Protein 7NDV (pdb70)

InterPro domains:
  IPR006201 Neurotransmitter-gated ion-channel [PTHR18945] (28-205)
  IPR006202 Neurotransmitter-gated ion-channel ligand-binding domain [PF02931] (35-223)
  IPR007110 Immunoglobulin-like domain [PS50835] (114-217)
  IPR036734 Neurotransmitter-gated ion-channel ligand-binding domain superfamily [G3DSA:2.70.170.10] (19-229)
  IPR036734 Neurotransmitter-gated ion-channel ligand-binding domain superfamily [SSF63712] (23-223)

GO terms:
  GO:0043083 synaptic cleft (C, EXP)
  GO:0043083 synaptic cleft (C, IDA)
  GO:0032223 negative regulation of synaptic transmission, cholinergic (P, IDA)

Organism: Lymnaea stagnalis (NCBI:txid6523)

B-factor: mean 42.64, std 15.07, range [15.66, 139.51]

Nearest PDB structures (foldseek):
  8p1e-assembly1_A  TM=9.973E-01  e=2.403E-40  Lymnaea stagnalis
  3u8m-assembly2_I  TM=9.989E-01  e=1.832E-39  Lymnaea stagnalis
  4um1-assembly1_E  TM=9.988E-01  e=1.558E-38  Lymnaea stagnalis
  7pd6-assembly2_GaG  TM=9.895E-01  e=1.739E-38  Lymnaea stagnalis
  7n43-assembly1_D  TM=9.758E-01  e=1.837E-38  Lymnaea stagnalis

Structure (mmCIF, N/CA/C/O backbone):
data_7NDV
#
_entry.id   7NDV
#
_cell.length_a   76.680
_cell.length_b   121.270
_cell.length_c   239.300
_cell.angle_alpha   90.00
_cell.angle_beta   90.00
_cell.angle_gamma   90.00
#
_symmetry.space_group_name_H-M   'P 21 21 21'
#
loop_
_entity.id
_entity.type
_entity.pdbx_description
1 polymer 'Acetylcholine-binding protein'
2 non-polymer 4-[4-(trifluoromethyl)phenoxy]piperidine
3 non-polymer 2-acetamido-2-deoxy-beta-D-glucopyranose
4 non-polymer 'SULFATE ION'
5 water water
#
loop_
_atom_site.group_PDB
_atom_site.id
_atom_site.type_symbol
_atom_site.label_atom_id
_atom_site.label_alt_id
_atom_site.label_comp_id
_atom_site.label_asym_id
_atom_site.label_entity_id
_atom_site.label_seq_id
_atom_site.pdbx_PDB_ins_code
_atom_site.Cartn_x
_atom_site.Cartn_y
_atom_site.Cartn_z
_atom_site.occupancy
_atom_site.B_iso_or_equiv
_atom_site.auth_seq_id
_atom_site.auth_comp_id
_atom_site.auth_asym_id
_atom_site.auth_atom_id
_atom_site.pdbx_PDB_model_num
ATOM 1 N N . LEU A 1 20 ? 41.120 50.394 48.551 1.00 57.44 20 LEU A N 1
ATOM 2 C CA . LEU A 1 20 ? 39.850 50.034 47.876 1.00 54.37 20 LEU A CA 1
ATOM 3 C C . LEU A 1 20 ? 39.118 49.019 48.739 1.00 45.76 20 LEU A C 1
ATOM 4 O O . LEU A 1 20 ? 39.798 48.136 49.304 1.00 47.78 20 LEU A O 1
ATOM 9 N N . ASP A 1 21 ? 37.786 49.057 48.730 1.00 42.65 21 ASP A N 1
ATOM 10 C CA . ASP A 1 21 ? 36.991 47.970 49.346 1.00 40.98 21 ASP A CA 1
ATOM 11 C C . ASP A 1 21 ? 36.376 47.113 48.240 1.00 39.37 21 ASP A C 1
ATOM 12 O O . ASP A 1 21 ? 36.523 47.461 47.052 1.00 38.76 21 ASP A O 1
ATOM 17 N N . ARG A 1 22 ? 35.723 46.026 48.626 1.00 37.05 22 ARG A N 1
ATOM 18 C CA . ARG A 1 22 ? 35.079 45.062 47.707 1.00 40.79 22 ARG A CA 1
ATOM 19 C C . ARG A 1 22 ? 34.106 45.809 46.798 1.00 37.57 22 ARG A C 1
ATOM 20 O O . ARG A 1 22 ? 34.104 45.525 45.604 1.00 35.93 22 ARG A O 1
ATOM 28 N N . ALA A 1 23 ? 33.290 46.712 47.342 1.00 36.87 23 ALA A N 1
ATOM 29 C CA . ALA A 1 23 ? 32.258 47.422 46.560 1.00 33.14 23 ALA A CA 1
ATOM 30 C C . ALA A 1 23 ? 32.936 48.207 45.414 1.00 33.83 23 ALA A C 1
ATOM 31 O O . ALA A 1 23 ? 32.436 48.160 44.283 1.00 32.32 23 ALA A O 1
ATOM 33 N N . ASP A 1 24 ? 34.052 48.876 45.690 1.00 34.85 24 ASP A N 1
ATOM 34 C CA . ASP A 1 24 ? 34.775 49.690 44.672 1.00 36.33 24 ASP A CA 1
ATOM 35 C C . ASP A 1 24 ? 35.357 48.774 43.587 1.00 31.85 24 ASP A C 1
ATOM 36 O O . ASP A 1 24 ? 35.219 49.088 42.392 1.00 31.99 24 ASP A O 1
ATOM 41 N N . ILE A 1 25 ? 35.985 47.679 43.994 1.00 32.96 25 ILE A N 1
ATOM 42 C CA . ILE A 1 25 ? 36.622 46.724 43.045 1.00 31.04 25 ILE A CA 1
ATOM 43 C C . ILE A 1 25 ? 35.540 46.138 42.126 1.00 32.51 25 ILE A C 1
ATOM 44 O O . ILE A 1 25 ? 35.736 46.086 40.896 1.00 29.70 25 ILE A O 1
ATOM 49 N N . LEU A 1 26 ? 34.418 45.691 42.704 1.00 29.69 26 LEU A N 1
ATOM 50 C CA . LEU A 1 26 ? 33.347 45.052 41.913 1.00 32.26 26 LEU A CA 1
ATOM 51 C C . LEU A 1 26 ? 32.699 46.076 40.975 1.00 30.44 26 LEU A C 1
ATOM 52 O O . LEU A 1 26 ? 32.353 45.700 39.859 1.00 31.04 26 LEU A O 1
ATOM 57 N N . TYR A 1 27 ? 32.569 47.325 41.419 1.00 37.75 27 TYR A N 1
ATOM 58 C CA . TYR A 1 27 ? 32.072 48.450 40.582 1.00 34.39 27 TYR A CA 1
ATOM 59 C C . TYR A 1 27 ? 33.017 48.643 39.383 1.00 31.34 27 TYR A C 1
ATOM 60 O O . TYR A 1 27 ? 32.539 48.669 38.229 1.00 33.62 27 TYR A O 1
ATOM 69 N N . ASN A 1 28 ? 34.320 48.732 39.646 1.00 30.80 28 ASN A N 1
ATOM 70 C CA . ASN A 1 28 ? 35.345 48.950 38.594 1.00 31.21 28 ASN A CA 1
ATOM 71 C C . ASN A 1 28 ? 35.267 47.805 37.566 1.00 29.81 28 ASN A C 1
ATOM 72 O O . ASN A 1 28 ? 35.240 48.061 36.338 1.00 29.64 28 ASN A O 1
ATOM 77 N N . ILE A 1 29 ? 35.198 46.563 38.036 1.00 31.99 29 ILE A N 1
ATOM 78 C CA . ILE A 1 29 ? 35.119 45.377 37.141 1.00 30.94 29 ILE A CA 1
ATOM 79 C C . ILE A 1 29 ? 33.822 45.436 36.319 1.00 29.36 29 ILE A C 1
ATOM 80 O O . ILE A 1 29 ? 33.908 45.277 35.076 1.00 30.43 29 ILE A O 1
ATOM 85 N N . ARG A 1 30 ? 32.680 45.661 36.965 1.00 31.34 30 ARG A N 1
ATOM 86 C CA . ARG A 1 30 ? 31.369 45.694 36.265 1.00 34.18 30 ARG A CA 1
ATOM 87 C C . ARG A 1 30 ? 31.408 46.797 35.187 1.00 34.51 30 ARG A C 1
ATOM 88 O O . ARG A 1 30 ? 30.919 46.560 34.094 1.00 37.03 30 ARG A O 1
ATOM 96 N N . GLN A 1 31 ? 32.035 47.943 35.458 1.00 35.82 31 GLN A N 1
ATOM 97 C CA . GLN A 1 31 ? 32.030 49.103 34.528 1.00 36.06 31 GLN A CA 1
ATOM 98 C C . GLN A 1 31 ? 32.988 48.906 33.343 1.00 37.97 31 GLN A C 1
ATOM 99 O O . GLN A 1 31 ? 32.704 49.469 32.267 1.00 43.93 31 GLN A O 1
ATOM 105 N N . THR A 1 32 ? 34.100 48.190 33.489 1.00 36.60 32 THR A N 1
ATOM 106 C CA . THR A 1 32 ? 35.214 48.196 32.506 1.00 36.46 32 THR A CA 1
ATOM 107 C C . THR A 1 32 ? 35.622 46.811 32.019 1.00 43.91 32 THR A C 1
ATOM 108 O O . THR A 1 32 ? 36.651 46.779 31.266 1.00 45.13 32 THR A O 1
ATOM 112 N N . SER A 1 33 ? 35.049 45.684 32.455 1.00 48.03 33 SER A N 1
ATOM 113 C CA . SER A 1 33 ? 35.752 44.374 32.235 1.00 44.06 33 SER A CA 1
ATOM 114 C C . SER A 1 33 ? 35.780 43.872 30.773 1.00 42.01 33 SER A C 1
ATOM 115 O O . SER A 1 33 ? 36.693 43.009 30.497 1.00 39.99 33 SER A O 1
ATOM 118 N N . ARG A 1 34 ? 34.861 44.332 29.914 1.00 37.17 34 ARG A N 1
ATOM 119 C CA A ARG A 1 34 ? 34.743 43.945 28.482 0.50 37.89 34 ARG A CA 1
ATOM 120 C CA B ARG A 1 34 ? 34.744 43.944 28.482 0.50 38.71 34 ARG A CA 1
ATOM 121 C C . ARG A 1 34 ? 34.645 42.417 28.345 1.00 34.83 34 ARG A C 1
ATOM 122 O O . ARG A 1 34 ? 35.581 41.800 27.899 1.00 35.29 34 ARG A O 1
ATOM 137 N N . PRO A 1 35 ? 33.517 41.787 28.730 1.00 34.30 35 PRO A N 1
ATOM 138 C CA . PRO A 1 35 ? 33.383 40.333 28.693 1.00 34.83 35 PRO A CA 1
ATOM 139 C C . PRO A 1 35 ? 33.486 39.711 27.298 1.00 32.43 35 PRO A C 1
ATOM 140 O O . PRO A 1 35 ? 33.722 38.528 27.212 1.00 32.33 35 PRO A O 1
ATOM 144 N N . ASP A 1 36 ? 33.292 40.513 26.244 1.00 34.23 36 ASP A N 1
ATOM 145 C CA . ASP A 1 36 ? 33.392 40.001 24.851 1.00 35.27 36 ASP A CA 1
ATOM 146 C C . ASP A 1 36 ? 34.832 40.083 24.353 1.00 30.14 36 ASP A C 1
ATOM 147 O O . ASP A 1 36 ? 35.066 39.599 23.240 1.00 33.98 36 ASP A O 1
ATOM 152 N N . VAL A 1 37 ? 35.761 40.629 25.132 1.00 28.84 37 VAL A N 1
ATOM 153 C CA . VAL A 1 37 ? 37.126 40.948 24.634 1.00 31.83 37 VAL A CA 1
ATOM 154 C C . VAL A 1 37 ? 38.144 39.999 25.269 1.00 31.78 37 VAL A C 1
ATOM 155 O O . VAL A 1 37 ? 38.412 40.111 26.499 1.00 34.27 37 VAL A O 1
ATOM 159 N N . ILE A 1 38 ? 38.711 39.113 24.462 1.00 31.43 38 ILE A N 1
ATOM 160 C CA . ILE A 1 38 ? 39.799 38.203 24.904 1.00 32.81 38 ILE A CA 1
ATOM 161 C C . ILE A 1 38 ? 40.973 39.055 25.392 1.00 33.28 38 ILE A C 1
ATOM 162 O O . ILE A 1 38 ? 41.386 39.995 24.708 1.00 36.02 38 ILE A O 1
ATOM 167 N N . PRO A 1 39 ? 41.502 38.817 26.616 1.00 34.11 39 PRO A N 1
ATOM 168 C CA . PRO A 1 39 ? 42.537 39.684 27.179 1.00 38.16 39 PRO A CA 1
ATOM 169 C C . PRO A 1 39 ? 43.960 39.296 26.748 1.00 40.60 39 PRO A C 1
ATOM 170 O O . PRO A 1 39 ? 44.792 39.025 27.598 1.00 43.22 39 PRO A O 1
ATOM 174 N N . THR A 1 40 ? 44.220 39.273 25.439 1.00 40.94 40 THR A N 1
ATOM 175 C CA . THR A 1 40 ? 45.570 39.032 24.881 1.00 45.48 40 THR A CA 1
ATOM 176 C C . THR A 1 40 ? 46.481 40.170 25.342 1.00 44.53 40 THR A C 1
ATOM 177 O O . THR A 1 40 ? 45.993 41.309 25.482 1.00 44.47 40 THR A O 1
ATOM 181 N N . GLN A 1 41 ? 47.742 39.853 25.631 1.00 50.85 41 GLN A N 1
ATOM 182 C CA . GLN A 1 41 ? 48.802 40.848 25.944 1.00 60.20 41 GLN A CA 1
ATOM 183 C C . GLN A 1 41 ? 49.775 40.842 24.767 1.00 55.85 41 GLN A C 1
ATOM 184 O O . GLN A 1 41 ? 50.293 39.755 24.465 1.00 52.38 41 GLN A O 1
ATOM 190 N N . ARG A 1 42 ? 49.949 41.987 24.096 1.00 58.52 42 ARG A N 1
ATOM 191 C CA . ARG A 1 42 ? 50.985 42.190 23.049 1.00 66.05 42 ARG A CA 1
ATOM 192 C C . ARG A 1 42 ? 50.953 40.999 22.081 1.00 65.33 42 ARG A C 1
ATOM 193 O O . ARG A 1 42 ? 52.014 40.372 21.856 1.00 59.96 42 ARG A O 1
ATOM 201 N N . ASP A 1 43 ? 49.753 40.668 21.582 1.00 67.81 43 ASP A N 1
ATOM 202 C CA . ASP A 1 43 ? 49.479 39.625 20.549 1.00 73.81 43 ASP A CA 1
ATOM 203 C C . ASP A 1 43 ? 50.111 38.265 20.907 1.00 67.66 43 ASP A C 1
ATOM 204 O O . ASP A 1 43 ? 50.412 37.493 19.965 1.00 65.69 43 ASP A O 1
ATOM 209 N N . ARG A 1 44 ? 50.278 37.947 22.199 1.00 50.90 44 ARG A N 1
ATOM 210 C CA . ARG A 1 44 ? 50.549 36.559 22.670 1.00 53.13 44 ARG A CA 1
ATOM 211 C C . ARG A 1 44 ? 49.198 35.896 22.946 1.00 45.63 44 ARG A C 1
ATOM 212 O O . ARG A 1 44 ? 48.240 36.601 23.259 1.00 42.84 44 ARG A O 1
ATOM 220 N N . PRO A 1 45 ? 49.090 34.557 22.904 1.00 46.40 45 PRO A N 1
ATOM 221 C CA . PRO A 1 45 ? 47.835 33.898 23.252 1.00 44.35 45 PRO A CA 1
ATOM 222 C C . PRO A 1 45 ? 47.542 34.050 24.753 1.00 40.43 45 PRO A C 1
ATOM 223 O O . PRO A 1 45 ? 48.460 34.201 25.540 1.00 37.36 45 PRO A O 1
ATOM 227 N N . VAL A 1 46 ? 46.268 33.986 25.114 1.00 36.55 46 VAL A N 1
ATOM 228 C CA . VAL A 1 46 ? 45.859 33.851 26.535 1.00 36.28 46 VAL A CA 1
ATOM 229 C C . VAL A 1 46 ? 46.145 32.416 26.974 1.00 33.22 46 VAL A C 1
ATOM 230 O O . VAL A 1 46 ? 45.588 31.483 26.335 1.00 33.08 46 VAL A O 1
ATOM 234 N N . ALA A 1 47 ? 46.946 32.257 28.021 1.00 33.41 47 ALA A N 1
ATOM 235 C CA . ALA A 1 47 ? 47.287 30.927 28.572 1.00 35.22 47 ALA A CA 1
ATOM 236 C C . ALA A 1 47 ? 46.167 30.497 29.517 1.00 30.39 47 ALA A C 1
ATOM 237 O O . ALA A 1 47 ? 46.046 31.075 30.600 1.00 37.46 47 ALA A O 1
ATOM 239 N N . VAL A 1 48 ? 45.397 29.512 29.106 1.00 33.49 48 VAL A N 1
ATOM 240 C CA . VAL A 1 48 ? 44.294 28.949 29.918 1.00 32.26 48 VAL A CA 1
ATOM 241 C C . VAL A 1 48 ? 44.765 27.607 30.473 1.00 33.51 48 VAL A C 1
ATOM 242 O O . VAL A 1 48 ? 45.222 26.773 29.677 1.00 38.00 48 VAL A O 1
ATOM 246 N N . SER A 1 49 ? 44.687 27.416 31.780 1.00 36.17 49 SER A N 1
ATOM 247 C CA . SER A 1 49 ? 44.914 26.090 32.422 1.00 37.33 49 SER A CA 1
ATOM 248 C C . SER A 1 49 ? 43.570 25.440 32.724 1.00 37.75 49 SER A C 1
ATOM 249 O O . SER A 1 49 ? 42.684 26.129 33.242 1.00 35.07 49 SER A O 1
ATOM 252 N N . VAL A 1 50 ? 43.434 24.168 32.392 1.00 35.62 50 VAL A N 1
ATOM 253 C CA . VAL A 1 50 ? 42.172 23.392 32.542 1.00 35.68 50 VAL A CA 1
ATOM 254 C C . VAL A 1 50 ? 42.522 22.032 33.132 1.00 40.60 50 VAL A C 1
ATOM 255 O O . VAL A 1 50 ? 43.370 21.359 32.526 1.00 40.07 50 VAL A O 1
ATOM 259 N N . SER A 1 51 ? 41.857 21.651 34.217 1.00 40.56 51 SER A N 1
ATOM 260 C CA . SER A 1 51 ? 42.012 20.333 34.886 1.00 41.35 51 SER A CA 1
ATOM 261 C C . SER A 1 51 ? 40.654 19.862 35.395 1.00 43.87 51 SER A C 1
ATOM 262 O O . SER A 1 51 ? 39.978 20.67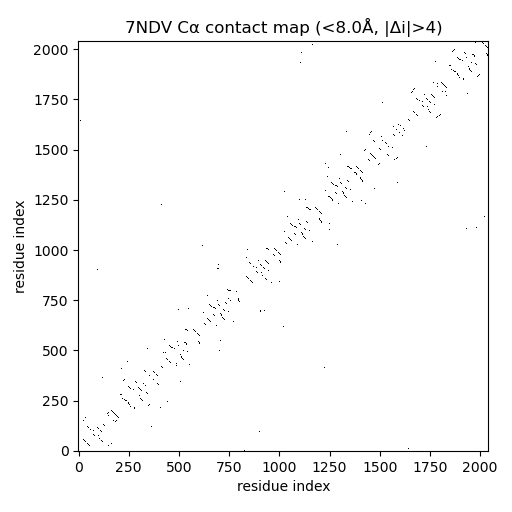8 36.036 1.00 42.64 51 SER A O 1
ATOM 265 N N . LEU A 1 52 ? 40.258 18.625 35.080 1.00 37.99 52 LEU A N 1
ATOM 266 C CA . LEU A 1 52 ? 39.000 18.042 35.576 1.00 39.63 52 LEU A CA 1
ATOM 267 C C . LEU A 1 52 ? 39.269 17.272 36.878 1.00 46.24 52 LEU A C 1
ATOM 268 O O . LEU A 1 52 ? 40.190 16.445 36.889 1.00 46.25 52 LEU A O 1
ATOM 273 N N . LYS A 1 53 ? 38.498 17.555 37.915 1.00 40.84 53 LYS A N 1
ATOM 274 C CA . LYS A 1 53 ? 38.409 16.736 39.143 1.00 46.48 53 LYS A CA 1
ATOM 275 C C . LYS A 1 53 ? 37.109 15.949 39.106 1.00 41.77 53 LYS A C 1
ATOM 276 O O . LYS A 1 53 ? 36.033 16.557 39.157 1.00 39.51 53 LYS A O 1
ATOM 282 N N . PHE A 1 54 ? 37.187 14.636 38.975 1.00 36.84 54 PHE A N 1
ATOM 283 C CA . PHE A 1 54 ? 35.974 13.794 38.845 1.00 34.29 54 PHE A CA 1
ATOM 284 C C . PHE A 1 54 ? 35.317 13.648 40.215 1.00 38.30 54 PHE A C 1
ATOM 285 O O . PHE A 1 54 ? 36.008 13.355 41.221 1.00 35.99 54 PHE A O 1
ATOM 293 N N . ILE A 1 55 ? 34.006 13.866 40.245 1.00 35.92 55 ILE A N 1
ATOM 294 C CA . ILE A 1 55 ? 33.175 13.820 41.479 1.00 36.49 55 ILE A CA 1
ATOM 295 C C . ILE A 1 55 ? 32.281 12.586 41.428 1.00 36.97 55 ILE A C 1
ATOM 296 O O . ILE A 1 55 ? 32.031 11.981 42.480 1.00 35.15 55 ILE A O 1
ATOM 301 N N . ASN A 1 56 ? 31.741 12.255 40.272 1.00 35.21 56 ASN A N 1
ATOM 302 C CA . ASN A 1 56 ? 30.819 11.106 40.173 1.00 33.66 56 ASN A CA 1
ATOM 303 C C . ASN A 1 56 ? 30.788 10.574 38.743 1.00 34.80 56 ASN A C 1
ATOM 304 O O . ASN A 1 56 ? 31.085 11.320 37.806 1.00 33.89 56 ASN A O 1
ATOM 309 N N . ILE A 1 57 ? 30.493 9.288 38.620 1.00 35.31 57 ILE A N 1
ATOM 310 C CA . ILE A 1 57 ? 30.151 8.598 37.354 1.00 34.23 57 ILE A CA 1
ATOM 311 C C . ILE A 1 57 ? 28.771 8.012 37.606 1.00 38.28 57 ILE A C 1
ATOM 312 O O . ILE A 1 57 ? 28.658 7.191 38.534 1.00 36.88 57 ILE A O 1
ATOM 317 N N . LEU A 1 58 ? 27.754 8.483 36.894 1.00 37.07 58 LEU A N 1
ATOM 318 C CA . LEU A 1 58 ? 26.333 8.302 37.279 1.00 41.36 58 LEU A CA 1
ATOM 319 C C . LEU A 1 58 ? 25.706 7.194 36.445 1.00 49.05 58 LEU A C 1
ATOM 320 O O . LEU A 1 58 ? 24.891 6.433 36.994 1.00 52.76 58 LEU A O 1
ATOM 325 N N . GLU A 1 59 ? 25.995 7.183 35.156 1.00 49.21 59 GLU A N 1
ATOM 326 C CA . GLU A 1 59 ? 25.413 6.205 34.212 1.00 54.05 59 GLU A CA 1
ATOM 327 C C . GLU A 1 59 ? 26.478 5.873 33.184 1.00 56.54 59 GLU A C 1
ATOM 328 O O . GLU A 1 59 ? 27.223 6.794 32.753 1.00 46.98 59 GLU A O 1
ATOM 334 N N . VAL A 1 60 ? 26.600 4.599 32.860 1.00 48.00 60 VAL A N 1
ATOM 335 C CA . VAL A 1 60 ? 27.570 4.104 31.859 1.00 50.35 60 VAL A CA 1
ATOM 336 C C . VAL A 1 60 ? 26.792 3.136 30.980 1.00 51.40 60 VAL A C 1
ATOM 337 O O . VAL A 1 60 ? 25.995 2.378 31.535 1.00 44.83 60 VAL A O 1
ATOM 341 N N . ASN A 1 61 ? 26.965 3.203 29.668 1.00 46.56 61 ASN A N 1
ATOM 342 C CA . ASN A 1 61 ? 26.290 2.275 28.729 1.00 52.17 61 ASN A CA 1
ATOM 343 C C . ASN A 1 61 ? 27.357 1.696 27.794 1.00 55.65 61 ASN A C 1
ATOM 344 O O . ASN A 1 61 ? 27.887 2.442 26.948 1.00 48.75 61 ASN A O 1
ATOM 349 N N . GLU A 1 62 ? 27.699 0.413 27.977 1.00 55.36 62 GLU A N 1
ATOM 350 C CA . GLU A 1 62 ? 28.790 -0.256 27.220 1.00 56.79 62 GLU A CA 1
ATOM 351 C C . GLU A 1 62 ? 28.317 -0.542 25.787 1.00 52.98 62 GLU A C 1
ATOM 352 O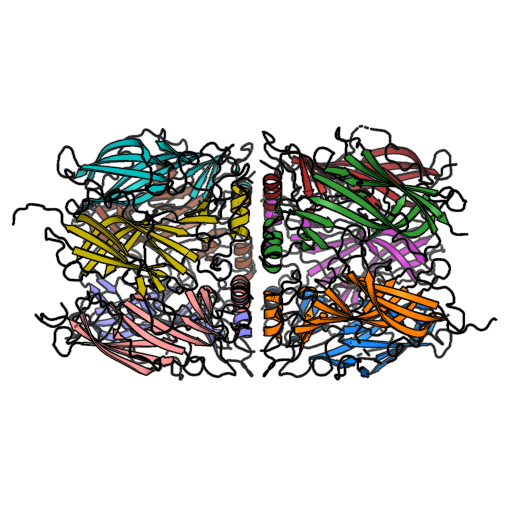 O . GLU A 1 62 ? 29.186 -0.612 24.893 1.00 58.23 62 GLU A O 1
ATOM 358 N N . ILE A 1 63 ? 27.006 -0.676 25.565 1.00 48.72 63 ILE A N 1
ATOM 359 C CA . ILE A 1 63 ? 26.419 -0.869 24.209 1.00 50.41 63 ILE A CA 1
ATOM 360 C C . ILE A 1 63 ? 26.589 0.423 23.398 1.00 56.72 63 ILE A C 1
ATOM 361 O O . ILE A 1 63 ? 27.081 0.336 22.256 1.00 49.19 63 ILE A O 1
ATOM 366 N N . THR A 1 64 ? 26.204 1.582 23.955 1.00 55.12 64 THR A N 1
ATOM 367 C CA . THR A 1 64 ? 26.162 2.877 23.215 1.00 49.11 64 THR A CA 1
ATOM 368 C C . THR A 1 64 ? 27.487 3.633 23.361 1.00 47.52 64 THR A C 1
ATOM 369 O O . THR A 1 64 ? 27.666 4.620 22.631 1.00 51.33 64 THR A O 1
ATOM 373 N N . ASN A 1 65 ? 28.382 3.217 24.258 1.00 40.54 65 ASN A N 1
ATOM 374 C CA . ASN A 1 65 ? 29.653 3.927 24.541 1.00 45.77 65 ASN A CA 1
ATOM 375 C C . ASN A 1 65 ? 29.325 5.368 24.981 1.00 46.21 65 ASN A C 1
ATOM 376 O O . ASN A 1 65 ? 29.874 6.310 24.411 1.00 40.98 65 ASN A O 1
ATOM 381 N N . GLU A 1 66 ? 28.459 5.504 25.987 1.00 45.41 66 GLU A N 1
ATOM 382 C CA . GLU A 1 66 ? 28.078 6.803 26.598 1.00 43.73 66 GLU A CA 1
ATOM 383 C C . GLU A 1 66 ? 28.307 6.742 28.105 1.00 47.46 66 GLU A C 1
ATOM 384 O O . GLU A 1 66 ? 28.073 5.681 28.720 1.00 46.83 66 GLU A O 1
ATOM 390 N N . VAL A 1 67 ? 28.749 7.854 28.685 1.00 45.10 67 VAL A N 1
ATOM 391 C CA . VAL A 1 67 ? 28.929 7.992 30.156 1.00 44.32 67 VAL A CA 1
ATOM 392 C C . VAL A 1 67 ? 28.334 9.332 30.572 1.00 43.98 67 VAL A C 1
ATOM 393 O O . VAL A 1 67 ? 28.438 10.291 29.784 1.00 36.68 67 VAL A O 1
ATOM 397 N N . ASP A 1 68 ? 27.735 9.370 31.756 1.00 38.14 68 ASP A N 1
ATOM 398 C CA . ASP A 1 68 ? 27.196 10.598 32.393 1.00 39.81 68 ASP A CA 1
ATOM 399 C C . ASP A 1 68 ? 28.093 10.827 33.607 1.00 40.54 68 ASP A C 1
ATOM 400 O O . ASP A 1 68 ? 28.161 9.926 34.467 1.00 38.86 68 ASP A O 1
ATOM 405 N N . VAL A 1 69 ? 28.818 11.939 33.657 1.00 34.33 69 VAL A N 1
ATOM 406 C CA . VAL A 1 69 ? 29.858 12.209 34.689 1.00 34.88 69 VAL A CA 1
ATOM 407 C C . VAL A 1 69 ? 29.591 13.579 35.322 1.00 34.14 69 VAL A C 1
ATOM 408 O O . VAL A 1 69 ? 29.004 14.440 34.664 1.00 35.00 69 VAL A O 1
ATOM 412 N N . VAL A 1 70 ? 29.994 13.736 36.569 1.00 33.58 70 VAL A N 1
ATOM 413 C CA . VAL A 1 70 ? 30.032 15.029 37.290 1.00 29.20 70 VAL A CA 1
ATOM 414 C C . VAL A 1 70 ? 31.496 15.324 37.559 1.00 35.70 70 VAL A C 1
ATOM 415 O O . VAL A 1 70 ? 32.194 14.452 38.102 1.00 36.33 70 VAL A O 1
ATOM 419 N N . PHE A 1 71 ? 31.970 16.509 37.204 1.00 32.22 71 PHE A N 1
ATOM 420 C CA . PHE A 1 71 ? 33.371 16.919 37.408 1.00 30.08 71 PHE A CA 1
ATOM 421 C C . PHE A 1 71 ? 33.424 18.407 37.749 1.00 30.83 71 PHE A C 1
ATOM 422 O O . PHE A 1 71 ? 32.527 19.166 37.328 1.00 30.99 71 PHE A O 1
ATOM 430 N N . TRP A 1 72 ? 34.470 18.785 38.469 1.00 32.16 72 TRP A N 1
ATOM 431 C CA . TRP A 1 72 ? 34.855 20.198 38.678 1.00 32.78 72 TRP A CA 1
ATOM 432 C C . TRP A 1 72 ? 35.816 20.567 37.564 1.00 36.05 72 TRP A C 1
ATOM 433 O O . TRP A 1 72 ? 36.837 19.877 37.417 1.00 36.54 72 TRP A O 1
ATOM 444 N N . GLN A 1 73 ? 35.478 21.599 36.798 1.00 33.43 73 GLN A N 1
ATOM 445 C CA . GLN A 1 73 ? 36.338 22.050 35.684 1.00 34.91 73 GLN A CA 1
ATOM 446 C C . GLN A 1 73 ? 37.191 23.203 36.183 1.00 38.22 73 GLN A C 1
ATOM 447 O O . GLN A 1 73 ? 36.779 24.344 36.022 1.00 35.39 73 GLN A O 1
ATOM 453 N N . GLN A 1 74 ? 38.348 22.907 36.758 1.00 32.05 74 GLN A N 1
ATOM 454 C CA . GLN A 1 74 ? 39.247 23.943 37.304 1.00 36.91 74 GLN A CA 1
ATOM 455 C C . GLN A 1 74 ? 39.880 24.709 36.127 1.00 35.99 74 GLN A C 1
ATOM 456 O O . GLN A 1 74 ? 40.584 24.097 35.302 1.00 35.25 74 GLN A O 1
ATOM 462 N N . THR A 1 75 ? 39.602 26.007 36.039 1.00 33.40 75 THR A N 1
ATOM 463 C CA . THR A 1 75 ? 39.940 26.848 34.863 1.00 31.52 75 THR A CA 1
ATOM 464 C C . THR A 1 75 ? 40.611 28.117 35.361 1.00 30.91 75 THR A C 1
ATOM 465 O O . THR A 1 75 ? 39.999 28.817 36.194 1.00 36.40 75 THR A O 1
ATOM 469 N N . THR A 1 76 ? 41.834 28.410 34.930 1.00 29.97 76 THR A N 1
ATOM 470 C CA A THR A 1 76 ? 42.546 29.631 35.359 0.50 29.27 76 THR A CA 1
ATOM 471 C CA B THR A 1 76 ? 42.544 29.633 35.358 0.50 31.26 76 THR A CA 1
ATOM 472 C C . THR A 1 76 ? 43.171 30.329 34.145 1.00 30.93 76 THR A C 1
ATOM 473 O O . THR A 1 76 ? 43.571 29.659 33.174 1.00 33.61 76 THR A O 1
ATOM 480 N N . TRP A 1 77 ? 43.231 31.644 34.219 1.00 31.35 77 TRP A N 1
ATOM 481 C CA . TRP A 1 77 ? 43.863 32.500 33.185 1.00 32.92 77 TRP A CA 1
ATOM 482 C C . TRP A 1 77 ? 44.069 33.866 33.820 1.00 35.06 77 TRP A C 1
ATOM 483 O O . TRP A 1 77 ? 43.523 34.119 34.904 1.00 35.64 77 TRP A O 1
ATOM 494 N N . SER A 1 78 ? 44.817 34.719 33.136 1.00 33.26 78 SER A N 1
ATOM 495 C CA A SER A 1 78 ? 45.095 36.100 33.578 0.50 34.35 78 SER A CA 1
ATOM 496 C CA B SER A 1 78 ? 45.102 36.099 33.578 0.50 34.02 78 SER A CA 1
ATOM 497 C C . SER A 1 78 ? 44.319 37.083 32.698 1.00 33.32 78 SER A C 1
ATOM 498 O O . SER A 1 78 ? 44.283 36.889 31.481 1.00 32.97 78 SER A O 1
ATOM 503 N N . ASP A 1 79 ? 43.726 38.091 33.323 1.00 34.09 79 ASP A N 1
ATOM 504 C CA . ASP A 1 79 ? 43.117 39.253 32.633 1.00 33.61 79 ASP A CA 1
ATOM 505 C C . ASP A 1 79 ? 43.589 40.493 33.386 1.00 32.85 79 ASP A C 1
ATOM 506 O O . ASP A 1 79 ? 42.994 40.837 34.412 1.00 32.89 79 ASP A O 1
ATOM 511 N N . ARG A 1 80 ? 44.660 41.113 32.904 1.00 36.12 80 ARG A N 1
ATOM 512 C CA . ARG A 1 80 ? 45.328 42.261 33.575 1.00 39.42 80 ARG A CA 1
ATOM 513 C C . ARG A 1 80 ? 44.365 43.447 33.668 1.00 33.30 80 ARG A C 1
ATOM 514 O O . ARG A 1 80 ? 44.573 44.274 34.559 1.00 38.75 80 ARG A O 1
ATOM 522 N N . THR A 1 81 ? 43.313 43.520 32.856 1.00 36.22 81 THR A N 1
ATOM 523 C CA . THR A 1 81 ? 42.324 44.638 32.921 1.00 38.94 81 THR A CA 1
ATOM 524 C C . THR A 1 81 ? 41.530 44.554 34.234 1.00 39.71 81 THR A C 1
ATOM 525 O O . THR A 1 81 ? 40.899 45.555 34.606 1.00 36.91 81 THR A O 1
ATOM 529 N N . LEU A 1 82 ? 41.573 43.427 34.953 1.00 35.25 82 LEU A N 1
ATOM 530 C CA . LEU A 1 82 ? 40.825 43.263 36.221 1.00 31.97 82 LEU A CA 1
ATOM 531 C C . LEU A 1 82 ? 41.681 43.697 37.424 1.00 36.46 82 LEU A C 1
ATOM 532 O O . LEU A 1 82 ? 41.101 43.808 38.525 1.00 35.58 82 LEU A O 1
ATOM 537 N N . ALA A 1 83 ? 42.995 43.875 37.259 1.00 36.86 83 ALA A N 1
ATOM 538 C CA . ALA A 1 83 ? 43.973 43.973 38.378 1.00 38.56 83 ALA A CA 1
ATOM 539 C C . ALA A 1 83 ? 43.742 45.245 39.186 1.00 37.73 83 ALA A C 1
ATOM 540 O O . ALA A 1 83 ? 43.257 46.239 38.616 1.00 38.86 83 ALA A O 1
ATOM 542 N N . TRP A 1 84 ? 44.050 45.211 40.477 1.00 37.00 84 TRP A N 1
ATOM 543 C CA . TRP A 1 84 ? 44.015 46.402 41.368 1.00 37.11 84 TRP A CA 1
ATOM 544 C C . TRP A 1 84 ? 45.207 46.352 42.329 1.00 39.05 84 TRP A C 1
ATOM 545 O O . TRP A 1 84 ? 45.801 45.265 42.534 1.00 38.55 84 TRP A O 1
ATOM 556 N N . ASN A 1 85 ? 45.529 47.491 42.921 1.00 44.80 85 ASN A N 1
ATOM 557 C CA . ASN A 1 85 ? 46.543 47.620 43.996 1.00 52.23 85 ASN A CA 1
ATOM 558 C C . ASN A 1 85 ? 45.977 46.983 45.278 1.00 45.81 85 ASN A C 1
ATOM 559 O O . ASN A 1 85 ? 44.988 47.504 45.811 1.00 51.91 85 ASN A O 1
ATOM 564 N N . SER A 1 86 ? 46.588 45.903 45.769 1.00 49.35 86 SER A N 1
ATOM 565 C CA . SER A 1 86 ? 46.076 45.125 46.935 1.00 53.90 86 SER A CA 1
ATOM 566 C C . SER A 1 86 ? 46.521 45.740 48.273 1.00 54.43 86 SER A C 1
ATOM 567 O O . SER A 1 86 ? 46.108 45.208 49.305 1.00 50.25 86 SER A O 1
ATOM 570 N N . SER A 1 87 ? 47.306 46.825 48.281 1.00 55.80 87 SER A N 1
ATOM 571 C CA . SER A 1 87 ? 47.691 47.535 49.532 1.00 53.21 87 SER A CA 1
ATOM 572 C C . SER A 1 87 ? 46.428 48.101 50.192 1.00 46.93 87 SER A C 1
ATOM 573 O O . SER A 1 87 ? 45.701 48.861 49.533 1.00 54.90 87 SER A O 1
ATOM 576 N N . HIS A 1 88 ? 46.152 47.698 51.432 1.00 45.57 88 HIS A N 1
ATOM 577 C CA . HIS A 1 88 ? 44.951 48.095 52.217 1.00 56.46 88 HIS A CA 1
ATOM 578 C C . HIS A 1 88 ? 43.665 47.741 51.441 1.00 51.50 88 HIS A C 1
ATOM 579 O O . HIS A 1 88 ? 42.668 48.473 51.568 1.00 50.95 88 HIS A O 1
ATOM 586 N N . SER A 1 89 ? 43.678 46.645 50.682 1.00 45.82 89 SER A N 1
ATOM 587 C CA . SER A 1 89 ? 42.548 46.184 49.836 1.00 44.18 89 SER A CA 1
ATOM 588 C C . SER A 1 89 ? 42.423 44.668 49.935 1.00 43.39 89 SER A C 1
ATOM 589 O O . SER A 1 89 ? 43.396 43.982 50.249 1.00 39.15 89 SER A O 1
ATOM 592 N N . PRO A 1 90 ? 41.242 44.083 49.651 1.00 45.58 90 PRO A N 1
ATOM 593 C CA . PRO A 1 90 ? 41.121 42.629 49.554 1.00 42.35 90 PRO A CA 1
ATOM 594 C C . PRO A 1 90 ? 42.119 42.084 48.526 1.00 39.76 90 PRO A C 1
ATOM 595 O O . PRO A 1 90 ? 42.407 42.768 47.568 1.00 38.17 90 PRO A O 1
ATOM 599 N N . ASP A 1 91 ? 42.618 40.872 48.736 1.00 36.81 91 ASP A N 1
ATOM 600 C CA . ASP A 1 91 ? 43.543 40.196 47.790 1.00 41.33 91 ASP A CA 1
ATOM 601 C C . ASP A 1 91 ? 42.725 39.521 46.680 1.00 34.65 91 ASP A C 1
ATOM 602 O O . ASP A 1 91 ? 43.323 39.217 45.628 1.00 32.97 91 ASP A O 1
ATOM 607 N N . GLN A 1 92 ? 41.438 39.219 46.941 1.00 31.58 92 GLN A N 1
ATOM 608 C CA . GLN A 1 92 ? 40.577 38.485 45.974 1.00 30.36 92 GLN A CA 1
ATOM 609 C C . GLN A 1 92 ? 39.120 38.923 46.141 1.00 30.45 92 GLN A C 1
ATOM 610 O O . GLN A 1 92 ? 38.726 39.256 47.270 1.00 32.06 92 GLN A O 1
ATOM 616 N N . VAL A 1 93 ? 38.325 38.819 45.077 1.00 29.53 93 VAL A N 1
ATOM 617 C CA . VAL A 1 93 ? 36.853 39.038 45.139 1.00 29.26 93 VAL A CA 1
ATOM 618 C C . VAL A 1 93 ? 36.159 37.952 44.327 1.00 27.48 93 VAL A C 1
ATOM 619 O O . VAL A 1 93 ? 36.792 37.356 43.428 1.00 28.62 93 VAL A O 1
ATOM 623 N N . SER A 1 94 ? 34.891 37.713 44.638 1.00 28.46 94 SER A N 1
ATOM 624 C CA . SER A 1 94 ? 34.020 36.803 43.862 1.00 26.05 94 SER A CA 1
ATOM 625 C C . SER A 1 94 ? 33.242 37.648 42.864 1.00 30.27 94 SER A C 1
ATOM 626 O O . SER A 1 94 ? 32.618 38.653 43.300 1.00 28.75 94 SER A O 1
ATOM 629 N N . VAL A 1 95 ? 33.254 37.262 41.599 1.00 24.94 95 VAL A N 1
ATOM 630 C CA . VAL A 1 95 ? 32.652 38.070 40.506 1.00 27.43 95 VAL A CA 1
ATOM 631 C C . VAL A 1 95 ? 31.770 37.146 39.679 1.00 27.05 95 VAL A C 1
ATOM 632 O O . VAL A 1 95 ? 32.189 36.066 39.259 1.00 28.96 95 VAL A O 1
ATOM 636 N N . PRO A 1 96 ? 30.544 37.561 39.337 1.00 29.14 96 PRO A N 1
ATOM 637 C CA . PRO A 1 96 ? 29.736 36.801 38.388 1.00 29.28 96 PRO A CA 1
ATOM 638 C C . PRO A 1 96 ? 30.432 36.696 37.029 1.00 29.30 96 PRO A C 1
ATOM 639 O O . PRO A 1 96 ? 30.922 37.672 36.554 1.00 27.26 96 PRO A O 1
ATOM 643 N N . ILE A 1 97 ? 30.439 35.516 36.417 1.00 28.89 97 ILE A N 1
ATOM 644 C CA . ILE A 1 97 ? 31.154 35.326 35.126 1.00 30.77 97 ILE A CA 1
ATOM 645 C C . ILE A 1 97 ? 30.471 36.149 34.020 1.00 32.29 97 ILE A C 1
ATOM 646 O O . ILE A 1 97 ? 31.155 36.438 33.035 1.00 29.34 97 ILE A O 1
ATOM 651 N N . SER A 1 98 ? 29.213 36.579 34.167 1.00 29.77 98 SER A N 1
ATOM 652 C CA . SER A 1 98 ? 28.579 37.499 33.177 1.00 34.78 98 SER A CA 1
ATOM 653 C C . SER A 1 98 ? 29.331 38.844 33.141 1.00 32.32 98 SER A C 1
ATOM 654 O O . SER A 1 98 ? 29.221 39.553 32.147 1.00 34.60 98 SER A O 1
ATOM 657 N N . SER A 1 99 ? 30.108 39.197 34.163 1.00 29.08 99 SER A N 1
ATOM 658 C CA . SER A 1 99 ? 30.900 40.448 34.208 1.00 30.33 99 SER A CA 1
ATOM 659 C C . SER A 1 99 ? 32.352 40.229 33.754 1.00 32.46 99 SER A C 1
ATOM 660 O O . SER A 1 99 ? 33.132 41.173 33.882 1.00 36.27 99 SER A O 1
ATOM 663 N N . LEU A 1 100 ? 32.737 39.039 33.301 1.00 29.54 100 LEU A N 1
ATOM 664 C CA . LEU A 1 100 ? 34.144 38.718 32.947 1.00 28.33 100 LEU A CA 1
ATOM 665 C C . LEU A 1 100 ? 34.200 38.106 31.562 1.00 27.91 100 LEU A C 1
ATOM 666 O O . LEU A 1 100 ? 33.285 37.378 31.194 1.00 28.29 100 LEU A O 1
ATOM 671 N N . TRP A 1 101 ? 35.302 38.291 30.866 1.00 28.67 101 TRP A N 1
ATOM 672 C CA . TRP A 1 101 ? 35.625 37.415 29.726 1.00 27.92 101 TRP A CA 1
ATOM 673 C C . TRP A 1 101 ? 35.931 36.034 30.305 1.00 27.65 101 TRP A C 1
ATOM 674 O O . TRP A 1 101 ? 36.690 35.959 31.271 1.00 28.26 101 TRP A O 1
ATOM 685 N N . VAL A 1 102 ? 35.357 34.996 29.723 1.00 27.69 102 VAL A N 1
ATOM 686 C CA . VAL A 1 102 ? 35.682 33.594 30.093 1.00 30.50 102 VAL A CA 1
ATOM 687 C C . VAL A 1 102 ? 36.036 32.874 28.806 1.00 28.22 102 VAL A C 1
ATOM 688 O O . VAL A 1 102 ? 35.439 33.124 27.760 1.00 27.89 102 VAL A O 1
ATOM 692 N N . PRO A 1 103 ? 37.003 31.931 28.843 1.00 30.88 103 PRO A N 1
ATOM 693 C CA . PRO A 1 103 ? 37.327 31.161 27.649 1.00 28.66 103 PRO A CA 1
ATOM 694 C C . PRO A 1 103 ? 36.111 30.357 27.190 1.00 30.35 103 PRO A C 1
ATOM 695 O O . PRO A 1 103 ? 35.379 29.787 28.026 1.00 31.46 103 PRO A O 1
ATOM 699 N N . ASP A 1 104 ? 35.933 30.300 25.875 1.00 31.08 104 ASP A N 1
ATOM 700 C CA . ASP A 1 104 ? 34.820 29.585 25.202 1.00 30.19 104 ASP A CA 1
ATOM 701 C C . ASP A 1 104 ? 35.175 28.100 25.077 1.00 32.23 104 ASP A C 1
ATOM 702 O O . ASP A 1 104 ? 35.149 27.561 23.942 1.00 30.35 104 ASP A O 1
ATOM 707 N N . LEU A 1 105 ? 35.426 27.437 26.208 1.00 32.61 105 LEU A N 1
ATOM 708 C CA . LEU A 1 105 ? 35.807 26.006 26.227 1.00 34.20 105 LEU A CA 1
ATOM 709 C C . LEU A 1 105 ? 34.590 25.149 25.915 1.00 31.61 105 LEU A C 1
ATOM 710 O O . LEU A 1 105 ? 33.440 25.473 26.344 1.00 33.17 105 LEU A O 1
ATOM 715 N N . ALA A 1 106 ? 34.822 24.077 25.168 1.00 33.20 106 ALA A N 1
ATOM 716 C CA . ALA A 1 106 ? 33.784 23.073 24.878 1.00 34.99 106 ALA A CA 1
ATOM 717 C C . ALA A 1 106 ? 34.444 21.699 24.944 1.00 36.39 106 ALA A C 1
ATOM 718 O O . ALA A 1 106 ? 35.644 21.588 24.593 1.00 31.85 106 ALA A O 1
ATOM 720 N N . ALA A 1 107 ? 33.677 20.709 25.358 1.00 34.82 107 ALA A N 1
ATOM 721 C CA . ALA A 1 107 ? 34.075 19.288 25.271 1.00 37.12 107 ALA A CA 1
ATOM 722 C C . ALA A 1 107 ? 33.677 18.785 23.887 1.00 32.51 107 ALA A C 1
ATOM 723 O O . ALA A 1 107 ? 32.474 18.719 23.574 1.00 33.17 107 ALA A O 1
ATOM 725 N N . TYR A 1 108 ? 34.680 18.474 23.070 1.00 35.36 108 TYR A N 1
ATOM 726 C CA . TYR A 1 108 ? 34.497 18.151 21.635 1.00 36.98 108 TYR A CA 1
ATOM 727 C C . TYR A 1 108 ? 33.702 16.851 21.476 1.00 36.20 108 TYR A C 1
ATOM 728 O O . TYR A 1 108 ? 33.052 16.713 20.430 1.00 40.57 108 TYR A O 1
ATOM 737 N N . ASN A 1 109 ? 33.674 15.956 22.474 1.00 37.73 109 ASN A N 1
ATOM 738 C CA . ASN A 1 109 ? 32.930 14.674 22.396 1.00 36.66 109 ASN A CA 1
ATOM 739 C C . ASN A 1 109 ? 31.742 14.675 23.366 1.00 41.36 109 ASN A C 1
ATOM 740 O O . ASN A 1 109 ? 31.205 13.584 23.679 1.00 39.11 109 ASN A O 1
ATOM 745 N N . ALA A 1 110 ? 31.284 15.844 23.817 1.00 39.00 110 ALA A N 1
ATOM 746 C CA . ALA A 1 110 ? 30.047 15.936 24.632 1.00 33.61 110 ALA A CA 1
ATOM 747 C C . ALA A 1 110 ? 28.848 15.644 23.730 1.00 31.94 110 ALA A C 1
ATOM 748 O O . ALA A 1 110 ? 28.849 16.074 22.560 1.00 32.49 110 ALA A O 1
ATOM 750 N N . ILE A 1 111 ? 27.853 14.949 24.260 1.00 29.76 111 ILE A N 1
ATOM 751 C CA . ILE A 1 111 ? 26.571 14.683 23.555 1.00 32.36 111 ILE A CA 1
ATOM 752 C C . ILE A 1 111 ? 25.400 15.261 24.350 1.00 35.79 111 ILE A C 1
ATOM 753 O O . ILE A 1 111 ? 24.237 14.991 23.978 1.00 37.88 111 ILE A O 1
ATOM 758 N N . SER A 1 112 ? 25.670 16.045 25.395 1.00 37.08 112 SER A N 1
ATOM 759 C CA . SER A 1 112 ? 24.629 16.836 26.114 1.00 36.90 112 SER A CA 1
ATOM 760 C C . SER A 1 112 ? 25.193 18.221 26.424 1.00 32.61 112 SER A C 1
ATOM 761 O O . SER A 1 112 ? 26.429 18.368 26.412 1.00 34.79 112 SER A O 1
ATOM 764 N N . LYS A 1 113 ? 24.336 19.213 26.653 1.00 40.35 113 LYS A N 1
ATOM 765 C CA . LYS A 1 113 ? 24.802 20.546 27.121 1.00 41.41 113 LYS A CA 1
ATOM 766 C C . LYS A 1 113 ? 25.415 20.360 28.502 1.00 38.56 113 LYS A C 1
ATOM 767 O O . LYS A 1 113 ? 24.967 19.510 29.266 1.00 36.27 113 LYS A O 1
ATOM 773 N N . PRO A 1 114 ? 26.439 21.137 28.879 1.00 35.92 114 PRO A N 1
ATOM 774 C CA . PRO A 1 114 ? 26.965 21.071 30.234 1.00 39.03 114 PRO A CA 1
ATOM 775 C C . PRO A 1 114 ? 25.869 21.579 31.186 1.00 38.49 114 PRO A C 1
ATOM 776 O O . PRO A 1 114 ? 25.314 22.639 30.933 1.00 37.47 114 PRO A O 1
ATOM 780 N N . GLU A 1 115 ? 25.511 20.790 32.197 1.00 33.21 115 GLU A N 1
ATOM 781 C CA . GLU A 1 115 ? 24.572 21.204 33.274 1.00 33.62 115 GLU A CA 1
ATOM 782 C C . GLU A 1 115 ? 25.423 21.747 34.422 1.00 34.68 115 GLU A C 1
ATOM 783 O O . GLU A 1 115 ? 26.117 20.962 35.091 1.00 30.37 115 GLU A O 1
ATOM 789 N N . VAL A 1 116 ? 25.413 23.059 34.637 1.00 33.08 116 VAL A N 1
ATOM 790 C CA . VAL A 1 116 ? 26.266 23.677 35.685 1.00 30.47 116 VAL A CA 1
ATOM 791 C C . VAL A 1 116 ? 25.491 23.614 36.998 1.00 34.12 116 VAL A C 1
ATOM 792 O O . VAL A 1 116 ? 24.388 24.176 37.076 1.00 31.53 116 VAL A O 1
ATOM 796 N N . LEU A 1 117 ? 26.061 22.940 37.995 1.00 31.14 117 LEU A N 1
ATOM 797 C CA . LEU A 1 117 ? 25.361 22.639 39.267 1.00 32.96 117 LEU A CA 1
ATOM 798 C C . LEU A 1 117 ? 25.621 23.742 40.296 1.00 33.24 117 LEU A C 1
ATOM 799 O O . LEU A 1 117 ? 24.952 23.724 41.323 1.00 33.51 117 LEU A O 1
ATOM 804 N N . THR A 1 118 ? 26.543 24.668 40.023 1.00 29.65 118 THR A N 1
ATOM 805 C CA . THR A 1 118 ? 27.104 25.581 41.034 1.00 28.67 118 THR A CA 1
ATOM 806 C C . THR A 1 118 ? 26.824 27.020 40.639 1.00 30.18 118 THR A C 1
ATOM 807 O O . THR A 1 118 ? 26.623 27.322 39.455 1.00 27.85 118 THR A O 1
ATOM 811 N N . PRO A 1 119 ? 26.860 27.949 41.618 1.00 28.18 119 PRO A N 1
ATOM 812 C CA . PRO A 1 119 ? 26.773 29.385 41.316 1.00 25.80 119 PRO A CA 1
ATOM 813 C C . PRO A 1 119 ? 27.848 29.811 40.311 1.00 28.75 119 PRO A C 1
ATOM 814 O O . PRO A 1 119 ? 29.016 29.416 40.443 1.00 28.45 119 PRO A O 1
ATOM 818 N N . GLN A 1 120 ? 27.461 30.614 39.319 1.00 26.81 120 GLN A N 1
ATOM 819 C CA . GLN A 1 120 ? 28.348 30.964 38.181 1.00 26.95 120 GLN A CA 1
ATOM 820 C C . GLN A 1 120 ? 29.159 32.210 38.562 1.00 27.58 120 GLN A C 1
ATOM 821 O O . GLN A 1 120 ? 28.933 33.307 37.988 1.00 28.39 120 GLN A O 1
ATOM 827 N N . LEU A 1 121 ? 30.048 32.032 39.523 1.00 25.29 121 LEU A N 1
ATOM 828 C CA . LEU A 1 121 ? 30.949 33.048 40.086 1.00 24.66 121 LEU A CA 1
ATOM 829 C C . LEU A 1 121 ? 32.367 32.528 39.902 1.00 27.67 121 LEU A C 1
ATOM 830 O O . LEU A 1 121 ? 32.601 31.284 40.059 1.00 29.01 121 LEU A O 1
ATOM 835 N N . ALA A 1 122 ? 33.284 33.446 39.641 1.00 28.10 122 ALA A N 1
ATOM 836 C CA . ALA A 1 122 ? 34.728 33.173 39.600 1.00 28.44 122 ALA A CA 1
ATOM 837 C C . ALA A 1 122 ? 35.373 33.961 40.728 1.00 29.13 122 ALA A C 1
ATOM 838 O O . ALA A 1 122 ? 34.785 34.942 41.215 1.00 30.29 122 ALA A O 1
ATOM 840 N N . ARG A 1 123 ? 36.591 33.585 41.061 1.00 28.96 123 ARG A N 1
ATOM 841 C CA . ARG A 1 123 ? 37.436 34.312 42.016 1.00 29.25 123 ARG A CA 1
ATOM 842 C C . ARG A 1 123 ? 38.420 35.114 41.178 1.00 29.15 123 ARG A C 1
ATOM 843 O O . ARG A 1 123 ? 39.038 34.542 40.262 1.00 34.18 123 ARG A O 1
ATOM 851 N N . VAL A 1 124 ? 38.542 36.408 41.458 1.00 29.94 124 VAL A N 1
ATOM 852 C CA . VAL A 1 124 ? 39.518 37.279 40.763 1.00 30.82 124 VAL A CA 1
ATOM 853 C C . VAL A 1 124 ? 40.531 37.707 41.821 1.00 28.36 124 VAL A C 1
ATOM 854 O O . VAL A 1 124 ? 40.123 38.222 42.879 1.00 29.00 124 VAL A O 1
ATOM 858 N N . VAL A 1 125 ? 41.803 37.472 41.527 1.00 31.63 125 VAL A N 1
ATOM 859 C CA . VAL A 1 125 ? 42.950 37.883 42.388 1.00 31.84 125 VAL A CA 1
ATOM 860 C C . VAL A 1 125 ? 43.384 39.281 41.958 1.00 29.64 125 VAL A C 1
ATOM 861 O O . VAL A 1 125 ? 43.217 39.630 40.774 1.00 31.82 125 VAL A O 1
ATOM 865 N N . SER A 1 126 ? 43.918 40.080 42.892 1.00 32.60 126 SER A N 1
ATOM 866 C CA . SER A 1 126 ? 44.319 41.489 42.652 1.00 33.15 126 SER A CA 1
ATOM 867 C C . SER A 1 126 ? 45.315 41.616 41.491 1.00 34.81 126 SER A C 1
ATOM 868 O O . SER A 1 126 ? 45.401 42.710 40.936 1.00 34.36 126 SER A O 1
ATOM 871 N N . ASP A 1 127 ? 46.039 40.559 41.130 1.00 35.31 127 ASP A N 1
ATOM 872 C CA . ASP A 1 127 ? 46.993 40.612 39.984 1.00 38.06 127 ASP A CA 1
ATOM 873 C C . ASP A 1 127 ? 46.283 40.295 38.658 1.00 37.45 127 ASP A C 1
ATOM 874 O O . ASP A 1 127 ? 46.953 40.295 37.625 1.00 37.53 127 ASP A O 1
ATOM 879 N N . GLY A 1 128 ? 44.970 40.036 38.665 1.00 38.69 128 GLY A N 1
ATOM 880 C CA . GLY A 1 128 ? 44.195 39.756 37.440 1.00 35.16 128 GLY A CA 1
ATOM 881 C C . GLY A 1 128 ? 44.075 38.274 37.133 1.00 33.55 128 GLY A C 1
ATOM 882 O O . GLY A 1 128 ? 43.457 37.937 36.112 1.00 34.58 128 GLY A O 1
ATOM 883 N N . GLU A 1 129 ? 44.584 37.383 37.988 1.00 31.47 129 GLU A N 1
ATOM 884 C CA . GLU A 1 129 ? 44.350 35.944 37.822 1.00 32.89 129 GLU A CA 1
ATOM 885 C C . GLU A 1 129 ? 42.869 35.670 38.102 1.00 29.50 129 GLU A C 1
ATOM 886 O O . GLU A 1 129 ? 42.320 36.194 39.087 1.00 32.10 129 GLU A O 1
ATOM 892 N N . VAL A 1 130 ? 42.264 34.845 37.254 1.00 29.61 130 VAL A N 1
ATOM 893 C CA . VAL A 1 130 ? 40.853 34.402 37.412 1.00 30.88 130 VAL A CA 1
ATOM 894 C C . VAL A 1 130 ? 40.872 32.910 37.676 1.00 33.63 130 VAL A C 1
ATOM 895 O O . VAL A 1 130 ? 41.561 32.172 36.956 1.00 33.51 130 VAL A O 1
ATOM 899 N N . LEU A 1 131 ? 40.124 32.492 38.697 1.00 34.53 131 LEU A N 1
ATOM 900 C CA . LEU A 1 131 ? 39.928 31.048 39.003 1.00 31.79 131 LEU A CA 1
ATOM 901 C C . LEU A 1 131 ? 38.427 30.787 38.879 1.00 30.57 131 LEU A C 1
ATOM 902 O O . LEU A 1 131 ? 37.638 31.356 39.667 1.00 32.49 131 LEU A O 1
ATOM 907 N N . TYR A 1 132 ? 38.049 29.961 37.930 1.00 30.07 132 TYR A N 1
ATOM 908 C CA . TYR A 1 132 ? 36.638 29.611 37.683 1.00 29.90 132 TYR A CA 1
ATOM 909 C C . TYR A 1 132 ? 36.543 28.097 37.744 1.00 31.95 132 TYR A C 1
ATOM 910 O O . TYR A 1 132 ? 37.256 27.421 36.976 1.00 34.60 132 TYR A O 1
ATOM 919 N N . MET A 1 133 ? 35.703 27.566 38.620 1.00 30.16 133 MET A N 1
ATOM 920 C CA . MET A 1 133 ? 35.626 26.087 38.749 1.00 29.55 133 MET A CA 1
ATOM 921 C C . MET A 1 133 ? 34.182 25.664 38.901 1.00 28.98 133 MET A C 1
ATOM 922 O O . MET A 1 133 ? 33.712 25.394 40.007 1.00 35.57 133 MET A O 1
ATOM 927 N N . PRO A 1 134 ? 33.439 25.573 37.786 1.00 29.77 134 PRO A N 1
ATOM 928 C CA . PRO A 1 134 ? 32.072 25.094 37.852 1.00 29.27 134 PRO A CA 1
ATOM 929 C C . PRO A 1 134 ? 32.062 23.579 38.101 1.00 31.18 134 PRO A C 1
ATOM 930 O O . PRO A 1 134 ? 32.976 22.882 37.636 1.00 31.53 134 PRO A O 1
ATOM 934 N N . SER A 1 135 ? 31.042 23.127 38.807 1.00 29.65 135 SER A N 1
ATOM 935 C CA . SER A 1 135 ? 30.693 21.694 38.874 1.00 32.75 135 SER A CA 1
ATOM 936 C C . SER A 1 135 ? 29.735 21.427 37.727 1.00 29.13 135 SER A C 1
ATOM 937 O O . SER A 1 135 ? 28.679 22.079 37.638 1.00 29.17 135 SER A O 1
ATOM 940 N N . ILE A 1 136 ? 30.106 20.504 36.847 1.00 28.38 136 ILE A N 1
ATOM 941 C CA . ILE A 1 136 ? 29.353 20.207 35.606 1.00 29.26 136 ILE A CA 1
ATOM 942 C C . ILE A 1 136 ? 28.923 18.741 35.603 1.00 30.29 136 ILE A C 1
ATOM 943 O O . ILE A 1 136 ? 29.758 17.881 35.887 1.00 32.61 136 ILE A O 1
ATOM 948 N N . ARG A 1 137 ? 27.668 18.502 35.258 1.00 30.46 137 ARG A N 1
ATOM 949 C CA . ARG A 1 137 ? 27.175 17.171 34.843 1.00 32.18 137 ARG A CA 1
ATOM 950 C C . ARG A 1 137 ? 27.017 17.171 33.323 1.00 31.90 137 ARG A C 1
ATOM 951 O O . ARG A 1 137 ? 26.353 18.060 32.785 1.00 31.50 137 ARG A O 1
ATOM 959 N N . GLN A 1 138 ? 27.629 16.204 32.650 1.00 33.39 138 GLN A N 1
ATOM 960 C CA . GLN A 1 138 ? 27.622 16.166 31.175 1.00 31.17 138 GLN A CA 1
ATOM 961 C C . GLN A 1 138 ? 27.753 14.713 30.704 1.00 35.30 138 GLN A C 1
ATOM 962 O O . GLN A 1 138 ? 28.375 13.898 31.428 1.00 34.22 138 GLN A O 1
ATOM 968 N N . ARG A 1 139 ? 27.181 14.433 29.541 1.00 34.18 139 ARG A N 1
ATOM 969 C CA . ARG A 1 139 ? 27.210 13.093 28.893 1.00 36.65 139 ARG A CA 1
ATOM 970 C C . ARG A 1 139 ? 28.217 13.136 27.742 1.00 36.59 139 ARG A C 1
ATOM 971 O O . ARG A 1 139 ? 28.292 14.164 27.043 1.00 36.01 139 ARG A O 1
ATOM 979 N N . PHE A 1 140 ? 28.989 12.061 27.574 1.00 34.79 140 PHE A N 1
ATOM 980 C CA . PHE A 1 140 ? 30.084 11.968 26.586 1.00 34.77 140 PHE A CA 1
ATOM 981 C C . PHE A 1 140 ? 29.974 10.667 25.795 1.00 38.79 140 PHE A C 1
ATOM 982 O O . PHE A 1 140 ? 29.495 9.650 26.342 1.00 33.20 140 PHE A O 1
ATOM 990 N N . SER A 1 141 ? 30.417 10.756 24.545 1.00 41.24 141 SER A N 1
ATOM 991 C CA . SER A 1 141 ? 30.709 9.613 23.661 1.00 43.58 141 SER A CA 1
ATOM 992 C C . SER A 1 141 ? 32.180 9.260 23.846 1.00 41.87 141 SER A C 1
ATOM 993 O O . SER A 1 141 ? 33.047 10.071 23.491 1.00 40.01 141 SER A O 1
ATOM 996 N N . CYS A 1 142 ? 32.456 8.091 24.425 1.00 40.18 142 CYS A N 1
ATOM 997 C CA . CYS A 1 142 ? 33.842 7.652 24.670 1.00 41.22 142 CYS A CA 1
ATOM 998 C C . CYS A 1 142 ? 33.899 6.136 24.864 1.00 39.01 142 CYS A C 1
ATOM 999 O O . CYS A 1 142 ? 32.841 5.506 24.843 1.00 39.34 142 CYS A O 1
ATOM 1002 N N . ASP A 1 143 ? 35.100 5.581 24.965 1.00 44.29 143 ASP A N 1
ATOM 1003 C CA . ASP A 1 143 ? 35.297 4.106 24.968 1.00 42.68 143 ASP A CA 1
ATOM 1004 C C . ASP A 1 143 ? 34.931 3.558 26.354 1.00 38.82 143 ASP A C 1
ATOM 1005 O O . ASP A 1 143 ? 35.701 3.766 27.299 1.00 44.13 143 ASP A O 1
ATOM 1010 N N . VAL A 1 144 ? 33.795 2.883 26.449 1.00 42.87 144 VAL A N 1
ATOM 1011 C CA . VAL A 1 144 ? 33.281 2.278 27.705 1.00 43.80 144 VAL A CA 1
ATOM 1012 C C . VAL A 1 144 ? 33.641 0.780 27.742 1.00 51.31 144 VAL A C 1
ATOM 1013 O O . VAL A 1 144 ? 33.363 0.131 28.775 1.00 52.74 144 VAL A O 1
ATOM 1017 N N . SER A 1 145 ? 34.276 0.251 26.690 1.00 46.59 145 SER A N 1
ATOM 1018 C CA . SER A 1 145 ? 34.649 -1.187 26.627 1.00 48.64 145 SER A CA 1
ATOM 1019 C C . SER A 1 145 ? 35.580 -1.521 27.804 1.00 49.17 145 SER A C 1
ATOM 1020 O O . SER A 1 145 ? 36.538 -0.764 28.058 1.00 47.84 145 SER A O 1
ATOM 1023 N N . GLY A 1 146 ? 35.303 -2.618 28.510 1.00 52.09 146 GLY A N 1
ATOM 1024 C CA . GLY A 1 146 ? 36.147 -3.097 29.621 1.00 52.06 146 GLY A CA 1
ATOM 1025 C C . GLY A 1 146 ? 35.721 -2.548 30.973 1.00 53.72 146 GLY A C 1
ATOM 1026 O O . GLY A 1 146 ? 36.420 -2.828 31.957 1.00 52.21 146 GLY A O 1
ATOM 1027 N N . VAL A 1 147 ? 34.613 -1.808 31.049 1.00 55.68 147 VAL A N 1
ATOM 1028 C CA . VAL A 1 147 ? 34.172 -1.173 32.334 1.00 58.14 147 VAL A CA 1
ATOM 1029 C C . VAL A 1 147 ? 33.956 -2.243 33.420 1.00 51.33 147 VAL A C 1
ATOM 1030 O O . VAL A 1 147 ? 34.210 -1.941 34.598 1.00 49.16 147 VAL A O 1
ATOM 1034 N N . ASP A 1 148 ? 33.484 -3.437 33.045 1.00 60.78 148 ASP A N 1
ATOM 1035 C CA . ASP A 1 148 ? 33.156 -4.526 34.014 1.00 61.66 148 ASP A CA 1
ATOM 1036 C C . ASP A 1 148 ? 34.350 -5.473 34.194 1.00 60.21 148 ASP A C 1
ATOM 1037 O O . ASP A 1 148 ? 34.120 -6.573 34.709 1.00 61.47 148 ASP A O 1
ATOM 1042 N N . THR A 1 149 ? 35.569 -5.070 33.818 1.00 58.23 149 THR A N 1
ATOM 1043 C CA . THR A 1 149 ? 36.804 -5.890 33.946 1.00 60.87 149 THR A CA 1
ATOM 1044 C C . THR A 1 149 ? 37.741 -5.240 34.966 1.00 64.96 149 THR A C 1
ATOM 1045 O O . THR A 1 149 ? 37.488 -4.078 35.375 1.00 61.90 149 THR A O 1
ATOM 1049 N N . GLU A 1 150 ? 38.791 -5.959 35.352 1.00 57.57 150 GLU A N 1
ATOM 1050 C CA . GLU A 1 150 ? 39.755 -5.475 36.371 1.00 65.66 150 GLU A CA 1
ATOM 1051 C C . GLU A 1 150 ? 40.531 -4.277 35.826 1.00 57.52 150 GLU A C 1
ATOM 1052 O O . GLU A 1 150 ? 40.821 -3.375 36.621 1.00 58.10 150 GLU A O 1
ATOM 1058 N N . SER A 1 151 ? 40.869 -4.269 34.535 1.00 60.53 151 SER A N 1
ATOM 1059 C CA . SER A 1 151 ? 41.662 -3.180 33.894 1.00 63.91 151 SER A CA 1
ATOM 1060 C C . SER A 1 151 ? 40.779 -1.945 33.636 1.00 54.41 151 SER A C 1
ATOM 1061 O O . SER A 1 151 ? 41.336 -0.847 33.478 1.00 47.19 151 SER A O 1
ATOM 1064 N N . GLY A 1 152 ? 39.458 -2.143 33.576 1.00 54.91 152 GLY A N 1
ATOM 1065 C CA . GLY A 1 152 ? 38.450 -1.075 33.466 1.00 64.71 152 GLY A CA 1
ATOM 1066 C C . GLY A 1 152 ? 38.371 -0.491 32.065 1.00 62.13 152 GLY A C 1
ATOM 1067 O O . GLY A 1 152 ? 39.071 -0.993 31.145 1.00 57.87 152 GLY A O 1
ATOM 1068 N N . ALA A 1 153 ? 37.539 0.541 31.896 1.00 57.42 153 ALA A N 1
ATOM 1069 C CA . ALA A 1 153 ? 37.400 1.315 30.642 1.00 54.83 153 ALA A CA 1
ATOM 1070 C C . ALA A 1 153 ? 38.295 2.548 30.729 1.00 50.27 153 ALA A C 1
ATOM 1071 O O . ALA A 1 153 ? 38.608 2.975 31.855 1.00 50.31 153 ALA A O 1
ATOM 1073 N N . THR A 1 154 ? 38.731 3.067 29.585 1.00 52.03 154 THR A N 1
ATOM 1074 C CA . THR A 1 154 ? 39.436 4.373 29.493 1.00 51.22 154 THR A CA 1
ATOM 1075 C C . THR A 1 154 ? 38.634 5.289 28.563 1.00 53.98 154 THR A C 1
ATOM 1076 O O . THR A 1 154 ? 38.639 5.064 27.341 1.00 50.97 154 THR A O 1
ATOM 1080 N N . CYS A 1 155 ? 37.939 6.257 29.160 1.00 49.51 155 CYS A N 1
ATOM 1081 C CA . CYS A 1 155 ? 37.062 7.255 28.490 1.00 45.15 155 CYS A CA 1
ATOM 1082 C C . CYS A 1 155 ? 37.863 8.554 28.348 1.00 41.27 155 CYS A C 1
ATOM 1083 O O . CYS A 1 155 ? 38.308 9.077 29.376 1.00 42.73 155 CYS A O 1
ATOM 1086 N N . ARG A 1 156 ? 38.093 9.010 27.115 1.00 42.61 156 ARG A N 1
ATOM 1087 C CA . ARG A 1 156 ? 38.890 10.222 26.809 1.00 46.08 156 ARG A CA 1
ATOM 1088 C C . ARG A 1 156 ? 37.920 11.391 26.562 1.00 37.62 156 ARG A C 1
ATOM 1089 O O . ARG A 1 156 ? 37.000 11.261 25.736 1.00 41.75 156 ARG A O 1
ATOM 1097 N N . ILE A 1 157 ? 38.122 12.485 27.280 1.00 36.74 157 ILE A N 1
ATOM 1098 C CA . ILE A 1 157 ? 37.337 13.744 27.129 1.00 38.71 157 ILE A CA 1
ATOM 1099 C C . ILE A 1 157 ? 38.303 14.808 26.617 1.00 35.34 157 ILE A C 1
ATOM 1100 O O . ILE A 1 157 ? 39.351 14.990 27.260 1.00 40.84 157 ILE A O 1
ATOM 1105 N N . LYS A 1 158 ? 37.955 15.462 25.503 1.00 40.68 158 LYS A N 1
ATOM 1106 C CA . LYS A 1 158 ? 38.800 16.510 24.877 1.00 39.89 158 LYS A CA 1
ATOM 1107 C C . LYS A 1 158 ? 38.131 17.879 25.077 1.00 35.98 158 LYS A C 1
ATOM 1108 O O . LYS A 1 158 ? 36.972 18.036 24.626 1.00 35.85 158 LYS A O 1
ATOM 1114 N N . ILE A 1 159 ? 38.844 18.800 25.712 1.00 39.80 159 ILE A N 1
ATOM 1115 C CA . ILE A 1 159 ? 38.309 20.161 25.999 1.00 36.80 159 ILE A CA 1
ATOM 1116 C C . ILE A 1 159 ? 39.246 21.195 25.389 1.00 32.10 159 ILE A C 1
ATOM 1117 O O . ILE A 1 159 ? 40.471 21.178 25.718 1.00 35.77 159 ILE A O 1
ATOM 1122 N N . GLY A 1 160 ? 38.686 22.086 24.562 1.00 34.08 160 GLY A N 1
ATOM 1123 C CA . GLY A 1 160 ? 39.439 23.237 24.056 1.00 33.14 160 GLY A CA 1
ATOM 1124 C C . GLY A 1 160 ? 38.522 24.364 23.643 1.00 32.63 160 GLY A C 1
ATOM 1125 O O . GLY A 1 160 ? 37.285 24.219 23.789 1.00 34.80 160 GLY A O 1
ATOM 1126 N N . SER A 1 161 ? 39.094 25.457 23.173 1.00 32.82 161 SER A N 1
ATOM 1127 C CA . SER A 1 161 ? 38.329 26.633 22.701 1.00 31.43 161 SER A CA 1
ATOM 1128 C C . SER A 1 161 ? 37.491 26.240 21.490 1.00 36.99 161 SER A C 1
ATOM 1129 O O . SER A 1 161 ? 38.005 25.558 20.577 1.00 38.47 161 SER A O 1
ATOM 1132 N N . TRP A 1 162 ? 36.249 26.690 21.440 1.00 33.41 162 TRP A N 1
ATOM 1133 C CA . TRP A 1 162 ? 35.387 26.490 20.256 1.00 33.39 162 TRP A CA 1
ATOM 1134 C C . TRP A 1 162 ? 35.795 27.411 19.095 1.00 34.30 162 TRP A C 1
ATOM 1135 O O . TRP A 1 162 ? 35.655 26.965 17.946 1.00 37.30 162 TRP A O 1
ATOM 1146 N N . THR A 1 163 ? 36.247 28.645 19.337 1.00 34.11 163 THR A N 1
ATOM 1147 C CA . THR A 1 163 ? 36.447 29.630 18.241 1.00 33.17 163 THR A CA 1
ATOM 1148 C C . THR A 1 163 ? 37.850 30.242 18.236 1.00 34.54 163 THR A C 1
ATOM 1149 O O . THR A 1 163 ? 38.141 30.951 17.258 1.00 38.01 163 THR A O 1
ATOM 1153 N N . HIS A 1 164 ? 38.668 30.067 19.268 1.00 31.59 164 HIS A N 1
ATOM 1154 C CA . HIS A 1 164 ? 39.992 30.723 19.359 1.00 32.78 164 HIS A CA 1
ATOM 1155 C C . HIS A 1 164 ? 41.088 29.689 19.109 1.00 37.65 164 HIS A C 1
ATOM 1156 O O . HIS A 1 164 ? 41.227 28.745 19.905 1.00 33.78 164 HIS A O 1
ATOM 1163 N N . HIS A 1 165 ? 41.834 29.837 18.031 1.00 33.73 165 HIS A N 1
ATOM 1164 C CA . HIS A 1 165 ? 42.944 28.924 17.658 1.00 34.98 165 HIS A CA 1
ATOM 1165 C C . HIS A 1 165 ? 44.175 29.233 18.521 1.00 35.38 165 HIS A C 1
ATOM 1166 O O . HIS A 1 165 ? 44.130 30.157 19.355 1.00 33.33 165 HIS A O 1
ATOM 1173 N N . SER A 1 166 ? 45.261 28.485 18.310 1.00 35.95 166 SER A N 1
ATOM 1174 C CA . SER A 1 166 ? 46.466 28.449 19.177 1.00 36.12 166 SER A CA 1
ATOM 1175 C C . SER A 1 166 ? 47.169 29.810 19.264 1.00 37.64 166 SER A C 1
ATOM 1176 O O . SER A 1 166 ? 47.892 30.034 20.254 1.00 37.49 166 SER A O 1
ATOM 1179 N N . ARG A 1 167 ? 46.989 30.733 18.313 1.00 41.25 167 ARG A N 1
ATOM 1180 C CA . ARG A 1 167 ? 47.618 32.081 18.419 1.00 40.50 167 ARG A CA 1
ATOM 1181 C C . ARG A 1 167 ? 46.812 32.982 19.380 1.00 38.33 167 ARG A C 1
ATOM 1182 O O . ARG A 1 167 ? 47.333 34.051 19.777 1.00 38.50 167 ARG A O 1
ATOM 1190 N N . GLU A 1 168 ? 45.614 32.557 19.780 1.00 40.35 168 GLU A N 1
ATOM 1191 C CA . GLU A 1 168 ? 44.698 33.382 20.625 1.00 39.14 168 GLU A CA 1
ATOM 1192 C C . GLU A 1 168 ? 44.511 32.754 22.007 1.00 37.35 168 GLU A C 1
ATOM 1193 O O . GLU A 1 168 ? 44.548 33.500 23.001 1.00 34.54 168 GLU A O 1
ATOM 1199 N N . ILE A 1 169 ? 44.307 31.439 22.066 1.00 35.33 169 ILE A N 1
ATOM 1200 C CA . ILE A 1 169 ? 44.201 30.688 23.348 1.00 36.87 169 ILE A CA 1
ATOM 1201 C C . ILE A 1 169 ? 45.152 29.492 23.298 1.00 33.42 169 ILE A C 1
ATOM 1202 O O . ILE A 1 169 ? 45.077 28.711 22.343 1.00 34.63 169 ILE A O 1
ATOM 1207 N N . SER A 1 170 ? 45.968 29.353 24.337 1.00 33.95 170 SER A N 1
ATOM 1208 C CA . SER A 1 170 ? 46.715 28.103 24.600 1.00 35.23 170 SER A CA 1
ATOM 1209 C C . SER A 1 170 ? 46.041 27.402 25.772 1.00 39.81 170 SER A C 1
ATOM 1210 O O . SER A 1 170 ? 45.557 28.090 26.702 1.00 38.48 170 SER A O 1
ATOM 1213 N N . VAL A 1 171 ? 45.980 26.072 25.715 1.00 41.21 171 VAL A N 1
ATOM 1214 C CA . VAL A 1 171 ? 45.381 25.234 26.780 1.00 42.29 171 VAL A CA 1
ATOM 1215 C C . VAL A 1 171 ? 46.498 24.338 27.324 1.00 42.09 171 VAL A C 1
ATOM 1216 O O . VAL A 1 171 ? 47.208 23.692 26.526 1.00 43.98 171 VAL A O 1
ATOM 1220 N N . ASP A 1 172 ? 46.653 24.341 28.645 1.00 39.65 172 ASP A N 1
ATOM 1221 C CA . ASP A 1 172 ? 47.598 23.487 29.375 1.00 44.17 172 ASP A CA 1
ATOM 1222 C C . ASP A 1 172 ? 46.858 22.799 30.517 1.00 49.07 172 ASP A C 1
ATOM 1223 O O . ASP A 1 172 ? 46.006 23.415 31.156 1.00 40.96 172 ASP A O 1
ATOM 1228 N N . PRO A 1 173 ? 47.188 21.530 30.823 1.00 51.14 173 PRO A N 1
ATOM 1229 C CA . PRO A 1 173 ? 46.718 20.922 32.065 1.00 59.15 173 PRO A CA 1
ATOM 1230 C C . PRO A 1 173 ? 47.380 21.674 33.228 1.00 61.83 173 PRO A C 1
ATOM 1231 O O . PRO A 1 173 ? 48.389 22.315 32.999 1.00 70.22 173 PRO A O 1
ATOM 1235 N N . THR A 1 174 ? 46.850 21.618 34.454 1.00 77.53 174 THR A N 1
ATOM 1236 C CA . THR A 1 174 ? 47.613 22.061 35.658 1.00 79.94 174 THR A CA 1
ATOM 1237 C C . THR A 1 174 ? 47.973 20.786 36.393 1.00 70.81 174 THR A C 1
ATOM 1238 O O . THR A 1 174 ? 48.814 20.103 35.832 1.00 69.57 174 THR A O 1
ATOM 1242 N N . SER A 1 178 ? 46.664 16.459 43.240 1.00 73.45 178 SER A N 1
ATOM 1243 C CA . SER A 1 178 ? 46.148 15.620 44.354 1.00 75.87 178 SER A CA 1
ATOM 1244 C C . SER A 1 178 ? 45.707 14.250 43.821 1.00 76.57 178 SER A C 1
ATOM 1245 O O . SER A 1 178 ? 45.725 14.041 42.589 1.00 75.51 178 SER A O 1
ATOM 1248 N N . ASP A 1 179 ? 45.323 13.348 44.730 1.00 75.06 179 ASP A N 1
ATOM 1249 C CA . ASP A 1 179 ? 44.761 12.001 44.432 1.00 71.39 179 ASP A CA 1
ATOM 1250 C C . ASP A 1 179 ? 43.614 12.135 43.416 1.00 64.92 179 ASP A C 1
ATOM 1251 O O . ASP A 1 179 ? 42.743 13.005 43.619 1.00 59.95 179 ASP A O 1
ATOM 1256 N N . ASP A 1 180 ? 43.608 11.295 42.374 1.00 56.39 180 ASP A N 1
ATOM 1257 C CA . ASP A 1 180 ? 42.563 11.266 41.315 1.00 57.39 180 ASP A CA 1
ATOM 1258 C C . ASP A 1 180 ? 41.167 11.061 41.917 1.00 58.52 180 ASP A C 1
ATOM 1259 O O . ASP A 1 180 ? 40.188 11.563 41.329 1.00 52.27 180 ASP A O 1
ATOM 1264 N N . SER A 1 181 ? 41.063 10.368 43.056 1.00 52.45 181 SER A N 1
ATOM 1265 C CA . SER A 1 181 ? 39.787 10.039 43.732 1.00 53.26 181 SER A CA 1
ATOM 1266 C C . SER A 1 181 ? 39.531 10.974 44.912 1.00 49.13 181 SER A C 1
ATOM 1267 O O . SER A 1 181 ? 38.599 10.691 45.681 1.00 45.59 181 SER A O 1
ATOM 1270 N N . GLU A 1 182 ? 40.303 12.048 45.052 1.00 47.19 182 GLU A N 1
ATOM 1271 C CA . GLU A 1 182 ? 40.287 12.873 46.289 1.00 46.23 182 GLU A CA 1
ATOM 1272 C C . GLU A 1 182 ? 38.873 13.414 46.528 1.00 44.30 182 GLU A C 1
ATOM 1273 O O . GLU A 1 182 ? 38.463 13.468 47.706 1.00 46.20 182 GLU A O 1
ATOM 1279 N N . TYR A 1 183 ? 38.158 13.828 45.477 1.00 41.00 183 TYR A N 1
ATOM 1280 C CA . TYR A 1 183 ? 36.799 14.423 45.616 1.00 43.11 183 TYR A CA 1
ATOM 1281 C C . TYR A 1 183 ? 35.742 13.465 45.064 1.00 40.90 183 TYR A C 1
ATOM 1282 O O . TYR A 1 183 ? 34.564 13.839 45.048 1.00 40.04 183 TYR A O 1
ATOM 1291 N N . PHE A 1 184 ? 36.147 12.277 44.618 1.00 38.56 184 PHE A N 1
ATOM 1292 C CA . PHE A 1 184 ? 35.232 11.319 43.960 1.00 38.28 184 PHE A CA 1
ATOM 1293 C C . PHE A 1 184 ? 34.297 10.689 45.003 1.00 40.80 184 PHE A C 1
ATOM 1294 O O . PHE A 1 184 ? 34.736 10.295 46.075 1.00 39.56 184 PHE A O 1
ATOM 1302 N N . SER A 1 185 ? 33.016 10.607 44.681 1.00 41.11 185 SER A N 1
ATOM 1303 C CA . SER A 1 185 ? 31.970 10.072 45.587 1.00 40.36 185 SER A CA 1
ATOM 1304 C C . SER A 1 185 ? 32.253 8.601 45.907 1.00 40.38 185 SER A C 1
ATOM 1305 O O . SER A 1 185 ? 32.328 7.787 44.989 1.00 36.73 185 SER A O 1
ATOM 1308 N N . GLN A 1 186 ? 32.269 8.275 47.195 1.00 43.91 186 GLN A N 1
ATOM 1309 C CA . GLN A 1 186 ? 32.383 6.876 47.686 1.00 42.09 186 GLN A CA 1
ATOM 1310 C C . GLN A 1 186 ? 31.101 6.106 47.343 1.00 41.05 186 GLN A C 1
ATOM 1311 O O . GLN A 1 186 ? 31.144 4.870 47.401 1.00 39.24 186 GLN A O 1
ATOM 1317 N N . TYR A 1 187 ? 30.011 6.782 46.952 1.00 36.91 187 TYR A N 1
A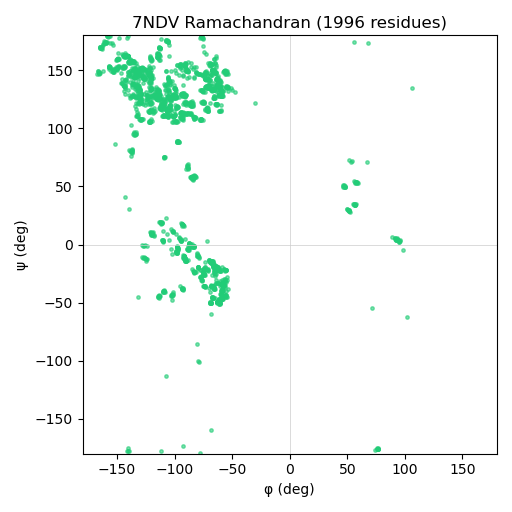TOM 1318 C CA . TYR A 1 187 ? 28.687 6.147 46.731 1.00 40.00 187 TYR A CA 1
ATOM 1319 C C . TYR A 1 187 ? 28.430 5.830 45.257 1.00 36.83 187 TYR A C 1
ATOM 1320 O O . TYR A 1 187 ? 27.417 5.199 44.945 1.00 42.08 187 TYR A O 1
ATOM 1329 N N . SER A 1 188 ? 29.317 6.245 44.360 1.00 41.70 188 SER A N 1
ATOM 1330 C CA . SER A 1 188 ? 29.254 5.838 42.937 1.00 38.43 188 SER A CA 1
ATOM 1331 C C . SER A 1 188 ? 29.257 4.312 42.837 1.00 41.68 188 SER A C 1
ATOM 1332 O O . SER A 1 188 ? 29.889 3.685 43.670 1.00 42.59 188 SER A O 1
ATOM 1335 N N . ARG A 1 189 ? 28.594 3.759 41.817 1.00 39.79 189 ARG A N 1
ATOM 1336 C CA . ARG A 1 189 ? 28.700 2.323 41.442 1.00 44.64 189 ARG A CA 1
ATOM 1337 C C . ARG A 1 189 ? 30.094 2.050 40.869 1.00 47.17 189 ARG A C 1
ATOM 1338 O O . ARG A 1 189 ? 30.451 0.855 40.694 1.00 47.97 189 ARG A O 1
ATOM 1346 N N . PHE A 1 190 ? 30.844 3.098 40.521 1.00 40.65 190 PHE A N 1
ATOM 1347 C CA . PHE A 1 190 ? 32.143 2.984 39.810 1.00 39.16 190 PHE A CA 1
ATOM 1348 C C . PHE A 1 190 ? 33.254 3.494 40.708 1.00 36.71 190 PHE A C 1
ATOM 1349 O O . PHE A 1 190 ? 32.984 4.168 41.720 1.00 41.64 190 PHE A O 1
ATOM 1357 N N . GLU A 1 191 ? 34.488 3.156 40.336 1.00 36.20 191 GLU A N 1
ATOM 1358 C CA . GLU A 1 191 ? 35.695 3.664 41.016 1.00 38.24 191 GLU A CA 1
ATOM 1359 C C . GLU A 1 191 ? 36.697 4.085 39.948 1.00 36.69 191 GLU A C 1
ATOM 1360 O O . GLU A 1 191 ? 36.666 3.520 38.847 1.00 41.33 191 GLU A O 1
ATOM 1366 N N . ILE A 1 192 ? 37.540 5.045 40.300 1.00 40.10 192 ILE A N 1
ATOM 1367 C CA . ILE A 1 192 ? 38.590 5.586 39.399 1.00 44.37 192 ILE A CA 1
ATOM 1368 C C . ILE A 1 192 ? 39.867 4.794 39.651 1.00 42.00 192 ILE A C 1
ATOM 1369 O O . ILE A 1 192 ? 40.294 4.725 40.810 1.00 46.25 192 ILE A O 1
ATOM 1374 N N . LEU A 1 193 ? 40.462 4.277 38.588 1.00 42.56 193 LEU A N 1
ATOM 1375 C CA . LEU A 1 193 ? 41.777 3.587 38.620 1.00 48.63 193 LEU A CA 1
ATOM 1376 C C . LEU A 1 193 ? 42.881 4.595 38.304 1.00 51.40 193 LEU A C 1
ATOM 1377 O O . LEU A 1 193 ? 43.946 4.525 38.930 1.00 50.80 193 LEU A O 1
ATOM 1382 N N . ASP A 1 194 ? 42.623 5.536 37.389 1.00 54.12 194 ASP A N 1
ATOM 1383 C CA . ASP A 1 194 ? 43.646 6.518 36.960 1.00 50.95 194 ASP A CA 1
ATOM 1384 C C . ASP A 1 194 ? 43.001 7.667 36.183 1.00 45.86 194 ASP A C 1
ATOM 1385 O O . ASP A 1 194 ? 42.013 7.431 35.477 1.00 43.36 194 ASP A O 1
ATOM 1390 N N . VAL A 1 195 ? 43.576 8.855 36.321 1.00 42.49 195 VAL A N 1
ATOM 1391 C CA . VAL A 1 195 ? 43.257 10.029 35.465 1.00 45.98 195 VAL A CA 1
ATOM 1392 C C . VAL A 1 195 ? 44.582 10.579 34.957 1.00 41.72 195 VAL A C 1
ATOM 1393 O O . VAL A 1 195 ? 45.447 10.872 35.802 1.00 46.89 195 VAL A O 1
ATOM 1397 N N . THR A 1 196 ? 44.731 10.689 33.638 1.00 45.08 196 THR A N 1
ATOM 1398 C CA . THR A 1 196 ? 45.871 11.392 33.012 1.00 49.33 196 THR A CA 1
ATOM 1399 C C . THR A 1 196 ? 45.310 12.524 32.148 1.00 46.57 196 THR A C 1
ATOM 1400 O O . THR A 1 196 ? 44.211 12.361 31.587 1.00 43.58 196 THR A O 1
ATOM 1404 N N . GLN A 1 197 ? 46.034 13.639 32.093 1.00 50.34 197 GLN A N 1
ATOM 1405 C CA . GLN A 1 197 ? 45.607 14.861 31.373 1.00 54.65 197 GLN A CA 1
ATOM 1406 C C . GLN A 1 197 ? 46.793 15.325 30.540 1.00 58.62 197 GLN A C 1
ATOM 1407 O O . GLN A 1 197 ? 47.801 15.713 31.166 1.00 60.59 197 GLN A O 1
ATOM 1413 N N . LYS A 1 198 ? 46.675 15.272 29.203 1.00 56.32 198 LYS A N 1
ATOM 1414 C CA . LYS A 1 198 ? 47.776 15.643 28.275 1.00 56.74 198 LYS A CA 1
ATOM 1415 C C . LYS A 1 198 ? 47.342 16.733 27.289 1.00 52.38 198 LYS A C 1
ATOM 1416 O O . LYS A 1 198 ? 46.172 16.758 26.893 1.00 46.61 198 LYS A O 1
ATOM 1422 N N . LYS A 1 199 ? 48.288 17.583 26.904 1.00 51.28 199 LYS A N 1
ATOM 1423 C CA . LYS A 1 199 ? 48.103 18.631 25.874 1.00 53.58 199 LYS A CA 1
ATOM 1424 C C . LYS A 1 199 ? 47.987 17.973 24.491 1.00 51.12 199 LYS A C 1
ATOM 1425 O O . LYS A 1 199 ? 48.783 17.071 24.184 1.00 50.59 199 LYS A O 1
ATOM 1431 N N . ASN A 1 200 ? 47.035 18.413 23.673 1.00 44.62 200 ASN A N 1
ATOM 1432 C CA . ASN A 1 200 ? 46.969 18.023 22.250 1.00 49.69 200 ASN A CA 1
ATOM 1433 C C . ASN A 1 200 ? 46.581 19.240 21.411 1.00 48.11 200 ASN A C 1
ATOM 1434 O O . ASN A 1 200 ? 46.338 20.357 21.955 1.00 43.63 200 ASN A O 1
ATOM 1439 N N . SER A 1 201 ? 46.441 19.018 20.119 1.00 50.69 201 SER A N 1
ATOM 1440 C CA . SER A 1 201 ? 46.062 20.005 19.087 1.00 57.11 201 SER A CA 1
ATOM 1441 C C . SER A 1 201 ? 45.025 19.331 18.178 1.00 57.60 201 SER A C 1
ATOM 1442 O O . SER A 1 201 ? 45.154 18.132 17.900 1.00 58.13 201 SER A O 1
ATOM 1445 N N . VAL A 1 202 ? 43.975 20.059 17.780 1.00 52.95 202 VAL A N 1
ATOM 1446 C CA . VAL A 1 202 ? 43.009 19.628 16.735 1.00 47.36 202 VAL A CA 1
ATOM 1447 C C . VAL A 1 202 ? 43.001 20.655 15.596 1.00 48.50 202 VAL A C 1
ATOM 1448 O O . VAL A 1 202 ? 43.255 21.840 15.841 1.00 45.45 202 VAL A O 1
ATOM 1452 N N . THR A 1 203 ? 42.687 20.230 14.375 1.00 51.73 203 THR A N 1
ATOM 1453 C CA . THR A 1 203 ? 42.493 21.107 13.188 1.00 52.62 203 THR A CA 1
ATOM 1454 C C . THR A 1 203 ? 41.083 20.885 12.642 1.00 51.92 203 THR A C 1
ATOM 1455 O O . THR A 1 203 ? 40.640 19.721 12.634 1.00 53.35 203 THR A O 1
ATOM 1459 N N . TYR A 1 204 ? 40.393 21.942 12.232 1.00 54.09 204 TYR A N 1
ATOM 1460 C CA . TYR A 1 204 ? 39.082 21.848 11.545 1.00 55.83 204 TYR A CA 1
ATOM 1461 C C . TYR A 1 204 ? 39.295 22.210 10.066 1.00 57.32 204 TYR A C 1
ATOM 1462 O O . TYR A 1 204 ? 40.194 23.000 9.774 1.00 55.11 204 TYR A O 1
ATOM 1471 N N . SER A 1 205 ? 38.482 21.624 9.172 1.00 64.82 205 SER A N 1
ATOM 1472 C CA . SER A 1 205 ? 38.567 21.716 7.689 1.00 65.25 205 SER A CA 1
ATOM 1473 C C . SER A 1 205 ? 38.523 23.174 7.211 1.00 65.33 205 SER A C 1
ATOM 1474 O O . SER A 1 205 ? 39.191 23.463 6.204 1.00 63.32 205 SER A O 1
ATOM 1477 N N . CYS A 1 206 ? 37.769 24.057 7.885 1.00 69.72 206 CYS A N 1
ATOM 1478 C CA . CYS A 1 206 ? 37.477 25.443 7.418 1.00 73.75 206 CYS A CA 1
ATOM 1479 C C . CYS A 1 206 ? 38.767 26.260 7.305 1.00 74.26 206 CYS A C 1
ATOM 1480 O O . CYS A 1 206 ? 38.868 27.111 6.403 1.00 74.28 206 CYS A O 1
ATOM 1483 N N . CYS A 1 207 ? 39.733 25.978 8.182 1.00 69.63 207 CYS A N 1
ATOM 1484 C CA . CYS A 1 207 ? 40.729 26.939 8.681 1.00 71.40 207 CYS A CA 1
ATOM 1485 C C . CYS A 1 207 ? 42.088 26.254 8.828 1.00 63.25 207 CYS A C 1
ATOM 1486 O O . CYS A 1 207 ? 42.169 25.085 9.209 1.00 63.34 207 CYS A O 1
ATOM 1489 N N . PRO A 1 208 ? 43.194 26.968 8.517 1.00 60.77 208 PRO A N 1
ATOM 1490 C CA . PRO A 1 208 ? 44.532 26.374 8.605 1.00 61.19 208 PRO A CA 1
ATOM 1491 C C . PRO A 1 208 ? 45.060 26.205 10.041 1.00 60.84 208 PRO A C 1
ATOM 1492 O O . PRO A 1 208 ? 45.938 25.441 10.276 1.00 58.87 208 PRO A O 1
ATOM 1496 N N . GLU A 1 209 ? 44.501 26.944 10.986 1.00 56.68 209 GLU A N 1
ATOM 1497 C CA . GLU A 1 209 ? 45.005 27.125 12.359 1.00 58.45 209 GLU A CA 1
ATOM 1498 C C . GLU A 1 209 ? 44.618 25.883 13.182 1.00 47.47 209 GLU A C 1
ATOM 1499 O O . GLU A 1 209 ? 43.561 25.236 12.932 1.00 53.91 209 GLU A O 1
ATOM 1505 N N . ALA A 1 210 ? 45.483 25.522 14.124 1.00 46.69 210 ALA A N 1
ATOM 1506 C CA . ALA A 1 210 ? 45.259 24.449 15.121 1.00 46.82 210 ALA A CA 1
ATOM 1507 C C . ALA A 1 210 ? 44.595 25.059 16.368 1.00 43.54 210 ALA A C 1
ATOM 1508 O O . ALA A 1 210 ? 44.842 26.241 16.658 1.00 43.53 210 ALA A O 1
ATOM 1510 N N . TYR A 1 211 ? 43.803 24.255 17.071 1.00 42.34 211 TYR A N 1
ATOM 1511 C CA . TYR A 1 211 ? 43.160 24.592 18.372 1.00 40.60 211 TYR A CA 1
ATOM 1512 C C . TYR A 1 211 ? 43.773 23.688 19.433 1.00 39.34 211 TYR A C 1
ATOM 1513 O O . TYR A 1 211 ? 43.768 22.451 19.237 1.00 43.82 211 TYR A O 1
ATOM 1522 N N . GLU A 1 212 ? 44.269 24.262 20.519 1.00 40.44 212 GLU A N 1
ATOM 1523 C CA . GLU A 1 212 ? 44.897 23.458 21.590 1.00 42.91 212 GLU A CA 1
ATOM 1524 C C . GLU A 1 212 ? 43.796 22.875 22.472 1.00 45.31 212 GLU A C 1
ATOM 1525 O O . GLU A 1 212 ? 42.708 23.501 22.634 1.00 44.05 212 GLU A O 1
ATOM 1531 N N . ASP A 1 213 ? 44.045 21.688 23.001 1.00 44.22 213 ASP A N 1
ATOM 1532 C CA . ASP A 1 213 ? 43.043 21.028 23.855 1.00 40.50 213 ASP A CA 1
ATOM 1533 C C . ASP A 1 213 ? 43.788 20.288 24.955 1.00 42.06 213 ASP A C 1
ATOM 1534 O O . ASP A 1 213 ? 45.029 20.124 24.855 1.00 41.76 213 ASP A O 1
ATOM 1539 N N . VAL A 1 214 ? 43.049 19.958 25.997 1.00 40.74 214 VAL A N 1
ATOM 1540 C CA A VAL A 1 214 ? 43.510 18.970 27.004 0.50 40.62 214 VAL A CA 1
ATOM 1541 C CA B VAL A 1 214 ? 43.508 18.969 27.003 0.50 41.10 214 VAL A CA 1
ATOM 1542 C C . VAL A 1 214 ? 42.698 17.705 26.752 1.00 40.45 214 VAL A C 1
ATOM 1543 O O . VAL A 1 214 ? 41.467 17.803 26.524 1.00 37.26 214 VAL A O 1
ATOM 1550 N N . GLU A 1 215 ? 43.387 16.573 26.721 1.00 37.57 215 GLU A N 1
ATOM 1551 C CA . GLU A 1 215 ? 42.745 15.258 26.588 1.00 40.34 215 GLU A CA 1
ATOM 1552 C C . GLU A 1 215 ? 42.837 14.598 27.956 1.00 38.39 215 GLU A C 1
ATOM 1553 O O . GLU A 1 215 ? 43.964 14.422 28.477 1.00 36.61 215 GLU A O 1
ATOM 1559 N N . VAL A 1 216 ? 41.686 14.348 28.557 1.00 39.36 216 VAL A N 1
ATOM 1560 C CA . VAL A 1 216 ? 41.574 13.786 29.927 1.00 38.75 216 VAL A CA 1
ATOM 1561 C C . VAL A 1 216 ? 41.170 12.326 29.765 1.00 36.18 216 VAL A C 1
ATOM 1562 O O . VAL A 1 216 ? 40.082 12.069 29.205 1.00 39.07 216 VAL A O 1
ATOM 1566 N N . SER A 1 217 ? 42.035 11.397 30.200 1.00 38.77 217 SER A N 1
ATOM 1567 C CA . SER A 1 217 ? 41.770 9.940 30.123 1.00 38.33 217 SER A CA 1
ATOM 1568 C C . SER A 1 217 ? 41.307 9.461 31.495 1.00 35.50 217 SER A C 1
ATOM 1569 O O . SER A 1 217 ? 42.110 9.510 32.432 1.00 43.30 217 SER A O 1
ATOM 1572 N N . LEU A 1 218 ? 40.038 9.084 31.597 1.00 39.74 218 LEU A N 1
ATOM 1573 C CA . LEU A 1 218 ? 39.410 8.577 32.838 1.00 42.22 218 LEU A CA 1
ATOM 1574 C C . LEU A 1 218 ? 39.390 7.046 32.754 1.00 37.30 218 LEU A C 1
ATOM 1575 O O . LEU A 1 218 ? 38.602 6.506 31.967 1.00 39.94 218 LEU A O 1
ATOM 1580 N N . ASN A 1 219 ? 40.266 6.394 33.509 1.00 43.08 219 ASN A N 1
ATOM 1581 C CA . ASN A 1 219 ? 40.326 4.909 33.610 1.00 44.29 219 ASN A CA 1
ATOM 1582 C C . ASN A 1 219 ? 39.486 4.535 34.834 1.00 37.93 219 ASN A C 1
ATOM 1583 O O . ASN A 1 219 ? 39.845 4.946 35.950 1.00 42.41 219 ASN A O 1
ATOM 1588 N N . PHE A 1 220 ? 38.365 3.862 34.623 1.00 43.11 220 PHE A N 1
ATOM 1589 C CA . PHE A 1 220 ? 37.394 3.574 35.704 1.00 43.65 220 PHE A CA 1
ATOM 1590 C C . PHE A 1 220 ? 36.803 2.184 35.495 1.00 42.39 220 PHE A C 1
ATOM 1591 O O . PHE A 1 220 ? 36.866 1.630 34.370 1.00 44.65 220 PHE A O 1
ATOM 1599 N N . ARG A 1 221 ? 36.206 1.642 36.550 1.00 48.90 221 ARG A N 1
ATOM 1600 C CA . ARG A 1 221 ? 35.537 0.324 36.442 1.00 54.73 221 ARG A CA 1
ATOM 1601 C C . ARG A 1 221 ? 34.363 0.254 37.409 1.00 47.47 221 ARG A C 1
ATOM 1602 O O . ARG A 1 221 ? 34.338 1.025 38.385 1.00 46.79 221 ARG A O 1
ATOM 1610 N N . LYS A 1 222 ? 33.449 -0.665 37.119 1.00 50.22 222 LYS A N 1
ATOM 1611 C CA . LYS A 1 222 ? 32.326 -1.028 38.021 1.00 55.75 222 LYS A CA 1
ATOM 1612 C C . LYS A 1 222 ? 32.901 -1.685 39.278 1.00 51.76 222 LYS A C 1
ATOM 1613 O O . LYS A 1 222 ? 33.820 -2.529 39.136 1.00 45.62 222 LYS A O 1
ATOM 1619 N N . LYS A 1 223 ? 32.437 -1.272 40.452 1.00 51.70 223 LYS A N 1
ATOM 1620 C CA . LYS A 1 223 ? 32.872 -1.880 41.732 1.00 53.62 223 LYS A CA 1
ATOM 1621 C C . LYS A 1 223 ? 32.436 -3.341 41.845 1.00 54.51 223 LYS A C 1
ATOM 1622 O O . LYS A 1 223 ? 33.283 -4.086 42.308 1.00 54.26 223 LYS A O 1
ATOM 1628 N N . GLY A 1 224 ? 31.188 -3.707 41.527 1.00 65.40 224 GLY A N 1
ATOM 1629 C CA . GLY A 1 224 ? 30.604 -5.025 41.857 1.00 76.23 224 GLY A CA 1
ATOM 1630 C C . GLY A 1 224 ? 30.944 -6.082 40.820 1.00 75.73 224 GLY A C 1
ATOM 1631 O O . GLY A 1 224 ? 32.013 -6.680 40.869 1.00 72.18 224 GLY A O 1
ATOM 1632 N N . LEU B 1 20 ? 43.423 49.121 14.387 1.00 52.69 20 LEU B N 1
ATOM 1633 C CA . LEU B 1 20 ? 42.345 48.758 15.334 1.00 52.32 20 LEU B CA 1
ATOM 1634 C C . LEU B 1 20 ? 42.792 47.553 16.139 1.00 46.21 20 LEU B C 1
ATOM 1635 O O . LEU B 1 20 ? 43.428 46.675 15.549 1.00 50.08 20 LEU B O 1
ATOM 1640 N N . ASP B 1 21 ? 42.373 47.458 17.394 1.00 45.12 21 ASP B N 1
ATOM 1641 C CA . ASP B 1 21 ? 42.572 46.214 18.179 1.00 44.74 21 ASP B CA 1
ATOM 1642 C C . ASP B 1 21 ? 41.213 45.523 18.330 1.00 42.84 21 ASP B C 1
ATOM 1643 O O . ASP B 1 21 ? 40.176 46.092 17.899 1.00 37.12 21 ASP B O 1
ATOM 1648 N N . ARG B 1 22 ? 41.218 44.335 18.925 1.00 40.28 22 ARG B N 1
ATOM 1649 C CA . ARG B 1 22 ? 40.021 43.497 19.143 1.00 38.33 22 ARG B CA 1
ATOM 1650 C C . ARG B 1 22 ? 38.975 44.313 19.903 1.00 33.59 22 ARG B C 1
ATOM 1651 O O . ARG B 1 22 ? 37.808 44.243 19.533 1.00 38.35 22 ARG B O 1
ATOM 1659 N N . ALA B 1 23 ? 39.375 45.033 20.951 1.00 36.13 23 ALA B N 1
ATOM 1660 C CA . ALA B 1 23 ? 38.443 45.788 21.813 1.00 35.46 23 ALA B CA 1
ATOM 1661 C C . ALA B 1 23 ? 37.677 46.809 20.951 1.00 34.64 23 ALA B C 1
ATOM 1662 O O . ALA B 1 23 ? 36.452 46.908 21.113 1.00 33.82 23 ALA B O 1
ATOM 1664 N N . ASP B 1 24 ? 38.362 47.510 20.049 1.00 33.18 24 ASP B N 1
ATOM 1665 C CA . ASP B 1 24 ? 37.728 48.554 19.191 1.00 35.80 24 ASP B CA 1
ATOM 1666 C C . ASP B 1 24 ? 36.740 47.892 18.224 1.00 34.90 24 ASP B C 1
ATOM 1667 O O . ASP B 1 24 ? 35.624 48.390 18.073 1.00 32.96 24 ASP B O 1
ATOM 1672 N N . ILE B 1 25 ? 37.146 46.799 17.588 1.00 32.84 25 ILE B N 1
ATOM 1673 C CA . ILE B 1 25 ? 36.301 46.084 16.592 1.00 35.20 25 ILE B CA 1
ATOM 1674 C C . ILE B 1 25 ? 35.029 45.579 17.283 1.00 34.48 25 ILE B C 1
ATOM 1675 O O . ILE B 1 25 ? 33.911 45.771 16.753 1.00 33.00 25 ILE B O 1
ATOM 1680 N N . LEU B 1 26 ? 35.181 44.948 18.445 1.00 35.24 26 LEU B N 1
ATOM 1681 C CA . LEU B 1 26 ? 34.027 44.354 19.159 1.00 33.89 26 LEU B CA 1
ATOM 1682 C C . LEU B 1 26 ? 33.103 45.461 19.672 1.00 36.49 26 LEU B C 1
ATOM 1683 O O . LEU B 1 26 ? 31.872 45.263 19.631 1.00 30.81 26 LEU B O 1
ATOM 1688 N N . TYR B 1 27 ? 33.671 46.591 20.094 1.00 34.67 27 TYR B N 1
ATOM 1689 C CA . TYR B 1 27 ? 32.894 47.795 20.490 1.00 34.15 27 TYR B CA 1
ATOM 1690 C C . TYR B 1 27 ? 32.084 48.294 19.290 1.00 34.19 27 TYR B C 1
ATOM 1691 O O . TYR B 1 27 ? 30.870 48.492 19.433 1.00 32.93 27 TYR B O 1
ATOM 1700 N N . ASN B 1 28 ? 32.721 48.460 18.135 1.00 32.79 28 ASN B N 1
ATOM 1701 C CA . ASN B 1 28 ? 32.059 48.968 16.901 1.00 31.95 28 ASN B CA 1
ATOM 1702 C C . ASN B 1 28 ? 30.894 48.048 16.529 1.00 33.98 28 ASN B C 1
ATOM 1703 O O . ASN B 1 28 ? 29.751 48.555 16.283 1.00 33.50 28 ASN B O 1
ATOM 1708 N N . ILE B 1 29 ? 31.133 46.728 16.547 1.00 34.33 29 ILE B N 1
ATOM 1709 C CA . ILE B 1 29 ? 30.077 45.744 16.207 1.00 33.57 29 ILE B CA 1
ATOM 1710 C C . ILE B 1 29 ? 28.937 45.836 17.235 1.00 34.35 29 ILE B C 1
ATOM 1711 O O . ILE B 1 29 ? 27.796 45.928 16.822 1.00 33.39 29 ILE B O 1
ATOM 1716 N N . ARG B 1 30 ? 29.244 45.815 18.526 1.00 33.62 30 ARG B N 1
ATOM 1717 C CA . ARG B 1 30 ? 28.205 45.851 19.594 1.00 39.70 30 ARG B CA 1
ATOM 1718 C C . ARG B 1 30 ? 27.371 47.136 19.435 1.00 41.07 30 ARG B C 1
ATOM 1719 O O . ARG B 1 30 ? 26.134 47.053 19.537 1.00 38.82 30 ARG B O 1
ATOM 1727 N N . GLN B 1 31 ? 28.002 48.267 19.104 1.00 41.11 31 GLN B N 1
ATOM 1728 C CA . GLN B 1 31 ? 27.313 49.589 19.073 1.00 45.13 31 GLN B CA 1
ATOM 1729 C C . GLN B 1 31 ? 26.445 49.758 17.823 1.00 42.45 31 GLN B C 1
ATOM 1730 O O . GLN B 1 31 ? 25.476 50.530 17.917 1.00 48.72 31 GLN B O 1
ATOM 1736 N N . THR B 1 32 ? 26.756 49.115 16.695 1.00 40.82 32 THR B N 1
ATOM 1737 C CA . THR B 1 32 ? 26.076 49.368 15.399 1.00 42.24 32 THR B CA 1
ATOM 1738 C C . THR B 1 32 ? 25.422 48.094 14.853 1.00 53.95 32 THR B C 1
ATOM 1739 O O . THR B 1 32 ? 24.992 48.074 13.676 1.00 58.86 32 THR B O 1
ATOM 1743 N N . SER B 1 33 ? 25.404 47.102 15.738 1.00 61.25 33 SER B N 1
ATOM 1744 C CA . SER B 1 33 ? 24.734 45.794 15.585 1.00 63.29 33 SER B CA 1
ATOM 1745 C C . SER B 1 33 ? 23.257 46.092 15.429 1.00 57.55 33 SER B C 1
ATOM 1746 O O . SER B 1 33 ? 22.606 46.683 16.359 1.00 61.75 33 SER B O 1
ATOM 1749 N N . ARG B 1 34 ? 22.791 45.763 14.243 1.00 49.08 34 ARG B N 1
ATOM 1750 C CA . ARG B 1 34 ? 21.365 45.636 13.883 1.00 48.00 34 ARG B CA 1
ATOM 1751 C C . ARG B 1 34 ? 21.063 44.151 13.693 1.00 40.62 34 ARG B C 1
ATOM 1752 O O . ARG B 1 34 ? 20.903 43.716 12.566 1.00 40.99 34 ARG B O 1
ATOM 1760 N N . PRO B 1 35 ? 20.945 43.342 14.772 1.00 41.70 35 PRO B N 1
ATOM 1761 C CA . PRO B 1 35 ? 20.715 41.898 14.647 1.00 37.03 35 PRO B CA 1
ATOM 1762 C C . PRO B 1 35 ? 19.372 41.545 14.000 1.00 34.66 35 PRO B C 1
ATOM 1763 O O . PRO B 1 35 ? 19.220 40.429 13.554 1.00 31.82 35 PRO B O 1
ATOM 1767 N N . ASP B 1 36 ? 18.434 42.481 13.965 1.00 32.49 36 ASP B N 1
ATOM 1768 C CA . ASP B 1 36 ? 17.099 42.259 13.357 1.00 41.48 36 ASP B CA 1
ATOM 1769 C C . ASP B 1 36 ? 17.137 42.593 11.861 1.00 36.21 36 ASP B C 1
ATOM 1770 O O . ASP B 1 36 ? 16.106 42.365 11.207 1.00 35.95 36 ASP B O 1
ATOM 1775 N N . VAL B 1 37 ? 18.258 43.093 11.326 1.00 30.87 37 VAL B N 1
ATOM 1776 C CA . VAL B 1 37 ? 18.290 43.638 9.942 1.00 34.10 37 VAL B CA 1
ATOM 1777 C C . VAL B 1 37 ? 19.095 42.707 9.024 1.00 32.11 37 VAL B C 1
ATOM 1778 O O . VAL B 1 37 ? 20.331 42.626 9.169 1.00 33.24 37 VAL B O 1
ATOM 1782 N N . ILE B 1 38 ? 18.410 42.034 8.110 1.00 33.56 38 ILE B N 1
ATOM 1783 C CA . ILE B 1 38 ? 19.060 41.156 7.086 1.00 36.32 38 ILE B CA 1
ATOM 1784 C C . ILE B 1 38 ? 20.004 42.024 6.258 1.00 37.33 38 ILE B C 1
ATOM 1785 O O . ILE B 1 38 ? 19.617 43.095 5.793 1.00 41.41 38 ILE B O 1
ATOM 1790 N N . PRO B 1 39 ? 21.292 41.640 6.103 1.00 35.01 39 PRO B N 1
ATOM 1791 C CA . PRO B 1 39 ? 22.260 42.479 5.386 1.00 39.55 39 PRO B CA 1
ATOM 1792 C C . PRO B 1 39 ? 22.235 42.284 3.856 1.00 40.30 39 PRO B C 1
ATOM 1793 O O . PRO B 1 39 ? 23.246 41.959 3.292 1.00 40.59 39 PRO B O 1
ATOM 1797 N N . THR B 1 40 ? 21.080 42.477 3.222 1.00 45.42 40 THR B N 1
ATOM 1798 C CA . THR B 1 40 ? 20.943 42.435 1.745 1.00 48.51 40 THR B CA 1
ATOM 1799 C C . THR B 1 40 ? 21.784 43.567 1.152 1.00 50.80 40 THR B C 1
ATOM 1800 O O . THR B 1 40 ? 21.881 44.619 1.784 1.00 46.73 40 THR B O 1
ATOM 1804 N N . GLN B 1 41 ? 22.423 43.317 0.010 1.00 65.59 41 GLN B N 1
ATOM 1805 C CA . GLN B 1 41 ? 23.168 44.323 -0.792 1.00 75.06 41 GLN B CA 1
ATOM 1806 C C . GLN B 1 41 ? 22.355 44.594 -2.061 1.00 78.36 41 GLN B C 1
ATOM 1807 O O . GLN B 1 41 ? 22.100 43.631 -2.788 1.00 82.41 41 GLN B O 1
ATOM 1813 N N . ARG B 1 42 ? 21.917 45.837 -2.268 1.00 79.61 42 ARG B N 1
ATOM 1814 C CA . ARG B 1 42 ? 21.213 46.294 -3.497 1.00 83.09 42 ARG B CA 1
ATOM 1815 C C . ARG B 1 42 ? 20.132 45.265 -3.866 1.00 84.49 42 ARG B C 1
ATOM 1816 O O . ARG B 1 42 ? 20.131 44.795 -5.018 1.00 77.86 42 ARG B O 1
ATOM 1824 N N . ASP B 1 43 ? 19.299 44.887 -2.889 1.00 83.70 43 ASP B N 1
ATOM 1825 C CA . ASP B 1 43 ? 18.130 43.967 -3.020 1.00 81.45 43 ASP B CA 1
ATOM 1826 C C . ASP B 1 43 ? 18.487 42.648 -3.736 1.00 77.60 43 ASP B C 1
ATOM 1827 O O . ASP B 1 43 ? 17.585 42.056 -4.365 1.00 76.36 43 ASP B O 1
ATOM 1832 N N . ARG B 1 44 ? 19.731 42.174 -3.616 1.00 68.69 44 ARG B N 1
ATOM 1833 C CA . ARG B 1 44 ? 20.118 40.776 -3.952 1.00 65.15 44 ARG B CA 1
ATOM 1834 C C . ARG B 1 44 ? 19.996 39.942 -2.685 1.00 50.06 44 ARG B C 1
ATOM 1835 O O . ARG B 1 44 ? 20.043 40.483 -1.584 1.00 46.98 44 ARG B O 1
ATOM 1843 N N . PRO B 1 45 ? 19.777 38.617 -2.790 1.00 49.59 45 PRO B N 1
ATOM 1844 C CA . PRO B 1 45 ? 19.615 37.797 -1.598 1.00 46.42 45 PRO B CA 1
ATOM 1845 C C . PRO B 1 45 ? 20.938 37.675 -0.835 1.00 47.50 45 PRO B C 1
ATOM 1846 O O . PRO B 1 45 ? 21.990 37.759 -1.435 1.00 48.52 45 PRO B O 1
ATOM 1850 N N . VAL B 1 46 ? 20.847 37.445 0.476 1.00 44.86 46 VAL B N 1
ATOM 1851 C CA . VAL B 1 46 ? 22.023 37.039 1.280 1.00 39.66 46 VAL B CA 1
ATOM 1852 C C . VAL B 1 46 ? 22.311 35.569 0.972 1.00 37.52 46 VAL B C 1
ATOM 1853 O O . VAL B 1 46 ? 21.411 34.729 1.166 1.00 38.95 46 VAL B O 1
ATOM 1857 N N . ALA B 1 47 ? 23.522 35.277 0.515 1.00 39.12 47 ALA B N 1
ATOM 1858 C CA . ALA B 1 47 ? 23.968 33.905 0.182 1.00 39.48 47 ALA B CA 1
ATOM 1859 C C . ALA B 1 47 ? 24.422 33.212 1.464 1.00 36.28 47 ALA B C 1
ATOM 1860 O O . ALA B 1 47 ? 25.461 33.592 2.010 1.00 38.32 47 ALA B O 1
ATOM 1862 N N . VAL B 1 48 ? 23.635 32.264 1.939 1.00 36.04 48 VAL B N 1
ATOM 1863 C CA . VAL B 1 48 ? 23.948 31.481 3.159 1.00 34.23 48 VAL B CA 1
ATOM 1864 C C . VAL B 1 48 ? 24.429 30.098 2.715 1.00 38.27 48 VAL B C 1
ATOM 1865 O O . VAL B 1 48 ? 23.716 29.454 1.940 1.00 40.70 48 VAL B O 1
ATOM 1869 N N . SER B 1 49 ? 25.616 29.689 3.151 1.00 38.08 49 SER B N 1
ATOM 1870 C CA . SER B 1 49 ? 26.137 28.319 2.929 1.00 38.52 49 SER B CA 1
ATOM 1871 C C . SER B 1 49 ? 25.929 27.505 4.198 1.00 40.53 49 SER B C 1
ATOM 1872 O O . SER B 1 49 ? 26.195 28.016 5.306 1.00 41.80 49 SER B O 1
ATOM 1875 N N . VAL B 1 50 ? 25.434 26.284 4.036 1.00 40.72 50 VAL B N 1
ATOM 1876 C CA . VAL B 1 50 ? 25.110 25.363 5.153 1.00 43.35 50 VAL B CA 1
ATOM 1877 C C . VAL B 1 50 ? 25.681 23.995 4.809 1.00 46.16 50 VAL B C 1
ATOM 1878 O O . VAL B 1 50 ? 25.347 23.495 3.722 1.00 46.58 50 VAL B O 1
ATOM 1882 N N . SER B 1 51 ? 26.453 23.423 5.721 1.00 45.11 51 SER B N 1
ATOM 1883 C CA . SER B 1 51 ? 26.968 22.035 5.648 1.00 45.75 51 SER B CA 1
ATOM 1884 C C . SER B 1 51 ? 26.848 21.395 7.025 1.00 45.66 51 SER B C 1
ATOM 1885 O O . SER B 1 51 ? 27.320 22.021 7.999 1.00 44.43 51 SER B O 1
ATOM 1888 N N . LEU B 1 52 ? 26.239 20.213 7.131 1.00 43.07 52 LEU B N 1
ATOM 1889 C CA . LEU B 1 52 ? 26.201 19.475 8.429 1.00 44.81 52 LEU B CA 1
ATOM 1890 C C . LEU B 1 52 ? 27.379 18.499 8.460 1.00 49.10 52 LEU B C 1
ATOM 1891 O O . LEU B 1 52 ? 27.578 17.768 7.471 1.00 50.46 52 LEU B O 1
ATOM 1896 N N . LYS B 1 53 ? 28.154 18.530 9.531 1.00 46.69 53 LYS B N 1
ATOM 1897 C CA . LYS B 1 53 ? 29.206 17.534 9.839 1.00 45.32 53 LYS B CA 1
ATOM 1898 C C . LYS B 1 53 ? 28.663 16.663 10.960 1.00 44.38 53 LYS B C 1
ATOM 1899 O O . LYS B 1 53 ? 28.478 17.146 12.083 1.00 41.91 53 LYS B O 1
ATOM 1905 N N . PHE B 1 54 ? 28.352 15.407 10.668 1.00 37.22 54 PHE B N 1
ATOM 1906 C CA . PHE B 1 54 ? 27.709 14.501 11.652 1.00 38.14 54 PHE B CA 1
ATOM 1907 C C . PHE B 1 54 ? 28.784 14.046 12.620 1.00 36.23 54 PHE B C 1
ATOM 1908 O O . PHE B 1 54 ? 29.895 13.644 12.178 1.00 40.31 54 PHE B O 1
ATOM 1916 N N . ILE B 1 55 ? 28.464 14.106 13.907 1.00 35.91 55 ILE B N 1
ATOM 1917 C CA . ILE B 1 55 ? 29.399 13.751 15.010 1.00 39.66 55 ILE B CA 1
ATOM 1918 C C . ILE B 1 55 ? 28.918 12.450 15.646 1.00 41.30 55 ILE B C 1
ATOM 1919 O O . ILE B 1 55 ? 29.759 11.645 16.049 1.00 37.22 55 ILE B O 1
ATOM 1924 N N . ASN B 1 56 ? 27.613 12.295 15.819 1.00 41.34 56 ASN B N 1
ATOM 1925 C CA . ASN B 1 56 ? 27.103 11.086 16.484 1.00 45.10 56 ASN B CA 1
ATOM 1926 C C . ASN B 1 56 ? 25.650 10.858 16.079 1.00 47.82 56 ASN B C 1
ATOM 1927 O O . ASN B 1 56 ? 24.938 11.815 15.689 1.00 51.30 56 ASN B O 1
ATOM 1932 N N . ILE B 1 57 ? 25.253 9.587 16.117 1.00 45.29 57 ILE B N 1
ATOM 1933 C CA . ILE B 1 57 ? 23.828 9.158 16.007 1.00 43.45 57 ILE B CA 1
ATOM 1934 C C . ILE B 1 57 ? 23.542 8.414 17.299 1.00 45.13 57 ILE B C 1
ATOM 1935 O O . ILE B 1 57 ? 24.267 7.415 17.566 1.00 47.57 57 ILE B O 1
ATOM 1940 N N . LEU B 1 58 ? 22.625 8.941 18.106 1.00 43.31 58 LEU B N 1
ATOM 1941 C CA . LEU B 1 58 ? 22.530 8.583 19.548 1.00 47.29 58 LEU B CA 1
ATOM 1942 C C . LEU B 1 58 ? 21.392 7.591 19.759 1.00 47.74 58 LEU B C 1
ATOM 1943 O O . LEU B 1 58 ? 21.544 6.687 20.601 1.00 46.31 58 LEU B O 1
ATOM 1948 N N . GLU B 1 59 ? 20.266 7.828 19.100 1.00 48.82 59 GLU B N 1
ATOM 1949 C CA . GLU B 1 59 ? 19.063 6.999 19.239 1.00 48.99 59 GLU B CA 1
ATOM 1950 C C . GLU B 1 59 ? 18.414 6.932 17.865 1.00 52.30 59 GLU B C 1
ATOM 1951 O O . GLU B 1 59 ? 18.352 7.966 17.150 1.00 49.23 59 GLU B O 1
ATOM 1957 N N . VAL B 1 60 ? 17.992 5.735 17.503 1.00 48.30 60 VAL B N 1
ATOM 1958 C CA . VAL B 1 60 ? 17.256 5.476 16.247 1.00 49.05 60 VAL B CA 1
ATOM 1959 C C . VAL B 1 60 ? 16.047 4.642 16.654 1.00 54.50 60 VAL B C 1
ATOM 1960 O O . VAL B 1 60 ? 16.218 3.745 17.484 1.00 51.25 60 VAL B O 1
ATOM 1964 N N . ASN B 1 61 ? 14.869 4.961 16.142 1.00 55.03 61 ASN B N 1
ATOM 1965 C CA . ASN B 1 61 ? 13.630 4.206 16.460 1.00 55.43 61 ASN B CA 1
ATOM 1966 C C . ASN B 1 61 ? 12.972 3.817 15.133 1.00 60.02 61 ASN B C 1
ATOM 1967 O O . ASN B 1 61 ? 12.463 4.700 14.436 1.00 61.11 61 ASN B O 1
ATOM 1972 N N . GLU B 1 62 ? 13.035 2.525 14.786 1.00 58.60 62 GLU B N 1
ATOM 1973 C CA . GLU B 1 62 ? 12.554 1.995 13.487 1.00 63.62 62 GLU B CA 1
ATOM 1974 C C . GLU B 1 62 ? 11.023 1.950 13.504 1.00 53.84 62 GLU B C 1
ATOM 1975 O O . GLU B 1 62 ? 10.432 2.062 12.389 1.00 54.47 62 GLU B O 1
ATOM 1981 N N . ILE B 1 63 ? 10.402 1.837 14.688 1.00 55.24 63 ILE B N 1
ATOM 1982 C CA . ILE B 1 63 ? 8.917 1.854 14.834 1.00 60.27 63 ILE B CA 1
ATOM 1983 C C . ILE B 1 63 ? 8.406 3.266 14.503 1.00 65.27 63 ILE B C 1
ATOM 1984 O O . ILE B 1 63 ? 7.460 3.380 13.708 1.00 64.83 63 ILE B O 1
ATOM 1989 N N . THR B 1 64 ? 8.996 4.313 15.102 1.00 61.91 64 THR B N 1
ATOM 1990 C CA . THR B 1 64 ? 8.482 5.706 15.002 1.00 56.51 64 THR B CA 1
ATOM 1991 C C . THR B 1 64 ? 9.143 6.456 13.843 1.00 52.54 64 THR B C 1
ATOM 1992 O O . THR B 1 64 ? 8.652 7.544 13.533 1.00 50.99 64 THR B O 1
ATOM 1996 N N . ASN B 1 65 ? 10.202 5.928 13.230 1.00 46.83 65 ASN B N 1
ATOM 1997 C CA . ASN B 1 65 ? 11.001 6.659 12.196 1.00 47.47 65 ASN B CA 1
ATOM 1998 C C . ASN B 1 65 ? 11.495 7.994 12.790 1.00 43.29 65 ASN B C 1
ATOM 1999 O O . ASN B 1 65 ? 11.245 9.067 12.192 1.00 47.24 65 ASN B O 1
ATOM 2004 N N . GLU B 1 66 ? 12.183 7.913 13.924 1.00 43.49 66 GLU B N 1
ATOM 2005 C CA . GLU B 1 66 ? 12.800 9.090 14.608 1.00 40.08 66 GLU B CA 1
ATOM 2006 C C . GLU B 1 66 ? 14.284 8.801 14.831 1.00 47.47 66 GLU B C 1
ATOM 2007 O O . GLU B 1 66 ? 14.655 7.636 15.111 1.00 44.34 66 GLU B O 1
ATOM 2013 N N . VAL B 1 67 ? 15.112 9.833 14.703 1.00 42.49 67 VAL B N 1
ATOM 2014 C CA A VAL B 1 67 ? 16.574 9.732 14.968 0.50 42.04 67 VAL B CA 1
ATOM 2015 C CA B VAL B 1 67 ? 16.576 9.729 14.958 0.50 42.62 67 VAL B CA 1
ATOM 2016 C C . VAL B 1 67 ? 16.974 10.934 15.823 1.00 44.74 67 VAL B C 1
ATOM 2017 O O . VAL B 1 67 ? 16.401 12.015 15.605 1.00 44.62 67 VAL B O 1
ATOM 2024 N N . ASP B 1 68 ? 17.894 10.721 16.742 1.00 41.54 68 ASP B N 1
ATOM 2025 C CA . ASP B 1 68 ? 18.493 11.765 17.603 1.00 39.90 68 ASP B CA 1
ATOM 2026 C C . ASP B 1 68 ? 19.952 11.851 17.169 1.00 43.57 68 ASP B C 1
ATOM 2027 O O . ASP B 1 68 ? 20.652 10.819 17.238 1.00 48.22 68 ASP B O 1
ATOM 2032 N N . VAL B 1 69 ? 20.392 12.994 16.640 1.00 42.15 69 VAL B N 1
ATOM 2033 C CA . VAL B 1 69 ? 21.737 13.147 16.018 1.00 44.82 69 VAL B CA 1
ATOM 2034 C C . VAL B 1 69 ? 22.440 14.350 16.659 1.00 43.80 69 VAL B C 1
ATOM 2035 O O . VAL B 1 69 ? 21.738 15.293 17.117 1.00 37.93 69 VAL B O 1
ATOM 2039 N N . VAL B 1 70 ? 23.766 14.282 16.705 1.00 42.15 70 VAL B N 1
ATOM 2040 C CA . VAL B 1 70 ? 24.628 15.435 17.059 1.00 40.98 70 VAL B CA 1
ATOM 2041 C C . VAL B 1 70 ? 25.413 15.796 15.803 1.00 45.31 70 VAL B C 1
ATOM 2042 O O . VAL B 1 70 ? 26.018 14.898 15.178 1.00 49.08 70 VAL B O 1
ATOM 2046 N N . PHE B 1 71 ? 25.372 17.062 15.403 1.00 37.47 71 PHE B N 1
ATOM 2047 C CA . PHE B 1 71 ? 26.066 17.532 14.181 1.00 39.15 71 PHE B CA 1
ATOM 2048 C C . PHE B 1 71 ? 26.587 18.947 14.409 1.00 38.19 71 PHE B C 1
ATOM 2049 O O . PHE B 1 71 ? 26.018 19.686 15.234 1.00 36.13 71 PHE B O 1
ATOM 2057 N N . TRP B 1 72 ? 27.658 19.280 13.711 1.00 36.85 72 TRP B N 1
ATOM 2058 C CA . TRP B 1 72 ? 28.175 20.666 13.608 1.00 36.33 72 TRP B CA 1
ATOM 2059 C C . TRP B 1 72 ? 27.504 21.307 12.401 1.00 40.26 72 TRP B C 1
ATOM 2060 O O . TRP B 1 72 ? 27.598 20.754 11.297 1.00 39.86 72 TRP B O 1
ATOM 2071 N N . GLN B 1 73 ? 26.771 22.401 12.615 1.00 37.55 73 GLN B N 1
ATOM 2072 C CA . GLN B 1 73 ? 26.015 23.062 11.532 1.00 40.63 73 GLN B CA 1
ATOM 2073 C C . GLN B 1 73 ? 26.875 24.216 11.018 1.00 40.66 73 GLN B C 1
ATOM 2074 O O . GLN B 1 73 ? 26.733 25.330 11.522 1.00 39.15 73 GLN B O 1
ATOM 2080 N N . GLN B 1 74 ? 27.731 23.945 10.042 1.00 39.57 74 GLN B N 1
ATOM 2081 C CA . GLN B 1 74 ? 28.640 24.964 9.489 1.00 43.57 74 GLN B CA 1
ATOM 2082 C C . GLN B 1 74 ? 27.817 25.945 8.653 1.00 46.51 74 GLN B C 1
ATOM 2083 O O . GLN B 1 74 ? 27.206 25.537 7.655 1.00 38.49 74 GLN B O 1
ATOM 2089 N N . THR B 1 75 ? 27.786 27.212 9.066 1.00 39.50 75 THR B N 1
ATOM 2090 C CA . THR B 1 75 ? 26.912 28.258 8.489 1.00 39.66 75 THR B CA 1
ATOM 2091 C C . THR B 1 75 ? 27.786 29.465 8.159 1.00 39.06 75 THR B C 1
ATOM 2092 O O . THR B 1 75 ? 28.468 29.960 9.065 1.00 35.90 75 THR B O 1
ATOM 2096 N N . THR B 1 76 ? 27.799 29.914 6.909 1.00 38.03 76 THR B N 1
ATOM 2097 C CA . THR B 1 76 ? 28.590 31.107 6.513 1.00 37.38 76 THR B CA 1
ATOM 2098 C C . THR B 1 76 ? 27.738 32.043 5.661 1.00 38.37 76 THR B C 1
ATOM 2099 O O . THR B 1 76 ? 26.843 31.583 4.937 1.00 36.39 76 THR B O 1
ATOM 2103 N N . TRP B 1 77 ? 28.009 33.334 5.785 1.00 37.03 77 TRP B N 1
ATOM 2104 C CA . TRP B 1 77 ? 27.340 34.405 5.021 1.00 38.36 77 TRP B CA 1
ATOM 2105 C C . TRP B 1 77 ? 28.190 35.660 5.170 1.00 35.66 77 TRP B C 1
ATOM 2106 O O . TRP B 1 77 ? 29.091 35.675 6.003 1.00 34.38 77 TRP B O 1
ATOM 2117 N N . SER B 1 78 ? 27.877 36.671 4.392 1.00 36.62 78 SER B N 1
ATOM 2118 C CA . SER B 1 78 ? 28.564 37.976 4.399 1.00 41.57 78 SER B CA 1
ATOM 2119 C C . SER B 1 78 ? 27.637 39.028 5.021 1.00 36.27 78 SER B C 1
ATOM 2120 O O . SER B 1 78 ? 26.442 39.038 4.708 1.00 33.40 78 SER B O 1
ATOM 2123 N N . ASP B 1 79 ? 28.194 39.872 5.879 1.00 36.70 79 ASP B N 1
ATOM 2124 C CA . ASP B 1 79 ? 27.512 41.084 6.402 1.00 36.38 79 ASP B CA 1
ATOM 2125 C C . ASP B 1 79 ? 28.545 42.210 6.337 1.00 31.23 79 ASP B C 1
ATOM 2126 O O . ASP B 1 79 ? 29.380 42.327 7.238 1.00 34.94 79 ASP B O 1
ATOM 2131 N N . ARG B 1 80 ? 28.488 42.990 5.274 1.00 34.20 80 ARG B N 1
ATOM 2132 C CA . ARG B 1 80 ? 29.478 44.050 4.950 1.00 41.15 80 ARG B CA 1
ATOM 2133 C C . ARG B 1 80 ? 29.455 45.130 6.040 1.00 38.74 80 ARG B C 1
ATOM 2134 O O . ARG B 1 80 ? 30.478 45.791 6.204 1.00 39.77 80 ARG B O 1
ATOM 2142 N N . THR B 1 81 ? 28.370 45.262 6.814 1.00 39.26 81 THR B N 1
ATOM 2143 C CA . THR B 1 81 ? 28.291 46.263 7.913 1.00 40.32 81 THR B CA 1
ATOM 2144 C C . THR B 1 81 ? 29.282 45.904 9.028 1.00 43.73 81 THR B C 1
ATOM 2145 O O . THR B 1 81 ? 29.572 46.796 9.845 1.00 40.86 81 THR B O 1
ATOM 2149 N N . LEU B 1 82 ? 29.819 44.678 9.061 1.00 36.32 82 LEU B N 1
ATOM 2150 C CA . LEU B 1 82 ? 30.756 44.252 10.124 1.00 37.24 82 LEU B CA 1
ATOM 2151 C C . LEU B 1 82 ? 32.209 44.546 9.728 1.00 40.83 82 LEU B C 1
ATOM 2152 O O . LEU B 1 82 ? 33.077 44.420 10.617 1.00 39.94 82 LEU B O 1
ATOM 2157 N N . ALA B 1 83 ? 32.485 44.849 8.453 1.00 38.75 83 ALA B N 1
ATOM 2158 C CA . ALA B 1 83 ? 33.852 44.828 7.874 1.00 41.17 83 ALA B CA 1
ATOM 2159 C C . ALA B 1 83 ? 34.711 45.934 8.491 1.00 38.54 83 ALA B C 1
ATOM 2160 O O . ALA B 1 83 ? 34.172 46.958 8.906 1.00 39.99 83 ALA B O 1
ATOM 2162 N N . TRP B 1 84 ? 36.020 45.706 8.568 1.00 40.32 84 TRP B N 1
ATOM 2163 C CA . TRP B 1 84 ? 37.020 46.711 9.014 1.00 39.91 84 TRP B CA 1
ATOM 2164 C C . TRP B 1 84 ? 38.286 46.587 8.162 1.00 44.21 84 TRP B C 1
ATOM 2165 O O . TRP B 1 84 ? 38.494 45.544 7.519 1.00 44.01 84 TRP B O 1
ATOM 2176 N N . ASN B 1 85 ? 39.117 47.621 8.176 1.00 45.21 85 ASN B N 1
ATOM 2177 C CA . ASN B 1 85 ? 40.457 47.609 7.529 1.00 52.74 85 ASN B CA 1
ATOM 2178 C C . ASN B 1 85 ? 41.398 46.710 8.350 1.00 47.25 85 ASN B C 1
ATOM 2179 O O . ASN B 1 85 ? 41.672 47.063 9.504 1.00 44.96 85 ASN B O 1
ATOM 2184 N N . SER B 1 86 ? 41.881 45.600 7.788 1.00 49.72 86 SER B N 1
ATOM 2185 C CA . SER B 1 86 ? 42.714 44.602 8.519 1.00 57.06 86 SER B CA 1
ATOM 2186 C C . SER B 1 86 ? 44.202 45.006 8.572 1.00 55.96 86 SER B C 1
ATOM 2187 O O . SER B 1 86 ? 44.972 44.272 9.203 1.00 52.90 86 SER B O 1
ATOM 2190 N N . SER B 1 87 ? 44.611 46.127 7.964 1.00 57.80 87 SER B N 1
ATOM 2191 C CA . SER B 1 87 ? 46.019 46.612 8.049 1.00 62.57 87 SER B CA 1
ATOM 2192 C C . SER B 1 87 ? 46.328 46.973 9.514 1.00 55.76 87 SER B C 1
ATOM 2193 O O . SER B 1 87 ? 45.595 47.789 10.093 1.00 51.55 87 SER B O 1
ATOM 2196 N N . HIS B 1 88 ? 47.338 46.331 10.103 1.00 58.43 88 HIS B N 1
ATOM 2197 C CA . HIS B 1 88 ? 47.750 46.508 11.524 1.00 64.29 88 HIS B CA 1
ATOM 2198 C C . HIS B 1 88 ? 46.569 46.224 12.467 1.00 59.62 88 HIS B C 1
ATOM 2199 O O . HIS B 1 88 ? 46.481 46.860 13.531 1.00 62.03 88 HIS B O 1
ATOM 2206 N N . SER B 1 89 ? 45.703 45.281 12.096 1.00 52.32 89 SER B N 1
ATOM 2207 C CA . SER B 1 89 ? 44.484 44.900 12.850 1.00 48.84 89 SER B CA 1
ATOM 2208 C C . SER B 1 89 ? 44.320 43.388 12.808 1.00 48.94 89 SER B C 1
ATOM 2209 O O . SER B 1 89 ? 44.834 42.729 11.907 1.00 47.64 89 SER B O 1
ATOM 2212 N N . PRO B 1 90 ? 43.571 42.778 13.753 1.00 43.23 90 PRO B N 1
ATOM 2213 C CA . PRO B 1 90 ? 43.233 41.365 13.651 1.00 45.96 90 PRO B CA 1
ATOM 2214 C C . PRO B 1 90 ? 42.543 41.071 12.316 1.00 46.01 90 PRO B C 1
ATOM 2215 O O . PRO B 1 90 ? 41.839 41.934 11.836 1.00 41.28 90 PRO B O 1
ATOM 2219 N N . ASP B 1 91 ? 42.739 39.881 11.769 1.00 41.75 91 ASP B N 1
ATOM 2220 C CA . ASP B 1 91 ? 42.067 39.447 10.515 1.00 47.69 91 ASP B CA 1
ATOM 2221 C C . ASP B 1 91 ? 40.664 38.921 10.852 1.00 42.80 91 ASP B C 1
ATOM 2222 O O . ASP B 1 91 ? 39.813 38.861 9.944 1.00 37.61 91 ASP B O 1
ATOM 2227 N N . GLN B 1 92 ? 40.460 38.469 12.097 1.00 41.34 92 GLN B N 1
ATOM 2228 C CA . GLN B 1 92 ? 39.204 37.823 12.550 1.00 39.14 92 GLN B CA 1
ATOM 2229 C C . GLN B 1 92 ? 38.992 38.087 14.041 1.00 35.70 92 GLN B C 1
ATOM 2230 O O . GLN B 1 92 ? 39.978 38.194 14.767 1.00 36.67 92 GLN B O 1
ATOM 2236 N N . VAL B 1 93 ? 37.736 38.129 14.475 1.00 34.61 93 VAL B N 1
ATOM 2237 C CA . VAL B 1 93 ? 37.373 38.203 15.918 1.00 33.79 93 VAL B CA 1
ATOM 2238 C C . VAL B 1 93 ? 36.234 37.221 16.192 1.00 32.62 93 VAL B C 1
ATOM 2239 O O . VAL B 1 93 ? 35.505 36.844 15.256 1.00 32.57 93 VAL B O 1
ATOM 2243 N N . SER B 1 94 ? 36.110 36.821 17.448 1.00 29.77 94 SER B N 1
ATOM 2244 C CA . SER B 1 94 ? 34.983 36.014 17.954 1.00 29.76 94 SER B CA 1
ATOM 2245 C C . SER B 1 94 ? 33.919 36.952 18.506 1.00 29.64 94 SER B C 1
ATOM 2246 O O . SER B 1 94 ? 34.252 37.784 19.330 1.00 31.97 94 SER B O 1
ATOM 2249 N N . VAL B 1 95 ? 32.681 36.785 18.086 1.00 29.87 95 VAL B N 1
ATOM 2250 C CA . VAL B 1 95 ? 31.561 37.707 18.408 1.00 32.43 95 VAL B CA 1
ATOM 2251 C C . VAL B 1 95 ? 30.389 36.876 18.908 1.00 32.45 95 VAL B C 1
ATOM 2252 O O . VAL B 1 95 ? 29.988 35.907 18.277 1.00 32.70 95 VAL B O 1
ATOM 2256 N N . PRO B 1 96 ? 29.734 37.266 20.010 1.00 33.68 96 PRO B N 1
ATOM 2257 C CA . PRO B 1 96 ? 28.499 36.603 20.417 1.00 34.70 96 PRO B CA 1
ATOM 2258 C C . PRO B 1 96 ? 27.416 36.760 19.342 1.00 32.44 96 PRO B C 1
ATOM 2259 O O . PRO B 1 96 ? 27.243 37.837 18.813 1.00 30.92 96 PRO B O 1
ATOM 2263 N N . ILE B 1 97 ? 26.697 35.693 19.023 1.00 32.67 97 ILE B N 1
ATOM 2264 C CA . ILE B 1 97 ? 25.677 35.760 17.928 1.00 34.34 97 ILE B CA 1
ATOM 2265 C C . ILE B 1 97 ? 24.526 36.701 18.332 1.00 32.51 97 ILE B C 1
ATOM 2266 O O . ILE B 1 97 ? 23.851 37.197 17.422 1.00 30.91 97 ILE B O 1
ATOM 2271 N N . SER B 1 98 ? 24.333 37.000 19.616 1.00 32.65 98 SER B N 1
ATOM 2272 C CA . SER B 1 98 ? 23.308 37.993 20.043 1.00 34.77 98 SER B CA 1
ATOM 2273 C C . SER B 1 98 ? 23.669 39.384 19.504 1.00 32.98 98 SER B C 1
ATOM 2274 O O . SER B 1 98 ? 22.781 40.226 19.409 1.00 36.47 98 SER B O 1
ATOM 2277 N N . SER B 1 99 ? 24.919 39.637 19.114 1.00 30.77 99 SER B N 1
ATOM 2278 C CA . SER B 1 99 ? 25.359 40.936 18.546 1.00 33.64 99 SER B CA 1
ATOM 2279 C C . SER B 1 99 ? 25.322 40.939 17.015 1.00 35.21 99 SER B C 1
ATOM 2280 O O . SER B 1 99 ? 25.758 41.926 16.449 1.00 37.24 99 SER B O 1
ATOM 2283 N N . LEU B 1 100 ? 24.867 39.863 16.355 1.00 30.23 100 LEU B N 1
ATOM 2284 C CA . LEU B 1 100 ? 24.908 39.758 14.872 1.00 30.38 100 LEU B CA 1
ATOM 2285 C C . LEU B 1 100 ? 23.506 39.418 14.365 1.00 28.13 100 LEU B C 1
ATOM 2286 O O . LEU B 1 100 ? 22.801 38.655 15.018 1.00 29.44 100 LEU B O 1
ATOM 2291 N N . TRP B 1 101 ? 23.194 39.839 13.150 1.00 30.38 101 TRP B N 1
ATOM 2292 C CA . TRP B 1 101 ? 22.117 39.173 12.379 1.00 31.89 101 TRP B CA 1
ATOM 2293 C C . TRP B 1 101 ? 22.590 37.742 12.072 1.00 26.93 101 TRP B C 1
ATOM 2294 O O . TRP B 1 101 ? 23.721 37.559 11.645 1.00 29.51 101 TRP B O 1
ATOM 2305 N N . VAL B 1 102 ? 21.723 36.777 12.286 1.00 28.95 102 VAL B N 1
ATOM 2306 C CA . VAL B 1 102 ? 21.985 35.364 11.898 1.00 32.93 102 VAL B CA 1
ATOM 2307 C C . VAL B 1 102 ? 20.793 34.913 11.068 1.00 36.02 102 VAL B C 1
ATOM 2308 O O . VAL B 1 102 ? 19.650 35.298 11.334 1.00 31.72 102 VAL B O 1
ATOM 2312 N N . PRO B 1 103 ? 21.020 34.069 10.032 1.00 32.31 103 PRO B N 1
ATOM 2313 C CA . PRO B 1 103 ? 19.899 33.554 9.255 1.00 30.04 103 PRO B CA 1
ATOM 2314 C C . PRO B 1 103 ? 18.957 32.730 10.138 1.00 32.19 103 PRO B C 1
ATOM 2315 O O . PRO B 1 103 ? 19.403 31.978 10.985 1.00 34.57 103 PRO B O 1
ATOM 2319 N N . ASP B 1 104 ? 17.662 32.884 9.913 1.00 29.29 104 ASP B N 1
ATOM 2320 C CA . ASP B 1 104 ? 16.562 32.203 10.639 1.00 32.70 104 ASP B CA 1
ATOM 2321 C C . ASP B 1 104 ? 16.352 30.795 10.045 1.00 32.37 104 ASP B C 1
ATOM 2322 O O . ASP B 1 104 ? 15.196 30.460 9.650 1.00 31.98 104 ASP B O 1
ATOM 2327 N N . LEU B 1 105 ? 17.396 29.974 10.066 1.00 32.67 105 LEU B N 1
ATOM 2328 C CA . LEU B 1 105 ? 17.353 28.594 9.540 1.00 33.46 105 LEU B CA 1
ATOM 2329 C C . LEU B 1 105 ? 16.537 27.716 10.487 1.00 37.15 105 LEU B C 1
ATOM 2330 O O . LEU B 1 105 ? 16.601 27.864 11.737 1.00 33.18 105 LEU B O 1
ATOM 2335 N N . ALA B 1 106 ? 15.775 26.803 9.894 1.00 31.32 106 ALA B N 1
ATOM 2336 C CA . ALA B 1 106 ? 15.049 25.763 10.623 1.00 32.42 106 ALA B CA 1
ATOM 2337 C C . ALA B 1 106 ? 15.211 24.464 9.839 1.00 34.69 106 ALA B C 1
ATOM 2338 O O . ALA B 1 106 ? 15.259 24.518 8.596 1.00 30.74 106 ALA B O 1
ATOM 2340 N N . ALA B 1 107 ? 15.242 23.354 10.564 1.00 36.50 107 ALA B N 1
ATOM 2341 C CA . ALA B 1 107 ? 15.096 22.008 9.973 1.00 34.31 107 ALA B CA 1
ATOM 2342 C C . ALA B 1 107 ? 13.604 21.712 9.871 1.00 32.37 107 ALA B C 1
ATOM 2343 O O . ALA B 1 107 ? 12.923 21.597 10.917 1.00 38.14 107 ALA B O 1
ATOM 2345 N N . TYR B 1 108 ? 13.107 21.616 8.644 1.00 35.66 108 TYR B N 1
ATOM 2346 C CA . TYR B 1 108 ? 11.663 21.497 8.335 1.00 38.31 108 TYR B CA 1
ATOM 2347 C C . TYR B 1 108 ? 11.113 20.175 8.883 1.00 42.40 108 TYR B C 1
ATOM 2348 O O . TYR B 1 108 ? 9.908 20.141 9.157 1.00 38.78 108 TYR B O 1
ATOM 2357 N N . ASN B 1 109 ? 11.938 19.142 9.111 1.00 37.66 109 ASN B N 1
ATOM 2358 C CA . ASN B 1 109 ? 11.463 17.830 9.635 1.00 43.49 109 ASN B CA 1
ATOM 2359 C C . ASN B 1 109 ? 11.998 17.593 11.052 1.00 43.75 109 ASN B C 1
ATOM 2360 O O . ASN B 1 109 ? 11.976 16.440 11.528 1.00 41.84 109 ASN B O 1
ATOM 2365 N N . ALA B 1 110 ? 12.433 18.640 11.757 1.00 39.03 110 ALA B N 1
ATOM 2366 C CA . ALA B 1 110 ? 12.835 18.512 13.179 1.00 40.12 110 ALA B CA 1
ATOM 2367 C C . ALA B 1 110 ? 11.568 18.313 14.000 1.00 33.81 110 ALA B C 1
ATOM 2368 O O . ALA B 1 110 ? 10.535 18.941 13.690 1.00 38.40 110 ALA B O 1
ATOM 2370 N N . ILE B 1 111 ? 11.653 17.471 15.028 1.00 36.93 111 ILE B N 1
ATOM 2371 C CA . ILE B 1 111 ? 10.544 17.271 16.002 1.00 36.02 111 ILE B CA 1
ATOM 2372 C C . ILE B 1 111 ? 11.001 17.643 17.407 1.00 32.97 111 ILE B C 1
ATOM 2373 O O . ILE B 1 111 ? 10.233 17.413 18.348 1.00 41.02 111 ILE B O 1
ATOM 2378 N N . SER B 1 112 ? 12.179 18.255 17.551 1.00 35.79 112 SER B N 1
ATOM 2379 C CA . SER B 1 112 ? 12.639 18.870 18.820 1.00 39.77 112 SER B CA 1
ATOM 2380 C C . SER B 1 112 ? 13.308 20.205 18.493 1.00 37.55 112 SER B C 1
ATOM 2381 O O . SER B 1 112 ? 13.731 20.394 17.339 1.00 33.98 112 SER B O 1
ATOM 2384 N N . LYS B 1 113 ? 13.385 21.117 19.464 1.00 36.49 113 LYS B N 1
ATOM 2385 C CA . LYS B 1 113 ? 14.157 22.372 19.274 1.00 40.05 113 LYS B CA 1
ATOM 2386 C C . LYS B 1 113 ? 15.619 21.988 19.122 1.00 37.83 113 LYS B C 1
ATOM 2387 O O . LYS B 1 113 ? 16.069 21.006 19.701 1.00 39.36 113 LYS B O 1
ATOM 2393 N N . PRO B 1 114 ? 16.424 22.741 18.351 1.00 39.21 114 PRO B N 1
ATOM 2394 C CA . PRO B 1 114 ? 17.852 22.472 18.294 1.00 37.64 114 PRO B CA 1
ATOM 2395 C C . PRO B 1 114 ? 18.451 22.757 19.677 1.00 45.25 114 PRO B C 1
ATOM 2396 O O . PRO B 1 114 ? 18.181 23.813 20.221 1.00 45.71 114 PRO B O 1
ATOM 2400 N N . GLU B 1 115 ? 19.157 21.787 20.258 1.00 41.15 115 GLU B N 1
ATOM 2401 C CA . GLU B 1 115 ? 19.849 21.949 21.564 1.00 42.33 115 GLU B CA 1
ATOM 2402 C C . GLU B 1 115 ? 21.296 22.320 21.232 1.00 38.52 115 GLU B C 1
ATOM 2403 O O . GLU B 1 115 ? 22.023 21.468 20.714 1.00 35.80 115 GLU B O 1
ATOM 2409 N N . VAL B 1 116 ? 21.692 23.559 21.495 1.00 37.75 116 VAL B N 1
ATOM 2410 C CA . VAL B 1 116 ? 23.057 24.033 21.152 1.00 35.65 116 VAL B CA 1
ATOM 2411 C C . VAL B 1 116 ? 23.994 23.649 22.291 1.00 35.10 116 VAL B C 1
ATOM 2412 O O . VAL B 1 116 ? 23.763 24.065 23.440 1.00 34.02 116 VAL B O 1
ATOM 2416 N N . LEU B 1 117 ? 25.012 22.852 21.988 1.00 31.90 117 LEU B N 1
ATOM 2417 C CA . LEU B 1 117 ? 25.898 22.249 23.013 1.00 33.55 117 LEU B CA 1
ATOM 2418 C C . LEU B 1 117 ? 27.115 23.146 23.260 1.00 35.49 117 LEU B C 1
ATOM 2419 O O . LEU B 1 117 ? 27.816 22.907 24.233 1.00 38.53 117 LEU B O 1
ATOM 2424 N N . THR B 1 118 ? 27.330 24.177 22.440 1.00 34.21 118 THR B N 1
ATOM 2425 C CA . THR B 1 118 ? 28.620 24.903 22.359 1.00 35.03 118 THR B CA 1
ATOM 2426 C C . THR B 1 118 ? 28.417 26.378 22.678 1.00 31.62 118 THR B C 1
ATOM 2427 O O . THR B 1 118 ? 27.309 26.885 22.553 1.00 31.17 118 THR B O 1
ATOM 2431 N N . PRO B 1 119 ? 29.491 27.102 23.030 1.00 29.58 119 PRO B N 1
ATOM 2432 C CA . PRO B 1 119 ? 29.416 28.564 23.202 1.00 33.41 119 PRO B CA 1
ATOM 2433 C C . PRO B 1 119 ? 28.863 29.249 21.939 1.00 32.88 119 PRO B C 1
ATOM 2434 O O . PRO B 1 119 ? 29.301 28.949 20.842 1.00 33.76 119 PRO B O 1
ATOM 2438 N N . GLN B 1 120 ? 27.937 30.187 22.115 1.00 32.36 120 GLN B N 1
ATOM 2439 C CA . GLN B 1 120 ? 27.178 30.790 20.997 1.00 33.81 120 GLN B CA 1
ATOM 2440 C C . GLN B 1 120 ? 27.948 32.003 20.463 1.00 33.09 120 GLN B C 1
ATOM 2441 O O . GLN B 1 120 ? 27.481 33.145 20.598 1.00 35.33 120 GLN B O 1
ATOM 2447 N N . LEU B 1 121 ? 29.124 31.732 19.900 1.00 32.74 121 LEU B N 1
ATOM 2448 C CA . LEU B 1 121 ? 30.058 32.712 19.318 1.00 28.64 121 LEU B CA 1
ATOM 2449 C C . LEU B 1 121 ? 30.251 32.351 17.850 1.00 30.21 121 LEU B C 1
ATOM 2450 O O . LEU B 1 121 ? 30.329 31.154 17.527 1.00 30.16 121 LEU B O 1
ATOM 2455 N N . ALA B 1 122 ? 30.351 33.371 17.018 1.00 29.32 122 ALA B N 1
ATOM 2456 C CA . ALA B 1 122 ? 30.683 33.259 15.585 1.00 30.51 122 ALA B CA 1
ATOM 2457 C C . ALA B 1 122 ? 32.040 33.909 15.366 1.00 35.70 122 ALA B C 1
ATOM 2458 O O . ALA B 1 122 ? 32.477 34.715 16.206 1.00 34.96 122 ALA B O 1
ATOM 2460 N N . ARG B 1 123 ? 32.690 33.540 14.267 1.00 32.88 123 ARG B N 1
ATOM 2461 C CA . ARG B 1 123 ? 33.953 34.146 13.833 1.00 35.60 123 ARG B CA 1
ATOM 2462 C C . ARG B 1 123 ? 33.601 35.154 12.751 1.00 35.23 123 ARG B C 1
ATOM 2463 O O . ARG B 1 123 ? 32.853 34.791 11.817 1.00 34.67 123 ARG B O 1
ATOM 2471 N N . VAL B 1 124 ? 34.070 36.387 12.890 1.00 34.95 124 VAL B N 1
ATOM 2472 C CA . VAL B 1 124 ? 33.831 37.450 11.884 1.00 34.84 124 VAL B CA 1
ATOM 2473 C C . VAL B 1 124 ? 35.196 37.789 11.286 1.00 35.36 124 VAL B C 1
ATOM 2474 O O . VAL B 1 124 ? 36.135 38.081 12.050 1.00 33.92 124 VAL B O 1
ATOM 2478 N N . VAL B 1 125 ? 35.277 37.719 9.963 1.00 36.72 125 VAL B N 1
ATOM 2479 C CA . VAL B 1 125 ? 36.485 38.077 9.175 1.00 37.78 125 VAL B CA 1
ATOM 2480 C C . VAL B 1 125 ? 36.392 39.565 8.826 1.00 34.54 125 VAL B C 1
ATOM 2481 O O . VAL B 1 125 ? 35.280 40.089 8.685 1.00 34.18 125 VAL B O 1
ATOM 2485 N N . SER B 1 126 ? 37.543 40.237 8.705 1.00 38.79 126 SER B N 1
ATOM 2486 C CA . SER B 1 126 ? 37.637 41.695 8.448 1.00 39.61 126 SER B CA 1
ATOM 2487 C C . SER B 1 126 ? 36.867 42.099 7.180 1.00 41.91 126 SER B C 1
ATOM 2488 O O . SER B 1 126 ? 36.514 43.277 7.093 1.00 39.83 126 SER B O 1
ATOM 2491 N N . ASP B 1 127 ? 36.609 41.185 6.239 1.00 37.89 127 ASP B N 1
ATOM 2492 C CA . ASP B 1 127 ? 35.841 41.516 5.011 1.00 42.29 127 ASP B CA 1
ATOM 2493 C C . ASP B 1 127 ? 34.328 41.369 5.248 1.00 41.89 127 ASP B C 1
ATOM 2494 O O . ASP B 1 127 ? 33.564 41.605 4.293 1.00 40.91 127 ASP B O 1
ATOM 2499 N N . GLY B 1 128 ? 33.893 40.994 6.455 1.00 37.60 128 GLY B N 1
ATOM 2500 C CA . GLY B 1 128 ? 32.458 40.863 6.781 1.00 36.36 128 GLY B CA 1
ATOM 2501 C C . GLY B 1 128 ? 31.937 39.443 6.626 1.00 35.30 128 GLY B C 1
ATOM 2502 O O . GLY B 1 128 ? 30.739 39.236 6.886 1.00 40.53 128 GLY B O 1
ATOM 2503 N N . GLU B 1 129 ? 32.785 38.469 6.289 1.00 36.46 129 GLU B N 1
ATOM 2504 C CA . GLU B 1 129 ? 32.344 37.062 6.285 1.00 41.24 129 GLU B CA 1
ATOM 2505 C C . GLU B 1 129 ? 32.120 36.618 7.733 1.00 38.00 129 GLU B C 1
ATOM 2506 O O . GLU B 1 129 ? 32.958 36.911 8.601 1.00 36.07 129 GLU B O 1
ATOM 2512 N N . VAL B 1 130 ? 31.027 35.912 7.969 1.00 36.89 130 VAL B N 1
ATOM 2513 C CA . VAL B 1 130 ? 30.693 35.319 9.290 1.00 36.06 130 VAL B CA 1
ATOM 2514 C C . VAL B 1 130 ? 30.733 33.801 9.148 1.00 34.93 130 VAL B C 1
ATOM 2515 O O . VAL B 1 130 ? 30.147 33.269 8.207 1.00 34.62 130 VAL B O 1
ATOM 2519 N N . LEU B 1 131 ? 31.411 33.141 10.077 1.00 35.53 131 LEU B N 1
ATOM 2520 C CA . LEU B 1 131 ? 31.376 31.665 10.212 1.00 36.12 131 LEU B CA 1
ATOM 2521 C C . LEU B 1 131 ? 30.767 31.325 11.570 1.00 33.89 131 LEU B C 1
ATOM 2522 O O . LEU B 1 131 ? 31.355 31.687 12.597 1.00 33.52 131 LEU B O 1
ATOM 2527 N N . TYR B 1 132 ? 29.611 30.683 11.563 1.00 34.11 132 TYR B N 1
ATOM 2528 C CA . TYR B 1 132 ? 28.946 30.226 12.793 1.00 34.19 132 TYR B CA 1
ATOM 2529 C C . TYR B 1 132 ? 28.777 28.714 12.698 1.00 35.89 132 TYR B C 1
ATOM 2530 O O . TYR B 1 132 ? 28.140 28.253 11.740 1.00 34.89 132 TYR B O 1
ATOM 2539 N N . MET B 1 133 ? 29.322 27.970 13.649 1.00 32.95 133 MET B N 1
ATOM 2540 C CA . MET B 1 133 ? 29.222 26.495 13.585 1.00 34.05 133 MET B CA 1
ATOM 2541 C C . MET B 1 133 ? 28.894 25.941 14.962 1.00 31.89 133 MET B C 1
ATOM 2542 O O . MET B 1 133 ? 29.764 25.481 15.694 1.00 35.76 133 MET B O 1
ATOM 2547 N N . PRO B 1 134 ? 27.612 25.979 15.360 1.00 30.23 134 PRO B N 1
ATOM 2548 C CA . PRO B 1 134 ? 27.210 25.385 16.614 1.00 30.01 134 PRO B CA 1
ATOM 2549 C C . PRO B 1 134 ? 27.238 23.848 16.487 1.00 30.59 134 PRO B C 1
ATOM 2550 O O . PRO B 1 134 ? 26.975 23.316 15.391 1.00 35.19 134 PRO B O 1
ATOM 2554 N N . SER B 1 135 ? 27.524 23.195 17.604 1.00 33.36 135 SER B N 1
ATOM 2555 C CA . SER B 1 135 ? 27.225 21.758 17.785 1.00 33.79 135 SER B CA 1
ATOM 2556 C C . SER B 1 135 ? 25.782 21.651 18.272 1.00 34.04 135 SER B C 1
ATOM 2557 O O . SER B 1 135 ? 25.427 22.264 19.297 1.00 33.60 135 SER B O 1
ATOM 2560 N N . ILE B 1 136 ? 24.970 20.914 17.529 1.00 36.10 136 ILE B N 1
ATOM 2561 C CA . ILE B 1 136 ? 23.509 20.792 17.779 1.00 34.85 136 ILE B CA 1
ATOM 2562 C C . ILE B 1 136 ? 23.166 19.322 18.032 1.00 38.89 136 ILE B C 1
ATOM 2563 O O . ILE B 1 136 ? 23.622 18.464 17.258 1.00 40.15 136 ILE B O 1
ATOM 2568 N N . ARG B 1 137 ? 22.358 19.088 19.061 1.00 37.39 137 ARG B N 1
ATOM 2569 C CA . ARG B 1 137 ? 21.632 17.814 19.230 1.00 39.17 137 ARG B CA 1
ATOM 2570 C C . ARG B 1 137 ? 20.168 18.064 18.889 1.00 36.67 137 ARG B C 1
ATOM 2571 O O . ARG B 1 137 ? 19.558 18.999 19.448 1.00 37.55 137 ARG B O 1
ATOM 2579 N N . GLN B 1 138 ? 19.616 17.270 17.988 1.00 35.21 138 GLN B N 1
ATOM 2580 C CA . GLN B 1 138 ? 18.245 17.494 17.497 1.00 36.42 138 GLN B CA 1
ATOM 2581 C C . GLN B 1 138 ? 17.651 16.155 17.055 1.00 39.05 138 GLN B C 1
ATOM 2582 O O . GLN B 1 138 ? 18.438 15.260 16.590 1.00 36.61 138 GLN B O 1
ATOM 2588 N N . ARG B 1 139 ? 16.333 16.037 17.219 1.00 38.45 139 ARG B N 1
ATOM 2589 C CA . ARG B 1 139 ? 15.569 14.840 16.830 1.00 41.36 139 ARG B CA 1
ATOM 2590 C C . ARG B 1 139 ? 14.804 15.142 15.542 1.00 43.45 139 ARG B C 1
ATOM 2591 O O . ARG B 1 139 ? 14.298 16.268 15.383 1.00 42.62 139 ARG B O 1
ATOM 2599 N N . PHE B 1 140 ? 14.743 14.162 14.636 1.00 45.91 140 PHE B N 1
ATOM 2600 C CA . PHE B 1 140 ? 14.133 14.304 13.293 1.00 45.01 140 PHE B CA 1
ATOM 2601 C C . PHE B 1 140 ? 13.182 13.151 13.013 1.00 48.40 140 PHE B C 1
ATOM 2602 O O . PHE B 1 140 ? 13.402 12.040 13.509 1.00 43.08 140 PHE B O 1
ATOM 2610 N N . SER B 1 141 ? 12.156 13.469 12.232 1.00 47.86 141 SER B N 1
ATOM 2611 C CA . SER B 1 141 ? 11.271 12.506 11.541 1.00 48.00 141 SER B CA 1
ATOM 2612 C C . SER B 1 141 ? 11.878 12.221 10.165 1.00 48.30 141 SER B C 1
ATOM 2613 O O . SER B 1 141 ? 11.940 13.145 9.331 1.00 44.90 141 SER B O 1
ATOM 2616 N N . CYS B 1 142 ? 12.346 10.998 9.953 1.00 48.75 142 CYS B N 1
ATOM 2617 C CA . CYS B 1 142 ? 12.953 10.616 8.662 1.00 48.14 142 CYS B CA 1
ATOM 2618 C C . CYS B 1 142 ? 12.962 9.080 8.529 1.00 47.93 142 CYS B C 1
ATOM 2619 O O . CYS B 1 142 ? 12.568 8.382 9.477 1.00 45.30 142 CYS B O 1
ATOM 2622 N N . ASP B 1 143 ? 13.354 8.598 7.366 1.00 47.40 143 ASP B N 1
ATOM 2623 C CA . ASP B 1 143 ? 13.260 7.159 7.009 1.00 48.52 143 ASP B CA 1
ATOM 2624 C C . ASP B 1 143 ? 14.385 6.395 7.698 1.00 43.05 143 ASP B C 1
ATOM 2625 O O . ASP B 1 143 ? 15.549 6.537 7.268 1.00 45.84 143 ASP B O 1
ATOM 2630 N N . VAL B 1 144 ? 14.036 5.604 8.714 1.00 46.60 144 VAL B N 1
ATOM 2631 C CA . VAL B 1 144 ? 15.005 4.757 9.473 1.00 48.83 144 VAL B CA 1
ATOM 2632 C C . VAL B 1 144 ? 14.979 3.324 8.908 1.00 49.14 144 VAL B C 1
ATOM 2633 O O . VAL B 1 144 ? 15.799 2.504 9.363 1.00 46.91 144 VAL B O 1
ATOM 2637 N N . SER B 1 145 ? 14.102 3.026 7.949 1.00 48.34 145 SER B N 1
ATOM 2638 C CA . SER B 1 145 ? 13.992 1.662 7.360 1.00 51.93 145 SER B CA 1
ATOM 2639 C C . SER B 1 145 ? 15.339 1.252 6.743 1.00 57.35 145 SER B C 1
ATOM 2640 O O . SER B 1 145 ? 15.953 2.060 6.019 1.00 53.36 145 SER B O 1
ATOM 2643 N N . GLY B 1 146 ? 15.803 0.041 7.045 1.00 54.58 146 GLY B N 1
ATOM 2644 C CA . GLY B 1 146 ? 17.034 -0.526 6.470 1.00 53.42 146 GLY B CA 1
ATOM 2645 C C . GLY B 1 146 ? 18.249 -0.261 7.336 1.00 48.97 146 GLY B C 1
ATOM 2646 O O . GLY B 1 146 ? 19.357 -0.634 6.917 1.00 51.54 146 GLY B O 1
ATOM 2647 N N . VAL B 1 147 ? 18.082 0.342 8.518 1.00 57.03 147 VAL B N 1
ATOM 2648 C CA . VAL B 1 147 ? 19.240 0.701 9.392 1.00 53.46 147 VAL B CA 1
ATOM 2649 C C . VAL B 1 147 ? 20.050 -0.555 9.755 1.00 53.38 147 VAL B C 1
ATOM 2650 O O . VAL B 1 147 ? 21.285 -0.432 9.893 1.00 48.82 147 VAL B O 1
ATOM 2654 N N . ASP B 1 148 ? 19.399 -1.710 9.912 1.00 58.49 148 ASP B N 1
ATOM 2655 C CA . ASP B 1 148 ? 20.061 -2.978 10.329 1.00 68.88 148 ASP B CA 1
ATOM 2656 C C . ASP B 1 148 ? 20.506 -3.811 9.117 1.00 64.92 148 ASP B C 1
ATOM 2657 O O . ASP B 1 148 ? 20.800 -4.988 9.325 1.00 68.65 148 ASP B O 1
ATOM 2662 N N . THR B 1 149 ? 20.566 -3.229 7.917 1.00 57.29 149 THR B N 1
ATOM 2663 C CA . THR B 1 149 ? 20.963 -3.923 6.661 1.00 61.65 149 THR B CA 1
ATOM 2664 C C . THR B 1 149 ? 22.293 -3.360 6.161 1.00 62.04 149 THR B C 1
ATOM 2665 O O . THR B 1 149 ? 22.755 -2.313 6.692 1.00 54.39 149 THR B O 1
ATOM 2669 N N . GLU B 1 150 ? 22.889 -4.028 5.173 1.00 59.89 150 GLU B N 1
ATOM 2670 C CA . GLU B 1 150 ? 24.208 -3.647 4.610 1.00 63.72 150 GLU B CA 1
ATOM 2671 C C . GLU B 1 150 ? 24.078 -2.278 3.916 1.00 59.17 150 GLU B C 1
ATOM 2672 O O . GLU B 1 150 ? 25.034 -1.498 3.998 1.00 57.06 150 GLU B O 1
ATOM 2678 N N . SER B 1 151 ? 22.963 -2.012 3.228 1.00 57.63 151 SER B N 1
ATOM 2679 C CA . SER B 1 151 ? 22.770 -0.767 2.437 1.00 62.70 151 SER B CA 1
ATOM 2680 C C . SER B 1 151 ? 22.375 0.388 3.375 1.00 63.39 151 SER B C 1
ATOM 2681 O O . SER B 1 151 ? 22.533 1.546 2.968 1.00 51.92 151 SER B O 1
ATOM 2684 N N . GLY B 1 152 ? 21.887 0.073 4.579 1.00 63.52 152 GLY B N 1
ATOM 2685 C CA . GLY B 1 152 ? 21.617 1.040 5.665 1.00 62.21 152 GLY B CA 1
ATOM 2686 C C . GLY B 1 152 ? 20.344 1.835 5.426 1.00 59.51 152 GLY B C 1
ATOM 2687 O O . GLY B 1 152 ? 19.623 1.562 4.438 1.00 59.02 152 GLY B O 1
ATOM 2688 N N . ALA B 1 153 ? 20.064 2.796 6.318 1.00 53.28 153 ALA B N 1
ATOM 2689 C CA . ALA B 1 153 ? 18.931 3.741 6.206 1.00 52.08 153 ALA B CA 1
ATOM 2690 C C . ALA B 1 153 ? 19.438 5.022 5.546 1.00 43.06 153 ALA B C 1
ATOM 2691 O O . ALA B 1 153 ? 20.663 5.294 5.620 1.00 44.96 153 ALA B O 1
ATOM 2693 N N . THR B 1 154 ? 18.539 5.752 4.895 1.00 51.14 154 THR B N 1
ATOM 2694 C CA . THR B 1 154 ? 18.819 7.116 4.372 1.00 55.21 154 THR B CA 1
ATOM 2695 C C . THR B 1 154 ? 17.819 8.081 5.018 1.00 50.35 154 THR B C 1
ATOM 2696 O O . THR B 1 154 ? 16.632 8.051 4.654 1.00 48.85 154 THR B O 1
ATOM 2700 N N . CYS B 1 155 ? 18.317 8.886 5.958 1.00 49.66 155 CYS B N 1
ATOM 2701 C CA . CYS B 1 155 ? 17.554 9.921 6.705 1.00 47.46 155 CYS B CA 1
ATOM 2702 C C . CYS B 1 155 ? 17.827 11.281 6.042 1.00 40.47 155 CYS B C 1
ATOM 2703 O O . CYS B 1 155 ? 19.001 11.669 5.977 1.00 47.79 155 CYS B O 1
ATOM 2706 N N . ARG B 1 156 ? 16.796 11.935 5.507 1.00 45.36 156 ARG B N 1
ATOM 2707 C CA . ARG B 1 156 ? 16.917 13.229 4.795 1.00 46.97 156 ARG B CA 1
ATOM 2708 C C . ARG B 1 156 ? 16.522 14.354 5.770 1.00 47.13 156 ARG B C 1
ATOM 2709 O O . ARG B 1 156 ? 15.432 14.282 6.356 1.00 44.96 156 ARG B O 1
ATOM 2717 N N . ILE B 1 157 ? 17.404 15.339 5.932 1.00 44.99 157 ILE B N 1
ATOM 2718 C CA . ILE B 1 157 ? 17.167 16.534 6.786 1.00 45.81 157 ILE B CA 1
ATOM 2719 C C . ILE B 1 157 ? 17.137 17.746 5.862 1.00 40.77 157 ILE B C 1
ATOM 2720 O O . ILE B 1 157 ? 18.106 17.918 5.102 1.00 43.81 157 ILE B O 1
ATOM 2725 N N . LYS B 1 158 ? 16.064 18.532 5.925 1.00 40.79 158 LYS B N 1
ATOM 2726 C CA . LYS B 1 158 ? 15.866 19.727 5.073 1.00 40.24 158 LYS B CA 1
ATOM 2727 C C . LYS B 1 158 ? 15.997 20.989 5.930 1.00 39.67 158 LYS B C 1
ATOM 2728 O O . LYS B 1 158 ? 15.241 21.121 6.890 1.00 36.70 158 LYS B O 1
ATOM 2734 N N . ILE B 1 159 ? 16.918 21.866 5.565 1.00 40.31 159 ILE B N 1
ATOM 2735 C CA . ILE B 1 159 ? 17.213 23.115 6.322 1.00 38.95 159 ILE B CA 1
ATOM 2736 C C . ILE B 1 159 ? 17.039 24.301 5.368 1.00 37.94 159 ILE B C 1
ATOM 2737 O O . ILE B 1 159 ? 17.691 24.336 4.319 1.00 35.12 159 ILE B O 1
ATOM 2742 N N . GLY B 1 160 ? 16.230 25.275 5.780 1.00 38.28 160 GLY B N 1
ATOM 2743 C CA . GLY B 1 160 ? 16.130 26.557 5.057 1.00 37.37 160 GLY B CA 1
ATOM 2744 C C . GLY B 1 160 ? 15.614 27.658 5.967 1.00 36.51 160 GLY B C 1
ATOM 2745 O O . GLY B 1 160 ? 15.328 27.385 7.148 1.00 34.67 160 GLY B O 1
ATOM 2746 N N . SER B 1 161 ? 15.512 28.855 5.421 1.00 34.51 161 SER B N 1
ATOM 2747 C CA . SER B 1 161 ? 14.981 30.041 6.149 1.00 32.82 161 SER B CA 1
ATOM 2748 C C . SER B 1 161 ? 13.517 29.785 6.498 1.00 34.79 161 SER B C 1
ATOM 2749 O O . SER B 1 161 ? 12.745 29.301 5.631 1.00 36.14 161 SER B O 1
ATOM 2752 N N . TRP B 1 162 ? 13.111 30.132 7.706 1.00 36.78 162 TRP B N 1
ATOM 2753 C CA . TRP B 1 162 ? 11.688 30.056 8.109 1.00 32.43 162 TRP B CA 1
ATOM 2754 C C . TRP B 1 162 ? 10.871 31.184 7.466 1.00 35.26 162 TRP B C 1
ATOM 2755 O O . TRP B 1 162 ? 9.689 30.926 7.134 1.00 30.96 162 TRP B O 1
ATOM 2766 N N . THR B 1 163 ? 11.417 32.399 7.316 1.00 30.36 163 THR B N 1
ATOM 2767 C CA . THR B 1 163 ? 10.586 33.563 6.919 1.00 32.84 163 THR B CA 1
ATOM 2768 C C . THR B 1 163 ? 11.133 34.298 5.686 1.00 32.96 163 THR B C 1
ATOM 2769 O O . THR B 1 163 ? 10.420 35.176 5.214 1.00 37.32 163 THR B O 1
ATOM 2773 N N . HIS B 1 164 ? 12.349 34.012 5.226 1.00 34.70 164 HIS B N 1
ATOM 2774 C CA . HIS B 1 164 ? 12.967 34.762 4.102 1.00 34.02 164 HIS B CA 1
ATOM 2775 C C . HIS B 1 164 ? 12.948 33.879 2.851 1.00 36.01 164 HIS B C 1
ATOM 2776 O O . HIS B 1 164 ? 13.613 32.822 2.846 1.00 32.10 164 HIS B O 1
ATOM 2783 N N . HIS B 1 165 ? 12.195 34.293 1.835 1.00 39.31 165 HIS B N 1
ATOM 2784 C CA . HIS B 1 165 ? 12.078 33.566 0.549 1.00 38.51 165 HIS B CA 1
ATOM 2785 C C . HIS B 1 165 ? 13.335 33.806 -0.291 1.00 35.77 165 HIS B C 1
ATOM 2786 O O . HIS B 1 165 ? 14.229 34.553 0.141 1.00 34.36 165 HIS B O 1
ATOM 2793 N N . SER B 1 166 ? 13.393 33.193 -1.482 1.00 36.20 166 SER B N 1
ATOM 2794 C CA . SER B 1 166 ? 14.598 33.095 -2.342 1.00 39.24 166 SER B CA 1
ATOM 2795 C C . SER B 1 166 ? 15.118 34.478 -2.786 1.00 38.21 166 SER B C 1
ATOM 2796 O O . SER B 1 166 ? 16.316 34.566 -3.096 1.00 37.17 166 SER B O 1
ATOM 2799 N N . ARG B 1 167 ? 14.305 35.531 -2.796 1.00 40.03 167 ARG B N 1
ATOM 2800 C CA . ARG B 1 167 ? 14.807 36.883 -3.172 1.00 46.24 167 ARG B CA 1
ATOM 2801 C C . ARG B 1 167 ? 15.544 37.533 -1.981 1.00 45.81 167 ARG B C 1
ATOM 2802 O O . ARG B 1 167 ? 16.219 38.559 -2.196 1.00 37.48 167 ARG B O 1
ATOM 2810 N N . GLU B 1 168 ? 15.461 36.944 -0.780 1.00 41.56 168 GLU B N 1
ATOM 2811 C CA . GLU B 1 168 ? 16.051 37.530 0.455 1.00 37.07 168 GLU B CA 1
ATOM 2812 C C . GLU B 1 168 ? 17.193 36.658 0.986 1.00 37.96 168 GLU B C 1
ATOM 2813 O O . GLU B 1 168 ? 18.242 37.213 1.361 1.00 35.46 168 GLU B O 1
ATOM 2819 N N . ILE B 1 169 ? 16.997 35.341 1.023 1.00 39.63 169 ILE B N 1
ATOM 2820 C CA . ILE B 1 169 ? 18.050 34.373 1.423 1.00 37.04 169 ILE B CA 1
ATOM 2821 C C . ILE B 1 169 ? 18.142 33.283 0.360 1.00 36.57 169 ILE B C 1
ATOM 2822 O O . ILE B 1 169 ? 17.104 32.671 0.033 1.00 38.80 169 ILE B O 1
ATOM 2827 N N . SER B 1 170 ? 19.358 33.025 -0.104 1.00 41.03 170 SER B N 1
ATOM 2828 C CA . SER B 1 170 ? 19.668 31.811 -0.885 1.00 43.95 170 SER B CA 1
ATOM 2829 C C . SER B 1 170 ? 20.440 30.863 0.020 1.00 50.92 170 SER B C 1
ATOM 2830 O O . SER B 1 170 ? 21.240 31.330 0.855 1.00 38.20 170 SER B O 1
ATOM 2833 N N . VAL B 1 171 ? 20.168 29.565 -0.108 1.00 47.80 171 VAL B N 1
ATOM 2834 C CA . VAL B 1 171 ? 20.807 28.513 0.720 1.00 50.19 171 VAL B CA 1
ATOM 2835 C C . VAL B 1 171 ? 21.526 27.577 -0.244 1.00 51.32 171 VAL B C 1
ATOM 2836 O O . VAL B 1 171 ? 20.899 27.126 -1.234 1.00 47.17 171 VAL B O 1
ATOM 2840 N N . ASP B 1 172 ? 22.805 27.340 0.014 1.00 49.86 172 ASP B N 1
ATOM 2841 C CA . ASP B 1 172 ? 23.676 26.513 -0.846 1.00 58.75 172 ASP B CA 1
ATOM 2842 C C . ASP B 1 172 ? 24.491 25.605 0.062 1.00 54.89 172 ASP B C 1
ATOM 2843 O O . ASP B 1 172 ? 24.930 26.010 1.141 1.00 46.11 172 ASP B O 1
ATOM 2848 N N . PRO B 1 173 ? 24.712 24.333 -0.326 1.00 58.29 173 PRO B N 1
ATOM 2849 C CA . PRO B 1 173 ? 25.717 23.506 0.336 1.00 57.80 173 PRO B CA 1
ATOM 2850 C C . PRO B 1 173 ? 27.095 24.138 0.093 1.00 65.41 173 PRO B C 1
ATOM 2851 O O . PRO B 1 173 ? 27.218 24.899 -0.831 1.00 60.40 173 PRO B O 1
ATOM 2855 N N . THR B 1 174 ? 28.107 23.818 0.902 1.00 72.84 174 THR B N 1
ATOM 2856 C CA . THR B 1 174 ? 29.435 24.502 0.888 1.00 74.51 174 THR B CA 1
ATOM 2857 C C . THR B 1 174 ? 30.339 23.972 -0.237 1.00 67.38 174 THR B C 1
ATOM 2858 O O . THR B 1 174 ? 30.143 22.812 -0.644 1.00 69.21 174 THR B O 1
ATOM 2862 N N . ASP B 1 179 ? 36.098 14.105 4.189 1.00 95.36 179 ASP B N 1
ATOM 2863 C CA . ASP B 1 179 ? 35.483 12.779 4.476 1.00 97.30 179 ASP B CA 1
ATOM 2864 C C . ASP B 1 179 ? 34.194 12.990 5.278 1.00 96.77 179 ASP B C 1
ATOM 2865 O O . ASP B 1 179 ? 34.225 13.703 6.281 1.00 92.87 179 ASP B O 1
ATOM 2870 N N . ASP B 1 180 ? 33.102 12.349 4.858 1.00 95.16 180 ASP B N 1
ATOM 2871 C CA . ASP B 1 180 ? 31.763 12.381 5.508 1.00 100.18 180 ASP B CA 1
ATOM 2872 C C . ASP B 1 180 ? 31.851 11.957 6.974 1.00 91.63 180 ASP B C 1
ATOM 2873 O O . ASP B 1 180 ? 31.038 12.431 7.771 1.00 81.51 180 ASP B O 1
ATOM 2878 N N . SER B 1 181 ? 32.782 11.055 7.306 1.00 93.80 181 SER B N 1
ATOM 2879 C CA . SER B 1 181 ? 32.941 10.467 8.658 1.00 88.37 181 SER B CA 1
ATOM 2880 C C . SER B 1 181 ? 34.108 11.133 9.379 1.00 72.44 181 SER B C 1
ATOM 2881 O O . SER B 1 181 ? 34.522 10.590 10.422 1.00 69.22 181 SER B O 1
ATOM 2884 N N . GLU B 1 182 ? 34.650 12.239 8.858 1.00 66.18 182 GLU B N 1
ATOM 2885 C CA . GLU B 1 182 ? 35.940 12.791 9.353 1.00 59.75 182 GLU B CA 1
ATOM 2886 C C . GLU B 1 182 ? 35.815 13.113 10.845 1.00 51.91 182 GLU B C 1
ATOM 2887 O O . GLU B 1 182 ? 36.808 12.889 11.569 1.00 56.65 182 GLU B O 1
ATOM 2893 N N . TYR B 1 183 ? 34.673 13.636 11.299 1.00 47.43 183 TYR B N 1
ATOM 2894 C CA . TYR B 1 183 ? 34.490 14.033 12.720 1.00 41.68 183 TYR B CA 1
ATOM 2895 C C . TYR B 1 183 ? 33.501 13.099 13.402 1.00 42.46 183 TYR B C 1
ATOM 2896 O O . TYR B 1 183 ? 33.211 13.327 14.598 1.00 38.71 183 TYR B O 1
ATOM 2905 N N . PHE B 1 184 ? 33.015 12.067 12.704 1.00 44.50 184 PHE B N 1
ATOM 2906 C CA . PHE B 1 184 ? 32.012 11.137 13.272 1.00 42.29 184 PHE B CA 1
ATOM 2907 C C . PHE B 1 184 ? 32.667 10.260 14.342 1.00 41.38 184 PHE B C 1
ATOM 2908 O O . PHE B 1 184 ? 33.784 9.742 14.131 1.00 38.36 184 PHE B O 1
ATOM 2916 N N . SER B 1 185 ? 31.992 10.102 15.479 1.00 39.96 185 SER B N 1
ATOM 2917 C CA . SER B 1 185 ? 32.501 9.330 16.631 1.00 41.89 185 SER B CA 1
ATOM 2918 C C . SER B 1 185 ? 32.737 7.870 16.223 1.00 41.11 185 SER B C 1
ATOM 2919 O O . SER B 1 185 ? 31.777 7.216 15.794 1.00 44.47 185 SER B O 1
ATOM 2922 N N . GLN B 1 186 ? 33.930 7.365 16.510 1.00 46.11 186 GLN B N 1
ATOM 2923 C CA . GLN B 1 186 ? 34.275 5.935 16.325 1.00 48.61 186 GLN B CA 1
ATOM 2924 C C . GLN B 1 186 ? 33.490 5.084 17.339 1.00 49.15 186 GLN B C 1
ATOM 2925 O O . GLN B 1 186 ? 33.379 3.861 17.106 1.00 45.82 186 GLN B O 1
ATOM 2931 N N . TYR B 1 187 ? 32.896 5.689 18.377 1.00 42.39 187 TYR B N 1
ATOM 2932 C CA . TYR B 1 187 ? 32.251 4.947 19.489 1.00 42.19 187 TYR B CA 1
ATOM 2933 C C . TYR B 1 187 ? 30.738 4.849 19.314 1.00 46.31 187 TYR B C 1
ATOM 2934 O O . TYR B 1 187 ? 30.101 4.141 20.118 1.00 46.87 187 TYR B O 1
ATOM 2943 N N . SER B 1 188 ? 30.166 5.513 18.310 1.00 42.15 188 SER B N 1
ATOM 2944 C CA . SER B 1 188 ? 28.727 5.389 17.990 1.00 40.25 188 SER B CA 1
ATOM 2945 C C . SER B 1 188 ? 28.402 3.907 17.750 1.00 50.67 188 SER B C 1
ATOM 2946 O O . SER B 1 188 ? 29.278 3.186 17.267 1.00 43.80 188 SER B O 1
ATOM 2949 N N . ARG B 1 189 ? 27.174 3.489 18.047 1.00 52.34 189 ARG B N 1
ATOM 2950 C CA . ARG B 1 189 ? 26.591 2.178 17.651 1.00 58.44 189 ARG B CA 1
ATOM 2951 C C . ARG B 1 189 ? 26.435 2.132 16.121 1.00 50.26 189 ARG B C 1
ATOM 2952 O O . ARG B 1 189 ? 26.176 1.030 15.599 1.00 50.74 189 ARG B O 1
ATOM 2960 N N . PHE B 1 190 ? 26.487 3.286 15.448 1.00 44.87 190 PHE B N 1
ATOM 2961 C CA . PHE B 1 190 ? 26.212 3.414 14.005 1.00 45.62 190 PHE B CA 1
ATOM 2962 C C . PHE B 1 190 ? 27.480 3.828 13.276 1.00 49.13 190 PHE B C 1
ATOM 2963 O O . PHE B 1 190 ? 28.449 4.297 13.908 1.00 50.38 190 PHE B O 1
ATOM 2971 N N . GLU B 1 191 ? 27.460 3.679 11.952 1.00 51.20 191 GLU B N 1
ATOM 2972 C CA . GLU B 1 191 ? 28.526 4.180 11.062 1.00 53.36 191 GLU B CA 1
ATOM 2973 C C . GLU B 1 191 ? 27.877 4.871 9.874 1.00 51.74 191 GLU B C 1
ATOM 2974 O O . GLU B 1 191 ? 26.754 4.481 9.499 1.00 51.84 191 GLU B O 1
ATOM 2980 N N . ILE B 1 192 ? 28.582 5.856 9.322 1.00 56.13 192 ILE B N 1
ATOM 2981 C CA . ILE B 1 192 ? 28.136 6.619 8.134 1.00 57.26 192 ILE B CA 1
ATOM 2982 C C . ILE B 1 192 ? 28.659 5.920 6.887 1.00 51.70 192 ILE B C 1
ATOM 2983 O O . ILE B 1 192 ? 29.872 5.683 6.811 1.00 55.59 192 ILE B O 1
ATOM 2988 N N . LEU B 1 193 ? 27.761 5.650 5.946 1.00 51.62 193 LEU B N 1
ATOM 2989 C CA . LEU B 1 193 ? 28.096 5.085 4.621 1.00 55.55 193 LEU B CA 1
ATOM 2990 C C . LEU B 1 193 ? 28.268 6.225 3.624 1.00 59.74 193 LEU B C 1
ATOM 2991 O O . LEU B 1 193 ? 29.169 6.140 2.773 1.00 61.72 193 LEU B O 1
ATOM 2996 N N . ASP B 1 194 ? 27.444 7.270 3.722 1.00 61.56 194 ASP B N 1
ATOM 2997 C CA . ASP B 1 194 ? 27.483 8.396 2.756 1.00 57.74 194 ASP B CA 1
ATOM 2998 C C . ASP B 1 194 ? 26.700 9.592 3.304 1.00 61.16 194 ASP B C 1
ATOM 2999 O O . ASP B 1 194 ? 25.703 9.393 4.023 1.00 51.77 194 ASP B O 1
ATOM 3004 N N . VAL B 1 195 ? 27.141 10.785 2.938 1.00 54.93 195 VAL B N 1
ATOM 3005 C CA . VAL B 1 195 ? 26.392 12.052 3.153 1.00 55.58 195 VAL B CA 1
ATOM 3006 C C . VAL B 1 195 ? 26.377 12.794 1.825 1.00 45.69 195 VAL B C 1
ATOM 3007 O O . VAL B 1 195 ? 27.448 13.011 1.275 1.00 51.77 195 VAL B O 1
ATOM 3011 N N . THR B 1 196 ? 25.197 13.129 1.321 1.00 49.32 196 THR B N 1
ATOM 3012 C CA . THR B 1 196 ? 25.036 14.022 0.147 1.00 55.07 196 THR B CA 1
ATOM 3013 C C . THR B 1 196 ? 24.214 15.235 0.588 1.00 54.23 196 THR B C 1
ATOM 3014 O O . THR B 1 196 ? 23.331 15.059 1.440 1.00 50.42 196 THR B O 1
ATOM 3018 N N . GLN B 1 197 ? 24.560 16.403 0.065 1.00 54.32 197 GLN B N 1
ATOM 3019 C CA . GLN B 1 197 ? 23.918 17.688 0.446 1.00 61.55 197 GLN B CA 1
ATOM 3020 C C . GLN B 1 197 ? 23.586 18.420 -0.852 1.00 65.97 197 GLN B C 1
ATOM 3021 O O . GLN B 1 197 ? 24.552 18.789 -1.553 1.00 67.20 197 GLN B O 1
ATOM 3027 N N . LYS B 1 198 ? 22.290 18.546 -1.179 1.00 64.11 198 LYS B N 1
ATOM 3028 C CA . LYS B 1 198 ? 21.829 19.122 -2.466 1.00 64.92 198 LYS B CA 1
ATOM 3029 C C . LYS B 1 198 ? 20.881 20.308 -2.233 1.00 60.07 198 LYS B C 1
ATOM 3030 O O . LYS B 1 198 ? 20.105 20.288 -1.256 1.00 54.70 198 LYS B O 1
ATOM 3036 N N . LYS B 1 199 ? 20.946 21.281 -3.134 1.00 53.19 199 LYS B N 1
ATOM 3037 C CA . LYS B 1 199 ? 20.067 22.467 -3.139 1.00 55.78 199 LYS B CA 1
ATOM 3038 C C . LYS B 1 199 ? 18.656 22.050 -3.566 1.00 48.27 199 LYS B C 1
ATOM 3039 O O . LYS B 1 199 ? 18.519 21.278 -4.532 1.00 53.25 199 LYS B O 1
ATOM 3045 N N . ASN B 1 200 ? 17.631 22.543 -2.876 1.00 46.04 200 ASN B N 1
ATOM 3046 C CA . ASN B 1 200 ? 16.230 22.389 -3.321 1.00 44.37 200 ASN B CA 1
ATOM 3047 C C . ASN B 1 200 ? 15.472 23.682 -3.057 1.00 51.95 200 ASN B C 1
ATOM 3048 O O . ASN B 1 200 ? 16.047 24.666 -2.495 1.00 49.48 200 ASN B O 1
ATOM 3053 N N . SER B 1 201 ? 14.208 23.690 -3.424 1.00 51.37 201 SER B N 1
ATOM 3054 C CA . SER B 1 201 ? 13.272 24.832 -3.310 1.00 60.71 201 SER B CA 1
ATOM 3055 C C . SER B 1 201 ? 11.943 24.268 -2.796 1.00 70.70 201 SER B C 1
ATOM 3056 O O . SER B 1 201 ? 11.553 23.170 -3.220 1.00 70.53 201 SER B O 1
ATOM 3059 N N . VAL B 1 202 ? 11.306 24.936 -1.825 1.00 69.21 202 VAL B N 1
ATOM 3060 C CA . VAL B 1 202 ? 9.952 24.581 -1.317 1.00 66.11 202 VAL B CA 1
ATOM 3061 C C . VAL B 1 202 ? 9.029 25.793 -1.490 1.00 61.09 202 VAL B C 1
ATOM 3062 O O . VAL B 1 202 ? 9.508 26.940 -1.427 1.00 52.53 202 VAL B O 1
ATOM 3066 N N . THR B 1 203 ? 7.728 25.571 -1.656 1.00 65.20 203 THR B N 1
ATOM 3067 C CA . THR B 1 203 ? 6.680 26.633 -1.649 1.00 65.36 203 THR B CA 1
ATOM 3068 C C . THR B 1 203 ? 5.697 26.322 -0.522 1.00 65.01 203 THR B C 1
ATOM 3069 O O . THR B 1 203 ? 5.344 25.153 -0.366 1.00 61.52 203 THR B O 1
ATOM 3073 N N . TYR B 1 204 ? 5.255 27.331 0.225 1.00 68.76 204 TYR B N 1
ATOM 3074 C CA . TYR B 1 204 ? 4.152 27.182 1.209 1.00 65.31 204 TYR B CA 1
ATOM 3075 C C . TYR B 1 204 ? 2.850 27.691 0.567 1.00 62.07 204 TYR B C 1
ATOM 3076 O O . TYR B 1 204 ? 2.926 28.575 -0.275 1.00 62.70 204 TYR B O 1
ATOM 3085 N N . SER B 1 205 ? 1.717 27.079 0.942 1.00 59.13 205 SER B N 1
ATOM 3086 C CA . SER B 1 205 ? 0.370 27.267 0.337 1.00 65.93 205 SER B CA 1
ATOM 3087 C C . SER B 1 205 ? -0.063 28.735 0.393 1.00 66.86 205 SER B C 1
ATOM 3088 O O . SER B 1 205 ? -0.746 29.155 -0.560 1.00 76.58 205 SER B O 1
ATOM 3091 N N . CYS B 1 206 ? 0.305 29.483 1.449 1.00 64.12 206 CYS B N 1
ATOM 3092 C CA . CYS B 1 206 ? -0.215 30.856 1.706 1.00 74.32 206 CYS B CA 1
ATOM 3093 C C . CYS B 1 206 ? 0.218 31.806 0.579 1.00 83.15 206 CYS B C 1
ATOM 3094 O O . CYS B 1 206 ? -0.553 32.727 0.229 1.00 91.20 206 CYS B O 1
ATOM 3097 N N . CYS B 1 207 ? 1.403 31.578 0.017 1.00 80.17 207 CYS B N 1
ATOM 3098 C CA . CYS B 1 207 ? 2.294 32.639 -0.512 1.00 81.34 207 CYS B CA 1
ATOM 3099 C C . CYS B 1 207 ? 3.010 32.160 -1.775 1.00 72.13 207 CYS B C 1
ATOM 3100 O O . CYS B 1 207 ? 3.366 30.989 -1.882 1.00 61.60 207 CYS B O 1
ATOM 3103 N N . PRO B 1 208 ? 3.181 33.050 -2.775 1.00 65.08 208 PRO B N 1
ATOM 3104 C CA . PRO B 1 208 ? 3.709 32.654 -4.074 1.00 60.12 208 PRO B CA 1
ATOM 3105 C C . PRO B 1 208 ? 5.217 32.379 -4.095 1.00 60.34 208 PRO B C 1
ATOM 3106 O O . PRO B 1 208 ? 5.657 31.694 -4.997 1.00 65.52 208 PRO B O 1
ATOM 3110 N N . GLU B 1 209 ? 5.972 32.910 -3.133 1.00 49.22 209 GLU B N 1
ATOM 3111 C CA . GLU B 1 209 ? 7.452 32.873 -3.162 1.00 49.31 209 GLU B CA 1
ATOM 3112 C C . GLU B 1 209 ? 7.979 31.492 -2.772 1.00 46.73 209 GLU B C 1
ATOM 3113 O O . GLU B 1 209 ? 7.330 30.796 -1.984 1.00 46.43 209 GLU B O 1
ATOM 3119 N N . ALA B 1 210 ? 9.100 31.101 -3.363 1.00 44.71 210 ALA B N 1
ATOM 3120 C CA . ALA B 1 210 ? 9.842 29.857 -3.061 1.00 47.08 210 ALA B CA 1
ATOM 3121 C C . ALA B 1 210 ? 10.870 30.144 -1.960 1.00 43.02 210 ALA B C 1
ATOM 3122 O O . ALA B 1 210 ? 11.383 31.270 -1.909 1.00 43.91 210 ALA B O 1
ATOM 3124 N N . TYR B 1 211 ? 11.158 29.136 -1.138 1.00 40.44 211 TYR B N 1
ATOM 3125 C CA . TYR B 1 211 ? 12.201 29.144 -0.076 1.00 40.84 211 TYR B CA 1
ATOM 3126 C C . TYR B 1 211 ? 13.263 28.134 -0.465 1.00 38.97 211 TYR B C 1
ATOM 3127 O O . TYR B 1 211 ? 12.919 26.971 -0.737 1.00 44.10 211 TYR B O 1
ATOM 3136 N N . GLU B 1 212 ? 14.519 28.544 -0.486 1.00 40.45 212 GLU B N 1
ATOM 3137 C CA . GLU B 1 212 ? 15.621 27.627 -0.822 1.00 44.58 212 GLU B CA 1
ATOM 3138 C C . GLU B 1 212 ? 15.980 26.811 0.410 1.00 49.94 212 GLU B C 1
ATOM 3139 O O . GLU B 1 212 ? 15.821 27.300 1.574 1.00 49.65 212 GLU B O 1
ATOM 3145 N N . ASP B 1 213 ? 16.418 25.584 0.174 1.00 41.09 213 ASP B N 1
ATOM 3146 C CA . ASP B 1 213 ? 16.792 24.701 1.296 1.00 42.49 213 ASP B CA 1
ATOM 3147 C C . ASP B 1 213 ? 17.986 23.876 0.843 1.00 46.74 213 ASP B C 1
ATOM 3148 O O . ASP B 1 213 ? 18.285 23.839 -0.380 1.00 47.94 213 ASP B O 1
ATOM 3153 N N . VAL B 1 214 ? 18.673 23.316 1.821 1.00 45.71 214 VAL B N 1
ATOM 3154 C CA . VAL B 1 214 ? 19.649 22.237 1.573 1.00 40.77 214 VAL B CA 1
ATOM 3155 C C . VAL B 1 214 ? 18.987 20.971 2.101 1.00 47.76 214 VAL B C 1
ATOM 3156 O O . VAL B 1 214 ? 18.417 20.983 3.223 1.00 43.71 214 VAL B O 1
ATOM 3160 N N . GLU B 1 215 ? 19.035 19.914 1.301 1.00 48.97 215 GLU B N 1
ATOM 3161 C CA . GLU B 1 215 ? 18.560 18.579 1.709 1.00 50.42 215 GLU B CA 1
ATOM 3162 C C . GLU B 1 215 ? 19.798 17.734 1.953 1.00 45.92 215 GLU B C 1
ATOM 3163 O O . GLU B 1 215 ? 20.610 17.575 1.018 1.00 40.38 215 GLU B O 1
ATOM 3169 N N . VAL B 1 216 ? 19.969 17.293 3.193 1.00 46.86 216 VAL B N 1
ATOM 3170 C CA . VAL B 1 216 ? 21.147 16.496 3.624 1.00 43.58 216 VAL B CA 1
ATOM 3171 C C . VAL B 1 216 ? 20.668 15.051 3.758 1.00 47.61 216 VAL B C 1
ATOM 3172 O O . VAL B 1 216 ? 19.767 14.797 4.586 1.00 42.60 216 VAL B O 1
ATOM 3176 N N . SER B 1 217 ? 21.225 14.139 2.956 1.00 49.83 217 SER B N 1
ATOM 3177 C CA . SER B 1 217 ? 20.888 12.690 3.006 1.00 48.27 217 SER B CA 1
ATOM 3178 C C . SER B 1 217 ? 21.973 11.966 3.793 1.00 43.86 217 SER B C 1
ATOM 3179 O O . SER B 1 217 ? 23.118 11.939 3.314 1.00 47.04 217 SER B O 1
ATOM 3182 N N . LEU B 1 218 ? 21.623 11.472 4.978 1.00 42.11 218 LEU B N 1
ATOM 3183 C CA . LEU B 1 218 ? 22.542 10.720 5.861 1.00 47.72 218 LEU B CA 1
ATOM 3184 C C . LEU B 1 218 ? 22.262 9.223 5.655 1.00 43.81 218 LEU B C 1
ATOM 3185 O O . LEU B 1 218 ? 21.200 8.746 6.108 1.00 43.01 218 LEU B O 1
ATOM 3190 N N . ASN B 1 219 ? 23.172 8.542 4.967 1.00 49.71 219 ASN B N 1
ATOM 3191 C CA . ASN B 1 219 ? 23.101 7.072 4.758 1.00 46.44 219 ASN B CA 1
ATOM 3192 C C . ASN B 1 219 ? 23.947 6.436 5.858 1.00 41.17 219 ASN B C 1
ATOM 3193 O O . ASN B 1 219 ? 25.172 6.691 5.896 1.00 46.66 219 ASN B O 1
ATOM 3198 N N . PHE B 1 220 ? 23.315 5.700 6.764 1.00 46.02 220 PHE B N 1
ATOM 3199 C CA . PHE B 1 220 ? 24.002 5.145 7.957 1.00 45.02 220 PHE B CA 1
ATOM 3200 C C . PHE B 1 220 ? 23.450 3.750 8.258 1.00 43.17 220 PHE B C 1
ATOM 3201 O O . PHE B 1 220 ? 22.340 3.400 7.793 1.00 40.43 220 PHE B O 1
ATOM 3209 N N . ARG B 1 221 ? 24.189 2.989 9.056 1.00 45.30 221 ARG B N 1
ATOM 3210 C CA . ARG B 1 221 ? 23.704 1.651 9.476 1.00 52.84 221 ARG B CA 1
ATOM 3211 C C . ARG B 1 221 ? 24.250 1.322 10.861 1.00 48.41 221 ARG B C 1
ATOM 3212 O O . ARG B 1 221 ? 25.293 1.901 11.261 1.00 50.55 221 ARG B O 1
ATOM 3220 N N . LYS B 1 222 ? 23.570 0.384 11.524 1.00 49.66 222 LYS B N 1
ATOM 3221 C CA . LYS B 1 222 ? 24.005 -0.197 12.807 1.00 51.23 222 LYS B CA 1
ATOM 3222 C C . LYS B 1 222 ? 25.272 -1.017 12.537 1.00 52.89 222 LYS B C 1
ATOM 3223 O O . LYS B 1 222 ? 25.325 -1.745 11.548 1.00 58.18 222 LYS B O 1
ATOM 3229 N N . LYS B 1 223 ? 26.275 -0.892 13.392 1.00 51.15 223 LYS B N 1
ATOM 3230 C CA . LYS B 1 223 ? 27.417 -1.846 13.470 1.00 61.89 223 LYS B CA 1
ATOM 3231 C C . LYS B 1 223 ? 26.891 -3.206 13.947 1.00 65.79 223 LYS B C 1
ATOM 3232 O O . LYS B 1 223 ? 25.945 -3.243 14.765 1.00 56.50 223 LYS B O 1
ATOM 3238 N N . GLY B 1 224 ? 27.551 -4.290 13.536 1.00 69.90 224 GLY B N 1
ATOM 3239 C CA . GLY B 1 224 ? 27.372 -5.642 14.109 1.00 66.35 224 GLY B CA 1
ATOM 3240 C C . GLY B 1 224 ? 25.984 -6.172 13.796 1.00 62.90 224 GLY B C 1
ATOM 3241 O O . GLY B 1 224 ? 25.158 -6.229 14.708 1.00 58.56 224 GLY B O 1
ATOM 3242 N N . ARG B 1 225 ? 25.728 -6.505 12.534 1.00 58.35 225 ARG B N 1
ATOM 3243 C CA . ARG B 1 225 ? 24.367 -6.848 12.045 1.00 61.02 225 ARG B CA 1
ATOM 3244 C C . ARG B 1 225 ? 24.234 -8.359 11.830 1.00 57.45 225 ARG B C 1
ATOM 3245 O O . ARG B 1 225 ? 23.162 -8.777 11.323 1.00 54.62 225 ARG B O 1
ATOM 3253 N N . SER B 1 226 ? 25.266 -9.146 12.169 1.00 52.85 226 SER B N 1
ATOM 3254 C CA . SER B 1 226 ? 25.253 -10.625 12.028 1.00 57.24 226 SER B CA 1
ATOM 3255 C C . SER B 1 226 ? 24.147 -11.200 12.918 1.00 57.52 226 SER B C 1
ATOM 3256 O O . SER B 1 226 ? 24.023 -10.722 14.074 1.00 49.07 226 SER B O 1
ATOM 3259 N N . GLU B 1 227 ? 23.377 -12.164 12.406 1.00 50.29 227 GLU B N 1
ATOM 3260 C CA . GLU B 1 227 ? 22.264 -12.780 13.173 1.00 51.97 227 GLU B CA 1
ATOM 3261 C C . GLU B 1 227 ? 22.874 -13.771 14.178 1.00 55.19 227 GLU B C 1
ATOM 3262 O O . GLU B 1 227 ? 23.678 -14.628 13.719 1.00 45.89 227 GLU B O 1
ATOM 3268 N N . ILE B 1 228 ? 22.598 -13.574 15.480 1.00 58.91 228 ILE B N 1
ATOM 3269 C CA . ILE B 1 228 ? 23.003 -14.442 16.633 1.00 64.19 228 ILE B CA 1
ATOM 3270 C C . ILE B 1 228 ? 21.933 -14.276 17.726 1.00 61.74 228 ILE B C 1
ATOM 3271 O O . ILE B 1 228 ? 21.119 -15.175 17.973 1.00 65.27 228 ILE B O 1
ATOM 3276 N N . LEU C 1 20 ? 11.992 54.094 1.757 1.00 70.83 20 LEU C N 1
ATOM 3277 C CA . LEU C 1 20 ? 12.459 53.493 3.026 1.00 63.52 20 LEU C CA 1
ATOM 3278 C C . LEU C 1 20 ? 13.223 52.217 2.705 1.00 55.20 20 LEU C C 1
ATOM 3279 O O . LEU C 1 20 ? 12.784 51.495 1.794 1.00 63.01 20 LEU C O 1
ATOM 3284 N N . ASP C 1 21 ? 14.228 51.879 3.502 1.00 53.18 21 ASP C N 1
ATOM 3285 C CA . ASP C 1 21 ? 14.876 50.549 3.403 1.00 51.19 21 ASP C CA 1
ATOM 3286 C C . ASP C 1 21 ? 14.451 49.708 4.612 1.00 51.71 21 ASP C C 1
ATOM 3287 O O . ASP C 1 21 ? 13.744 50.242 5.508 1.00 43.74 21 ASP C O 1
ATOM 3292 N N . ARG C 1 22 ? 14.875 48.443 4.635 1.00 47.52 22 ARG C N 1
ATOM 3293 C CA . ARG C 1 22 ? 14.533 47.478 5.704 1.00 47.76 22 ARG C CA 1
ATOM 3294 C C . ARG C 1 22 ? 14.955 48.058 7.057 1.00 42.82 22 ARG C C 1
ATOM 3295 O O . ARG C 1 22 ? 14.179 47.943 7.998 1.00 44.38 22 ARG C O 1
ATOM 3303 N N . ALA C 1 23 ? 16.153 48.635 7.148 1.00 41.44 23 ALA C N 1
ATOM 3304 C CA . ALA C 1 23 ? 16.700 49.144 8.421 1.00 37.34 23 ALA C CA 1
ATOM 3305 C C . ALA C 1 23 ? 15.753 50.217 8.989 1.00 40.05 23 ALA C C 1
ATOM 3306 O O . ALA C 1 23 ? 15.467 50.178 10.203 1.00 39.10 23 ALA C O 1
ATOM 3308 N N . ASP C 1 24 ? 15.250 51.118 8.139 1.00 42.00 24 ASP C N 1
ATOM 3309 C CA . ASP C 1 24 ? 14.354 52.220 8.585 1.00 42.30 24 ASP C CA 1
ATOM 3310 C C . ASP C 1 24 ? 13.028 51.638 9.068 1.00 41.98 24 ASP C C 1
ATOM 3311 O O . ASP C 1 24 ? 12.539 52.055 10.124 1.00 40.93 24 ASP C O 1
ATOM 3316 N N . ILE C 1 25 ? 12.452 50.714 8.302 1.00 38.71 25 ILE C N 1
ATOM 3317 C CA . ILE C 1 25 ? 11.130 50.102 8.629 1.00 38.53 25 ILE C CA 1
ATOM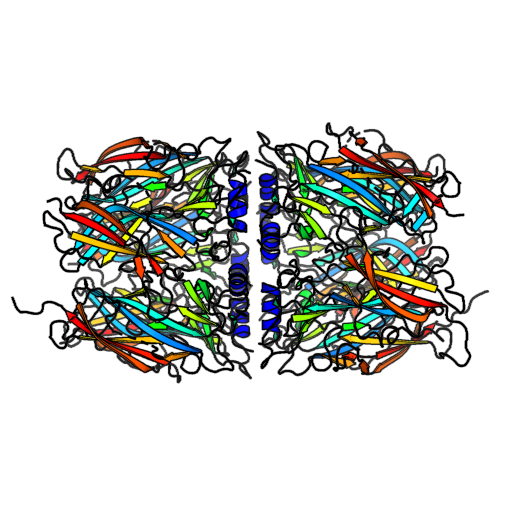 3318 C C . ILE C 1 25 ? 11.251 49.369 9.969 1.00 37.51 25 ILE C C 1
ATOM 3319 O O . ILE C 1 25 ? 10.372 49.547 10.828 1.00 33.76 25 ILE C O 1
ATOM 3324 N N . LEU C 1 26 ? 12.303 48.575 10.151 1.00 36.34 26 LEU C N 1
ATOM 3325 C CA . LEU C 1 26 ? 12.459 47.770 11.386 1.00 38.33 26 LEU C CA 1
ATOM 3326 C C . LEU C 1 26 ? 12.718 48.691 12.583 1.00 37.17 26 LEU C C 1
ATOM 3327 O O . LEU C 1 26 ? 12.200 48.393 13.674 1.00 38.30 26 LEU C O 1
ATOM 3332 N N . TYR C 1 27 ? 13.452 49.781 12.377 1.00 39.06 27 TYR C N 1
ATOM 3333 C CA . TYR C 1 27 ? 13.670 50.824 13.413 1.00 39.47 27 TYR C CA 1
ATOM 3334 C C . TYR C 1 27 ? 12.310 51.433 13.816 1.00 34.82 27 TYR C C 1
ATOM 3335 O O . TYR C 1 27 ? 11.984 51.489 15.029 1.00 37.46 27 TYR C O 1
ATOM 3344 N N . ASN C 1 28 ? 11.517 51.846 12.829 1.00 32.88 28 ASN C N 1
ATOM 3345 C CA . ASN C 1 28 ? 10.200 52.476 13.065 1.00 33.20 28 ASN C CA 1
ATOM 3346 C C . ASN C 1 28 ? 9.305 51.504 13.850 1.00 32.23 28 ASN C C 1
ATOM 3347 O O . ASN C 1 28 ? 8.667 51.913 14.823 1.00 31.16 28 ASN C O 1
ATOM 3352 N N . ILE C 1 29 ? 9.254 50.241 13.449 1.00 35.52 29 ILE C N 1
ATOM 3353 C CA . ILE C 1 29 ? 8.422 49.206 14.128 1.00 34.25 29 ILE C CA 1
ATOM 3354 C C . ILE C 1 29 ? 8.925 49.026 15.560 1.00 33.72 29 ILE C C 1
ATOM 3355 O O . ILE C 1 29 ? 8.059 49.069 16.479 1.00 30.76 29 ILE C O 1
ATOM 3360 N N . ARG C 1 30 ? 10.228 48.845 15.766 1.00 38.71 30 ARG C N 1
ATOM 3361 C CA . ARG C 1 30 ? 10.787 48.622 17.123 1.00 39.89 30 ARG C CA 1
ATOM 3362 C C . ARG C 1 30 ? 10.423 49.827 18.013 1.00 40.37 30 ARG C C 1
ATOM 3363 O O . ARG C 1 30 ? 10.043 49.608 19.153 1.00 36.96 30 ARG C O 1
ATOM 3371 N N . GLN C 1 31 ? 10.472 51.051 17.483 1.00 39.69 31 GLN C N 1
ATOM 3372 C CA . GLN C 1 31 ? 10.263 52.289 18.290 1.00 38.47 31 GLN C CA 1
ATOM 3373 C C . GLN C 1 31 ? 8.773 52.525 18.610 1.00 36.20 31 GLN C C 1
ATOM 3374 O O . GLN C 1 31 ? 8.506 53.143 19.643 1.00 41.67 31 GLN C O 1
ATOM 3380 N N . THR C 1 32 ? 7.822 52.115 17.765 1.00 35.76 32 THR C N 1
ATOM 3381 C CA . THR C 1 32 ? 6.409 52.558 17.841 1.00 34.77 32 THR C CA 1
ATOM 3382 C C . THR C 1 32 ? 5.395 51.420 17.862 1.00 39.50 32 THR C C 1
ATOM 3383 O O . THR C 1 32 ? 4.173 51.762 17.834 1.00 38.39 32 THR C O 1
ATOM 3387 N N . SER C 1 33 ? 5.735 50.139 17.799 1.00 37.41 33 SER C N 1
ATOM 3388 C CA . SER C 1 33 ? 4.715 49.091 17.482 1.00 41.11 33 SER C CA 1
ATOM 3389 C C . SER C 1 33 ? 3.695 48.814 18.611 1.00 40.27 33 SER C C 1
ATOM 3390 O O . SER C 1 33 ? 2.596 48.262 18.256 1.00 38.72 33 SER C O 1
ATOM 3393 N N . ARG C 1 34 ? 4.003 49.147 19.868 1.00 38.81 34 ARG C N 1
ATOM 3394 C CA . ARG C 1 34 ? 3.149 48.937 21.068 1.00 40.07 34 ARG C CA 1
ATOM 3395 C C . ARG C 1 34 ? 2.724 47.472 21.166 1.00 34.78 34 ARG C C 1
ATOM 3396 O O . ARG C 1 34 ? 1.564 47.177 20.933 1.00 35.63 34 ARG C O 1
ATOM 3404 N N . PRO C 1 35 ? 3.634 46.537 21.519 1.00 35.84 35 PRO C N 1
ATOM 3405 C CA . PRO C 1 35 ? 3.308 45.106 21.547 1.00 37.21 35 PRO C CA 1
ATOM 3406 C C . PRO C 1 35 ? 2.221 44.726 22.553 1.00 34.34 35 PRO C C 1
ATOM 3407 O O . PRO C 1 35 ? 1.653 43.663 22.429 1.00 33.20 35 PRO C O 1
ATOM 3411 N N . ASP C 1 36 ? 1.969 45.579 23.543 1.00 32.42 36 ASP C N 1
ATOM 3412 C CA . ASP C 1 36 ? 0.947 45.295 24.588 1.00 34.53 36 ASP C CA 1
ATOM 3413 C C . ASP C 1 36 ? -0.416 45.795 24.137 1.00 31.75 36 ASP C C 1
ATOM 3414 O O . ASP C 1 36 ? -1.375 45.523 24.853 1.00 34.02 36 ASP C O 1
ATOM 3419 N N . VAL C 1 37 ? -0.514 46.471 22.984 1.00 30.86 37 VAL C N 1
ATOM 3420 C CA . VAL C 1 37 ? -1.763 47.178 22.588 1.00 34.06 37 VAL C CA 1
ATOM 3421 C C . VAL C 1 37 ? -2.443 46.448 21.434 1.00 32.96 37 VAL C C 1
ATOM 3422 O O . VAL C 1 37 ? -1.908 46.443 20.306 1.00 34.62 37 VAL C O 1
ATOM 3426 N N . ILE C 1 38 ? -3.600 45.846 21.715 1.00 33.90 38 ILE C N 1
ATOM 3427 C CA . ILE C 1 38 ? -4.435 45.172 20.688 1.00 32.22 38 ILE C CA 1
ATOM 3428 C C . ILE C 1 38 ? -4.819 46.225 19.644 1.00 39.52 38 ILE C C 1
ATOM 3429 O O . ILE C 1 38 ? -5.271 47.320 19.990 1.00 36.47 38 ILE C O 1
ATOM 3434 N N . PRO C 1 39 ? -4.575 45.967 18.333 1.00 37.68 39 PRO C N 1
ATOM 3435 C CA . PRO C 1 39 ? -4.791 46.995 17.305 1.00 38.77 39 PRO C CA 1
ATOM 3436 C C . PRO C 1 39 ? -6.236 47.056 16.791 1.00 41.76 39 PRO C C 1
ATOM 3437 O O . PRO C 1 39 ? -6.443 46.913 15.622 1.00 49.06 39 PRO C O 1
ATOM 3441 N N . THR C 1 40 ? -7.200 47.274 17.681 1.00 41.06 40 THR C N 1
ATOM 3442 C CA . THR C 1 40 ? -8.628 47.444 17.311 1.00 49.77 40 THR C CA 1
ATOM 3443 C C . THR C 1 40 ? -8.752 48.717 16.465 1.00 52.17 40 THR C C 1
ATOM 3444 O O . THR C 1 40 ? -8.014 49.660 16.723 1.00 53.69 40 THR C O 1
ATOM 3448 N N . GLN C 1 41 ? -9.610 48.683 15.447 1.00 56.43 41 GLN C N 1
ATOM 3449 C CA . GLN C 1 41 ? -9.952 49.838 14.578 1.00 61.58 41 GLN C CA 1
ATOM 3450 C C . GLN C 1 41 ? -11.395 50.222 14.905 1.00 65.21 41 GLN C C 1
ATOM 3451 O O . GLN C 1 41 ? -12.267 49.339 14.779 1.00 64.21 41 GLN C O 1
ATOM 3457 N N . ARG C 1 42 ? -11.618 51.460 15.355 1.00 63.72 42 ARG C N 1
ATOM 3458 C CA . ARG C 1 42 ? -12.971 52.040 15.564 1.00 72.28 42 ARG C CA 1
ATOM 3459 C C . ARG C 1 42 ? -13.833 51.023 16.333 1.00 71.78 42 ARG C C 1
ATOM 3460 O O . ARG C 1 42 ? -14.936 50.709 15.868 1.00 60.31 42 ARG C O 1
ATOM 3468 N N . ASP C 1 43 ? -13.295 50.490 17.438 1.00 81.33 43 ASP C N 1
ATOM 3469 C CA . ASP C 1 43 ? -13.957 49.556 18.394 1.00 84.59 43 ASP C CA 1
ATOM 3470 C C . ASP C 1 43 ? -14.608 48.351 17.687 1.00 77.13 43 ASP C C 1
ATOM 3471 O O . ASP C 1 43 ? -15.588 47.812 18.244 1.00 63.79 43 ASP C O 1
ATOM 3476 N N . ARG C 1 44 ? -14.079 47.912 16.540 1.00 66.28 44 ARG C N 1
ATOM 3477 C CA . ARG C 1 44 ? -14.400 46.583 15.942 1.00 65.62 44 ARG C CA 1
ATOM 3478 C C . ARG C 1 44 ? -13.386 45.577 16.478 1.00 53.40 44 ARG C C 1
ATOM 3479 O O . ARG C 1 44 ? -12.274 45.972 16.835 1.00 42.79 44 ARG C O 1
ATOM 3487 N N . PRO C 1 45 ? -13.701 44.270 16.512 1.00 47.52 45 PRO C N 1
ATOM 3488 C CA . PRO C 1 45 ? -12.723 43.280 16.947 1.00 44.13 45 PRO C CA 1
ATOM 3489 C C . PRO C 1 45 ? -11.583 43.160 15.931 1.00 49.83 45 PRO C C 1
ATOM 3490 O O . PRO C 1 45 ? -11.796 43.421 14.734 1.00 43.30 45 PRO C O 1
ATOM 3494 N N . VAL C 1 46 ? -10.419 42.726 16.400 1.00 40.93 46 VAL C N 1
ATOM 3495 C CA . VAL C 1 46 ? -9.320 42.311 15.493 1.00 39.94 46 VAL C CA 1
ATOM 3496 C C . VAL C 1 46 ? -9.682 40.945 14.926 1.00 41.33 46 VAL C C 1
ATOM 3497 O O . VAL C 1 46 ? -9.891 39.990 15.737 1.00 41.60 46 VAL C O 1
ATOM 3501 N N . ALA C 1 47 ? -9.736 40.834 13.600 1.00 37.96 47 ALA C N 1
ATOM 3502 C CA . ALA C 1 47 ? -10.029 39.557 12.914 1.00 40.78 47 ALA C CA 1
ATOM 3503 C C . ALA C 1 47 ? -8.741 38.749 12.825 1.00 37.23 47 ALA C C 1
ATOM 3504 O O . ALA C 1 47 ? -7.837 39.130 12.068 1.00 34.85 47 ALA C O 1
ATOM 3506 N N . VAL C 1 48 ? -8.671 37.663 13.593 1.00 37.68 48 VAL C N 1
ATOM 3507 C CA . VAL C 1 48 ? -7.508 36.747 13.577 1.00 34.86 48 VAL C CA 1
ATOM 3508 C C . VAL C 1 48 ? -7.910 35.499 12.792 1.00 36.15 48 VAL C C 1
ATOM 3509 O O . VAL C 1 48 ? -8.943 34.921 13.121 1.00 39.25 48 VAL C O 1
ATOM 3513 N N . SER C 1 49 ? -7.144 35.128 11.776 1.00 38.90 49 SER C N 1
ATOM 3514 C CA . SER C 1 49 ? -7.331 33.840 11.050 1.00 41.60 49 SER C CA 1
ATOM 3515 C C . SER C 1 49 ? -6.323 32.820 11.564 1.00 41.69 49 SER C C 1
ATOM 3516 O O . SER C 1 49 ? -5.138 33.186 11.724 1.00 36.75 49 SER C O 1
ATOM 3519 N N . VAL C 1 50 ? -6.792 31.612 11.846 1.00 35.48 50 VAL C N 1
ATOM 3520 C CA . VAL C 1 50 ? -5.965 30.525 12.428 1.00 36.70 50 VAL C CA 1
ATOM 3521 C C . VAL C 1 50 ? -6.262 29.248 11.655 1.00 37.59 50 VAL C C 1
ATOM 3522 O O . VAL C 1 50 ? -7.445 28.881 11.604 1.00 41.91 50 VAL C O 1
ATOM 3526 N N . SER C 1 51 ? -5.225 28.591 11.147 1.00 43.63 51 SER C N 1
ATOM 3527 C CA . SER C 1 51 ? -5.328 27.283 10.452 1.00 45.33 51 SER C CA 1
ATOM 3528 C C . SER C 1 51 ? -4.152 26.412 10.884 1.00 45.77 51 SER C C 1
ATOM 3529 O O . SER C 1 51 ? -3.004 26.921 10.819 1.00 44.03 51 SER C O 1
ATOM 3532 N N . LEU C 1 52 ? -4.420 25.176 11.321 1.00 37.36 52 LEU C N 1
ATOM 3533 C CA . LEU C 1 52 ? -3.348 24.222 11.656 1.00 37.96 52 LEU C CA 1
ATOM 3534 C C . LEU C 1 52 ? -3.008 23.376 10.433 1.00 43.03 52 LEU C C 1
ATOM 3535 O O . LEU C 1 52 ? -3.922 22.851 9.793 1.00 44.59 52 LEU C O 1
ATOM 3540 N N . LYS C 1 53 ? -1.725 23.279 10.119 1.00 38.67 53 LYS C N 1
ATOM 3541 C CA . LYS C 1 53 ? -1.175 22.309 9.134 1.00 42.82 53 LYS C CA 1
ATOM 3542 C C . LYS C 1 53 ? -0.471 21.222 9.940 1.00 43.75 53 LYS C C 1
ATOM 3543 O O . LYS C 1 53 ? 0.561 21.515 10.565 1.00 36.12 53 LYS C O 1
ATOM 3549 N N . PHE C 1 54 ? -1.009 20.009 9.959 1.00 41.98 54 PHE C N 1
ATOM 3550 C CA . PHE C 1 54 ? -0.408 18.910 10.750 1.00 39.28 54 PHE C CA 1
ATOM 3551 C C . PHE C 1 54 ? 0.832 18.404 10.031 1.00 38.17 54 PHE C C 1
ATOM 3552 O O . PHE C 1 54 ? 0.790 18.167 8.801 1.00 41.91 54 PHE C O 1
ATOM 3560 N N . ILE C 1 55 ? 1.918 18.258 10.784 1.00 35.36 55 ILE C N 1
ATOM 3561 C CA . ILE C 1 55 ? 3.245 17.826 10.259 1.00 33.87 55 ILE C CA 1
ATOM 3562 C C . ILE C 1 55 ? 3.527 16.407 10.760 1.00 34.89 55 ILE C C 1
ATOM 3563 O O . ILE C 1 55 ? 4.128 15.624 10.014 1.00 37.57 55 ILE C O 1
ATOM 3568 N N . ASN C 1 56 ? 3.188 16.117 12.012 1.00 37.70 56 ASN C N 1
ATOM 3569 C CA . ASN C 1 56 ? 3.496 14.779 12.555 1.00 37.01 56 ASN C CA 1
ATOM 3570 C C . ASN C 1 56 ? 2.571 14.465 13.720 1.00 40.72 56 ASN C C 1
ATOM 3571 O O . ASN C 1 56 ? 2.043 15.394 14.354 1.00 35.87 56 ASN C O 1
ATOM 3576 N N . ILE C 1 57 ? 2.342 13.168 13.927 1.00 37.79 57 ILE C N 1
ATOM 3577 C CA . ILE C 1 57 ? 1.673 12.615 15.140 1.00 40.11 57 ILE C CA 1
ATOM 3578 C C . ILE C 1 57 ? 2.687 11.652 15.730 1.00 42.74 57 ILE C C 1
ATOM 3579 O O . ILE C 1 57 ? 3.096 10.720 15.009 1.00 48.24 57 ILE C O 1
ATOM 3584 N N . LEU C 1 58 ? 3.173 11.957 16.938 1.00 37.98 58 LEU C N 1
ATOM 3585 C CA . LEU C 1 58 ? 4.445 11.364 17.453 1.00 40.83 58 LEU C CA 1
ATOM 3586 C C . LEU C 1 58 ? 4.120 10.258 18.451 1.00 43.59 58 LEU C C 1
ATOM 3587 O O . LEU C 1 58 ? 4.830 9.236 18.449 1.00 47.25 58 LEU C O 1
ATOM 3592 N N . GLU C 1 59 ? 3.161 10.518 19.326 1.00 39.80 59 GLU C N 1
ATOM 3593 C CA . GLU C 1 59 ? 2.777 9.561 20.383 1.00 43.92 59 GLU C CA 1
ATOM 3594 C C . GLU C 1 59 ? 1.270 9.668 20.557 1.00 44.09 59 GLU C C 1
ATOM 3595 O O . GLU C 1 59 ? 0.710 10.793 20.516 1.00 43.31 59 GLU C O 1
ATOM 3601 N N . VAL C 1 60 ? 0.639 8.514 20.678 1.00 40.13 60 VAL C N 1
ATOM 3602 C CA . VAL C 1 60 ? -0.823 8.399 20.858 1.00 41.58 60 VAL C CA 1
ATOM 3603 C C . VAL C 1 60 ? -1.013 7.393 21.989 1.00 40.71 60 VAL C C 1
ATOM 3604 O O . VAL C 1 60 ? -0.286 6.397 21.988 1.00 39.57 60 VAL C O 1
ATOM 3608 N N . ASN C 1 61 ? -1.893 7.683 22.935 1.00 39.94 61 ASN C N 1
ATOM 3609 C CA . ASN C 1 61 ? -2.179 6.734 24.049 1.00 42.39 61 ASN C CA 1
ATOM 3610 C C . ASN C 1 61 ? -3.691 6.577 24.147 1.00 38.80 61 ASN C C 1
ATOM 3611 O O . ASN C 1 61 ? -4.368 7.546 24.552 1.00 39.88 61 ASN C O 1
ATOM 3616 N N . GLU C 1 62 ? -4.218 5.408 23.732 1.00 39.51 62 GLU C N 1
ATOM 3617 C CA . GLU C 1 62 ? -5.684 5.167 23.664 1.00 41.51 62 GLU C CA 1
ATOM 3618 C C . GLU C 1 62 ? -6.240 4.967 25.077 1.00 45.42 62 GLU C C 1
ATOM 3619 O O . GLU C 1 62 ? -7.432 5.240 25.280 1.00 46.77 62 GLU C O 1
ATOM 3625 N N . ILE C 1 63 ? -5.410 4.522 26.026 1.00 49.46 63 ILE C N 1
ATOM 3626 C CA . ILE C 1 63 ? -5.815 4.365 27.459 1.00 51.37 63 ILE C CA 1
ATOM 3627 C C . ILE C 1 63 ? -6.027 5.755 28.076 1.00 47.95 63 ILE C C 1
ATOM 3628 O O . ILE C 1 63 ? -7.094 5.960 28.696 1.00 43.81 63 ILE C O 1
ATOM 3633 N N . THR C 1 64 ? -5.066 6.677 27.911 1.00 45.22 64 THR C N 1
ATOM 3634 C CA . THR C 1 64 ? -5.084 8.005 28.593 1.00 41.68 64 THR C CA 1
ATOM 3635 C C . THR C 1 64 ? -5.795 9.056 27.734 1.00 43.29 64 THR C C 1
ATOM 3636 O O . THR C 1 64 ? -6.080 10.128 28.274 1.00 43.86 64 THR C O 1
ATOM 3640 N N . ASN C 1 65 ? -6.075 8.776 26.454 1.00 38.34 65 ASN C N 1
ATOM 3641 C CA . ASN C 1 65 ? -6.686 9.750 25.518 1.00 36.17 65 ASN C CA 1
ATOM 3642 C C . ASN C 1 65 ? -5.768 10.988 25.447 1.00 35.37 65 ASN C C 1
ATOM 3643 O O . ASN C 1 65 ? -6.263 12.128 25.659 1.00 35.71 65 ASN C O 1
ATOM 3648 N N . GLU C 1 66 ? -4.489 10.767 25.144 1.00 39.11 66 GLU C N 1
ATOM 3649 C CA . GLU C 1 66 ? -3.492 11.857 24.951 1.00 41.58 66 GLU C CA 1
ATOM 3650 C C . GLU C 1 66 ? -2.808 11.650 23.600 1.00 38.70 66 GLU C C 1
ATOM 3651 O O . GLU C 1 66 ? -2.542 10.471 23.192 1.00 38.40 66 GLU C O 1
ATOM 3657 N N . VAL C 1 67 ? -2.506 12.757 22.924 1.00 36.57 67 VAL C N 1
ATOM 3658 C CA . VAL C 1 67 ? -1.748 12.732 21.639 1.00 38.34 67 VAL C CA 1
ATOM 3659 C C . VAL C 1 67 ? -0.675 13.820 21.697 1.00 35.84 67 VAL C C 1
ATOM 3660 O O . VAL C 1 67 ? -0.938 14.862 22.307 1.00 39.73 67 VAL C O 1
ATOM 3664 N N . ASP C 1 68 ? 0.482 13.546 21.129 1.00 36.31 68 ASP C N 1
ATOM 3665 C CA . ASP C 1 68 ? 1.621 14.483 20.994 1.00 38.04 68 ASP C CA 1
ATOM 3666 C C . ASP C 1 68 ? 1.729 14.759 19.491 1.00 40.43 68 ASP C C 1
ATOM 3667 O O . ASP C 1 68 ? 1.931 13.789 18.737 1.00 38.39 68 ASP C O 1
ATOM 3672 N N . VAL C 1 69 ? 1.520 16.004 19.060 1.00 37.11 69 VAL C N 1
ATOM 3673 C CA . VAL C 1 69 ? 1.416 16.367 17.621 1.00 34.52 69 VAL C CA 1
ATOM 3674 C C . VAL C 1 69 ? 2.373 17.521 17.331 1.00 40.00 69 VAL C C 1
ATOM 3675 O O . VAL C 1 69 ? 2.659 18.326 18.246 1.00 33.10 69 VAL C O 1
ATOM 3679 N N . VAL C 1 70 ? 2.850 17.592 16.096 1.00 35.69 70 VAL C N 1
ATOM 3680 C CA . VAL C 1 70 ? 3.608 18.751 15.566 1.00 34.20 70 VAL C CA 1
ATOM 3681 C C . VAL C 1 70 ? 2.744 19.377 14.484 1.00 37.41 70 VAL C C 1
ATOM 3682 O O . VAL C 1 70 ? 2.269 18.635 13.598 1.00 34.09 70 VAL C O 1
ATOM 3686 N N . PHE C 1 71 ? 2.518 20.686 14.552 1.00 31.26 71 PHE C N 1
ATOM 3687 C CA . PHE C 1 71 ? 1.697 21.407 13.558 1.00 33.21 71 PHE C CA 1
ATOM 3688 C C . PHE C 1 71 ? 2.288 22.795 13.310 1.00 35.34 71 PHE C C 1
ATOM 3689 O O . PHE C 1 71 ? 2.945 23.346 14.209 1.00 31.89 71 PHE C O 1
ATOM 3697 N N . TRP C 1 72 ? 2.040 23.322 12.120 1.00 34.60 72 TRP C N 1
ATOM 3698 C CA . TRP C 1 72 ? 2.295 24.746 11.785 1.00 33.01 72 TRP C CA 1
ATOM 3699 C C . TRP C 1 72 ? 1.018 25.519 12.086 1.00 34.06 72 TRP C C 1
ATOM 3700 O O . TRP C 1 72 ? -0.050 25.148 11.564 1.00 36.84 72 TRP C O 1
ATOM 3711 N N . GLN C 1 73 ? 1.105 26.520 12.945 1.00 37.82 73 GLN C N 1
ATOM 3712 C CA . GLN C 1 73 ? -0.073 27.312 13.355 1.00 37.52 73 GLN C CA 1
ATOM 3713 C C . GLN C 1 73 ? -0.097 28.588 12.514 1.00 42.32 73 GLN C C 1
ATOM 3714 O O . GLN C 1 73 ? 0.455 29.600 12.960 1.00 37.86 73 GLN C O 1
ATOM 3720 N N . GLN C 1 74 ? -0.732 28.536 11.351 1.00 37.43 74 GLN C N 1
ATOM 3721 C CA . GLN C 1 74 ? -0.795 29.705 10.453 1.00 38.32 74 GLN C CA 1
ATOM 3722 C C . GLN C 1 74 ? -1.731 30.756 11.049 1.00 42.01 74 GLN C C 1
ATOM 3723 O O . GLN C 1 74 ? -2.924 30.463 11.215 1.00 38.23 74 GLN C O 1
ATOM 3729 N N . THR C 1 75 ? -1.193 31.938 11.373 1.00 36.47 75 THR C N 1
ATOM 3730 C CA . THR C 1 75 ? -1.905 32.981 12.134 1.00 35.02 75 THR C CA 1
ATOM 3731 C C . THR C 1 75 ? -1.760 34.302 11.385 1.00 32.60 75 THR C C 1
ATOM 3732 O O . THR C 1 75 ? -0.609 34.708 11.126 1.00 36.01 75 THR C O 1
ATOM 3736 N N . THR C 1 76 ? -2.863 34.948 11.019 1.00 33.70 76 THR C N 1
ATOM 3737 C CA . THR C 1 76 ? -2.803 36.242 10.303 1.00 32.51 76 THR C CA 1
ATOM 3738 C C . THR C 1 76 ? -3.795 37.229 10.923 1.00 32.08 76 THR C C 1
ATOM 3739 O O . THR C 1 76 ? -4.846 36.821 11.437 1.00 35.84 76 THR C O 1
ATOM 3743 N N . TRP C 1 77 ? -3.432 38.503 10.883 1.00 32.68 77 TRP C N 1
ATOM 3744 C CA . TRP C 1 77 ? -4.272 39.614 11.384 1.00 32.99 77 TRP C CA 1
ATOM 3745 C C . TRP C 1 77 ? -3.678 40.903 10.819 1.00 32.60 77 TRP C C 1
ATOM 3746 O O . TRP C 1 77 ? -2.549 40.864 10.276 1.00 35.91 77 TRP C O 1
ATOM 3757 N N . SER C 1 78 ? -4.407 41.998 10.983 1.00 32.70 78 SER C N 1
ATOM 3758 C CA . SER C 1 78 ? -3.967 43.337 10.539 1.00 36.17 78 SER C CA 1
ATOM 3759 C C . SER C 1 78 ? -3.608 44.190 11.753 1.00 36.03 78 SER C C 1
ATOM 3760 O O . SER C 1 78 ? -4.352 44.155 12.741 1.00 36.10 78 SER C O 1
ATOM 3763 N N . ASP C 1 79 ? -2.512 44.925 11.666 1.00 35.00 79 ASP C N 1
ATOM 3764 C CA . ASP C 1 79 ? -2.118 45.971 12.643 1.00 34.01 79 ASP C CA 1
ATOM 3765 C C . ASP C 1 79 ? -1.676 47.190 11.847 1.00 31.40 79 ASP C C 1
ATOM 3766 O O . ASP C 1 79 ? -0.528 47.239 11.403 1.00 35.09 79 ASP C O 1
ATOM 3771 N N . ARG C 1 80 ? -2.600 48.115 11.626 1.00 38.35 80 ARG C N 1
ATOM 3772 C CA . ARG C 1 80 ? -2.406 49.332 10.789 1.00 48.81 80 ARG C CA 1
ATOM 3773 C C . ARG C 1 80 ? -1.268 50.194 11.348 1.00 44.79 80 ARG C C 1
ATOM 3774 O O . ARG C 1 80 ? -0.670 50.922 10.560 1.00 44.69 80 ARG C O 1
ATOM 3782 N N . THR C 1 81 ? -0.926 50.086 12.632 1.00 42.15 81 THR C N 1
ATOM 3783 C CA . THR C 1 81 ? 0.177 50.881 13.238 1.00 42.67 81 THR C CA 1
ATOM 3784 C C . THR C 1 81 ? 1.524 50.439 12.648 1.00 44.53 81 THR C C 1
ATOM 3785 O O . THR C 1 81 ? 2.506 51.188 12.804 1.00 40.79 81 THR C O 1
ATOM 3789 N N . LEU C 1 82 ? 1.598 49.284 11.974 1.00 36.53 82 LEU C N 1
ATOM 3790 C CA . LEU C 1 82 ? 2.870 48.787 11.399 1.00 37.05 82 LEU C CA 1
ATOM 3791 C C . LEU C 1 82 ? 3.060 49.295 9.959 1.00 36.21 82 LEU C C 1
ATOM 3792 O O . LEU C 1 82 ? 4.187 49.125 9.448 1.00 38.45 82 LEU C O 1
ATOM 3797 N N . ALA C 1 83 ? 2.017 49.829 9.315 1.00 39.36 83 ALA C N 1
ATOM 3798 C CA . ALA C 1 83 ? 1.974 50.051 7.851 1.00 38.97 83 ALA C CA 1
ATOM 3799 C C . ALA C 1 83 ? 2.996 51.112 7.425 1.00 38.23 83 ALA C C 1
ATOM 3800 O O . ALA C 1 83 ? 3.295 51.998 8.209 1.00 41.64 83 ALA C O 1
ATOM 3802 N N . TRP C 1 84 ? 3.523 50.983 6.208 1.00 41.50 84 TRP C N 1
ATOM 3803 C CA . TRP C 1 84 ? 4.421 51.991 5.583 1.00 44.33 84 TRP C CA 1
ATOM 3804 C C . TRP C 1 84 ? 4.071 52.132 4.099 1.00 45.58 84 TRP C C 1
ATOM 3805 O O . TRP C 1 84 ? 3.423 51.225 3.529 1.00 43.50 84 TRP C O 1
ATOM 3816 N N . ASN C 1 85 ? 4.510 53.230 3.490 1.00 50.71 85 ASN C N 1
ATOM 3817 C CA . ASN C 1 85 ? 4.388 53.450 2.027 1.00 52.88 85 ASN C CA 1
ATOM 3818 C C . ASN C 1 85 ? 5.382 52.528 1.299 1.00 51.44 85 ASN C C 1
ATOM 3819 O O . ASN C 1 85 ? 6.593 52.718 1.487 1.00 56.54 85 ASN C O 1
ATOM 3824 N N . SER C 1 86 ? 4.905 51.575 0.495 1.00 50.55 86 SER C N 1
ATOM 3825 C CA . SER C 1 86 ? 5.758 50.558 -0.183 1.00 62.20 86 SER C CA 1
ATOM 3826 C C . SER C 1 86 ? 6.378 51.096 -1.491 1.00 64.11 86 SER C C 1
ATOM 3827 O O . SER C 1 86 ? 7.142 50.341 -2.116 1.00 54.92 86 SER C O 1
ATOM 3830 N N . SER C 1 87 ? 6.103 52.340 -1.902 1.00 65.04 87 SER C N 1
ATOM 3831 C CA . SER C 1 87 ? 6.740 52.949 -3.105 1.00 64.45 87 SER C CA 1
ATOM 3832 C C . SER C 1 87 ? 8.249 53.079 -2.852 1.00 52.79 87 SER C C 1
ATOM 3833 O O . SER C 1 87 ? 8.632 53.697 -1.851 1.00 56.07 87 SER C O 1
ATOM 3836 N N . HIS C 1 88 ? 9.070 52.450 -3.695 1.00 54.20 88 HIS C N 1
ATOM 3837 C CA . HIS C 1 88 ? 10.554 52.412 -3.577 1.00 63.02 88 HIS C CA 1
ATOM 3838 C C . HIS C 1 88 ? 10.971 51.846 -2.213 1.00 59.68 88 HIS C C 1
ATOM 3839 O O . HIS C 1 88 ? 12.009 52.274 -1.686 1.00 56.12 88 HIS C O 1
ATOM 3846 N N . SER C 1 89 ? 10.202 50.897 -1.678 1.00 56.82 89 SER C N 1
ATOM 3847 C CA . SER C 1 89 ? 10.425 50.281 -0.345 1.00 54.91 89 SER C CA 1
ATOM 3848 C C . SER C 1 89 ? 10.139 48.789 -0.424 1.00 51.12 89 SER C C 1
ATOM 3849 O O . SER C 1 89 ? 9.389 48.344 -1.283 1.00 52.97 89 SER C O 1
ATOM 3852 N N . PRO C 1 90 ? 10.699 47.964 0.489 1.00 49.44 90 PRO C N 1
ATOM 3853 C CA . PRO C 1 90 ? 10.319 46.558 0.566 1.00 46.41 90 PRO C CA 1
ATOM 3854 C C . PRO C 1 90 ? 8.806 46.428 0.765 1.00 38.39 90 PRO C C 1
ATOM 3855 O O . PRO C 1 90 ? 8.234 47.285 1.398 1.00 42.97 90 PRO C O 1
ATOM 3859 N N . ASP C 1 91 ? 8.199 45.381 0.219 1.00 38.37 91 ASP C N 1
ATOM 3860 C CA . ASP C 1 91 ? 6.751 45.137 0.389 1.00 45.36 91 ASP C CA 1
ATOM 3861 C C . ASP C 1 91 ? 6.509 44.390 1.702 1.00 43.40 91 ASP C C 1
ATOM 3862 O O . ASP C 1 91 ? 5.358 44.397 2.166 1.00 35.06 91 ASP C O 1
ATOM 3867 N N . GLN C 1 92 ? 7.531 43.715 2.236 1.00 41.82 92 GLN C N 1
ATOM 3868 C CA . GLN C 1 92 ? 7.416 42.905 3.486 1.00 38.30 92 GLN C CA 1
ATOM 3869 C C . GLN C 1 92 ? 8.743 42.918 4.251 1.00 39.93 92 GLN C C 1
ATOM 3870 O O . GLN C 1 92 ? 9.786 43.012 3.608 1.00 39.22 92 GLN C O 1
ATOM 3876 N N . VAL C 1 93 ? 8.692 42.739 5.575 1.00 34.13 93 VAL C N 1
ATOM 3877 C CA . VAL C 1 93 ? 9.901 42.530 6.414 1.00 31.73 93 VAL C CA 1
ATOM 3878 C C . VAL C 1 93 ? 9.635 41.397 7.403 1.00 31.55 93 VAL C C 1
ATOM 3879 O O . VAL C 1 93 ? 8.464 41.120 7.713 1.00 32.23 93 VAL C O 1
ATOM 3883 N N . SER C 1 94 ? 10.704 40.782 7.886 1.00 30.70 94 SER C N 1
ATOM 3884 C CA . SER C 1 94 ? 10.671 39.797 8.983 1.00 33.02 94 SER C CA 1
ATOM 3885 C C . SER C 1 94 ? 10.925 40.542 10.294 1.00 31.34 94 SER C C 1
ATOM 3886 O O . SER C 1 94 ? 11.918 41.255 10.380 1.00 34.45 94 SER C O 1
ATOM 3889 N N . VAL C 1 95 ? 10.066 40.321 11.277 1.00 30.52 95 VAL C N 1
ATOM 3890 C CA . VAL C 1 95 ? 10.095 41.078 12.558 1.00 30.79 95 VAL C CA 1
ATOM 3891 C C . VAL C 1 95 ? 10.047 40.077 13.698 1.00 28.45 95 VAL C C 1
ATOM 3892 O O . VAL C 1 95 ? 9.192 39.198 13.731 1.00 30.47 95 VAL C O 1
ATOM 3896 N N . PRO C 1 96 ? 10.912 40.219 14.716 1.00 32.41 96 PRO C N 1
ATOM 3897 C CA . PRO C 1 96 ? 10.792 39.385 15.917 1.00 33.97 96 PRO C CA 1
ATOM 3898 C C . PRO C 1 96 ? 9.454 39.628 16.604 1.00 26.92 96 PRO C C 1
ATOM 3899 O O . PRO C 1 96 ? 9.032 40.774 16.709 1.00 29.51 96 PRO C O 1
ATOM 3903 N N . ILE C 1 97 ? 8.759 38.571 17.024 1.00 28.62 97 ILE C N 1
ATOM 3904 C CA . ILE C 1 97 ? 7.396 38.745 17.593 1.00 29.11 97 ILE C CA 1
ATOM 3905 C C . ILE C 1 97 ? 7.446 39.548 18.910 1.00 29.04 97 ILE C C 1
ATOM 3906 O O . ILE C 1 97 ? 6.425 40.135 19.263 1.00 30.94 97 ILE C O 1
ATOM 3911 N N . SER C 1 98 ? 8.595 39.631 19.587 1.00 33.28 98 SER C N 1
ATOM 3912 C CA . SER C 1 98 ? 8.752 40.482 20.795 1.00 36.57 98 SER C CA 1
ATOM 3913 C C . SER C 1 98 ? 8.547 41.958 20.429 1.00 37.65 98 SER C C 1
ATOM 3914 O O . SER C 1 98 ? 8.218 42.747 21.321 1.00 37.12 98 SER C O 1
ATOM 3917 N N . SER C 1 99 ? 8.674 42.353 19.155 1.00 32.86 99 SER C N 1
ATOM 3918 C CA . SER C 1 99 ? 8.461 43.751 18.711 1.00 36.78 99 SER C CA 1
ATOM 3919 C C . SER C 1 99 ? 7.047 43.982 18.173 1.00 35.06 99 SER C C 1
ATOM 3920 O O . SER C 1 99 ? 6.806 45.079 17.675 1.00 39.09 99 SER C O 1
ATOM 3923 N N . LEU C 1 100 ? 6.133 43.014 18.259 1.00 29.09 100 LEU C N 1
ATOM 3924 C CA . LEU C 1 100 ? 4.769 43.135 17.681 1.00 32.26 100 LEU C CA 1
ATOM 3925 C C . LEU C 1 100 ? 3.731 42.760 18.704 1.00 29.87 100 LEU C C 1
ATOM 3926 O O . LEU C 1 100 ? 4.002 41.856 19.518 1.00 29.88 100 LEU C O 1
ATOM 3931 N N . TRP C 1 101 ? 2.532 43.335 18.579 1.00 29.57 101 TRP C N 1
ATOM 3932 C CA . TRP C 1 101 ? 1.361 42.731 19.245 1.00 28.73 101 TRP C CA 1
ATOM 3933 C C . TRP C 1 101 ? 1.088 41.389 18.574 1.00 29.36 101 TRP C C 1
ATOM 3934 O O . TRP C 1 101 ? 1.068 41.362 17.355 1.00 29.51 101 TRP C O 1
ATOM 3945 N N . VAL C 1 102 ? 0.868 40.337 19.352 1.00 32.63 102 VAL C N 1
ATOM 3946 C CA . VAL C 1 102 ? 0.447 39.018 18.812 1.00 32.72 102 VAL C CA 1
ATOM 3947 C C . VAL C 1 102 ? -0.788 38.592 19.580 1.00 33.53 102 VAL C C 1
ATOM 3948 O O . VAL C 1 102 ? -0.901 38.835 20.778 1.00 32.20 102 VAL C O 1
ATOM 3952 N N . PRO C 1 103 ? -1.761 37.928 18.919 1.00 32.93 103 PRO C N 1
ATOM 3953 C CA . PRO C 1 103 ? -2.938 37.441 19.634 1.00 31.25 103 PRO C CA 1
ATOM 3954 C C . PRO C 1 103 ? -2.521 36.410 20.695 1.00 28.31 103 PRO C C 1
ATOM 3955 O O . PRO C 1 103 ? -1.664 35.577 20.448 1.00 31.04 103 PRO C O 1
ATOM 3959 N N . ASP C 1 104 ? -3.179 36.480 21.841 1.00 30.62 104 ASP C N 1
ATOM 3960 C CA . ASP C 1 104 ? -2.935 35.598 23.019 1.00 31.01 104 ASP C CA 1
ATOM 3961 C C . ASP C 1 104 ? -3.710 34.287 22.845 1.00 27.92 104 ASP C C 1
ATOM 3962 O O . ASP C 1 104 ? -4.518 33.931 23.728 1.00 28.30 104 ASP C O 1
ATOM 3967 N N . LEU C 1 105 ? -3.423 33.559 21.773 1.00 32.26 105 LEU C N 1
ATOM 3968 C CA . LEU C 1 105 ? -4.119 32.280 21.462 1.00 32.55 105 LEU C CA 1
ATOM 3969 C C . LEU C 1 105 ? -3.632 31.187 22.413 1.00 34.79 105 LEU C C 1
ATOM 3970 O O . LEU C 1 105 ? -2.431 31.138 22.763 1.00 31.70 105 LEU C O 1
ATOM 3975 N N . ALA C 1 106 ? -4.549 30.330 22.821 1.00 31.11 106 ALA C N 1
ATOM 3976 C CA . ALA C 1 106 ? -4.252 29.154 23.659 1.00 35.02 106 ALA C CA 1
ATOM 3977 C C . ALA C 1 106 ? -5.099 27.996 23.165 1.00 30.78 106 ALA C C 1
ATOM 3978 O O . ALA C 1 106 ? -6.246 28.240 22.689 1.00 34.26 106 ALA C O 1
ATOM 3980 N N . ALA C 1 107 ? -4.548 26.794 23.232 1.00 33.35 107 ALA C N 1
ATOM 3981 C CA . ALA C 1 107 ? -5.301 25.549 22.960 1.00 31.60 107 ALA C CA 1
ATOM 3982 C C . ALA C 1 107 ? -5.954 25.127 24.279 1.00 35.99 107 ALA C C 1
ATOM 3983 O O . ALA C 1 107 ? -5.237 24.794 25.249 1.00 32.57 107 ALA C O 1
ATOM 3985 N N . TYR C 1 108 ? -7.283 25.194 24.326 1.00 32.40 108 TYR C N 1
ATOM 3986 C CA . TYR C 1 108 ? -8.068 25.037 25.569 1.00 35.06 108 TYR C CA 1
ATOM 3987 C C . TYR C 1 108 ? -7.934 23.610 26.111 1.00 31.36 108 TYR C C 1
ATOM 3988 O O . TYR C 1 108 ? -8.104 23.455 27.330 1.00 36.83 108 TYR C O 1
ATOM 3997 N N . ASN C 1 109 ? -7.569 22.611 25.302 1.00 32.25 109 ASN C N 1
ATOM 3998 C CA . ASN C 1 109 ? -7.427 21.195 25.760 1.00 32.86 109 ASN C CA 1
ATOM 3999 C C . ASN C 1 109 ? -5.961 20.762 25.695 1.00 32.44 109 ASN C C 1
ATOM 4000 O O . ASN C 1 109 ? -5.671 19.545 25.701 1.00 32.03 109 ASN C O 1
ATOM 4005 N N . ALA C 1 110 ? -5.018 21.706 25.658 1.00 33.89 110 ALA C N 1
ATOM 4006 C CA . ALA C 1 110 ? -3.571 21.367 25.717 1.00 34.12 110 ALA C CA 1
ATOM 4007 C C . ALA C 1 110 ? -3.243 20.900 27.143 1.00 31.09 110 ALA C C 1
ATOM 4008 O O . ALA C 1 110 ? -3.791 21.466 28.101 1.00 31.32 110 ALA C O 1
ATOM 4010 N N . ILE C 1 111 ? -2.372 19.908 27.263 1.00 31.74 111 ILE C N 1
ATOM 4011 C CA . ILE C 1 111 ? -1.869 19.417 28.582 1.00 32.67 111 ILE C CA 1
ATOM 4012 C C . ILE C 1 111 ? -0.345 19.573 28.650 1.00 31.62 111 ILE C C 1
ATOM 4013 O O . ILE C 1 111 ? 0.257 19.068 29.626 1.00 34.89 111 ILE C O 1
ATOM 4018 N N . SER C 1 112 ? 0.266 20.256 27.683 1.00 32.62 112 SER C N 1
ATOM 4019 C CA . SER C 1 112 ? 1.685 20.684 27.741 1.00 32.77 112 SER C CA 1
ATOM 4020 C C . SER C 1 112 ? 1.788 22.111 27.217 1.00 35.29 112 SER C C 1
ATOM 4021 O O . SER C 1 112 ? 0.877 22.555 26.491 1.00 34.81 112 SER C O 1
ATOM 4024 N N . LYS C 1 113 ? 2.819 22.850 27.609 1.00 36.46 113 LYS C N 1
ATOM 4025 C CA . LYS C 1 113 ? 3.075 24.191 27.018 1.00 39.09 113 LYS C CA 1
ATOM 4026 C C . LYS C 1 113 ? 3.403 24.002 25.549 1.00 34.08 113 LYS C C 1
ATOM 4027 O O . LYS C 1 113 ? 3.989 22.996 25.190 1.00 38.35 113 LYS C O 1
ATOM 4033 N N . PRO C 1 114 ? 3.045 24.947 24.667 1.00 35.14 114 PRO C N 1
ATOM 4034 C CA . PRO C 1 114 ? 3.423 24.826 23.260 1.00 34.97 114 PRO C CA 1
ATOM 4035 C C . PRO C 1 114 ? 4.950 24.936 23.172 1.00 40.65 114 PRO C C 1
ATOM 4036 O O . PRO C 1 114 ? 5.511 25.871 23.756 1.00 41.63 114 PRO C O 1
ATOM 4040 N N . GLU C 1 115 ? 5.604 23.965 22.547 1.00 36.81 115 GLU C N 1
ATOM 4041 C CA . GLU C 1 115 ? 7.068 23.988 22.303 1.00 37.49 115 GLU C CA 1
ATOM 4042 C C . GLU C 1 115 ? 7.264 24.551 20.894 1.00 35.46 115 GLU C C 1
ATOM 4043 O O . GLU C 1 115 ? 6.928 23.857 19.926 1.00 35.43 115 GLU C O 1
ATOM 4049 N N . VAL C 1 116 ? 7.780 25.763 20.777 1.00 33.27 116 VAL C N 1
ATOM 4050 C CA . VAL C 1 116 ? 7.981 26.411 19.455 1.00 31.99 116 VAL C CA 1
ATOM 4051 C C . VAL C 1 116 ? 9.316 25.934 18.885 1.00 33.68 116 VAL C C 1
ATOM 4052 O O . VAL C 1 116 ? 10.366 26.156 19.516 1.00 33.37 116 VAL C O 1
ATOM 4056 N N . LEU C 1 117 ? 9.275 25.275 17.729 1.00 31.52 117 LEU C N 1
ATOM 4057 C CA . LEU C 1 117 ? 10.456 24.599 17.142 1.00 35.89 117 LEU C CA 1
ATOM 4058 C C . LEU C 1 117 ? 11.192 25.539 16.191 1.00 34.76 117 LEU C C 1
ATOM 4059 O O . LEU C 1 117 ? 12.307 25.194 15.796 1.00 38.28 117 LEU C O 1
ATOM 4064 N N . THR C 1 118 ? 10.617 26.698 15.865 1.00 32.64 118 THR C N 1
ATOM 4065 C CA . THR C 1 118 ? 11.085 27.549 14.753 1.00 30.44 118 THR C CA 1
ATOM 4066 C C . THR C 1 118 ? 11.492 28.927 15.278 1.00 33.67 118 THR C C 1
ATOM 4067 O O . THR C 1 118 ? 11.067 29.333 16.348 1.00 28.75 118 THR C O 1
ATOM 4071 N N . PRO C 1 119 ? 12.292 29.681 14.505 1.00 32.10 119 PRO C N 1
ATOM 4072 C CA . PRO C 1 119 ? 12.618 31.071 14.836 1.00 32.93 119 PRO C CA 1
ATOM 4073 C C . PRO C 1 119 ? 11.355 31.912 15.038 1.00 30.53 119 PRO C C 1
ATOM 4074 O O . PRO C 1 119 ? 10.430 31.835 14.261 1.00 31.35 119 PRO C O 1
ATOM 4078 N N . GLN C 1 120 ? 11.348 32.732 16.096 1.00 32.65 120 GLN C N 1
ATOM 4079 C CA . GLN C 1 120 ? 10.135 33.470 16.533 1.00 31.29 120 GLN C CA 1
ATOM 4080 C C . GLN C 1 120 ? 10.071 34.810 15.807 1.00 31.55 120 GLN C C 1
ATOM 4081 O O . GLN C 1 120 ? 10.183 35.877 16.457 1.00 30.30 120 GLN C O 1
ATOM 4087 N N . LEU C 1 121 ? 9.897 34.734 14.487 1.00 30.56 121 LEU C N 1
ATOM 4088 C CA . LEU C 1 121 ? 9.787 35.882 13.567 1.00 30.34 121 LEU C CA 1
ATOM 4089 C C . LEU C 1 121 ? 8.438 35.794 12.868 1.00 34.68 121 LEU C C 1
ATOM 4090 O O . LEU C 1 121 ? 8.022 34.680 12.524 1.00 35.98 121 LEU C O 1
ATOM 4095 N N . ALA C 1 122 ? 7.835 36.942 12.611 1.00 30.83 122 ALA C N 1
ATOM 4096 C CA . ALA C 1 122 ? 6.610 37.090 11.807 1.00 29.41 122 ALA C CA 1
ATOM 4097 C C . ALA C 1 122 ? 6.974 37.879 10.549 1.00 33.84 122 ALA C C 1
ATOM 4098 O O . ALA C 1 122 ? 8.009 38.576 10.544 1.00 34.45 122 ALA C O 1
ATOM 4100 N N . ARG C 1 123 ? 6.138 37.778 9.536 1.00 31.02 123 ARG C N 1
ATOM 4101 C CA . ARG C 1 123 ? 6.266 38.564 8.297 1.00 35.18 123 ARG C CA 1
ATOM 4102 C C . ARG C 1 123 ? 5.262 39.700 8.393 1.00 31.69 123 ARG C C 1
ATOM 4103 O O . ARG C 1 123 ? 4.095 39.423 8.694 1.00 36.67 123 ARG C O 1
ATOM 4111 N N . VAL C 1 124 ? 5.700 40.932 8.172 1.00 33.06 124 VAL C N 1
ATOM 4112 C CA . VAL C 1 124 ? 4.809 42.113 8.192 1.00 33.66 124 VAL C CA 1
ATOM 4113 C C . VAL C 1 124 ? 4.791 42.672 6.761 1.00 34.96 124 VAL C C 1
ATOM 4114 O O . VAL C 1 124 ? 5.871 42.932 6.202 1.00 32.3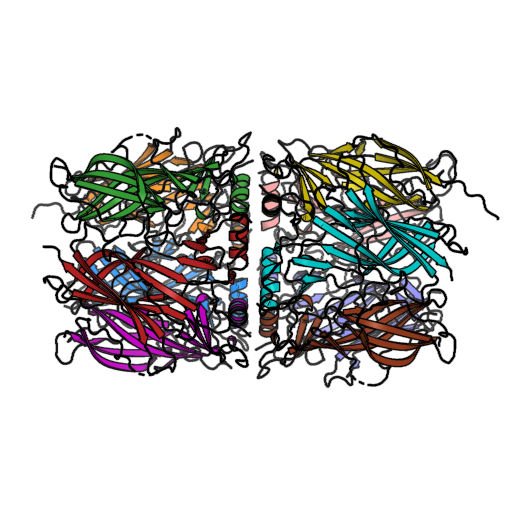8 124 VAL C O 1
ATOM 4118 N N . VAL C 1 125 ? 3.596 42.817 6.213 1.00 35.42 125 VAL C N 1
ATOM 4119 C CA . VAL C 1 125 ? 3.350 43.427 4.875 1.00 35.30 125 VAL C CA 1
ATOM 4120 C C . VAL C 1 125 ? 3.182 44.939 5.060 1.00 36.99 125 VAL C C 1
ATOM 4121 O O . VAL C 1 125 ? 2.714 45.369 6.126 1.00 35.50 125 VAL C O 1
ATOM 4125 N N . SER C 1 126 ? 3.562 45.731 4.052 1.00 36.66 126 SER C N 1
ATOM 4126 C CA . SER C 1 126 ? 3.525 47.214 4.093 1.00 38.45 126 SER C CA 1
ATOM 4127 C C . SER C 1 126 ? 2.133 47.748 4.431 1.00 34.74 126 SER C C 1
ATOM 4128 O O . SER C 1 126 ? 2.061 48.881 4.897 1.00 39.79 126 SER C O 1
ATOM 4131 N N . ASP C 1 127 ? 1.062 46.985 4.225 1.00 36.83 127 ASP C N 1
ATOM 4132 C CA . ASP C 1 127 ? -0.313 47.439 4.573 1.00 37.72 127 ASP C CA 1
ATOM 4133 C C . ASP C 1 127 ? -0.649 47.100 6.038 1.00 40.82 127 ASP C C 1
ATOM 4134 O O . ASP C 1 127 ? -1.768 47.406 6.458 1.00 37.90 127 ASP C O 1
ATOM 4139 N N . GLY C 1 128 ? 0.278 46.494 6.796 1.00 39.70 128 GLY C N 1
ATOM 4140 C CA . GLY C 1 128 ? 0.043 46.143 8.209 1.00 37.09 128 GLY C CA 1
ATOM 4141 C C . GLY C 1 128 ? -0.475 44.733 8.414 1.00 40.92 128 GLY C C 1
ATOM 4142 O O . GLY C 1 128 ? -0.728 44.368 9.577 1.00 36.84 128 GLY C O 1
ATOM 4143 N N . GLU C 1 129 ? -0.583 43.918 7.359 1.00 36.79 129 GLU C N 1
ATOM 4144 C CA . GLU C 1 129 ? -0.943 42.492 7.544 1.00 43.42 129 GLU C CA 1
ATOM 4145 C C . GLU C 1 129 ? 0.257 41.789 8.185 1.00 37.43 129 GLU C C 1
ATOM 4146 O O . GLU C 1 129 ? 1.394 42.023 7.764 1.00 33.78 129 GLU C O 1
ATOM 4152 N N . VAL C 1 130 ? -0.018 40.951 9.183 1.00 40.10 130 VAL C N 1
ATOM 4153 C CA . VAL C 1 130 ? 1.025 40.145 9.868 1.00 37.47 130 VAL C CA 1
ATOM 4154 C C . VAL C 1 130 ? 0.743 38.673 9.583 1.00 34.22 130 VAL C C 1
ATOM 4155 O O . VAL C 1 130 ? -0.412 38.243 9.715 1.00 31.66 130 VAL C O 1
ATOM 4159 N N . LEU C 1 131 ? 1.784 37.932 9.225 1.00 32.39 131 LEU C N 1
ATOM 4160 C CA . LEU C 1 131 ? 1.715 36.459 9.072 1.00 37.13 131 LEU C CA 1
ATOM 4161 C C . LEU C 1 131 ? 2.701 35.848 10.061 1.00 31.77 131 LEU C C 1
ATOM 4162 O O . LEU C 1 131 ? 3.913 36.084 9.922 1.00 33.42 131 LEU C O 1
ATOM 4167 N N . TYR C 1 132 ? 2.199 35.111 11.035 1.00 34.85 132 TYR C N 1
ATOM 4168 C CA . TYR C 1 132 ? 3.042 34.396 12.020 1.00 33.37 132 TYR C CA 1
ATOM 4169 C C . TYR C 1 132 ? 2.709 32.912 11.941 1.00 31.60 132 TYR C C 1
ATOM 4170 O O . TYR C 1 132 ? 1.538 32.563 12.121 1.00 31.50 132 TYR C O 1
ATOM 4179 N N . MET C 1 133 ? 3.693 32.062 11.667 1.00 31.29 133 MET C N 1
ATOM 4180 C CA . MET C 1 133 ? 3.407 30.617 11.526 1.00 34.60 133 MET C CA 1
ATOM 4181 C C . MET C 1 133 ? 4.471 29.797 12.235 1.00 31.70 133 MET C C 1
ATOM 4182 O O . MET C 1 133 ? 5.388 29.267 11.607 1.00 34.18 133 MET C O 1
ATOM 4187 N N . PRO C 1 134 ? 4.375 29.667 13.571 1.00 35.31 134 PRO C N 1
ATOM 4188 C CA . PRO C 1 134 ? 5.314 28.828 14.293 1.00 34.51 134 PRO C CA 1
ATOM 4189 C C . PRO C 1 134 ? 5.022 27.350 14.025 1.00 32.39 134 PRO C C 1
ATOM 4190 O O . PRO C 1 134 ? 3.856 26.988 13.856 1.00 30.97 134 PRO C O 1
ATOM 4194 N N . SER C 1 135 ? 6.078 26.548 14.028 1.00 31.09 135 SER C N 1
ATOM 4195 C CA . SER C 1 135 ? 5.976 25.083 14.188 1.00 33.28 135 SER C CA 1
ATOM 4196 C C . SER C 1 135 ? 5.920 24.773 15.679 1.00 31.89 135 SER C C 1
ATOM 4197 O O . SER C 1 135 ? 6.836 25.182 16.410 1.00 32.29 135 SER C O 1
ATOM 4200 N N . ILE C 1 136 ? 4.861 24.108 16.108 1.00 32.64 136 ILE C N 1
ATOM 4201 C CA . ILE C 1 136 ? 4.590 23.809 17.534 1.00 32.65 136 ILE C CA 1
ATOM 4202 C C . ILE C 1 136 ? 4.516 22.298 17.745 1.00 36.81 136 ILE C C 1
ATOM 4203 O O . ILE C 1 136 ? 3.825 21.621 16.971 1.00 34.29 136 ILE C O 1
ATOM 4208 N N . ARG C 1 137 ? 5.191 21.818 18.787 1.00 35.01 137 ARG C N 1
ATOM 4209 C CA . ARG C 1 137 ? 4.939 20.469 19.341 1.00 32.67 137 ARG C CA 1
ATOM 4210 C C . ARG C 1 137 ? 4.165 20.636 20.645 1.00 33.83 137 ARG C C 1
ATOM 4211 O O . ARG C 1 137 ? 4.609 21.404 21.525 1.00 32.27 137 ARG C O 1
ATOM 4219 N N . GLN C 1 138 ? 3.041 19.949 20.770 1.00 30.02 138 GLN C N 1
ATOM 4220 C CA . GLN C 1 138 ? 2.144 20.118 21.914 1.00 30.23 138 GLN C CA 1
ATOM 4221 C C . GLN C 1 138 ? 1.359 18.824 22.141 1.00 34.77 138 GLN C C 1
ATOM 4222 O O . GLN C 1 138 ? 1.103 18.090 21.170 1.00 33.53 138 GLN C O 1
ATOM 4228 N N . ARG C 1 139 ? 1.031 18.561 23.403 1.00 35.82 139 ARG C N 1
ATOM 4229 C CA . ARG C 1 139 ? 0.274 17.364 23.846 1.00 38.36 139 ARG C CA 1
ATOM 4230 C C . ARG C 1 139 ? -1.149 17.817 24.173 1.00 33.97 139 ARG C C 1
ATOM 4231 O O . ARG C 1 139 ? -1.320 18.904 24.739 1.00 32.93 139 ARG C O 1
ATOM 4239 N N . PHE C 1 140 ? -2.144 17.002 23.822 1.00 31.33 140 PHE C N 1
ATOM 4240 C CA . PHE C 1 140 ? -3.581 17.321 23.978 1.00 32.25 140 PHE C CA 1
ATOM 4241 C C . PHE C 1 140 ? -4.319 16.150 24.628 1.00 33.60 140 PHE C C 1
ATOM 4242 O O . PHE C 1 140 ? -3.917 14.984 24.436 1.00 35.79 140 PHE C O 1
ATOM 4250 N N . SER C 1 141 ? -5.365 16.507 25.351 1.00 34.02 141 SER C N 1
ATOM 4251 C CA . SER C 1 141 ? -6.424 15.615 25.853 1.00 40.46 141 SER C CA 1
ATOM 4252 C C . SER C 1 141 ? -7.542 15.608 24.820 1.00 37.29 141 SER C C 1
ATOM 4253 O O . SER C 1 141 ? -8.173 16.661 24.603 1.00 38.86 141 SER C O 1
ATOM 4256 N N . CYS C 1 142 ? -7.749 14.479 24.161 1.00 39.52 142 CYS C N 1
ATOM 4257 C CA . CYS C 1 142 ? -8.789 14.372 23.105 1.00 40.73 142 CYS C CA 1
ATOM 4258 C C . CYS C 1 142 ? -9.131 12.890 22.864 1.00 41.86 142 CYS C C 1
ATOM 4259 O O . CYS C 1 142 ? -8.480 12.028 23.456 1.00 40.28 142 CYS C O 1
ATOM 4262 N N . ASP C 1 143 ? -10.139 12.639 22.031 1.00 45.90 143 ASP C N 1
ATOM 4263 C CA . ASP C 1 143 ? -10.681 11.273 21.818 1.00 42.00 143 ASP C CA 1
ATOM 4264 C C . ASP C 1 143 ? -9.738 10.493 20.901 1.00 44.28 143 ASP C C 1
ATOM 4265 O O . ASP C 1 143 ? -9.705 10.773 19.691 1.00 43.29 143 ASP C O 1
ATOM 4270 N N . VAL C 1 144 ? -9.008 9.535 21.464 1.00 37.17 144 VAL C N 1
ATOM 4271 C CA . VAL C 1 144 ? -8.060 8.667 20.717 1.00 40.32 144 VAL C CA 1
ATOM 4272 C C . VAL C 1 144 ? -8.734 7.316 20.387 1.00 42.73 144 VAL C C 1
ATOM 4273 O O . VAL C 1 144 ? -8.095 6.479 19.690 1.00 37.71 144 VAL C O 1
ATOM 4277 N N . SER C 1 145 ? -9.969 7.105 20.831 1.00 44.12 145 SER C N 1
ATOM 4278 C CA . SER C 1 145 ? -10.706 5.837 20.565 1.00 46.74 145 SER C CA 1
ATOM 4279 C C . SER C 1 145 ? -10.823 5.601 19.050 1.00 49.64 145 SER C C 1
ATOM 4280 O O . SER C 1 145 ? -11.187 6.531 18.328 1.00 48.40 145 SER C O 1
ATOM 4283 N N . GLY C 1 146 ? -10.504 4.390 18.593 1.00 48.32 146 GLY C N 1
ATOM 4284 C CA . GLY C 1 146 ? -10.637 3.978 17.181 1.00 48.22 146 GLY C CA 1
ATOM 4285 C C . GLY C 1 146 ? -9.366 4.217 16.382 1.00 48.41 146 GLY C C 1
ATOM 4286 O O . GLY C 1 146 ? -9.398 3.987 15.159 1.00 47.08 146 GLY C O 1
ATOM 4287 N N . VAL C 1 147 ? -8.269 4.641 17.013 1.00 42.63 147 VAL C N 1
ATOM 4288 C CA . VAL C 1 147 ? -7.011 4.968 16.276 1.00 43.84 147 VAL C CA 1
ATOM 4289 C C . VAL C 1 147 ? -6.510 3.745 15.491 1.00 50.17 147 VAL C C 1
ATOM 4290 O O . VAL C 1 147 ? -5.928 3.949 14.393 1.00 43.96 147 VAL C O 1
ATOM 4294 N N . ASP C 1 148 ? -6.700 2.525 16.024 1.00 52.54 148 ASP C N 1
ATOM 4295 C CA . ASP C 1 148 ? -6.178 1.282 15.383 1.00 59.45 148 ASP C CA 1
ATOM 4296 C C . ASP C 1 148 ? -7.240 0.643 14.475 1.00 56.94 148 ASP C C 1
ATOM 4297 O O . ASP C 1 148 ? -7.064 -0.538 14.143 1.00 62.64 148 ASP C O 1
ATOM 4302 N N . THR C 1 149 ? -8.280 1.381 14.074 1.00 55.64 149 THR C N 1
ATOM 4303 C CA . THR C 1 149 ? -9.366 0.893 13.182 1.00 58.45 149 THR C CA 1
ATOM 4304 C C . THR C 1 149 ? -9.293 1.621 11.838 1.00 65.33 149 THR C C 1
ATOM 4305 O O . THR C 1 149 ? -8.548 2.612 11.715 1.00 58.34 149 THR C O 1
ATOM 4309 N N . GLU C 1 150 ? -10.051 1.137 10.861 1.00 55.90 150 GLU C N 1
ATOM 4310 C CA . GLU C 1 150 ? -10.079 1.691 9.480 1.00 58.67 150 GLU C CA 1
ATOM 4311 C C . GLU C 1 150 ? -10.659 3.110 9.527 1.00 49.34 150 GLU C C 1
ATOM 4312 O O . GLU C 1 150 ? -10.180 3.951 8.755 1.00 53.94 150 GLU C O 1
ATOM 4318 N N . SER C 1 151 ? -11.663 3.380 10.358 1.00 47.57 151 SER C N 1
ATOM 4319 C CA . SER C 1 151 ? -12.345 4.706 10.422 1.00 50.02 151 SER C CA 1
ATOM 4320 C C . SER C 1 151 ? -11.503 5.697 11.254 1.00 49.65 151 SER C C 1
ATOM 4321 O O . SER C 1 151 ? -11.715 6.916 11.108 1.00 44.28 151 SER C O 1
ATOM 4324 N N . GLY C 1 152 ? -10.589 5.184 12.077 1.00 43.32 152 GLY C N 1
ATOM 4325 C CA . GLY C 1 152 ? -9.590 5.977 12.825 1.00 47.42 152 GLY C CA 1
ATOM 4326 C C . GLY C 1 152 ? -10.185 6.706 14.029 1.00 46.93 152 GLY C C 1
ATOM 4327 O O . GLY C 1 152 ? -11.380 6.522 14.318 1.00 47.58 152 GLY C O 1
ATOM 4328 N N . ALA C 1 153 ? -9.363 7.515 14.707 1.00 45.83 153 ALA C N 1
ATOM 4329 C CA . ALA C 1 153 ? -9.765 8.382 15.834 1.00 46.79 153 ALA C CA 1
ATOM 4330 C C . ALA C 1 153 ? -10.056 9.783 15.302 1.00 44.46 153 ALA C C 1
ATOM 4331 O O . ALA C 1 153 ? -9.522 10.121 14.235 1.00 46.63 153 ALA C O 1
ATOM 4333 N N . THR C 1 154 ? -10.898 10.542 16.001 1.00 41.74 154 THR C N 1
ATOM 4334 C CA . THR C 1 154 ? -11.129 11.982 15.719 1.00 46.42 154 THR C CA 1
ATOM 4335 C C . THR C 1 154 ? -10.802 12.776 16.992 1.00 42.99 154 THR C C 1
ATOM 4336 O O . THR C 1 154 ? -11.585 12.721 17.955 1.00 42.88 154 THR C O 1
ATOM 4340 N N . CYS C 1 155 ? -9.662 13.465 16.974 1.00 43.64 155 CYS C N 1
ATOM 4341 C CA . CYS C 1 155 ? -9.127 14.311 18.076 1.00 40.53 155 CYS C CA 1
ATOM 4342 C C . CYS C 1 155 ? -9.493 15.771 17.778 1.00 38.82 155 CYS C C 1
ATOM 4343 O O . CYS C 1 155 ? -9.062 16.253 16.705 1.00 45.02 155 CYS C O 1
ATOM 4346 N N . ARG C 1 156 ? -10.262 16.421 18.647 1.00 39.78 156 ARG C N 1
ATOM 4347 C CA . ARG C 1 156 ? -10.677 17.833 18.475 1.00 42.70 156 ARG C CA 1
ATOM 4348 C C . ARG C 1 156 ? -9.749 18.741 19.309 1.00 44.91 156 ARG C C 1
ATOM 4349 O O . ARG C 1 156 ? -9.587 18.501 20.517 1.00 40.02 156 ARG C O 1
ATOM 4357 N N . ILE C 1 157 ? -9.166 19.742 18.667 1.00 39.62 157 ILE C N 1
ATOM 4358 C CA . ILE C 1 157 ? -8.293 20.767 19.314 1.00 40.86 157 ILE C CA 1
ATOM 4359 C C . ILE C 1 157 ? -9.005 22.111 19.183 1.00 40.30 157 ILE C C 1
ATOM 4360 O O . ILE C 1 157 ? -9.366 22.465 18.050 1.00 38.17 157 ILE C O 1
ATOM 4365 N N . LYS C 1 158 ? -9.195 22.818 20.296 1.00 36.46 158 LYS C N 1
ATOM 4366 C CA . LYS C 1 158 ? -9.910 24.111 20.349 1.00 39.52 158 LYS C CA 1
ATOM 4367 C C . LYS C 1 158 ? -8.910 25.231 20.642 1.00 41.16 158 LYS C C 1
ATOM 4368 O O . LYS C 1 158 ? -8.235 25.150 21.700 1.00 34.34 158 LYS C O 1
ATOM 4374 N N . ILE C 1 159 ? -8.807 26.209 19.752 1.00 35.54 159 ILE C N 1
ATOM 4375 C CA . ILE C 1 159 ? -7.842 27.340 19.895 1.00 35.98 159 ILE C CA 1
ATOM 4376 C C . ILE C 1 159 ? -8.611 28.659 19.874 1.00 37.89 159 ILE C C 1
ATOM 4377 O O . ILE C 1 159 ? -9.356 28.914 18.891 1.00 38.71 159 ILE C O 1
ATOM 4382 N N . GLY C 1 160 ? -8.403 29.493 20.899 1.00 35.64 160 GLY C N 1
ATOM 4383 C CA . GLY C 1 160 ? -8.941 30.862 20.915 1.00 32.76 160 GLY C CA 1
ATOM 4384 C C . GLY C 1 160 ? -8.161 31.771 21.838 1.00 36.93 160 GLY C C 1
ATOM 4385 O O . GLY C 1 160 ? -7.188 31.305 22.447 1.00 32.48 160 GLY C O 1
ATOM 4386 N N . SER C 1 161 ? -8.558 33.023 21.924 1.00 33.88 161 SER C N 1
ATOM 4387 C CA . SER C 1 161 ? -7.923 34.034 22.803 1.00 32.78 161 SER C CA 1
ATOM 4388 C C . SER C 1 161 ? -8.103 33.605 24.261 1.00 34.31 161 SER C C 1
ATOM 4389 O O . SER C 1 161 ? -9.217 33.210 24.656 1.00 34.54 161 SER C O 1
ATOM 4392 N N . TRP C 1 162 ? -7.048 33.722 25.059 1.00 31.99 162 TRP C N 1
ATOM 4393 C CA . TRP C 1 162 ? -7.143 33.470 26.512 1.00 31.68 162 TRP C CA 1
ATOM 4394 C C . TRP C 1 162 ? -7.869 34.617 27.236 1.00 30.59 162 TRP C C 1
ATOM 4395 O O . TRP C 1 162 ? -8.573 34.322 28.220 1.00 32.89 162 TRP C O 1
ATOM 4406 N N . THR C 1 163 ? -7.702 35.881 26.829 1.00 29.43 163 THR C N 1
ATOM 4407 C CA . THR C 1 163 ? -8.194 37.033 27.627 1.00 28.30 163 THR C CA 1
ATOM 4408 C C . THR C 1 163 ? -9.089 37.986 26.819 1.00 27.01 163 THR C C 1
ATOM 4409 O O . THR C 1 163 ? -9.656 38.877 27.448 1.00 32.58 163 THR C O 1
ATOM 4413 N N . HIS C 1 164 ? -9.171 37.872 25.502 1.00 29.41 164 HIS C N 1
ATOM 4414 C CA . HIS C 1 164 ? -9.933 38.833 24.659 1.00 29.23 164 HIS C CA 1
ATOM 4415 C C . HIS C 1 164 ? -11.215 38.162 24.167 1.00 27.95 164 HIS C C 1
ATOM 4416 O O . HIS C 1 164 ? -11.122 37.166 23.410 1.00 33.58 164 HIS C O 1
ATOM 4423 N N . HIS C 1 165 ? -12.361 38.664 24.588 1.00 32.10 165 HIS C N 1
ATOM 4424 C CA . HIS C 1 165 ? -13.688 38.115 24.178 1.00 36.17 165 HIS C CA 1
ATOM 4425 C C . HIS C 1 165 ? -14.020 38.577 22.747 1.00 38.10 165 HIS C C 1
ATOM 4426 O O . HIS C 1 165 ? -13.229 39.328 22.147 1.00 31.21 165 HIS C O 1
ATOM 4433 N N . SER C 1 166 ? -15.175 38.149 22.230 1.00 37.65 166 SER C N 1
ATOM 4434 C CA . SER C 1 166 ? -15.585 38.282 20.809 1.00 38.05 166 SER C CA 1
ATOM 4435 C C . SER C 1 166 ? -15.682 39.747 20.361 1.00 40.36 166 SER C C 1
ATOM 4436 O O . SER C 1 166 ? -15.579 39.986 19.143 1.00 42.13 166 SER C O 1
ATOM 4439 N N . ARG C 1 167 ? -15.848 40.722 21.252 1.00 40.38 167 ARG C N 1
ATOM 4440 C CA . ARG C 1 167 ? -15.882 42.149 20.827 1.00 41.69 167 ARG C CA 1
ATOM 4441 C C . ARG C 1 167 ? -14.459 42.685 20.608 1.00 43.66 167 ARG C C 1
ATOM 4442 O O . ARG C 1 167 ? -14.323 43.780 20.035 1.00 40.00 167 ARG C O 1
ATOM 4450 N N . GLU C 1 168 ? -13.427 41.926 20.994 1.00 40.26 168 GLU C N 1
ATOM 4451 C CA . GLU C 1 168 ? -12.007 42.372 20.906 1.00 37.15 168 GLU C CA 1
ATOM 4452 C C . GLU C 1 168 ? -11.238 41.535 19.886 1.00 38.32 168 GLU C C 1
ATOM 4453 O O . GLU C 1 168 ? -10.471 42.121 19.103 1.00 35.68 168 GLU C O 1
ATOM 4459 N N . ILE C 1 169 ? -11.425 40.213 19.902 1.00 35.42 169 ILE C N 1
ATOM 4460 C CA . ILE C 1 169 ? -10.795 39.291 18.928 1.00 35.60 169 ILE C CA 1
ATOM 4461 C C . ILE C 1 169 ? -11.882 38.391 18.358 1.00 35.59 169 ILE C C 1
ATOM 4462 O O . ILE C 1 169 ? -12.596 37.740 19.142 1.00 37.48 169 ILE C O 1
ATOM 4467 N N . SER C 1 170 ? -11.935 38.308 17.030 1.00 37.81 170 SER C N 1
ATOM 4468 C CA . SER C 1 170 ? -12.695 37.250 16.332 1.00 37.37 170 SER C CA 1
ATOM 4469 C C . SER C 1 170 ? -11.693 36.259 15.771 1.00 37.66 170 SER C C 1
ATOM 4470 O O . SER C 1 170 ? -10.594 36.667 15.354 1.00 39.57 170 SER C O 1
ATOM 4473 N N . VAL C 1 171 ? -12.047 34.978 15.794 1.00 41.36 171 VAL C N 1
ATOM 4474 C CA . VAL C 1 171 ? -11.181 33.877 15.302 1.00 45.70 171 VAL C CA 1
ATOM 4475 C C . VAL C 1 171 ? -11.946 33.198 14.171 1.00 54.28 171 VAL C C 1
ATOM 4476 O O . VAL C 1 171 ? -13.148 32.867 14.347 1.00 54.67 171 VAL C O 1
ATOM 4480 N N . ASP C 1 172 ? -11.276 33.049 13.036 1.00 53.97 172 ASP C N 1
ATOM 4481 C CA . ASP C 1 172 ? -11.876 32.462 11.815 1.00 57.08 172 ASP C CA 1
ATOM 4482 C C . ASP C 1 172 ? -10.886 31.454 11.255 1.00 56.99 172 ASP C C 1
ATOM 4483 O O . ASP C 1 172 ? -9.676 31.712 11.244 1.00 51.55 172 ASP C O 1
ATOM 4488 N N . PRO C 1 173 ? -11.374 30.281 10.798 1.00 49.72 173 PRO C N 1
ATOM 4489 C CA . PRO C 1 173 ? -10.500 29.347 10.115 1.00 56.19 173 PRO C CA 1
ATOM 4490 C C . PRO C 1 173 ? -10.117 29.967 8.774 1.00 70.09 173 PRO C C 1
ATOM 4491 O O . PRO C 1 173 ? -8.969 30.033 8.600 1.00 72.59 173 PRO C O 1
ATOM 4495 N N . THR C 1 174 ? -11.034 30.296 7.863 1.00 80.40 174 THR C N 1
ATOM 4496 C CA . THR C 1 174 ? -10.749 30.797 6.487 1.00 93.66 174 THR C CA 1
ATOM 4497 C C . THR C 1 174 ? -10.191 29.708 5.550 1.00 91.13 174 THR C C 1
ATOM 4498 O O . THR C 1 174 ? -10.593 28.559 5.740 1.00 93.05 174 THR C O 1
ATOM 4502 N N . ASP C 1 179 ? -3.642 21.315 1.285 1.00 115.51 179 ASP C N 1
ATOM 4503 C CA . ASP C 1 179 ? -4.732 20.438 1.770 1.00 111.43 179 ASP C CA 1
ATOM 4504 C C . ASP C 1 179 ? -4.257 19.555 2.949 1.00 105.86 179 ASP C C 1
ATOM 4505 O O . ASP C 1 179 ? -3.052 19.615 3.424 1.00 103.65 179 ASP C O 1
ATOM 4510 N N . ASP C 1 180 ? -5.187 18.710 3.400 1.00 98.12 180 ASP C N 1
ATOM 4511 C CA . ASP C 1 180 ? -4.936 17.791 4.554 1.00 92.54 180 ASP C CA 1
ATOM 4512 C C . ASP C 1 180 ? -3.927 16.751 4.042 1.00 92.98 180 ASP C C 1
ATOM 4513 O O . ASP C 1 180 ? -4.153 16.069 2.989 1.00 116.77 180 ASP C O 1
ATOM 4518 N N . SER C 1 181 ? -2.808 16.700 4.735 1.00 75.57 181 SER C N 1
ATOM 4519 C CA . SER C 1 181 ? -1.671 15.774 4.504 1.00 70.15 181 SER C CA 1
ATOM 4520 C C . SER C 1 181 ? -0.576 16.462 3.700 1.00 63.56 181 SER C C 1
ATOM 4521 O O . SER C 1 181 ? 0.474 15.818 3.556 1.00 60.78 181 SER C O 1
ATOM 4524 N N . GLU C 1 182 ? -0.787 17.705 3.231 1.00 57.41 182 GLU C N 1
ATOM 4525 C CA . GLU C 1 182 ? 0.140 18.295 2.247 1.00 52.49 182 GLU C CA 1
ATOM 4526 C C . GLU C 1 182 ? 1.554 18.368 2.839 1.00 50.47 182 GLU C C 1
ATOM 4527 O O . GLU C 1 182 ? 2.525 18.141 2.093 1.00 54.73 182 GLU C O 1
ATOM 4533 N N . TYR C 1 183 ? 1.681 18.703 4.126 1.00 45.60 183 TYR C N 1
ATOM 4534 C CA . TYR C 1 183 ? 3.002 18.859 4.793 1.00 44.19 183 TYR C CA 1
ATOM 4535 C C . TYR C 1 183 ? 3.202 17.733 5.813 1.00 40.69 183 TYR C C 1
ATOM 4536 O O . TYR C 1 183 ? 4.214 17.759 6.530 1.00 41.60 183 TYR C O 1
ATOM 4545 N N . PHE C 1 184 ? 2.280 16.783 5.898 1.00 41.08 184 PHE C N 1
ATOM 4546 C CA . PHE C 1 184 ? 2.324 15.696 6.909 1.00 41.21 184 PHE C CA 1
ATOM 4547 C C . PHE C 1 184 ? 3.442 14.722 6.559 1.00 46.79 184 PHE C C 1
ATOM 4548 O O . PHE C 1 184 ? 3.580 14.333 5.377 1.00 48.25 184 PHE C O 1
ATOM 4556 N N . SER C 1 185 ? 4.231 14.330 7.559 1.00 40.47 185 SER C N 1
ATOM 4557 C CA . SER C 1 185 ? 5.385 13.429 7.373 1.00 41.23 185 SER C CA 1
ATOM 4558 C C . SER C 1 185 ? 4.912 12.071 6.821 1.00 47.16 185 SER C C 1
ATOM 4559 O O . SER C 1 185 ? 4.086 11.406 7.459 1.00 39.66 185 SER C O 1
ATOM 4562 N N . GLN C 1 186 ? 5.539 11.630 5.747 1.00 49.53 186 GLN C N 1
ATOM 4563 C CA . GLN C 1 186 ? 5.304 10.288 5.155 1.00 55.71 186 GLN C CA 1
ATOM 4564 C C . GLN C 1 186 ? 5.881 9.223 6.095 1.00 55.64 186 GLN C C 1
ATOM 4565 O O . GLN C 1 186 ? 5.515 8.046 5.937 1.00 52.45 186 GLN C O 1
ATOM 4571 N N . TYR C 1 187 ? 6.703 9.594 7.086 1.00 53.54 187 TYR C N 1
ATOM 4572 C CA . TYR C 1 187 ? 7.431 8.629 7.955 1.00 47.21 187 TYR C CA 1
ATOM 4573 C C . TYR C 1 187 ? 6.716 8.427 9.296 1.00 50.22 187 TYR C C 1
ATOM 4574 O O . TYR C 1 187 ? 7.154 7.565 10.081 1.00 48.87 187 TYR C O 1
ATOM 4583 N N . SER C 1 188 ? 5.649 9.183 9.576 1.00 45.22 188 SER C N 1
ATOM 4584 C CA . SER C 1 188 ? 4.832 9.001 10.792 1.00 42.92 188 SER C CA 1
ATOM 4585 C C . SER C 1 188 ? 4.317 7.559 10.808 1.00 47.67 188 SER C C 1
ATOM 4586 O O . SER C 1 188 ? 4.075 7.020 9.715 1.00 40.27 188 SER C O 1
ATOM 4589 N N . ARG C 1 189 ? 4.116 6.988 12.000 1.00 48.26 189 ARG C N 1
ATOM 4590 C CA . ARG C 1 189 ? 3.399 5.700 12.206 1.00 54.68 189 ARG C CA 1
ATOM 4591 C C . ARG C 1 189 ? 1.912 5.886 11.862 1.00 50.89 189 ARG C C 1
ATOM 4592 O O . ARG C 1 189 ? 1.201 4.861 11.733 1.00 47.58 189 ARG C O 1
ATOM 4600 N N . PHE C 1 190 ? 1.443 7.136 11.790 1.00 41.52 190 PHE C N 1
ATOM 4601 C CA . PHE C 1 190 ? 0.014 7.467 11.612 1.00 38.33 190 PHE C CA 1
ATOM 4602 C C . PHE C 1 190 ? -0.190 8.128 10.248 1.00 38.64 190 PHE C C 1
ATOM 4603 O O . PHE C 1 190 ? 0.777 8.564 9.613 1.00 37.63 190 PHE C O 1
ATOM 4611 N N . GLU C 1 191 ? -1.444 8.166 9.814 1.00 41.36 191 GLU C N 1
ATOM 4612 C CA . GLU C 1 191 ? -1.841 8.853 8.563 1.00 43.81 191 GLU C CA 1
ATOM 4613 C C . GLU C 1 191 ? -3.107 9.641 8.855 1.00 41.12 191 GLU C C 1
ATOM 4614 O O . GLU C 1 191 ? -3.890 9.222 9.730 1.00 42.40 191 GLU C O 1
ATOM 4620 N N . ILE C 1 192 ? -3.269 10.744 8.134 1.00 38.83 192 ILE C N 1
ATOM 4621 C CA . ILE C 1 192 ? -4.438 11.643 8.261 1.00 41.40 192 ILE C CA 1
ATOM 4622 C C . ILE C 1 192 ? -5.497 11.177 7.267 1.00 46.87 192 ILE C C 1
ATOM 4623 O O . ILE C 1 192 ? -5.187 11.039 6.073 1.00 45.46 192 ILE C O 1
ATOM 4628 N N . LEU C 1 193 ? -6.713 10.975 7.764 1.00 44.98 193 LEU C N 1
ATOM 4629 C CA . LEU C 1 193 ? -7.891 10.622 6.947 1.00 47.98 193 LEU C CA 1
ATOM 4630 C C . LEU C 1 193 ? -8.657 11.890 6.607 1.00 52.51 193 LEU C C 1
ATOM 4631 O O . LEU C 1 193 ? -9.180 11.958 5.486 1.00 51.11 193 LEU C O 1
ATOM 4636 N N . ASP C 1 194 ? -8.713 12.859 7.524 1.00 48.43 194 ASP C N 1
ATOM 4637 C CA . ASP C 1 194 ? -9.462 14.118 7.300 1.00 49.24 194 ASP C CA 1
ATOM 4638 C C . ASP C 1 194 ? -9.065 15.158 8.358 1.00 44.73 194 ASP C C 1
ATOM 4639 O O . ASP C 1 194 ? -8.772 14.780 9.513 1.00 40.02 194 ASP C O 1
ATOM 4644 N N . VAL C 1 195 ? -9.112 16.423 7.978 1.00 41.37 195 VAL C N 1
ATOM 4645 C CA . VAL C 1 195 ? -9.024 17.580 8.914 1.00 42.11 195 VAL C CA 1
ATOM 4646 C C . VAL C 1 195 ? -10.176 18.519 8.587 1.00 44.60 195 VAL C C 1
ATOM 4647 O O . VAL C 1 195 ? -10.303 18.887 7.425 1.00 49.48 195 VAL C O 1
ATOM 4651 N N . THR C 1 196 ? -10.990 18.878 9.568 1.00 40.35 196 THR C N 1
ATOM 4652 C CA . THR C 1 196 ? -12.006 19.955 9.444 1.00 44.50 196 THR C CA 1
ATOM 4653 C C . THR C 1 196 ? -11.693 21.021 10.490 1.00 45.23 196 THR C C 1
ATOM 4654 O O . THR C 1 196 ? -11.237 20.638 11.579 1.00 44.87 196 THR C O 1
ATOM 4658 N N . GLN C 1 197 ? -11.883 22.283 10.139 1.00 43.19 197 GLN C N 1
ATOM 4659 C CA . GLN C 1 197 ? -11.559 23.445 11.019 1.00 43.66 197 GLN C CA 1
ATOM 4660 C C . GLN C 1 197 ? -12.774 24.371 10.983 1.00 47.43 197 GLN C C 1
ATOM 4661 O O . GLN C 1 197 ? -13.025 24.921 9.909 1.00 56.10 197 GLN C O 1
ATOM 4667 N N . LYS C 1 198 ? -13.521 24.483 12.081 1.00 47.87 198 LYS C N 1
ATOM 4668 C CA . LYS C 1 198 ? -14.841 25.167 12.140 1.00 48.32 198 LYS C CA 1
ATOM 4669 C C . LYS C 1 198 ? -14.861 26.208 13.269 1.00 51.19 198 LYS C C 1
ATOM 4670 O O . LYS C 1 198 ? -14.225 25.980 14.315 1.00 48.73 198 LYS C O 1
ATOM 4676 N N . LYS C 1 199 ? -15.577 27.300 13.046 1.00 48.51 199 LYS C N 1
ATOM 4677 C CA . LYS C 1 199 ? -15.741 28.405 14.015 1.00 50.43 199 LYS C CA 1
ATOM 4678 C C . LYS C 1 199 ? -16.668 27.955 15.150 1.00 52.48 199 LYS C C 1
ATOM 4679 O O . LYS C 1 199 ? -17.709 27.343 14.871 1.00 48.77 199 LYS C O 1
ATOM 4685 N N . ASN C 1 200 ? -16.312 28.251 16.398 1.00 43.34 200 ASN C N 1
ATOM 4686 C CA . ASN C 1 200 ? -17.223 28.068 17.550 1.00 50.51 200 ASN C CA 1
ATOM 4687 C C . ASN C 1 200 ? -17.062 29.242 18.511 1.00 48.41 200 ASN C C 1
ATOM 4688 O O . ASN C 1 200 ? -16.224 30.160 18.281 1.00 51.29 200 ASN C O 1
ATOM 4693 N N . SER C 1 201 ? -17.789 29.187 19.606 1.00 49.06 201 SER C N 1
ATOM 4694 C CA . SER C 1 201 ? -17.830 30.178 20.700 1.00 55.91 201 SER C CA 1
ATOM 4695 C C . SER C 1 201 ? -17.797 29.393 22.020 1.00 54.96 201 SER C C 1
ATOM 4696 O O . SER C 1 201 ? -18.405 28.322 22.107 1.00 50.15 201 SER C O 1
ATOM 4699 N N . VAL C 1 202 ? -17.031 29.864 23.007 1.00 53.83 202 VAL C N 1
ATOM 4700 C CA . VAL C 1 202 ? -17.036 29.336 24.405 1.00 54.70 202 VAL C CA 1
ATOM 4701 C C . VAL C 1 202 ? -17.392 30.475 25.362 1.00 51.86 202 VAL C C 1
ATOM 4702 O O . VAL C 1 202 ? -17.072 31.638 25.069 1.00 51.59 202 VAL C O 1
ATOM 4706 N N . THR C 1 203 ? -17.993 30.171 26.508 1.00 55.79 203 THR C N 1
ATOM 4707 C CA . THR C 1 203 ? -18.226 31.131 27.627 1.00 57.30 203 THR C CA 1
ATOM 4708 C C . THR C 1 203 ? -17.532 30.575 28.874 1.00 54.48 203 THR C C 1
ATOM 4709 O O . THR C 1 203 ? -17.616 29.370 29.103 1.00 47.37 203 THR C O 1
ATOM 4713 N N . TYR C 1 204 ? -16.887 31.426 29.669 1.00 53.80 204 TYR C N 1
ATOM 4714 C CA . TYR C 1 204 ? -16.342 31.053 30.995 1.00 55.30 204 TYR C CA 1
ATOM 4715 C C . TYR C 1 204 ? -17.317 31.532 32.081 1.00 56.32 204 TYR C C 1
ATOM 4716 O O . TYR C 1 204 ? -18.023 32.505 31.837 1.00 56.22 204 TYR C O 1
ATOM 4725 N N . SER C 1 205 ? -17.370 30.809 33.214 1.00 62.73 205 SER C N 1
ATOM 4726 C CA . SER C 1 205 ? -18.348 30.991 34.323 1.00 66.65 205 SER C CA 1
ATOM 4727 C C . SER C 1 205 ? -18.294 32.413 34.892 1.00 72.75 205 SER C C 1
ATOM 4728 O O . SER C 1 205 ? -19.368 32.906 35.295 1.00 75.00 205 SER C O 1
ATOM 4731 N N . CYS C 1 206 ? -17.114 33.056 34.922 1.00 73.47 206 CYS C N 1
ATOM 4732 C CA . CYS C 1 206 ? -16.899 34.360 35.611 1.00 87.02 206 CYS C CA 1
ATOM 4733 C C . CYS C 1 206 ? -17.753 35.454 34.961 1.00 89.90 206 CYS C C 1
ATOM 4734 O O . CYS C 1 206 ? -18.224 36.362 35.686 1.00 77.28 206 CYS C O 1
ATOM 4737 N N . CYS C 1 207 ? -17.959 35.359 33.648 1.00 93.15 207 CYS C N 1
ATOM 4738 C CA . CYS C 1 207 ? -18.125 36.518 32.749 1.00 89.68 207 CYS C CA 1
ATOM 4739 C C . CYS C 1 207 ? -19.170 36.212 31.674 1.00 80.66 207 CYS C C 1
ATOM 4740 O O . CYS C 1 207 ? -19.243 35.097 31.166 1.00 68.24 207 CYS C O 1
ATOM 4743 N N . PRO C 1 208 ? -20.002 37.213 31.309 1.00 75.36 208 PRO C N 1
ATOM 4744 C CA . PRO C 1 208 ? -21.049 37.025 30.311 1.00 69.64 208 PRO C CA 1
ATOM 4745 C C . PRO C 1 208 ? -20.545 36.932 28.865 1.00 63.23 208 PRO C C 1
ATOM 4746 O O . PRO C 1 208 ? -21.298 36.390 28.063 1.00 60.75 208 PRO C O 1
ATOM 4750 N N . GLU C 1 209 ? -19.331 37.404 28.572 1.00 63.41 209 GLU C N 1
ATOM 4751 C CA . GLU C 1 209 ? -18.848 37.513 27.174 1.00 57.81 209 GLU C CA 1
ATOM 4752 C C . GLU C 1 209 ? -18.436 36.134 26.627 1.00 54.74 209 GLU C C 1
ATOM 4753 O O . GLU C 1 209 ? -17.990 35.273 27.398 1.00 58.36 209 GLU C O 1
ATOM 4759 N N . ALA C 1 210 ? -18.654 35.931 25.328 1.00 47.61 210 ALA C N 1
ATOM 4760 C CA . ALA C 1 210 ? -18.217 34.751 24.567 1.00 49.42 210 ALA C CA 1
ATOM 4761 C C . ALA C 1 210 ? -16.811 34.990 24.019 1.00 43.66 210 ALA C C 1
ATOM 4762 O O . ALA C 1 210 ? -16.477 36.147 23.719 1.00 46.28 210 ALA C O 1
ATOM 4764 N N . TYR C 1 211 ? -16.039 33.913 23.891 1.00 41.38 211 TYR C N 1
ATOM 4765 C CA . TYR C 1 211 ? -14.693 33.883 23.256 1.00 46.08 211 TYR C CA 1
ATOM 4766 C C . TYR C 1 211 ? -14.813 33.030 21.999 1.00 47.12 211 TYR C C 1
ATOM 4767 O O . TYR C 1 211 ? -15.306 31.882 22.088 1.00 41.95 211 TYR C O 1
ATOM 4776 N N . GLU C 1 212 ? -14.366 33.545 20.863 1.00 42.50 212 GLU C N 1
ATOM 4777 C CA . GLU C 1 212 ? -14.434 32.776 19.606 1.00 43.34 212 GLU C CA 1
ATOM 4778 C C . GLU C 1 212 ? -13.265 31.803 19.546 1.00 46.69 212 GLU C C 1
ATOM 4779 O O . GLU C 1 212 ? -12.169 32.085 20.107 1.00 43.83 212 GLU C O 1
ATOM 4785 N N . ASP C 1 213 ? -13.498 30.669 18.909 1.00 43.59 213 ASP C N 1
ATOM 4786 C CA . ASP C 1 213 ? -12.437 29.650 18.802 1.00 43.37 213 ASP C CA 1
ATOM 4787 C C . ASP C 1 213 ? -12.559 29.009 17.432 1.00 40.89 213 ASP C C 1
ATOM 4788 O O . ASP C 1 213 ? -13.602 29.181 16.756 1.00 42.11 213 ASP C O 1
ATOM 4793 N N . VAL C 1 214 ? -11.480 28.364 17.035 1.00 39.95 214 VAL C N 1
ATOM 4794 C CA . VAL C 1 214 ? -11.509 27.400 15.914 1.00 41.83 214 VAL C CA 1
ATOM 4795 C C . VAL C 1 214 ? -11.408 26.023 16.554 1.00 45.81 214 VAL C C 1
ATOM 4796 O O . VAL C 1 214 ? -10.582 25.820 17.479 1.00 39.06 214 VAL C O 1
ATOM 4800 N N . GLU C 1 215 ? -12.276 25.116 16.121 1.00 43.23 215 GLU C N 1
ATOM 4801 C CA . GLU C 1 215 ? -12.248 23.702 16.547 1.00 42.39 215 GLU C CA 1
ATOM 4802 C C . GLU C 1 215 ? -11.699 22.913 15.377 1.00 41.61 215 GLU C C 1
ATOM 4803 O O . GLU C 1 215 ? -12.300 22.967 14.276 1.00 43.97 215 GLU C O 1
ATOM 4809 N N . VAL C 1 216 ? -10.553 22.294 15.577 1.00 33.93 216 VAL C N 1
ATOM 4810 C CA . VAL C 1 216 ? -9.825 21.516 14.543 1.00 38.43 216 VAL C CA 1
ATOM 4811 C C . VAL C 1 216 ? -10.055 20.040 14.846 1.00 40.84 216 VAL C C 1
ATOM 4812 O O . VAL C 1 216 ? -9.653 19.596 15.934 1.00 44.06 216 VAL C O 1
ATOM 4816 N N . SER C 1 217 ? -10.723 19.317 13.940 1.00 42.61 217 SER C N 1
ATOM 4817 C CA . SER C 1 217 ? -10.999 17.867 14.089 1.00 39.19 217 SER C CA 1
ATOM 4818 C C . SER C 1 217 ? -9.994 17.094 13.245 1.00 40.10 217 SER C C 1
ATOM 4819 O O . SER C 1 217 ? -10.049 17.214 12.015 1.00 42.78 217 SER C O 1
ATOM 4822 N N . LEU C 1 218 ? -9.076 16.389 13.898 1.00 36.26 218 LEU C N 1
ATOM 4823 C CA . LEU C 1 218 ? -8.023 15.579 13.248 1.00 40.86 218 LEU C CA 1
ATOM 4824 C C . LEU C 1 218 ? -8.485 14.121 13.248 1.00 34.67 218 LEU C C 1
ATOM 4825 O O . LEU C 1 218 ? -8.476 13.504 14.325 1.00 36.72 218 LEU C O 1
ATOM 4830 N N . ASN C 1 219 ? -8.895 13.616 12.086 1.00 38.79 219 ASN C N 1
ATOM 4831 C CA . ASN C 1 219 ? -9.275 12.185 11.902 1.00 35.71 219 ASN C CA 1
ATOM 4832 C C . ASN C 1 219 ? -8.026 11.465 11.400 1.00 35.12 219 ASN C C 1
ATOM 4833 O O . ASN C 1 219 ? -7.524 11.807 10.301 1.00 37.31 219 ASN C O 1
ATOM 4838 N N . PHE C 1 220 ? -7.480 10.561 12.207 1.00 34.26 220 PHE C N 1
ATOM 4839 C CA . PHE C 1 220 ? -6.198 9.889 11.895 1.00 36.26 220 PHE C CA 1
ATOM 4840 C C . PHE C 1 220 ? -6.256 8.432 12.335 1.00 35.33 220 PHE C C 1
ATOM 4841 O O . PHE C 1 220 ? -7.114 8.064 13.159 1.00 39.32 220 PHE C O 1
ATOM 4849 N N . ARG C 1 221 ? -5.333 7.624 11.822 1.00 38.73 221 ARG C N 1
ATOM 4850 C CA . ARG C 1 221 ? -5.259 6.208 12.223 1.00 39.19 221 ARG C CA 1
ATOM 4851 C C . ARG C 1 221 ? -3.830 5.718 12.123 1.00 37.87 221 ARG C C 1
ATOM 4852 O O . ARG C 1 221 ? -3.024 6.319 11.362 1.00 42.42 221 ARG C O 1
ATOM 4860 N N . LYS C 1 222 ? -3.547 4.635 12.859 1.00 38.41 222 LYS C N 1
ATOM 4861 C CA . LYS C 1 222 ? -2.275 3.886 12.746 1.00 45.22 222 LYS C CA 1
ATOM 4862 C C . LYS C 1 222 ? -2.209 3.241 11.357 1.00 49.01 222 LYS C C 1
ATOM 4863 O O . LYS C 1 222 ? -3.235 2.679 10.924 1.00 46.09 222 LYS C O 1
ATOM 4869 N N . LYS C 1 223 ? -1.069 3.352 10.682 1.00 46.95 223 LYS C N 1
ATOM 4870 C CA . LYS C 1 223 ? -0.884 2.750 9.341 1.00 52.97 223 LYS C CA 1
ATOM 4871 C C . LYS C 1 223 ? -0.887 1.221 9.438 1.00 60.11 223 LYS C C 1
ATOM 4872 O O . LYS C 1 223 ? -0.372 0.684 10.446 1.00 62.87 223 LYS C O 1
ATOM 4878 N N . GLY C 1 224 ? -1.422 0.559 8.407 1.00 64.16 224 GLY C N 1
ATOM 4879 C CA . GLY C 1 224 ? -1.477 -0.912 8.296 1.00 64.08 224 GLY C CA 1
ATOM 4880 C C . GLY C 1 224 ? -0.172 -1.460 7.746 1.00 69.95 224 GLY C C 1
ATOM 4881 O O . GLY C 1 224 ? -0.150 -2.469 7.032 1.00 72.87 224 GLY C O 1
ATOM 4882 N N . LEU D 1 20 ? -10.085 58.078 27.459 1.00 53.02 20 LEU D N 1
ATOM 4883 C CA . LEU D 1 20 ? -8.823 57.331 27.298 1.00 48.99 20 LEU D CA 1
ATOM 4884 C C . LEU D 1 20 ? -9.056 56.194 26.317 1.00 45.07 20 LEU D C 1
ATOM 4885 O O . LEU D 1 20 ? -10.130 55.579 26.388 1.00 50.13 20 LEU D O 1
ATOM 4890 N N . ASP D 1 21 ? -8.041 55.822 25.551 1.00 40.52 21 ASP D N 1
ATOM 4891 C CA . ASP D 1 21 ? -8.110 54.586 24.731 1.00 39.59 21 ASP D CA 1
ATOM 4892 C C . ASP D 1 21 ? -7.193 53.537 25.365 1.00 37.85 21 ASP D C 1
ATOM 4893 O O . ASP D 1 21 ? -6.484 53.866 26.363 1.00 38.01 21 ASP D O 1
ATOM 4898 N N . ARG D 1 22 ? -7.204 52.323 24.813 1.00 36.62 22 ARG D N 1
ATOM 4899 C CA . ARG D 1 22 ? -6.408 51.184 25.321 1.00 36.06 22 ARG D CA 1
ATOM 4900 C C . ARG D 1 22 ? -4.933 51.584 25.368 1.00 38.31 22 ARG D C 1
ATOM 4901 O O . ARG D 1 22 ? -4.278 51.259 26.357 1.00 34.04 22 ARG D O 1
ATOM 4909 N N . ALA D 1 23 ? -4.422 52.248 24.329 1.00 33.82 23 ALA D N 1
ATOM 4910 C CA . ALA D 1 23 ? -2.992 52.599 24.233 1.00 32.50 23 ALA D CA 1
ATOM 4911 C C . ALA D 1 23 ? -2.607 53.487 25.428 1.00 31.78 23 ALA D C 1
ATOM 4912 O O . ALA D 1 23 ? -1.558 53.244 26.023 1.00 31.35 23 ALA D O 1
ATOM 4914 N N . ASP D 1 24 ? -3.441 54.455 25.788 1.00 30.30 24 ASP D N 1
ATOM 4915 C CA . ASP D 1 24 ? -3.156 55.400 26.903 1.00 30.50 24 ASP D CA 1
ATOM 4916 C C . ASP D 1 24 ? -3.164 54.637 28.233 1.00 32.51 24 ASP D C 1
ATOM 4917 O O . ASP D 1 24 ? -2.251 54.844 29.042 1.00 32.15 24 ASP D O 1
ATOM 4922 N N . ILE D 1 25 ? -4.164 53.792 28.448 1.00 32.72 25 ILE D N 1
ATOM 4923 C CA . ILE D 1 25 ? -4.307 53.017 29.716 1.00 32.51 25 ILE D CA 1
ATOM 4924 C C . ILE D 1 25 ? -3.085 52.099 29.873 1.00 31.24 25 ILE D C 1
ATOM 4925 O O . ILE D 1 25 ? -2.487 52.063 30.963 1.00 33.25 25 ILE D O 1
ATOM 4930 N N . LEU D 1 26 ? -2.707 51.383 28.815 1.00 32.08 26 LEU D N 1
ATOM 4931 C CA . LEU D 1 26 ? -1.585 50.416 28.891 1.00 33.04 26 LEU D CA 1
ATOM 4932 C C . LEU D 1 26 ? -0.268 51.166 29.087 1.00 30.81 26 LEU D C 1
ATOM 4933 O O . LEU D 1 26 ? 0.593 50.658 29.820 1.00 28.72 26 LEU D O 1
ATOM 4938 N N . TYR D 1 27 ? -0.122 52.340 28.473 1.00 30.97 27 TYR D N 1
ATOM 4939 C CA . TYR D 1 27 ? 1.049 53.233 28.676 1.00 31.41 27 TYR D CA 1
ATOM 4940 C C . TYR D 1 27 ? 1.127 53.648 30.147 1.00 30.15 27 TYR D C 1
ATOM 4941 O O . TYR D 1 27 ? 2.202 53.483 30.767 1.00 33.20 27 TYR D O 1
ATOM 4950 N N . ASN D 1 28 ? 0.017 54.124 30.710 1.00 29.53 28 ASN D N 1
ATOM 4951 C CA . ASN D 1 28 ? -0.044 54.598 32.114 1.00 30.55 28 ASN D CA 1
ATOM 4952 C C . ASN D 1 28 ? 0.340 53.446 33.046 1.00 30.46 28 ASN D C 1
ATOM 4953 O O . ASN D 1 28 ? 1.195 53.656 33.949 1.00 30.14 28 ASN D O 1
ATOM 4958 N N . ILE D 1 29 ? -0.221 52.255 32.822 1.00 30.31 29 ILE D N 1
ATOM 4959 C CA . ILE D 1 29 ? 0.086 51.067 33.661 1.00 29.27 29 ILE D CA 1
ATOM 4960 C C . ILE D 1 29 ? 1.571 50.715 33.525 1.00 29.89 29 ILE D C 1
ATOM 4961 O O . ILE D 1 29 ? 2.217 50.548 34.555 1.00 31.79 29 ILE D O 1
ATOM 4966 N N . ARG D 1 30 ? 2.093 50.616 32.313 1.00 33.06 30 ARG D N 1
ATOM 4967 C CA . ARG D 1 30 ? 3.515 50.224 32.088 1.00 36.99 30 ARG D CA 1
ATOM 4968 C C . ARG D 1 30 ? 4.425 51.244 32.793 1.00 40.24 30 ARG D C 1
ATOM 4969 O O . ARG D 1 30 ? 5.392 50.827 33.438 1.00 33.45 30 ARG D O 1
ATOM 4977 N N . GLN D 1 31 ? 4.091 52.534 32.744 1.00 44.64 31 GLN D N 1
ATOM 4978 C CA . GLN D 1 31 ? 4.977 53.612 33.269 1.00 45.95 31 GLN D CA 1
ATOM 4979 C C . GLN D 1 31 ? 4.922 53.717 34.795 1.00 43.53 31 GLN D C 1
ATOM 4980 O O . GLN D 1 31 ? 5.930 54.168 35.366 1.00 52.78 31 GLN D O 1
ATOM 4986 N N . THR D 1 32 ? 3.829 53.348 35.463 1.00 39.19 32 THR D N 1
ATOM 4987 C CA . THR D 1 32 ? 3.635 53.581 36.918 1.00 41.08 32 THR D CA 1
ATOM 4988 C C . THR D 1 32 ? 3.426 52.262 37.675 1.00 49.24 32 THR D C 1
ATOM 4989 O O . THR D 1 32 ? 3.028 52.273 38.859 1.00 53.24 32 THR D O 1
ATOM 4993 N N . SER D 1 33 ? 3.687 51.195 36.922 1.00 59.23 33 SER D N 1
ATOM 4994 C CA . SER D 1 33 ? 3.770 49.789 37.369 1.00 63.54 33 SER D CA 1
ATOM 4995 C C . SER D 1 33 ? 4.890 49.752 38.394 1.00 62.32 33 SER D C 1
ATOM 4996 O O . SER D 1 33 ? 6.091 50.069 38.079 1.00 60.47 33 SER D O 1
ATOM 4999 N N . ARG D 1 34 ? 4.464 49.446 39.595 1.00 45.46 34 ARG D N 1
ATOM 5000 C CA . ARG D 1 34 ? 5.319 49.016 40.732 1.00 44.40 34 ARG D CA 1
ATOM 5001 C C . ARG D 1 34 ? 5.027 47.530 40.966 1.00 34.86 34 ARG D C 1
ATOM 5002 O O . ARG D 1 34 ? 4.356 47.193 41.936 1.00 33.94 34 ARG D O 1
ATOM 5010 N N . PRO D 1 35 ? 5.526 46.603 40.116 1.00 35.14 35 PRO D N 1
ATOM 5011 C CA . PRO D 1 35 ? 5.167 45.183 40.228 1.00 34.94 35 PRO D CA 1
ATOM 5012 C C . PRO D 1 35 ? 5.705 44.531 41.510 1.00 35.00 35 PRO D C 1
ATOM 5013 O O . PRO D 1 35 ? 5.235 43.483 41.863 1.00 31.73 35 PRO D O 1
ATOM 5017 N N . ASP D 1 36 ? 6.685 45.155 42.162 1.00 31.64 36 ASP D N 1
ATOM 5018 C CA . ASP D 1 36 ? 7.281 44.620 43.406 1.00 35.95 36 ASP D CA 1
ATOM 5019 C C . ASP D 1 36 ? 6.504 45.129 44.614 1.00 32.32 36 ASP D C 1
ATOM 5020 O O . ASP D 1 36 ? 6.824 44.679 45.721 1.00 33.49 36 ASP D O 1
ATOM 5025 N N . VAL D 1 37 ? 5.507 46.000 44.439 1.00 30.63 37 VAL D N 1
ATOM 5026 C CA . VAL D 1 37 ? 4.844 46.687 45.583 1.00 30.32 37 VAL D CA 1
ATOM 5027 C C . VAL D 1 37 ? 3.425 46.147 45.778 1.00 32.61 37 VAL D C 1
ATOM 5028 O O . VAL D 1 37 ? 2.541 46.392 44.927 1.00 28.48 37 VAL D O 1
ATOM 5032 N N . ILE D 1 38 ? 3.214 45.430 46.879 1.00 32.28 38 ILE D N 1
ATOM 5033 C CA . ILE D 1 38 ? 1.875 44.909 47.261 1.00 33.52 38 ILE D CA 1
ATOM 5034 C C . ILE D 1 38 ? 0.918 46.090 47.417 1.00 34.76 38 ILE D C 1
ATOM 5035 O O . ILE D 1 38 ? 1.248 47.080 48.079 1.00 32.76 38 ILE D O 1
ATOM 5040 N N . PRO D 1 39 ? -0.269 46.064 46.777 1.00 33.34 39 PRO D N 1
ATOM 5041 C CA . PRO D 1 39 ? -1.185 47.214 46.819 1.00 38.77 39 PRO D CA 1
ATOM 5042 C C . PRO D 1 39 ? -2.109 47.251 48.043 1.00 42.23 39 PRO D C 1
ATOM 5043 O O . PRO D 1 39 ? -3.321 47.260 47.882 1.00 42.36 39 PRO D O 1
ATOM 5047 N N . THR D 1 40 ? -1.537 47.243 49.246 1.00 43.63 40 THR D N 1
ATOM 5048 C CA . THR D 1 40 ? -2.304 47.358 50.515 1.00 44.13 40 THR D CA 1
ATOM 5049 C C . THR D 1 40 ? -2.991 48.728 50.536 1.00 56.04 40 THR D C 1
ATOM 5050 O O . THR D 1 40 ? -2.414 49.686 50.002 1.00 49.31 40 THR D O 1
ATOM 5054 N N . GLN D 1 41 ? -4.213 48.786 51.056 1.00 57.30 41 GLN D N 1
ATOM 5055 C CA . GLN D 1 41 ? -5.003 50.030 51.249 1.00 66.04 41 GLN D CA 1
ATOM 5056 C C . GLN D 1 41 ? -5.074 50.273 52.764 1.00 70.37 41 GLN D C 1
ATOM 5057 O O . GLN D 1 41 ? -5.569 49.378 53.457 1.00 71.59 41 GLN D O 1
ATOM 5063 N N . ARG D 1 42 ? -4.566 51.410 53.234 1.00 81.90 42 ARG D N 1
ATOM 5064 C CA . ARG D 1 42 ? -4.693 51.867 54.643 1.00 84.40 42 ARG D CA 1
ATOM 5065 C C . ARG D 1 42 ? -4.363 50.695 55.579 1.00 82.53 42 ARG D C 1
ATOM 5066 O O . ARG D 1 42 ? -5.191 50.386 56.461 1.00 79.67 42 ARG D O 1
ATOM 5074 N N . ASP D 1 43 ? -3.228 50.028 55.334 1.00 82.41 43 ASP D N 1
ATOM 5075 C CA . ASP D 1 43 ? -2.655 48.914 56.143 1.00 92.16 43 ASP D CA 1
ATOM 5076 C C . ASP D 1 43 ? -3.684 47.806 56.442 1.00 80.60 43 ASP D C 1
ATOM 5077 O O . ASP D 1 43 ? -3.530 47.129 57.479 1.00 75.32 43 ASP D O 1
ATOM 5082 N N . ARG D 1 44 ? -4.655 47.582 55.549 1.00 71.68 44 ARG D N 1
ATOM 5083 C CA . ARG D 1 44 ? -5.481 46.347 55.520 1.00 65.64 44 ARG D CA 1
ATOM 5084 C C . ARG D 1 44 ? -4.782 45.356 54.592 1.00 50.13 44 ARG D C 1
ATOM 5085 O O . ARG D 1 44 ? -4.024 45.756 53.712 1.00 48.90 44 ARG D O 1
ATOM 5093 N N . PRO D 1 45 ? -5.009 44.034 54.743 1.00 42.82 45 PRO D N 1
ATOM 5094 C CA . PRO D 1 45 ? -4.422 43.066 53.827 1.00 38.84 45 PRO D CA 1
ATOM 5095 C C . PRO D 1 45 ? -5.037 43.199 52.433 1.00 39.63 45 PRO D C 1
ATOM 5096 O O . PRO D 1 45 ? -6.187 43.631 52.307 1.00 37.75 45 PRO D O 1
ATOM 5100 N N . VAL D 1 46 ? -4.294 42.775 51.420 1.00 34.29 46 VAL D N 1
ATOM 5101 C CA . VAL D 1 46 ? -4.875 42.563 50.074 1.00 33.83 46 VAL D CA 1
ATOM 5102 C C . VAL D 1 46 ? -5.696 41.277 50.121 1.00 32.73 46 VAL D C 1
ATOM 5103 O O . VAL D 1 46 ? -5.115 40.217 50.420 1.00 35.07 46 VAL D O 1
ATOM 5107 N N . ALA D 1 47 ? -6.986 41.362 49.800 1.00 32.66 47 ALA D N 1
ATOM 5108 C CA . ALA D 1 47 ? -7.893 40.205 49.721 1.00 34.30 47 ALA D CA 1
ATOM 5109 C C . ALA D 1 47 ? -7.698 39.557 48.356 1.00 34.38 47 ALA D C 1
ATOM 5110 O O . ALA D 1 47 ? -8.100 40.141 47.328 1.00 38.05 47 ALA D O 1
ATOM 5112 N N . VAL D 1 48 ? -7.084 38.374 48.350 1.00 30.78 48 VAL D N 1
ATOM 5113 C CA . VAL D 1 48 ? -6.869 37.577 47.130 1.00 29.94 48 VAL D CA 1
ATOM 5114 C C . VAL D 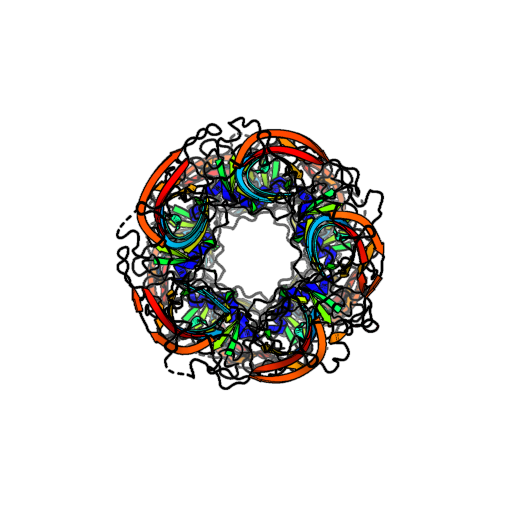1 48 ? -7.892 36.451 47.141 1.00 36.12 48 VAL D C 1
ATOM 5115 O O . VAL D 1 48 ? -7.949 35.732 48.152 1.00 35.28 48 VAL D O 1
ATOM 5119 N N . SER D 1 49 ? -8.696 36.323 46.085 1.00 33.26 49 SER D N 1
ATOM 5120 C CA . SER D 1 49 ? -9.623 35.173 45.919 1.00 34.86 49 SER D CA 1
ATOM 5121 C C . SER D 1 49 ? -8.981 34.170 44.978 1.00 35.69 49 SER D C 1
ATOM 5122 O O . SER D 1 49 ? -8.451 34.589 43.942 1.00 33.97 49 SER D O 1
ATOM 5125 N N . VAL D 1 50 ? -9.022 32.889 45.357 1.00 32.04 50 VAL D N 1
ATOM 5126 C CA . VAL D 1 50 ? -8.450 31.782 44.572 1.00 33.29 50 VAL D CA 1
ATOM 5127 C C . VAL D 1 50 ? -9.501 30.686 44.483 1.00 38.16 50 VAL D C 1
ATOM 5128 O O . VAL D 1 50 ? -10.019 30.267 45.549 1.00 36.67 50 VAL D O 1
ATOM 5132 N N . SER D 1 51 ? -9.772 30.247 43.260 1.00 35.51 51 SER D N 1
ATOM 5133 C CA . SER D 1 51 ? -10.653 29.085 42.973 1.00 36.37 51 SER D CA 1
ATOM 5134 C C . SER D 1 51 ? -9.986 28.276 41.868 1.00 38.03 51 SER D C 1
ATOM 5135 O O . SER D 1 51 ? -9.630 28.857 40.828 1.00 40.28 51 SER D O 1
ATOM 5138 N N . LEU D 1 52 ? -9.802 26.971 42.087 1.00 32.06 52 LEU D N 1
ATOM 5139 C CA . LEU D 1 52 ? -9.263 26.063 41.078 1.00 33.66 52 LEU D CA 1
ATOM 5140 C C . LEU D 1 52 ? -10.437 25.438 40.321 1.00 40.78 52 LEU D C 1
ATOM 5141 O O . LEU D 1 52 ? -11.398 24.966 40.952 1.00 42.37 52 LEU D O 1
ATOM 5146 N N . LYS D 1 53 ? -10.358 25.489 38.992 1.00 37.88 53 LYS D N 1
ATOM 5147 C CA . LYS D 1 53 ? -11.259 24.761 38.080 1.00 38.73 53 LYS D CA 1
ATOM 5148 C C . LYS D 1 53 ? -10.432 23.613 37.517 1.00 34.00 53 LYS D C 1
ATOM 5149 O O . LYS D 1 53 ? -9.491 23.866 36.737 1.00 35.20 53 LYS D O 1
ATOM 5155 N N . PHE D 1 54 ? -10.769 22.373 37.890 1.00 33.57 54 PHE D N 1
ATOM 5156 C CA . PHE D 1 54 ? -9.997 21.207 37.428 1.00 31.72 54 PHE D CA 1
ATOM 5157 C C . PHE D 1 54 ? -10.369 20.921 35.979 1.00 31.31 54 PHE D C 1
ATOM 5158 O O . PHE D 1 54 ? -11.562 20.882 35.646 1.00 37.12 54 PHE D O 1
ATOM 5166 N N . ILE D 1 55 ? -9.345 20.711 35.153 1.00 30.32 55 ILE D N 1
ATOM 5167 C CA . ILE D 1 55 ? -9.484 20.450 33.702 1.00 33.26 55 ILE D CA 1
ATOM 5168 C C . ILE D 1 55 ? -9.129 18.997 33.430 1.00 36.53 55 ILE D C 1
ATOM 5169 O O . ILE D 1 55 ? -9.758 18.382 32.557 1.00 42.12 55 ILE D O 1
ATOM 5174 N N . ASN D 1 56 ? -8.099 18.481 34.078 1.00 36.05 56 ASN D N 1
ATOM 5175 C CA . ASN D 1 56 ? -7.677 17.100 33.806 1.00 35.88 56 ASN D CA 1
ATOM 5176 C C . ASN D 1 56 ? -6.923 16.533 35.010 1.00 39.63 56 ASN D C 1
ATOM 5177 O O . ASN D 1 56 ? -6.356 17.302 35.790 1.00 35.02 56 ASN D O 1
ATOM 5182 N N . ILE D 1 57 ? -6.991 15.213 35.145 1.00 34.29 57 ILE D N 1
ATOM 5183 C CA . ILE D 1 57 ? -6.154 14.398 36.054 1.00 36.59 57 ILE D CA 1
ATOM 5184 C C . ILE D 1 57 ? -5.433 13.418 35.146 1.00 36.73 57 ILE D C 1
ATOM 5185 O O . ILE D 1 57 ? -6.124 12.646 34.476 1.00 37.87 57 ILE D O 1
ATOM 5190 N N . LEU D 1 58 ? -4.119 13.523 35.043 1.00 37.76 58 LEU D N 1
ATOM 5191 C CA . LEU D 1 58 ? -3.330 12.948 33.922 1.00 44.26 58 LEU D CA 1
ATOM 5192 C C . LEU D 1 58 ? -2.650 11.665 34.358 1.00 53.91 58 LEU D C 1
ATOM 5193 O O . LEU D 1 58 ? -2.571 10.724 33.552 1.00 55.97 58 LEU D O 1
ATOM 5198 N N . GLU D 1 59 ? -2.086 11.681 35.558 1.00 48.86 59 GLU D N 1
ATOM 5199 C CA . GLU D 1 59 ? -1.363 10.525 36.121 1.00 52.95 59 GLU D CA 1
ATOM 5200 C C . GLU D 1 59 ? -1.680 10.509 37.612 1.00 49.84 59 GLU D C 1
ATOM 5201 O O . GLU D 1 59 ? -1.732 11.593 38.255 1.00 44.85 59 GLU D O 1
ATOM 5207 N N . VAL D 1 60 ? -1.935 9.316 38.113 1.00 41.87 60 VAL D N 1
ATOM 5208 C CA . VAL D 1 60 ? -2.182 9.070 39.548 1.00 41.08 60 VAL D CA 1
ATOM 5209 C C . VAL D 1 60 ? -1.306 7.876 39.904 1.00 42.21 60 VAL D C 1
ATOM 5210 O O . VAL D 1 60 ? -1.225 6.944 39.089 1.00 44.97 60 VAL D O 1
ATOM 5214 N N . ASN D 1 61 ? -0.626 7.930 41.040 1.00 47.11 61 ASN D N 1
ATOM 5215 C CA . ASN D 1 61 ? 0.184 6.783 41.526 1.00 45.24 61 ASN D CA 1
ATOM 5216 C C . ASN D 1 61 ? -0.218 6.509 42.971 1.00 45.47 61 ASN D C 1
ATOM 5217 O O . ASN D 1 61 ? 0.104 7.337 43.843 1.00 44.73 61 ASN D O 1
ATOM 5222 N N . GLU D 1 62 ? -0.939 5.406 43.216 1.00 45.75 62 GLU D N 1
ATOM 5223 C CA . GLU D 1 62 ? -1.482 5.066 44.561 1.00 49.81 62 GLU D CA 1
ATOM 5224 C C . GLU D 1 62 ? -0.334 4.567 45.459 1.00 44.21 62 GLU D C 1
ATOM 5225 O O . GLU D 1 62 ? -0.457 4.707 46.685 1.00 49.02 62 GLU D O 1
ATOM 5231 N N . ILE D 1 63 ? 0.741 4.031 44.877 1.00 45.86 63 ILE D N 1
ATOM 5232 C CA . ILE D 1 63 ? 1.955 3.592 45.637 1.00 53.41 63 ILE D CA 1
ATOM 5233 C C . ILE D 1 63 ? 2.676 4.832 46.190 1.00 50.64 63 ILE D C 1
ATOM 5234 O O . ILE D 1 63 ? 2.985 4.840 47.390 1.00 46.68 63 ILE D O 1
ATOM 5239 N N . THR D 1 64 ? 2.939 5.844 45.350 1.00 46.90 64 THR D N 1
ATOM 5240 C CA . THR D 1 64 ? 3.769 7.027 45.719 1.00 45.10 64 THR D CA 1
ATOM 5241 C C . THR D 1 64 ? 2.900 8.155 46.281 1.00 42.71 64 THR D C 1
ATOM 5242 O O . THR D 1 64 ? 3.484 9.099 46.832 1.00 41.82 64 THR D O 1
ATOM 5246 N N . ASN D 1 65 ? 1.567 8.082 46.151 1.00 35.34 65 ASN D N 1
ATOM 5247 C CA . ASN D 1 65 ? 0.651 9.171 46.571 1.00 34.70 65 ASN D CA 1
ATOM 5248 C C . ASN D 1 65 ? 1.044 10.463 45.816 1.00 34.20 65 ASN D C 1
ATOM 5249 O O . ASN D 1 65 ? 1.251 11.506 46.466 1.00 33.33 65 ASN D O 1
ATOM 5254 N N . GLU D 1 66 ? 1.119 10.385 44.497 1.00 34.23 66 GLU D N 1
ATOM 5255 C CA . GLU D 1 66 ? 1.413 11.534 43.601 1.00 35.57 66 GLU D CA 1
ATOM 5256 C C . GLU D 1 66 ? 0.323 11.633 42.537 1.00 38.59 66 GLU D C 1
ATOM 5257 O O . GLU D 1 66 ? -0.176 10.574 42.062 1.00 36.77 66 GLU D O 1
ATOM 5263 N N . VAL D 1 67 ? -0.050 12.867 42.187 1.00 34.65 67 VAL D N 1
ATOM 5264 C CA . VAL D 1 67 ? -1.047 13.123 41.115 1.00 39.12 67 VAL D CA 1
ATOM 5265 C C . VAL D 1 67 ? -0.493 14.242 40.234 1.00 40.42 67 VAL D C 1
ATOM 5266 O O . VAL D 1 67 ? 0.155 15.145 40.771 1.00 37.96 67 VAL D O 1
ATOM 5270 N N . ASP D 1 68 ? -0.744 14.153 38.941 1.00 35.50 68 ASP D N 1
ATOM 5271 C CA . ASP D 1 68 ? -0.402 15.186 37.929 1.00 37.43 68 ASP D CA 1
ATOM 5272 C C . ASP D 1 68 ? -1.747 15.751 37.467 1.00 38.94 68 ASP D C 1
ATOM 5273 O O . ASP D 1 68 ? -2.569 14.940 36.975 1.00 38.93 68 ASP D O 1
ATOM 5278 N N . VAL D 1 69 ? -2.010 17.040 37.701 1.00 33.90 69 VAL D N 1
ATOM 5279 C CA . VAL D 1 69 ? -3.333 17.657 37.435 1.00 34.98 69 VAL D CA 1
ATOM 5280 C C . VAL D 1 69 ? -3.140 18.899 36.558 1.00 38.18 69 VAL D C 1
ATOM 5281 O O . VAL D 1 69 ? -2.067 19.530 36.617 1.00 32.38 69 VAL D O 1
ATOM 5285 N N . VAL D 1 70 ? -4.162 19.218 35.771 1.00 34.25 70 VAL D N 1
ATOM 5286 C CA . VAL D 1 70 ? -4.269 20.509 35.037 1.00 33.23 70 VAL D CA 1
ATOM 5287 C C . VAL D 1 70 ? -5.448 21.245 35.640 1.00 31.19 70 VAL D C 1
ATOM 5288 O O . VAL D 1 70 ? -6.543 20.645 35.729 1.00 35.29 70 VAL D O 1
ATOM 5292 N N . PHE D 1 71 ? -5.254 22.508 36.025 1.00 27.50 71 PHE D N 1
ATOM 5293 C CA . PHE D 1 71 ? -6.333 23.338 36.586 1.00 29.59 71 PHE D CA 1
ATOM 5294 C C . PHE D 1 71 ? -6.178 24.776 36.103 1.00 30.79 71 PHE D C 1
ATOM 5295 O O . PHE D 1 71 ? -5.040 25.207 35.800 1.00 32.89 71 PHE D O 1
ATOM 5303 N N . TRP D 1 72 ? -7.299 25.477 36.038 1.00 31.40 72 TRP D N 1
ATOM 5304 C CA . TRP D 1 72 ? -7.331 26.949 35.846 1.00 33.79 72 TRP D CA 1
ATOM 5305 C C . TRP D 1 72 ? -7.339 27.561 37.231 1.00 33.62 72 TRP D C 1
ATOM 5306 O O . TRP D 1 72 ? -8.241 27.225 38.038 1.00 33.34 72 TRP D O 1
ATOM 5317 N N . GLN D 1 73 ? -6.344 28.402 37.534 1.00 31.76 73 GLN D N 1
ATOM 5318 C CA . GLN D 1 73 ? -6.227 29.013 38.868 1.00 32.61 73 GLN D CA 1
ATOM 5319 C C . GLN D 1 73 ? -6.840 30.392 38.797 1.00 36.22 73 GLN D C 1
ATOM 5320 O O . GLN D 1 73 ? -6.101 31.346 38.532 1.00 32.54 73 GLN D O 1
ATOM 5326 N N . GLN D 1 74 ? -8.137 30.501 39.040 1.00 33.60 74 GLN D N 1
ATOM 5327 C CA . GLN D 1 74 ? -8.844 31.794 38.980 1.00 34.88 74 GLN D CA 1
ATOM 5328 C C . GLN D 1 74 ? -8.421 32.623 40.188 1.00 34.17 74 GLN D C 1
ATOM 5329 O O . GLN D 1 74 ? -8.669 32.208 41.333 1.00 35.59 74 GLN D O 1
ATOM 5335 N N . THR D 1 75 ? -7.782 33.765 39.931 1.00 29.38 75 THR D N 1
ATOM 5336 C CA . THR D 1 75 ? -7.125 34.585 40.973 1.00 29.08 75 THR D CA 1
ATOM 5337 C C . THR D 1 75 ? -7.600 36.024 40.783 1.00 30.76 75 THR D C 1
ATOM 5338 O O . THR D 1 75 ? -7.440 36.550 39.660 1.00 30.81 75 THR D O 1
ATOM 5342 N N . THR D 1 76 ? -8.197 36.624 41.811 1.00 29.45 76 THR D N 1
ATOM 5343 C CA . THR D 1 76 ? -8.678 38.011 41.707 1.00 32.50 76 THR D CA 1
ATOM 5344 C C . THR D 1 76 ? -8.254 38.806 42.929 1.00 32.52 76 THR D C 1
ATOM 5345 O O . THR D 1 76 ? -8.136 38.236 44.040 1.00 32.67 76 THR D O 1
ATOM 5349 N N . TRP D 1 77 ? -8.004 40.091 42.722 1.00 30.37 77 TRP D N 1
ATOM 5350 C CA . TRP D 1 77 ? -7.636 41.037 43.794 1.00 28.24 77 TRP D CA 1
ATOM 5351 C C . TRP D 1 77 ? -7.824 42.437 43.230 1.00 32.31 77 TRP D C 1
ATOM 5352 O O . TRP D 1 77 ? -8.017 42.571 42.007 1.00 32.15 77 TRP D O 1
ATOM 5363 N N . SER D 1 78 ? -7.761 43.426 44.099 1.00 30.56 78 SER D N 1
ATOM 5364 C CA A SER D 1 78 ? -7.889 44.854 43.719 0.50 33.24 78 SER D CA 1
ATOM 5365 C CA B SER D 1 78 ? -7.885 44.854 43.715 0.50 34.32 78 SER D CA 1
ATOM 5366 C C . SER D 1 78 ? -6.514 45.520 43.820 1.00 31.35 78 SER D C 1
ATOM 5367 O O . SER D 1 78 ? -5.795 45.277 44.821 1.00 31.61 78 SER D O 1
ATOM 5372 N N . ASP D 1 79 ? -6.175 46.324 42.816 1.00 33.28 79 ASP D N 1
ATOM 5373 C CA . ASP D 1 79 ? -4.992 47.221 42.855 1.00 34.02 79 ASP D CA 1
ATOM 5374 C C . ASP D 1 79 ? -5.473 48.583 42.361 1.00 32.86 79 ASP D C 1
ATOM 5375 O O . ASP D 1 79 ? -5.545 48.787 41.135 1.00 34.59 79 ASP D O 1
ATOM 5380 N N . ARG D 1 80 ? -5.830 49.463 43.292 1.00 35.27 80 ARG D N 1
ATOM 5381 C CA . ARG D 1 80 ? -6.439 50.784 42.984 1.00 41.69 80 ARG D CA 1
ATOM 5382 C C . ARG D 1 80 ? -5.457 51.648 42.181 1.00 40.68 80 ARG D C 1
ATOM 5383 O O . ARG D 1 80 ? -5.933 52.530 41.472 1.00 40.10 80 ARG D O 1
ATOM 5391 N N . THR D 1 81 ? -4.150 51.368 42.210 1.00 38.54 81 THR D N 1
ATOM 5392 C CA . THR D 1 81 ? -3.153 52.145 41.428 1.00 40.60 81 THR D CA 1
ATOM 5393 C C . THR D 1 81 ? -3.363 51.909 39.919 1.00 41.22 81 THR D C 1
ATOM 5394 O O . THR D 1 81 ? -2.847 52.705 39.122 1.00 38.75 81 THR D O 1
ATOM 5398 N N . LEU D 1 82 ? -4.117 50.879 39.521 1.00 39.93 82 LEU D N 1
ATOM 5399 C CA . LEU D 1 82 ? -4.339 50.568 38.087 1.00 34.91 82 LEU D CA 1
ATOM 5400 C C . LEU D 1 82 ? -5.583 51.289 37.555 1.00 34.03 82 LEU D C 1
ATOM 5401 O O . LEU D 1 82 ? -5.748 51.288 36.318 1.00 33.85 82 LEU D O 1
ATOM 5406 N N . ALA D 1 83 ? -6.437 51.839 38.428 1.00 31.61 83 ALA D N 1
ATOM 5407 C CA . ALA D 1 83 ? -7.809 52.278 38.086 1.00 34.38 83 ALA D CA 1
ATOM 5408 C C . ALA D 1 83 ? -7.759 53.482 37.129 1.00 34.93 83 ALA D C 1
ATOM 5409 O O . ALA D 1 83 ? -6.785 54.231 37.141 1.00 37.31 83 ALA D O 1
ATOM 5411 N N . TRP D 1 84 ? -8.779 53.603 36.289 1.00 35.02 84 TRP D N 1
ATOM 5412 C CA . TRP D 1 84 ? -8.973 54.772 35.389 1.00 37.89 84 TRP D CA 1
ATOM 5413 C C . TRP D 1 84 ? -10.462 55.126 35.339 1.00 41.29 84 TRP D C 1
ATOM 5414 O O . TRP D 1 84 ? -11.318 54.272 35.670 1.00 35.62 84 TRP D O 1
ATOM 5425 N N . ASN D 1 85 ? -10.751 56.345 34.890 1.00 43.90 85 ASN D N 1
ATOM 5426 C CA . ASN D 1 85 ? -12.136 56.810 34.616 1.00 51.40 85 ASN D CA 1
ATOM 5427 C C . ASN D 1 85 ? -12.658 56.103 33.357 1.00 49.51 85 ASN D C 1
ATOM 5428 O O . ASN D 1 85 ? -12.102 56.340 32.288 1.00 49.94 85 ASN D O 1
ATOM 5433 N N . SER D 1 86 ? -13.694 55.267 33.472 1.00 54.96 86 SER D N 1
ATOM 5434 C CA . SER D 1 86 ? -14.224 54.433 32.362 1.00 60.90 86 SER D CA 1
ATOM 5435 C C . SER D 1 86 ? -15.205 55.217 31.469 1.00 59.92 86 SER D C 1
ATOM 5436 O O . SER D 1 86 ? -15.672 54.625 30.473 1.00 59.64 86 SER D O 1
ATOM 5439 N N . SER D 1 87 ? -15.506 56.491 31.767 1.00 59.85 87 SER D N 1
ATOM 5440 C CA . SER D 1 87 ? -16.376 57.331 30.893 1.00 59.38 87 SER D CA 1
ATOM 5441 C C . SER D 1 87 ? -15.672 57.527 29.540 1.00 52.43 87 SER D C 1
ATOM 5442 O O . SER D 1 87 ? -14.524 58.001 29.528 1.00 51.21 87 SER D O 1
ATOM 5445 N N . HIS D 1 88 ? -16.308 57.103 28.448 1.00 49.56 88 HIS D N 1
ATOM 5446 C CA . HIS D 1 88 ? -15.766 57.153 27.062 1.00 54.20 88 HIS D CA 1
ATOM 5447 C C . HIS D 1 88 ? -14.420 56.410 26.984 1.00 54.54 88 HIS D C 1
ATOM 5448 O O . HIS D 1 88 ? -13.551 56.824 26.202 1.00 50.20 88 HIS D O 1
ATOM 5455 N N . SER D 1 89 ? -14.268 55.330 27.753 1.00 52.85 89 SER D N 1
ATOM 5456 C CA . SER D 1 89 ? -13.026 54.520 27.840 1.00 47.27 89 SER D CA 1
ATOM 5457 C C . SER D 1 89 ? -13.385 53.041 27.905 1.00 43.40 89 SER D C 1
ATOM 5458 O O . SER D 1 89 ? -14.491 52.687 28.319 1.00 42.78 89 SER D O 1
ATOM 5461 N N . PRO D 1 90 ? -12.461 52.125 27.543 1.00 41.49 90 PRO D N 1
ATOM 5462 C CA . PRO D 1 90 ? -12.690 50.699 27.752 1.00 39.96 90 PRO D CA 1
ATOM 5463 C C . PRO D 1 90 ? -12.998 50.414 29.221 1.00 37.03 90 PRO D C 1
ATOM 5464 O O . PRO D 1 90 ? -12.478 51.111 30.062 1.00 38.60 90 PRO D O 1
ATOM 5468 N N . ASP D 1 91 ? -13.825 49.414 29.499 1.00 42.42 91 ASP D N 1
ATOM 5469 C CA . ASP D 1 91 ? -14.146 48.986 30.884 1.00 46.43 91 ASP D CA 1
ATOM 5470 C C . ASP D 1 91 ? -13.040 48.048 31.391 1.00 39.24 91 ASP D C 1
ATOM 5471 O O . ASP D 1 91 ? -12.936 47.904 32.621 1.00 39.95 91 ASP D O 1
ATOM 5476 N N . GLN D 1 92 ? -12.311 47.392 30.480 1.00 36.40 92 GLN D N 1
ATOM 5477 C CA . GLN D 1 92 ? -11.275 46.388 30.847 1.00 37.06 92 GLN D CA 1
ATOM 5478 C C . GLN D 1 92 ? -10.169 46.361 29.797 1.00 35.56 92 GLN D C 1
ATOM 5479 O O . GLN D 1 92 ? -10.475 46.594 28.615 1.00 35.04 92 GLN D O 1
ATOM 5485 N N . VAL D 1 93 ? -8.945 46.008 30.198 1.00 31.41 93 VAL D N 1
ATOM 5486 C CA . VAL D 1 93 ? -7.817 45.791 29.254 1.00 28.41 93 VAL D CA 1
ATOM 5487 C C . VAL D 1 93 ? -7.075 44.518 29.651 1.00 29.06 93 VAL D C 1
ATOM 5488 O O . VAL D 1 93 ? -7.165 44.093 30.824 1.00 30.46 93 VAL D O 1
ATOM 5492 N N . SER D 1 94 ? -6.366 43.930 28.703 1.00 30.24 94 SER D N 1
ATOM 5493 C CA . SER D 1 94 ? -5.464 42.786 28.926 1.00 29.51 94 SER D CA 1
ATOM 5494 C C . SER D 1 94 ? -4.056 43.325 29.165 1.00 29.60 94 SER D C 1
ATOM 5495 O O . SER D 1 94 ? -3.590 44.111 28.337 1.00 29.75 94 SER D O 1
ATOM 5498 N N . VAL D 1 95 ? -3.409 42.900 30.240 1.00 27.49 95 VAL D N 1
ATOM 5499 C CA . VAL D 1 95 ? -2.091 43.450 30.661 1.00 28.30 95 VAL D CA 1
ATOM 5500 C C . VAL D 1 95 ? -1.154 42.281 30.932 1.00 27.81 95 VAL D C 1
ATOM 5501 O O . VAL D 1 95 ? -1.494 41.345 31.640 1.00 31.13 95 VAL D O 1
ATOM 5505 N N . PRO D 1 96 ? 0.097 42.321 30.435 1.00 29.92 96 PRO D N 1
ATOM 5506 C CA . PRO D 1 96 ? 1.079 41.299 30.801 1.00 29.96 96 PRO D CA 1
ATOM 5507 C C . PRO D 1 96 ? 1.348 41.321 32.302 1.00 29.85 96 PRO D C 1
ATOM 5508 O O . PRO D 1 96 ? 1.494 42.388 32.866 1.00 29.71 96 PRO D O 1
ATOM 5512 N N . ILE D 1 97 ? 1.405 40.158 32.948 1.00 30.08 97 ILE D N 1
ATOM 5513 C CA . ILE D 1 97 ? 1.589 40.133 34.434 1.00 30.87 97 ILE D CA 1
ATOM 5514 C C . ILE D 1 97 ? 2.971 40.681 34.818 1.00 28.68 97 ILE D C 1
ATOM 5515 O O . ILE D 1 97 ? 3.114 41.119 35.956 1.00 28.00 97 ILE D O 1
ATOM 5520 N N . SER D 1 98 ? 3.940 40.743 33.911 1.00 29.62 98 SER D N 1
ATOM 5521 C CA . SER D 1 98 ? 5.259 41.382 34.201 1.00 33.39 98 SER D CA 1
ATOM 5522 C C . SER D 1 98 ? 5.068 42.881 34.459 1.00 32.91 98 SER D C 1
ATOM 5523 O O . SER D 1 98 ? 5.934 43.481 35.106 1.00 33.81 98 SER D O 1
ATOM 5526 N N . SER D 1 99 ? 3.957 43.490 34.043 1.00 30.00 99 SER D N 1
ATOM 5527 C CA . SER D 1 99 ? 3.664 44.921 34.303 1.00 28.39 99 SER D CA 1
ATOM 5528 C C . SER D 1 99 ? 2.800 45.130 35.554 1.00 34.45 99 SER D C 1
ATOM 5529 O O . SER D 1 99 ? 2.417 46.260 35.786 1.00 38.32 99 SER D O 1
ATOM 5532 N N . LEU D 1 100 ? 2.471 44.087 36.320 1.00 28.61 100 LEU D N 1
ATOM 5533 C CA . LEU D 1 100 ? 1.540 44.190 37.474 1.00 32.22 100 LEU D CA 1
ATOM 5534 C C . LEU D 1 100 ? 2.191 43.548 38.696 1.00 26.14 100 LEU D C 1
ATOM 5535 O O . LEU D 1 100 ? 2.882 42.547 38.545 1.00 28.77 100 LEU D O 1
ATOM 5540 N N . TRP D 1 101 ? 1.819 44.011 39.874 1.00 27.04 101 TRP D N 1
ATOM 5541 C CA . TRP D 1 101 ? 1.993 43.190 41.086 1.00 26.48 101 TRP D CA 1
ATOM 5542 C C . TRP D 1 101 ? 1.062 41.981 40.966 1.00 26.44 101 TRP D C 1
ATOM 5543 O O . TRP D 1 101 ? -0.120 42.171 40.646 1.00 26.65 101 TRP D O 1
ATOM 5554 N N . VAL D 1 102 ? 1.575 40.789 41.243 1.00 27.13 102 VAL D N 1
ATOM 5555 C CA . VAL D 1 102 ? 0.730 39.565 41.331 1.00 27.64 102 VAL D CA 1
ATOM 5556 C C . VAL D 1 102 ? 1.046 38.912 42.668 1.00 31.39 102 VAL D C 1
ATOM 5557 O O . VAL D 1 102 ? 2.184 38.950 43.137 1.00 27.77 102 VAL D O 1
ATOM 5561 N N . PRO D 1 103 ? 0.052 38.291 43.335 1.00 28.37 103 PRO D N 1
ATOM 5562 C CA . PRO D 1 103 ? 0.324 37.600 44.593 1.00 27.61 103 PRO D CA 1
ATOM 5563 C C . PRO D 1 103 ? 1.337 36.480 44.394 1.00 25.19 103 PRO D C 1
ATOM 5564 O O . PRO D 1 103 ? 1.281 35.764 43.389 1.00 27.21 103 PRO D O 1
ATOM 5568 N N . ASP D 1 104 ? 2.237 36.334 45.363 1.00 26.66 104 ASP D N 1
ATOM 5569 C CA . ASP D 1 104 ? 3.316 35.302 45.368 1.00 27.87 104 ASP D CA 1
ATOM 5570 C C . ASP D 1 104 ? 2.750 33.956 45.868 1.00 26.40 104 ASP D C 1
ATOM 5571 O O . ASP D 1 104 ? 3.278 33.399 46.845 1.00 27.37 104 ASP D O 1
ATOM 5576 N N . LEU D 1 105 ? 1.737 33.434 45.168 1.00 25.60 105 LEU D N 1
ATOM 5577 C CA . LEU D 1 105 ? 1.067 32.168 45.543 1.00 26.68 105 LEU D CA 1
ATOM 5578 C C . LEU D 1 105 ? 1.971 30.983 45.256 1.00 29.34 105 LEU D C 1
ATOM 5579 O O . LEU D 1 105 ? 2.683 30.964 44.230 1.00 27.90 105 LEU D O 1
ATOM 5584 N N . ALA D 1 106 ? 1.940 29.993 46.148 1.00 28.44 106 ALA D N 1
ATOM 5585 C CA . ALA D 1 106 ? 2.622 28.711 45.961 1.00 27.23 106 ALA D CA 1
ATOM 5586 C C . ALA D 1 106 ? 1.706 27.595 46.456 1.00 25.98 106 ALA D C 1
ATOM 5587 O O . ALA D 1 106 ? 0.950 27.840 47.422 1.00 26.55 106 ALA D O 1
ATOM 5589 N N . ALA D 1 107 ? 1.792 26.448 45.820 1.00 29.56 107 ALA D N 1
ATOM 5590 C CA . ALA D 1 107 ? 1.114 25.214 46.306 1.00 29.41 107 ALA D CA 1
ATOM 5591 C C . ALA D 1 107 ? 2.076 24.499 47.254 1.00 29.73 107 ALA D C 1
ATOM 5592 O O . ALA D 1 107 ? 3.141 24.047 46.816 1.00 29.69 107 ALA D O 1
ATOM 5594 N N . TYR D 1 108 ? 1.733 24.465 48.521 1.00 32.77 108 TYR D N 1
ATOM 5595 C CA . TYR D 1 108 ? 2.622 24.028 49.632 1.00 35.35 108 TYR D CA 1
ATOM 5596 C C . TYR D 1 108 ? 2.990 22.544 49.477 1.00 33.37 108 TYR D C 1
ATOM 5597 O O . TYR D 1 108 ? 4.045 22.161 49.961 1.00 36.09 108 TYR D O 1
ATOM 5606 N N . ASN D 1 109 ? 2.166 21.734 48.810 1.00 30.72 109 ASN D N 1
ATOM 5607 C CA . ASN D 1 109 ? 2.417 20.277 48.627 1.00 32.90 109 ASN D CA 1
ATOM 5608 C C . ASN D 1 109 ? 2.727 19.966 47.159 1.00 32.20 109 ASN D C 1
ATOM 5609 O O . ASN D 1 109 ? 2.659 18.793 46.768 1.00 30.37 109 ASN D O 1
ATOM 5614 N N . ALA D 1 110 ? 3.110 20.959 46.356 1.00 31.84 110 ALA D N 1
ATOM 5615 C CA . ALA D 1 110 ? 3.586 20.720 44.980 1.00 31.91 110 ALA D CA 1
ATOM 5616 C C . ALA D 1 110 ? 4.955 20.052 45.047 1.00 30.27 110 ALA D C 1
ATOM 5617 O O . ALA D 1 110 ? 5.762 20.424 45.907 1.00 30.19 110 ALA D O 1
ATOM 5619 N N . ILE D 1 111 ? 5.198 19.100 44.144 1.00 29.30 111 ILE D N 1
ATOM 5620 C CA . ILE D 1 111 ? 6.520 18.431 43.998 1.00 31.93 111 ILE D CA 1
ATOM 5621 C C . ILE D 1 111 ? 7.093 18.695 42.606 1.00 28.72 111 ILE D C 1
ATOM 5622 O O . ILE D 1 111 ? 8.122 18.096 42.279 1.00 34.37 111 ILE D O 1
ATOM 5627 N N . SER D 1 112 ? 6.472 19.572 41.818 1.00 30.70 112 SER D N 1
ATOM 5628 C CA . SER D 1 112 ? 7.029 20.060 40.527 1.00 30.77 112 SER D CA 1
ATOM 5629 C C . SER D 1 112 ? 6.764 21.565 40.422 1.00 30.72 112 SER D C 1
ATOM 5630 O O . SER D 1 112 ? 5.879 22.064 41.119 1.00 27.82 112 SER D O 1
ATOM 5633 N N . LYS D 1 113 ? 7.547 22.278 39.614 1.00 33.42 113 LYS D N 1
ATOM 5634 C CA . LYS D 1 113 ? 7.270 23.714 39.347 1.00 37.27 113 LYS D CA 1
ATOM 5635 C C . LYS D 1 113 ? 5.943 23.794 38.608 1.00 35.74 113 LYS D C 1
ATOM 5636 O O . LYS D 1 113 ? 5.603 22.888 37.845 1.00 37.23 113 LYS D O 1
ATOM 5642 N N . PRO D 1 114 ? 5.147 24.863 38.801 1.00 33.56 114 PRO D N 1
ATOM 5643 C CA . PRO D 1 114 ? 3.922 25.024 38.025 1.00 38.03 114 PRO D CA 1
ATOM 5644 C C . PRO D 1 114 ? 4.331 25.227 36.553 1.00 39.94 114 PRO D C 1
ATOM 5645 O O . PRO D 1 114 ? 5.187 26.044 36.281 1.00 34.35 114 PRO D O 1
ATOM 5649 N N . GLU D 1 115 ? 3.762 24.427 35.654 1.00 34.42 115 GLU D N 1
ATOM 5650 C CA . GLU D 1 115 ? 3.934 24.590 34.182 1.00 35.68 115 GLU D CA 1
ATOM 5651 C C . GLU D 1 115 ? 2.754 25.433 33.701 1.00 35.90 115 GLU D C 1
ATOM 5652 O O . GLU D 1 115 ? 1.633 24.935 33.697 1.00 33.39 115 GLU D O 1
ATOM 5658 N N . VAL D 1 116 ? 2.995 26.685 33.329 1.00 33.50 116 VAL D N 1
ATOM 5659 C CA . VAL D 1 116 ? 1.915 27.594 32.876 1.00 38.07 116 VAL D CA 1
ATOM 5660 C C . VAL D 1 116 ? 1.694 27.343 31.385 1.00 35.42 116 VAL D C 1
ATOM 5661 O O . VAL D 1 116 ? 2.642 27.522 30.595 1.00 32.78 116 VAL D O 1
ATOM 5665 N N . LEU D 1 117 ? 0.486 26.925 31.017 1.00 32.94 117 LEU D N 1
ATOM 5666 C CA . LEU D 1 117 ? 0.181 26.463 29.643 1.00 35.28 117 LEU D CA 1
ATOM 5667 C C . LEU D 1 117 ? -0.332 27.636 28.792 1.00 35.18 117 LEU D C 1
ATOM 5668 O O . LEU D 1 117 ? -0.463 27.444 27.582 1.00 37.08 117 LEU D O 1
ATOM 5673 N N . THR D 1 118 ? -0.622 28.785 29.395 1.00 30.15 118 THR D N 1
ATOM 5674 C CA . THR D 1 118 ? -1.418 29.862 28.764 1.00 29.18 118 THR D CA 1
ATOM 5675 C C . THR D 1 118 ? -0.595 31.145 28.696 1.00 32.98 118 THR D C 1
ATOM 5676 O O . THR D 1 118 ? 0.343 31.333 29.464 1.00 32.04 118 THR D O 1
ATOM 5680 N N . PRO D 1 119 ? -0.946 32.068 27.782 1.00 30.30 119 PRO D N 1
ATOM 5681 C CA . PRO D 1 119 ? -0.344 33.404 27.747 1.00 32.73 119 PRO D CA 1
ATOM 5682 C C . PRO D 1 119 ? -0.452 34.108 29.106 1.00 30.86 119 PRO D C 1
ATOM 5683 O O . PRO D 1 119 ? -1.516 34.094 29.738 1.00 30.05 119 PRO D O 1
ATOM 5687 N N . GLN D 1 120 ? 0.643 34.743 29.540 1.00 30.29 120 GLN D N 1
ATOM 5688 C CA . GLN D 1 120 ? 0.756 35.296 30.906 1.00 30.17 120 GLN D CA 1
ATOM 5689 C C . GLN D 1 120 ? 0.236 36.733 30.906 1.00 28.99 120 GLN D C 1
ATOM 5690 O O . GLN D 1 120 ? 1.003 37.681 31.134 1.00 27.22 120 GLN D O 1
ATOM 5696 N N . LEU D 1 121 ? -1.074 36.859 30.705 1.00 28.22 121 LEU D N 1
ATOM 5697 C CA . LEU D 1 121 ? -1.828 38.121 30.681 1.00 28.24 121 LEU D CA 1
ATOM 5698 C C . LEU D 1 121 ? -2.914 38.044 31.746 1.00 27.34 121 LEU D C 1
ATOM 5699 O O . LEU D 1 121 ? -3.490 36.948 31.929 1.00 29.07 121 LEU D O 1
ATOM 5704 N N . ALA D 1 122 ? -3.213 39.169 32.348 1.00 27.60 122 ALA D N 1
ATOM 5705 C CA . ALA D 1 122 ? -4.336 39.349 33.285 1.00 27.09 122 ALA D CA 1
ATOM 5706 C C . ALA D 1 122 ? -5.324 40.326 32.649 1.00 29.36 122 ALA D C 1
ATOM 5707 O O . ALA D 1 122 ? -4.931 41.082 31.742 1.00 31.56 122 ALA D O 1
ATOM 5709 N N . ARG D 1 123 ? -6.542 40.321 33.148 1.00 30.67 123 ARG D N 1
ATOM 5710 C CA . ARG D 1 123 ? -7.579 41.293 32.757 1.00 31.92 123 ARG D CA 1
ATOM 5711 C C . ARG D 1 123 ? -7.651 42.306 33.875 1.00 29.43 123 ARG D C 1
ATOM 5712 O O . ARG D 1 123 ? -7.756 41.892 35.059 1.00 34.26 123 ARG D O 1
ATOM 5720 N N . VAL D 1 124 ? -7.577 43.594 33.548 1.00 28.54 124 VAL D N 1
ATOM 5721 C CA . VAL D 1 124 ? -7.678 44.674 34.554 1.00 29.77 124 VAL D CA 1
ATOM 5722 C C . VAL D 1 124 ? -8.967 45.440 34.244 1.00 32.76 124 VAL D C 1
ATOM 5723 O O . VAL D 1 124 ? -9.138 45.872 33.084 1.00 31.12 124 VAL D O 1
ATOM 5727 N N . VAL D 1 125 ? -9.814 45.582 35.252 1.00 31.88 125 VAL D N 1
ATOM 5728 C CA . VAL D 1 125 ? -11.080 46.368 35.180 1.00 32.93 125 VAL D CA 1
ATOM 5729 C C . VAL D 1 125 ? -10.765 47.814 35.572 1.00 30.23 125 VAL D C 1
ATOM 5730 O O . VAL D 1 125 ? -9.848 48.038 36.366 1.00 33.48 125 VAL D O 1
ATOM 5734 N N . SER D 1 126 ? -11.507 48.779 35.024 1.00 34.03 126 SER D N 1
ATOM 5735 C CA . SER D 1 126 ? -11.291 50.232 35.245 1.00 33.33 126 SER D CA 1
ATOM 5736 C C . SER D 1 126 ? -11.316 50.599 36.728 1.00 34.69 126 SER D C 1
ATOM 5737 O O . SER D 1 126 ? -10.739 51.634 37.060 1.00 35.10 126 SER D O 1
ATOM 5740 N N . ASP D 1 127 ? -11.942 49.791 37.591 1.00 35.96 127 ASP D N 1
ATOM 5741 C CA . ASP D 1 127 ? -11.972 50.078 39.048 1.00 37.65 127 ASP D CA 1
ATOM 5742 C C . ASP D 1 127 ? -10.733 49.490 39.753 1.00 36.24 127 ASP D C 1
ATOM 5743 O O . ASP D 1 127 ? -10.635 49.651 40.969 1.00 35.11 127 ASP D O 1
ATOM 5748 N N . GLY D 1 128 ? -9.814 48.851 39.024 1.00 32.44 128 GLY D N 1
ATOM 5749 C CA . GLY D 1 128 ? -8.579 48.293 39.605 1.00 33.85 128 GLY D CA 1
ATOM 5750 C C . GLY D 1 128 ? -8.694 46.824 39.965 1.00 33.20 128 GLY D C 1
ATOM 5751 O O . GLY D 1 128 ? -7.700 46.264 40.466 1.00 33.83 128 GLY D O 1
ATOM 5752 N N . GLU D 1 129 ? -9.822 46.173 39.698 1.00 32.74 129 GLU D N 1
ATOM 5753 C CA . GLU D 1 129 ? -9.922 44.716 39.916 1.00 36.18 129 GLU D CA 1
ATOM 5754 C C . GLU D 1 129 ? -9.059 44.009 38.864 1.00 33.04 129 GLU D C 1
ATOM 5755 O O . GLU D 1 129 ? -9.099 44.382 37.684 1.00 33.04 129 GLU D O 1
ATOM 5761 N N . VAL D 1 130 ? -8.303 43.015 39.292 1.00 30.05 130 VAL D N 1
ATOM 5762 C CA . VAL D 1 130 ? -7.450 42.179 38.413 1.00 29.39 130 VAL D CA 1
ATOM 5763 C C . VAL D 1 130 ? -8.011 40.763 38.414 1.00 28.51 130 VAL D C 1
ATOM 5764 O O . VAL D 1 130 ? -8.286 40.237 39.495 1.00 32.28 130 VAL D O 1
ATOM 5768 N N . LEU D 1 131 ? -8.149 40.181 37.238 1.00 28.93 131 LEU D N 1
ATOM 5769 C CA . LEU D 1 131 ? -8.482 38.747 37.075 1.00 34.88 131 LEU D CA 1
ATOM 5770 C C . LEU D 1 131 ? -7.326 38.084 36.339 1.00 33.50 131 LEU D C 1
ATOM 5771 O O . LEU D 1 131 ? -7.057 38.419 35.168 1.00 30.63 131 LEU D O 1
ATOM 5776 N N . TYR D 1 132 ? -6.629 37.183 37.009 1.00 30.30 132 TYR D N 1
ATOM 5777 C CA . TYR D 1 132 ? -5.528 36.408 36.402 1.00 27.87 132 TYR D CA 1
ATOM 5778 C C . TYR D 1 132 ? -5.891 34.937 36.523 1.00 29.87 132 TYR D C 1
ATOM 5779 O O . TYR D 1 132 ? -6.142 34.469 37.644 1.00 33.96 132 TYR D O 1
ATOM 5788 N N . MET D 1 133 ? -5.950 34.231 35.406 1.00 31.17 133 MET D N 1
ATOM 5789 C CA . MET D 1 133 ? -6.357 32.805 35.450 1.00 31.18 133 MET D CA 1
ATOM 5790 C C . MET D 1 133 ? -5.460 31.987 34.548 1.00 30.62 133 MET D C 1
ATOM 5791 O O . MET D 1 133 ? -5.820 31.650 33.426 1.00 32.78 133 MET D O 1
ATOM 5796 N N . PRO D 1 134 ? -4.258 31.619 35.024 1.00 27.53 134 PRO D N 1
ATOM 5797 C CA . PRO D 1 134 ? -3.396 30.746 34.264 1.00 29.00 134 PRO D CA 1
ATOM 5798 C C . PRO D 1 134 ? -3.952 29.312 34.279 1.00 31.42 134 PRO D C 1
ATOM 5799 O O . PRO D 1 134 ? -4.551 28.908 35.270 1.00 33.51 134 PRO D O 1
ATOM 5803 N N . SER D 1 135 ? -3.730 28.602 33.189 1.00 29.73 135 SER D N 1
ATOM 5804 C CA . SER D 1 135 ? -3.870 27.132 33.132 1.00 31.69 135 SER D CA 1
ATOM 5805 C C . SER D 1 135 ? -2.531 26.542 33.572 1.00 30.82 135 SER D C 1
ATOM 5806 O O . SER D 1 135 ? -1.494 26.881 32.960 1.00 30.92 135 SER D O 1
ATOM 5809 N N . ILE D 1 136 ? -2.559 25.733 34.624 1.00 31.03 136 ILE D N 1
ATOM 5810 C CA . ILE D 1 136 ? -1.330 25.179 35.248 1.00 29.20 136 ILE D CA 1
ATOM 5811 C C . ILE D 1 136 ? -1.393 23.650 35.212 1.00 32.21 136 ILE D C 1
ATOM 5812 O O . ILE D 1 136 ? -2.435 23.084 35.582 1.00 31.95 136 ILE D O 1
ATOM 5817 N N . ARG D 1 137 ? -0.298 23.030 34.794 1.00 32.49 137 ARG D N 1
ATOM 5818 C CA . ARG D 1 137 ? -0.049 21.596 35.018 1.00 33.60 137 ARG D CA 1
ATOM 5819 C C . ARG D 1 137 ? 0.985 21.464 36.135 1.00 32.52 137 ARG D C 1
ATOM 5820 O O . ARG D 1 137 ? 2.053 22.088 36.050 1.00 30.12 137 ARG D O 1
ATOM 5828 N N . GLN D 1 138 ? 0.670 20.678 37.156 1.00 32.08 138 GLN D N 1
ATOM 5829 C CA . GLN D 1 138 ? 1.557 20.562 38.335 1.00 32.16 138 GLN D CA 1
ATOM 5830 C C . GLN D 1 138 ? 1.347 19.197 38.985 1.00 33.06 138 GLN D C 1
ATOM 5831 O O . GLN D 1 138 ? 0.212 18.646 38.893 1.00 29.44 138 GLN D O 1
ATOM 5837 N N . ARG D 1 139 ? 2.404 18.688 39.614 1.00 32.14 139 ARG D N 1
ATOM 5838 C CA A ARG D 1 139 ? 2.392 17.391 40.340 0.50 33.09 139 ARG D CA 1
ATOM 5839 C CA B ARG D 1 139 ? 2.393 17.390 40.338 0.50 31.64 139 ARG D CA 1
ATOM 5840 C C . ARG D 1 139 ? 2.344 17.670 41.842 1.00 34.79 139 ARG D C 1
ATOM 5841 O O . ARG D 1 139 ? 2.991 18.634 42.295 1.00 31.54 139 ARG D O 1
ATOM 5856 N N . PHE D 1 140 ? 1.581 16.869 42.586 1.00 33.05 140 PHE D N 1
ATOM 5857 C CA . PHE D 1 140 ? 1.325 17.062 44.029 1.00 32.30 140 PHE D CA 1
ATOM 5858 C C . PHE D 1 140 ? 1.542 15.748 44.776 1.00 33.12 140 PHE D C 1
ATOM 5859 O O . PHE D 1 140 ? 1.310 14.666 44.216 1.00 30.67 140 PHE D O 1
ATOM 5867 N N . SER D 1 141 ? 1.970 15.906 46.022 1.00 36.34 141 SER D N 1
ATOM 5868 C CA . SER D 1 141 ? 1.954 14.864 47.070 1.00 34.03 141 SER D CA 1
ATOM 5869 C C . SER D 1 141 ? 0.641 15.003 47.819 1.00 30.92 141 SER D C 1
ATOM 5870 O O . SER D 1 141 ? 0.423 16.014 48.496 1.00 33.94 141 SER D O 1
ATOM 5873 N N . CYS D 1 142 ? -0.234 14.012 47.700 1.00 34.82 142 CYS D N 1
ATOM 5874 C CA . CYS D 1 142 ? -1.533 14.027 48.399 1.00 32.82 142 CYS D CA 1
ATOM 5875 C C . CYS D 1 142 ? -2.094 12.597 48.484 1.00 32.60 142 CYS D C 1
ATOM 5876 O O . CYS D 1 142 ? -1.472 11.679 47.958 1.00 34.67 142 CYS D O 1
ATOM 5879 N N . ASP D 1 143 ? -3.200 12.437 49.199 1.00 34.13 143 ASP D N 1
ATOM 5880 C CA . ASP D 1 143 ? -3.762 11.103 49.514 1.00 32.97 143 ASP D CA 1
ATOM 5881 C C . ASP D 1 143 ? -4.485 10.563 48.271 1.00 33.62 143 ASP D C 1
ATOM 5882 O O . ASP D 1 143 ? -5.572 11.052 47.954 1.00 40.04 143 ASP D O 1
ATOM 5887 N N . VAL D 1 144 ? -3.897 9.574 47.620 1.00 36.39 144 VAL D N 1
ATOM 5888 C CA . VAL D 1 144 ? -4.450 8.901 46.415 1.00 40.49 144 VAL D CA 1
ATOM 5889 C C . VAL D 1 144 ? -5.156 7.592 46.826 1.00 45.59 144 VAL D C 1
ATOM 5890 O O . VAL D 1 144 ? -5.743 6.931 45.945 1.00 41.09 144 VAL D O 1
ATOM 5894 N N . SER D 1 145 ? -5.136 7.235 48.110 1.00 42.73 145 SER D N 1
ATOM 5895 C CA . SER D 1 145 ? -5.771 5.979 48.602 1.00 40.28 145 SER D CA 1
ATOM 5896 C C . SER D 1 145 ? -7.273 6.015 48.280 1.00 41.27 145 SER D C 1
ATOM 5897 O O . SER D 1 145 ? -7.924 7.053 48.532 1.00 38.26 145 SER D O 1
ATOM 5900 N N . GLY D 1 146 ? -7.805 4.921 47.727 1.00 44.45 146 GLY D N 1
ATOM 5901 C CA . GLY D 1 146 ? -9.245 4.780 47.433 1.00 47.61 146 GLY D CA 1
ATOM 5902 C C . GLY D 1 146 ? -9.597 5.231 46.022 1.00 46.15 146 GLY D C 1
ATOM 5903 O O . GLY D 1 146 ? -10.794 5.228 45.696 1.00 48.42 146 GLY D O 1
ATOM 5904 N N . VAL D 1 147 ? -8.614 5.598 45.195 1.00 45.92 147 VAL D N 1
ATOM 5905 C CA . VAL D 1 147 ? -8.889 6.124 43.824 1.00 50.63 147 VAL D CA 1
ATOM 5906 C C . VAL D 1 147 ? -9.683 5.095 42.995 1.00 48.69 147 VAL D C 1
ATOM 5907 O O . VAL D 1 147 ? -10.506 5.525 42.165 1.00 42.67 147 VAL D O 1
ATOM 5911 N N . ASP D 1 148 ? -9.434 3.794 43.189 1.00 52.02 148 ASP D N 1
ATOM 5912 C CA . ASP D 1 148 ? -10.079 2.712 42.391 1.00 54.27 148 ASP D CA 1
ATOM 5913 C C . ASP D 1 148 ? -11.344 2.195 43.086 1.00 53.57 148 ASP D C 1
ATOM 5914 O O . ASP D 1 148 ? -11.792 1.103 42.701 1.00 64.06 148 ASP D O 1
ATOM 5919 N N . THR D 1 149 ? -11.911 2.936 44.043 1.00 52.99 149 THR D N 1
ATOM 5920 C CA . THR D 1 149 ? -13.142 2.557 44.783 1.00 52.32 149 THR D CA 1
ATOM 5921 C C . THR D 1 149 ? -14.269 3.522 44.422 1.00 59.37 149 THR D C 1
ATOM 5922 O O . THR D 1 149 ? -14.005 4.564 43.780 1.00 54.50 149 THR D O 1
ATOM 5926 N N . GLU D 1 150 ? -15.493 3.184 44.829 1.00 56.54 150 GLU D N 1
ATOM 5927 C CA . GLU D 1 150 ? -16.703 3.980 44.514 1.00 60.76 150 GLU D CA 1
ATOM 5928 C C . GLU D 1 150 ? -16.609 5.343 45.221 1.00 51.38 150 GLU D C 1
ATOM 5929 O O . GLU D 1 150 ? -17.060 6.323 44.633 1.00 47.14 150 GLU D O 1
ATOM 5935 N N . SER D 1 151 ? -16.081 5.397 46.446 1.00 52.63 151 SER D N 1
ATOM 5936 C CA . SER D 1 151 ? -16.015 6.647 47.253 1.00 54.06 151 SER D CA 1
ATOM 5937 C C . SER D 1 151 ? -14.824 7.509 46.786 1.00 46.17 151 SER D C 1
ATOM 5938 O O . SER D 1 151 ? -14.836 8.719 47.074 1.00 44.90 151 SER D O 1
ATOM 5941 N N . GLY D 1 152 ? -13.855 6.906 46.104 1.00 48.37 152 GLY D N 1
ATOM 5942 C CA . GLY D 1 152 ? -12.735 7.604 45.436 1.00 50.85 152 GLY D CA 1
ATOM 5943 C C . GLY D 1 152 ? -11.663 8.063 46.415 1.00 50.88 152 GLY D C 1
ATOM 5944 O O . GLY D 1 152 ? -11.766 7.753 47.621 1.00 44.69 152 GLY D O 1
ATOM 5945 N N . ALA D 1 153 ? -10.657 8.780 45.908 1.00 46.34 153 ALA D N 1
ATOM 5946 C CA . ALA D 1 153 ? -9.576 9.413 46.699 1.00 43.05 153 ALA D CA 1
ATOM 5947 C C . ALA D 1 153 ? -9.958 10.861 46.978 1.00 42.46 153 ALA D C 1
ATOM 5948 O O . ALA D 1 153 ? -10.770 11.427 46.215 1.00 37.65 153 ALA D O 1
ATOM 5950 N N . THR D 1 154 ? -9.420 11.436 48.055 1.00 43.11 154 THR D N 1
ATOM 5951 C CA . THR D 1 154 ? -9.529 12.882 48.356 1.00 42.58 154 THR D CA 1
ATOM 5952 C C . THR D 1 154 ? -8.112 13.448 48.461 1.00 46.17 154 THR D C 1
ATOM 5953 O O . THR D 1 154 ? -7.427 13.181 49.478 1.00 41.24 154 THR D O 1
ATOM 5957 N N . CYS D 1 155 ? -7.699 14.189 47.430 1.00 40.27 155 CYS D N 1
ATOM 5958 C CA . CYS D 1 155 ? -6.383 14.859 47.308 1.00 39.60 155 CYS D CA 1
ATOM 5959 C C . CYS D 1 155 ? -6.561 16.325 47.710 1.00 39.66 155 CYS D C 1
ATOM 5960 O O . CYS D 1 155 ? -7.371 17.012 47.077 1.00 36.85 155 CYS D O 1
ATOM 5963 N N . ARG D 1 156 ? -5.859 16.783 48.753 1.00 34.49 156 ARG D N 1
ATOM 5964 C CA . ARG D 1 156 ? -5.922 18.162 49.257 1.00 33.52 156 ARG D CA 1
ATOM 5965 C C . ARG D 1 156 ? -4.724 18.941 48.687 1.00 35.88 156 ARG D C 1
ATOM 5966 O O . ARG D 1 156 ? -3.584 18.493 48.834 1.00 35.41 156 ARG D O 1
ATOM 5974 N N . ILE D 1 157 ? -5.005 20.081 48.067 1.00 33.00 157 ILE D N 1
ATOM 5975 C CA . ILE D 1 157 ? -3.977 21.021 47.535 1.00 35.79 157 ILE D CA 1
ATOM 5976 C C . ILE D 1 157 ? -4.107 22.308 48.329 1.00 32.82 157 ILE D C 1
ATOM 5977 O O . ILE D 1 157 ? -5.223 22.838 48.408 1.00 33.67 157 ILE D O 1
ATOM 5982 N N . LYS D 1 158 ? -3.001 22.785 48.909 1.00 33.07 158 LYS D N 1
ATOM 5983 C CA . LYS D 1 158 ? -2.962 23.996 49.750 1.00 31.79 158 LYS D CA 1
ATOM 5984 C C . LYS D 1 158 ? -2.207 25.097 49.000 1.00 32.24 158 LYS D C 1
ATOM 5985 O O . LYS D 1 158 ? -1.041 24.875 48.671 1.00 30.72 158 LYS D O 1
ATOM 5991 N N . ILE D 1 159 ? -2.865 26.218 48.765 1.00 31.46 159 ILE D N 1
ATOM 5992 C CA . ILE D 1 159 ? -2.283 27.366 48.001 1.00 32.11 159 ILE D CA 1
ATOM 5993 C C . ILE D 1 159 ? -2.358 28.605 48.868 1.00 30.97 159 ILE D C 1
ATOM 5994 O O . ILE D 1 159 ? -3.429 28.967 49.348 1.00 32.25 159 ILE D O 1
ATOM 5999 N N . GLY D 1 160 ? -1.222 29.265 49.076 1.00 28.78 160 GLY D N 1
ATOM 6000 C CA . GLY D 1 160 ? -1.152 30.511 49.831 1.00 27.63 160 GLY D CA 1
ATOM 6001 C C . GLY D 1 160 ? 0.033 31.339 49.408 1.00 26.12 160 GLY D C 1
ATOM 6002 O O . GLY D 1 160 ? 0.876 30.830 48.638 1.00 27.42 160 GLY D O 1
ATOM 6003 N N . SER D 1 161 ? 0.109 32.551 49.938 1.00 24.98 161 SER D N 1
ATOM 6004 C CA . SER D 1 161 ? 1.290 33.436 49.783 1.00 27.50 161 SER D CA 1
ATOM 6005 C C . SER D 1 161 ? 2.530 32.728 50.361 1.00 31.46 161 SER D C 1
ATOM 6006 O O . SER D 1 161 ? 2.461 32.173 51.480 1.00 35.07 161 SER D O 1
ATOM 6009 N N . TRP D 1 162 ? 3.638 32.789 49.638 1.00 29.75 162 TRP D N 1
ATOM 6010 C CA . TRP D 1 162 ? 4.928 32.272 50.135 1.00 30.18 162 TRP D CA 1
ATOM 6011 C C . TRP D 1 162 ? 5.526 33.195 51.196 1.00 28.97 162 TRP D C 1
ATOM 6012 O O . TRP D 1 162 ? 6.164 32.664 52.142 1.00 30.38 162 TRP D O 1
ATOM 6023 N N . THR D 1 163 ? 5.383 34.519 51.086 1.00 28.08 163 THR D N 1
ATOM 6024 C CA . THR D 1 163 ? 6.137 35.458 51.959 1.00 26.61 163 THR D CA 1
ATOM 6025 C C . THR D 1 163 ? 5.245 36.432 52.722 1.00 30.99 163 THR D C 1
ATOM 6026 O O . THR D 1 163 ? 5.788 37.109 53.598 1.00 28.94 163 THR D O 1
ATOM 6030 N N . HIS D 1 164 ? 3.955 36.548 52.380 1.00 26.54 164 HIS D N 1
ATOM 6031 C CA . HIS D 1 164 ? 3.074 37.555 52.995 1.00 25.38 164 HIS D CA 1
ATOM 6032 C C . HIS D 1 164 ? 2.144 36.841 54.003 1.00 26.99 164 HIS D C 1
ATOM 6033 O O . HIS D 1 164 ? 1.360 35.974 53.588 1.00 27.87 164 HIS D O 1
ATOM 6040 N N . HIS D 1 165 ? 2.240 37.234 55.273 1.00 27.30 165 HIS D N 1
ATOM 6041 C CA . HIS D 1 165 ? 1.352 36.724 56.349 1.00 29.07 165 HIS D CA 1
ATOM 6042 C C . HIS D 1 165 ? -0.013 37.421 56.255 1.00 31.37 165 HIS D C 1
ATOM 6043 O O . HIS D 1 165 ? -0.207 38.315 55.389 1.00 28.33 165 HIS D O 1
ATOM 6050 N N . SER D 1 166 ? -0.944 37.038 57.140 1.00 30.15 166 SER D N 1
ATOM 6051 C CA . SER D 1 166 ? -2.384 37.382 57.074 1.00 32.63 166 SER D CA 1
ATOM 6052 C C . SER D 1 166 ? -2.620 38.885 57.188 1.00 31.34 166 SER D C 1
ATOM 6053 O O . SER D 1 166 ? -3.687 39.326 56.750 1.00 31.70 166 SER D O 1
ATOM 6056 N N . ARG D 1 167 ? -1.705 39.683 57.745 1.00 31.03 167 ARG D N 1
ATOM 6057 C CA . ARG D 1 167 ? -1.918 41.152 57.812 1.00 36.97 167 ARG D CA 1
ATOM 6058 C C . ARG D 1 167 ? -1.579 41.804 56.458 1.00 36.31 167 ARG D C 1
ATOM 6059 O O . ARG D 1 167 ? -1.919 42.997 56.277 1.00 35.05 167 ARG D O 1
ATOM 6067 N N . GLU D 1 168 ? -0.999 41.061 55.520 1.00 33.61 168 GLU D N 1
ATOM 6068 C CA . GLU D 1 168 ? -0.578 41.601 54.194 1.00 32.41 168 GLU D CA 1
ATOM 6069 C C . GLU D 1 168 ? -1.409 40.988 53.066 1.00 30.70 168 GLU D C 1
ATOM 6070 O O . GLU D 1 168 ? -1.840 41.742 52.191 1.00 29.95 168 GLU D O 1
ATOM 6076 N N . ILE D 1 169 ? -1.595 39.669 53.087 1.00 29.03 169 ILE D N 1
ATOM 6077 C CA . ILE D 1 169 ? -2.452 38.962 52.097 1.00 30.72 169 ILE D CA 1
ATOM 6078 C C . ILE D 1 169 ? -3.429 38.073 52.853 1.00 32.24 169 ILE D C 1
ATOM 6079 O O . ILE D 1 169 ? -2.974 37.250 53.670 1.00 30.69 169 ILE D O 1
ATOM 6084 N N . SER D 1 170 ? -4.702 38.193 52.541 1.00 33.29 170 SER D N 1
ATOM 6085 C CA . SER D 1 170 ? -5.708 37.175 52.915 1.00 36.57 170 SER D CA 1
ATOM 6086 C C . SER D 1 170 ? -6.045 36.379 51.658 1.00 41.48 170 SER D C 1
ATOM 6087 O O . SER D 1 170 ? -6.104 36.971 50.553 1.00 39.72 170 SER D O 1
ATOM 6090 N N . VAL D 1 171 ? -6.163 35.061 51.814 1.00 39.99 171 VAL D N 1
ATOM 6091 C CA . VAL D 1 171 ? -6.574 34.176 50.688 1.00 42.95 171 VAL D CA 1
ATOM 6092 C C . VAL D 1 171 ? -7.932 33.563 51.043 1.00 49.50 171 VAL D C 1
ATOM 6093 O O . VAL D 1 171 ? -8.136 33.120 52.200 1.00 52.87 171 VAL D O 1
ATOM 6097 N N . ASP D 1 172 ? -8.867 33.709 50.117 1.00 42.45 172 ASP D N 1
ATOM 6098 C CA . ASP D 1 172 ? -10.283 33.336 50.332 1.00 45.22 172 ASP D CA 1
ATOM 6099 C C . ASP D 1 172 ? -10.735 32.553 49.111 1.00 49.13 172 ASP D C 1
ATOM 6100 O O . ASP D 1 172 ? -10.395 32.889 47.974 1.00 41.23 172 ASP D O 1
ATOM 6105 N N . PRO D 1 173 ? -11.477 31.442 49.324 1.00 42.95 173 PRO D N 1
ATOM 6106 C CA . PRO D 1 173 ? -12.136 30.770 48.220 1.00 46.28 173 PRO D CA 1
ATOM 6107 C C . PRO D 1 173 ? -13.190 31.745 47.666 1.00 48.58 173 PRO D C 1
ATOM 6108 O O . PRO D 1 173 ? -13.567 32.682 48.361 1.00 44.55 173 PRO D O 1
ATOM 6112 N N . THR D 1 174 ? -13.570 31.593 46.415 1.00 57.85 174 THR D N 1
ATOM 6113 C CA . THR D 1 174 ? -14.740 32.331 45.860 1.00 60.66 174 THR D CA 1
ATOM 6114 C C . THR D 1 174 ? -16.003 31.666 46.415 1.00 71.16 174 THR D C 1
ATOM 6115 O O . THR D 1 174 ? -15.905 30.532 46.906 1.00 68.95 174 THR D O 1
ATOM 6119 N N . THR D 1 175 ? -17.164 32.314 46.306 1.00 88.43 175 THR D N 1
ATOM 6120 C CA . THR D 1 175 ? -18.489 31.650 46.480 1.00 94.89 175 THR D CA 1
ATOM 6121 C C . THR D 1 175 ? -18.713 30.682 45.307 1.00 90.76 175 THR D C 1
ATOM 6122 O O . THR D 1 175 ? -19.239 29.587 45.577 1.00 86.19 175 THR D O 1
ATOM 6126 N N . SER D 1 178 ? -21.283 26.706 40.737 1.00 110.47 178 SER D N 1
ATOM 6127 C CA . SER D 1 178 ? -20.856 26.310 39.360 1.00 113.30 178 SER D CA 1
ATOM 6128 C C . SER D 1 178 ? -20.321 24.871 39.391 1.00 103.98 178 SER D C 1
ATOM 6129 O O . SER D 1 178 ? -19.598 24.614 40.340 1.00 96.12 178 SER D O 1
ATOM 6132 N N . ASP D 1 179 ? -20.707 23.997 38.445 1.00 96.80 179 ASP D N 1
ATOM 6133 C CA . ASP D 1 179 ? -20.479 22.531 38.519 1.00 94.74 179 ASP D CA 1
ATOM 6134 C C . ASP D 1 179 ? -18.976 22.258 38.665 1.00 84.33 179 ASP D C 1
ATOM 6135 O O . ASP D 1 179 ? -18.196 22.825 37.888 1.00 82.35 179 ASP D O 1
ATOM 6140 N N . ASP D 1 180 ? -18.594 21.392 39.616 1.00 73.94 180 ASP D N 1
ATOM 6141 C CA . ASP D 1 180 ? -17.185 20.993 39.879 1.00 78.16 180 ASP D CA 1
ATOM 6142 C C . ASP D 1 180 ? -16.533 20.401 38.629 1.00 75.57 180 ASP D C 1
ATOM 6143 O O . ASP D 1 180 ? -15.311 20.542 38.487 1.00 64.89 180 ASP D O 1
ATOM 6148 N N . SER D 1 181 ? -17.313 19.759 37.751 1.00 76.86 181 SER D N 1
ATOM 6149 C CA . SER D 1 181 ? -16.829 19.077 36.528 1.00 74.33 181 SER D CA 1
ATOM 6150 C C . SER D 1 181 ? -17.076 19.947 35.298 1.00 70.41 181 SER D C 1
ATOM 6151 O O . SER D 1 181 ? -16.944 19.399 34.167 1.00 66.87 181 SER D O 1
ATOM 6154 N N . GLU D 1 182 ? -17.444 21.219 35.471 1.00 62.62 182 GLU D N 1
ATOM 6155 C CA . GLU D 1 182 ? -17.961 22.042 34.342 1.00 54.93 182 GLU D CA 1
ATOM 6156 C C . GLU D 1 182 ? -16.918 22.095 33.220 1.00 48.13 182 GLU D C 1
ATOM 6157 O O . GLU D 1 182 ? -17.339 22.056 32.047 1.00 48.71 182 GLU D O 1
ATOM 6163 N N . TYR D 1 183 ? -15.623 22.214 33.548 1.00 44.84 183 TYR D N 1
ATOM 6164 C CA . TYR D 1 183 ? -14.555 22.344 32.518 1.00 45.30 183 TYR D CA 1
ATOM 6165 C C . TYR D 1 183 ? -13.698 21.083 32.463 1.00 38.33 183 TYR D C 1
ATOM 6166 O O . TYR D 1 183 ? -12.716 21.059 31.702 1.00 40.04 183 TYR D O 1
ATOM 6175 N N . PHE D 1 184 ? -14.046 20.067 33.257 1.00 37.99 184 PHE D N 1
ATOM 6176 C CA . PHE D 1 184 ? -13.229 18.839 33.371 1.00 38.40 184 PHE D CA 1
ATOM 6177 C C . PHE D 1 184 ? -13.346 18.010 32.089 1.00 38.50 184 PHE D C 1
ATOM 6178 O O . PHE D 1 184 ? -14.445 17.831 31.558 1.00 41.63 184 PHE D O 1
ATOM 6186 N N . SER D 1 185 ? -12.216 17.515 31.603 1.00 36.45 185 SER D N 1
ATOM 6187 C CA . SER D 1 185 ? -12.134 16.745 30.339 1.00 39.60 185 SER D CA 1
ATOM 6188 C C . SER D 1 185 ? -12.966 15.462 30.451 1.00 43.65 185 SER D C 1
ATOM 6189 O O . SER D 1 185 ? -12.708 14.650 31.360 1.00 38.30 185 SER D O 1
ATOM 6192 N N . GLN D 1 186 ? -13.834 15.234 29.475 1.00 42.76 186 GLN D N 1
ATOM 6193 C CA . GLN D 1 186 ? -14.601 13.970 29.336 1.00 43.91 186 GLN D CA 1
ATOM 6194 C C . GLN D 1 186 ? -13.646 12.823 28.978 1.00 41.24 186 GLN D C 1
ATOM 6195 O O . GLN D 1 186 ? -14.057 11.662 29.126 1.00 40.70 186 GLN D O 1
ATOM 6201 N N . TYR D 1 187 ? -12.404 13.105 28.568 1.00 41.20 187 TYR D N 1
ATOM 6202 C CA . TYR D 1 187 ? -11.449 12.087 28.065 1.00 40.57 187 TYR D CA 1
ATOM 6203 C C . TYR D 1 187 ? -10.474 11.629 29.150 1.00 36.18 187 TYR D C 1
ATOM 6204 O O . TYR D 1 187 ? -9.737 10.670 28.903 1.00 40.59 187 TYR D O 1
ATOM 6213 N N . SER D 1 188 ? -10.473 12.264 30.313 1.00 35.76 188 SER D N 1
ATOM 6214 C CA . SER D 1 188 ? -9.675 11.789 31.476 1.00 37.13 188 SER D CA 1
ATOM 6215 C C . SER D 1 188 ? -10.054 10.342 31.797 1.00 41.01 188 SER D C 1
ATOM 6216 O O . SER D 1 188 ? -11.226 10.003 31.606 1.00 37.93 188 SER D O 1
ATOM 6219 N N . ARG D 1 189 ? -9.104 9.553 32.294 1.00 39.79 189 ARG D N 1
ATOM 6220 C CA . ARG D 1 189 ? -9.366 8.206 32.871 1.00 45.39 189 ARG D CA 1
ATOM 6221 C C . ARG D 1 189 ? -10.130 8.357 34.185 1.00 43.83 189 ARG D C 1
ATOM 6222 O O . ARG D 1 189 ? -10.652 7.331 34.704 1.00 41.08 189 ARG D O 1
ATOM 6230 N N . PHE D 1 190 ? -10.168 9.566 34.752 1.00 37.13 190 PHE D N 1
ATOM 6231 C CA . PHE D 1 190 ? -10.733 9.832 36.096 1.00 39.62 190 PHE D CA 1
ATOM 6232 C C . PHE D 1 190 ? -11.968 10.711 35.962 1.00 38.41 190 PHE D C 1
ATOM 6233 O O . PHE D 1 190 ? -12.193 11.312 34.895 1.00 39.55 190 PHE D O 1
ATOM 6241 N N . GLU D 1 191 ? -12.758 10.749 37.026 1.00 37.08 191 GLU D N 1
ATOM 6242 C CA . GLU D 1 191 ? -13.945 11.628 37.116 1.00 41.10 191 GLU D CA 1
ATOM 6243 C C . GLU D 1 191 ? -13.942 12.275 38.490 1.00 37.92 191 GLU D C 1
ATOM 6244 O O . GLU D 1 191 ? -13.430 11.668 39.445 1.00 42.27 191 GLU D O 1
ATOM 6250 N N . ILE D 1 192 ? -14.495 13.474 38.564 1.00 37.84 192 ILE D N 1
ATOM 6251 C CA . ILE D 1 192 ? -14.588 14.268 39.815 1.00 40.10 192 ILE D CA 1
ATOM 6252 C C . ILE D 1 192 ? -15.920 13.934 40.479 1.00 47.20 192 ILE D C 1
ATOM 6253 O O . ILE D 1 192 ? -16.952 14.043 39.814 1.00 43.30 192 ILE D O 1
ATOM 6258 N N . LEU D 1 193 ? -15.874 13.581 41.759 1.00 45.73 193 LEU D N 1
ATOM 6259 C CA . LEU D 1 193 ? -17.069 13.348 42.605 1.00 44.38 193 LEU D CA 1
ATOM 6260 C C . LEU D 1 193 ? -17.426 14.645 43.327 1.00 45.56 193 LEU D C 1
ATOM 6261 O O . LEU D 1 193 ? -18.613 14.952 43.461 1.00 47.67 193 LEU D O 1
ATOM 6266 N N . ASP D 1 194 ? -16.424 15.401 43.780 1.00 43.59 194 ASP D N 1
ATOM 6267 C CA . ASP D 1 194 ? -16.663 16.618 44.591 1.00 43.60 194 ASP D CA 1
ATOM 6268 C C . ASP D 1 194 ? -15.388 17.462 44.654 1.00 42.61 194 ASP D C 1
ATOM 6269 O O . ASP D 1 194 ? -14.289 16.895 44.678 1.00 40.51 194 ASP D O 1
ATOM 6274 N N . VAL D 1 195 ? -15.568 18.772 44.721 1.00 42.65 195 VAL D N 1
ATOM 6275 C CA . VAL D 1 195 ? -14.481 19.740 45.024 1.00 44.49 195 VAL D CA 1
ATOM 6276 C C . VAL D 1 195 ? -14.995 20.661 46.119 1.00 41.31 195 VAL D C 1
ATOM 6277 O O . VAL D 1 195 ? -16.069 21.241 45.928 1.00 41.69 195 VAL D O 1
ATOM 6281 N N . THR D 1 196 ? -14.257 20.780 47.223 1.00 38.40 196 THR D N 1
ATOM 6282 C CA . THR D 1 196 ? -14.510 21.815 48.251 1.00 37.14 196 THR D CA 1
ATOM 6283 C C . THR D 1 196 ? -13.246 22.675 48.362 1.00 32.91 196 THR D C 1
ATOM 6284 O O . THR D 1 196 ? -12.160 22.136 48.191 1.00 33.26 196 THR D O 1
ATOM 6288 N N . GLN D 1 197 ? -13.418 23.959 48.603 1.00 33.62 197 GLN D N 1
ATOM 6289 C CA . GLN D 1 197 ? -12.329 24.969 48.650 1.00 36.80 197 GLN D CA 1
ATOM 6290 C C . GLN D 1 197 ? -12.585 25.801 49.899 1.00 36.89 197 GLN D C 1
ATOM 6291 O O . GLN D 1 197 ? -13.594 26.509 49.914 1.00 38.94 197 GLN D O 1
ATOM 6297 N N . LYS D 1 198 ? -11.739 25.680 50.923 1.00 35.46 198 LYS D N 1
ATOM 6298 C CA . LYS D 1 198 ? -11.983 26.214 52.294 1.00 36.37 198 LYS D CA 1
ATOM 6299 C C . LYS D 1 198 ? -10.771 27.029 52.753 1.00 33.55 198 LYS D C 1
ATOM 6300 O O . LYS D 1 198 ? -9.621 26.653 52.417 1.00 35.35 198 LYS D O 1
ATOM 6306 N N . LYS D 1 199 ? -11.023 28.061 53.543 1.00 33.51 199 LYS D N 1
ATOM 6307 C CA . LYS D 1 199 ? -9.973 28.952 54.101 1.00 36.06 199 LYS D CA 1
ATOM 6308 C C . LYS D 1 199 ? -9.238 28.202 55.213 1.00 38.58 199 LYS D C 1
ATOM 6309 O O . LYS D 1 199 ? -9.909 27.552 56.070 1.00 37.89 199 LYS D O 1
ATOM 6315 N N . ASN D 1 200 ? -7.916 28.289 55.228 1.00 32.77 200 ASN D N 1
ATOM 6316 C CA . ASN D 1 200 ? -7.059 27.653 56.258 1.00 33.81 200 ASN D CA 1
ATOM 6317 C C . ASN D 1 200 ? -5.988 28.666 56.661 1.00 36.20 200 ASN D C 1
ATOM 6318 O O . ASN D 1 200 ? -5.744 29.622 55.911 1.00 34.27 200 ASN D O 1
ATOM 6323 N N . SER D 1 201 ? -5.496 28.572 57.887 1.00 33.44 201 SER D N 1
ATOM 6324 C CA . SER D 1 201 ? -4.427 29.447 58.433 1.00 37.76 201 SER D CA 1
ATOM 6325 C C . SER D 1 201 ? -3.372 28.533 59.063 1.00 40.57 201 SER D C 1
ATOM 6326 O O . SER D 1 201 ? -3.770 27.499 59.661 1.00 36.47 201 SER D O 1
ATOM 6329 N N . VAL D 1 202 ? -2.101 28.812 58.817 1.00 36.33 202 VAL D N 1
ATOM 6330 C CA . VAL D 1 202 ? -0.987 28.062 59.461 1.00 34.24 202 VAL D CA 1
ATOM 6331 C C . VAL D 1 202 ? -0.136 29.076 60.224 1.00 38.23 202 VAL D C 1
ATOM 6332 O O . VAL D 1 202 ? 0.117 30.159 59.683 1.00 35.30 202 VAL D O 1
ATOM 6336 N N . THR D 1 203 ? 0.188 28.761 61.479 1.00 35.05 203 THR D N 1
ATOM 6337 C CA . THR D 1 203 ? 1.145 29.533 62.303 1.00 34.51 203 THR D CA 1
ATOM 6338 C C . THR D 1 203 ? 2.272 28.564 62.614 1.00 37.01 203 THR D C 1
ATOM 6339 O O . THR D 1 203 ? 2.015 27.371 63.006 1.00 37.54 203 THR D O 1
ATOM 6343 N N . TYR D 1 204 ? 3.501 28.996 62.360 1.00 36.09 204 TYR D N 1
ATOM 6344 C CA . TYR D 1 204 ? 4.726 28.189 62.569 1.00 39.81 204 TYR D CA 1
ATOM 6345 C C . TYR D 1 204 ? 5.335 28.577 63.917 1.00 38.85 204 TYR D C 1
ATOM 6346 O O . TYR D 1 204 ? 5.090 29.725 64.351 1.00 43.02 204 TYR D O 1
ATOM 6355 N N . SER D 1 205 ? 6.092 27.684 64.562 1.00 42.69 205 SER D N 1
ATOM 6356 C CA . SER D 1 205 ? 6.747 27.900 65.896 1.00 49.68 205 SER D CA 1
ATOM 6357 C C . SER D 1 205 ? 7.680 29.133 65.861 1.00 56.33 205 SER D C 1
ATOM 6358 O O . SER D 1 205 ? 7.791 29.835 66.879 1.00 53.66 205 SER D O 1
ATOM 6361 N N . CYS D 1 206 ? 8.332 29.375 64.723 1.00 56.72 206 CYS D N 1
ATOM 6362 C CA . CYS D 1 206 ? 9.384 30.408 64.522 1.00 63.30 206 CYS D CA 1
ATOM 6363 C C . CYS D 1 206 ? 8.823 31.803 64.798 1.00 67.58 206 CYS D C 1
ATOM 6364 O O . CYS D 1 206 ? 9.584 32.641 65.295 1.00 75.28 206 CYS D O 1
ATOM 6367 N N . CYS D 1 207 ? 7.553 32.039 64.481 1.00 65.34 207 CYS D N 1
ATOM 6368 C CA . CYS D 1 207 ? 7.039 33.359 64.031 1.00 64.88 207 CYS D CA 1
ATOM 6369 C C . CYS D 1 207 ? 5.621 33.553 64.543 1.00 65.09 207 CYS D C 1
ATOM 6370 O O . CYS D 1 207 ? 4.825 32.613 64.521 1.00 59.28 207 CYS D O 1
ATOM 6373 N N . PRO D 1 208 ? 5.256 34.770 65.009 1.00 62.18 208 PRO D N 1
ATOM 6374 C CA . PRO D 1 208 ? 3.915 35.005 65.551 1.00 61.02 208 PRO D CA 1
ATOM 6375 C C . PRO D 1 208 ? 2.815 35.083 64.475 1.00 64.37 208 PRO D C 1
ATOM 6376 O O . PRO D 1 208 ? 1.664 34.879 64.799 1.00 65.62 208 PRO D O 1
ATOM 6380 N N . GLU D 1 209 ? 3.183 35.381 63.228 1.00 57.15 209 GLU D N 1
ATOM 6381 C CA . GLU D 1 209 ? 2.197 35.724 62.176 1.00 48.93 209 GLU D CA 1
ATOM 6382 C C . GLU D 1 209 ? 1.639 34.442 61.573 1.00 36.67 209 GLU D C 1
ATOM 6383 O O . GLU D 1 209 ? 2.368 33.435 61.485 1.00 44.65 209 GLU D O 1
ATOM 6389 N N . ALA D 1 210 ? 0.356 34.467 61.227 1.00 34.60 210 ALA D N 1
ATOM 6390 C CA . ALA D 1 210 ? -0.353 33.350 60.554 1.00 35.22 210 ALA D CA 1
ATOM 6391 C C . ALA D 1 210 ? -0.275 33.585 59.034 1.00 34.33 210 ALA D C 1
ATOM 6392 O O . ALA D 1 210 ? -0.287 34.762 58.641 1.00 38.09 210 ALA D O 1
ATOM 6394 N N . TYR D 1 211 ? -0.172 32.510 58.261 1.00 33.73 211 TYR D N 1
ATOM 6395 C CA . TYR D 1 211 ? -0.211 32.508 56.783 1.00 33.78 211 TYR D CA 1
ATOM 6396 C C . TYR D 1 211 ? -1.490 31.831 56.315 1.00 39.33 211 TYR D C 1
ATOM 6397 O O . TYR D 1 211 ? -1.761 30.682 56.738 1.00 40.44 211 TYR D O 1
ATOM 6406 N N . GLU D 1 212 ? -2.258 32.567 55.515 1.00 38.23 212 GLU D N 1
ATOM 6407 C CA . GLU D 1 212 ? -3.537 32.048 55.012 1.00 37.80 212 GLU D CA 1
ATOM 6408 C C . GLU D 1 212 ? -3.279 31.150 53.814 1.00 40.67 212 GLU D C 1
ATOM 6409 O O . GLU D 1 212 ? -2.290 31.315 53.085 1.00 38.93 212 GLU D O 1
ATOM 6415 N N . ASP D 1 213 ? -4.171 30.211 53.618 1.00 34.03 213 ASP D N 1
ATOM 6416 C CA . ASP D 1 213 ? -4.178 29.384 52.412 1.00 33.25 213 ASP D CA 1
ATOM 6417 C C . ASP D 1 213 ? -5.633 29.080 52.072 1.00 35.96 213 ASP D C 1
ATOM 6418 O O . ASP D 1 213 ? -6.553 29.315 52.899 1.00 36.85 213 ASP D O 1
ATOM 6423 N N . VAL D 1 214 ? -5.843 28.630 50.855 1.00 30.42 214 VAL D N 1
ATOM 6424 C CA . VAL D 1 214 ? -7.076 27.918 50.452 1.00 34.56 214 VAL D CA 1
ATOM 6425 C C . VAL D 1 214 ? -6.674 26.461 50.344 1.00 34.36 214 VAL D C 1
ATOM 6426 O O . VAL D 1 214 ? -5.602 26.136 49.748 1.00 34.41 214 VAL D O 1
ATOM 6430 N N . GLU D 1 215 ? -7.484 25.597 50.974 1.00 32.11 215 GLU D N 1
ATOM 6431 C CA . GLU D 1 215 ? -7.288 24.145 50.888 1.00 31.92 215 GLU D CA 1
ATOM 6432 C C . GLU D 1 215 ? -8.362 23.633 49.933 1.00 30.34 215 GLU D C 1
ATOM 6433 O O . GLU D 1 215 ? -9.560 23.859 50.203 1.00 32.45 215 GLU D O 1
ATOM 6439 N N . VAL D 1 216 ? -7.928 23.054 48.828 1.00 30.34 216 VAL D N 1
ATOM 6440 C CA . VAL D 1 216 ? -8.806 22.534 47.761 1.00 33.84 216 VAL D CA 1
ATOM 6441 C C . VAL D 1 216 ? -8.825 21.018 47.907 1.00 33.56 216 VAL D C 1
ATOM 6442 O O . VAL D 1 216 ? -7.751 20.399 47.765 1.00 37.12 216 VAL D O 1
ATOM 6446 N N . SER D 1 217 ? -9.989 20.439 48.222 1.00 33.69 217 SER D N 1
ATOM 6447 C CA . SER D 1 217 ? -10.141 18.975 48.390 1.00 30.91 217 SER D CA 1
ATOM 6448 C C . SER D 1 217 ? -10.784 18.415 47.124 1.00 31.52 217 SER D C 1
ATOM 6449 O O . SER D 1 217 ? -11.941 18.745 46.867 1.00 35.49 217 SER D O 1
ATOM 6452 N N . LEU D 1 218 ? -10.017 17.659 46.353 1.00 32.90 218 LEU D N 1
ATOM 6453 C CA . LEU D 1 218 ? -10.437 17.051 45.075 1.00 35.54 218 LEU D CA 1
ATOM 6454 C C . LEU D 1 218 ? -10.784 15.588 45.361 1.00 35.81 218 LEU D C 1
ATOM 6455 O O . LEU D 1 218 ? -9.862 14.791 45.603 1.00 35.02 218 LEU D O 1
ATOM 6460 N N . ASN D 1 219 ? -12.077 15.275 45.375 1.00 40.32 219 ASN D N 1
ATOM 6461 C CA . ASN D 1 219 ? -12.586 13.886 45.535 1.00 38.41 219 ASN D CA 1
ATOM 6462 C C . ASN D 1 219 ? -12.799 13.335 44.126 1.00 35.00 219 ASN D C 1
ATOM 6463 O O . ASN D 1 219 ? -13.633 13.888 43.389 1.00 40.22 219 ASN D O 1
ATOM 6468 N N . PHE D 1 220 ? -12.007 12.345 43.733 1.00 34.94 220 PHE D N 1
ATOM 6469 C CA . PHE D 1 220 ? -12.015 11.821 42.349 1.00 38.72 220 PHE D CA 1
ATOM 6470 C C . PHE D 1 220 ? -11.834 10.307 42.381 1.00 42.59 220 PHE D C 1
ATOM 6471 O O . PHE D 1 220 ? -11.364 9.749 43.391 1.00 41.22 220 PHE D O 1
ATOM 6479 N N . ARG D 1 221 ? -12.171 9.653 41.278 1.00 39.51 221 ARG D N 1
ATOM 6480 C CA . ARG D 1 221 ? -11.974 8.192 41.167 1.00 43.39 221 ARG D CA 1
ATOM 6481 C C . ARG D 1 221 ? -11.709 7.812 39.714 1.00 42.64 221 ARG D C 1
ATOM 6482 O O . ARG D 1 221 ? -12.057 8.591 38.810 1.00 41.29 221 ARG D O 1
ATOM 6490 N N . LYS D 1 222 ? -11.115 6.639 39.529 1.00 39.99 222 LYS D N 1
ATOM 6491 C CA . LYS D 1 222 ? -10.937 6.001 38.207 1.00 46.97 222 LYS D CA 1
ATOM 6492 C C . LYS D 1 222 ? -12.314 5.627 37.655 1.00 51.04 222 LYS D C 1
ATOM 6493 O O . LYS D 1 222 ? -13.140 5.107 38.425 1.00 49.84 222 LYS D O 1
ATOM 6499 N N . LYS D 1 223 ? -12.579 5.941 36.391 1.00 48.05 223 LYS D N 1
ATOM 6500 C CA . LYS D 1 223 ? -13.855 5.573 35.726 1.00 51.48 223 LYS D CA 1
ATOM 6501 C C . LYS D 1 223 ? -13.912 4.050 35.552 1.00 54.65 223 LYS D C 1
ATOM 6502 O O . LYS D 1 223 ? -12.866 3.436 35.291 1.00 55.97 223 LYS D O 1
ATOM 6508 N N . GLY D 1 224 ? -15.117 3.480 35.631 1.00 67.65 224 GLY D N 1
ATOM 6509 C CA . GLY D 1 224 ? -15.382 2.041 35.404 1.00 72.88 224 GLY D CA 1
ATOM 6510 C C . GLY D 1 224 ? -15.491 1.704 33.925 1.00 70.43 224 GLY D C 1
ATOM 6511 O O . GLY D 1 224 ? -15.951 2.531 33.136 1.00 80.05 224 GLY D O 1
ATOM 6512 N N . LEU E 1 20 ? 8.220 55.938 56.302 1.00 56.52 20 LEU E N 1
ATOM 6513 C CA . LEU E 1 20 ? 8.376 55.312 54.983 1.00 51.74 20 LEU E CA 1
ATOM 6514 C C . LEU E 1 20 ? 7.233 54.331 54.763 1.00 46.37 20 LEU E C 1
ATOM 6515 O O . LEU E 1 20 ? 6.875 53.650 55.724 1.00 56.23 20 LEU E O 1
ATOM 6520 N N . ASP E 1 21 ? 6.789 54.162 53.528 1.00 42.82 21 ASP E N 1
ATOM 6521 C CA . ASP E 1 21 ? 5.864 53.052 53.183 1.00 45.39 21 ASP E CA 1
ATOM 6522 C C . ASP E 1 21 ? 6.638 51.990 52.394 1.00 43.69 21 ASP E C 1
ATOM 6523 O O . ASP E 1 21 ? 7.842 52.221 52.074 1.00 38.84 21 ASP E O 1
ATOM 6528 N N . ARG E 1 22 ? 5.973 50.882 52.082 1.00 40.34 22 ARG E N 1
ATOM 6529 C CA . ARG E 1 22 ? 6.560 49.734 51.355 1.00 39.02 22 ARG E CA 1
ATOM 6530 C C . ARG E 1 22 ? 7.135 50.224 50.031 1.00 36.75 22 ARG E C 1
ATOM 6531 O O . ARG E 1 22 ? 8.222 49.795 49.684 1.00 33.00 22 ARG E O 1
ATOM 6539 N N . ALA E 1 23 ? 6.412 51.071 49.296 1.00 34.02 23 ALA E N 1
ATOM 6540 C CA . ALA E 1 23 ? 6.828 51.538 47.959 1.00 34.55 23 ALA E CA 1
ATOM 6541 C C . ALA E 1 23 ? 8.192 52.244 48.078 1.00 31.90 23 ALA E C 1
ATOM 6542 O O . ALA E 1 23 ? 9.073 51.977 47.240 1.00 32.91 23 ALA E O 1
ATOM 6544 N N . ASP E 1 24 ? 8.368 53.089 49.098 1.00 32.95 24 ASP E N 1
ATOM 6545 C CA . ASP E 1 24 ? 9.621 53.870 49.274 1.00 35.73 24 ASP E CA 1
ATOM 6546 C C . ASP E 1 24 ? 10.771 52.904 49.609 1.00 35.19 24 ASP E C 1
ATOM 6547 O O . ASP E 1 24 ? 11.855 53.034 49.026 1.00 34.27 24 ASP E O 1
ATOM 6552 N N . ILE E 1 25 ? 10.536 51.971 50.530 1.00 34.04 25 ILE E N 1
ATOM 6553 C CA . ILE E 1 25 ? 11.578 51.001 50.977 1.00 33.94 25 ILE E CA 1
ATOM 6554 C C . ILE E 1 25 ? 12.014 50.157 49.781 1.00 31.17 25 ILE E C 1
ATOM 6555 O O . ILE E 1 25 ? 13.226 49.987 49.564 1.00 30.75 25 ILE E O 1
ATOM 6560 N N . LEU E 1 26 ? 11.061 49.624 49.011 1.00 29.83 26 LEU E N 1
ATOM 6561 C CA . LEU E 1 26 ? 11.387 48.741 47.870 1.00 32.12 26 LEU E CA 1
ATOM 6562 C C . LEU E 1 26 ? 12.104 49.525 46.772 1.00 28.46 26 LEU E C 1
ATOM 6563 O O . LEU E 1 26 ? 13.025 48.961 46.146 1.00 30.78 26 LEU E O 1
ATOM 6568 N N . TYR E 1 27 ? 11.725 50.781 46.573 1.00 29.12 27 TYR E N 1
ATOM 6569 C CA . TYR E 1 27 ? 12.417 51.698 45.630 1.00 32.17 27 TYR E CA 1
ATOM 6570 C C . TYR E 1 27 ? 13.868 51.890 46.077 1.00 28.61 27 TYR E C 1
ATOM 6571 O O . TYR E 1 27 ? 14.789 51.695 45.255 1.00 31.03 27 TYR E O 1
ATOM 6580 N N . ASN E 1 28 ? 14.074 52.217 47.347 1.00 31.53 28 ASN E N 1
ATOM 6581 C CA . ASN E 1 28 ? 15.430 52.459 47.920 1.00 31.84 28 ASN E CA 1
ATOM 6582 C C . ASN E 1 28 ? 16.290 51.202 47.735 1.00 33.27 28 ASN E C 1
ATOM 6583 O O . ASN E 1 28 ? 17.444 51.318 47.257 1.00 30.73 28 ASN E O 1
ATOM 6588 N N . ILE E 1 29 ? 15.744 50.029 48.053 1.00 30.48 29 ILE E N 1
ATOM 6589 C CA . ILE E 1 29 ? 16.485 48.748 47.911 1.00 31.04 29 ILE E CA 1
ATOM 6590 C C . ILE E 1 29 ? 16.826 48.505 46.434 1.00 30.38 29 ILE E C 1
ATOM 6591 O O . ILE E 1 29 ? 17.996 48.227 46.146 1.00 33.09 29 ILE E O 1
ATOM 6596 N N . ARG E 1 30 ? 15.854 48.628 45.539 1.00 31.70 30 ARG E N 1
ATOM 6597 C CA . ARG E 1 30 ? 16.077 48.375 44.092 1.00 35.13 30 ARG E CA 1
ATOM 6598 C C . ARG E 1 30 ? 17.170 49.336 43.577 1.00 36.11 30 ARG E C 1
ATOM 6599 O O . ARG E 1 30 ? 18.047 48.902 42.832 1.00 34.94 30 ARG E O 1
ATOM 6607 N N . GLN E 1 31 ? 17.163 50.591 44.019 1.00 38.93 31 GLN E N 1
ATOM 6608 C CA . GLN E 1 31 ? 18.079 51.646 43.485 1.00 42.39 31 GLN E CA 1
ATOM 6609 C C . GLN E 1 31 ? 19.499 51.512 44.037 1.00 38.99 31 GLN E C 1
ATOM 6610 O O . GLN E 1 31 ? 20.412 51.961 43.336 1.00 51.22 31 GLN E O 1
ATOM 6616 N N . THR E 1 32 ? 19.710 50.975 45.231 1.00 40.25 32 THR E N 1
ATOM 6617 C CA . THR E 1 32 ? 21.035 50.974 45.916 1.00 41.55 32 THR E CA 1
ATOM 6618 C C . THR E 1 32 ? 21.529 49.547 46.188 1.00 49.82 32 THR E C 1
ATOM 6619 O O . THR E 1 32 ? 22.526 49.371 46.913 1.00 48.31 32 THR E O 1
ATOM 6623 N N . SER E 1 33 ? 20.786 48.623 45.576 1.00 50.66 33 SER E N 1
ATOM 6624 C CA . SER E 1 33 ? 21.084 47.184 45.473 1.00 56.09 33 SER E CA 1
ATOM 6625 C C . SER E 1 33 ? 22.413 47.048 44.750 1.00 51.22 33 SER E C 1
ATOM 6626 O O . SER E 1 33 ? 22.562 47.486 43.561 1.00 49.34 33 SER E O 1
ATOM 6629 N N . ARG E 1 34 ? 23.351 46.528 45.505 1.00 41.32 34 ARG E N 1
ATOM 6630 C CA . ARG E 1 34 ? 24.645 45.975 45.018 1.00 42.74 34 ARG E CA 1
ATOM 6631 C C . ARG E 1 34 ? 24.583 44.454 45.178 1.00 36.25 34 ARG E C 1
ATOM 6632 O O . ARG E 1 34 ? 25.200 43.913 46.089 1.00 36.85 34 ARG E O 1
ATOM 6640 N N . PRO E 1 35 ? 23.840 43.713 44.326 1.00 35.71 35 PRO E N 1
ATOM 6641 C CA . PRO E 1 35 ? 23.641 42.266 44.526 1.00 34.87 35 PRO E CA 1
ATOM 6642 C C . PRO E 1 35 ? 24.941 41.461 44.360 1.00 35.08 35 PRO E C 1
ATOM 6643 O O . PRO E 1 35 ? 24.978 40.339 44.782 1.00 32.12 35 PRO E O 1
ATOM 6647 N N . ASP E 1 36 ? 25.967 42.046 43.736 1.00 30.70 36 ASP E N 1
ATOM 6648 C CA . ASP E 1 36 ? 27.266 41.363 43.539 1.00 34.39 36 ASP E CA 1
ATOM 6649 C C . ASP E 1 36 ? 28.181 41.625 44.735 1.00 33.64 36 ASP E C 1
ATOM 6650 O O . ASP E 1 36 ? 29.285 41.049 44.743 1.00 32.00 36 ASP E O 1
ATOM 6655 N N . VAL E 1 37 ? 27.773 42.439 45.716 1.00 30.35 37 VAL E N 1
ATOM 6656 C CA . VAL E 1 37 ? 28.680 42.875 46.816 1.00 30.67 37 VAL E CA 1
ATOM 6657 C C . VAL E 1 37 ? 28.313 42.187 48.131 1.00 29.98 37 VAL E C 1
ATOM 6658 O O . VAL E 1 37 ? 27.246 42.482 48.709 1.00 31.73 37 VAL E O 1
ATOM 6662 N N . ILE E 1 38 ? 29.178 41.283 48.589 1.00 30.72 38 ILE E N 1
ATOM 6663 C CA . ILE E 1 38 ? 29.007 40.578 49.889 1.00 30.62 38 ILE E CA 1
ATOM 6664 C C . ILE E 1 38 ? 28.983 41.627 50.996 1.00 34.42 38 ILE E C 1
ATOM 6665 O O . ILE E 1 38 ? 29.845 42.517 51.035 1.00 34.39 38 ILE E O 1
ATOM 6670 N N . PRO E 1 39 ? 27.969 41.624 51.889 1.00 32.78 39 PRO E N 1
ATOM 6671 C CA . PRO E 1 39 ? 27.847 42.686 52.896 1.00 36.73 39 PRO E CA 1
ATOM 6672 C C . PRO E 1 39 ? 28.648 42.430 54.174 1.00 41.56 39 PRO E C 1
ATOM 6673 O O . PRO E 1 39 ? 28.065 42.371 55.257 1.00 39.59 39 PRO E O 1
ATOM 6677 N N . THR E 1 40 ? 29.960 42.256 54.051 1.00 44.59 40 THR E N 1
ATOM 6678 C CA . THR E 1 40 ? 30.876 42.114 55.219 1.00 46.78 40 THR E CA 1
ATOM 6679 C C . THR E 1 40 ? 30.826 43.406 56.039 1.00 44.56 40 THR E C 1
ATOM 6680 O O . THR E 1 40 ? 30.658 44.468 55.447 1.00 53.27 40 THR E O 1
ATOM 6684 N N . GLN E 1 41 ? 30.893 43.291 57.355 1.00 56.09 41 GLN E N 1
ATOM 6685 C CA . GLN E 1 41 ? 30.977 44.431 58.311 1.00 62.72 41 GLN E CA 1
ATOM 6686 C C . GLN E 1 41 ? 32.379 44.399 58.918 1.00 65.08 41 GLN E C 1
ATOM 6687 O O . GLN E 1 41 ? 32.714 43.367 59.509 1.00 62.98 41 GLN E O 1
ATOM 6693 N N . ARG E 1 42 ? 33.172 45.458 58.732 1.00 76.95 42 ARG E N 1
ATOM 6694 C CA . ARG E 1 42 ? 34.476 45.659 59.422 1.00 79.62 42 ARG E CA 1
ATOM 6695 C C . ARG E 1 42 ? 35.288 44.356 59.333 1.00 76.75 42 ARG E C 1
ATOM 6696 O O . ARG E 1 42 ? 35.731 43.842 60.380 1.00 62.54 42 ARG E O 1
ATOM 6704 N N . ASP E 1 43 ? 35.412 43.820 58.109 1.00 81.66 43 ASP E N 1
ATOM 6705 C CA . ASP E 1 43 ? 36.227 42.625 57.740 1.00 83.13 43 ASP E CA 1
ATOM 6706 C C . ASP E 1 43 ? 35.920 41.408 58.634 1.00 79.51 43 ASP E C 1
ATOM 6707 O O . ASP E 1 43 ? 36.822 40.559 58.790 1.00 74.93 43 ASP E O 1
ATOM 6712 N N . ARG E 1 44 ? 34.703 41.290 59.179 1.00 67.16 44 ARG E N 1
ATOM 6713 C CA . ARG E 1 44 ? 34.187 40.034 59.783 1.00 63.37 44 ARG E CA 1
ATOM 6714 C C . ARG E 1 44 ? 33.448 39.277 58.687 1.00 47.72 44 ARG E C 1
ATOM 6715 O O . ARG E 1 44 ? 32.983 39.871 57.716 1.00 44.17 44 ARG E O 1
ATOM 6723 N N . PRO E 1 45 ? 33.333 37.934 58.778 1.00 43.99 45 PRO E N 1
ATOM 6724 C CA . PRO E 1 45 ? 32.575 37.187 57.775 1.00 36.45 45 PRO E CA 1
ATOM 6725 C C . PRO E 1 45 ? 31.087 37.494 57.896 1.00 37.90 45 PRO E C 1
ATOM 6726 O O . PRO E 1 45 ? 30.617 37.848 58.976 1.00 39.19 45 PRO E O 1
ATOM 6730 N N . VAL E 1 46 ? 30.358 37.305 56.806 1.00 35.01 46 VAL E N 1
ATOM 6731 C CA . VAL E 1 46 ? 28.872 37.283 56.854 1.00 31.99 46 VAL E CA 1
ATOM 6732 C C . VAL E 1 46 ? 28.457 35.946 57.459 1.00 31.40 46 VAL E C 1
ATOM 6733 O O . VAL E 1 46 ? 28.811 34.892 56.892 1.00 31.51 46 VAL E O 1
ATOM 6737 N N . ALA E 1 47 ? 27.703 35.990 58.556 1.00 30.27 47 ALA E N 1
ATOM 6738 C CA . ALA E 1 47 ? 27.195 34.786 59.244 1.00 31.80 47 ALA E CA 1
ATOM 6739 C C . ALA E 1 47 ? 25.912 34.379 58.529 1.00 31.42 47 ALA E C 1
ATOM 6740 O O . ALA E 1 47 ? 24.898 35.103 58.644 1.00 29.92 47 ALA E O 1
ATOM 6742 N N . VAL E 1 48 ? 25.968 33.269 57.803 1.00 28.07 48 VAL E N 1
ATOM 6743 C CA . VAL E 1 48 ? 24.796 32.733 57.081 1.00 31.26 48 VAL E CA 1
ATOM 6744 C C . VAL E 1 48 ? 24.302 31.536 57.892 1.00 33.63 48 VAL E C 1
ATOM 6745 O O . VAL E 1 48 ? 25.119 30.639 58.173 1.00 35.46 48 VAL E O 1
ATOM 6749 N N . SER E 1 49 ? 23.023 31.538 58.273 1.00 28.74 49 SER E N 1
ATOM 6750 C CA . SER E 1 49 ? 22.385 30.366 58.930 1.00 31.36 49 SER E CA 1
ATOM 6751 C C . SER E 1 49 ? 21.596 29.600 57.875 1.00 31.82 49 SER E C 1
ATOM 6752 O O . SER E 1 49 ? 20.880 30.244 57.095 1.00 31.76 49 SER E O 1
ATOM 6755 N N . VAL E 1 50 ? 21.740 28.278 57.877 1.00 30.83 50 VAL E N 1
ATOM 6756 C CA . VAL E 1 50 ? 21.064 27.370 56.931 1.00 31.51 50 VAL E CA 1
ATOM 6757 C C . VAL E 1 50 ? 20.475 26.237 57.741 1.00 37.61 50 VAL E C 1
ATOM 6758 O O . VAL E 1 50 ? 21.236 25.566 58.465 1.00 37.05 50 VAL E O 1
ATOM 6762 N N . SER E 1 51 ? 19.174 26.008 57.557 1.00 36.30 51 SER E N 1
ATOM 6763 C CA . SER E 1 51 ? 18.456 24.826 58.098 1.00 36.81 51 SER E CA 1
ATOM 6764 C C . SER E 1 51 ? 17.573 24.276 56.984 1.00 35.96 51 SER E C 1
ATOM 6765 O O . SER E 1 51 ? 16.817 25.062 56.388 1.00 37.44 51 SER E O 1
ATOM 6768 N N . LEU E 1 52 ? 17.671 22.978 56.700 1.00 31.60 52 LEU E N 1
ATOM 6769 C CA . LEU E 1 52 ? 16.769 22.321 55.721 1.00 34.15 52 LEU E CA 1
ATOM 6770 C C . LEU E 1 52 ? 15.576 21.752 56.499 1.00 40.30 52 LEU E C 1
ATOM 6771 O O . LEU E 1 52 ? 15.780 21.071 57.530 1.00 38.84 52 LEU E O 1
ATOM 6776 N N . LYS E 1 53 ? 14.369 22.058 56.039 1.00 38.14 53 LYS E N 1
ATOM 6777 C CA . LYS E 1 53 ? 13.112 21.455 56.531 1.00 38.08 53 LYS E CA 1
ATOM 6778 C C . LYS E 1 53 ? 12.671 20.495 55.427 1.00 36.45 53 LYS E C 1
ATOM 6779 O O . LYS E 1 53 ? 12.315 20.951 54.323 1.00 32.03 53 LYS E O 1
ATOM 6785 N N . PHE E 1 54 ? 12.734 19.189 55.691 1.00 34.27 54 PHE E N 1
ATOM 6786 C CA . PHE E 1 54 ? 12.440 18.181 54.656 1.00 34.53 54 PHE E CA 1
ATOM 6787 C C . PHE E 1 54 ? 10.928 18.103 54.505 1.00 33.94 54 PHE E C 1
ATOM 6788 O O . PHE E 1 54 ? 10.233 18.024 55.518 1.00 32.70 54 PHE E O 1
ATOM 6796 N N . ILE E 1 55 ? 10.464 18.129 53.262 1.00 31.46 55 ILE E N 1
ATOM 6797 C CA . ILE E 1 55 ? 9.017 18.129 52.916 1.00 34.46 55 ILE E CA 1
ATOM 6798 C C . ILE E 1 55 ? 8.666 16.788 52.291 1.00 33.48 55 ILE E C 1
ATOM 6799 O O . ILE E 1 55 ? 7.556 16.300 52.539 1.00 31.60 55 ILE E O 1
ATOM 6804 N N . ASN E 1 56 ? 9.535 16.249 51.446 1.00 33.14 56 ASN E N 1
ATOM 6805 C CA . ASN E 1 56 ? 9.200 14.980 50.768 1.00 33.69 56 ASN E CA 1
ATOM 6806 C C . ASN E 1 56 ? 10.475 14.268 50.329 1.00 35.31 56 ASN E C 1
ATOM 6807 O O . ASN E 1 56 ? 11.522 14.928 50.165 1.00 37.39 56 ASN E O 1
ATOM 6812 N N . ILE E 1 57 ? 10.385 12.947 50.237 1.00 33.60 57 ILE E N 1
ATOM 6813 C CA . ILE E 1 57 ? 11.399 12.056 49.640 1.00 35.73 57 ILE E CA 1
ATOM 6814 C C . ILE E 1 57 ? 10.653 11.309 48.544 1.00 39.48 57 ILE E C 1
ATOM 6815 O O . ILE E 1 57 ? 9.663 10.642 48.866 1.00 37.79 57 ILE E O 1
ATOM 6820 N N . LEU E 1 58 ? 11.039 11.540 47.285 1.00 40.84 58 LEU E N 1
ATOM 6821 C CA . LEU E 1 58 ? 10.160 11.269 46.115 1.00 43.17 58 LEU E CA 1
ATOM 6822 C C . LEU E 1 58 ? 10.585 9.991 45.427 1.00 52.50 58 LEU E C 1
ATOM 6823 O O . LEU E 1 58 ? 9.713 9.236 44.964 1.00 65.43 58 LEU E O 1
ATOM 6828 N N . GLU E 1 59 ? 11.891 9.848 45.256 1.00 46.67 59 GLU E N 1
ATOM 6829 C CA . GLU E 1 59 ? 12.474 8.697 44.546 1.00 52.11 59 GLU E CA 1
ATOM 6830 C C . GLU E 1 59 ? 13.775 8.365 45.263 1.00 54.05 59 GLU E C 1
ATOM 6831 O O . GLU E 1 59 ? 14.510 9.287 45.699 1.00 56.94 59 GLU E O 1
ATOM 6837 N N . VAL E 1 60 ? 13.979 7.085 45.468 1.00 40.87 60 VAL E N 1
ATOM 6838 C CA . VAL E 1 60 ? 15.171 6.538 46.150 1.00 37.71 60 VAL E CA 1
ATOM 6839 C C . VAL E 1 60 ? 15.641 5.396 45.253 1.00 38.41 60 VAL E C 1
ATOM 6840 O O . VAL E 1 60 ? 14.787 4.660 44.762 1.00 42.67 60 VAL E O 1
ATOM 6844 N N . ASN E 1 61 ? 16.932 5.297 44.998 1.00 39.09 61 ASN E N 1
ATOM 6845 C CA . ASN E 1 61 ? 17.509 4.163 44.228 1.00 44.07 61 ASN E CA 1
ATOM 6846 C C . ASN E 1 61 ? 18.668 3.588 45.039 1.00 45.02 61 ASN E C 1
ATOM 6847 O O . ASN E 1 61 ? 19.714 4.262 45.149 1.00 39.02 61 ASN E O 1
ATOM 6852 N N . GLU E 1 62 ? 18.476 2.396 45.625 1.00 47.50 62 GLU E N 1
ATOM 6853 C CA . GLU E 1 62 ? 19.478 1.763 46.523 1.00 48.07 62 GLU E CA 1
ATOM 6854 C C . GLU E 1 62 ? 20.647 1.217 45.687 1.00 45.40 62 GLU E C 1
ATOM 6855 O O . GLU E 1 62 ? 21.761 1.124 46.230 1.00 44.18 62 GLU E O 1
ATOM 6861 N N . ILE E 1 63 ? 20.410 0.887 44.414 1.00 43.40 63 ILE E N 1
ATOM 6862 C CA . ILE E 1 63 ? 21.475 0.419 43.475 1.00 44.35 63 ILE E CA 1
ATOM 6863 C C . ILE E 1 63 ? 22.421 1.593 43.161 1.00 44.43 63 ILE E C 1
ATOM 6864 O O . ILE E 1 63 ? 23.644 1.402 43.286 1.00 43.07 63 ILE E O 1
ATOM 6869 N N . THR E 1 64 ? 21.882 2.760 42.778 1.00 41.28 64 THR E N 1
ATOM 6870 C CA . THR E 1 64 ? 22.693 3.918 42.297 1.00 40.32 64 THR E CA 1
ATOM 6871 C C . THR E 1 64 ? 23.064 4.850 43.458 1.00 37.86 64 THR E C 1
ATOM 6872 O O . THR E 1 64 ? 23.914 5.711 43.240 1.00 38.63 64 THR E O 1
ATOM 6876 N N . ASN E 1 65 ? 22.470 4.691 44.644 1.00 33.66 65 ASN E N 1
ATOM 6877 C CA . ASN E 1 65 ? 22.709 5.592 45.804 1.00 34.70 65 ASN E CA 1
ATOM 6878 C C . ASN E 1 65 ? 22.329 7.029 45.397 1.00 33.21 65 ASN E C 1
ATOM 6879 O O . ASN E 1 65 ? 23.152 7.942 45.564 1.00 34.34 65 ASN E O 1
ATOM 6884 N N . GLU E 1 66 ? 21.111 7.195 44.883 1.00 34.30 66 GLU E N 1
ATOM 6885 C CA . GLU E 1 66 ? 20.541 8.513 44.502 1.00 34.51 66 GLU E CA 1
ATOM 6886 C C . GLU E 1 66 ? 19.196 8.698 45.198 1.00 32.37 66 GLU E C 1
ATOM 6887 O O . GLU E 1 66 ? 18.433 7.722 45.343 1.00 35.85 66 GLU E O 1
ATOM 6893 N N . VAL E 1 67 ? 18.911 9.927 45.626 1.00 29.56 67 VAL E N 1
ATOM 6894 C CA . VAL E 1 67 ? 17.619 10.288 46.251 1.00 30.61 67 VAL E CA 1
ATOM 6895 C C . VAL E 1 67 ? 17.169 11.607 45.631 1.00 34.91 67 VAL E C 1
ATOM 6896 O O . VAL E 1 67 ? 18.023 12.453 45.336 1.00 35.97 67 VAL E O 1
ATOM 6900 N N . ASP E 1 68 ? 15.869 11.747 45.451 1.00 33.07 68 ASP E N 1
ATOM 6901 C CA . ASP E 1 68 ? 15.203 12.983 44.973 1.00 39.49 68 ASP E CA 1
ATOM 6902 C C . ASP E 1 68 ? 14.406 13.499 46.163 1.00 42.15 68 ASP E C 1
ATOM 6903 O O . ASP E 1 68 ? 13.552 12.735 46.659 1.00 38.06 68 ASP E O 1
ATOM 6908 N N . VAL E 1 69 ? 14.746 14.691 46.668 1.00 32.80 69 VAL E N 1
ATOM 6909 C CA . VAL E 1 69 ? 14.145 15.239 47.912 1.00 34.99 69 VAL E CA 1
ATOM 6910 C C . VAL E 1 69 ? 13.557 16.624 47.613 1.00 35.09 69 VAL E C 1
ATOM 6911 O O . VAL E 1 69 ? 14.075 17.323 46.721 1.00 35.53 69 VAL E O 1
ATOM 6915 N N . VAL E 1 70 ? 12.518 16.977 48.344 1.00 29.26 70 VAL E N 1
ATOM 6916 C CA . VAL E 1 70 ? 11.981 18.361 48.400 1.00 29.78 70 VAL E CA 1
ATOM 6917 C C . VAL E 1 70 ? 12.246 18.874 49.803 1.00 29.69 70 VAL E C 1
ATOM 6918 O O . VAL E 1 70 ? 11.882 18.187 50.774 1.00 31.12 70 VAL E O 1
ATOM 6922 N N . PHE E 1 71 ? 12.841 20.061 49.926 1.00 28.41 71 PHE E N 1
ATOM 6923 C CA . PHE E 1 71 ? 13.115 20.689 51.230 1.00 27.50 71 PHE E CA 1
ATOM 6924 C C . PHE E 1 71 ? 12.927 22.200 51.122 1.00 31.48 71 PHE E C 1
ATOM 6925 O O . PHE E 1 71 ? 13.101 22.758 50.019 1.00 32.79 71 PHE E O 1
ATOM 6933 N N . TRP E 1 72 ? 12.594 22.815 52.244 1.00 31.18 72 TRP E N 1
ATOM 6934 C CA . TRP E 1 72 ? 12.617 24.293 52.418 1.00 29.78 72 TRP E CA 1
ATOM 6935 C C . TRP E 1 72 ? 13.994 24.641 52.945 1.00 33.53 72 TRP E C 1
ATOM 6936 O O . TRP E 1 72 ? 14.400 24.097 53.987 1.00 34.37 72 TRP E O 1
ATOM 6947 N N . GLN E 1 73 ? 14.730 25.486 52.227 1.00 29.82 73 GLN E N 1
ATOM 6948 C CA . GLN E 1 73 ? 16.111 25.839 52.618 1.00 30.40 73 GLN E CA 1
ATOM 6949 C C . GLN E 1 73 ? 16.034 27.166 53.363 1.00 37.90 73 GLN E C 1
ATOM 6950 O O . GLN E 1 73 ? 16.166 28.198 52.721 1.00 37.47 73 GLN E O 1
ATOM 6956 N N . GLN E 1 74 ? 15.849 27.124 54.683 1.00 31.42 74 GLN E N 1
ATOM 6957 C CA . GLN E 1 74 ? 15.743 28.341 55.500 1.00 35.01 74 GLN E CA 1
ATOM 6958 C C . GLN E 1 74 ? 17.133 28.979 55.588 1.00 34.05 74 GLN E C 1
ATOM 6959 O O . GLN E 1 74 ? 18.061 28.343 56.116 1.00 33.66 74 GLN E O 1
ATOM 6965 N N . THR E 1 75 ? 17.264 30.194 55.065 1.00 32.78 75 THR E N 1
ATOM 6966 C CA . THR E 1 75 ? 18.573 30.871 54.873 1.00 30.56 75 THR E CA 1
ATOM 6967 C C . THR E 1 75 ? 18.456 32.275 55.437 1.00 31.76 75 THR E C 1
ATOM 6968 O O . THR E 1 75 ? 17.555 33.005 54.996 1.00 30.02 75 THR E O 1
ATOM 6972 N N . THR E 1 76 ? 19.288 32.638 56.414 1.00 28.86 76 THR E N 1
ATOM 6973 C CA . THR E 1 76 ? 19.223 33.989 57.007 1.00 27.71 76 THR E CA 1
ATOM 6974 C C . THR E 1 76 ? 20.626 34.572 57.127 1.00 27.74 76 THR E C 1
ATOM 6975 O O . THR E 1 76 ? 21.588 33.826 57.320 1.00 30.13 76 THR E O 1
ATOM 6979 N N . TRP E 1 77 ? 20.710 35.879 56.980 1.00 29.58 77 TRP E N 1
ATOM 6980 C CA . TRP E 1 77 ? 21.959 36.652 57.117 1.00 30.06 77 TRP E CA 1
ATOM 6981 C C . TRP E 1 77 ? 21.560 38.101 57.295 1.00 32.88 77 TRP E C 1
ATOM 6982 O O . TRP E 1 77 ? 20.398 38.444 57.077 1.00 31.40 77 TRP E O 1
ATOM 6993 N N . SER E 1 78 ? 22.515 38.924 57.665 1.00 31.40 78 SER E N 1
ATOM 6994 C CA . SER E 1 78 ? 22.337 40.383 57.852 1.00 32.29 78 SER E CA 1
ATOM 6995 C C . SER E 1 78 ? 23.003 41.115 56.685 1.00 32.74 78 SER E C 1
ATOM 6996 O O . SER E 1 78 ? 24.117 40.745 56.284 1.00 32.26 78 SER E O 1
ATOM 6999 N N . ASP E 1 79 ? 22.321 42.136 56.181 1.00 31.56 79 ASP E N 1
ATOM 7000 C CA . ASP E 1 79 ? 22.878 43.090 55.190 1.00 34.41 79 ASP E CA 1
ATOM 7001 C C . ASP E 1 79 ? 22.438 44.478 55.672 1.00 32.55 79 ASP E C 1
ATOM 7002 O O . ASP E 1 79 ? 21.303 44.891 55.367 1.00 31.60 79 ASP E O 1
ATOM 7007 N N . ARG E 1 80 ? 23.303 45.149 56.424 1.00 34.12 80 ARG E N 1
ATOM 7008 C CA . ARG E 1 80 ? 22.986 46.449 57.078 1.00 47.26 80 ARG E CA 1
ATOM 7009 C C . ARG E 1 80 ? 22.689 47.519 56.015 1.00 41.59 80 ARG E C 1
ATOM 7010 O O . ARG E 1 80 ? 21.991 48.472 56.348 1.00 45.33 80 ARG E O 1
ATOM 7018 N N . THR E 1 81 ? 23.129 47.350 54.771 1.00 43.11 81 THR E N 1
ATOM 7019 C CA . THR E 1 81 ? 22.854 48.326 53.681 1.00 44.23 81 THR E CA 1
ATOM 7020 C C . THR E 1 81 ? 21.348 48.342 53.354 1.00 42.55 81 THR E C 1
ATOM 7021 O O . THR E 1 81 ? 20.896 49.293 52.711 1.00 41.15 81 THR E O 1
ATOM 7025 N N . LEU E 1 82 ? 20.576 47.342 53.792 1.00 37.56 82 LEU E N 1
ATOM 7026 C CA . LEU E 1 82 ? 19.118 47.273 53.499 1.00 36.12 82 LEU E CA 1
ATOM 7027 C C . LEU E 1 82 ? 18.300 47.968 54.596 1.00 43.21 82 LEU E C 1
ATOM 7028 O O . LEU E 1 82 ? 17.098 48.160 54.369 1.00 40.06 82 LEU E O 1
ATOM 7033 N N . ALA E 1 83 ? 18.899 48.282 55.756 1.00 42.06 83 ALA E N 1
ATOM 7034 C CA . ALA E 1 83 ? 18.171 48.643 56.998 1.00 39.40 83 ALA E CA 1
ATOM 7035 C C . ALA E 1 83 ? 17.457 49.983 56.823 1.00 40.75 83 ALA E C 1
ATOM 7036 O O . ALA E 1 83 ? 17.929 50.818 56.041 1.00 41.74 83 ALA E O 1
ATOM 7038 N N . TRP E 1 84 ? 16.332 50.162 57.515 1.00 35.98 84 TRP E N 1
ATOM 7039 C CA . TRP E 1 84 ? 15.598 51.454 57.564 1.00 38.96 84 TRP E CA 1
ATOM 7040 C C . TRP E 1 84 ? 15.071 51.682 58.979 1.00 38.33 84 TRP E C 1
ATOM 7041 O O . TRP E 1 84 ? 14.967 50.726 59.768 1.00 42.50 84 TRP E O 1
ATOM 7052 N N . ASN E 1 85 ? 14.729 52.927 59.281 1.00 47.12 85 ASN E N 1
ATOM 7053 C CA . ASN E 1 85 ? 14.057 53.318 60.546 1.00 54.72 85 ASN E CA 1
ATOM 7054 C C . ASN E 1 85 ? 12.604 52.819 60.498 1.00 53.32 85 ASN E C 1
ATOM 7055 O O . ASN E 1 85 ? 11.841 53.302 59.644 1.00 56.52 85 ASN E O 1
ATOM 7060 N N . SER E 1 86 ? 12.226 51.889 61.385 1.00 54.28 86 SER E N 1
ATOM 7061 C CA . SER E 1 86 ? 10.893 51.236 61.388 1.00 61.14 86 SER E CA 1
ATOM 7062 C C . SER E 1 86 ? 9.834 52.089 62.112 1.00 59.24 86 SER E C 1
ATOM 7063 O O . SER E 1 86 ? 8.672 51.652 62.141 1.00 56.03 86 SER E O 1
ATOM 7066 N N . SER E 1 87 ? 10.175 53.258 62.658 1.00 64.97 87 SER E N 1
ATOM 7067 C CA . SER E 1 87 ? 9.180 54.185 63.274 1.00 65.40 87 SER E CA 1
ATOM 7068 C C . SER E 1 87 ? 8.207 54.658 62.184 1.00 57.88 87 SER E C 1
ATOM 7069 O O . SER E 1 87 ? 8.661 55.212 61.169 1.00 56.47 87 SER E O 1
ATOM 7072 N N . HIS E 1 88 ? 6.913 54.395 62.368 1.00 51.22 88 HIS E N 1
ATOM 7073 C CA . HIS E 1 88 ? 5.820 54.720 61.414 1.00 61.56 88 HIS E CA 1
ATOM 7074 C C . HIS E 1 88 ? 6.108 54.086 60.042 1.00 58.02 88 HIS E C 1
ATOM 7075 O O . HIS E 1 88 ? 5.732 54.688 59.020 1.00 55.26 88 HIS E O 1
ATOM 7082 N N . SER E 1 89 ? 6.731 52.906 60.019 1.00 51.52 89 SER E N 1
ATOM 7083 C CA . SER E 1 89 ? 7.141 52.188 58.784 1.00 51.90 89 SER E CA 1
ATOM 7084 C C . SER E 1 89 ? 6.889 50.697 58.948 1.00 46.73 89 SER E C 1
ATOM 7085 O O . SER E 1 89 ? 6.850 50.195 60.069 1.00 42.57 89 SER E O 1
ATOM 7088 N N . PRO E 1 90 ? 6.737 49.929 57.847 1.00 46.78 90 PRO E N 1
ATOM 7089 C CA . PRO E 1 90 ? 6.643 48.475 57.945 1.00 39.91 90 PRO E CA 1
ATOM 7090 C C . PRO E 1 90 ? 7.872 47.916 58.674 1.00 40.63 90 PRO E C 1
ATOM 7091 O O . PRO E 1 90 ? 8.943 48.507 58.551 1.00 37.12 90 PRO E O 1
ATOM 7095 N N . ASP E 1 91 ? 7.702 46.817 59.404 1.00 40.25 91 ASP E N 1
ATOM 7096 C CA . ASP E 1 91 ? 8.837 46.141 60.094 1.00 44.70 91 ASP E CA 1
ATOM 7097 C C . ASP E 1 91 ? 9.572 45.233 59.095 1.00 39.50 91 ASP E C 1
ATOM 7098 O O . ASP E 1 91 ? 10.722 44.884 59.365 1.00 36.73 91 ASP E O 1
ATOM 7103 N N . GLN E 1 92 ? 8.886 44.799 58.030 1.00 33.60 92 GLN E N 1
ATOM 7104 C CA . GLN E 1 92 ? 9.439 43.849 57.029 1.00 29.59 92 GLN E CA 1
ATOM 7105 C C . GLN E 1 92 ? 8.830 44.112 55.652 1.00 31.86 92 GLN E C 1
ATOM 7106 O O . GLN E 1 92 ? 7.690 44.535 55.592 1.00 32.39 92 GLN E O 1
ATOM 7112 N N . VAL E 1 93 ? 9.556 43.790 54.585 1.00 27.95 93 VAL E N 1
ATOM 7113 C CA . VAL E 1 93 ? 9.031 43.822 53.189 1.00 28.93 93 VAL E CA 1
ATOM 7114 C C . VAL E 1 93 ? 9.476 42.557 52.461 1.00 29.36 93 VAL E C 1
ATOM 7115 O O . VAL E 1 93 ? 10.470 41.933 52.875 1.00 29.77 93 VAL E O 1
ATOM 7119 N N . SER E 1 94 ? 8.744 42.181 51.429 1.00 30.48 94 SER E N 1
ATOM 7120 C CA . SER E 1 94 ? 9.113 41.081 50.515 1.00 27.18 94 SER E CA 1
ATOM 7121 C C . SER E 1 94 ? 9.866 41.679 49.324 1.00 28.51 94 SER E C 1
ATOM 7122 O O . SER E 1 94 ? 9.346 42.557 48.711 1.00 26.37 94 SER E O 1
ATOM 7125 N N . VAL E 1 95 ? 11.028 41.147 49.003 1.00 26.91 95 VAL E N 1
ATOM 7126 C CA . VAL E 1 95 ? 11.957 41.705 47.990 1.00 29.13 95 VAL E CA 1
ATOM 7127 C C . VAL E 1 95 ? 12.357 40.589 47.040 1.00 27.30 95 VAL E C 1
ATOM 7128 O O . VAL E 1 95 ? 12.777 39.517 47.457 1.00 26.46 95 VAL E O 1
ATOM 7132 N N . PRO E 1 96 ? 12.324 40.815 45.720 1.00 29.18 96 PRO E N 1
ATOM 7133 C CA . PRO E 1 96 ? 12.851 39.834 44.781 1.00 28.68 96 PRO E CA 1
ATOM 7134 C C . PRO E 1 96 ? 14.352 39.618 45.020 1.00 30.15 96 PRO E C 1
ATOM 7135 O O . PRO E 1 96 ? 15.079 40.582 45.215 1.00 28.14 96 PRO E O 1
ATOM 7139 N N . ILE E 1 97 ? 14.804 38.366 45.027 1.00 28.25 97 ILE E N 1
ATOM 7140 C CA . ILE E 1 97 ? 16.238 38.086 45.338 1.00 29.12 97 ILE E CA 1
ATOM 7141 C C . ILE E 1 97 ? 17.156 38.666 44.243 1.00 30.91 97 ILE E C 1
ATOM 7142 O O . ILE E 1 97 ? 18.318 38.890 44.539 1.00 28.46 97 ILE E O 1
ATOM 7147 N N . SER E 1 98 ? 16.647 38.959 43.042 1.00 30.88 98 SER E N 1
ATOM 7148 C CA . SER E 1 98 ? 17.449 39.641 41.987 1.00 34.77 98 SER E CA 1
ATOM 7149 C C . SER E 1 98 ? 17.861 41.046 42.457 1.00 30.00 98 SER E C 1
ATOM 7150 O O . SER E 1 98 ? 18.866 41.561 41.941 1.00 38.19 98 SER E O 1
ATOM 7153 N N . SER E 1 99 ? 17.191 41.638 43.455 1.00 30.13 99 SER E N 1
ATOM 7154 C CA . SER E 1 99 ? 17.555 42.958 44.011 1.00 30.75 99 SER E CA 1
ATOM 7155 C C . SER E 1 99 ? 18.466 42.853 45.242 1.00 31.61 99 SER E C 1
ATOM 7156 O O . SER E 1 99 ? 18.718 43.890 45.841 1.00 38.63 99 SER E O 1
ATOM 7159 N N . LEU E 1 100 ? 18.896 41.657 45.658 1.00 26.71 100 LEU E N 1
ATOM 7160 C CA . LEU E 1 100 ? 19.673 41.470 46.908 1.00 27.66 100 LEU E CA 1
ATOM 7161 C C . LEU E 1 100 ? 20.951 40.694 46.592 1.00 26.80 100 LEU E C 1
ATOM 7162 O O . LEU E 1 100 ? 20.908 39.785 45.753 1.00 26.24 100 LEU E O 1
ATOM 7167 N N . TRP E 1 101 ? 21.994 40.927 47.383 1.00 25.45 101 TRP E N 1
ATOM 7168 C CA . TRP E 1 101 ? 23.069 39.925 47.503 1.00 26.88 101 TRP E CA 1
ATOM 7169 C C . TRP E 1 101 ? 22.490 38.681 48.166 1.00 25.58 101 TRP E C 1
ATOM 7170 O O . TRP E 1 101 ? 21.807 38.816 49.184 1.00 26.70 101 TRP E O 1
ATOM 7181 N N . VAL E 1 102 ? 22.777 37.509 47.615 1.00 25.33 102 VAL E N 1
ATOM 7182 C CA . VAL E 1 102 ? 22.417 36.216 48.251 1.00 27.12 102 VAL E CA 1
ATOM 7183 C C . VAL E 1 102 ? 23.685 35.381 48.328 1.00 28.57 102 VAL E C 1
ATOM 7184 O O . VAL E 1 102 ? 24.524 35.427 47.415 1.00 26.78 102 VAL E O 1
ATOM 7188 N N . PRO E 1 103 ? 23.863 34.582 49.405 1.00 28.22 103 PRO E N 1
ATOM 7189 C CA . PRO E 1 103 ? 25.040 33.719 49.490 1.00 28.89 103 PRO E CA 1
ATOM 7190 C C . PRO E 1 103 ? 25.056 32.717 48.337 1.00 27.06 103 PRO E C 1
ATOM 7191 O O . PRO E 1 103 ? 24.005 32.176 47.962 1.00 26.42 103 PRO E O 1
ATOM 7195 N N . ASP E 1 104 ? 26.258 32.464 47.820 1.00 25.96 104 ASP E N 1
ATOM 7196 C CA . ASP E 1 104 ? 26.514 31.546 46.682 1.00 25.62 104 ASP E CA 1
ATOM 7197 C C . ASP E 1 104 ? 26.598 30.100 47.192 1.00 27.40 104 ASP E C 1
ATOM 7198 O O . ASP E 1 104 ? 27.631 29.416 46.959 1.00 26.91 104 ASP E O 1
ATOM 7203 N N . LEU E 1 105 ? 25.517 29.619 47.814 1.00 27.89 105 LEU E N 1
ATOM 7204 C CA . LEU E 1 105 ? 25.488 28.257 48.410 1.00 27.39 105 LEU E CA 1
ATOM 7205 C C . LEU E 1 105 ? 25.385 27.221 47.295 1.00 27.57 105 LEU E C 1
ATOM 7206 O O . LEU E 1 105 ? 24.680 27.429 46.283 1.00 29.35 105 LEU E O 1
ATOM 7211 N N . ALA E 1 106 ? 26.044 26.094 47.491 1.00 27.17 106 ALA E N 1
ATOM 7212 C CA . ALA E 1 106 ? 25.938 24.916 46.617 1.00 24.79 106 ALA E CA 1
ATOM 7213 C C . ALA E 1 106 ? 25.878 23.674 47.494 1.00 27.67 106 ALA E C 1
ATOM 7214 O O . ALA E 1 106 ? 26.552 23.661 48.555 1.00 27.62 106 ALA E O 1
ATOM 7216 N N . ALA E 1 107 ? 25.100 22.698 47.051 1.00 28.14 107 ALA E N 1
ATOM 7217 C CA . ALA E 1 107 ? 25.086 21.359 47.692 1.00 30.43 107 ALA E CA 1
ATOM 7218 C C . ALA E 1 107 ? 26.149 20.529 46.993 1.00 31.42 107 ALA E C 1
ATOM 7219 O O . ALA E 1 107 ? 26.007 20.254 45.778 1.00 29.36 107 ALA E O 1
ATOM 7221 N N . TYR E 1 108 ? 27.207 20.182 47.715 1.00 29.53 108 TYR E N 1
ATOM 7222 C CA . TYR E 1 108 ? 28.447 19.607 47.150 1.00 31.68 108 TYR E CA 1
ATOM 7223 C C . TYR E 1 108 ? 28.157 18.222 46.535 1.00 32.58 108 TYR E C 1
ATOM 7224 O O . TYR E 1 108 ? 28.878 17.834 45.621 1.00 31.31 108 TYR E O 1
ATOM 7233 N N . ASN E 1 109 ? 27.115 17.518 46.995 1.00 28.92 109 ASN E N 1
ATOM 7234 C CA . ASN E 1 109 ? 26.780 16.152 46.515 1.00 29.78 109 ASN E CA 1
ATOM 7235 C C . ASN E 1 109 ? 25.473 16.176 45.718 1.00 33.61 109 ASN E C 1
ATOM 7236 O O . ASN E 1 109 ? 24.931 15.123 45.476 1.00 29.89 109 ASN E O 1
ATOM 7241 N N . ALA E 1 110 ? 25.015 17.345 45.253 1.00 30.37 110 ALA E N 1
ATOM 7242 C CA . ALA E 1 110 ? 23.897 17.433 44.303 1.00 31.97 110 ALA E CA 1
ATOM 7243 C C . ALA E 1 110 ? 24.356 16.898 42.949 1.00 27.53 110 ALA E C 1
ATOM 7244 O O . ALA E 1 110 ? 25.495 17.141 42.552 1.00 31.48 110 ALA E O 1
ATOM 7246 N N . ILE E 1 111 ? 23.471 16.169 42.271 1.00 28.44 111 ILE E N 1
ATOM 7247 C CA . ILE E 1 111 ? 23.713 15.655 40.898 1.00 29.43 111 ILE E CA 1
ATOM 7248 C C . ILE E 1 111 ? 22.665 16.216 39.939 1.00 34.20 111 ILE E C 1
ATOM 7249 O O . ILE E 1 111 ? 22.653 15.784 38.766 1.00 32.35 111 ILE E O 1
ATOM 7254 N N . SER E 1 112 ? 21.837 17.162 40.385 1.00 32.77 112 SER E N 1
ATOM 7255 C CA . SER E 1 112 ? 20.909 17.925 39.515 1.00 33.86 112 SER E CA 1
ATOM 7256 C C . SER E 1 112 ? 20.948 19.391 39.954 1.00 34.25 112 SER E C 1
ATOM 7257 O O . SER E 1 112 ? 21.360 19.682 41.084 1.00 30.78 112 SER E O 1
ATOM 7260 N N . LYS E 1 113 ? 20.574 20.304 39.071 1.00 36.40 113 LYS E N 1
ATOM 7261 C CA . LYS E 1 113 ? 20.419 21.738 39.439 1.00 38.58 113 LYS E CA 1
ATOM 7262 C C . LYS E 1 113 ? 19.272 21.812 40.442 1.00 36.30 113 LYS E C 1
ATOM 7263 O O . LYS E 1 113 ? 18.315 21.036 40.357 1.00 34.53 113 LYS E O 1
ATOM 7269 N N . PRO E 1 114 ? 19.308 22.756 41.405 1.00 33.57 114 PRO E N 1
ATOM 7270 C CA . PRO E 1 114 ? 18.174 22.928 42.309 1.00 33.27 114 PRO E CA 1
ATOM 7271 C C . PRO E 1 114 ? 16.973 23.417 41.482 1.00 34.94 114 PRO E C 1
ATOM 7272 O O . PRO E 1 114 ? 17.130 24.340 40.719 1.00 40.11 114 PRO E O 1
ATOM 7276 N N . GLU E 1 115 ? 15.837 22.750 41.587 1.00 32.30 115 GLU E N 1
ATOM 7277 C CA . GLU E 1 115 ? 14.547 23.175 40.975 1.00 37.03 115 GLU E CA 1
ATOM 7278 C C . GLU E 1 115 ? 13.787 23.981 42.027 1.00 33.49 115 GLU E C 1
ATOM 7279 O O . GLU E 1 115 ? 13.335 23.399 43.030 1.00 30.36 115 GLU E O 1
ATOM 7285 N N . VAL E 1 116 ? 13.681 25.295 41.836 1.00 30.97 116 VAL E N 1
ATOM 7286 C CA . VAL E 1 116 ? 13.015 26.164 42.852 1.00 31.68 116 VAL E CA 1
ATOM 7287 C C . VAL E 1 116 ? 11.518 26.160 42.570 1.00 33.45 116 VAL E C 1
ATOM 7288 O O . VAL E 1 116 ? 11.109 26.527 41.451 1.00 35.92 116 VAL E O 1
ATOM 7292 N N . LEU E 1 117 ? 10.721 25.716 43.531 1.00 32.07 117 LEU E N 1
ATOM 7293 C CA . LEU E 1 117 ? 9.268 25.474 43.340 1.00 35.41 117 LEU E CA 1
ATOM 7294 C C . LEU E 1 117 ? 8.472 26.717 43.735 1.00 33.33 117 LEU E C 1
ATOM 7295 O O . LEU E 1 117 ? 7.276 26.741 43.431 1.00 38.81 117 LEU E O 1
ATOM 7300 N N . THR E 1 118 ? 9.097 27.728 44.334 1.00 29.56 118 THR E N 1
ATOM 7301 C CA . THR E 1 118 ? 8.387 28.839 44.997 1.00 27.96 118 THR E CA 1
ATOM 7302 C C . THR E 1 118 ? 8.793 30.170 44.365 1.00 28.08 118 THR E C 1
ATOM 7303 O O . THR E 1 118 ? 9.849 30.275 43.747 1.00 25.89 118 THR E O 1
ATOM 7307 N N . PRO E 1 119 ? 7.984 31.229 44.556 1.00 27.88 119 PRO E N 1
ATOM 7308 C CA . PRO E 1 119 ? 8.372 32.585 44.176 1.00 27.74 119 PRO E CA 1
ATOM 7309 C C . PRO E 1 119 ? 9.720 32.986 44.779 1.00 30.20 119 PRO E C 1
ATOM 7310 O O . PRO E 1 119 ? 9.946 32.780 45.971 1.00 28.14 119 PRO E O 1
ATOM 7314 N N . GLN E 1 120 ? 10.573 33.610 43.968 1.00 30.15 120 GLN E N 1
ATOM 7315 C CA . GLN E 1 120 ? 11.971 33.919 44.364 1.00 28.64 120 GLN E CA 1
ATOM 7316 C C . GLN E 1 120 ? 12.009 35.279 45.038 1.00 27.57 120 GLN E C 1
ATOM 7317 O O . GLN E 1 120 ? 12.609 36.247 44.497 1.00 29.47 120 GLN E O 1
ATOM 7323 N N . LEU E 1 121 ? 11.378 35.354 46.212 1.00 26.69 121 LEU E N 1
ATOM 7324 C CA . LEU E 1 121 ? 11.287 36.532 47.074 1.00 28.95 121 LEU E CA 1
ATOM 7325 C C . LEU E 1 121 ? 11.905 36.170 48.423 1.00 29.18 121 LEU E C 1
ATOM 7326 O O . LEU E 1 121 ? 11.725 35.030 48.897 1.00 28.24 121 LEU E O 1
ATOM 7331 N N . ALA E 1 122 ? 12.531 37.156 49.037 1.00 25.78 122 ALA E N 1
ATOM 7332 C CA . ALA E 1 122 ? 13.054 37.082 50.414 1.00 27.35 122 ALA E CA 1
ATOM 7333 C C . ALA E 1 122 ? 12.280 38.083 51.242 1.00 29.44 122 ALA E C 1
ATOM 7334 O O . ALA E 1 122 ? 11.700 39.021 50.697 1.00 31.67 122 ALA E O 1
ATOM 7336 N N . ARG E 1 123 ? 12.314 37.910 52.550 1.00 29.64 123 ARG E N 1
ATOM 7337 C CA . ARG E 1 123 ? 11.777 38.864 53.530 1.00 28.22 123 ARG E CA 1
ATOM 7338 C C . ARG E 1 123 ? 12.974 39.677 54.032 1.00 31.95 123 ARG E C 1
ATOM 7339 O O . ARG E 1 123 ? 14.001 39.077 54.389 1.00 32.83 123 ARG E O 1
ATOM 7347 N N . VAL E 1 124 ? 12.845 40.991 54.029 1.00 29.33 124 VAL E N 1
ATOM 7348 C CA . VAL E 1 124 ? 13.875 41.903 54.593 1.00 30.12 124 VAL E CA 1
ATOM 7349 C C . VAL E 1 124 ? 13.252 42.565 55.812 1.00 31.87 124 VAL E C 1
ATOM 7350 O O . VAL E 1 124 ? 12.169 43.166 55.674 1.00 29.99 124 VAL E O 1
ATOM 7354 N N . VAL E 1 125 ? 13.914 42.445 56.953 1.00 31.29 125 VAL E N 1
ATOM 7355 C CA . VAL E 1 125 ? 13.529 43.103 58.228 1.00 30.94 125 VAL E CA 1
ATOM 7356 C C . VAL E 1 125 ? 14.196 44.478 58.277 1.00 30.06 125 VAL E C 1
ATOM 7357 O O . VAL E 1 125 ? 15.279 44.641 57.712 1.00 32.91 125 VAL E O 1
ATOM 7361 N N . SER E 1 126 ? 13.563 45.448 58.929 1.00 31.73 126 SER E N 1
ATOM 7362 C CA . SER E 1 126 ? 14.036 46.854 59.008 1.00 34.81 126 SER E CA 1
ATOM 7363 C C . SER E 1 126 ? 15.452 46.937 59.591 1.00 33.08 126 SER E C 1
ATOM 7364 O O . SER E 1 126 ? 16.104 47.942 59.323 1.00 35.24 126 SER E O 1
ATOM 7367 N N . ASP E 1 127 ? 15.927 45.938 60.331 1.00 37.38 127 ASP E N 1
ATOM 7368 C CA . ASP E 1 127 ? 17.311 45.948 60.879 1.00 38.48 127 ASP E CA 1
ATOM 7369 C C . ASP E 1 127 ? 18.316 45.369 59.863 1.00 42.46 127 ASP E C 1
ATOM 7370 O O . ASP E 1 127 ? 19.516 45.296 60.193 1.00 36.88 127 ASP E O 1
ATOM 7375 N N . GLY E 1 128 ? 17.866 44.950 58.676 1.00 33.95 128 GLY E N 1
ATOM 7376 C CA . GLY E 1 128 ? 18.755 44.429 57.622 1.00 32.53 128 GLY E CA 1
ATOM 7377 C C . GLY E 1 128 ? 18.855 42.914 57.637 1.00 30.25 128 GLY E C 1
ATOM 7378 O O . GLY E 1 128 ? 19.589 42.356 56.788 1.00 31.36 128 GLY E O 1
ATOM 7379 N N . GLU E 1 129 ? 18.116 42.220 58.502 1.00 30.54 129 GLU E N 1
ATOM 7380 C CA . GLU E 1 129 ? 18.090 40.745 58.449 1.00 33.69 129 GLU E CA 1
ATOM 7381 C C . GLU E 1 129 ? 17.331 40.339 57.172 1.00 33.13 129 GLU E C 1
ATOM 7382 O O . GLU E 1 129 ? 16.271 40.924 56.871 1.00 31.55 129 GLU E O 1
ATOM 7388 N N . VAL E 1 130 ? 17.861 39.351 56.470 1.00 29.85 130 VAL E N 1
ATOM 7389 C CA . VAL E 1 130 ? 17.232 38.763 55.266 1.00 30.59 130 VAL E CA 1
ATOM 7390 C C . VAL E 1 130 ? 16.842 37.331 55.611 1.00 31.29 130 VAL E C 1
ATOM 7391 O O . VAL E 1 130 ? 17.670 36.594 56.154 1.00 31.61 130 VAL E O 1
ATOM 7395 N N . LEU E 1 131 ? 15.613 36.960 55.282 1.00 28.92 131 LEU E N 1
ATOM 7396 C CA . LEU E 1 131 ? 15.118 35.579 55.412 1.00 33.36 131 LEU E CA 1
ATOM 7397 C C . LEU E 1 131 ? 14.731 35.115 54.011 1.00 31.94 131 LEU E C 1
ATOM 7398 O O . LEU E 1 131 ? 13.798 35.665 53.425 1.00 29.81 131 LEU E O 1
ATOM 7403 N N . TYR E 1 132 ? 15.440 34.149 53.472 1.00 27.06 132 TYR E N 1
ATOM 7404 C CA . TYR E 1 132 ? 15.164 33.581 52.148 1.00 28.39 132 TYR E CA 1
ATOM 7405 C C . TYR E 1 132 ? 14.911 32.092 52.336 1.00 31.72 132 TYR E C 1
ATOM 7406 O O . TYR E 1 132 ? 15.785 31.409 52.887 1.00 31.17 132 TYR E O 1
ATOM 7415 N N . MET E 1 133 ? 13.732 31.616 51.932 1.00 29.06 133 MET E N 1
ATOM 7416 C CA . MET E 1 133 ? 13.418 30.183 52.175 1.00 29.42 133 MET E CA 1
ATOM 7417 C C . MET E 1 133 ? 12.757 29.587 50.950 1.00 26.61 133 MET E C 1
ATOM 7418 O O . MET E 1 133 ? 11.542 29.433 50.905 1.00 29.04 133 MET E O 1
ATOM 7423 N N . PRO E 1 134 ? 13.543 29.226 49.926 1.00 26.17 134 PRO E N 1
ATOM 7424 C CA . PRO E 1 134 ? 12.988 28.582 48.754 1.00 26.89 134 PRO E CA 1
ATOM 7425 C C . PRO E 1 134 ? 12.606 27.140 49.069 1.00 28.09 134 PRO E C 1
ATOM 7426 O O . PRO E 1 134 ? 13.283 26.508 49.889 1.00 29.86 134 PRO E O 1
ATOM 7430 N N . SER E 1 135 ? 11.555 26.662 48.421 1.00 26.87 135 SER E N 1
ATOM 7431 C CA . SER E 1 135 ? 11.262 25.216 48.321 1.00 27.44 135 SER E CA 1
ATOM 7432 C C . SER E 1 135 ? 12.054 24.675 47.132 1.00 29.29 135 SER E C 1
ATOM 7433 O O . SER E 1 135 ? 11.873 25.188 46.004 1.00 29.51 135 SER E O 1
ATOM 7436 N N . ILE E 1 136 ? 12.915 23.692 47.389 1.00 27.92 136 ILE E N 1
ATOM 7437 C CA . ILE E 1 136 ? 13.815 23.128 46.355 1.00 29.35 136 ILE E CA 1
ATOM 7438 C C . ILE E 1 136 ? 13.546 21.639 46.188 1.00 33.53 136 ILE E C 1
ATOM 7439 O O . ILE E 1 136 ? 13.452 20.927 47.212 1.00 32.17 136 ILE E O 1
ATOM 7444 N N . ARG E 1 137 ? 13.463 21.203 44.942 1.00 30.62 137 ARG E N 1
ATOM 7445 C CA . ARG E 1 137 ? 13.547 19.769 44.588 1.00 29.52 137 ARG E CA 1
ATOM 7446 C C . ARG E 1 137 ? 14.912 19.542 43.954 1.00 31.94 137 ARG E C 1
ATOM 7447 O O . ARG E 1 137 ? 15.284 20.244 42.995 1.00 30.19 137 ARG E O 1
ATOM 7455 N N . GLN E 1 138 ? 15.664 18.583 44.485 1.00 29.68 138 GLN E N 1
ATOM 7456 C CA . GLN E 1 138 ? 17.037 18.328 44.001 1.00 29.39 138 GLN E CA 1
ATOM 7457 C C . GLN E 1 138 ? 17.371 16.851 44.219 1.00 30.16 138 GLN E C 1
ATOM 7458 O O . GLN E 1 138 ? 16.814 16.233 45.165 1.00 28.15 138 GLN E O 1
ATOM 7464 N N . ARG E 1 139 ? 18.240 16.329 43.358 1.00 30.46 139 ARG E N 1
ATOM 7465 C CA A ARG E 1 139 ? 18.720 14.928 43.421 0.50 30.27 139 ARG E CA 1
ATOM 7466 C CA B ARG E 1 139 ? 18.723 14.932 43.425 0.50 32.70 139 ARG E CA 1
ATOM 7467 C C . ARG E 1 139 ? 20.140 14.934 44.003 1.00 31.15 139 ARG E C 1
ATOM 7468 O O . ARG E 1 139 ? 20.921 15.832 43.674 1.00 29.15 139 ARG E O 1
ATOM 7483 N N . PHE E 1 140 ? 20.439 13.939 44.842 1.00 29.49 140 PHE E N 1
ATOM 7484 C CA . PHE E 1 140 ? 21.712 13.818 45.572 1.00 28.62 140 PHE E CA 1
ATOM 7485 C C . PHE E 1 140 ? 22.278 12.415 45.410 1.00 32.31 140 PHE E C 1
ATOM 7486 O O . PHE E 1 140 ? 21.526 11.446 45.293 1.00 33.32 140 PHE E O 1
ATOM 7494 N N . SER E 1 141 ? 23.599 12.374 45.420 1.00 31.38 141 SER E N 1
ATOM 7495 C CA . SER E 1 141 ? 24.440 11.169 45.622 1.00 33.83 141 SER E CA 1
ATOM 7496 C C . SER E 1 141 ? 24.695 11.046 47.120 1.00 33.50 141 SER E C 1
ATOM 7497 O O . SER E 1 141 ? 25.365 11.887 47.698 1.00 31.92 141 SER E O 1
ATOM 7500 N N . CYS E 1 142 ? 24.147 10.003 47.737 1.00 33.70 142 CYS E N 1
ATOM 7501 C CA . CYS E 1 142 ? 24.347 9.771 49.191 1.00 34.44 142 CYS E CA 1
ATOM 7502 C C . CYS E 1 142 ? 24.055 8.309 49.515 1.00 38.51 142 CYS E C 1
ATOM 7503 O O . CYS E 1 142 ? 23.622 7.578 48.625 1.00 32.04 142 CYS E O 1
ATOM 7506 N N . ASP E 1 143 ? 24.318 7.918 50.755 1.00 37.11 143 ASP E N 1
ATOM 7507 C CA . ASP E 1 143 ? 24.188 6.505 51.199 1.00 35.61 143 ASP E CA 1
ATOM 7508 C C . ASP E 1 143 ? 22.709 6.161 51.381 1.00 32.34 143 ASP E C 1
ATOM 7509 O O . ASP E 1 143 ? 22.100 6.631 52.359 1.00 41.86 143 ASP E O 1
ATOM 7514 N N . VAL E 1 144 ? 22.169 5.370 50.461 1.00 31.71 144 VAL E N 1
ATOM 7515 C CA . VAL E 1 144 ? 20.749 4.908 50.490 1.00 37.18 144 VAL E CA 1
ATOM 7516 C C . VAL E 1 144 ? 20.684 3.501 51.107 1.00 38.40 144 VAL E C 1
ATOM 7517 O O . VAL E 1 144 ? 19.555 2.999 51.304 1.00 41.25 144 VAL E O 1
ATOM 7521 N N . SER E 1 145 ? 21.828 2.899 51.440 1.00 40.86 145 SER E N 1
ATOM 7522 C CA . SER E 1 145 ? 21.869 1.527 52.020 1.00 42.52 145 SER E CA 1
ATOM 7523 C C . SER E 1 145 ? 21.067 1.506 53.328 1.00 40.51 145 SER E C 1
ATOM 7524 O O . SER E 1 145 ? 21.244 2.415 54.163 1.00 37.71 145 SER E O 1
ATOM 7527 N N . GLY E 1 146 ? 20.196 0.501 53.486 1.00 42.60 146 GLY E N 1
ATOM 7528 C CA . GLY E 1 146 ? 19.436 0.304 54.736 1.00 41.53 146 GLY E CA 1
ATOM 7529 C C . GLY E 1 146 ? 18.081 0.984 54.700 1.00 42.64 146 GLY E C 1
ATOM 7530 O O . GLY E 1 146 ? 17.381 0.943 55.725 1.00 43.62 146 GLY E O 1
ATOM 7531 N N . VAL E 1 147 ? 17.689 1.589 53.571 1.00 41.78 147 VAL E N 1
ATOM 7532 C CA . VAL E 1 147 ? 16.404 2.344 53.486 1.00 40.83 147 VAL E CA 1
ATOM 7533 C C . VAL E 1 147 ? 15.217 1.424 53.826 1.00 41.12 147 VAL E C 1
ATOM 7534 O O . VAL E 1 147 ? 14.238 1.929 54.411 1.00 41.70 147 VAL E O 1
ATOM 7538 N N . ASP E 1 148 ? 15.282 0.142 53.472 1.00 48.53 148 ASP E N 1
ATOM 7539 C CA . ASP E 1 148 ? 14.169 -0.830 53.675 1.00 56.29 148 ASP E CA 1
ATOM 7540 C C . ASP E 1 148 ? 14.318 -1.575 55.007 1.00 56.62 148 ASP E C 1
ATOM 7541 O O . ASP E 1 148 ? 13.653 -2.605 55.149 1.00 63.21 148 ASP E O 1
ATOM 7546 N N . THR E 1 149 ? 15.135 -1.084 55.943 1.00 51.12 149 THR E N 1
ATOM 7547 C CA . THR E 1 149 ? 15.367 -1.707 57.275 1.00 52.51 149 THR E CA 1
ATOM 7548 C C . THR E 1 149 ? 14.808 -0.791 58.365 1.00 56.10 149 THR E C 1
ATOM 7549 O O . THR E 1 149 ? 14.449 0.369 58.072 1.00 49.67 149 THR E O 1
ATOM 7553 N N . GLU E 1 150 ? 14.746 -1.299 59.594 1.00 53.49 150 GLU E N 1
ATOM 7554 C CA . GLU E 1 150 ? 14.200 -0.570 60.760 1.00 56.41 150 GLU E CA 1
ATOM 7555 C C . GLU E 1 150 ? 15.091 0.640 61.070 1.00 46.69 150 GLU E C 1
ATOM 7556 O O . GLU E 1 150 ? 14.531 1.675 61.452 1.00 46.24 150 GLU E O 1
ATOM 7562 N N . SER E 1 151 ? 16.412 0.508 60.941 1.00 44.80 151 SER E N 1
ATOM 7563 C CA . SER E 1 151 ? 17.392 1.568 61.288 1.00 44.19 151 SER E CA 1
ATOM 7564 C C . SER E 1 151 ? 17.436 2.627 60.168 1.00 41.89 151 SER E C 1
ATOM 7565 O O . SER E 1 151 ? 17.882 3.753 60.443 1.00 42.37 151 SER E O 1
ATOM 7568 N N . GLY E 1 152 ? 17.010 2.258 58.957 1.00 40.87 152 GLY E N 1
ATOM 7569 C CA . GLY E 1 152 ? 16.862 3.155 57.803 1.00 44.74 152 GLY E CA 1
ATOM 7570 C C . GLY E 1 152 ? 18.196 3.504 57.161 1.00 43.84 152 GLY E C 1
ATOM 7571 O O . GLY E 1 152 ? 19.253 2.964 57.585 1.00 39.03 152 GLY E O 1
ATOM 7572 N N . ALA E 1 153 ? 18.155 4.392 56.162 1.00 37.41 153 ALA E N 1
ATOM 7573 C CA . ALA E 1 153 ? 19.347 4.946 55.482 1.00 39.07 153 ALA E CA 1
ATOM 7574 C C . ALA E 1 153 ? 19.692 6.279 56.140 1.00 37.66 153 ALA E C 1
ATOM 7575 O O . ALA E 1 153 ? 18.785 6.910 56.747 1.00 38.33 153 ALA E O 1
ATOM 7577 N N . THR E 1 154 ? 20.959 6.674 56.067 1.00 35.14 154 THR E N 1
ATOM 7578 C CA . THR E 1 154 ? 21.411 8.028 56.466 1.00 39.42 154 THR E CA 1
ATOM 7579 C C . THR E 1 154 ? 22.070 8.687 55.248 1.00 40.89 154 THR E C 1
ATOM 7580 O O . THR E 1 154 ? 23.188 8.294 54.890 1.00 36.69 154 THR E O 1
ATOM 7584 N N . CYS E 1 155 ? 21.358 9.645 54.654 1.00 40.07 155 CYS E N 1
ATOM 7585 C CA . CYS E 1 155 ? 21.790 10.444 53.486 1.00 36.78 155 CYS E CA 1
ATOM 7586 C C . CYS E 1 155 ? 22.317 11.792 53.985 1.00 33.45 155 CYS E C 1
ATOM 7587 O O . CYS E 1 155 ? 21.577 12.515 54.672 1.00 34.51 155 CYS E O 1
ATOM 7590 N N . ARG E 1 156 ? 23.602 12.082 53.755 1.00 29.68 156 ARG E N 1
ATOM 7591 C CA A ARG E 1 156 ? 24.290 13.293 54.254 0.50 32.06 156 ARG E CA 1
ATOM 7592 C CA B ARG E 1 156 ? 24.291 13.291 54.254 0.50 32.34 156 ARG E CA 1
ATOM 7593 C C . ARG E 1 156 ? 24.376 14.301 53.098 1.00 30.42 156 ARG E C 1
ATOM 7594 O O . ARG E 1 156 ? 24.862 13.919 52.013 1.00 32.38 156 ARG E O 1
ATOM 7609 N N . ILE E 1 157 ? 23.883 15.513 53.333 1.00 32.67 157 ILE E N 1
ATOM 7610 C CA . ILE E 1 157 ? 23.885 16.616 52.330 1.00 34.44 157 ILE E CA 1
ATOM 7611 C C . ILE E 1 157 ? 24.773 17.716 52.883 1.00 32.43 157 ILE E C 1
ATOM 7612 O O . ILE E 1 157 ? 24.498 18.158 54.026 1.00 31.90 157 ILE E O 1
ATOM 7617 N N . LYS E 1 158 ? 25.783 18.129 52.100 1.00 31.53 158 LYS E N 1
ATOM 7618 C CA . LYS E 1 158 ? 26.735 19.187 52.499 1.00 33.43 158 LYS E CA 1
ATOM 7619 C C . LYS E 1 158 ? 26.462 20.453 51.670 1.00 31.37 158 LYS E C 1
ATOM 7620 O O . LYS E 1 158 ? 26.508 20.365 50.422 1.00 31.43 158 LYS E O 1
ATOM 7626 N N . ILE E 1 159 ? 26.208 21.557 52.352 1.00 27.90 159 ILE E N 1
ATOM 7627 C CA . ILE E 1 159 ? 25.903 22.859 51.708 1.00 28.44 159 ILE E CA 1
ATOM 7628 C C . ILE E 1 159 ? 26.895 23.889 52.220 1.00 27.43 159 ILE E C 1
ATOM 7629 O O . ILE E 1 159 ? 27.011 24.108 53.440 1.00 28.44 159 ILE E O 1
ATOM 7634 N N . GLY E 1 160 ? 27.564 24.597 51.311 1.00 27.78 160 GLY E N 1
ATOM 7635 C CA . GLY E 1 160 ? 28.514 25.661 51.670 1.00 26.29 160 GLY E CA 1
ATOM 7636 C C . GLY E 1 160 ? 28.603 26.681 50.545 1.00 28.08 160 GLY E C 1
ATOM 7637 O O . GLY E 1 160 ? 28.101 26.388 49.419 1.00 29.24 160 GLY E O 1
ATOM 7638 N N . SER E 1 161 ? 29.302 27.772 50.820 1.00 28.05 161 SER E N 1
ATOM 7639 C CA . SER E 1 161 ? 29.649 28.780 49.796 1.00 27.56 161 SER E CA 1
ATOM 7640 C C . SER E 1 161 ? 30.541 28.126 48.749 1.00 28.09 161 SER E C 1
ATOM 7641 O O . SER E 1 161 ? 31.530 27.405 49.123 1.00 29.12 161 SER E O 1
ATOM 7644 N N . TRP E 1 162 ? 30.262 28.391 47.473 1.00 27.29 162 TRP E N 1
ATOM 7645 C CA . TRP E 1 162 ? 31.116 27.883 46.379 1.00 28.55 162 TRP E CA 1
ATOM 7646 C C . TRP E 1 162 ? 32.435 28.670 46.296 1.00 27.67 162 TRP E C 1
ATOM 7647 O O . TRP E 1 162 ? 33.451 28.038 45.923 1.00 31.45 162 TRP E O 1
ATOM 7658 N N . THR E 1 163 ? 32.453 29.981 46.567 1.00 26.27 163 THR E N 1
ATOM 7659 C CA . THR E 1 163 ? 33.654 30.808 46.292 1.00 27.94 163 THR E CA 1
ATOM 7660 C C . THR E 1 163 ? 34.148 31.587 47.511 1.00 30.20 163 THR E C 1
ATOM 7661 O O . THR E 1 163 ? 35.216 32.197 47.386 1.00 32.44 163 THR E O 1
ATOM 7665 N N . HIS E 1 164 ? 33.391 31.663 48.608 1.00 25.93 164 HIS E N 1
ATOM 7666 C CA . HIS E 1 164 ? 33.782 32.487 49.779 1.00 26.68 164 HIS E CA 1
ATOM 7667 C C . HIS E 1 164 ? 34.304 31.537 50.892 1.00 31.95 164 HIS E C 1
ATOM 7668 O O . HIS E 1 164 ? 33.524 30.720 51.390 1.00 31.19 164 HIS E O 1
ATOM 7675 N N . HIS E 1 165 ? 35.555 31.719 51.292 1.00 30.14 165 HIS E N 1
ATOM 7676 C CA . HIS E 1 165 ? 36.162 31.028 52.461 1.00 31.41 165 HIS E CA 1
ATOM 7677 C C . HIS E 1 165 ? 35.666 31.616 53.775 1.00 31.82 165 HIS E C 1
ATOM 7678 O O . HIS E 1 165 ? 34.913 32.619 53.761 1.00 30.22 165 HIS E O 1
ATOM 7685 N N . SER E 1 166 ? 36.088 31.030 54.899 1.00 29.73 166 SER E N 1
ATOM 7686 C CA . SER E 1 166 ? 35.549 31.281 56.259 1.00 30.87 166 SER E CA 1
ATOM 7687 C C . SER E 1 166 ? 35.762 32.714 56.712 1.00 29.56 166 SER E C 1
ATOM 7688 O O . SER E 1 166 ? 35.033 33.132 57.601 1.00 35.02 166 SER E O 1
ATOM 7691 N N . ARG E 1 167 ? 36.715 33.466 56.160 1.00 29.80 167 ARG E N 1
ATOM 7692 C CA . ARG E 1 167 ? 36.893 34.882 56.569 1.00 34.69 167 ARG E CA 1
ATOM 7693 C C . ARG E 1 167 ? 35.869 35.773 55.851 1.00 37.60 167 ARG E C 1
ATOM 7694 O O . ARG E 1 167 ? 35.723 36.934 56.271 1.00 33.63 167 ARG E O 1
ATOM 7702 N N . GLU E 1 168 ? 35.100 35.236 54.898 1.00 32.25 168 GLU E N 1
ATOM 7703 C CA . GLU E 1 168 ? 34.091 36.015 54.128 1.00 31.18 168 GLU E CA 1
ATOM 7704 C C . GLU E 1 168 ? 32.674 35.524 54.432 1.00 28.39 168 GLU E C 1
ATOM 7705 O O . GLU E 1 168 ? 31.804 36.369 54.632 1.00 29.10 168 GLU E O 1
ATOM 7711 N N . ILE E 1 169 ? 32.460 34.224 54.457 1.00 27.07 169 ILE E N 1
ATOM 7712 C CA . ILE E 1 169 ? 31.152 33.606 54.814 1.00 30.48 169 ILE E CA 1
ATOM 7713 C C . ILE E 1 169 ? 31.384 32.527 55.854 1.00 30.23 169 ILE E C 1
ATOM 7714 O O . ILE E 1 169 ? 32.193 31.645 55.607 1.00 29.61 169 ILE E O 1
ATOM 7719 N N . SER E 1 170 ? 30.646 32.580 56.949 1.00 32.15 170 SER E N 1
ATOM 7720 C CA . SER E 1 170 ? 30.505 31.432 57.872 1.00 33.85 170 SER E CA 1
ATOM 7721 C C . SER E 1 170 ? 29.119 30.827 57.644 1.00 36.26 170 SER E C 1
ATOM 7722 O O . SER E 1 170 ? 28.158 31.585 57.400 1.00 36.11 170 SER E O 1
ATOM 7725 N N . VAL E 1 171 ? 29.050 29.503 57.654 1.00 39.24 171 VAL E N 1
ATOM 7726 C CA . VAL E 1 171 ? 27.760 28.772 57.521 1.00 45.70 171 VAL E CA 1
ATOM 7727 C C . VAL E 1 171 ? 27.521 28.001 58.817 1.00 51.58 171 VAL E C 1
ATOM 7728 O O . VAL E 1 171 ? 28.454 27.319 59.306 1.00 58.64 171 VAL E O 1
ATOM 7732 N N . ASP E 1 172 ? 26.356 28.216 59.401 1.00 42.64 172 ASP E N 1
ATOM 7733 C CA . ASP E 1 172 ? 26.001 27.661 60.732 1.00 45.55 172 ASP E CA 1
ATOM 7734 C C . ASP E 1 172 ? 24.595 27.094 60.626 1.00 45.85 172 ASP E C 1
ATOM 7735 O O . ASP E 1 172 ? 23.718 27.687 59.982 1.00 37.54 172 ASP E O 1
ATOM 7740 N N . PRO E 1 173 ? 24.352 25.908 61.219 1.00 42.25 173 PRO E N 1
ATOM 7741 C CA . PRO E 1 173 ? 22.988 25.429 61.388 1.00 42.39 173 PRO E CA 1
ATOM 7742 C C . PRO E 1 173 ? 22.257 26.398 62.327 1.00 43.81 173 PRO E C 1
ATOM 7743 O O . PRO E 1 173 ? 22.904 27.135 63.028 1.00 44.01 173 PRO E O 1
ATOM 7747 N N . THR E 1 174 ? 20.929 26.374 62.355 1.00 53.85 174 THR E N 1
ATOM 7748 C CA . THR E 1 174 ? 20.102 27.286 63.211 1.00 57.54 174 THR E CA 1
ATOM 7749 C C . THR E 1 174 ? 20.055 26.819 64.678 1.00 61.70 174 THR E C 1
ATOM 7750 O O . THR E 1 174 ? 20.219 25.603 64.902 1.00 66.97 174 THR E O 1
ATOM 7754 N N . ASP E 1 179 ? 10.148 22.284 63.707 1.00 80.46 179 ASP E N 1
ATOM 7755 C CA . ASP E 1 179 ? 11.270 21.336 63.554 1.00 72.97 179 ASP E CA 1
ATOM 7756 C C . ASP E 1 179 ? 11.508 20.936 62.095 1.00 76.83 179 ASP E C 1
ATOM 7757 O O . ASP E 1 179 ? 10.572 20.971 61.272 1.00 90.23 179 ASP E O 1
ATOM 7762 N N . ASP E 1 180 ? 12.691 20.411 61.888 1.00 75.21 180 ASP E N 1
ATOM 7763 C CA . ASP E 1 180 ? 13.253 20.006 60.567 1.00 63.13 180 ASP E CA 1
ATOM 7764 C C . ASP E 1 180 ? 12.359 18.919 59.945 1.00 58.86 180 ASP E C 1
ATOM 7765 O O . ASP E 1 180 ? 12.340 18.865 58.692 1.00 51.88 180 ASP E O 1
ATOM 7770 N N . SER E 1 181 ? 11.707 18.062 60.728 1.00 51.03 181 SER E N 1
ATOM 7771 C CA . SER E 1 181 ? 10.867 16.945 60.199 1.00 48.51 181 SER E CA 1
ATOM 7772 C C . SER E 1 181 ? 9.373 17.304 60.296 1.00 47.33 181 SER E C 1
ATOM 7773 O O . SER E 1 181 ? 8.552 16.578 59.739 1.00 45.00 181 SER E O 1
ATOM 7776 N N . GLU E 1 182 ? 9.055 18.424 60.955 1.00 43.55 182 GLU E N 1
ATOM 7777 C CA . GLU E 1 182 ? 7.663 18.716 61.381 1.00 48.75 182 GLU E CA 1
ATOM 7778 C C . GLU E 1 182 ? 6.746 18.792 60.156 1.00 46.55 182 GLU E C 1
ATOM 7779 O O . GLU E 1 182 ? 5.602 18.372 60.263 1.00 47.22 182 GLU E O 1
ATOM 7785 N N . TYR E 1 183 ? 7.212 19.303 59.014 1.00 40.13 183 TYR E N 1
ATOM 7786 C CA . TYR E 1 183 ? 6.375 19.578 57.827 1.00 39.65 183 TYR E CA 1
ATOM 7787 C C . TYR E 1 183 ? 6.621 18.602 56.694 1.00 38.10 183 TYR E C 1
ATOM 7788 O O . TYR E 1 183 ? 6.222 18.836 55.510 1.00 39.74 183 TYR E O 1
ATOM 7797 N N . PHE E 1 184 ? 7.143 17.443 57.067 1.00 34.67 184 PHE E N 1
ATOM 7798 C CA . PHE E 1 184 ? 7.316 16.308 56.131 1.00 32.81 184 PHE E CA 1
ATOM 7799 C C . PHE E 1 184 ? 5.953 15.738 55.761 1.00 31.49 184 PHE E C 1
ATOM 7800 O O . PHE E 1 184 ? 5.084 15.563 56.653 1.00 33.63 184 PHE E O 1
ATOM 7808 N N . SER E 1 185 ? 5.759 15.451 54.472 1.00 31.89 185 SER E N 1
ATOM 7809 C CA . SER E 1 185 ? 4.479 14.952 53.938 1.00 31.96 185 SER E CA 1
ATOM 7810 C C . SER E 1 185 ? 4.128 13.614 54.598 1.00 34.18 185 SER E C 1
ATOM 7811 O O . SER E 1 185 ? 4.923 12.660 54.500 1.00 31.74 185 SER E O 1
ATOM 7814 N N . GLN E 1 186 ? 2.912 13.528 55.127 1.00 35.89 186 GLN E N 1
ATOM 7815 C CA . GLN E 1 186 ? 2.359 12.273 55.695 1.00 37.74 186 GLN E CA 1
ATOM 7816 C C . GLN E 1 186 ? 2.105 11.278 54.559 1.00 40.06 186 GLN E C 1
ATOM 7817 O O . GLN E 1 186 ? 1.940 10.083 54.862 1.00 36.25 186 GLN E O 1
ATOM 7823 N N . TYR E 1 187 ? 2.117 11.709 53.286 1.00 40.60 187 TYR E N 1
ATOM 7824 C CA . TYR E 1 187 ? 1.748 10.853 52.134 1.00 37.96 187 TYR E CA 1
ATOM 7825 C C . TYR E 1 187 ? 2.979 10.277 51.430 1.00 37.33 187 TYR E C 1
ATOM 7826 O O . TYR E 1 187 ? 2.802 9.426 50.541 1.00 39.35 187 TYR E O 1
ATOM 7835 N N . SER E 1 188 ? 4.188 10.681 51.806 1.00 35.23 188 SER E N 1
ATOM 7836 C CA . SER E 1 188 ? 5.443 10.092 51.277 1.00 35.74 188 SER E CA 1
ATOM 7837 C C . SER E 1 188 ? 5.415 8.584 51.549 1.00 39.22 188 SER E C 1
ATOM 7838 O O . SER E 1 188 ? 4.839 8.196 52.591 1.00 37.83 188 SER E O 1
ATOM 7841 N N . ARG E 1 189 ? 6.049 7.792 50.689 1.00 38.76 189 ARG E N 1
ATOM 7842 C CA . ARG E 1 189 ? 6.322 6.349 50.916 1.00 46.74 189 ARG E CA 1
ATOM 7843 C C . ARG E 1 189 ? 7.343 6.194 52.051 1.00 45.85 189 ARG E C 1
ATOM 7844 O O . ARG E 1 189 ? 7.509 5.055 52.560 1.00 40.67 189 ARG E O 1
ATOM 7852 N N . PHE E 1 190 ? 8.041 7.281 52.414 1.00 38.18 190 PHE E N 1
ATOM 7853 C CA . PHE E 1 190 ? 9.149 7.250 53.390 1.00 37.60 190 PHE E CA 1
ATOM 7854 C C . PHE E 1 190 ? 8.742 8.020 54.636 1.00 35.85 190 PHE E C 1
ATOM 7855 O O . PHE E 1 190 ? 7.769 8.795 54.612 1.00 36.71 190 PHE E O 1
ATOM 7863 N N . GLU E 1 191 ? 9.478 7.791 55.717 1.00 37.36 191 GLU E N 1
ATOM 7864 C CA . GLU E 1 191 ? 9.309 8.538 56.979 1.00 40.73 191 GLU E CA 1
ATOM 7865 C C . GLU E 1 191 ? 10.695 8.913 57.489 1.00 37.98 191 GLU E C 1
ATOM 7866 O O . GLU E 1 191 ? 11.660 8.191 57.208 1.00 40.85 191 GLU E O 1
ATOM 7872 N N . ILE E 1 192 ? 10.751 10.030 58.202 1.00 37.26 192 ILE E N 1
ATOM 7873 C CA . ILE E 1 192 ? 11.997 10.552 58.801 1.00 40.84 192 ILE E CA 1
ATOM 7874 C C . ILE E 1 192 ? 12.119 9.980 60.211 1.00 42.43 192 ILE E C 1
ATOM 7875 O O . ILE E 1 192 ? 11.178 10.130 60.993 1.00 39.37 192 ILE E O 1
ATOM 7880 N N . LEU E 1 193 ? 13.276 9.395 60.504 1.00 43.93 193 LEU E N 1
ATOM 7881 C CA . LEU E 1 193 ? 13.631 8.885 61.850 1.00 41.38 193 LEU E CA 1
ATOM 7882 C C . LEU E 1 193 ? 14.385 9.973 62.600 1.00 43.86 193 LEU E C 1
ATOM 7883 O O . LEU E 1 193 ? 14.160 10.109 63.815 1.00 41.90 193 LEU E O 1
ATOM 7888 N N . ASP E 1 194 ? 15.251 10.724 61.903 1.00 40.93 194 ASP E N 1
ATOM 7889 C CA . ASP E 1 194 ? 16.082 11.756 62.562 1.00 43.30 194 ASP E CA 1
ATOM 7890 C C . ASP E 1 194 ? 16.700 12.684 61.518 1.00 43.91 194 ASP E C 1
ATOM 7891 O O . ASP E 1 194 ? 17.010 12.227 60.404 1.00 37.61 194 ASP E O 1
ATOM 7896 N N . VAL E 1 195 ? 16.866 13.945 61.899 1.00 41.09 195 VAL E N 1
ATOM 7897 C CA . VAL E 1 195 ? 17.677 14.928 61.125 1.00 42.15 195 VAL E CA 1
ATOM 7898 C C . VAL E 1 195 ? 18.650 15.566 62.104 1.00 42.97 195 VAL E C 1
ATOM 7899 O O . VAL E 1 195 ? 18.191 16.065 63.141 1.00 43.91 195 VAL E O 1
ATOM 7903 N N . THR E 1 196 ? 19.942 15.515 61.794 1.00 43.14 196 THR E N 1
ATOM 7904 C CA . THR E 1 196 ? 20.979 16.265 62.543 1.00 45.61 196 THR E CA 1
ATOM 7905 C C . THR E 1 196 ? 21.678 17.193 61.544 1.00 45.52 196 THR E C 1
ATOM 7906 O O . THR E 1 196 ? 21.829 16.802 60.378 1.00 40.04 196 THR E O 1
ATOM 7910 N N . GLN E 1 197 ? 22.029 18.388 62.001 1.00 43.69 197 GLN E N 1
ATOM 7911 C CA . GLN E 1 197 ? 22.639 19.447 61.160 1.00 45.79 197 GLN E CA 1
ATOM 7912 C C . GLN E 1 197 ? 23.839 19.982 61.928 1.00 52.05 197 GLN E C 1
ATOM 7913 O O . GLN E 1 197 ? 23.596 20.587 62.979 1.00 53.99 197 GLN E O 1
ATOM 7919 N N . LYS E 1 198 ? 25.069 19.727 61.431 1.00 45.11 198 LYS E N 1
ATOM 7920 C CA . LYS E 1 198 ? 26.322 20.137 62.098 1.00 46.17 198 LYS E CA 1
ATOM 7921 C C . LYS E 1 198 ? 27.185 21.014 61.181 1.00 45.23 198 LYS E C 1
ATOM 7922 O O . LYS E 1 198 ? 27.174 20.828 59.959 1.00 34.81 198 LYS E O 1
ATOM 7928 N N . LYS E 1 199 ? 27.966 21.912 61.784 1.00 40.91 199 LYS E N 1
ATOM 7929 C CA . LYS E 1 199 ? 29.000 22.702 61.073 1.00 43.83 199 LYS E CA 1
ATOM 7930 C C . LYS E 1 199 ? 30.173 21.791 60.719 1.00 44.99 199 LYS E C 1
ATOM 7931 O O . LYS E 1 199 ? 30.604 21.009 61.575 1.00 45.62 199 LYS E O 1
ATOM 7937 N N . ASN E 1 200 ? 30.691 21.909 59.493 1.00 35.96 200 ASN E N 1
ATOM 7938 C CA . ASN E 1 200 ? 32.029 21.379 59.091 1.00 35.80 200 ASN E CA 1
ATOM 7939 C C . ASN E 1 200 ? 32.893 22.518 58.538 1.00 39.95 200 ASN E C 1
ATOM 7940 O O . ASN E 1 200 ? 32.346 23.376 57.964 1.00 40.02 200 ASN E O 1
ATOM 7945 N N . SER E 1 201 ? 34.183 22.502 58.869 1.00 35.34 201 SER E N 1
ATOM 7946 C CA . SER E 1 201 ? 35.183 23.447 58.330 1.00 35.50 201 SER E CA 1
ATOM 7947 C C . SER E 1 201 ? 36.305 22.643 57.671 1.00 41.06 201 SER E C 1
ATOM 7948 O O . SER E 1 201 ? 36.730 21.638 58.317 1.00 42.33 201 SER E O 1
ATOM 7951 N N . VAL E 1 202 ? 36.530 22.877 56.388 1.00 36.40 202 VAL E N 1
ATOM 7952 C CA . VAL E 1 202 ? 37.415 21.997 55.574 1.00 37.88 202 VAL E CA 1
ATOM 7953 C C . VAL E 1 202 ? 38.480 22.912 54.990 1.00 42.00 202 VAL E C 1
ATOM 7954 O O . VAL E 1 202 ? 38.131 23.987 54.462 1.00 38.03 202 VAL E O 1
ATOM 7958 N N . THR E 1 203 ? 39.733 22.512 55.177 1.00 39.34 203 THR E N 1
ATOM 7959 C CA . THR E 1 203 ? 40.869 23.106 54.435 1.00 39.63 203 THR E CA 1
ATOM 7960 C C . THR E 1 203 ? 41.349 22.046 53.446 1.00 41.68 203 THR E C 1
ATOM 7961 O O . THR E 1 203 ? 41.528 20.873 53.828 1.00 45.15 203 THR E O 1
ATOM 7965 N N . TYR E 1 204 ? 41.382 22.449 52.177 1.00 39.29 204 TYR E N 1
ATOM 7966 C CA . TYR E 1 204 ? 41.788 21.568 51.058 1.00 40.70 204 TYR E CA 1
ATOM 7967 C C . TYR E 1 204 ? 43.283 21.802 50.784 1.00 46.19 204 TYR E C 1
ATOM 7968 O O . TYR E 1 204 ? 43.766 22.910 51.117 1.00 47.60 204 TYR E O 1
ATOM 7977 N N . SER E 1 205 ? 44.016 20.813 50.264 1.00 56.31 205 SER E N 1
ATOM 7978 C CA . SER E 1 205 ? 45.488 20.895 49.978 1.00 59.99 205 SER E CA 1
ATOM 7979 C C . SER E 1 205 ? 45.812 22.054 49.011 1.00 61.89 205 SER E C 1
ATOM 7980 O O . SER E 1 205 ? 46.888 22.654 49.138 1.00 69.89 205 SER E O 1
ATOM 7983 N N . CYS E 1 206 ? 44.902 22.365 48.089 1.00 63.97 206 CYS E N 1
ATOM 7984 C CA . CYS E 1 206 ? 45.047 23.387 47.017 1.00 59.17 206 CYS E CA 1
ATOM 7985 C C . CYS E 1 206 ? 45.345 24.769 47.601 1.00 56.23 206 CYS E C 1
ATOM 7986 O O . CYS E 1 206 ? 46.096 25.514 46.967 1.00 59.00 206 CYS E O 1
ATOM 7989 N N . CYS E 1 207 ? 44.773 25.093 48.751 1.00 52.17 207 CYS E N 1
ATOM 7990 C CA . CYS E 1 207 ? 44.379 26.474 49.139 1.00 56.36 207 CYS E CA 1
ATOM 7991 C C . CYS E 1 207 ? 44.556 26.655 50.640 1.00 54.48 207 CYS E C 1
ATOM 7992 O O . CYS E 1 207 ? 44.258 25.747 51.410 1.00 49.49 207 CYS E O 1
ATOM 7995 N N . PRO E 1 208 ? 45.067 27.816 51.107 1.00 51.69 208 PRO E N 1
ATOM 7996 C CA . PRO E 1 208 ? 45.327 28.014 52.539 1.00 51.49 208 PRO E CA 1
ATOM 7997 C C . PRO E 1 208 ? 44.058 28.237 53.381 1.00 49.48 208 PRO E C 1
ATOM 7998 O O . PRO E 1 208 ? 44.068 28.049 54.566 1.00 55.73 208 PRO E O 1
ATOM 8002 N N . GLU E 1 209 ? 42.965 28.690 52.752 1.00 42.37 209 GLU E N 1
ATOM 8003 C CA . GLU E 1 209 ? 41.763 29.146 53.504 1.00 44.59 209 GLU E CA 1
ATOM 8004 C C . GLU E 1 209 ? 40.890 27.944 53.844 1.00 35.51 209 GLU E C 1
ATOM 8005 O O . GLU E 1 209 ? 40.886 26.988 53.060 1.00 42.94 209 GLU E O 1
ATOM 8011 N N . ALA E 1 210 ? 40.158 28.028 54.952 1.00 36.89 210 ALA E N 1
ATOM 8012 C CA . ALA E 1 210 ? 39.104 27.050 55.337 1.00 36.05 210 ALA E CA 1
ATOM 8013 C C . ALA E 1 210 ? 37.751 27.455 54.703 1.00 33.66 210 ALA E C 1
ATOM 8014 O O . ALA E 1 210 ? 37.537 28.657 54.580 1.00 33.17 210 ALA E O 1
ATOM 8016 N N . TYR E 1 211 ? 36.952 26.480 54.293 1.00 36.41 211 TYR E N 1
ATOM 8017 C CA . TYR E 1 211 ? 35.564 26.637 53.821 1.00 36.84 211 TYR E CA 1
ATOM 8018 C C . TYR E 1 211 ? 34.612 25.975 54.793 1.00 46.97 211 TYR E C 1
ATOM 8019 O O . TYR E 1 211 ? 34.818 24.809 55.213 1.00 47.25 211 TYR E O 1
ATOM 8028 N N . GLU E 1 212 ? 33.590 26.722 55.175 1.00 41.47 212 GLU E N 1
ATOM 8029 C CA . GLU E 1 212 ? 32.550 26.175 56.063 1.00 43.53 212 GLU E CA 1
ATOM 8030 C C . GLU E 1 212 ? 31.527 25.461 55.202 1.00 45.85 212 GLU E C 1
ATOM 8031 O O . GLU E 1 212 ? 31.325 25.743 53.986 1.00 41.22 212 GLU E O 1
ATOM 8037 N N . ASP E 1 213 ? 30.890 24.487 55.813 1.00 38.85 213 ASP E N 1
ATOM 8038 C CA . ASP E 1 213 ? 29.648 23.894 55.245 1.00 38.05 213 ASP E CA 1
ATOM 8039 C C . ASP E 1 213 ? 28.758 23.536 56.430 1.00 38.61 213 ASP E C 1
ATOM 8040 O O . ASP E 1 213 ? 29.228 23.517 57.604 1.00 38.25 213 ASP E O 1
ATOM 8045 N N . VAL E 1 214 ? 27.491 23.323 56.150 1.00 31.85 214 VAL E N 1
ATOM 8046 C CA . VAL E 1 214 ? 26.560 22.616 57.065 1.00 32.73 214 VAL E CA 1
ATOM 8047 C C . VAL E 1 214 ? 26.357 21.217 56.477 1.00 34.52 214 VAL E C 1
ATOM 8048 O O . VAL E 1 214 ? 26.204 21.086 55.235 1.00 32.91 214 VAL E O 1
ATOM 8052 N N . GLU E 1 215 ? 26.464 20.214 57.325 1.00 29.75 215 GLU E N 1
ATOM 8053 C CA . GLU E 1 215 ? 26.266 18.810 56.939 1.00 30.78 215 GLU E CA 1
ATOM 8054 C C . GLU E 1 215 ? 24.932 18.392 57.563 1.00 32.53 215 GLU E C 1
ATOM 8055 O O . GLU E 1 215 ? 24.808 18.441 58.807 1.00 31.66 215 GLU E O 1
ATOM 8061 N N . VAL E 1 216 ? 23.973 18.060 56.722 1.00 32.25 216 VAL E N 1
ATOM 8062 C CA . VAL E 1 216 ? 22.612 17.646 57.154 1.00 33.52 216 VAL E CA 1
ATOM 8063 C C . VAL E 1 216 ? 22.518 16.131 56.975 1.00 36.03 216 VAL E C 1
ATOM 8064 O O . VAL E 1 216 ? 22.674 15.648 55.826 1.00 37.02 216 VAL E O 1
ATOM 8068 N N . SER E 1 217 ? 22.314 15.392 58.062 1.00 34.72 217 SER E N 1
ATOM 8069 C CA . SER E 1 217 ? 22.182 13.906 58.023 1.00 34.37 217 SER E CA 1
ATOM 8070 C C . SER E 1 217 ? 20.700 13.547 58.121 1.00 36.11 217 SER E C 1
ATOM 8071 O O . SER E 1 217 ? 20.094 13.834 59.172 1.00 35.31 217 SER E O 1
ATOM 8074 N N . LEU E 1 218 ? 20.137 13.034 57.036 1.00 34.95 218 LEU E N 1
ATOM 8075 C CA . LEU E 1 218 ? 18.710 12.656 56.937 1.00 35.97 218 LEU E CA 1
ATOM 8076 C C . LEU E 1 218 ? 18.628 11.137 57.124 1.00 33.18 218 LEU E C 1
ATOM 8077 O O . LEU E 1 218 ? 19.028 10.389 56.207 1.00 36.48 218 LEU E O 1
ATOM 8082 N N . ASN E 1 219 ? 18.138 10.719 58.287 1.00 34.96 219 ASN E N 1
ATOM 8083 C CA . ASN E 1 219 ? 17.923 9.287 58.613 1.00 32.99 219 ASN E CA 1
ATOM 8084 C C . ASN E 1 219 ? 16.460 8.995 58.288 1.00 31.32 219 ASN E C 1
ATOM 8085 O O . ASN E 1 219 ? 15.572 9.605 58.930 1.00 33.64 219 ASN E O 1
ATOM 8090 N N . PHE E 1 220 ? 16.215 8.170 57.285 1.00 31.38 220 PHE E N 1
ATOM 8091 C CA . PHE E 1 220 ? 14.842 7.918 56.777 1.00 33.48 220 PHE E CA 1
ATOM 8092 C C . PHE E 1 220 ? 14.707 6.447 56.402 1.00 34.65 220 PHE E C 1
ATOM 8093 O O . PHE E 1 220 ? 15.721 5.751 56.200 1.00 37.47 220 PHE E O 1
ATOM 8101 N N . ARG E 1 221 ? 13.473 5.985 56.288 1.00 37.07 221 ARG E N 1
ATOM 8102 C CA . ARG E 1 221 ? 13.217 4.589 55.876 1.00 42.82 221 ARG E CA 1
ATOM 8103 C C . ARG E 1 221 ? 11.892 4.509 55.125 1.00 40.64 221 ARG E C 1
ATOM 8104 O O . ARG E 1 221 ? 11.038 5.400 55.298 1.00 38.94 221 ARG E O 1
ATOM 8112 N N . LYS E 1 222 ? 11.750 3.450 54.339 1.00 45.01 222 LYS E N 1
ATOM 8113 C CA . LYS E 1 222 ? 10.478 3.080 53.673 1.00 45.64 222 LYS E CA 1
ATOM 8114 C C . LYS E 1 222 ? 9.471 2.678 54.761 1.00 45.87 222 LYS E C 1
ATOM 8115 O O . LYS E 1 222 ? 9.852 1.946 55.687 1.00 43.62 222 LYS E O 1
ATOM 8121 N N . LYS E 1 223 ? 8.250 3.193 54.690 1.00 43.77 223 LYS E N 1
ATOM 8122 C CA . LYS E 1 223 ? 7.168 2.829 55.638 1.00 53.19 223 LYS E CA 1
ATOM 8123 C C . LYS E 1 223 ? 6.764 1.364 55.423 1.00 50.36 223 LYS E C 1
ATOM 8124 O O . LYS E 1 223 ? 6.784 0.899 54.273 1.00 48.90 223 LYS E O 1
ATOM 8130 N N . LEU F 1 20 ? -2.797 58.243 48.670 1.00 55.87 20 LEU F N 1
ATOM 8131 C CA . LEU F 1 20 ? -1.539 58.573 47.970 1.00 51.99 20 LEU F CA 1
ATOM 8132 C C . LEU F 1 20 ? -0.791 59.612 48.790 1.00 44.46 20 LEU F C 1
ATOM 8133 O O . LEU F 1 20 ? -1.461 60.511 49.332 1.00 50.95 20 LEU F O 1
ATOM 8138 N N . ASP F 1 21 ? 0.541 59.577 48.762 1.00 38.25 21 ASP F N 1
ATOM 8139 C CA . ASP F 1 21 ? 1.347 60.677 49.325 1.00 39.27 21 ASP F CA 1
ATOM 8140 C C . ASP F 1 21 ? 1.949 61.500 48.181 1.00 37.59 21 ASP F C 1
ATOM 8141 O O . ASP F 1 21 ? 1.782 61.115 47.006 1.00 36.56 21 ASP F O 1
ATOM 8146 N N . ARG F 1 22 ? 2.617 62.593 48.521 1.00 36.15 22 ARG F N 1
ATOM 8147 C CA . ARG F 1 22 ? 3.248 63.523 47.546 1.00 35.98 22 ARG F CA 1
ATOM 8148 C C . ARG F 1 22 ? 4.211 62.740 46.656 1.00 35.55 22 ARG F C 1
ATOM 8149 O O . ARG F 1 22 ? 4.198 62.984 45.456 1.00 32.52 22 ARG F O 1
ATOM 8157 N N . ALA F 1 23 ? 5.019 61.844 47.222 1.00 32.04 23 ALA F N 1
ATOM 8158 C CA . ALA F 1 23 ? 6.034 61.094 46.450 1.00 32.80 23 ALA F CA 1
ATOM 8159 C C . ALA F 1 23 ? 5.336 60.282 45.344 1.00 30.66 23 ALA F C 1
ATOM 8160 O O . ALA F 1 23 ? 5.818 60.275 44.211 1.00 30.52 23 ALA F O 1
ATOM 8162 N N . ASP F 1 24 ? 4.213 59.636 45.659 1.00 29.84 24 ASP F N 1
ATOM 8163 C CA . ASP F 1 24 ? 3.472 58.789 44.683 1.00 34.20 24 ASP F CA 1
ATOM 8164 C C . ASP F 1 24 ? 2.883 59.675 43.577 1.00 31.08 24 ASP F C 1
ATOM 8165 O O . ASP F 1 24 ? 2.991 59.309 42.394 1.00 32.15 24 ASP F O 1
ATOM 8170 N N . ILE F 1 25 ? 2.282 60.789 43.946 1.00 31.26 25 ILE F N 1
ATOM 8171 C CA . ILE F 1 25 ? 1.630 61.719 42.981 1.00 30.12 25 ILE F CA 1
ATOM 8172 C C . ILE F 1 25 ? 2.702 62.263 42.032 1.00 31.08 25 ILE F C 1
ATOM 8173 O O . ILE F 1 25 ? 2.478 62.258 40.801 1.00 28.07 25 ILE F O 1
ATOM 8178 N N . LEU F 1 26 ? 3.831 62.713 42.564 1.00 28.31 26 LEU F N 1
ATOM 8179 C CA . LEU F 1 26 ? 4.904 63.304 41.731 1.00 31.12 26 LEU F CA 1
ATOM 8180 C C . LEU F 1 26 ? 5.524 62.234 40.828 1.00 31.23 26 LEU F C 1
ATOM 8181 O O . LEU F 1 26 ? 5.848 62.562 39.681 1.00 29.70 26 LEU F O 1
ATOM 8186 N N . TYR F 1 27 ? 5.642 61.002 41.314 1.00 31.40 27 TYR F N 1
ATOM 8187 C CA . TYR F 1 27 ? 6.119 59.845 40.516 1.00 32.98 27 TYR F CA 1
ATOM 8188 C C . TYR F 1 27 ? 5.149 59.622 39.336 1.00 28.80 27 TYR F C 1
ATOM 8189 O O . TYR F 1 27 ? 5.606 59.549 38.160 1.00 33.76 27 TYR F O 1
ATOM 8198 N N . ASN F 1 28 ? 3.848 59.549 39.634 1.00 28.52 28 ASN F N 1
ATOM 8199 C CA . ASN F 1 28 ? 2.809 59.302 38.609 1.00 29.16 28 ASN F CA 1
ATOM 8200 C C . ASN F 1 28 ? 2.864 60.417 37.548 1.00 30.04 28 ASN F C 1
ATOM 8201 O O . ASN F 1 28 ? 2.855 60.112 36.351 1.00 29.72 28 ASN F O 1
ATOM 8206 N N . ILE F 1 29 ? 2.943 61.666 37.967 1.00 30.07 29 ILE F N 1
ATOM 8207 C CA . ILE F 1 29 ? 3.000 62.832 37.035 1.00 29.65 29 ILE F CA 1
ATOM 8208 C C . ILE F 1 29 ? 4.275 62.735 36.193 1.00 30.11 29 ILE F C 1
ATOM 8209 O O . ILE F 1 29 ? 4.150 62.851 34.945 1.00 29.01 29 ILE F O 1
ATOM 8214 N N . ARG F 1 30 ? 5.436 62.522 36.808 1.00 30.48 30 ARG F N 1
ATOM 8215 C CA . ARG F 1 30 ? 6.714 62.456 36.063 1.00 37.86 30 ARG F CA 1
ATOM 8216 C C . ARG F 1 30 ? 6.630 61.334 35.013 1.00 36.21 30 ARG F C 1
ATOM 8217 O O . ARG F 1 30 ? 7.074 61.551 33.886 1.00 33.61 30 ARG F O 1
ATOM 8225 N N . GLN F 1 31 ? 6.020 60.197 35.342 1.00 32.75 31 GLN F N 1
ATOM 8226 C CA . GLN F 1 31 ? 5.983 59.017 34.442 1.00 34.96 31 GLN F CA 1
ATOM 8227 C C . GLN F 1 31 ? 4.966 59.172 33.301 1.00 35.25 31 GLN F C 1
ATOM 8228 O O . GLN F 1 31 ? 5.192 58.585 32.233 1.00 35.97 31 GLN F O 1
ATOM 8234 N N . THR F 1 32 ? 3.859 59.898 33.472 1.00 31.26 32 THR F N 1
ATOM 8235 C CA . THR F 1 32 ? 2.696 59.863 32.539 1.00 34.15 32 THR F CA 1
ATOM 8236 C C . THR F 1 32 ? 2.247 61.237 32.052 1.00 34.20 32 THR F C 1
ATOM 8237 O O . THR F 1 32 ? 1.182 61.282 31.361 1.00 35.62 32 THR F O 1
ATOM 8241 N N . SER F 1 33 ? 2.836 62.367 32.433 1.00 32.85 33 SER F N 1
ATOM 8242 C CA . SER F 1 33 ? 2.177 63.692 32.170 1.00 34.76 33 SER F CA 1
ATOM 8243 C C . SER F 1 33 ? 2.149 64.127 30.682 1.00 35.78 33 SER F C 1
ATOM 8244 O O . SER F 1 33 ? 1.278 65.016 30.368 1.00 32.06 33 SER F O 1
ATOM 8247 N N . ARG F 1 34 ? 3.020 63.590 29.825 1.00 33.34 34 ARG F N 1
ATOM 8248 C CA . ARG F 1 34 ? 3.140 63.900 28.360 1.00 34.45 34 ARG F CA 1
ATOM 8249 C C . ARG F 1 34 ? 3.287 65.408 28.148 1.00 29.28 34 ARG F C 1
ATOM 8250 O O . ARG F 1 34 ? 2.346 66.041 27.703 1.00 32.39 34 ARG F O 1
ATOM 8258 N N . PRO F 1 35 ? 4.427 66.035 28.494 1.00 32.31 35 PRO F N 1
ATOM 8259 C CA . PRO F 1 35 ? 4.570 67.490 28.435 1.00 33.99 35 PRO F CA 1
ATOM 8260 C C . PRO F 1 35 ? 4.470 68.067 27.018 1.00 33.84 35 PRO F C 1
ATOM 8261 O O . PRO F 1 35 ? 4.241 69.261 26.889 1.00 28.36 35 PRO F O 1
ATOM 8265 N N . ASP F 1 36 ? 4.650 67.218 25.988 1.00 31.75 36 ASP F N 1
ATOM 8266 C CA . ASP F 1 36 ? 4.554 67.684 24.584 1.00 31.87 36 ASP F CA 1
ATOM 8267 C C . ASP F 1 36 ? 3.118 67.611 24.092 1.00 31.55 36 ASP F C 1
ATOM 8268 O O . ASP F 1 36 ? 2.891 68.047 22.951 1.00 31.60 36 ASP F O 1
ATOM 8273 N N . VAL F 1 37 ? 2.175 67.105 24.901 1.00 25.04 37 VAL F N 1
ATOM 8274 C CA . VAL F 1 37 ? 0.810 66.789 24.405 1.00 27.97 37 VAL F CA 1
ATOM 8275 C C . VAL F 1 37 ? -0.191 67.766 25.005 1.00 29.66 37 VAL F C 1
ATOM 8276 O O . VAL F 1 37 ? -0.462 67.702 26.245 1.00 29.32 37 VAL F O 1
ATOM 8280 N N . ILE F 1 38 ? -0.748 68.644 24.174 1.00 26.71 38 ILE F N 1
ATOM 8281 C CA . ILE F 1 38 ? -1.828 69.580 24.583 1.00 27.59 38 ILE F CA 1
ATOM 8282 C C . ILE F 1 38 ? -3.005 68.751 25.101 1.00 30.32 38 ILE F C 1
ATOM 8283 O O . ILE F 1 38 ? -3.423 67.788 24.451 1.00 29.30 38 ILE F O 1
ATOM 8288 N N . PRO F 1 39 ? -3.535 69.038 26.317 1.00 29.39 39 PRO F N 1
ATOM 8289 C CA . PRO F 1 39 ? -4.588 68.201 26.898 1.00 29.97 39 PRO F CA 1
ATOM 8290 C C . PRO F 1 39 ? -6.002 68.558 26.423 1.00 32.91 39 PRO F C 1
ATOM 8291 O O . PRO F 1 39 ? -6.828 68.810 27.236 1.00 35.25 39 PRO F O 1
ATOM 8295 N N . THR F 1 40 ? -6.242 68.557 25.116 1.00 34.59 40 THR F N 1
ATOM 8296 C CA . THR F 1 40 ? -7.582 68.771 24.524 1.00 38.98 40 THR F CA 1
ATOM 8297 C C . THR F 1 40 ? -8.479 67.614 24.982 1.00 40.57 40 THR F C 1
ATOM 8298 O O . THR F 1 40 ? -7.966 66.482 25.125 1.00 42.17 40 THR F O 1
ATOM 8302 N N . GLN F 1 41 ? -9.753 67.898 25.226 1.00 45.61 41 GLN F N 1
ATOM 8303 C CA . GLN F 1 41 ? -10.806 66.867 25.454 1.00 56.09 41 GLN F CA 1
ATOM 8304 C C . GLN F 1 41 ? -11.722 66.874 24.232 1.00 54.30 41 GLN F C 1
ATOM 8305 O O . GLN F 1 41 ? -12.258 67.942 23.945 1.00 49.94 41 GLN F O 1
ATOM 8311 N N . ARG F 1 42 ? -11.842 65.745 23.523 1.00 55.24 42 ARG F N 1
ATOM 8312 C CA . ARG F 1 42 ? -12.865 65.536 22.456 1.00 60.68 42 ARG F CA 1
ATOM 8313 C C . ARG F 1 42 ? -12.857 66.758 21.519 1.00 61.08 42 ARG F C 1
ATOM 8314 O O . ARG F 1 42 ? -13.921 67.373 21.303 1.00 64.43 42 ARG F O 1
ATOM 8322 N N . ASP F 1 43 ? -11.663 67.129 21.048 1.00 57.37 43 ASP F N 1
ATOM 8323 C CA . ASP F 1 43 ? -11.382 68.214 20.061 1.00 61.41 43 ASP F CA 1
ATOM 8324 C C . ASP F 1 43 ? -12.042 69.549 20.450 1.00 53.59 43 ASP F C 1
ATOM 8325 O O . ASP F 1 43 ? -12.353 70.342 19.536 1.00 59.04 43 ASP F O 1
ATOM 8330 N N . ARG F 1 44 ? -12.227 69.823 21.745 1.00 48.93 44 ARG F N 1
ATOM 8331 C CA . ARG F 1 44 ? -12.537 71.187 22.263 1.00 45.88 44 ARG F CA 1
ATOM 8332 C C . ARG F 1 44 ? -11.217 71.871 22.603 1.00 38.11 44 ARG F C 1
ATOM 8333 O O . ARG F 1 44 ? -10.250 71.187 22.895 1.00 38.55 44 ARG F O 1
ATOM 8341 N N . PRO F 1 45 ? -11.133 73.212 22.559 1.00 35.76 45 PRO F N 1
ATOM 8342 C CA . PRO F 1 45 ? -9.885 73.893 22.892 1.00 37.74 45 PRO F CA 1
ATOM 8343 C C . PRO F 1 45 ? -9.586 73.774 24.389 1.00 38.85 45 PRO F C 1
ATOM 8344 O O . PRO F 1 45 ? -10.492 73.643 25.182 1.00 36.74 45 PRO F O 1
ATOM 8348 N N . VAL F 1 46 ? -8.317 73.861 24.749 1.00 32.08 46 VAL F N 1
ATOM 8349 C CA . VAL F 1 46 ? -7.904 74.045 26.165 1.00 30.04 46 VAL F CA 1
ATOM 8350 C C . VAL F 1 46 ? -8.159 75.499 26.523 1.00 30.84 46 VAL F C 1
ATOM 8351 O O . VAL F 1 46 ? -7.579 76.413 25.848 1.00 28.04 46 VAL F O 1
ATOM 8355 N N . ALA F 1 47 ? -8.965 75.726 27.569 1.00 31.49 47 ALA F N 1
ATOM 8356 C CA . ALA F 1 47 ? -9.256 77.082 28.077 1.00 31.30 47 ALA F CA 1
ATOM 8357 C C . ALA F 1 47 ? -8.115 77.523 28.986 1.00 30.29 47 ALA F C 1
ATOM 8358 O O . ALA F 1 47 ? -7.981 76.977 30.088 1.00 31.84 47 ALA F O 1
ATOM 8360 N N . VAL F 1 48 ? -7.331 78.483 28.523 1.00 28.52 48 VAL F N 1
ATOM 8361 C CA . VAL F 1 48 ? -6.208 79.052 29.290 1.00 28.06 48 VAL F CA 1
ATOM 8362 C C . VAL F 1 48 ? -6.658 80.426 29.801 1.00 28.91 48 VAL F C 1
ATOM 8363 O O . VAL F 1 48 ? -7.110 81.230 28.992 1.00 32.88 48 VAL F O 1
ATOM 8367 N N . SER F 1 49 ? -6.567 80.660 31.103 1.00 30.62 49 SER F N 1
ATOM 8368 C CA . SER F 1 49 ? -6.783 82.011 31.698 1.00 32.59 49 SER F CA 1
ATOM 8369 C C . SER F 1 49 ? -5.443 82.673 31.954 1.00 33.58 49 SER F C 1
ATOM 8370 O O . SER F 1 49 ? -4.568 81.997 32.492 1.00 31.85 49 SER F O 1
ATOM 8373 N N . VAL F 1 50 ? -5.306 83.930 31.565 1.00 32.09 50 VAL F N 1
ATOM 8374 C CA . VAL F 1 50 ? -4.051 84.716 31.697 1.00 34.16 50 VAL F CA 1
ATOM 8375 C C . VAL F 1 50 ? -4.419 86.096 32.221 1.00 36.09 50 VAL F C 1
ATOM 8376 O O . VAL F 1 50 ? -5.248 86.754 31.542 1.00 35.22 50 VAL F O 1
ATOM 8380 N N . SER F 1 51 ? -3.770 86.535 33.293 1.00 34.21 51 SER F N 1
ATOM 8381 C CA . SER F 1 51 ? -3.929 87.893 33.873 1.00 39.35 51 SER F CA 1
ATOM 8382 C C . SER F 1 51 ? -2.594 88.384 34.416 1.00 33.33 51 SER F C 1
ATOM 8383 O O . SER F 1 51 ? -1.902 87.569 35.074 1.00 32.99 51 SER F O 1
ATOM 8386 N N . LEU F 1 52 ? -2.211 89.618 34.076 1.00 33.02 52 LEU F N 1
ATOM 8387 C CA . LEU F 1 52 ? -0.933 90.198 34.519 1.00 34.64 52 LEU F CA 1
ATOM 8388 C C . LEU F 1 52 ? -1.198 91.003 35.811 1.00 42.09 52 LEU F C 1
ATOM 8389 O O . LEU F 1 52 ? -2.100 91.870 35.783 1.00 35.63 52 LEU F O 1
ATOM 8394 N N . LYS F 1 53 ? -0.400 90.756 36.852 1.00 36.78 53 LYS F N 1
ATOM 8395 C CA . LYS F 1 53 ? -0.195 91.703 37.955 1.00 39.18 53 LYS F CA 1
ATOM 8396 C C . LYS F 1 53 ? 1.109 92.448 37.800 1.00 36.72 53 LYS F C 1
ATOM 8397 O O . LYS F 1 53 ? 2.165 91.822 37.840 1.00 39.14 53 LYS F O 1
ATOM 8403 N N . PHE F 1 54 ? 1.034 93.754 37.605 1.00 33.91 54 PHE F N 1
ATOM 8404 C CA . PHE F 1 54 ? 2.251 94.584 37.445 1.00 32.87 54 PHE F CA 1
ATOM 8405 C C . PHE F 1 54 ? 2.950 94.765 38.782 1.00 34.08 54 PHE F C 1
ATOM 8406 O O . PHE F 1 54 ? 2.298 95.117 39.768 1.00 33.05 54 PHE F O 1
ATOM 8414 N N . ILE F 1 55 ? 4.258 94.527 38.783 1.00 30.36 55 ILE F N 1
ATOM 8415 C CA . ILE F 1 55 ? 5.133 94.615 39.976 1.00 30.02 55 ILE F CA 1
ATOM 8416 C C . ILE F 1 55 ? 6.039 95.837 39.856 1.00 30.87 55 ILE F C 1
ATOM 8417 O O . ILE F 1 55 ? 6.316 96.471 40.879 1.00 32.70 55 ILE F O 1
ATOM 8422 N N . ASN F 1 56 ? 6.556 96.118 38.673 1.00 31.03 56 ASN F N 1
ATOM 8423 C CA . ASN F 1 56 ? 7.501 97.249 38.520 1.00 29.34 56 ASN F CA 1
ATOM 8424 C C . ASN F 1 56 ? 7.529 97.742 37.075 1.00 34.27 56 ASN F C 1
ATOM 8425 O O . ASN F 1 56 ? 7.194 96.970 36.169 1.00 31.90 56 ASN F O 1
ATOM 8430 N N . ILE F 1 57 ? 7.824 99.024 36.914 1.00 34.09 57 ILE F N 1
ATOM 8431 C CA . ILE F 1 57 ? 8.138 99.691 35.634 1.00 36.43 57 ILE F CA 1
ATOM 8432 C C . ILE F 1 57 ? 9.519 100.290 35.835 1.00 38.28 57 ILE F C 1
ATOM 8433 O O . ILE F 1 57 ? 9.636 101.125 36.765 1.00 36.72 57 ILE F O 1
ATOM 8438 N N . LEU F 1 58 ? 10.529 99.809 35.104 1.00 36.97 58 LEU F N 1
ATOM 8439 C CA . LEU F 1 58 ? 11.939 99.945 35.513 1.00 43.36 58 LEU F CA 1
ATOM 8440 C C . LEU F 1 58 ? 12.621 101.044 34.728 1.00 48.06 58 LEU F C 1
ATOM 8441 O O . LEU F 1 58 ? 13.454 101.763 35.360 1.00 63.09 58 LEU F O 1
ATOM 8446 N N . GLU F 1 59 ? 12.444 101.020 33.425 1.00 41.16 59 GLU F N 1
ATOM 8447 C CA . GLU F 1 59 ? 13.398 101.761 32.537 1.00 51.32 59 GLU F CA 1
ATOM 8448 C C . GLU F 1 59 ? 12.684 102.182 31.287 1.00 51.89 59 GLU F C 1
ATOM 8449 O O . GLU F 1 59 ? 12.850 101.493 30.252 1.00 50.31 59 GLU F O 1
ATOM 8455 N N . VAL F 1 60 ? 12.036 103.335 31.345 1.00 44.07 60 VAL F N 1
ATOM 8456 C CA . VAL F 1 60 ? 11.177 103.863 30.271 1.00 45.94 60 VAL F CA 1
ATOM 8457 C C . VAL F 1 60 ? 12.076 104.754 29.415 1.00 49.70 60 VAL F C 1
ATOM 8458 O O . VAL F 1 60 ? 12.920 105.454 29.984 1.00 45.27 60 VAL F O 1
ATOM 8462 N N . ASN F 1 61 ? 11.963 104.672 28.101 1.00 45.17 61 ASN F N 1
ATOM 8463 C CA . ASN F 1 61 ? 12.731 105.535 27.170 1.00 52.24 61 ASN F CA 1
ATOM 8464 C C . ASN F 1 61 ? 11.731 106.192 26.206 1.00 55.30 61 ASN F C 1
ATOM 8465 O O . ASN F 1 61 ? 11.139 105.490 25.356 1.00 59.88 61 ASN F O 1
ATOM 8470 N N . GLU F 1 62 ? 11.510 107.498 26.375 1.00 59.04 62 GLU F N 1
ATOM 8471 C CA . GLU F 1 62 ? 10.515 108.273 25.585 1.00 60.88 62 GLU F CA 1
ATOM 8472 C C . GLU F 1 62 ? 11.061 108.516 24.176 1.00 55.52 62 GLU F C 1
ATOM 8473 O O . GLU F 1 62 ? 10.224 108.668 23.263 1.00 59.04 62 GLU F O 1
ATOM 8479 N N . ILE F 1 63 ? 12.380 108.513 23.984 1.00 47.47 63 ILE F N 1
ATOM 8480 C CA . ILE F 1 63 ? 13.014 108.625 22.632 1.00 64.78 63 ILE F CA 1
ATOM 8481 C C . ILE F 1 63 ? 12.718 107.345 21.826 1.00 63.60 63 ILE F C 1
ATOM 8482 O O . ILE F 1 63 ? 12.265 107.473 20.676 1.00 76.61 63 ILE F O 1
ATOM 8487 N N . THR F 1 64 ? 12.964 106.156 22.399 1.00 54.07 64 THR F N 1
ATOM 8488 C CA . THR F 1 64 ? 12.879 104.862 21.669 1.00 48.72 64 THR F CA 1
ATOM 8489 C C . THR F 1 64 ? 11.482 104.248 21.787 1.00 46.82 64 THR F C 1
ATOM 8490 O O . THR F 1 64 ? 11.241 103.291 21.041 1.00 46.63 64 THR F O 1
ATOM 8494 N N . ASN F 1 65 ? 10.598 104.756 22.668 1.00 39.07 65 ASN F N 1
ATOM 8495 C CA . ASN F 1 65 ? 9.276 104.118 22.922 1.00 40.65 65 ASN F CA 1
ATOM 8496 C C . ASN F 1 65 ? 9.507 102.654 23.362 1.00 35.97 65 ASN F C 1
ATOM 8497 O O . ASN F 1 65 ? 8.880 101.718 22.771 1.00 36.61 65 ASN F O 1
ATOM 8502 N N . GLU F 1 66 ? 10.345 102.472 24.384 1.00 36.91 66 GLU F N 1
ATOM 8503 C CA . GLU F 1 66 ? 10.607 101.141 24.996 1.00 36.52 66 GLU F CA 1
ATOM 8504 C C . GLU F 1 66 ? 10.363 101.253 26.500 1.00 37.34 66 GLU F C 1
ATOM 8505 O O . GLU F 1 66 ? 10.668 102.302 27.121 1.00 34.70 66 GLU F O 1
ATOM 8511 N N . VAL F 1 67 ? 9.824 100.199 27.084 1.00 34.39 67 VAL F N 1
ATOM 8512 C CA . VAL F 1 67 ? 9.580 100.111 28.546 1.00 34.29 67 VAL F CA 1
ATOM 8513 C C . VAL F 1 67 ? 10.075 98.718 28.960 1.00 31.96 67 VAL F C 1
ATOM 8514 O O . VAL F 1 67 ? 9.900 97.755 28.212 1.00 31.72 67 VAL F O 1
ATOM 8518 N N . ASP F 1 68 ? 10.638 98.684 30.165 1.00 30.93 68 ASP F N 1
ATOM 8519 C CA . ASP F 1 68 ? 11.054 97.448 30.849 1.00 34.73 68 ASP F CA 1
ATOM 8520 C C . ASP F 1 68 ? 10.083 97.265 32.006 1.00 40.87 68 ASP F C 1
ATOM 8521 O O . ASP F 1 68 ? 10.006 98.187 32.830 1.00 39.14 68 ASP F O 1
ATOM 8526 N N . VAL F 1 69 ? 9.329 96.171 32.016 1.00 34.66 69 VAL F N 1
ATOM 8527 C CA . VAL F 1 69 ? 8.284 95.922 33.056 1.00 35.97 69 VAL F CA 1
ATOM 8528 C C . VAL F 1 69 ? 8.545 94.577 33.732 1.00 35.66 69 VAL F C 1
ATOM 8529 O O . VAL F 1 69 ? 9.127 93.703 33.112 1.00 30.56 69 VAL F O 1
ATOM 8533 N N . VAL F 1 70 ? 8.157 94.486 34.990 1.00 33.79 70 VAL F N 1
ATOM 8534 C CA . VAL F 1 70 ? 8.119 93.226 35.765 1.00 29.56 70 VAL F CA 1
ATOM 8535 C C . VAL F 1 70 ? 6.652 92.958 36.056 1.00 33.23 70 VAL F C 1
ATOM 8536 O O . VAL F 1 70 ? 5.980 93.860 36.592 1.00 30.82 70 VAL F O 1
ATOM 8540 N N . PHE F 1 71 ? 6.168 91.759 35.748 1.00 30.36 71 PHE F N 1
ATOM 8541 C CA . PHE F 1 71 ? 4.774 91.359 36.016 1.00 31.57 71 PHE F CA 1
ATOM 8542 C C . PHE F 1 71 ? 4.725 89.894 36.441 1.00 33.06 71 PHE F C 1
ATOM 8543 O O . PHE F 1 71 ? 5.623 89.114 36.040 1.00 30.60 71 PHE F O 1
ATOM 8551 N N . TRP F 1 72 ? 3.703 89.552 37.210 1.00 30.92 72 TRP F N 1
ATOM 8552 C CA . TRP F 1 72 ? 3.329 88.155 37.506 1.00 32.15 72 TRP F CA 1
ATOM 8553 C C . TRP F 1 72 ? 2.320 87.744 36.458 1.00 31.94 72 TRP F C 1
ATOM 8554 O O . TRP F 1 72 ? 1.275 88.427 36.331 1.00 33.28 72 TRP F O 1
ATOM 8565 N N . GLN F 1 73 ? 2.625 86.680 35.717 1.00 28.42 73 GLN F N 1
ATOM 8566 C CA . GLN F 1 73 ? 1.730 86.201 34.649 1.00 30.13 73 GLN F CA 1
ATOM 8567 C C . GLN F 1 73 ? 0.914 85.061 35.212 1.00 29.31 73 GLN F C 1
ATOM 8568 O O . GLN F 1 73 ? 1.334 83.896 35.083 1.00 29.86 73 GLN F O 1
ATOM 8574 N N . GLN F 1 74 ? -0.238 85.373 35.810 1.00 31.04 74 GLN F N 1
ATOM 8575 C CA . GLN F 1 74 ? -1.099 84.341 36.419 1.00 32.07 74 GLN F CA 1
ATOM 8576 C C . GLN F 1 74 ? -1.761 83.531 35.286 1.00 30.88 74 GLN F C 1
ATOM 8577 O O . GLN F 1 74 ? -2.490 84.110 34.477 1.00 29.11 74 GLN F O 1
ATOM 8583 N N . THR F 1 75 ? -1.479 82.234 35.243 1.00 30.33 75 THR F N 1
ATOM 8584 C CA . THR F 1 75 ? -1.831 81.337 34.110 1.00 27.93 75 THR F CA 1
ATOM 8585 C C . THR F 1 75 ? -2.495 80.085 34.661 1.00 29.83 75 THR F C 1
ATOM 8586 O O . THR F 1 75 ? -1.874 79.422 35.517 1.00 30.95 75 THR F O 1
ATOM 8590 N N . THR F 1 76 ? -3.717 79.772 34.252 1.00 28.19 76 THR F N 1
ATOM 8591 C CA . THR F 1 76 ? -4.413 78.562 34.727 1.00 30.85 76 THR F CA 1
ATOM 8592 C C . THR F 1 76 ? -5.053 77.821 33.560 1.00 29.35 76 THR F C 1
ATOM 8593 O O . THR F 1 76 ? -5.455 78.460 32.558 1.00 29.88 76 THR F O 1
ATOM 8597 N N . TRP F 1 77 ? -5.121 76.501 33.686 1.00 26.99 77 TRP F N 1
ATOM 8598 C CA . TRP F 1 77 ? -5.767 75.615 32.696 1.00 27.93 77 TRP F CA 1
ATOM 8599 C C . TRP F 1 77 ? -5.965 74.269 33.387 1.00 29.61 77 TRP F C 1
ATOM 8600 O O . TRP F 1 77 ? -5.397 74.047 34.474 1.00 29.35 77 TRP F O 1
ATOM 8611 N N . SER F 1 78 ? -6.722 73.395 32.749 1.00 29.18 78 SER F N 1
ATOM 8612 C CA A SER F 1 78 ? -6.990 72.028 33.237 0.50 29.90 78 SER F CA 1
ATOM 8613 C CA B SER F 1 78 ? -6.993 72.029 33.239 0.50 28.57 78 SER F CA 1
ATOM 8614 C C . SER F 1 78 ? -6.228 71.013 32.382 1.00 30.30 78 SER F C 1
ATOM 8615 O O . SER F 1 78 ? -6.216 71.163 31.157 1.00 31.77 78 SER F O 1
ATOM 8620 N N . ASP F 1 79 ? -5.643 70.014 33.030 1.00 27.57 79 ASP F N 1
ATOM 8621 C CA . ASP F 1 79 ? -5.044 68.835 32.369 1.00 29.81 79 ASP F CA 1
ATOM 8622 C C . ASP F 1 79 ? -5.499 67.619 33.163 1.00 29.12 79 ASP F C 1
ATOM 8623 O O . ASP F 1 79 ? -4.888 67.311 34.194 1.00 28.64 79 ASP F O 1
ATOM 8628 N N . ARG F 1 80 ? -6.568 66.977 32.707 1.00 30.31 80 ARG F N 1
ATOM 8629 C CA . ARG F 1 80 ? -7.222 65.840 33.411 1.00 38.07 80 ARG F CA 1
ATOM 8630 C C . ARG F 1 80 ? -6.258 64.663 33.548 1.00 33.16 80 ARG F C 1
ATOM 8631 O O . ARG F 1 80 ? -6.450 63.885 34.485 1.00 33.09 80 ARG F O 1
ATOM 8639 N N . THR F 1 81 ? -5.207 64.570 32.730 1.00 31.30 81 THR F N 1
ATOM 8640 C CA . THR F 1 81 ? -4.216 63.470 32.829 1.00 34.89 81 THR F CA 1
ATOM 8641 C C . THR F 1 81 ? -3.418 63.597 34.139 1.00 31.43 81 THR F C 1
ATOM 8642 O O . THR F 1 81 ? -2.763 62.622 34.531 1.00 33.30 81 THR F O 1
ATOM 8646 N N . LEU F 1 82 ? -3.456 64.743 34.811 1.00 30.41 82 LEU F N 1
ATOM 8647 C CA . LEU F 1 82 ? -2.688 64.960 36.067 1.00 30.37 82 LEU F CA 1
ATOM 8648 C C . LEU F 1 82 ? -3.521 64.568 37.299 1.00 31.90 82 LEU F C 1
ATOM 8649 O O . LEU F 1 82 ? -2.914 64.466 38.364 1.00 30.06 82 LEU F O 1
ATOM 8654 N N . ALA F 1 83 ? -4.842 64.380 37.153 1.00 32.10 83 ALA F N 1
ATOM 8655 C CA . ALA F 1 83 ? -5.798 64.326 38.285 1.00 32.52 83 ALA F CA 1
ATOM 8656 C C . ALA F 1 83 ? -5.560 63.071 39.124 1.00 34.39 83 ALA F C 1
ATOM 8657 O O . ALA F 1 83 ? -5.092 62.050 38.576 1.00 33.99 83 ALA F O 1
ATOM 8659 N N . TRP F 1 84 ? -5.848 63.153 40.422 1.00 32.56 84 TRP F N 1
ATOM 8660 C CA . TRP F 1 84 ? -5.796 61.981 41.347 1.00 32.93 84 TRP F CA 1
ATOM 8661 C C . TRP F 1 84 ? -6.964 62.068 42.332 1.00 30.40 84 TRP F C 1
ATOM 8662 O O . TRP F 1 84 ? -7.554 63.169 42.506 1.00 33.62 84 TRP F O 1
ATOM 8673 N N . ASN F 1 85 ? -7.290 60.958 42.966 1.00 37.90 85 ASN F N 1
ATOM 8674 C CA . ASN F 1 85 ? -8.286 60.894 44.067 1.00 40.99 85 ASN F CA 1
ATOM 8675 C C . ASN F 1 85 ? -7.702 61.577 45.320 1.00 34.60 85 ASN F C 1
ATOM 8676 O O . ASN F 1 85 ? -6.712 61.060 45.860 1.00 41.61 85 ASN F O 1
ATOM 8681 N N . SER F 1 86 ? -8.278 62.685 45.773 1.00 40.39 86 SER F N 1
ATOM 8682 C CA . SER F 1 86 ? -7.747 63.496 46.906 1.00 43.82 86 SER F CA 1
ATOM 8683 C C . SER F 1 86 ? -8.187 62.925 48.270 1.00 48.14 86 SER F C 1
ATOM 8684 O O . SER F 1 86 ? -7.751 63.489 49.285 1.00 50.82 86 SER F O 1
ATOM 8687 N N . SER F 1 87 ? -8.990 61.852 48.322 1.00 48.99 87 SER F N 1
ATOM 8688 C CA . SER F 1 87 ? -9.367 61.188 49.600 1.00 50.14 87 SER F CA 1
ATOM 8689 C C . SER F 1 87 ? -8.098 60.628 50.264 1.00 44.08 87 SER F C 1
ATOM 8690 O O . SER F 1 87 ? -7.383 59.838 49.620 1.00 53.95 87 SER F O 1
ATOM 8693 N N . HIS F 1 88 ? -7.803 61.077 51.482 1.00 39.54 88 HIS F N 1
ATOM 8694 C CA . HIS F 1 88 ? -6.592 60.693 52.263 1.00 44.47 88 HIS F CA 1
ATOM 8695 C C . HIS F 1 88 ? -5.313 60.994 51.464 1.00 46.63 88 HIS F C 1
ATOM 8696 O O . HIS F 1 88 ? -4.329 60.264 51.612 1.00 48.18 88 HIS F O 1
ATOM 8703 N N . SER F 1 89 ? -5.321 62.064 50.668 1.00 44.60 89 SER F N 1
ATOM 8704 C CA . SER F 1 89 ? -4.192 62.490 49.803 1.00 41.64 89 SER F CA 1
ATOM 8705 C C . SER F 1 89 ? -4.050 64.003 49.857 1.00 36.26 89 SER F C 1
ATOM 8706 O O . SER F 1 89 ? -5.013 64.704 50.146 1.00 38.18 89 SER F O 1
ATOM 8709 N N . PRO F 1 90 ? -2.868 64.572 49.539 1.00 36.94 90 PRO F N 1
ATOM 8710 C CA . PRO F 1 90 ? -2.741 66.018 49.365 1.00 36.78 90 PRO F CA 1
ATOM 8711 C C . PRO F 1 90 ? -3.759 66.527 48.332 1.00 34.98 90 PRO F C 1
ATOM 8712 O O . PRO F 1 90 ? -4.059 65.799 47.399 1.00 38.21 90 PRO F O 1
ATOM 8716 N N . ASP F 1 91 ? -4.255 67.743 48.500 1.00 33.20 91 ASP F N 1
ATOM 8717 C CA . ASP F 1 91 ? -5.201 68.358 47.539 1.00 36.83 91 ASP F CA 1
ATOM 8718 C C . ASP F 1 91 ? -4.407 69.007 46.393 1.00 31.14 91 ASP F C 1
ATOM 8719 O O . ASP F 1 91 ? -5.020 69.279 45.343 1.00 29.09 91 ASP F O 1
ATOM 8724 N N . GLN F 1 92 ? -3.133 69.341 46.635 1.00 30.77 92 GLN F N 1
ATOM 8725 C CA . GLN F 1 92 ? -2.276 70.049 45.637 1.00 31.16 92 GLN F CA 1
ATOM 8726 C C . GLN F 1 92 ? -0.817 69.624 45.794 1.00 30.32 92 GLN F C 1
ATOM 8727 O O . GLN F 1 92 ? -0.418 69.317 46.923 1.00 30.88 92 GLN F O 1
ATOM 8733 N N . VAL F 1 93 ? -0.038 69.684 44.713 1.00 27.64 93 VAL F N 1
ATOM 8734 C CA . VAL F 1 93 ? 1.433 69.481 44.752 1.00 26.17 93 VAL F CA 1
ATOM 8735 C C . VAL F 1 93 ? 2.107 70.539 43.890 1.00 25.61 93 VAL F C 1
ATOM 8736 O O . VAL F 1 93 ? 1.465 71.124 42.998 1.00 27.27 93 VAL F O 1
ATOM 8740 N N . SER F 1 94 ? 3.384 70.790 44.169 1.00 25.58 94 SER F N 1
ATOM 8741 C CA . SER F 1 94 ? 4.255 71.656 43.354 1.00 26.05 94 SER F CA 1
ATOM 8742 C C . SER F 1 94 ? 5.006 70.780 42.360 1.00 25.28 94 SER F C 1
ATOM 8743 O O . SER F 1 94 ? 5.626 69.796 42.808 1.00 28.40 94 SER F O 1
ATOM 8746 N N . VAL F 1 95 ? 4.963 71.145 41.087 1.00 26.24 95 VAL F N 1
ATOM 8747 C CA . VAL F 1 95 ? 5.558 70.303 40.005 1.00 26.35 95 VAL F CA 1
ATOM 8748 C C . VAL F 1 95 ? 6.434 71.199 39.146 1.00 23.88 95 VAL F C 1
ATOM 8749 O O . VAL F 1 95 ? 5.989 72.251 38.681 1.00 25.31 95 VAL F O 1
ATOM 8753 N N . PRO F 1 96 ? 7.656 70.782 38.808 1.00 24.93 96 PRO F N 1
ATOM 8754 C CA . PRO F 1 96 ? 8.453 71.501 37.816 1.00 25.22 96 PRO F CA 1
ATOM 8755 C C . PRO F 1 96 ? 7.737 71.553 36.476 1.00 24.02 96 PRO F C 1
ATOM 8756 O O . PRO F 1 96 ? 7.237 70.551 36.048 1.00 24.14 96 PRO F O 1
ATOM 8760 N N . ILE F 1 97 ? 7.733 72.701 35.816 1.00 24.43 97 ILE F N 1
ATOM 8761 C CA . ILE F 1 97 ? 6.990 72.836 34.526 1.00 26.41 97 ILE F CA 1
ATOM 8762 C C . ILE F 1 97 ? 7.642 71.962 33.444 1.00 27.81 97 ILE F C 1
ATOM 8763 O O . ILE F 1 97 ? 6.929 71.612 32.504 1.00 26.46 97 ILE F O 1
ATOM 8768 N N . SER F 1 98 ? 8.890 71.516 33.594 1.00 25.18 98 SER F N 1
ATOM 8769 C CA . SER F 1 98 ? 9.500 70.562 32.628 1.00 29.54 98 SER F CA 1
ATOM 8770 C C . SER F 1 98 ? 8.760 69.215 32.674 1.00 31.34 98 SER F C 1
ATOM 8771 O O . SER F 1 98 ? 8.836 68.466 31.705 1.00 30.46 98 SER F O 1
ATOM 8774 N N . SER F 1 99 ? 8.007 68.913 33.729 1.00 25.99 99 SER F N 1
ATOM 8775 C CA . SER F 1 99 ? 7.211 67.664 33.850 1.00 27.36 99 SER F CA 1
ATOM 8776 C C . SER F 1 99 ? 5.749 67.857 33.441 1.00 29.15 99 SER F C 1
ATOM 8777 O O . SER F 1 99 ? 4.980 66.914 33.618 1.00 30.76 99 SER F O 1
ATOM 8780 N N . LEU F 1 100 ? 5.353 69.017 32.933 1.00 24.86 100 LEU F N 1
ATOM 8781 C CA . LEU F 1 100 ? 3.939 69.331 32.602 1.00 26.68 100 LEU F CA 1
ATOM 8782 C C . LEU F 1 100 ? 3.839 69.872 31.195 1.00 25.92 100 LEU F C 1
ATOM 8783 O O . LEU F 1 100 ? 4.753 70.597 30.788 1.00 27.46 100 LEU F O 1
ATOM 8788 N N . TRP F 1 101 ? 2.711 69.648 30.542 1.00 25.62 101 TRP F N 1
ATOM 8789 C CA . TRP F 1 101 ? 2.378 70.496 29.372 1.00 23.33 101 TRP F CA 1
ATOM 8790 C C . TRP F 1 101 ? 2.105 71.911 29.884 1.00 23.94 101 TRP F C 1
ATOM 8791 O O . TRP F 1 101 ? 1.373 72.045 30.853 1.00 24.06 101 TRP F O 1
ATOM 8802 N N . VAL F 1 102 ? 2.673 72.914 29.246 1.00 22.38 102 VAL F N 1
ATOM 8803 C CA A VAL F 1 102 ? 2.379 74.340 29.546 0.50 23.94 102 VAL F CA 1
ATOM 8804 C CA B VAL F 1 102 ? 2.373 74.338 29.549 0.50 23.65 102 VAL F CA 1
ATOM 8805 C C . VAL F 1 102 ? 2.011 75.011 28.235 1.00 27.03 102 VAL F C 1
ATOM 8806 O O . VAL F 1 102 ? 2.594 74.696 27.184 1.00 26.87 102 VAL F O 1
ATOM 8813 N N . PRO F 1 103 ? 1.057 75.956 28.238 1.00 27.16 103 PRO F N 1
ATOM 8814 C CA . PRO F 1 103 ? 0.725 76.681 27.017 1.00 26.02 103 PRO F CA 1
ATOM 8815 C C . PRO F 1 103 ? 1.959 77.449 26.520 1.00 25.46 103 PRO F C 1
ATOM 8816 O O . PRO F 1 103 ? 2.674 78.062 27.316 1.00 25.97 103 PRO F O 1
ATOM 8820 N N . ASP F 1 104 ? 2.132 77.453 25.200 1.00 27.85 104 ASP F N 1
ATOM 8821 C CA . ASP F 1 104 ? 3.243 78.130 24.487 1.00 25.41 104 ASP F CA 1
ATOM 8822 C C . ASP F 1 104 ? 2.893 79.614 24.292 1.00 27.05 104 ASP F C 1
ATOM 8823 O O . ASP F 1 104 ? 2.918 80.115 23.134 1.00 26.54 104 ASP F O 1
ATOM 8828 N N . LEU F 1 105 ? 2.624 80.321 25.384 1.00 28.69 105 LEU F N 1
ATOM 8829 C CA . LEU F 1 105 ? 2.276 81.748 25.372 1.00 27.56 105 LEU F CA 1
ATOM 8830 C C . LEU F 1 105 ? 3.511 82.580 25.034 1.00 27.01 105 LEU F C 1
ATOM 8831 O O . LEU F 1 105 ? 4.633 82.257 25.488 1.00 26.23 105 LEU F O 1
ATOM 8836 N N . ALA F 1 106 ? 3.286 83.643 24.278 1.00 23.99 106 ALA F N 1
ATOM 8837 C CA . ALA F 1 106 ? 4.313 84.643 23.971 1.00 27.50 106 ALA F CA 1
ATOM 8838 C C . ALA F 1 106 ? 3.657 86.013 24.004 1.00 27.88 106 ALA F C 1
ATOM 8839 O O . ALA F 1 106 ? 2.465 86.107 23.604 1.00 27.74 106 ALA F O 1
ATOM 8841 N N . ALA F 1 107 ? 4.424 87.014 24.397 1.00 27.10 107 ALA F N 1
ATOM 8842 C CA . ALA F 1 107 ? 4.072 88.438 24.212 1.00 27.58 107 ALA F CA 1
ATOM 8843 C C . ALA F 1 107 ? 4.489 88.852 22.795 1.00 29.41 107 ALA F C 1
ATOM 8844 O O . ALA F 1 107 ? 5.682 88.930 22.523 1.00 28.06 107 ALA F O 1
ATOM 8846 N N . TYR F 1 108 ? 3.492 89.096 21.943 1.00 36.06 108 TYR F N 1
ATOM 8847 C CA . TYR F 1 108 ? 3.682 89.280 20.490 1.00 38.87 108 TYR F CA 1
ATOM 8848 C C . TYR F 1 108 ? 4.498 90.558 20.220 1.00 35.82 108 TYR F C 1
ATOM 8849 O O . TYR F 1 108 ? 5.167 90.584 19.176 1.00 44.82 108 TYR F O 1
ATOM 8858 N N . ASN F 1 109 ? 4.521 91.544 21.123 1.00 38.79 109 ASN F N 1
ATOM 8859 C CA . ASN F 1 109 ? 5.224 92.831 20.913 1.00 46.50 109 ASN F CA 1
ATOM 8860 C C . ASN F 1 109 ? 6.432 92.945 21.855 1.00 44.12 109 ASN F C 1
ATOM 8861 O O . ASN F 1 109 ? 6.953 94.083 22.042 1.00 49.89 109 ASN F O 1
ATOM 8866 N N . ALA F 1 110 ? 6.915 91.824 22.423 1.00 36.25 110 ALA F N 1
ATOM 8867 C CA . ALA F 1 110 ? 8.148 91.856 23.215 1.00 33.07 110 ALA F CA 1
ATOM 8868 C C . ALA F 1 110 ? 9.347 92.109 22.291 1.00 30.13 110 ALA F C 1
ATOM 8869 O O . ALA F 1 110 ? 9.364 91.587 21.159 1.00 32.20 110 ALA F O 1
ATOM 8871 N N . ILE F 1 111 ? 10.334 92.840 22.792 1.00 29.74 111 ILE F N 1
ATOM 8872 C CA . ILE F 1 111 ? 11.624 93.067 22.068 1.00 30.12 111 ILE F CA 1
ATOM 8873 C C . ILE F 1 111 ? 12.799 92.521 22.870 1.00 29.13 111 ILE F C 1
ATOM 8874 O O . ILE F 1 111 ? 13.971 92.806 22.508 1.00 35.34 111 ILE F O 1
ATOM 8879 N N . SER F 1 112 ? 12.530 91.764 23.924 1.00 30.88 112 SER F N 1
ATOM 8880 C CA . SER F 1 112 ? 13.558 90.976 24.661 1.00 33.18 112 SER F CA 1
ATOM 8881 C C . SER F 1 112 ? 12.955 89.620 25.008 1.00 29.52 112 SER F C 1
ATOM 8882 O O . SER F 1 112 ? 11.697 89.504 25.042 1.00 31.34 112 SER F O 1
ATOM 8885 N N . LYS F 1 113 ? 13.791 88.616 25.281 1.00 33.96 113 LYS F N 1
ATOM 8886 C CA . LYS F 1 113 ? 13.271 87.322 25.781 1.00 39.80 113 LYS F CA 1
ATOM 8887 C C . LYS F 1 113 ? 12.699 87.550 27.168 1.00 34.44 113 LYS F C 1
ATOM 8888 O O . LYS F 1 113 ? 13.189 88.398 27.893 1.00 36.25 113 LYS F O 1
ATOM 8894 N N . PRO F 1 114 ? 11.666 86.802 27.583 1.00 33.22 114 PRO F N 1
ATOM 8895 C CA . PRO F 1 114 ? 11.153 86.919 28.938 1.00 34.06 114 PRO F CA 1
ATOM 8896 C C . PRO F 1 114 ? 12.247 86.446 29.905 1.00 34.92 114 PRO F C 1
ATOM 8897 O O . PRO F 1 114 ? 12.770 85.386 29.708 1.00 36.14 114 PRO F O 1
ATOM 8901 N N . GLU F 1 115 ? 12.604 87.270 30.881 1.00 30.13 115 GLU F N 1
ATOM 8902 C CA . GLU F 1 115 ? 13.538 86.912 31.987 1.00 34.86 115 GLU F CA 1
ATOM 8903 C C . GLU F 1 115 ? 12.689 86.407 33.151 1.00 35.47 115 GLU F C 1
ATOM 8904 O O . GLU F 1 115 ? 11.987 87.214 33.774 1.00 31.26 115 GLU F O 1
ATOM 8910 N N . VAL F 1 116 ? 12.694 85.108 33.413 1.00 34.27 116 VAL F N 1
ATOM 8911 C CA . VAL F 1 116 ? 11.851 84.519 34.487 1.00 31.33 116 VAL F CA 1
ATOM 8912 C C . VAL F 1 116 ? 12.629 84.641 35.798 1.00 30.17 116 VAL F C 1
ATOM 8913 O O . VAL F 1 116 ? 13.748 84.103 35.902 1.00 29.94 116 VAL F O 1
ATOM 8917 N N . LEU F 1 117 ? 12.061 85.358 36.766 1.00 29.57 117 LEU F N 1
ATOM 8918 C CA . LEU F 1 117 ? 12.769 85.721 38.021 1.00 30.63 117 LEU F CA 1
ATOM 8919 C C . LEU F 1 117 ? 12.524 84.675 39.103 1.00 31.58 117 LEU F C 1
ATOM 8920 O O . LEU F 1 117 ? 13.189 84.748 40.142 1.00 36.97 117 LEU F O 1
ATOM 8925 N N . THR F 1 118 ? 11.603 83.735 38.878 1.00 29.54 118 THR F N 1
ATOM 8926 C CA . THR F 1 118 ? 11.064 82.856 39.934 1.00 26.98 118 THR F CA 1
ATOM 8927 C C . THR F 1 118 ? 11.361 81.396 39.585 1.00 29.00 118 THR F C 1
ATOM 8928 O O . THR F 1 118 ? 11.544 81.050 38.415 1.00 28.33 118 THR F O 1
ATOM 8932 N N . PRO F 1 119 ? 11.352 80.509 40.588 1.00 29.29 119 PRO F N 1
ATOM 8933 C CA . PRO F 1 119 ? 11.460 79.063 40.358 1.00 29.91 119 PRO F CA 1
ATOM 8934 C C . PRO F 1 119 ? 10.368 78.583 39.389 1.00 30.30 119 PRO F C 1
ATOM 8935 O O . PRO F 1 119 ? 9.190 78.983 39.506 1.00 28.20 119 PRO F O 1
ATOM 8939 N N . GLN F 1 120 ? 10.750 77.730 38.436 1.00 24.98 120 GLN F N 1
ATOM 8940 C CA . GLN F 1 120 ? 9.842 77.314 37.341 1.00 28.25 120 GLN F CA 1
ATOM 8941 C C . GLN F 1 120 ? 9.055 76.087 37.797 1.00 26.97 120 GLN F C 1
ATOM 8942 O O . GLN F 1 120 ? 9.260 74.974 37.259 1.00 26.03 120 GLN F O 1
ATOM 8948 N N . LEU F 1 121 ? 8.166 76.318 38.756 1.00 24.90 121 LEU F N 1
ATOM 8949 C CA . LEU F 1 121 ? 7.253 75.303 39.338 1.00 25.26 121 LEU F CA 1
ATOM 8950 C C . LEU F 1 121 ? 5.834 75.810 39.156 1.00 25.95 121 LEU F C 1
ATOM 8951 O O . LEU F 1 121 ? 5.618 77.038 39.233 1.00 25.85 121 LEU F O 1
ATOM 8956 N N . ALA F 1 122 ? 4.909 74.887 38.955 1.00 26.25 122 ALA F N 1
ATOM 8957 C CA . ALA F 1 122 ? 3.463 75.167 38.934 1.00 26.02 122 ALA F CA 1
ATOM 8958 C C . ALA F 1 122 ? 2.848 74.434 40.129 1.00 25.61 122 ALA F C 1
ATOM 8959 O O . ALA F 1 122 ? 3.458 73.458 40.659 1.00 27.28 122 ALA F O 1
ATOM 8961 N N . ARG F 1 123 ? 1.642 74.838 40.481 1.00 26.36 123 ARG F N 1
ATOM 8962 C CA . ARG F 1 123 ? 0.807 74.114 41.466 1.00 25.94 123 ARG F CA 1
ATOM 8963 C C . ARG F 1 123 ? -0.194 73.273 40.676 1.00 26.53 123 ARG F C 1
ATOM 8964 O O . ARG F 1 123 ? -0.813 73.809 39.759 1.00 28.13 123 ARG F O 1
ATOM 8972 N N . VAL F 1 124 ? -0.313 72.005 41.008 1.00 26.48 124 VAL F N 1
ATOM 8973 C CA . VAL F 1 124 ? -1.297 71.090 40.368 1.00 25.98 124 VAL F CA 1
ATOM 8974 C C . VAL F 1 124 ? -2.300 70.689 41.453 1.00 27.99 124 VAL F C 1
ATOM 8975 O O . VAL F 1 124 ? -1.872 70.208 42.527 1.00 26.47 124 VAL F O 1
ATOM 8979 N N . VAL F 1 125 ? -3.571 70.922 41.182 1.00 26.26 125 VAL F N 1
ATOM 8980 C CA . VAL F 1 125 ? -4.710 70.529 42.062 1.00 28.97 125 VAL F CA 1
ATOM 8981 C C . VAL F 1 125 ? -5.142 69.115 41.683 1.00 26.52 125 VAL F C 1
ATOM 8982 O O . VAL F 1 125 ? -4.998 68.726 40.514 1.00 28.71 125 VAL F O 1
ATOM 8986 N N . SER F 1 126 ? -5.658 68.342 42.644 1.00 27.50 126 SER F N 1
ATOM 8987 C CA . SER F 1 126 ? -6.056 66.928 42.462 1.00 29.12 126 SER F CA 1
ATOM 8988 C C . SER F 1 126 ? -7.097 66.778 41.336 1.00 27.65 126 SER F C 1
ATOM 8989 O O . SER F 1 126 ? -7.184 65.667 40.816 1.00 30.00 126 SER F O 1
ATOM 8992 N N . ASP F 1 127 ? -7.823 67.837 40.965 1.00 29.67 127 ASP F N 1
ATOM 8993 C CA . ASP F 1 127 ? -8.805 67.741 39.851 1.00 34.15 127 ASP F CA 1
ATOM 8994 C C . ASP F 1 127 ? -8.124 68.010 38.491 1.00 35.22 127 ASP F C 1
ATOM 8995 O O . ASP F 1 127 ? -8.831 67.984 37.479 1.00 34.90 127 ASP F O 1
ATOM 9000 N N . GLY F 1 128 ? -6.818 68.269 38.459 1.00 32.88 128 GLY F N 1
ATOM 9001 C CA . GLY F 1 128 ? -6.083 68.492 37.200 1.00 33.99 128 GLY F CA 1
ATOM 9002 C C . GLY F 1 128 ? -5.939 69.968 36.860 1.00 32.98 128 GLY F C 1
ATOM 9003 O O . GLY F 1 128 ? -5.322 70.270 35.807 1.00 34.00 128 GLY F O 1
ATOM 9004 N N . GLU F 1 129 ? -6.406 70.888 37.716 1.00 27.28 129 GLU F N 1
ATOM 9005 C CA . GLU F 1 129 ? -6.183 72.319 37.471 1.00 30.55 129 GLU F CA 1
ATOM 9006 C C . GLU F 1 129 ? -4.694 72.601 37.715 1.00 28.66 129 GLU F C 1
ATOM 9007 O O . GLU F 1 129 ? -4.134 72.123 38.706 1.00 30.16 129 GLU F O 1
ATOM 9013 N N . VAL F 1 130 ? -4.099 73.395 36.826 1.00 28.01 130 VAL F N 1
ATOM 9014 C CA . VAL F 1 130 ? -2.693 73.837 36.947 1.00 28.48 130 VAL F CA 1
ATOM 9015 C C . VAL F 1 130 ? -2.696 75.340 37.143 1.00 26.97 130 VAL F C 1
ATOM 9016 O O . VAL F 1 130 ? -3.394 76.060 36.393 1.00 28.99 130 VAL F O 1
ATOM 9020 N N . LEU F 1 131 ? -1.917 75.802 38.117 1.00 27.02 131 LEU F N 1
ATOM 9021 C CA . LEU F 1 131 ? -1.742 77.253 38.378 1.00 28.49 131 LEU F CA 1
ATOM 9022 C C . LEU F 1 131 ? -0.247 77.544 38.230 1.00 26.92 131 LEU F C 1
ATOM 9023 O O . LEU F 1 131 ? 0.558 77.003 39.019 1.00 28.21 131 LEU F O 1
ATOM 9028 N N . TYR F 1 132 ? 0.107 78.335 37.242 1.00 27.75 132 TYR F N 1
ATOM 9029 C CA . TYR F 1 132 ? 1.525 78.690 36.964 1.00 30.05 132 TYR F CA 1
ATOM 9030 C C . TYR F 1 132 ? 1.615 80.204 36.953 1.00 27.72 132 TYR F C 1
ATOM 9031 O O . TYR F 1 132 ? 0.882 80.841 36.182 1.00 31.64 132 TYR F O 1
ATOM 9040 N N . MET F 1 133 ? 2.480 80.781 37.761 1.00 24.77 133 MET F N 1
ATOM 9041 C CA . MET F 1 133 ? 2.571 82.256 37.824 1.00 29.10 133 MET F CA 1
ATOM 9042 C C . MET F 1 133 ? 4.024 82.672 37.911 1.00 25.67 133 MET F C 1
ATOM 9043 O O . MET F 1 133 ? 4.532 82.984 38.981 1.00 28.01 133 MET F O 1
ATOM 9048 N N . PRO F 1 134 ? 4.726 82.717 36.766 1.00 30.20 134 PRO F N 1
ATOM 9049 C CA . PRO F 1 134 ? 6.086 83.231 36.756 1.00 28.62 134 PRO F CA 1
ATOM 9050 C C . PRO F 1 134 ? 6.094 84.746 36.945 1.00 31.14 134 PRO F C 1
ATOM 9051 O O . PRO F 1 134 ? 5.167 85.419 36.500 1.00 29.86 134 PRO F O 1
ATOM 9055 N N . SER F 1 135 ? 7.124 85.227 37.627 1.00 28.13 135 SER F N 1
ATOM 9056 C CA . SER F 1 135 ? 7.495 86.654 37.642 1.00 29.86 135 SER F CA 1
ATOM 9057 C C . SER F 1 135 ? 8.414 86.880 36.457 1.00 29.79 135 SER F C 1
ATOM 9058 O O . SER F 1 135 ? 9.456 86.206 36.369 1.00 29.69 135 SER F O 1
ATOM 9061 N N . ILE F 1 136 ? 8.014 87.765 35.547 1.00 30.93 136 ILE F N 1
ATOM 9062 C CA . ILE F 1 136 ? 8.746 87.995 34.268 1.00 30.30 136 ILE F CA 1
ATOM 9063 C C . ILE F 1 136 ? 9.180 89.457 34.192 1.00 31.05 136 ILE F C 1
ATOM 9064 O O . ILE F 1 136 ? 8.358 90.332 34.459 1.00 28.90 136 ILE F O 1
ATOM 9069 N N . ARG F 1 137 ? 10.434 89.670 33.829 1.00 29.66 137 ARG F N 1
ATOM 9070 C CA . ARG F 1 137 ? 10.940 90.984 33.392 1.00 29.26 137 ARG F CA 1
ATOM 9071 C C . ARG F 1 137 ? 11.119 90.929 31.877 1.00 32.98 137 ARG F C 1
ATOM 9072 O O . ARG F 1 137 ? 11.780 90.028 31.366 1.00 29.13 137 ARG F O 1
ATOM 9080 N N . GLN F 1 138 ? 10.546 91.894 31.174 1.00 30.55 138 GLN F N 1
ATOM 9081 C CA . GLN F 1 138 ? 10.558 91.876 29.693 1.00 30.47 138 GLN F CA 1
ATOM 9082 C C . GLN F 1 138 ? 10.449 93.312 29.180 1.00 33.47 138 GLN F C 1
ATOM 9083 O O . GLN F 1 138 ? 9.838 94.160 29.882 1.00 30.83 138 GLN F O 1
ATOM 9089 N N . ARG F 1 139 ? 11.026 93.551 28.005 1.00 30.14 139 ARG F N 1
ATOM 9090 C CA . ARG F 1 139 ? 11.024 94.877 27.349 1.00 30.11 139 ARG F CA 1
ATOM 9091 C C . ARG F 1 139 ? 10.017 94.839 26.207 1.00 34.57 139 ARG F C 1
ATOM 9092 O O . ARG F 1 139 ? 9.911 93.791 25.506 1.00 33.28 139 ARG F O 1
ATOM 9100 N N . PHE F 1 140 ? 9.285 95.950 26.046 1.00 32.87 140 PHE F N 1
ATOM 9101 C CA . PHE F 1 140 ? 8.202 96.091 25.060 1.00 31.83 140 PHE F CA 1
ATOM 9102 C C . PHE F 1 140 ? 8.404 97.386 24.290 1.00 36.81 140 PHE F C 1
ATOM 9103 O O . PHE F 1 140 ? 8.979 98.390 24.785 1.00 32.09 140 PHE F O 1
ATOM 9111 N N . SER F 1 141 ? 8.002 97.308 23.033 1.00 39.24 141 SER F N 1
ATOM 9112 C CA . SER F 1 141 ? 7.840 98.440 22.098 1.00 45.62 141 SER F CA 1
ATOM 9113 C C . SER F 1 141 ? 6.380 98.854 22.225 1.00 49.06 141 SER F C 1
ATOM 9114 O O . SER F 1 141 ? 5.452 98.051 21.869 1.00 56.87 141 SER F O 1
ATOM 9117 N N . CYS F 1 142 ? 6.150 100.033 22.774 1.00 42.80 142 CYS F N 1
ATOM 9118 C CA . CYS F 1 142 ? 4.782 100.499 23.034 1.00 55.79 142 CYS F CA 1
ATOM 9119 C C . CYS F 1 142 ? 4.859 102.009 23.232 1.00 45.87 142 CYS F C 1
ATOM 9120 O O . CYS F 1 142 ? 5.991 102.618 23.248 1.00 49.94 142 CYS F O 1
ATOM 9123 N N . ASP F 1 143 ? 3.674 102.608 23.304 1.00 57.82 143 ASP F N 1
ATOM 9124 C CA . ASP F 1 143 ? 3.540 104.080 23.296 1.00 59.01 143 ASP F CA 1
ATOM 9125 C C . ASP F 1 143 ? 3.918 104.623 24.675 1.00 65.75 143 ASP F C 1
ATOM 9126 O O . ASP F 1 143 ? 3.112 104.422 25.615 1.00 66.19 143 ASP F O 1
ATOM 9131 N N . VAL F 1 144 ? 5.077 105.281 24.755 1.00 67.85 144 VAL F N 1
ATOM 9132 C CA . VAL F 1 144 ? 5.591 105.901 26.008 1.00 67.56 144 VAL F CA 1
ATOM 9133 C C . VAL F 1 144 ? 5.224 107.391 26.007 1.00 73.92 144 VAL F C 1
ATOM 9134 O O . VAL F 1 144 ? 5.464 108.043 27.023 1.00 70.21 144 VAL F O 1
ATOM 9138 N N . SER F 1 145 ? 4.632 107.911 24.920 1.00 78.75 145 SER F N 1
ATOM 9139 C CA . SER F 1 145 ? 4.266 109.345 24.814 1.00 71.92 145 SER F CA 1
ATOM 9140 C C . SER F 1 145 ? 3.275 109.675 25.938 1.00 63.99 145 SER F C 1
ATOM 9141 O O . SER F 1 145 ? 2.303 108.887 26.160 1.00 54.56 145 SER F O 1
ATOM 9144 N N . GLY F 1 146 ? 3.526 110.796 26.638 1.00 56.09 146 GLY F N 1
ATOM 9145 C CA . GLY F 1 146 ? 2.617 111.274 27.688 1.00 53.44 146 GLY F CA 1
ATOM 9146 C C . GLY F 1 146 ? 2.998 110.753 29.062 1.00 50.42 146 GLY F C 1
ATOM 9147 O O . GLY F 1 146 ? 2.273 111.056 30.008 1.00 48.45 146 GLY F O 1
ATOM 9148 N N . VAL F 1 147 ? 4.105 110.019 29.197 1.00 46.14 147 VAL F N 1
ATOM 9149 C CA . VAL F 1 147 ? 4.500 109.418 30.506 1.00 46.75 147 VAL F CA 1
ATOM 9150 C C . VAL F 1 147 ? 4.696 110.522 31.562 1.00 46.90 147 VAL F C 1
ATOM 9151 O O . VAL F 1 147 ? 4.397 110.253 32.735 1.00 40.80 147 VAL F O 1
ATOM 9155 N N . ASP F 1 148 ? 5.175 111.699 31.175 1.00 48.22 148 ASP F N 1
ATOM 9156 C CA . ASP F 1 148 ? 5.468 112.825 32.109 1.00 54.87 148 ASP F CA 1
ATOM 9157 C C . ASP F 1 148 ? 4.269 113.773 32.232 1.00 51.76 148 ASP F C 1
ATOM 9158 O O . ASP F 1 148 ? 4.477 114.883 32.741 1.00 58.03 148 ASP F O 1
ATOM 9163 N N . THR F 1 149 ? 3.065 113.358 31.828 1.00 54.62 149 THR F N 1
ATOM 9164 C CA . THR F 1 149 ? 1.825 114.174 31.893 1.00 56.80 149 THR F CA 1
ATOM 9165 C C . THR F 1 149 ? 0.862 113.548 32.901 1.00 61.66 149 THR F C 1
ATOM 9166 O O . THR F 1 149 ? 1.107 112.394 33.347 1.00 58.51 149 THR F O 1
ATOM 9170 N N . GLU F 1 150 ? -0.197 114.282 33.244 1.00 57.93 150 GLU F N 1
ATOM 9171 C CA . GLU F 1 150 ? -1.186 113.832 34.250 1.00 60.96 150 GLU F CA 1
ATOM 9172 C C . GLU F 1 150 ? -1.935 112.602 33.715 1.00 54.27 150 GLU F C 1
ATOM 9173 O O . GLU F 1 150 ? -2.245 111.720 34.529 1.00 52.31 150 GLU F O 1
ATOM 9179 N N . SER F 1 151 ? -2.241 112.556 32.415 1.00 57.40 151 SER F N 1
ATOM 9180 C CA . SER F 1 151 ? -3.031 111.450 31.803 1.00 56.45 151 SER F CA 1
ATOM 9181 C C . SER F 1 151 ? -2.134 110.220 31.564 1.00 52.68 151 SER F C 1
ATOM 9182 O O . SER F 1 151 ? -2.681 109.120 31.427 1.00 56.41 151 SER F O 1
ATOM 9185 N N . GLY F 1 152 ? -0.817 110.416 31.525 1.00 47.91 152 GLY F N 1
ATOM 9186 C CA . GLY F 1 152 ? 0.192 109.337 31.473 1.00 52.89 152 GLY F CA 1
ATOM 9187 C C . GLY F 1 152 ? 0.312 108.697 30.094 1.00 59.36 152 GLY F C 1
ATOM 9188 O O . GLY F 1 152 ? -0.346 109.170 29.154 1.00 49.35 152 GLY F O 1
ATOM 9189 N N . ALA F 1 153 ? 1.149 107.660 29.975 1.00 49.87 153 ALA F N 1
ATOM 9190 C CA . ALA F 1 153 ? 1.307 106.830 28.756 1.00 48.94 153 ALA F CA 1
ATOM 9191 C C . ALA F 1 153 ? 0.410 105.582 28.875 1.00 48.06 153 ALA F C 1
ATOM 9192 O O . ALA F 1 153 ? 0.038 105.201 30.004 1.00 43.15 153 ALA F O 1
ATOM 9194 N N . THR F 1 154 ? 0.020 104.995 27.760 1.00 50.40 154 THR F N 1
ATOM 9195 C CA . THR F 1 154 ? -0.679 103.693 27.676 1.00 50.63 154 THR F CA 1
ATOM 9196 C C . THR F 1 154 ? 0.163 102.722 26.832 1.00 54.46 154 THR F C 1
ATOM 9197 O O . THR F 1 154 ? 0.255 102.905 25.608 1.00 58.56 154 THR F O 1
ATOM 9201 N N . CYS F 1 155 ? 0.755 101.743 27.502 1.00 53.26 155 CYS F N 1
ATOM 9202 C CA . CYS F 1 155 ? 1.538 100.630 26.919 1.00 45.94 155 CYS F CA 1
ATOM 9203 C C . CYS F 1 155 ? 0.668 99.377 26.764 1.00 44.59 155 CYS F C 1
ATOM 9204 O O . CYS F 1 155 ? 0.163 98.919 27.794 1.00 40.25 155 CYS F O 1
ATOM 9207 N N . ARG F 1 156 ? 0.470 98.881 25.544 1.00 42.50 156 ARG F N 1
ATOM 9208 C CA . ARG F 1 156 ? -0.394 97.675 25.299 1.00 40.98 156 ARG F CA 1
ATOM 9209 C C . ARG F 1 156 ? 0.491 96.434 25.121 1.00 41.44 156 ARG F C 1
ATOM 9210 O O . ARG F 1 156 ? 1.419 96.492 24.313 1.00 38.76 156 ARG F O 1
ATOM 9218 N N . ILE F 1 157 ? 0.234 95.373 25.859 1.00 35.22 157 ILE F N 1
ATOM 9219 C CA . ILE F 1 157 ? 0.980 94.073 25.772 1.00 35.93 157 ILE F CA 1
ATOM 9220 C C . ILE F 1 157 ? -0.010 93.002 25.328 1.00 32.29 157 ILE F C 1
ATOM 9221 O O . ILE F 1 157 ? -1.079 92.879 25.962 1.00 33.85 157 ILE F O 1
ATOM 9226 N N . LYS F 1 158 ? 0.318 92.260 24.276 1.00 32.27 158 LYS F N 1
ATOM 9227 C CA . LYS F 1 158 ? -0.557 91.236 23.663 1.00 31.94 158 LYS F CA 1
ATOM 9228 C C . LYS F 1 158 ? 0.048 89.851 23.905 1.00 32.68 158 LYS F C 1
ATOM 9229 O O . LYS F 1 158 ? 1.195 89.633 23.466 1.00 29.91 158 LYS F O 1
ATOM 9235 N N . ILE F 1 159 ? -0.684 88.969 24.563 1.00 30.92 159 ILE F N 1
ATOM 9236 C CA . ILE F 1 159 ? -0.193 87.604 24.917 1.00 31.64 159 ILE F CA 1
ATOM 9237 C C . ILE F 1 159 ? -1.135 86.554 24.358 1.00 31.66 159 ILE F C 1
ATOM 9238 O O . ILE F 1 159 ? -2.342 86.613 24.658 1.00 32.96 159 ILE F O 1
ATOM 9243 N N . GLY F 1 160 ? -0.585 85.604 23.594 1.00 28.80 160 GLY F N 1
ATOM 9244 C CA . GLY F 1 160 ? -1.353 84.456 23.117 1.00 26.40 160 GLY F CA 1
ATOM 9245 C C . GLY F 1 160 ? -0.425 83.301 22.745 1.00 25.72 160 GLY F C 1
ATOM 9246 O O . GLY F 1 160 ? 0.817 83.450 22.878 1.00 28.45 160 GLY F O 1
ATOM 9247 N N . SER F 1 161 ? -1.007 82.203 22.320 1.00 26.95 161 SER F N 1
ATOM 9248 C CA . SER F 1 161 ? -0.271 80.994 21.887 1.00 26.59 161 SER F CA 1
ATOM 9249 C C . SER F 1 161 ? 0.560 81.336 20.649 1.00 29.23 161 SER F C 1
ATOM 9250 O O . SER F 1 161 ? 0.045 81.974 19.723 1.00 27.66 161 SER F O 1
ATOM 9253 N N . TRP F 1 162 ? 1.803 80.885 20.600 1.00 26.23 162 TRP F N 1
ATOM 9254 C CA . TRP F 1 162 ? 2.643 81.020 19.390 1.00 25.30 162 TRP F CA 1
ATOM 9255 C C . TRP F 1 162 ? 2.200 80.055 18.281 1.00 25.78 162 TRP F C 1
ATOM 9256 O O . TRP F 1 162 ? 2.315 80.459 17.103 1.00 28.89 162 TRP F O 1
ATOM 9267 N N . THR F 1 163 ? 1.741 78.833 18.585 1.00 24.57 163 THR F N 1
ATOM 9268 C CA . THR F 1 163 ? 1.510 77.800 17.553 1.00 26.00 163 THR F CA 1
ATOM 9269 C C . THR F 1 163 ? 0.112 77.180 17.612 1.00 30.98 163 THR F C 1
ATOM 9270 O O . THR F 1 163 ? -0.210 76.404 16.682 1.00 27.39 163 THR F O 1
ATOM 9274 N N . HIS F 1 164 ? -0.681 77.411 18.649 1.00 27.10 164 HIS F N 1
ATOM 9275 C CA . HIS F 1 164 ? -2.014 76.758 18.797 1.00 27.75 164 HIS F CA 1
ATOM 9276 C C . HIS F 1 164 ? -3.116 77.770 18.521 1.00 29.20 164 HIS F C 1
ATOM 9277 O O . HIS F 1 164 ? -3.230 78.762 19.275 1.00 27.01 164 HIS F O 1
ATOM 9284 N N . HIS F 1 165 ? -3.875 77.558 17.446 1.00 28.71 165 HIS F N 1
ATOM 9285 C CA . HIS F 1 165 ? -4.966 78.468 17.029 1.00 26.98 165 HIS F CA 1
ATOM 9286 C C . HIS F 1 165 ? -6.187 78.255 17.917 1.00 30.33 165 HIS F C 1
ATOM 9287 O O . HIS F 1 165 ? -6.149 77.389 18.810 1.00 29.08 165 HIS F O 1
ATOM 9294 N N . SER F 1 166 ? -7.247 79.023 17.675 1.00 30.21 166 SER F N 1
ATOM 9295 C CA . SER F 1 166 ? -8.442 79.149 18.550 1.00 33.43 166 SER F CA 1
ATOM 9296 C C . SER F 1 166 ? -9.177 77.809 18.734 1.00 33.27 166 SER F C 1
ATOM 9297 O O . SER F 1 166 ? -9.895 77.664 19.738 1.00 34.99 166 SER F O 1
ATOM 9300 N N . ARG F 1 167 ? -9.038 76.832 17.846 1.00 29.95 167 ARG F N 1
ATOM 9301 C CA . ARG F 1 167 ? -9.687 75.504 18.032 1.00 33.45 167 ARG F CA 1
ATOM 9302 C C . ARG F 1 167 ? -8.874 74.635 18.997 1.00 31.99 167 ARG F C 1
ATOM 9303 O O . ARG F 1 167 ? -9.391 73.598 19.420 1.00 32.66 167 ARG F O 1
ATOM 9311 N N . GLU F 1 168 ? -7.670 75.052 19.370 1.00 28.56 168 GLU F N 1
ATOM 9312 C CA . GLU F 1 168 ? -6.751 74.266 20.253 1.00 29.86 168 GLU F CA 1
ATOM 9313 C C . GLU F 1 168 ? -6.556 74.962 21.600 1.00 29.45 168 GLU F C 1
ATOM 9314 O O . GLU F 1 168 ? -6.585 74.260 22.619 1.00 29.48 168 GLU F O 1
ATOM 9320 N N . ILE F 1 169 ? -6.352 76.271 21.594 1.00 28.20 169 ILE F N 1
ATOM 9321 C CA . ILE F 1 169 ? -6.204 77.085 22.828 1.00 26.99 169 ILE F CA 1
ATOM 9322 C C . ILE F 1 169 ? -7.142 78.278 22.731 1.00 31.69 169 ILE F C 1
ATOM 9323 O O . ILE F 1 169 ? -7.065 79.033 21.730 1.00 29.93 169 ILE F O 1
ATOM 9328 N N . SER F 1 170 ? -7.949 78.477 23.778 1.00 32.08 170 SER F N 1
ATOM 9329 C CA . SER F 1 170 ? -8.672 79.748 23.989 1.00 31.45 170 SER F CA 1
ATOM 9330 C C . SER F 1 170 ? -7.986 80.482 25.126 1.00 32.83 170 SER F C 1
ATOM 9331 O O . SER F 1 170 ? -7.493 79.825 26.070 1.00 31.03 170 SER F O 1
ATOM 9334 N N . VAL F 1 171 ? -7.921 81.805 25.037 1.00 31.41 171 VAL F N 1
ATOM 9335 C CA . VAL F 1 171 ? -7.276 82.679 26.043 1.00 34.53 171 VAL F CA 1
ATOM 9336 C C . VAL F 1 171 ? -8.360 83.613 26.569 1.00 41.37 171 VAL F C 1
ATOM 9337 O O . VAL F 1 171 ? -9.046 84.245 25.776 1.00 42.17 171 VAL F O 1
ATOM 9341 N N . ASP F 1 172 ? -8.514 83.650 27.886 1.00 40.14 172 ASP F N 1
ATOM 9342 C CA . ASP F 1 172 ? -9.477 84.517 28.606 1.00 42.35 172 ASP F CA 1
ATOM 9343 C C . ASP F 1 172 ? -8.764 85.214 29.739 1.00 44.92 172 ASP F C 1
ATOM 9344 O O . ASP F 1 172 ? -7.884 84.626 30.349 1.00 36.56 172 ASP F O 1
ATOM 9349 N N . PRO F 1 173 ? -9.114 86.469 30.065 1.00 44.80 173 PRO F N 1
ATOM 9350 C CA . PRO F 1 173 ? -8.646 87.083 31.308 1.00 46.75 173 PRO F CA 1
ATOM 9351 C C . PRO F 1 173 ? -9.191 86.276 32.482 1.00 53.78 173 PRO F C 1
ATOM 9352 O O . PRO F 1 173 ? -10.213 85.600 32.292 1.00 59.43 173 PRO F O 1
ATOM 9356 N N . THR F 1 174 ? -8.385 86.171 33.549 1.00 56.08 174 THR F N 1
ATOM 9357 C CA . THR F 1 174 ? -8.734 85.433 34.782 1.00 65.45 174 THR F CA 1
ATOM 9358 C C . THR F 1 174 ? -9.786 86.262 35.524 1.00 61.05 174 THR F C 1
ATOM 9359 O O . THR F 1 174 ? -9.948 87.454 35.180 1.00 57.73 174 THR F O 1
ATOM 9363 N N . THR F 1 175 ? -10.480 85.643 36.470 1.00 67.86 175 THR F N 1
ATOM 9364 C CA . THR F 1 175 ? -11.494 86.310 37.324 1.00 74.04 175 THR F CA 1
ATOM 9365 C C . THR F 1 175 ? -10.805 87.278 38.293 1.00 72.03 175 THR F C 1
ATOM 9366 O O . THR F 1 175 ? -11.382 88.362 38.494 1.00 76.29 175 THR F O 1
ATOM 9370 N N . GLU F 1 176 ? -9.621 86.943 38.833 1.00 71.95 176 GLU F N 1
ATOM 9371 C CA . GLU F 1 176 ? -8.873 87.754 39.844 1.00 75.47 176 GLU F CA 1
ATOM 9372 C C . GLU F 1 176 ? -9.175 89.243 39.633 1.00 76.68 176 GLU F C 1
ATOM 9373 O O . GLU F 1 176 ? -8.948 89.739 38.520 1.00 62.54 176 GLU F O 1
ATOM 9379 N N . ASN F 1 177 ? -9.699 89.915 40.659 1.00 81.77 177 ASN F N 1
ATOM 9380 C CA . ASN F 1 177 ? -10.069 91.352 40.588 1.00 83.85 177 ASN F CA 1
ATOM 9381 C C . ASN F 1 177 ? -9.623 92.004 41.894 1.00 85.87 177 ASN F C 1
ATOM 9382 O O . ASN F 1 177 ? -10.460 92.205 42.803 1.00 90.83 177 ASN F O 1
ATOM 9387 N N . SER F 1 178 ? -8.317 92.240 41.990 1.00 73.01 178 SER F N 1
ATOM 9388 C CA . SER F 1 178 ? -7.716 93.089 43.044 1.00 68.64 178 SER F CA 1
ATOM 9389 C C . SER F 1 178 ? -7.319 94.441 42.437 1.00 66.90 178 SER F C 1
ATOM 9390 O O . SER F 1 178 ? -7.394 94.626 41.179 1.00 63.92 178 SER F O 1
ATOM 9393 N N . ASP F 1 179 ? -6.920 95.371 43.309 1.00 57.22 179 ASP F N 1
ATOM 9394 C CA . ASP F 1 179 ? -6.373 96.706 42.945 1.00 56.42 179 ASP F CA 1
ATOM 9395 C C . ASP F 1 179 ? -5.248 96.529 41.912 1.00 48.50 179 ASP F C 1
ATOM 9396 O O . ASP F 1 179 ? -4.394 95.650 42.134 1.00 50.14 179 ASP F O 1
ATOM 9401 N N . ASP F 1 180 ? -5.244 97.344 40.841 1.00 45.72 180 ASP F N 1
ATOM 9402 C CA . ASP F 1 180 ? -4.202 97.333 39.780 1.00 46.91 180 ASP F CA 1
ATOM 9403 C C . ASP F 1 180 ? -2.795 97.507 40.371 1.00 47.88 180 ASP F C 1
ATOM 9404 O O . ASP F 1 180 ? -1.839 96.967 39.792 1.00 48.15 180 ASP F O 1
ATOM 9409 N N . SER F 1 181 ? -2.657 98.219 41.487 1.00 44.34 181 SER F N 1
ATOM 9410 C CA . SER F 1 181 ? -1.371 98.538 42.153 1.00 46.22 181 SER F CA 1
ATOM 9411 C C . SER F 1 181 ? -1.136 97.635 43.361 1.00 41.98 181 SER F C 1
ATOM 9412 O O . SER F 1 181 ? -0.200 97.922 44.131 1.00 40.32 181 SER F O 1
ATOM 9415 N N . GLU F 1 182 ? -1.929 96.582 43.537 1.00 42.85 182 GLU F N 1
ATOM 9416 C CA . GLU F 1 182 ? -1.922 95.788 44.795 1.00 41.88 182 GLU F CA 1
ATOM 9417 C C . GLU F 1 182 ? -0.513 95.229 45.052 1.00 45.31 182 GLU F C 1
ATOM 9418 O O . GLU F 1 182 ? -0.112 95.208 46.230 1.00 42.26 182 GLU F O 1
ATOM 9424 N N . TYR F 1 183 ? 0.204 94.773 44.015 1.00 39.56 183 TYR F N 1
ATOM 9425 C CA . TYR F 1 183 ? 1.560 94.177 44.188 1.00 38.59 183 TYR F CA 1
ATOM 9426 C C . TYR F 1 183 ? 2.628 95.102 43.607 1.00 38.16 183 TYR F C 1
ATOM 9427 O O . TYR F 1 183 ? 3.806 94.712 43.571 1.00 39.20 183 TYR F O 1
ATOM 9436 N N . PHE F 1 184 ? 2.240 96.282 43.135 1.00 38.27 184 PHE F N 1
ATOM 9437 C CA . PHE F 1 184 ? 3.161 97.205 42.430 1.00 34.62 184 PHE F CA 1
ATOM 9438 C C . PHE F 1 184 ? 4.120 97.835 43.434 1.00 37.44 184 PHE F C 1
ATOM 9439 O O . PHE F 1 184 ? 3.695 98.272 44.508 1.00 35.86 184 PHE F O 1
ATOM 9447 N N . SER F 1 185 ? 5.400 97.893 43.085 1.00 32.37 185 SER F N 1
ATOM 9448 C CA . SER F 1 185 ? 6.464 98.445 43.947 1.00 35.07 185 SER F CA 1
ATOM 9449 C C . SER F 1 185 ? 6.189 99.924 44.247 1.00 34.87 185 SER F C 1
ATOM 9450 O O . SER F 1 185 ? 6.095 100.725 43.309 1.00 35.51 185 SER F O 1
ATOM 9453 N N . GLN F 1 186 ? 6.212 100.275 45.522 1.00 36.78 186 GLN F N 1
ATOM 9454 C CA . GLN F 1 186 ? 6.092 101.682 45.977 1.00 40.76 186 GLN F CA 1
ATOM 9455 C C . GLN F 1 186 ? 7.370 102.449 45.601 1.00 41.57 186 GLN F C 1
ATOM 9456 O O . GLN F 1 186 ? 7.337 103.680 45.636 1.00 38.89 186 GLN F O 1
ATOM 9462 N N . TYR F 1 187 ? 8.456 101.758 45.217 1.00 35.97 187 TYR F N 1
ATOM 9463 C CA . TYR F 1 187 ? 9.783 102.388 44.977 1.00 34.62 187 TYR F CA 1
ATOM 9464 C C . TYR F 1 187 ? 10.030 102.651 43.491 1.00 39.40 187 TYR F C 1
ATOM 9465 O O . TYR F 1 187 ? 11.056 103.263 43.146 1.00 40.26 187 TYR F O 1
ATOM 9474 N N . SER F 1 188 ? 9.130 102.206 42.609 1.00 37.33 188 SER F N 1
ATOM 9475 C CA . SER F 1 188 ? 9.183 102.553 41.170 1.00 36.63 188 SER F CA 1
ATOM 9476 C C . SER F 1 188 ? 9.194 104.085 41.032 1.00 38.66 188 SER F C 1
ATOM 9477 O O . SER F 1 188 ? 8.562 104.742 41.867 1.00 38.29 188 SER F O 1
ATOM 9480 N N . ARG F 1 189 ? 9.856 104.602 39.992 1.00 36.55 189 ARG F N 1
ATOM 9481 C CA . ARG F 1 189 ? 9.746 106.035 39.595 1.00 39.57 189 ARG F CA 1
ATOM 9482 C C . ARG F 1 189 ? 8.351 106.306 39.031 1.00 39.81 189 ARG F C 1
ATOM 9483 O O . ARG F 1 189 ? 8.000 107.491 38.853 1.00 36.89 189 ARG F O 1
ATOM 9491 N N . PHE F 1 190 ? 7.592 105.255 38.710 1.00 38.45 190 PHE F N 1
ATOM 9492 C CA . PHE F 1 190 ? 6.286 105.360 38.018 1.00 34.49 190 PHE F CA 1
ATOM 9493 C C . PHE F 1 190 ? 5.175 104.906 38.946 1.00 36.61 190 PHE F C 1
ATOM 9494 O O . PHE F 1 190 ? 5.442 104.261 39.980 1.00 39.02 190 PHE F O 1
ATOM 9502 N N . GLU F 1 191 ? 3.950 105.266 38.561 1.00 35.82 191 GLU F N 1
ATOM 9503 C CA . GLU F 1 191 ? 2.733 104.800 39.246 1.00 39.13 191 GLU F CA 1
ATOM 9504 C C . GLU F 1 191 ? 1.737 104.370 38.175 1.00 36.37 191 GLU F C 1
ATOM 9505 O O . GLU F 1 191 ? 1.784 104.908 37.052 1.00 38.02 191 GLU F O 1
ATOM 9511 N N . ILE F 1 192 ? 0.881 103.429 38.531 1.00 36.92 192 ILE F N 1
ATOM 9512 C CA . ILE F 1 192 ? -0.162 102.877 37.637 1.00 37.22 192 ILE F CA 1
ATOM 9513 C C . ILE F 1 192 ? -1.431 103.700 37.838 1.00 44.71 192 ILE F C 1
ATOM 9514 O O . ILE F 1 192 ? -1.879 103.818 38.998 1.00 42.00 192 ILE F O 1
ATOM 9519 N N . LEU F 1 193 ? -1.999 104.180 36.737 1.00 43.50 193 LEU F N 1
ATOM 9520 C CA . LEU F 1 193 ? -3.295 104.896 36.716 1.00 45.24 193 LEU F CA 1
ATOM 9521 C C . LEU F 1 193 ? -4.414 103.907 36.434 1.00 46.13 193 LEU F C 1
ATOM 9522 O O . LEU F 1 193 ? -5.488 104.050 37.032 1.00 47.06 193 LEU F O 1
ATOM 9527 N N . ASP F 1 194 ? -4.166 102.926 35.564 1.00 47.46 194 ASP F N 1
ATOM 9528 C CA . ASP F 1 194 ? -5.205 101.939 35.191 1.00 45.47 194 ASP F CA 1
ATOM 9529 C C . ASP F 1 194 ? -4.574 100.740 34.481 1.00 39.36 194 ASP F C 1
ATOM 9530 O O . ASP F 1 194 ? -3.573 100.926 33.755 1.00 37.42 194 ASP F O 1
ATOM 9535 N N . VAL F 1 195 ? -5.177 99.576 34.682 1.00 41.79 195 VAL F N 1
ATOM 9536 C CA . VAL F 1 195 ? -4.890 98.359 33.873 1.00 42.28 195 VAL F CA 1
ATOM 9537 C C . VAL F 1 195 ? -6.226 97.827 33.372 1.00 39.88 195 VAL F C 1
ATOM 9538 O O . VAL F 1 195 ? -7.110 97.606 34.224 1.00 42.55 195 VAL F O 1
ATOM 9542 N N . THR F 1 196 ? -6.362 97.646 32.060 1.00 38.22 196 THR F N 1
ATOM 9543 C CA . THR F 1 196 ? -7.513 96.952 31.452 1.00 41.73 196 THR F CA 1
ATOM 9544 C C . THR F 1 196 ? -6.976 95.759 30.664 1.00 37.40 196 THR F C 1
ATOM 9545 O O . THR F 1 196 ? -5.877 95.871 30.091 1.00 41.19 196 THR F O 1
ATOM 9549 N N . GLN F 1 197 ? -7.739 94.674 30.616 1.00 39.50 197 GLN F N 1
ATOM 9550 C CA . GLN F 1 197 ? -7.356 93.415 29.937 1.00 41.47 197 GLN F CA 1
ATOM 9551 C C . GLN F 1 197 ? -8.566 92.980 29.121 1.00 45.64 197 GLN F C 1
ATOM 9552 O O . GLN F 1 197 ? -9.595 92.664 29.765 1.00 51.12 197 GLN F O 1
ATOM 9558 N N . LYS F 1 198 ? -8.437 92.935 27.783 1.00 43.92 198 LYS F N 1
ATOM 9559 C CA . LYS F 1 198 ? -9.528 92.493 26.883 1.00 44.26 198 LYS F CA 1
ATOM 9560 C C . LYS F 1 198 ? -9.102 91.299 26.016 1.00 46.32 198 LYS F C 1
ATOM 9561 O O . LYS F 1 198 ? -7.939 91.218 25.613 1.00 40.85 198 LYS F O 1
ATOM 9567 N N . LYS F 1 199 ? -10.052 90.422 25.740 1.00 43.88 199 LYS F N 1
ATOM 9568 C CA . LYS F 1 199 ? -9.911 89.280 24.812 1.00 43.46 199 LYS F CA 1
ATOM 9569 C C . LYS F 1 199 ? -9.844 89.818 23.376 1.00 47.58 199 LYS F C 1
ATOM 9570 O O . LYS F 1 199 ? -10.651 90.702 23.011 1.00 40.37 199 LYS F O 1
ATOM 9576 N N . ASN F 1 200 ? -8.921 89.301 22.568 1.00 41.34 200 ASN F N 1
ATOM 9577 C CA . ASN F 1 200 ? -8.870 89.614 21.123 1.00 41.06 200 ASN F CA 1
ATOM 9578 C C . ASN F 1 200 ? -8.498 88.351 20.358 1.00 39.68 200 ASN F C 1
ATOM 9579 O O . ASN F 1 200 ? -8.258 87.272 20.971 1.00 35.45 200 ASN F O 1
ATOM 9584 N N . SER F 1 201 ? -8.468 88.469 19.045 1.00 40.44 201 SER F N 1
ATOM 9585 C CA . SER F 1 201 ? -8.132 87.405 18.073 1.00 48.13 201 SER F CA 1
ATOM 9586 C C . SER F 1 201 ? -7.161 88.008 17.048 1.00 50.62 201 SER F C 1
ATOM 9587 O O . SER F 1 201 ? -7.353 89.157 16.665 1.00 49.85 201 SER F O 1
ATOM 9590 N N . VAL F 1 202 ? -6.068 87.306 16.717 1.00 43.12 202 VAL F N 1
ATOM 9591 C CA . VAL F 1 202 ? -5.079 87.739 15.687 1.00 36.95 202 VAL F CA 1
ATOM 9592 C C . VAL F 1 202 ? -4.987 86.663 14.602 1.00 35.42 202 VAL F C 1
ATOM 9593 O O . VAL F 1 202 ? -5.177 85.488 14.896 1.00 33.86 202 VAL F O 1
ATOM 9597 N N . THR F 1 203 ? -4.715 87.066 13.365 1.00 38.23 203 THR F N 1
ATOM 9598 C CA . THR F 1 203 ? -4.441 86.171 12.205 1.00 39.98 203 THR F CA 1
ATOM 9599 C C . THR F 1 203 ? -3.053 86.491 11.650 1.00 36.51 203 THR F C 1
ATOM 9600 O O . THR F 1 203 ? -2.703 87.674 11.624 1.00 34.32 203 THR F O 1
ATOM 9604 N N . TYR F 1 204 ? -2.267 85.494 11.242 1.00 33.82 204 TYR F N 1
ATOM 9605 C CA . TYR F 1 204 ? -0.943 85.715 10.614 1.00 34.65 204 TYR F CA 1
ATOM 9606 C C . TYR F 1 204 ? -1.089 85.492 9.095 1.00 34.29 204 TYR F C 1
ATOM 9607 O O . TYR F 1 204 ? -1.902 84.648 8.702 1.00 34.92 204 TYR F O 1
ATOM 9616 N N . SER F 1 205 ? -0.285 86.204 8.300 1.00 39.36 205 SER F N 1
ATOM 9617 C CA . SER F 1 205 ? -0.416 86.337 6.824 1.00 38.20 205 SER F CA 1
ATOM 9618 C C . SER F 1 205 ? -0.289 84.979 6.128 1.00 40.24 205 SER F C 1
ATOM 9619 O O . SER F 1 205 ? -0.940 84.829 5.086 1.00 37.79 205 SER F O 1
ATOM 9622 N N . CYS F 1 206 ? 0.516 84.038 6.645 1.00 36.36 206 CYS F N 1
ATOM 9623 C CA . CYS F 1 206 ? 0.847 82.770 5.906 1.00 39.07 206 CYS F CA 1
ATOM 9624 C C . CYS F 1 206 ? -0.427 81.919 5.720 1.00 41.31 206 CYS F C 1
ATOM 9625 O O . CYS F 1 206 ? -0.554 81.221 4.703 1.00 38.90 206 CYS F O 1
ATOM 9628 N N . CYS F 1 207 ? -1.330 81.970 6.695 1.00 38.07 207 CYS F N 1
ATOM 9629 C CA . CYS F 1 207 ? -2.173 80.827 7.139 1.00 37.45 207 CYS F CA 1
ATOM 9630 C C . CYS F 1 207 ? -3.546 81.324 7.591 1.00 35.86 207 CYS F C 1
ATOM 9631 O O . CYS F 1 207 ? -3.656 82.410 8.151 1.00 33.86 207 CYS F O 1
ATOM 9634 N N . PRO F 1 208 ? -4.625 80.538 7.400 1.00 36.16 208 PRO F N 1
ATOM 9635 C CA . PRO F 1 208 ? -5.985 80.993 7.670 1.00 39.67 208 PRO F CA 1
ATOM 9636 C C . PRO F 1 208 ? -6.380 81.074 9.154 1.00 40.29 208 PRO F C 1
ATOM 9637 O O . PRO F 1 208 ? -7.325 81.821 9.411 1.00 41.06 208 PRO F O 1
ATOM 9641 N N . GLU F 1 209 ? -5.691 80.370 10.051 1.00 38.60 209 GLU F N 1
ATOM 9642 C CA . GLU F 1 209 ? -6.225 80.172 11.444 1.00 40.58 209 GLU F CA 1
ATOM 9643 C C . GLU F 1 209 ? -6.105 81.434 12.329 1.00 37.51 209 GLU F C 1
ATOM 9644 O O . GLU F 1 209 ? -5.195 82.223 12.054 1.00 38.78 209 GLU F O 1
ATOM 9650 N N . ALA F 1 210 ? -7.061 81.658 13.213 1.00 35.43 210 ALA F N 1
ATOM 9651 C CA . ALA F 1 210 ? -7.049 82.785 14.176 1.00 36.50 210 ALA F CA 1
ATOM 9652 C C . ALA F 1 210 ? -6.493 82.283 15.509 1.00 32.69 210 ALA F C 1
ATOM 9653 O O . ALA F 1 210 ? -6.763 81.126 15.850 1.00 35.22 210 ALA F O 1
ATOM 9655 N N . TYR F 1 211 ? -5.774 83.132 16.238 1.00 30.78 211 TYR F N 1
ATOM 9656 C CA . TYR F 1 211 ? -5.147 82.859 17.558 1.00 32.03 211 TYR F CA 1
ATOM 9657 C C . TYR F 1 211 ? -5.784 83.799 18.571 1.00 31.89 211 TYR F C 1
ATOM 9658 O O . TYR F 1 211 ? -5.779 85.020 18.316 1.00 37.23 211 TYR F O 1
ATOM 9667 N N . GLU F 1 212 ? -6.264 83.287 19.696 1.00 32.28 212 GLU F N 1
ATOM 9668 C CA . GLU F 1 212 ? -6.850 84.151 20.748 1.00 33.90 212 GLU F CA 1
ATOM 9669 C C . GLU F 1 212 ? -5.734 84.774 21.577 1.00 34.54 212 GLU F C 1
ATOM 9670 O O . GLU F 1 212 ? -4.645 84.144 21.750 1.00 38.99 212 GLU F O 1
ATOM 9676 N N . ASP F 1 213 ? -5.959 85.983 22.051 1.00 32.18 213 ASP F N 1
ATOM 9677 C CA . ASP F 1 213 ? -4.947 86.686 22.857 1.00 33.51 213 ASP F CA 1
ATOM 9678 C C . ASP F 1 213 ? -5.665 87.488 23.939 1.00 36.50 213 ASP F C 1
ATOM 9679 O O . ASP F 1 213 ? -6.913 87.649 23.843 1.00 37.26 213 ASP F O 1
ATOM 9684 N N . VAL F 1 214 ? -4.902 87.883 24.942 1.00 33.07 214 VAL F N 1
ATOM 9685 C CA . VAL F 1 214 ? -5.340 88.937 25.885 1.00 33.01 214 VAL F CA 1
ATOM 9686 C C . VAL F 1 214 ? -4.507 90.165 25.572 1.00 35.11 214 VAL F C 1
ATOM 9687 O O . VAL F 1 214 ? -3.261 90.040 25.387 1.00 30.87 214 VAL F O 1
ATOM 9691 N N . GLU F 1 215 ? -5.154 91.314 25.462 1.00 33.37 215 GLU F N 1
ATOM 9692 C CA . GLU F 1 215 ? -4.479 92.608 25.262 1.00 35.86 215 GLU F CA 1
ATOM 9693 C C . GLU F 1 215 ? -4.567 93.369 26.576 1.00 34.72 215 GLU F C 1
ATOM 9694 O O . GLU F 1 215 ? -5.692 93.633 27.036 1.00 34.32 215 GLU F O 1
ATOM 9700 N N . VAL F 1 216 ? -3.424 93.638 27.178 1.00 33.08 216 VAL F N 1
ATOM 9701 C CA . VAL F 1 216 ? -3.311 94.294 28.501 1.00 34.15 216 VAL F CA 1
ATOM 9702 C C . VAL F 1 216 ? -2.866 95.737 28.264 1.00 38.12 216 VAL F C 1
ATOM 9703 O O . VAL F 1 216 ? -1.763 95.930 27.713 1.00 38.39 216 VAL F O 1
ATOM 9707 N N . SER F 1 217 ? -3.695 96.711 28.648 1.00 35.02 217 SER F N 1
ATOM 9708 C CA . SER F 1 217 ? -3.345 98.156 28.542 1.00 36.12 217 SER F CA 1
ATOM 9709 C C . SER F 1 217 ? -2.874 98.688 29.888 1.00 33.19 217 SER F C 1
ATOM 9710 O O . SER F 1 217 ? -3.689 98.696 30.823 1.00 34.73 217 SER F O 1
ATOM 9713 N N . LEU F 1 218 ? -1.598 99.034 29.986 1.00 32.09 218 LEU F N 1
ATOM 9714 C CA . LEU F 1 218 ? -0.980 99.607 31.203 1.00 38.45 218 LEU F CA 1
ATOM 9715 C C . LEU F 1 218 ? -0.917 101.132 31.046 1.00 40.45 218 LEU F C 1
ATOM 9716 O O . LEU F 1 218 ? -0.093 101.623 30.265 1.00 37.06 218 LEU F O 1
ATOM 9721 N N . ASN F 1 219 ? -1.787 101.842 31.756 1.00 39.18 219 ASN F N 1
ATOM 9722 C CA . ASN F 1 219 ? -1.789 103.334 31.792 1.00 40.18 219 ASN F CA 1
ATOM 9723 C C . ASN F 1 219 ? -0.964 103.740 33.013 1.00 35.17 219 ASN F C 1
ATOM 9724 O O . ASN F 1 219 ? -1.350 103.380 34.138 1.00 37.24 219 ASN F O 1
ATOM 9729 N N . PHE F 1 220 ? 0.173 104.383 32.804 1.00 34.43 220 PHE F N 1
ATOM 9730 C CA . PHE F 1 220 ? 1.112 104.734 33.896 1.00 38.23 220 PHE F CA 1
ATOM 9731 C C . PHE F 1 220 ? 1.722 106.113 33.651 1.00 34.93 220 PHE F C 1
ATOM 9732 O O . PHE F 1 220 ? 1.678 106.627 32.520 1.00 36.64 220 PHE F O 1
ATOM 9740 N N . ARG F 1 221 ? 2.302 106.693 34.692 1.00 37.21 221 ARG F N 1
ATOM 9741 C CA . ARG F 1 221 ? 2.989 108.002 34.566 1.00 38.61 221 ARG F CA 1
ATOM 9742 C C . ARG F 1 221 ? 4.143 108.085 35.553 1.00 35.59 221 ARG F C 1
ATOM 9743 O O . ARG F 1 221 ? 4.140 107.341 36.554 1.00 36.51 221 ARG F O 1
ATOM 9751 N N . LYS F 1 222 ? 5.073 108.993 35.282 1.00 38.25 222 LYS F N 1
ATOM 9752 C CA . LYS F 1 222 ? 6.190 109.356 36.174 1.00 44.58 222 LYS F CA 1
ATOM 9753 C C . LYS F 1 222 ? 5.596 110.037 37.404 1.00 48.12 222 LYS F C 1
ATOM 9754 O O . LYS F 1 222 ? 4.694 110.892 37.249 1.00 43.10 222 LYS F O 1
ATOM 9760 N N . LYS F 1 223 ? 6.043 109.639 38.593 1.00 43.26 223 LYS F N 1
ATOM 9761 C CA . LYS F 1 223 ? 5.703 110.352 39.847 1.00 54.52 223 LYS F CA 1
ATOM 9762 C C . LYS F 1 223 ? 6.409 111.713 39.809 1.00 46.61 223 LYS F C 1
ATOM 9763 O O . LYS F 1 223 ? 5.716 112.618 40.201 1.00 70.43 223 LYS F O 1
ATOM 9769 N N . LEU G 1 20 ? -5.722 58.142 14.697 1.00 53.94 20 LEU G N 1
ATOM 9770 C CA . LEU G 1 20 ? -4.634 58.578 15.612 1.00 50.32 20 LEU G CA 1
ATOM 9771 C C . LEU G 1 20 ? -5.091 59.810 16.376 1.00 44.67 20 LEU G C 1
ATOM 9772 O O . LEU G 1 20 ? -5.750 60.620 15.773 1.00 48.30 20 LEU G O 1
ATOM 9777 N N . ASP G 1 21 ? -4.668 59.988 17.614 1.00 37.67 21 ASP G N 1
ATOM 9778 C CA . ASP G 1 21 ? -4.853 61.264 18.340 1.00 38.46 21 ASP G CA 1
ATOM 9779 C C . ASP G 1 21 ? -3.495 61.963 18.448 1.00 35.83 21 ASP G C 1
ATOM 9780 O O . ASP G 1 21 ? -2.475 61.373 18.031 1.00 35.25 21 ASP G O 1
ATOM 9785 N N . ARG G 1 22 ? -3.486 63.172 19.010 1.00 37.12 22 ARG G N 1
ATOM 9786 C CA . ARG G 1 22 ? -2.276 64.014 19.167 1.00 35.92 22 ARG G CA 1
ATOM 9787 C C . ARG G 1 22 ? -1.231 63.227 19.943 1.00 35.17 22 ARG G C 1
ATOM 9788 O O . ARG G 1 22 ? -0.068 63.278 19.550 1.00 32.62 22 ARG G O 1
ATOM 9796 N N . ALA G 1 23 ? -1.615 62.549 21.029 1.00 33.07 23 ALA G N 1
ATOM 9797 C CA . ALA G 1 23 ? -0.658 61.828 21.894 1.00 32.74 23 ALA G CA 1
ATOM 9798 C C . ALA G 1 23 ? 0.080 60.770 21.065 1.00 31.45 23 ALA G C 1
ATOM 9799 O O . ALA G 1 23 ? 1.303 60.660 21.202 1.00 32.59 23 ALA G O 1
ATOM 9801 N N . ASP G 1 24 ? -0.625 60.038 20.204 1.00 30.82 24 ASP G N 1
ATOM 9802 C CA . ASP G 1 24 ? -0.014 58.956 19.383 1.00 33.25 24 ASP G CA 1
ATOM 9803 C C . ASP G 1 24 ? 0.950 59.572 18.362 1.00 28.56 24 ASP G C 1
ATOM 9804 O O . ASP G 1 24 ? 2.062 59.059 18.209 1.00 29.96 24 ASP G O 1
ATOM 9809 N N . ILE G 1 25 ? 0.531 60.634 17.693 1.00 31.82 25 ILE G N 1
ATOM 9810 C CA . ILE G 1 25 ? 1.363 61.310 16.650 1.00 30.54 25 ILE G CA 1
ATOM 9811 C C . ILE G 1 25 ? 2.642 61.840 17.300 1.00 32.71 25 ILE G C 1
ATOM 9812 O O . ILE G 1 25 ? 3.740 61.621 16.754 1.00 32.78 25 ILE G O 1
ATOM 9817 N N . LEU G 1 26 ? 2.523 62.522 18.434 1.00 28.83 26 LEU G N 1
ATOM 9818 C CA . LEU G 1 26 ? 3.702 63.139 19.098 1.00 28.18 26 LEU G CA 1
ATOM 9819 C C . LEU G 1 26 ? 4.627 62.044 19.635 1.00 29.35 26 LEU G C 1
ATOM 9820 O O . LEU G 1 26 ? 5.857 62.226 19.550 1.00 29.40 26 LEU G O 1
ATOM 9825 N N . TYR G 1 27 ? 4.062 60.934 20.120 1.00 30.67 27 TYR G N 1
ATOM 9826 C CA . TYR G 1 27 ? 4.847 59.749 20.539 1.00 34.36 27 TYR G CA 1
ATOM 9827 C C . TYR G 1 27 ? 5.637 59.199 19.342 1.00 31.17 27 TYR G C 1
ATOM 9828 O O . TYR G 1 27 ? 6.869 59.024 19.456 1.00 30.07 27 TYR G O 1
ATOM 9837 N N . ASN G 1 28 ? 4.963 58.986 18.214 1.00 30.30 28 ASN G N 1
ATOM 9838 C CA . ASN G 1 28 ? 5.588 58.430 16.985 1.00 31.49 28 ASN G CA 1
ATOM 9839 C C . ASN G 1 28 ? 6.737 59.345 16.533 1.00 29.78 28 ASN G C 1
ATOM 9840 O O . ASN G 1 28 ? 7.850 58.834 16.265 1.00 28.39 28 ASN G O 1
ATOM 9845 N N . ILE G 1 29 ? 6.498 60.661 16.502 1.00 30.60 29 ILE G N 1
ATOM 9846 C CA . ILE G 1 29 ? 7.540 61.639 16.084 1.00 30.11 29 ILE G CA 1
ATOM 9847 C C . ILE G 1 29 ? 8.705 61.589 17.069 1.00 32.50 29 ILE G C 1
ATOM 9848 O O . ILE G 1 29 ? 9.839 61.458 16.613 1.00 30.77 29 ILE G O 1
ATOM 9853 N N . ARG G 1 30 ? 8.446 61.665 18.373 1.00 31.91 30 ARG G N 1
ATOM 9854 C CA . ARG G 1 30 ? 9.534 61.668 19.392 1.00 37.23 30 ARG G CA 1
ATOM 9855 C C . ARG G 1 30 ? 10.361 60.369 19.252 1.00 38.76 30 ARG G C 1
ATOM 9856 O O . ARG G 1 30 ? 11.593 60.442 19.302 1.00 33.70 30 ARG G O 1
ATOM 9864 N N . GLN G 1 31 ? 9.714 59.227 19.006 1.00 37.20 31 GLN G N 1
ATOM 9865 C CA . GLN G 1 31 ? 10.399 57.903 18.992 1.00 38.83 31 GLN G CA 1
ATOM 9866 C C . GLN G 1 31 ? 11.187 57.663 17.709 1.00 36.87 31 GLN G C 1
ATOM 9867 O O . GLN G 1 31 ? 12.164 56.900 17.781 1.00 49.79 31 GLN G O 1
ATOM 9873 N N . THR G 1 32 ? 10.829 58.260 16.570 1.00 41.52 32 THR G N 1
ATOM 9874 C CA . THR G 1 32 ? 11.467 57.965 15.253 1.00 40.39 32 THR G CA 1
ATOM 9875 C C . THR G 1 32 ? 12.118 59.212 14.641 1.00 46.10 32 THR G C 1
ATOM 9876 O O . THR G 1 32 ? 12.531 59.163 13.476 1.00 48.53 32 THR G O 1
ATOM 9880 N N . SER G 1 33 ? 12.169 60.238 15.488 1.00 56.23 33 SER G N 1
ATOM 9881 C CA . SER G 1 33 ? 12.835 61.538 15.271 1.00 61.74 33 SER G CA 1
ATOM 9882 C C . SER G 1 33 ? 14.306 61.248 15.080 1.00 52.99 33 SER G C 1
ATOM 9883 O O . SER G 1 33 ? 14.982 60.680 16.016 1.00 49.63 33 SER G O 1
ATOM 9886 N N . ARG G 1 34 ? 14.742 61.545 13.870 1.00 42.35 34 ARG G N 1
ATOM 9887 C CA . ARG G 1 34 ? 16.174 61.649 13.484 1.00 38.65 34 ARG G CA 1
ATOM 9888 C C . ARG G 1 34 ? 16.484 63.116 13.230 1.00 31.09 34 ARG G C 1
ATOM 9889 O O . ARG G 1 34 ? 16.585 63.535 12.079 1.00 33.14 34 ARG G O 1
ATOM 9897 N N . PRO G 1 35 ? 16.625 63.963 14.277 1.00 33.45 35 PRO G N 1
ATOM 9898 C CA . PRO G 1 35 ? 16.807 65.406 14.087 1.00 31.32 35 PRO G CA 1
ATOM 9899 C C . PRO G 1 35 ? 18.125 65.768 13.402 1.00 34.32 35 PRO G C 1
ATOM 9900 O O . PRO G 1 35 ? 18.263 66.867 12.922 1.00 31.59 35 PRO G O 1
ATOM 9904 N N . ASP G 1 36 ? 19.081 64.835 13.387 1.00 29.22 36 ASP G N 1
ATOM 9905 C CA . ASP G 1 36 ? 20.402 65.045 12.756 1.00 28.42 36 ASP G CA 1
ATOM 9906 C C . ASP G 1 36 ? 20.343 64.670 11.283 1.00 27.14 36 ASP G C 1
ATOM 9907 O O . ASP G 1 36 ? 21.363 64.872 10.608 1.00 27.86 36 ASP G O 1
ATOM 9912 N N . VAL G 1 37 ? 19.226 64.140 10.777 1.00 27.16 37 VAL G N 1
ATOM 9913 C CA . VAL G 1 37 ? 19.168 63.546 9.415 1.00 27.22 37 VAL G CA 1
ATOM 9914 C C . VAL G 1 37 ? 18.349 64.442 8.486 1.00 29.55 37 VAL G C 1
ATOM 9915 O O . VAL G 1 37 ? 17.101 64.540 8.662 1.00 27.12 37 VAL G O 1
ATOM 9919 N N . ILE G 1 38 ? 19.017 65.074 7.530 1.00 26.41 38 ILE G N 1
ATOM 9920 C CA . ILE G 1 38 ? 18.350 65.912 6.489 1.00 27.58 38 ILE G CA 1
ATOM 9921 C C . ILE G 1 38 ? 17.387 65.012 5.719 1.00 29.46 38 ILE G C 1
ATOM 9922 O O . ILE G 1 38 ? 17.763 63.916 5.280 1.00 31.85 38 ILE G O 1
ATOM 9927 N N . PRO G 1 39 ? 16.098 65.401 5.565 1.00 27.35 39 PRO G N 1
ATOM 9928 C CA . PRO G 1 39 ? 15.118 64.521 4.911 1.00 30.70 39 PRO G CA 1
ATOM 9929 C C . PRO G 1 39 ? 15.094 64.641 3.383 1.00 33.57 39 PRO G C 1
ATOM 9930 O O . PRO G 1 39 ? 14.065 64.953 2.824 1.00 37.29 39 PRO G O 1
ATOM 9934 N N . THR G 1 40 ? 16.227 64.400 2.726 1.00 34.32 40 THR G N 1
ATOM 9935 C CA . THR G 1 40 ? 16.310 64.378 1.241 1.00 36.71 40 THR G CA 1
ATOM 9936 C C . THR G 1 40 ? 15.435 63.225 0.728 1.00 41.98 40 THR G C 1
ATOM 9937 O O . THR G 1 40 ? 15.359 62.202 1.417 1.00 45.59 40 THR G O 1
ATOM 9941 N N . GLN G 1 41 ? 14.762 63.427 -0.396 1.00 46.15 41 GLN G N 1
ATOM 9942 C CA . GLN G 1 41 ? 13.942 62.386 -1.081 1.00 49.86 41 GLN G CA 1
ATOM 9943 C C . GLN G 1 41 ? 14.658 62.073 -2.392 1.00 49.96 41 GLN G C 1
ATOM 9944 O O . GLN G 1 41 ? 14.860 63.040 -3.172 1.00 54.42 41 GLN G O 1
ATOM 9950 N N . ARG G 1 42 ? 15.090 60.824 -2.600 1.00 55.07 42 ARG G N 1
ATOM 9951 C CA . ARG G 1 42 ? 15.633 60.346 -3.902 1.00 65.76 42 ARG G CA 1
ATOM 9952 C C . ARG G 1 42 ? 16.670 61.355 -4.408 1.00 61.73 42 ARG G C 1
ATOM 9953 O O . ARG G 1 42 ? 16.555 61.815 -5.552 1.00 60.51 42 ARG G O 1
ATOM 9961 N N . ASP G 1 43 ? 17.611 61.720 -3.527 1.00 64.02 43 ASP G N 1
ATOM 9962 C CA . ASP G 1 43 ? 18.786 62.601 -3.788 1.00 67.65 43 ASP G CA 1
ATOM 9963 C C . ASP G 1 43 ? 18.382 63.930 -4.456 1.00 60.87 43 ASP G C 1
ATOM 9964 O O . ASP G 1 43 ? 19.235 64.497 -5.172 1.00 63.46 43 ASP G O 1
ATOM 9969 N N . ARG G 1 44 ? 17.165 64.434 -4.218 1.00 45.15 44 ARG G N 1
ATOM 9970 C CA . ARG G 1 44 ? 16.785 65.839 -4.539 1.00 43.24 44 ARG G CA 1
ATOM 9971 C C . ARG G 1 44 ? 17.074 66.684 -3.296 1.00 32.27 44 ARG G C 1
ATOM 9972 O O . ARG G 1 44 ? 17.075 66.173 -2.192 1.00 33.86 44 ARG G O 1
ATOM 9980 N N . PRO G 1 45 ? 17.331 67.999 -3.445 1.00 35.62 45 PRO G N 1
ATOM 9981 C CA . PRO G 1 45 ? 17.551 68.848 -2.282 1.00 30.82 45 PRO G CA 1
ATOM 9982 C C . PRO G 1 45 ? 16.241 69.024 -1.493 1.00 33.37 45 PRO G C 1
ATOM 9983 O O . PRO G 1 45 ? 15.166 68.911 -2.043 1.00 30.45 45 PRO G O 1
ATOM 9987 N N . VAL G 1 46 ? 16.374 69.319 -0.208 1.00 30.20 46 VAL G N 1
ATOM 9988 C CA . VAL G 1 46 ? 15.226 69.785 0.613 1.00 28.36 46 VAL G CA 1
ATOM 9989 C C . VAL G 1 46 ? 14.936 71.231 0.243 1.00 26.93 46 VAL G C 1
ATOM 9990 O O . VAL G 1 46 ? 15.849 72.078 0.385 1.00 27.97 46 VAL G O 1
ATOM 9994 N N . ALA G 1 47 ? 13.712 71.509 -0.201 1.00 25.14 47 ALA G N 1
ATOM 9995 C CA . ALA G 1 47 ? 13.278 72.867 -0.586 1.00 26.74 47 ALA G CA 1
ATOM 9996 C C . ALA G 1 47 ? 12.861 73.629 0.680 1.00 27.17 47 ALA G C 1
ATOM 9997 O O . ALA G 1 47 ? 11.822 73.289 1.251 1.00 27.56 47 ALA G O 1
ATOM 9999 N N . VAL G 1 48 ? 13.655 74.592 1.088 1.00 25.42 48 VAL G N 1
ATOM 10000 C CA . VAL G 1 48 ? 13.384 75.426 2.280 1.00 25.52 48 VAL G CA 1
ATOM 10001 C C . VAL G 1 48 ? 12.905 76.800 1.813 1.00 27.01 48 VAL G C 1
ATOM 10002 O O . VAL G 1 48 ? 13.593 77.406 0.975 1.00 31.97 48 VAL G O 1
ATOM 10006 N N . SER G 1 49 ? 11.733 77.244 2.257 1.00 25.47 49 SER G N 1
ATOM 10007 C CA . SER G 1 49 ? 11.244 78.624 2.000 1.00 25.02 49 SER G CA 1
ATOM 10008 C C . SER G 1 49 ? 11.486 79.488 3.235 1.00 27.22 49 SER G C 1
ATOM 10009 O O . SER G 1 49 ? 11.202 79.031 4.343 1.00 25.18 49 SER G O 1
ATOM 10012 N N . VAL G 1 50 ? 12.021 80.684 3.038 1.00 26.96 50 VAL G N 1
ATOM 10013 C CA . VAL G 1 50 ? 12.433 81.601 4.132 1.00 28.04 50 VAL G CA 1
ATOM 10014 C C . VAL G 1 50 ? 11.968 83.002 3.770 1.00 35.00 50 VAL G C 1
ATOM 10015 O O . VAL G 1 50 ? 12.376 83.462 2.669 1.00 30.04 50 VAL G O 1
ATOM 10019 N N . SER G 1 51 ? 11.264 83.660 4.687 1.00 32.25 51 SER G N 1
ATOM 10020 C CA . SER G 1 51 ? 10.853 85.080 4.572 1.00 36.41 51 SER G CA 1
ATOM 10021 C C . SER G 1 51 ? 10.990 85.759 5.933 1.00 35.68 51 SER G C 1
ATOM 10022 O O . SER G 1 51 ? 10.540 85.141 6.928 1.00 32.54 51 SER G O 1
ATOM 10025 N N . LEU G 1 52 ? 11.599 86.947 5.982 1.00 30.89 52 LEU G N 1
ATOM 10026 C CA . LEU G 1 52 ? 11.666 87.734 7.245 1.00 30.61 52 LEU G CA 1
ATOM 10027 C C . LEU G 1 52 ? 10.499 88.720 7.284 1.00 32.21 52 LEU G C 1
ATOM 10028 O O . LEU G 1 52 ? 10.326 89.457 6.293 1.00 32.71 52 LEU G O 1
ATOM 10033 N N . LYS G 1 53 ? 9.733 88.726 8.360 1.00 29.28 53 LYS G N 1
ATOM 10034 C CA . LYS G 1 53 ? 8.744 89.789 8.679 1.00 31.40 53 LYS G CA 1
ATOM 10035 C C . LYS G 1 53 ? 9.316 90.684 9.763 1.00 26.59 53 LYS G C 1
ATOM 10036 O O . LYS G 1 53 ? 9.513 90.219 10.881 1.00 27.30 53 LYS G O 1
ATOM 10042 N N . PHE G 1 54 ? 9.634 91.928 9.434 1.00 26.33 54 PHE G N 1
ATOM 10043 C CA . PHE G 1 54 ? 10.301 92.842 10.391 1.00 27.48 54 PHE G CA 1
ATOM 10044 C C . PHE G 1 54 ? 9.271 93.343 11.393 1.00 27.89 54 PHE G C 1
ATOM 10045 O O . PHE G 1 54 ? 8.136 93.763 10.999 1.00 28.77 54 PHE G O 1
ATOM 10053 N N . ILE G 1 55 ? 9.638 93.296 12.663 1.00 27.37 55 ILE G N 1
ATOM 10054 C CA . ILE G 1 55 ? 8.785 93.691 13.815 1.00 28.65 55 ILE G CA 1
ATOM 10055 C C . ILE G 1 55 ? 9.295 95.002 14.415 1.00 28.37 55 ILE G C 1
ATOM 10056 O O . ILE G 1 55 ? 8.491 95.828 14.863 1.00 28.51 55 ILE G O 1
ATOM 10061 N N . ASN G 1 56 ? 10.610 95.150 14.521 1.00 26.79 56 ASN G N 1
ATOM 10062 C CA . ASN G 1 56 ? 11.164 96.377 15.131 1.00 28.55 56 ASN G CA 1
ATOM 10063 C C . ASN G 1 56 ? 12.595 96.582 14.642 1.00 29.60 56 ASN G C 1
ATOM 10064 O O . ASN G 1 56 ? 13.245 95.605 14.245 1.00 27.89 56 ASN G O 1
ATOM 10069 N N . ILE G 1 57 ? 13.021 97.850 14.632 1.00 28.12 57 ILE G N 1
ATOM 10070 C CA . ILE G 1 57 ? 14.430 98.261 14.423 1.00 30.01 57 ILE G CA 1
ATOM 10071 C C . ILE G 1 57 ? 14.783 99.034 15.693 1.00 33.27 57 ILE G C 1
ATOM 10072 O O . ILE G 1 57 ? 14.124 100.065 15.957 1.00 32.93 57 ILE G O 1
ATOM 10077 N N . LEU G 1 58 ? 15.714 98.502 16.483 1.00 33.85 58 LEU G N 1
ATOM 10078 C CA . LEU G 1 58 ? 15.892 98.903 17.910 1.00 36.39 58 LEU G CA 1
ATOM 10079 C C . LEU G 1 58 ? 17.080 99.862 18.030 1.00 37.56 58 LEU G C 1
ATOM 10080 O O . LEU G 1 58 ? 17.012 100.788 18.846 1.00 38.87 58 LEU G O 1
ATOM 10085 N N . GLU G 1 59 ? 18.153 99.584 17.301 1.00 34.10 59 GLU G N 1
ATOM 10086 C CA . GLU G 1 59 ? 19.380 100.392 17.337 1.00 37.61 59 GLU G CA 1
ATOM 10087 C C . GLU G 1 59 ? 19.944 100.430 15.925 1.00 33.91 59 GLU G C 1
ATOM 10088 O O . GLU G 1 59 ? 19.923 99.384 15.234 1.00 29.61 59 GLU G O 1
ATOM 10094 N N . VAL G 1 60 ? 20.359 101.618 15.513 1.00 32.39 60 VAL G N 1
ATOM 10095 C CA . VAL G 1 60 ? 21.014 101.836 14.220 1.00 31.93 60 VAL G CA 1
ATOM 10096 C C . VAL G 1 60 ? 22.252 102.672 14.524 1.00 30.66 60 VAL G C 1
ATOM 10097 O O . VAL G 1 60 ? 22.147 103.597 15.363 1.00 30.74 60 VAL G O 1
ATOM 10101 N N . ASN G 1 61 ? 23.382 102.334 13.910 1.00 31.42 61 ASN G N 1
ATOM 10102 C CA . ASN G 1 61 ? 24.618 103.140 14.067 1.00 29.83 61 ASN G CA 1
ATOM 10103 C C . ASN G 1 61 ? 25.171 103.409 12.676 1.00 31.35 61 ASN G C 1
ATOM 10104 O O . ASN G 1 61 ? 25.663 102.465 12.033 1.00 30.50 61 ASN G O 1
ATOM 10109 N N . GLU G 1 62 ? 25.065 104.656 12.198 1.00 30.04 62 GLU G N 1
ATOM 10110 C CA . GLU G 1 62 ? 25.489 105.052 10.827 1.00 32.56 62 GLU G CA 1
ATOM 10111 C C . GLU G 1 62 ? 27.017 105.104 10.751 1.00 29.55 62 GLU G C 1
ATOM 10112 O O . GLU G 1 62 ? 27.557 104.928 9.659 1.00 38.25 62 GLU G O 1
ATOM 10118 N N . ILE G 1 63 ? 27.698 105.336 11.870 1.00 32.51 63 ILE G N 1
ATOM 10119 C CA . ILE G 1 63 ? 29.194 105.327 11.948 1.00 34.48 63 ILE G CA 1
ATOM 10120 C C . ILE G 1 63 ? 29.701 103.894 11.757 1.00 36.83 63 ILE G C 1
ATOM 10121 O O . ILE G 1 63 ? 30.607 103.702 10.924 1.00 32.73 63 ILE G O 1
ATOM 10126 N N . THR G 1 64 ? 29.147 102.914 12.492 1.00 32.67 64 THR G N 1
ATOM 10127 C CA . THR G 1 64 ? 29.653 101.514 12.506 1.00 30.46 64 THR G CA 1
ATOM 10128 C C . THR G 1 64 ? 28.951 100.659 11.445 1.00 30.80 64 THR G C 1
ATOM 10129 O O . THR G 1 64 ? 29.427 99.567 11.189 1.00 32.27 64 THR G O 1
ATOM 10133 N N . ASN G 1 65 ? 27.863 101.142 10.833 1.00 26.41 65 ASN G N 1
ATOM 10134 C CA . ASN G 1 65 ? 27.049 100.350 9.875 1.00 27.96 65 ASN G CA 1
ATOM 10135 C C . ASN G 1 65 ? 26.563 99.061 10.570 1.00 27.02 65 ASN G C 1
ATOM 10136 O O . ASN G 1 65 ? 26.777 97.957 10.023 1.00 28.02 65 ASN G O 1
ATOM 10141 N N . GLU G 1 66 ? 25.915 99.217 11.714 1.00 27.77 66 GLU G N 1
ATOM 10142 C CA . GLU G 1 66 ? 25.312 98.092 12.480 1.00 28.50 66 GLU G CA 1
ATOM 10143 C C . GLU G 1 66 ? 23.846 98.413 12.761 1.00 28.01 66 GLU G C 1
ATOM 10144 O O . GLU G 1 66 ? 23.500 99.612 13.014 1.00 28.19 66 GLU G O 1
ATOM 10150 N N . VAL G 1 67 ? 22.999 97.379 12.699 1.00 28.55 67 VAL G N 1
ATOM 10151 C CA . VAL G 1 67 ? 21.559 97.506 13.049 1.00 29.33 67 VAL G CA 1
ATOM 10152 C C . VAL G 1 67 ? 21.198 96.346 13.971 1.00 28.58 67 VAL G C 1
ATOM 10153 O O . VAL G 1 67 ? 21.743 95.248 13.769 1.00 29.51 67 VAL G O 1
ATOM 10157 N N . ASP G 1 68 ? 20.326 96.594 14.930 1.00 30.53 68 ASP G N 1
ATOM 10158 C CA . ASP G 1 68 ? 19.757 95.586 15.854 1.00 29.30 68 ASP G CA 1
ATOM 10159 C C . ASP G 1 68 ? 18.275 95.514 15.498 1.00 27.72 68 ASP G C 1
ATOM 10160 O O . ASP G 1 68 ? 17.598 96.558 15.575 1.00 31.82 68 ASP G O 1
ATOM 10165 N N . VAL G 1 69 ? 17.787 94.367 15.039 1.00 27.86 69 VAL G N 1
ATOM 10166 C CA . VAL G 1 69 ? 16.407 94.220 14.486 1.00 28.58 69 VAL G CA 1
ATOM 10167 C C . VAL G 1 69 ? 15.726 93.048 15.184 1.00 26.28 69 VAL G C 1
ATOM 10168 O O . VAL G 1 69 ? 16.419 92.105 15.626 1.00 25.23 69 VAL G O 1
ATOM 10172 N N . VAL G 1 70 ? 14.402 93.114 15.256 1.00 27.04 70 VAL G N 1
ATOM 10173 C CA . VAL G 1 70 ? 13.538 91.978 15.658 1.00 24.94 70 VAL G CA 1
ATOM 10174 C C . VAL G 1 70 ? 12.731 91.593 14.427 1.00 27.49 70 VAL G C 1
ATOM 10175 O O . VAL G 1 70 ? 12.128 92.489 13.807 1.00 26.99 70 VAL G O 1
ATOM 10179 N N . PHE G 1 71 ? 12.733 90.312 14.062 1.00 25.87 71 PHE G N 1
ATOM 10180 C CA . PHE G 1 71 ? 11.980 89.815 12.891 1.00 25.41 71 PHE G CA 1
ATOM 10181 C C . PHE G 1 71 ? 11.432 88.420 13.178 1.00 25.47 71 PHE G C 1
ATOM 10182 O O . PHE G 1 71 ? 12.018 87.690 14.015 1.00 24.32 71 PHE G O 1
ATOM 10190 N N . TRP G 1 72 ? 10.338 88.081 12.502 1.00 25.40 72 TRP G N 1
ATOM 10191 C CA . TRP G 1 72 ? 9.789 86.707 12.479 1.00 26.32 72 TRP G CA 1
ATOM 10192 C C . TRP G 1 72 ? 10.376 85.992 11.279 1.00 27.56 72 TRP G C 1
ATOM 10193 O O . TRP G 1 72 ? 10.262 86.525 10.153 1.00 27.23 72 TRP G O 1
ATOM 10204 N N . GLN G 1 73 ? 11.079 84.892 11.491 1.00 24.16 73 GLN G N 1
ATOM 10205 C CA . GLN G 1 73 ? 11.767 84.164 10.405 1.00 23.54 73 GLN G CA 1
ATOM 10206 C C . GLN G 1 73 ? 10.860 83.017 9.950 1.00 25.19 73 GLN G C 1
ATOM 10207 O O . GLN G 1 73 ? 10.998 81.911 10.470 1.00 26.24 73 GLN G O 1
ATOM 10213 N N . GLN G 1 74 ? 9.979 83.282 9.004 1.00 23.88 74 GLN G N 1
ATOM 10214 C CA . GLN G 1 74 ? 9.008 82.281 8.529 1.00 25.89 74 GLN G CA 1
ATOM 10215 C C . GLN G 1 74 ? 9.747 81.240 7.673 1.00 24.37 74 GLN G C 1
ATOM 10216 O O . GLN G 1 74 ? 10.325 81.616 6.633 1.00 24.30 74 GLN G O 1
ATOM 10222 N N . THR G 1 75 ? 9.772 79.983 8.132 1.00 24.03 75 THR G N 1
ATOM 10223 C CA . THR G 1 75 ? 10.600 78.908 7.555 1.00 24.21 75 THR G CA 1
ATOM 10224 C C . THR G 1 75 ? 9.720 77.695 7.309 1.00 27.42 75 THR G C 1
ATOM 10225 O O . THR G 1 75 ? 9.076 77.225 8.266 1.00 25.94 75 THR G O 1
ATOM 10229 N N . THR G 1 76 ? 9.662 77.195 6.082 1.00 25.53 76 THR G N 1
ATOM 10230 C CA . THR G 1 76 ? 8.858 75.996 5.756 1.00 26.53 76 THR G CA 1
ATOM 10231 C C . THR G 1 76 ? 9.666 75.021 4.914 1.00 26.96 76 THR G C 1
ATOM 10232 O O . THR G 1 76 ? 10.527 75.448 4.131 1.00 27.50 76 THR G O 1
ATOM 10236 N N . TRP G 1 77 ? 9.385 73.734 5.096 1.00 25.93 77 TRP G N 1
ATOM 10237 C CA . TRP G 1 77 ? 10.013 72.634 4.349 1.00 24.61 77 TRP G CA 1
ATOM 10238 C C . TRP G 1 77 ? 9.179 71.384 4.557 1.00 28.08 77 TRP G C 1
ATOM 10239 O O . TRP G 1 77 ? 8.293 71.412 5.424 1.00 29.65 77 TRP G O 1
ATOM 10250 N N . SER G 1 78 ? 9.465 70.351 3.796 1.00 25.85 78 SER G N 1
ATOM 10251 C CA A SER G 1 78 ? 8.792 69.038 3.894 0.50 28.79 78 SER G CA 1
ATOM 10252 C CA B SER G 1 78 ? 8.782 69.038 3.899 0.50 28.95 78 SER G CA 1
ATOM 10253 C C . SER G 1 78 ? 9.746 68.010 4.496 1.00 28.10 78 SER G C 1
ATOM 10254 O O . SER G 1 78 ? 10.928 67.985 4.111 1.00 26.99 78 SER G O 1
ATOM 10259 N N . ASP G 1 79 ? 9.237 67.188 5.411 1.00 29.53 79 ASP G N 1
ATOM 10260 C CA . ASP G 1 79 ? 9.932 66.001 5.953 1.00 27.36 79 ASP G CA 1
ATOM 10261 C C . ASP G 1 79 ? 8.911 64.869 5.938 1.00 29.13 79 ASP G C 1
ATOM 10262 O O . ASP G 1 79 ? 8.095 64.780 6.880 1.00 29.40 79 ASP G O 1
ATOM 10267 N N . ARG G 1 80 ? 8.934 64.064 4.889 1.00 30.77 80 ARG G N 1
ATOM 10268 C CA . ARG G 1 80 ? 7.942 62.975 4.662 1.00 35.98 80 ARG G CA 1
ATOM 10269 C C . ARG G 1 80 ? 8.000 61.941 5.787 1.00 32.92 80 ARG G C 1
ATOM 10270 O O . ARG G 1 80 ? 6.996 61.274 6.001 1.00 34.72 80 ARG G O 1
ATOM 10278 N N . THR G 1 81 ? 9.099 61.841 6.531 1.00 34.59 81 THR G N 1
ATOM 10279 C CA . THR G 1 81 ? 9.210 60.877 7.671 1.00 37.37 81 THR G CA 1
ATOM 10280 C C . THR G 1 81 ? 8.255 61.283 8.804 1.00 38.18 81 THR G C 1
ATOM 10281 O O . THR G 1 81 ? 7.981 60.445 9.667 1.00 37.52 81 THR G O 1
ATOM 10285 N N . LEU G 1 82 ? 7.726 62.511 8.804 1.00 31.42 82 LEU G N 1
ATOM 10286 C CA . LEU G 1 82 ? 6.799 62.974 9.869 1.00 31.14 82 LEU G CA 1
ATOM 10287 C C . LEU G 1 82 ? 5.342 62.663 9.509 1.00 33.27 82 LEU G C 1
ATOM 10288 O O . LEU G 1 82 ? 4.518 62.763 10.427 1.00 30.08 82 LEU G O 1
ATOM 10293 N N . ALA G 1 83 ? 5.039 62.315 8.252 1.00 31.56 83 ALA G N 1
ATOM 10294 C CA . ALA G 1 83 ? 3.663 62.291 7.706 1.00 34.85 83 ALA G CA 1
ATOM 10295 C C . ALA G 1 83 ? 2.828 61.201 8.383 1.00 32.49 83 ALA G C 1
ATOM 10296 O O . ALA G 1 83 ? 3.404 60.188 8.782 1.00 33.49 83 ALA G O 1
ATOM 10298 N N . TRP G 1 84 ? 1.524 61.430 8.513 1.00 30.86 84 TRP G N 1
ATOM 10299 C CA . TRP G 1 84 ? 0.560 60.421 9.029 1.00 31.63 84 TRP G CA 1
ATOM 10300 C C . TRP G 1 84 ? -0.740 60.503 8.229 1.00 32.66 84 TRP G C 1
ATOM 10301 O O . TRP G 1 84 ? -0.993 61.526 7.573 1.00 31.96 84 TRP G O 1
ATOM 10312 N N . ASN G 1 85 ? -1.548 59.446 8.306 1.00 37.78 85 ASN G N 1
ATOM 10313 C CA . ASN G 1 85 ? -2.917 59.401 7.725 1.00 42.12 85 ASN G CA 1
ATOM 10314 C C . ASN G 1 85 ? -3.832 60.320 8.557 1.00 45.64 85 ASN G C 1
ATOM 10315 O O . ASN G 1 85 ? -4.069 60.024 9.738 1.00 45.29 85 ASN G O 1
ATOM 10320 N N . SER G 1 86 ? -4.349 61.398 7.964 1.00 43.69 86 SER G N 1
ATOM 10321 C CA . SER G 1 86 ? -5.145 62.433 8.672 1.00 47.80 86 SER G CA 1
ATOM 10322 C C . SER G 1 86 ? -6.628 62.035 8.772 1.00 49.21 86 SER G C 1
ATOM 10323 O O . SER G 1 86 ? -7.374 62.799 9.390 1.00 48.75 86 SER G O 1
ATOM 10326 N N . SER G 1 87 ? -7.053 60.893 8.219 1.00 50.61 87 SER G N 1
ATOM 10327 C CA . SER G 1 87 ? -8.463 60.419 8.337 1.00 55.73 87 SER G CA 1
ATOM 10328 C C . SER G 1 87 ? -8.757 60.125 9.814 1.00 45.63 87 SER G C 1
ATOM 10329 O O . SER G 1 87 ? -8.014 59.321 10.415 1.00 53.38 87 SER G O 1
ATOM 10332 N N . HIS G 1 88 ? -9.751 60.802 10.393 1.00 51.12 88 HIS G N 1
ATOM 10333 C CA . HIS G 1 88 ? -10.144 60.682 11.828 1.00 56.57 88 HIS G CA 1
ATOM 10334 C C . HIS G 1 88 ? -8.937 60.969 12.742 1.00 55.35 88 HIS G C 1
ATOM 10335 O O . HIS G 1 88 ? -8.826 60.358 13.820 1.00 55.84 88 HIS G O 1
ATOM 10342 N N . SER G 1 89 ? -8.076 61.898 12.325 1.00 45.85 89 SER G N 1
ATOM 10343 C CA . SER G 1 89 ? -6.841 62.298 13.047 1.00 41.28 89 SER G CA 1
ATOM 10344 C C . SER G 1 89 ? -6.684 63.809 12.948 1.00 36.46 89 SER G C 1
ATOM 10345 O O . SER G 1 89 ? -7.203 64.433 12.030 1.00 35.95 89 SER G O 1
ATOM 10348 N N . PRO G 1 90 ? -5.942 64.458 13.868 1.00 36.82 90 PRO G N 1
ATOM 10349 C CA . PRO G 1 90 ? -5.630 65.879 13.703 1.00 36.21 90 PRO G CA 1
ATOM 10350 C C . PRO G 1 90 ? -4.898 66.087 12.367 1.00 33.95 90 PRO G C 1
ATOM 10351 O O . PRO G 1 90 ? -4.173 65.204 11.956 1.00 34.12 90 PRO G O 1
ATOM 10355 N N . ASP G 1 91 ? -5.086 67.243 11.744 1.00 31.30 91 ASP G N 1
ATOM 10356 C CA . ASP G 1 91 ? -4.419 67.609 10.478 1.00 35.09 91 ASP G CA 1
ATOM 10357 C C . ASP G 1 91 ? -3.020 68.147 10.789 1.00 34.41 91 ASP G C 1
ATOM 10358 O O . ASP G 1 91 ? -2.200 68.189 9.870 1.00 29.38 91 ASP G O 1
ATOM 10363 N N . GLN G 1 92 ? -2.792 68.653 12.010 1.00 30.90 92 GLN G N 1
ATOM 10364 C CA . GLN G 1 92 ? -1.506 69.332 12.380 1.00 28.73 92 GLN G CA 1
ATOM 10365 C C . GLN G 1 92 ? -1.249 69.155 13.873 1.00 28.96 92 GLN G C 1
ATOM 10366 O O . GLN G 1 92 ? -2.235 69.048 14.637 1.00 30.36 92 GLN G O 1
ATOM 10372 N N . VAL G 1 93 ? 0.017 69.181 14.287 1.00 26.08 93 VAL G N 1
ATOM 10373 C CA . VAL G 1 93 ? 0.408 69.176 15.721 1.00 27.74 93 VAL G CA 1
ATOM 10374 C C . VAL G 1 93 ? 1.546 70.174 15.914 1.00 26.26 93 VAL G C 1
ATOM 10375 O O . VAL G 1 93 ? 2.258 70.528 14.949 1.00 25.90 93 VAL G O 1
ATOM 10379 N N . SER G 1 94 ? 1.714 70.632 17.153 1.00 24.53 94 SER G N 1
ATOM 10380 C CA . SER G 1 94 ? 2.855 71.486 17.565 1.00 25.89 94 SER G CA 1
ATOM 10381 C C . SER G 1 94 ? 3.939 70.579 18.136 1.00 25.83 94 SER G C 1
ATOM 10382 O O . SER G 1 94 ? 3.614 69.773 19.022 1.00 27.14 94 SER G O 1
ATOM 10385 N N . VAL G 1 95 ? 5.165 70.719 17.671 1.00 24.29 95 VAL G N 1
ATOM 10386 C CA . VAL G 1 95 ? 6.276 69.796 18.015 1.00 25.07 95 VAL G CA 1
ATOM 10387 C C . VAL G 1 95 ? 7.478 70.624 18.438 1.00 24.88 95 VAL G C 1
ATOM 10388 O O . VAL G 1 95 ? 7.881 71.554 17.749 1.00 25.26 95 VAL G O 1
ATOM 10392 N N . PRO G 1 96 ? 8.136 70.285 19.554 1.00 26.26 96 PRO G N 1
ATOM 10393 C CA . PRO G 1 96 ? 9.390 70.947 19.914 1.00 25.44 96 PRO G CA 1
ATOM 10394 C C . PRO G 1 96 ? 10.450 70.726 18.834 1.00 27.82 96 PRO G C 1
ATOM 10395 O O . PRO G 1 96 ? 10.590 69.618 18.362 1.00 25.75 96 PRO G O 1
ATOM 10399 N N . ILE G 1 97 ? 11.182 71.781 18.460 1.00 26.78 97 ILE G N 1
ATOM 10400 C CA . ILE G 1 97 ? 12.170 71.650 17.355 1.00 26.11 97 ILE G CA 1
ATOM 10401 C C . ILE G 1 97 ? 13.311 70.713 17.753 1.00 29.23 97 ILE G C 1
ATOM 10402 O O . ILE G 1 97 ? 13.950 70.170 16.845 1.00 27.06 97 ILE G O 1
ATOM 10407 N N . SER G 1 98 ? 13.534 70.450 19.048 1.00 28.09 98 SER G N 1
ATOM 10408 C CA . SER G 1 98 ? 14.543 69.438 19.476 1.00 29.65 98 SER G CA 1
ATOM 10409 C C . SER G 1 98 ? 14.140 68.045 18.984 1.00 29.93 98 SER G C 1
ATOM 10410 O O . SER G 1 98 ? 15.008 67.187 18.896 1.00 29.08 98 SER G O 1
ATOM 10413 N N . SER G 1 99 ? 12.880 67.800 18.635 1.00 26.30 99 SER G N 1
ATOM 10414 C CA . SER G 1 99 ? 12.417 66.489 18.096 1.00 28.14 99 SER G CA 1
ATOM 10415 C C . SER G 1 99 ? 12.405 66.453 16.561 1.00 28.68 99 SER G C 1
ATOM 10416 O O . SER G 1 99 ? 11.919 65.472 16.036 1.00 32.04 99 SER G O 1
ATOM 10419 N N . LEU G 1 100 ? 12.834 67.501 15.869 1.00 26.23 100 LEU G N 1
ATOM 10420 C CA . LEU G 1 100 ? 12.740 67.589 14.379 1.00 26.44 100 LEU G CA 1
ATOM 10421 C C . LEU G 1 100 ? 14.097 67.925 13.793 1.00 23.02 100 LEU G C 1
ATOM 10422 O O . LEU G 1 100 ? 14.818 68.698 14.396 1.00 24.84 100 LEU G O 1
ATOM 10427 N N . TRP G 1 101 ? 14.339 67.462 12.566 1.00 22.95 101 TRP G N 1
ATOM 10428 C CA . TRP G 1 101 ? 15.385 68.106 11.742 1.00 23.50 101 TRP G CA 1
ATOM 10429 C C . TRP G 1 101 ? 14.928 69.524 11.410 1.00 25.69 101 TRP G C 1
ATOM 10430 O O . TRP G 1 101 ? 13.780 69.691 11.011 1.00 24.26 101 TRP G O 1
ATOM 10441 N N . VAL G 1 102 ? 15.805 70.498 11.569 1.00 23.16 102 VAL G N 1
ATOM 10442 C CA A VAL G 1 102 ? 15.551 71.894 11.131 0.50 25.51 102 VAL G CA 1
ATOM 10443 C CA B VAL G 1 102 ? 15.536 71.889 11.107 0.50 24.78 102 VAL G CA 1
ATOM 10444 C C . VAL G 1 102 ? 16.724 72.311 10.261 1.00 25.27 102 VAL G C 1
ATOM 10445 O O . VAL G 1 102 ? 17.871 71.925 10.520 1.00 25.75 102 VAL G O 1
ATOM 10452 N N . PRO G 1 103 ? 16.487 73.114 9.207 1.00 25.72 103 PRO G N 1
ATOM 10453 C CA . PRO G 1 103 ? 17.584 73.599 8.376 1.00 25.76 103 PRO G CA 1
ATOM 10454 C C . PRO G 1 103 ? 18.574 74.415 9.203 1.00 24.63 103 PRO G C 1
ATOM 10455 O O . PRO G 1 103 ? 18.162 75.216 10.048 1.00 22.96 103 PRO G O 1
ATOM 10459 N N . ASP G 1 104 ? 19.860 74.217 8.918 1.00 25.72 104 ASP G N 1
ATOM 10460 C CA . ASP G 1 104 ? 20.977 74.895 9.622 1.00 25.37 104 ASP G CA 1
ATOM 10461 C C . ASP G 1 104 ? 21.214 76.281 8.999 1.00 23.60 104 ASP G C 1
ATOM 10462 O O . ASP G 1 104 ? 22.357 76.582 8.565 1.00 24.25 104 ASP G O 1
ATOM 10467 N N . LEU G 1 105 ? 20.187 77.116 8.983 1.00 23.20 105 LEU G N 1
ATOM 10468 C CA . LEU G 1 105 ? 20.228 78.469 8.410 1.00 26.28 105 LEU G CA 1
ATOM 10469 C C . LEU G 1 105 ? 21.078 79.385 9.298 1.00 25.79 105 LEU G C 1
ATOM 10470 O O . LEU G 1 105 ? 21.048 79.292 10.550 1.00 28.64 105 LEU G O 1
ATOM 10475 N N . ALA G 1 106 ? 21.822 80.265 8.647 1.00 25.35 106 ALA G N 1
ATOM 10476 C CA . ALA G 1 106 ? 22.624 81.295 9.323 1.00 25.79 106 ALA G CA 1
ATOM 10477 C C . ALA G 1 106 ? 22.496 82.569 8.495 1.00 25.96 106 ALA G C 1
ATOM 10478 O O . ALA G 1 106 ? 22.396 82.471 7.241 1.00 25.61 106 ALA G O 1
ATOM 10480 N N . ALA G 1 107 ? 22.509 83.703 9.170 1.00 22.66 107 ALA G N 1
ATOM 10481 C CA . ALA G 1 107 ? 22.645 85.017 8.526 1.00 25.19 107 ALA G CA 1
ATOM 10482 C C . ALA G 1 107 ? 24.136 85.302 8.359 1.00 25.29 107 ALA G C 1
ATOM 10483 O O . ALA G 1 107 ? 24.831 85.453 9.363 1.00 25.10 107 ALA G O 1
ATOM 10485 N N . TYR G 1 108 ? 24.603 85.319 7.115 1.00 25.18 108 TYR G N 1
ATOM 10486 C CA . TYR G 1 108 ? 26.044 85.375 6.771 1.00 27.07 108 TYR G CA 1
ATOM 10487 C C . TYR G 1 108 ? 26.658 86.690 7.233 1.00 26.10 108 TYR G C 1
ATOM 10488 O O . TYR G 1 108 ? 27.870 86.701 7.459 1.00 26.61 108 TYR G O 1
ATOM 10497 N N . ASN G 1 109 ? 25.886 87.767 7.426 1.00 24.33 109 ASN G N 1
ATOM 10498 C CA . ASN G 1 109 ? 26.400 89.087 7.883 1.00 24.48 109 ASN G CA 1
ATOM 10499 C C . ASN G 1 109 ? 25.925 89.402 9.313 1.00 24.85 109 ASN G C 1
ATOM 10500 O O . ASN G 1 109 ? 25.964 90.568 9.733 1.00 24.67 109 ASN G O 1
ATOM 10505 N N . ALA G 1 110 ? 25.501 88.402 10.080 1.00 26.99 110 ALA G N 1
ATOM 10506 C CA . ALA G 1 110 ? 25.129 88.599 11.505 1.00 26.19 110 ALA G CA 1
ATOM 10507 C C . ALA G 1 110 ? 26.415 88.822 12.298 1.00 24.91 110 ALA G C 1
ATOM 10508 O O . ALA G 1 110 ? 27.428 88.162 11.994 1.00 25.73 110 ALA G O 1
ATOM 10510 N N . ILE G 1 111 ? 26.373 89.702 13.276 1.00 23.98 111 ILE G N 1
ATOM 10511 C CA . ILE G 1 111 ? 27.510 89.975 14.202 1.00 25.26 111 ILE G CA 1
ATOM 10512 C C . ILE G 1 111 ? 27.085 89.703 15.649 1.00 25.33 111 ILE G C 1
ATOM 10513 O O . ILE G 1 111 ? 27.873 89.985 16.551 1.00 28.34 111 ILE G O 1
ATOM 10518 N N . SER G 1 112 ? 25.915 89.094 15.866 1.00 28.91 112 SER G N 1
ATOM 10519 C CA . SER G 1 112 ? 25.489 88.551 17.182 1.00 30.62 112 SER G CA 1
ATOM 10520 C C . SER G 1 112 ? 24.803 87.204 16.962 1.00 29.75 112 SER G C 1
ATOM 10521 O O . SER G 1 112 ? 24.353 86.942 15.834 1.00 26.28 112 SER G O 1
ATOM 10524 N N . LYS G 1 113 ? 24.745 86.349 17.981 1.00 27.10 113 LYS G N 1
ATOM 10525 C CA . LYS G 1 113 ? 23.961 85.102 17.905 1.00 34.08 113 LYS G CA 1
ATOM 10526 C C . LYS G 1 113 ? 22.491 85.483 17.758 1.00 33.47 113 LYS G C 1
ATOM 10527 O O . LYS G 1 113 ? 22.063 86.492 18.295 1.00 33.12 113 LYS G O 1
ATOM 10533 N N . PRO G 1 114 ? 21.678 84.678 17.059 1.00 29.49 114 PRO G N 1
ATOM 10534 C CA . PRO G 1 114 ? 20.249 84.939 17.012 1.00 30.16 114 PRO G CA 1
ATOM 10535 C C . PRO G 1 114 ? 19.681 84.716 18.422 1.00 32.95 114 PRO G C 1
ATOM 10536 O O . PRO G 1 114 ? 19.973 83.690 19.021 1.00 37.03 114 PRO G O 1
ATOM 10540 N N . GLU G 1 115 ? 18.982 85.696 18.971 1.00 30.31 115 GLU G N 1
ATOM 10541 C CA . GLU G 1 115 ? 18.275 85.586 20.275 1.00 33.66 115 GLU G CA 1
ATOM 10542 C C . GLU G 1 115 ? 16.829 85.195 19.955 1.00 28.82 115 GLU G C 1
ATOM 10543 O O . GLU G 1 115 ? 16.101 86.034 19.445 1.00 26.08 115 GLU G O 1
ATOM 10549 N N . VAL G 1 116 ? 16.436 83.968 20.257 1.00 28.30 116 VAL G N 1
ATOM 10550 C CA . VAL G 1 116 ? 15.052 83.502 19.974 1.00 27.86 116 VAL G CA 1
ATOM 10551 C C . VAL G 1 116 ? 14.139 83.926 21.131 1.00 28.34 116 VAL G C 1
ATOM 10552 O O . VAL G 1 116 ? 14.402 83.541 22.285 1.00 26.84 116 VAL G O 1
ATOM 10556 N N . LEU G 1 117 ? 13.128 84.717 20.834 1.00 23.99 117 LEU G N 1
ATOM 10557 C CA . LEU G 1 117 ? 12.266 85.361 21.843 1.00 26.61 117 LEU G CA 1
ATOM 10558 C C . LEU G 1 117 ? 11.044 84.488 22.147 1.00 28.35 117 LEU G C 1
ATOM 10559 O O . LEU G 1 117 ? 10.354 84.787 23.124 1.00 30.39 117 LEU G O 1
ATOM 10564 N N . THR G 1 118 ? 10.789 83.447 21.370 1.00 24.68 118 THR G N 1
ATOM 10565 C CA . THR G 1 118 ? 9.489 82.738 21.343 1.00 24.93 118 THR G CA 1
ATOM 10566 C C . THR G 1 118 ? 9.668 81.275 21.699 1.00 25.23 118 THR G C 1
ATOM 10567 O O . THR G 1 118 ? 10.777 80.741 21.601 1.00 25.09 118 THR G O 1
ATOM 10571 N N . PRO G 1 119 ? 8.583 80.581 22.082 1.00 25.70 119 PRO G N 1
ATOM 10572 C CA . PRO G 1 119 ? 8.625 79.130 22.307 1.00 25.70 119 PRO G CA 1
ATOM 10573 C C . PRO G 1 119 ? 9.173 78.375 21.101 1.00 24.61 119 PRO G C 1
ATOM 10574 O O . PRO G 1 119 ? 8.755 78.635 19.996 1.00 24.71 119 PRO G O 1
ATOM 10578 N N . GLN G 1 120 ? 10.080 77.426 21.339 1.00 24.75 120 GLN G N 1
ATOM 10579 C CA A GLN G 1 120 ? 10.825 76.734 20.252 0.50 26.23 120 GLN G CA 1
ATOM 10580 C CA B GLN G 1 120 ? 10.824 76.730 20.253 0.50 25.08 120 GLN G CA 1
ATOM 10581 C C . GLN G 1 120 ? 10.012 75.515 19.798 1.00 24.41 120 GLN G C 1
ATOM 10582 O O . GLN G 1 120 ? 10.467 74.382 19.974 1.00 26.72 120 GLN G O 1
ATOM 10593 N N . LEU G 1 121 ? 8.847 75.774 19.228 1.00 24.00 121 LEU G N 1
ATOM 10594 C CA . LEU G 1 121 ? 7.902 74.798 18.676 1.00 23.12 121 LEU G CA 1
ATOM 10595 C C . LEU G 1 121 ? 7.718 75.098 17.189 1.00 22.89 121 LEU G C 1
ATOM 10596 O O . LEU G 1 121 ? 7.667 76.281 16.834 1.00 24.16 121 LEU G O 1
ATOM 10601 N N . ALA G 1 122 ? 7.533 74.049 16.398 1.00 22.24 122 ALA G N 1
ATOM 10602 C CA . ALA G 1 122 ? 7.136 74.136 14.978 1.00 23.14 122 ALA G CA 1
ATOM 10603 C C . ALA G 1 122 ? 5.752 73.518 14.839 1.00 24.85 122 ALA G C 1
ATOM 10604 O O . ALA G 1 122 ? 5.345 72.734 15.731 1.00 28.44 122 ALA G O 1
ATOM 10606 N N . ARG G 1 123 ? 5.058 73.840 13.756 1.00 23.24 123 ARG G N 1
ATOM 10607 C CA . ARG G 1 123 ? 3.788 73.187 13.394 1.00 25.42 123 ARG G CA 1
ATOM 10608 C C . ARG G 1 123 ? 4.102 72.148 12.332 1.00 27.29 123 ARG G C 1
ATOM 10609 O O . ARG G 1 123 ? 4.763 72.504 11.343 1.00 25.56 123 ARG G O 1
ATOM 10617 N N . VAL G 1 124 ? 3.661 70.915 12.534 1.00 25.84 124 VAL G N 1
ATOM 10618 C CA . VAL G 1 124 ? 3.886 69.807 11.590 1.00 24.89 124 VAL G CA 1
ATOM 10619 C C . VAL G 1 124 ? 2.505 69.388 11.054 1.00 27.33 124 VAL G C 1
ATOM 10620 O O . VAL G 1 124 ? 1.582 69.157 11.845 1.00 25.62 124 VAL G O 1
ATOM 10624 N N . VAL G 1 125 ? 2.368 69.375 9.754 1.00 28.12 125 VAL G N 1
ATOM 10625 C CA . VAL G 1 125 ? 1.122 68.994 9.023 1.00 29.70 125 VAL G CA 1
ATOM 10626 C C . VAL G 1 125 ? 1.209 67.512 8.688 1.00 26.92 125 VAL G C 1
ATOM 10627 O O . VAL G 1 125 ? 2.313 66.978 8.513 1.00 28.82 125 VAL G O 1
ATOM 10631 N N . SER G 1 126 ? 0.067 66.831 8.602 1.00 28.30 126 SER G N 1
ATOM 10632 C CA . SER G 1 126 ? -0.044 65.373 8.376 1.00 28.37 126 SER G CA 1
ATOM 10633 C C . SER G 1 126 ? 0.630 64.967 7.055 1.00 25.73 126 SER G C 1
ATOM 10634 O O . SER G 1 126 ? 0.970 63.792 6.952 1.00 30.53 126 SER G O 1
ATOM 10637 N N . ASP G 1 127 ? 0.870 65.873 6.115 1.00 28.03 127 ASP G N 1
ATOM 10638 C CA . ASP G 1 127 ? 1.580 65.552 4.855 1.00 30.52 127 ASP G CA 1
ATOM 10639 C C . ASP G 1 127 ? 3.094 65.690 5.029 1.00 29.20 127 ASP G C 1
ATOM 10640 O O . ASP G 1 127 ? 3.819 65.450 4.035 1.00 31.16 127 ASP G O 1
ATOM 10645 N N . GLY G 1 128 ? 3.584 66.075 6.211 1.00 29.23 128 GLY G N 1
ATOM 10646 C CA . GLY G 1 128 ? 5.028 66.227 6.460 1.00 26.87 128 GLY G CA 1
ATOM 10647 C C . GLY G 1 128 ? 5.534 67.649 6.264 1.00 27.03 128 GLY G C 1
ATOM 10648 O O . GLY G 1 128 ? 6.742 67.877 6.492 1.00 27.10 128 GLY G O 1
ATOM 10649 N N . GLU G 1 129 ? 4.679 68.603 5.945 1.00 27.55 129 GLU G N 1
ATOM 10650 C CA . GLU G 1 129 ? 5.097 70.024 5.879 1.00 27.26 129 GLU G CA 1
ATOM 10651 C C . GLU G 1 129 ? 5.362 70.504 7.311 1.00 29.23 129 GLU G C 1
ATOM 10652 O O . GLU G 1 129 ? 4.603 70.165 8.252 1.00 27.99 129 GLU G O 1
ATOM 10658 N N . VAL G 1 130 ? 6.439 71.255 7.477 1.00 25.65 130 VAL G N 1
ATOM 10659 C CA . VAL G 1 130 ? 6.822 71.873 8.766 1.00 24.56 130 VAL G CA 1
ATOM 10660 C C . VAL G 1 130 ? 6.791 73.384 8.584 1.00 27.18 130 VAL G C 1
ATOM 10661 O O . VAL G 1 130 ? 7.367 73.889 7.596 1.00 28.31 130 VAL G O 1
ATOM 10665 N N . LEU G 1 131 ? 6.187 74.093 9.521 1.00 23.29 131 LEU G N 1
ATOM 10666 C CA . LEU G 1 131 ? 6.237 75.571 9.590 1.00 25.64 131 LEU G CA 1
ATOM 10667 C C . LEU G 1 131 ? 6.884 75.963 10.918 1.00 27.99 131 LEU G C 1
ATOM 10668 O O . LEU G 1 131 ? 6.315 75.651 11.979 1.00 24.69 131 LEU G O 1
ATOM 10673 N N . TYR G 1 132 ? 8.049 76.591 10.847 1.00 24.84 132 TYR G N 1
ATOM 10674 C CA . TYR G 1 132 ? 8.764 77.087 12.036 1.00 24.31 132 TYR G CA 1
ATOM 10675 C C . TYR G 1 132 ? 8.963 78.587 11.870 1.00 25.45 132 TYR G C 1
ATOM 10676 O O . TYR G 1 132 ? 9.558 79.010 10.859 1.00 24.62 132 TYR G O 1
ATOM 10685 N N . MET G 1 133 ? 8.485 79.387 12.822 1.00 23.01 133 MET G N 1
ATOM 10686 C CA . MET G 1 133 ? 8.614 80.851 12.697 1.00 23.64 133 MET G CA 1
ATOM 10687 C C . MET G 1 133 ? 9.025 81.441 14.033 1.00 24.38 133 MET G C 1
ATOM 10688 O O . MET G 1 133 ? 8.203 81.957 14.787 1.00 24.58 133 MET G O 1
ATOM 10693 N N . PRO G 1 134 ? 10.332 81.409 14.359 1.00 22.92 134 PRO G N 1
ATOM 10694 C CA . PRO G 1 134 ? 10.797 82.052 15.576 1.00 24.33 134 PRO G CA 1
ATOM 10695 C C . PRO G 1 134 ? 10.785 83.566 15.413 1.00 23.91 134 PRO G C 1
ATOM 10696 O O . PRO G 1 134 ? 11.011 84.060 14.301 1.00 24.69 134 PRO G O 1
ATOM 10700 N N . SER G 1 135 ? 10.523 84.270 16.506 1.00 24.88 135 SER G N 1
ATOM 10701 C CA . SER G 1 135 ? 10.852 85.699 16.646 1.00 24.70 135 SER G CA 1
ATOM 10702 C C . SER G 1 135 ? 12.294 85.811 17.097 1.00 24.26 135 SER G C 1
ATOM 10703 O O . SER G 1 135 ? 12.659 85.213 18.128 1.00 25.59 135 SER G O 1
ATOM 10706 N N . ILE G 1 136 ? 13.098 86.528 16.323 1.00 23.49 136 ILE G N 1
ATOM 10707 C CA . ILE G 1 136 ? 14.565 86.641 16.545 1.00 23.88 136 ILE G CA 1
ATOM 10708 C C . ILE G 1 136 ? 14.937 88.104 16.727 1.00 23.20 136 ILE G C 1
ATOM 10709 O O . ILE G 1 136 ? 14.507 88.939 15.914 1.00 26.11 136 ILE G O 1
ATOM 10714 N N . ARG G 1 137 ? 15.781 88.377 17.713 1.00 23.15 137 ARG G N 1
ATOM 10715 C CA . ARG G 1 137 ? 16.525 89.635 17.819 1.00 24.30 137 ARG G CA 1
ATOM 10716 C C . ARG G 1 137 ? 17.979 89.356 17.437 1.00 25.18 137 ARG G C 1
ATOM 10717 O O . ARG G 1 137 ? 18.580 88.435 18.023 1.00 26.25 137 ARG G O 1
ATOM 10725 N N . GLN G 1 138 ? 18.525 90.122 16.508 1.00 25.81 138 GLN G N 1
ATOM 10726 C CA . GLN G 1 138 ? 19.879 89.865 15.982 1.00 24.93 138 GLN G CA 1
ATOM 10727 C C . GLN G 1 138 ? 20.470 91.177 15.444 1.00 25.85 138 GLN G C 1
ATOM 10728 O O . GLN G 1 138 ? 19.697 92.058 14.995 1.00 25.24 138 GLN G O 1
ATOM 10734 N N . ARG G 1 139 ? 21.796 91.295 15.537 1.00 24.72 139 ARG G N 1
ATOM 10735 C CA . ARG G 1 139 ? 22.567 92.459 15.074 1.00 26.04 139 ARG G CA 1
ATOM 10736 C C . ARG G 1 139 ? 23.279 92.092 13.765 1.00 25.59 139 ARG G C 1
ATOM 10737 O O . ARG G 1 139 ? 23.751 90.951 13.637 1.00 25.64 139 ARG G O 1
ATOM 10745 N N . PHE G 1 140 ? 23.330 93.029 12.811 1.00 25.09 140 PHE G N 1
ATOM 10746 C CA . PHE G 1 140 ? 23.873 92.820 11.458 1.00 25.09 140 PHE G CA 1
ATOM 10747 C C . PHE G 1 140 ? 24.829 93.952 11.095 1.00 24.69 140 PHE G C 1
ATOM 10748 O O . PHE G 1 140 ? 24.642 95.097 11.550 1.00 26.98 140 PHE G O 1
ATOM 10756 N N . SER G 1 141 ? 25.841 93.585 10.314 1.00 27.29 141 SER G N 1
ATOM 10757 C CA . SER G 1 141 ? 26.702 94.497 9.537 1.00 24.97 141 SER G CA 1
ATOM 10758 C C . SER G 1 141 ? 26.055 94.712 8.178 1.00 25.62 141 SER G C 1
ATOM 10759 O O . SER G 1 141 ? 25.947 93.758 7.388 1.00 27.42 141 SER G O 1
ATOM 10762 N N . CYS G 1 142 ? 25.610 95.934 7.913 1.00 27.09 142 CYS G N 1
ATOM 10763 C CA . CYS G 1 142 ? 24.934 96.264 6.640 1.00 28.86 142 CYS G CA 1
ATOM 10764 C C . CYS G 1 142 ? 24.932 97.781 6.435 1.00 25.42 142 CYS G C 1
ATOM 10765 O O . CYS G 1 142 ? 25.375 98.518 7.327 1.00 27.40 142 CYS G O 1
ATOM 10768 N N . ASP G 1 143 ? 24.503 98.213 5.259 1.00 28.78 143 ASP G N 1
ATOM 10769 C CA . ASP G 1 143 ? 24.656 99.633 4.832 1.00 27.61 143 ASP G CA 1
ATOM 10770 C C . ASP G 1 143 ? 23.577 100.474 5.516 1.00 28.72 143 ASP G C 1
ATOM 10771 O O . ASP G 1 143 ? 22.410 100.352 5.134 1.00 30.88 143 ASP G O 1
ATOM 10776 N N . VAL G 1 144 ? 23.968 101.296 6.482 1.00 26.97 144 VAL G N 1
ATOM 10777 C CA . VAL G 1 144 ? 23.059 102.204 7.226 1.00 30.89 144 VAL G CA 1
ATOM 10778 C C . VAL G 1 144 ? 23.110 103.616 6.615 1.00 28.97 144 VAL G C 1
ATOM 10779 O O . VAL G 1 144 ? 22.347 104.478 7.058 1.00 30.08 144 VAL G O 1
ATOM 10783 N N . SER G 1 145 ? 23.944 103.841 5.605 1.00 31.62 145 SER G N 1
ATOM 10784 C CA . SER G 1 145 ? 24.102 105.184 4.975 1.00 31.20 145 SER G CA 1
ATOM 10785 C C . SER G 1 145 ? 22.749 105.610 4.377 1.00 31.14 145 SER G C 1
ATOM 10786 O O . SER G 1 145 ? 22.084 104.779 3.694 1.00 28.35 145 SER G O 1
ATOM 10789 N N . GLY G 1 146 ? 22.324 106.845 4.635 1.00 33.29 146 GLY G N 1
ATOM 10790 C CA . GLY G 1 146 ? 21.072 107.394 4.072 1.00 35.06 146 GLY G CA 1
ATOM 10791 C C . GLY G 1 146 ? 19.878 107.177 4.995 1.00 30.97 146 GLY G C 1
ATOM 10792 O O . GLY G 1 146 ? 18.771 107.547 4.603 1.00 31.98 146 GLY G O 1
ATOM 10793 N N . VAL G 1 147 ? 20.080 106.623 6.198 1.00 30.80 147 VAL G N 1
ATOM 10794 C CA . VAL G 1 147 ? 18.947 106.328 7.134 1.00 31.33 147 VAL G CA 1
ATOM 10795 C C . VAL G 1 147 ? 18.179 107.612 7.467 1.00 34.44 147 VAL G C 1
ATOM 10796 O O . VAL G 1 147 ? 16.954 107.511 7.664 1.00 29.97 147 VAL G O 1
ATOM 10800 N N . ASP G 1 148 ? 18.861 108.765 7.547 1.00 35.19 148 ASP G N 1
ATOM 10801 C CA . ASP G 1 148 ? 18.215 110.056 7.932 1.00 37.93 148 ASP G CA 1
ATOM 10802 C C . ASP G 1 148 ? 17.763 110.841 6.690 1.00 42.67 148 ASP G C 1
ATOM 10803 O O . ASP G 1 148 ? 17.520 112.047 6.839 1.00 51.91 148 ASP G O 1
ATOM 10808 N N . THR G 1 149 ? 17.639 110.200 5.526 1.00 35.90 149 THR G N 1
ATOM 10809 C CA . THR G 1 149 ? 17.203 110.840 4.257 1.00 37.43 149 THR G CA 1
ATOM 10810 C C . THR G 1 149 ? 15.844 110.283 3.857 1.00 40.01 149 THR G C 1
ATOM 10811 O O . THR G 1 149 ? 15.391 109.272 4.452 1.00 36.08 149 THR G O 1
ATOM 10815 N N . GLU G 1 150 ? 15.202 110.928 2.881 1.00 38.20 150 GLU G N 1
ATOM 10816 C CA . GLU G 1 150 ? 13.846 110.533 2.416 1.00 41.06 150 GLU G CA 1
ATOM 10817 C C . GLU G 1 150 ? 13.923 109.144 1.755 1.00 34.40 150 GLU G C 1
ATOM 10818 O O . GLU G 1 150 ? 12.972 108.386 1.918 1.00 40.31 150 GLU G O 1
ATOM 10824 N N . SER G 1 151 ? 15.002 108.837 1.021 1.00 34.36 151 SER G N 1
ATOM 10825 C CA . SER G 1 151 ? 15.146 107.550 0.291 1.00 35.76 151 SER G CA 1
ATOM 10826 C C . SER G 1 151 ? 15.577 106.427 1.251 1.00 30.83 151 SER G C 1
ATOM 10827 O O . SER G 1 151 ? 15.401 105.255 0.898 1.00 31.62 151 SER G O 1
ATOM 10830 N N . GLY G 1 152 ? 16.118 106.787 2.409 1.00 32.98 152 GLY G N 1
ATOM 10831 C CA . GLY G 1 152 ? 16.427 105.864 3.530 1.00 30.66 152 GLY G CA 1
ATOM 10832 C C . GLY G 1 152 ? 17.675 105.043 3.272 1.00 30.46 152 GLY G C 1
ATOM 10833 O O . GLY G 1 152 ? 18.370 105.255 2.228 1.00 29.94 152 GLY G O 1
ATOM 10834 N N . ALA G 1 153 ? 17.973 104.113 4.186 1.00 29.41 153 ALA G N 1
ATOM 10835 C CA . ALA G 1 153 ? 19.091 103.148 4.074 1.00 27.73 153 ALA G CA 1
ATOM 10836 C C . ALA G 1 153 ? 18.528 101.843 3.504 1.00 27.68 153 ALA G C 1
ATOM 10837 O O . ALA G 1 153 ? 17.308 101.595 3.647 1.00 27.96 153 ALA G O 1
ATOM 10839 N N . THR G 1 154 ? 19.378 101.071 2.845 1.00 27.24 154 THR G N 1
ATOM 10840 C CA . THR G 1 154 ? 19.055 99.682 2.418 1.00 28.13 154 THR G CA 1
ATOM 10841 C C . THR G 1 154 ? 20.059 98.730 3.073 1.00 30.68 154 THR G C 1
ATOM 10842 O O . THR G 1 154 ? 21.217 98.726 2.660 1.00 27.87 154 THR G O 1
ATOM 10846 N N . CYS G 1 155 ? 19.581 97.985 4.080 1.00 29.05 155 CYS G N 1
ATOM 10847 C CA . CYS G 1 155 ? 20.353 96.965 4.842 1.00 27.40 155 CYS G CA 1
ATOM 10848 C C . CYS G 1 155 ? 20.030 95.595 4.250 1.00 30.22 155 CYS G C 1
ATOM 10849 O O . CYS G 1 155 ? 18.841 95.213 4.261 1.00 30.58 155 CYS G O 1
ATOM 10852 N N . ARG G 1 156 ? 21.031 94.892 3.700 1.00 27.72 156 ARG G N 1
ATOM 10853 C CA . ARG G 1 156 ? 20.841 93.577 3.044 1.00 29.39 156 ARG G CA 1
ATOM 10854 C C . ARG G 1 156 ? 21.259 92.478 4.035 1.00 28.12 156 ARG G C 1
ATOM 10855 O O . ARG G 1 156 ? 22.363 92.555 4.587 1.00 27.87 156 ARG G O 1
ATOM 10863 N N . ILE G 1 157 ? 20.371 91.526 4.273 1.00 27.06 157 ILE G N 1
ATOM 10864 C CA . ILE G 1 157 ? 20.591 90.371 5.189 1.00 28.06 157 ILE G CA 1
ATOM 10865 C C . ILE G 1 157 ? 20.558 89.119 4.332 1.00 26.65 157 ILE G C 1
ATOM 10866 O O . ILE G 1 157 ? 19.558 88.934 3.605 1.00 25.74 157 ILE G O 1
ATOM 10871 N N . LYS G 1 158 ? 21.612 88.290 4.410 1.00 27.04 158 LYS G N 1
ATOM 10872 C CA . LYS G 1 158 ? 21.752 87.088 3.562 1.00 26.60 158 LYS G CA 1
ATOM 10873 C C . LYS G 1 158 ? 21.619 85.845 4.450 1.00 27.45 158 LYS G C 1
ATOM 10874 O O . LYS G 1 158 ? 22.422 85.731 5.405 1.00 27.81 158 LYS G O 1
ATOM 10880 N N . ILE G 1 159 ? 20.656 84.993 4.148 1.00 24.72 159 ILE G N 1
ATOM 10881 C CA . ILE G 1 159 ? 20.358 83.784 4.961 1.00 25.97 159 ILE G CA 1
ATOM 10882 C C . ILE G 1 159 ? 20.458 82.556 4.068 1.00 25.98 159 ILE G C 1
ATOM 10883 O O . ILE G 1 159 ? 19.758 82.482 3.027 1.00 25.73 159 ILE G O 1
ATOM 10888 N N . GLY G 1 160 ? 21.272 81.592 4.518 1.00 23.74 160 GLY G N 1
ATOM 10889 C CA . GLY G 1 160 ? 21.341 80.292 3.844 1.00 25.23 160 GLY G CA 1
ATOM 10890 C C . GLY G 1 160 ? 21.897 79.232 4.773 1.00 24.19 160 GLY G C 1
ATOM 10891 O O . GLY G 1 160 ? 22.213 79.556 5.933 1.00 22.89 160 GLY G O 1
ATOM 10892 N N . SER G 1 161 ? 21.989 78.012 4.281 1.00 23.53 161 SER G N 1
ATOM 10893 C CA . SER G 1 161 ? 22.530 76.873 5.040 1.00 25.00 161 SER G CA 1
ATOM 10894 C C . SER G 1 161 ? 24.007 77.134 5.367 1.00 27.09 161 SER G C 1
ATOM 10895 O O . SER G 1 161 ? 24.767 77.567 4.487 1.00 25.44 161 SER G O 1
ATOM 10898 N N . TRP G 1 162 ? 24.416 76.814 6.575 1.00 25.80 162 TRP G N 1
ATOM 10899 C CA . TRP G 1 162 ? 25.845 76.876 6.958 1.00 22.70 162 TRP G CA 1
ATOM 10900 C C . TRP G 1 162 ? 26.639 75.702 6.352 1.00 25.14 162 TRP G C 1
ATOM 10901 O O . TRP G 1 162 ? 27.825 75.919 6.017 1.00 25.89 162 TRP G O 1
ATOM 10912 N N . THR G 1 163 ? 26.061 74.502 6.236 1.00 23.37 163 THR G N 1
ATOM 10913 C CA . THR G 1 163 ? 26.850 73.303 5.849 1.00 26.63 163 THR G CA 1
ATOM 10914 C C . THR G 1 163 ? 26.281 72.555 4.637 1.00 28.35 163 THR G C 1
ATOM 10915 O O . THR G 1 163 ? 26.984 71.664 4.159 1.00 27.08 163 THR G O 1
ATOM 10919 N N . HIS G 1 164 ? 25.069 72.844 4.187 1.00 23.65 164 HIS G N 1
ATOM 10920 C CA . HIS G 1 164 ? 24.418 72.074 3.107 1.00 24.50 164 HIS G CA 1
ATOM 10921 C C . HIS G 1 164 ? 24.409 72.907 1.823 1.00 27.34 164 HIS G C 1
ATOM 10922 O O . HIS G 1 164 ? 23.765 73.964 1.792 1.00 26.47 164 HIS G O 1
ATOM 10929 N N . HIS G 1 165 ? 25.115 72.449 0.797 1.00 26.75 165 HIS G N 1
ATOM 10930 C CA . HIS G 1 165 ? 25.177 73.137 -0.518 1.00 26.37 165 HIS G CA 1
ATOM 10931 C C . HIS G 1 165 ? 23.889 72.845 -1.308 1.00 24.79 165 HIS G C 1
ATOM 10932 O O . HIS G 1 165 ? 23.001 72.112 -0.806 1.00 25.26 165 HIS G O 1
ATOM 10939 N N . SER G 1 166 ? 23.797 73.392 -2.528 1.00 25.24 166 SER G N 1
ATOM 10940 C CA . SER G 1 166 ? 22.568 73.417 -3.362 1.00 26.34 166 SER G CA 1
ATOM 10941 C C . SER G 1 166 ? 22.058 72.024 -3.720 1.00 27.07 166 SER G C 1
ATOM 10942 O O . SER G 1 166 ? 20.855 71.922 -4.024 1.00 28.97 166 SER G O 1
ATOM 10945 N N . ARG G 1 167 ? 22.873 70.969 -3.681 1.00 28.49 167 ARG G N 1
ATOM 10946 C CA A ARG G 1 167 ? 22.345 69.602 -3.984 0.50 32.34 167 ARG G CA 1
ATOM 10947 C CA B ARG G 1 167 ? 22.353 69.599 -3.984 0.50 31.26 167 ARG G CA 1
ATOM 10948 C C . ARG G 1 167 ? 21.614 69.023 -2.763 1.00 30.30 167 ARG G C 1
ATOM 10949 O O . ARG G 1 167 ? 20.910 68.022 -2.929 1.00 27.39 167 ARG G O 1
ATOM 10964 N N . GLU G 1 168 ? 21.740 69.666 -1.592 1.00 26.79 168 GLU G N 1
ATOM 10965 C CA . GLU G 1 168 ? 21.152 69.162 -0.319 1.00 25.82 168 GLU G CA 1
ATOM 10966 C C . GLU G 1 168 ? 20.045 70.088 0.187 1.00 25.18 168 GLU G C 1
ATOM 10967 O O . GLU G 1 168 ? 19.007 69.577 0.618 1.00 24.45 168 GLU G O 1
ATOM 10973 N N . ILE G 1 169 ? 20.244 71.399 0.139 1.00 26.36 169 ILE G N 1
ATOM 10974 C CA . ILE G 1 169 ? 19.215 72.409 0.508 1.00 26.99 169 ILE G CA 1
ATOM 10975 C C . ILE G 1 169 ? 19.091 73.438 -0.618 1.00 27.54 169 ILE G C 1
ATOM 10976 O O . ILE G 1 169 ? 20.112 74.001 -1.017 1.00 25.91 169 ILE G O 1
ATOM 10981 N N . SER G 1 170 ? 17.863 73.705 -1.043 1.00 26.18 170 SER G N 1
ATOM 10982 C CA . SER G 1 170 ? 17.544 74.895 -1.859 1.00 28.41 170 SER G CA 1
ATOM 10983 C C . SER G 1 170 ? 16.810 75.898 -0.967 1.00 30.63 170 SER G C 1
ATOM 10984 O O . SER G 1 170 ? 16.030 75.467 -0.087 1.00 27.25 170 SER G O 1
ATOM 10987 N N . VAL G 1 171 ? 17.054 77.186 -1.166 1.00 27.09 171 VAL G N 1
ATOM 10988 C CA . VAL G 1 171 ? 16.424 78.285 -0.393 1.00 29.80 171 VAL G CA 1
ATOM 10989 C C . VAL G 1 171 ? 15.677 79.168 -1.387 1.00 32.72 171 VAL G C 1
ATOM 10990 O O . VAL G 1 171 ? 16.271 79.590 -2.378 1.00 30.83 171 VAL G O 1
ATOM 10994 N N . ASP G 1 172 ? 14.403 79.431 -1.116 1.00 30.91 172 ASP G N 1
ATOM 10995 C CA . ASP G 1 172 ? 13.514 80.304 -1.906 1.00 33.91 172 ASP G CA 1
ATOM 10996 C C . ASP G 1 172 ? 12.751 81.229 -0.989 1.00 33.53 172 ASP G C 1
ATOM 10997 O O . ASP G 1 172 ? 12.433 80.863 0.136 1.00 29.46 172 ASP G O 1
ATOM 11002 N N . PRO G 1 173 ? 12.444 82.471 -1.421 1.00 32.15 173 PRO G N 1
ATOM 11003 C CA . PRO G 1 173 ? 11.551 83.330 -0.663 1.00 29.74 173 PRO G CA 1
ATOM 11004 C C . PRO G 1 173 ? 10.162 82.677 -0.641 1.00 30.14 173 PRO G C 1
ATOM 11005 O O . PRO G 1 173 ? 9.895 81.845 -1.508 1.00 35.40 173 PRO G O 1
ATOM 11009 N N . THR G 1 174 ? 9.414 82.991 0.420 1.00 34.10 174 THR G N 1
ATOM 11010 C CA . THR G 1 174 ? 8.000 82.622 0.568 1.00 38.34 174 THR G CA 1
ATOM 11011 C C . THR G 1 174 ? 7.212 83.566 -0.342 1.00 35.54 174 THR G C 1
ATOM 11012 O O . THR G 1 174 ? 7.759 84.579 -0.802 1.00 35.01 174 THR G O 1
ATOM 11016 N N . THR G 1 175 ? 5.938 83.283 -0.511 1.00 35.56 175 THR G N 1
ATOM 11017 C CA . THR G 1 175 ? 4.921 84.199 -1.097 1.00 39.01 175 THR G CA 1
ATOM 11018 C C . THR G 1 175 ? 4.746 85.452 -0.225 1.00 44.13 175 THR G C 1
ATOM 11019 O O . THR G 1 175 ? 4.890 85.359 1.021 1.00 40.96 175 THR G O 1
ATOM 11023 N N . GLU G 1 176 ? 4.671 86.624 -0.857 1.00 45.78 176 GLU G N 1
ATOM 11024 C CA . GLU G 1 176 ? 4.261 87.918 -0.233 1.00 50.51 176 GLU G CA 1
ATOM 11025 C C . GLU G 1 176 ? 2.815 88.194 -0.684 1.00 54.82 176 GLU G C 1
ATOM 11026 O O . GLU G 1 176 ? 2.574 88.179 -1.925 1.00 53.79 176 GLU G O 1
ATOM 11032 N N . ASN G 1 177 ? 1.882 88.412 0.240 1.00 49.11 177 ASN G N 1
ATOM 11033 C CA . ASN G 1 177 ? 0.536 88.991 -0.071 1.00 52.24 177 ASN G CA 1
ATOM 11034 C C . ASN G 1 177 ? 0.154 89.904 1.097 1.00 49.53 177 ASN G C 1
ATOM 11035 O O . ASN G 1 177 ? -1.048 89.898 1.511 1.00 46.26 177 ASN G O 1
ATOM 11040 N N . SER G 1 178 ? 1.123 90.681 1.623 1.00 46.12 178 SER G N 1
ATOM 11041 C CA . SER G 1 178 ? 0.836 91.603 2.748 1.00 42.14 178 SER G CA 1
ATOM 11042 C C . SER G 1 178 ? 1.721 92.858 2.700 1.00 35.61 178 SER G C 1
ATOM 11043 O O . SER G 1 178 ? 2.725 92.926 1.983 1.00 37.45 178 SER G O 1
ATOM 11046 N N . ASP G 1 179 ? 1.325 93.861 3.459 1.00 33.63 179 ASP G N 1
ATOM 11047 C CA . ASP G 1 179 ? 2.168 95.065 3.685 1.00 33.93 179 ASP G CA 1
ATOM 11048 C C . ASP G 1 179 ? 3.443 94.637 4.420 1.00 34.54 179 ASP G C 1
ATOM 11049 O O . ASP G 1 179 ? 3.348 93.925 5.399 1.00 33.35 179 ASP G O 1
ATOM 11054 N N . ASP G 1 180 ? 4.615 95.084 3.954 1.00 32.35 180 ASP G N 1
ATOM 11055 C CA . ASP G 1 180 ? 5.937 94.878 4.612 1.00 35.26 180 ASP G CA 1
ATOM 11056 C C . ASP G 1 180 ? 5.939 95.372 6.061 1.00 33.38 180 ASP G C 1
ATOM 11057 O O . ASP G 1 180 ? 6.704 94.855 6.846 1.00 35.35 180 ASP G O 1
ATOM 110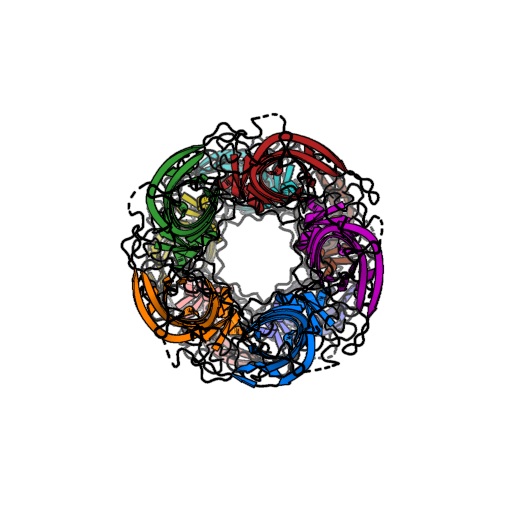62 N N . SER G 1 181 ? 5.118 96.348 6.408 1.00 30.99 181 SER G N 1
ATOM 11063 C CA . SER G 1 181 ? 4.988 96.982 7.733 1.00 30.35 181 SER G CA 1
ATOM 11064 C C . SER G 1 181 ? 3.810 96.413 8.512 1.00 32.33 181 SER G C 1
ATOM 11065 O O . SER G 1 181 ? 3.499 96.963 9.571 1.00 31.93 181 SER G O 1
ATOM 11068 N N . GLU G 1 182 ? 3.187 95.347 8.032 1.00 34.84 182 GLU G N 1
ATOM 11069 C CA . GLU G 1 182 ? 1.945 94.803 8.639 1.00 39.15 182 GLU G CA 1
ATOM 11070 C C . GLU G 1 182 ? 2.168 94.496 10.122 1.00 39.84 182 GLU G C 1
ATOM 11071 O O . GLU G 1 182 ? 1.241 94.743 10.907 1.00 36.56 182 GLU G O 1
ATOM 11077 N N . TYR G 1 183 ? 3.329 93.949 10.499 1.00 35.25 183 TYR G N 1
ATOM 11078 C CA . TYR G 1 183 ? 3.605 93.554 11.911 1.00 31.51 183 TYR G CA 1
ATOM 11079 C C . TYR G 1 183 ? 4.653 94.478 12.528 1.00 31.78 183 TYR G C 1
ATOM 11080 O O . TYR G 1 183 ? 5.027 94.268 13.662 1.00 34.25 183 TYR G O 1
ATOM 11089 N N . PHE G 1 184 ? 5.107 95.480 11.787 1.00 31.62 184 PHE G N 1
ATOM 11090 C CA . PHE G 1 184 ? 6.164 96.399 12.244 1.00 30.15 184 PHE G CA 1
ATOM 11091 C C . PHE G 1 184 ? 5.594 97.343 13.307 1.00 33.24 184 PHE G C 1
ATOM 11092 O O . PHE G 1 184 ? 4.495 97.888 13.118 1.00 31.86 184 PHE G O 1
ATOM 11100 N N . SER G 1 185 ? 6.339 97.552 14.393 1.00 30.32 185 SER G N 1
ATOM 11101 C CA . SER G 1 185 ? 5.909 98.436 15.497 1.00 33.07 185 SER G CA 1
ATOM 11102 C C . SER G 1 185 ? 5.686 99.880 14.999 1.00 31.63 185 SER G C 1
ATOM 11103 O O . SER G 1 185 ? 6.605 100.481 14.503 1.00 30.67 185 SER G O 1
ATOM 11106 N N . GLN G 1 186 ? 4.516 100.431 15.289 1.00 33.58 186 GLN G N 1
ATOM 11107 C CA . GLN G 1 186 ? 4.173 101.835 14.996 1.00 34.41 186 GLN G CA 1
ATOM 11108 C C . GLN G 1 186 ? 4.983 102.752 15.926 1.00 38.18 186 GLN G C 1
ATOM 11109 O O . GLN G 1 186 ? 5.076 103.950 15.623 1.00 35.51 186 GLN G O 1
ATOM 11115 N N . TYR G 1 187 ? 5.600 102.215 16.990 1.00 37.97 187 TYR G N 1
ATOM 11116 C CA . TYR G 1 187 ? 6.283 103.025 18.031 1.00 37.94 187 TYR G CA 1
ATOM 11117 C C . TYR G 1 187 ? 7.793 103.074 17.796 1.00 37.70 187 TYR G C 1
ATOM 11118 O O . TYR G 1 187 ? 8.467 103.842 18.491 1.00 39.84 187 TYR G O 1
ATOM 11127 N N . SER G 1 188 ? 8.328 102.314 16.842 1.00 36.35 188 SER G N 1
ATOM 11128 C CA . SER G 1 188 ? 9.760 102.364 16.456 1.00 37.26 188 SER G CA 1
ATOM 11129 C C . SER G 1 188 ? 10.073 103.817 16.048 1.00 34.40 188 SER G C 1
ATOM 11130 O O . SER G 1 188 ? 9.179 104.491 15.525 1.00 30.52 188 SER G O 1
ATOM 11133 N N . ARG G 1 189 ? 11.313 104.254 16.259 1.00 33.42 189 ARG G N 1
ATOM 11134 C CA . ARG G 1 189 ? 11.868 105.523 15.734 1.00 37.24 189 ARG G CA 1
ATOM 11135 C C . ARG G 1 189 ? 11.993 105.439 14.211 1.00 33.25 189 ARG G C 1
ATOM 11136 O O . ARG G 1 189 ? 12.205 106.502 13.583 1.00 30.00 189 ARG G O 1
ATOM 11144 N N . PHE G 1 190 ? 11.912 104.228 13.642 1.00 32.80 190 PHE G N 1
ATOM 11145 C CA . PHE G 1 190 ? 12.155 103.998 12.202 1.00 30.73 190 PHE G CA 1
ATOM 11146 C C . PHE G 1 190 ? 10.867 103.533 11.546 1.00 28.57 190 PHE G C 1
ATOM 11147 O O . PHE G 1 190 ? 9.911 103.131 12.241 1.00 32.42 190 PHE G O 1
ATOM 11155 N N . GLU G 1 191 ? 10.827 103.641 10.218 1.00 30.73 191 GLU G N 1
ATOM 11156 C CA . GLU G 1 191 ? 9.711 103.120 9.411 1.00 30.92 191 GLU G CA 1
ATOM 11157 C C . GLU G 1 191 ? 10.287 102.366 8.223 1.00 30.00 191 GLU G C 1
ATOM 11158 O O . GLU G 1 191 ? 11.416 102.684 7.779 1.00 29.05 191 GLU G O 1
ATOM 11164 N N . ILE G 1 192 ? 9.526 101.384 7.746 1.00 28.94 192 ILE G N 1
ATOM 11165 C CA . ILE G 1 192 ? 9.924 100.547 6.585 1.00 29.30 192 ILE G CA 1
ATOM 11166 C C . ILE G 1 192 ? 9.369 101.212 5.329 1.00 30.25 192 ILE G C 1
ATOM 11167 O O . ILE G 1 192 ? 8.150 101.475 5.281 1.00 29.61 192 ILE G O 1
ATOM 11172 N N . LEU G 1 193 ? 10.240 101.419 4.342 1.00 30.32 193 LEU G N 1
ATOM 11173 C CA . LEU G 1 193 ? 9.857 101.930 3.005 1.00 29.21 193 LEU G CA 1
ATOM 11174 C C . LEU G 1 193 ? 9.604 100.755 2.070 1.00 29.58 193 LEU G C 1
ATOM 11175 O O . LEU G 1 193 ? 8.685 100.852 1.242 1.00 30.53 193 LEU G O 1
ATOM 11180 N N . ASP G 1 194 ? 10.390 99.687 2.194 1.00 29.25 194 ASP G N 1
ATOM 11181 C CA . ASP G 1 194 ? 10.255 98.502 1.310 1.00 30.44 194 ASP G CA 1
ATOM 11182 C C . ASP G 1 194 ? 11.063 97.334 1.862 1.00 28.08 194 ASP G C 1
ATOM 11183 O O . ASP G 1 194 ? 12.111 97.557 2.501 1.00 29.30 194 ASP G O 1
ATOM 11188 N N . VAL G 1 195 ? 10.567 96.132 1.645 1.00 27.52 195 VAL G N 1
ATOM 11189 C CA . VAL G 1 195 ? 11.348 94.880 1.867 1.00 29.36 195 VAL G CA 1
ATOM 11190 C C . VAL G 1 195 ? 11.262 94.068 0.581 1.00 30.91 195 VAL G C 1
ATOM 11191 O O . VAL G 1 195 ? 10.134 93.814 0.113 1.00 31.53 195 VAL G O 1
ATOM 11195 N N . THR G 1 196 ? 12.415 93.775 -0.010 1.00 26.71 196 THR G N 1
ATOM 11196 C CA . THR G 1 196 ? 12.513 92.928 -1.208 1.00 29.21 196 THR G CA 1
ATOM 11197 C C . THR G 1 196 ? 13.403 91.742 -0.866 1.00 26.66 196 THR G C 1
ATOM 11198 O O . THR G 1 196 ? 14.276 91.857 -0.001 1.00 28.31 196 THR G O 1
ATOM 11202 N N . GLN G 1 197 ? 13.135 90.601 -1.480 1.00 27.74 197 GLN G N 1
ATOM 11203 C CA . GLN G 1 197 ? 13.769 89.295 -1.203 1.00 32.64 197 GLN G CA 1
ATOM 11204 C C . GLN G 1 197 ? 14.139 88.707 -2.562 1.00 34.83 197 GLN G C 1
ATOM 11205 O O . GLN G 1 197 ? 13.203 88.506 -3.406 1.00 39.45 197 GLN G O 1
ATOM 11211 N N . LYS G 1 198 ? 15.424 88.422 -2.776 1.00 30.85 198 LYS G N 1
ATOM 11212 C CA . LYS G 1 198 ? 15.932 87.759 -4.000 1.00 34.43 198 LYS G CA 1
ATOM 11213 C C . LYS G 1 198 ? 16.644 86.451 -3.632 1.00 34.81 198 LYS G C 1
ATOM 11214 O O . LYS G 1 198 ? 17.409 86.430 -2.652 1.00 30.81 198 LYS G O 1
ATOM 11220 N N . LYS G 1 199 ? 16.452 85.419 -4.457 1.00 33.44 199 LYS G N 1
ATOM 11221 C CA . LYS G 1 199 ? 17.240 84.171 -4.409 1.00 34.60 199 LYS G CA 1
ATOM 11222 C C . LYS G 1 199 ? 18.655 84.481 -4.920 1.00 36.48 199 LYS G C 1
ATOM 11223 O O . LYS G 1 199 ? 18.799 85.198 -5.959 1.00 36.72 199 LYS G O 1
ATOM 11229 N N . ASN G 1 200 ? 19.680 83.976 -4.237 1.00 34.11 200 ASN G N 1
ATOM 11230 C CA . ASN G 1 200 ? 21.067 84.087 -4.719 1.00 33.92 200 ASN G CA 1
ATOM 11231 C C . ASN G 1 200 ? 21.792 82.777 -4.404 1.00 33.81 200 ASN G C 1
ATOM 11232 O O . ASN G 1 200 ? 21.193 81.823 -3.792 1.00 30.53 200 ASN G O 1
ATOM 11237 N N . SER G 1 201 ? 23.061 82.743 -4.739 1.00 35.27 201 SER G N 1
ATOM 11238 C CA . SER G 1 201 ? 23.994 81.625 -4.503 1.00 42.56 201 SER G CA 1
ATOM 11239 C C . SER G 1 201 ? 25.304 82.257 -4.008 1.00 43.25 201 SER G C 1
ATOM 11240 O O . SER G 1 201 ? 25.696 83.312 -4.497 1.00 39.99 201 SER G O 1
ATOM 11243 N N . VAL G 1 202 ? 25.938 81.658 -2.999 1.00 36.68 202 VAL G N 1
ATOM 11244 C CA . VAL G 1 202 ? 27.285 82.045 -2.500 1.00 35.55 202 VAL G CA 1
ATOM 11245 C C . VAL G 1 202 ? 28.228 80.848 -2.627 1.00 35.26 202 VAL G C 1
ATOM 11246 O O . VAL G 1 202 ? 27.779 79.680 -2.584 1.00 36.02 202 VAL G O 1
ATOM 11250 N N . THR G 1 203 ? 29.510 81.132 -2.825 1.00 34.83 203 THR G N 1
ATOM 11251 C CA . THR G 1 203 ? 30.583 80.123 -2.955 1.00 35.11 203 THR G CA 1
ATOM 11252 C C . THR G 1 203 ? 31.620 80.376 -1.854 1.00 32.34 203 THR G C 1
ATOM 11253 O O . THR G 1 203 ? 31.888 81.539 -1.524 1.00 31.94 203 THR G O 1
ATOM 11257 N N . TYR G 1 204 ? 32.137 79.314 -1.279 1.00 31.18 204 TYR G N 1
ATOM 11258 C CA . TYR G 1 204 ? 33.257 79.345 -0.327 1.00 31.26 204 TYR G CA 1
ATOM 11259 C C . TYR G 1 204 ? 34.392 78.526 -0.950 1.00 33.00 204 TYR G C 1
ATOM 11260 O O . TYR G 1 204 ? 34.085 77.574 -1.758 1.00 35.04 204 TYR G O 1
ATOM 11269 N N . SER G 1 205 ? 35.649 78.841 -0.589 1.00 32.73 205 SER G N 1
ATOM 11270 C CA . SER G 1 205 ? 36.886 78.251 -1.182 1.00 35.91 205 SER G CA 1
ATOM 11271 C C . SER G 1 205 ? 36.929 76.730 -1.012 1.00 41.75 205 SER G C 1
ATOM 11272 O O . SER G 1 205 ? 37.520 76.088 -1.902 1.00 46.98 205 SER G O 1
ATOM 11275 N N . CYS G 1 206 ? 36.344 76.174 0.065 1.00 44.77 206 CYS G N 1
ATOM 11276 C CA . CYS G 1 206 ? 36.419 74.735 0.435 1.00 46.08 206 CYS G CA 1
ATOM 11277 C C . CYS G 1 206 ? 35.925 73.834 -0.697 1.00 45.87 206 CYS G C 1
ATOM 11278 O O . CYS G 1 206 ? 36.521 72.735 -0.858 1.00 52.64 206 CYS G O 1
ATOM 11281 N N . CYS G 1 207 ? 34.889 74.285 -1.417 1.00 45.60 207 CYS G N 1
ATOM 11282 C CA . CYS G 1 207 ? 33.922 73.368 -2.065 1.00 44.94 207 CYS G CA 1
ATOM 11283 C C . CYS G 1 207 ? 33.508 73.928 -3.417 1.00 44.84 207 CYS G C 1
ATOM 11284 O O . CYS G 1 207 ? 33.265 75.118 -3.547 1.00 37.72 207 CYS G O 1
ATOM 11287 N N . PRO G 1 208 ? 33.378 73.063 -4.449 1.00 42.60 208 PRO G N 1
ATOM 11288 C CA . PRO G 1 208 ? 32.917 73.511 -5.766 1.00 41.64 208 PRO G CA 1
ATOM 11289 C C . PRO G 1 208 ? 31.415 73.801 -5.829 1.00 38.45 208 PRO G C 1
ATOM 11290 O O . PRO G 1 208 ? 31.002 74.562 -6.677 1.00 36.75 208 PRO G O 1
ATOM 11294 N N . GLU G 1 209 ? 30.619 73.252 -4.908 1.00 33.97 209 GLU G N 1
ATOM 11295 C CA . GLU G 1 209 ? 29.164 73.464 -4.878 1.00 37.53 209 GLU G CA 1
ATOM 11296 C C . GLU G 1 209 ? 28.902 74.842 -4.244 1.00 33.50 209 GLU G C 1
ATOM 11297 O O . GLU G 1 209 ? 29.661 75.288 -3.324 1.00 41.09 209 GLU G O 1
ATOM 11303 N N . ALA G 1 210 ? 27.834 75.485 -4.723 1.00 33.86 210 ALA G N 1
ATOM 11304 C CA . ALA G 1 210 ? 27.313 76.771 -4.253 1.00 31.91 210 ALA G CA 1
ATOM 11305 C C . ALA G 1 210 ? 26.324 76.482 -3.107 1.00 29.06 210 ALA G C 1
ATOM 11306 O O . ALA G 1 210 ? 25.689 75.376 -3.095 1.00 29.06 210 ALA G O 1
ATOM 11308 N N . TYR G 1 211 ? 26.123 77.487 -2.264 1.00 25.49 211 TYR G N 1
ATOM 11309 C CA . TYR G 1 211 ? 25.106 77.492 -1.181 1.00 28.00 211 TYR G CA 1
ATOM 11310 C C . TYR G 1 211 ? 24.016 78.485 -1.568 1.00 26.62 211 TYR G C 1
ATOM 1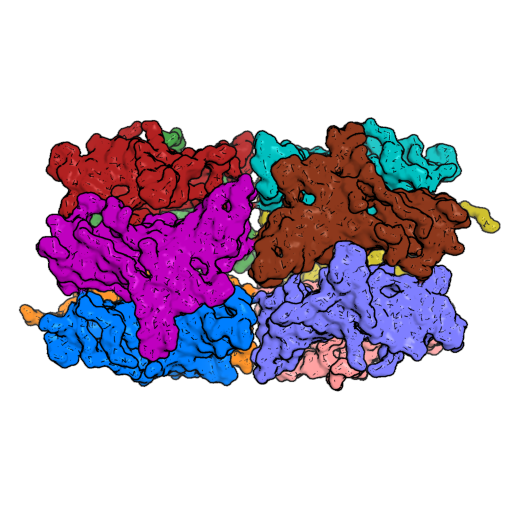1311 O O . TYR G 1 211 ? 24.361 79.637 -1.846 1.00 31.75 211 TYR G O 1
ATOM 11320 N N . GLU G 1 212 ? 22.773 78.053 -1.594 1.00 26.84 212 GLU G N 1
ATOM 11321 C CA . GLU G 1 212 ? 21.666 78.950 -1.969 1.00 29.64 212 GLU G CA 1
ATOM 11322 C C . GLU G 1 212 ? 21.308 79.835 -0.776 1.00 30.85 212 GLU G C 1
ATOM 11323 O O . GLU G 1 212 ? 21.447 79.395 0.418 1.00 29.79 212 GLU G O 1
ATOM 11329 N N . ASP G 1 213 ? 20.886 81.050 -1.071 1.00 29.11 213 ASP G N 1
ATOM 11330 C CA . ASP G 1 213 ? 20.554 81.990 0.005 1.00 28.33 213 ASP G CA 1
ATOM 11331 C C . ASP G 1 213 ? 19.362 82.823 -0.453 1.00 30.34 213 ASP G C 1
ATOM 11332 O O . ASP G 1 213 ? 19.031 82.789 -1.672 1.00 29.97 213 ASP G O 1
ATOM 11337 N N . VAL G 1 214 ? 18.712 83.433 0.517 1.00 28.22 214 VAL G N 1
ATOM 11338 C CA A VAL G 1 214 ? 17.778 84.547 0.241 0.50 28.72 214 VAL G CA 1
ATOM 11339 C CA B VAL G 1 214 ? 17.776 84.543 0.246 0.50 28.13 214 VAL G CA 1
ATOM 11340 C C . VAL G 1 214 ? 18.483 85.809 0.722 1.00 26.65 214 VAL G C 1
ATOM 11341 O O . VAL G 1 214 ? 19.068 85.810 1.845 1.00 28.52 214 VAL G O 1
ATOM 11348 N N . GLU G 1 215 ? 18.479 86.844 -0.107 1.00 26.27 215 GLU G N 1
ATOM 11349 C CA . GLU G 1 215 ? 19.028 88.159 0.254 1.00 26.51 215 GLU G CA 1
ATOM 11350 C C . GLU G 1 215 ? 17.816 89.071 0.478 1.00 29.20 215 GLU G C 1
ATOM 11351 O O . GLU G 1 215 ? 17.034 89.270 -0.473 1.00 25.76 215 GLU G O 1
ATOM 11357 N N . VAL G 1 216 ? 17.664 89.544 1.709 1.00 30.16 216 VAL G N 1
ATOM 11358 C CA . VAL G 1 216 ? 16.514 90.373 2.139 1.00 30.00 216 VAL G CA 1
ATOM 11359 C C . VAL G 1 216 ? 17.024 91.811 2.232 1.00 29.52 216 VAL G C 1
ATOM 11360 O O . VAL G 1 216 ? 17.963 92.069 3.001 1.00 27.11 216 VAL G O 1
ATOM 11364 N N . SER G 1 217 ? 16.457 92.716 1.444 1.00 26.79 217 SER G N 1
ATOM 11365 C CA . SER G 1 217 ? 16.833 94.150 1.423 1.00 27.61 217 SER G CA 1
ATOM 11366 C C . SER G 1 217 ? 15.793 94.925 2.217 1.00 28.12 217 SER G C 1
ATOM 11367 O O . SER G 1 217 ? 14.634 94.979 1.785 1.00 27.30 217 SER G O 1
ATOM 11370 N N . LEU G 1 218 ? 16.180 95.435 3.384 1.00 25.68 218 LEU G N 1
ATOM 11371 C CA . LEU G 1 218 ? 15.318 96.237 4.283 1.00 26.32 218 LEU G CA 1
ATOM 11372 C C . LEU G 1 218 ? 15.627 97.711 3.993 1.00 25.47 218 LEU G C 1
ATOM 11373 O O . LEU G 1 218 ? 16.720 98.182 4.351 1.00 26.24 218 LEU G O 1
ATOM 11378 N N . ASN G 1 219 ? 14.705 98.381 3.307 1.00 27.89 219 ASN G N 1
ATOM 11379 C CA . ASN G 1 219 ? 14.803 99.826 2.993 1.00 28.80 219 ASN G CA 1
ATOM 11380 C C . ASN G 1 219 ? 14.021 100.531 4.099 1.00 26.61 219 ASN G C 1
ATOM 11381 O O . ASN G 1 219 ? 12.790 100.301 4.211 1.00 25.98 219 ASN G O 1
ATOM 11386 N N . PHE G 1 220 ? 14.709 101.292 4.940 1.00 25.25 220 PHE G N 1
ATOM 11387 C CA . PHE G 1 220 ? 14.089 101.893 6.143 1.00 25.63 220 PHE G CA 1
ATOM 11388 C C . PHE G 1 220 ? 14.672 103.290 6.336 1.00 26.94 220 PHE G C 1
ATOM 11389 O O . PHE G 1 220 ? 15.748 103.606 5.794 1.00 26.41 220 PHE G O 1
ATOM 11397 N N . ARG G 1 221 ? 13.974 104.097 7.114 1.00 27.65 221 ARG G N 1
ATOM 11398 C CA . ARG G 1 221 ? 14.492 105.445 7.451 1.00 28.92 221 ARG G CA 1
ATOM 11399 C C . ARG G 1 221 ? 14.024 105.844 8.846 1.00 29.37 221 ARG G C 1
ATOM 11400 O O . ARG G 1 221 ? 13.013 105.308 9.326 1.00 28.00 221 ARG G O 1
ATOM 11408 N N . LYS G 1 222 ? 14.734 106.802 9.424 1.00 30.67 222 LYS G N 1
ATOM 11409 C CA . LYS G 1 222 ? 14.345 107.484 10.683 1.00 33.16 222 LYS G CA 1
ATOM 11410 C C . LYS G 1 222 ? 13.108 108.322 10.387 1.00 30.18 222 LYS G C 1
ATOM 11411 O O . LYS G 1 222 ? 13.096 109.016 9.346 1.00 32.57 222 LYS G O 1
ATOM 11417 N N . LYS G 1 223 ? 12.093 108.240 11.236 1.00 32.58 223 LYS G N 1
ATOM 11418 C CA . LYS G 1 223 ? 10.837 109.026 11.078 1.00 38.27 223 LYS G CA 1
ATOM 11419 C C . LYS G 1 223 ? 11.169 110.498 11.331 1.00 42.24 223 LYS G C 1
ATOM 11420 O O . LYS G 1 223 ? 11.993 110.766 12.237 1.00 36.87 223 LYS G O 1
ATOM 11426 N N . GLY G 1 224 ? 10.563 111.406 10.563 1.00 49.12 224 GLY G N 1
ATOM 11427 C CA . GLY G 1 224 ? 10.745 112.868 10.725 1.00 58.12 224 GLY G CA 1
ATOM 11428 C C . GLY G 1 224 ? 10.312 113.347 12.106 1.00 67.18 224 GLY G C 1
ATOM 11429 O O . GLY G 1 224 ? 9.140 113.111 12.464 1.00 68.32 224 GLY G O 1
ATOM 11430 N N . ARG G 1 225 ? 11.224 113.948 12.882 1.00 68.36 225 ARG G N 1
ATOM 11431 C CA . ARG G 1 225 ? 10.943 114.400 14.272 1.00 69.49 225 ARG G CA 1
ATOM 11432 C C . ARG G 1 225 ? 11.557 115.783 14.519 1.00 72.64 225 ARG G C 1
ATOM 11433 O O . ARG G 1 225 ? 12.775 115.866 14.733 1.00 62.26 225 ARG G O 1
ATOM 11441 N N . SER G 1 226 ? 10.732 116.830 14.506 1.00 74.73 226 SER G N 1
ATOM 11442 C CA . SER G 1 226 ? 11.167 118.234 14.740 1.00 81.33 226 SER G CA 1
ATOM 11443 C C . SER G 1 226 ? 11.636 118.348 16.191 1.00 79.53 226 SER G C 1
ATOM 11444 O O . SER G 1 226 ? 10.962 117.756 17.058 1.00 83.74 226 SER G O 1
ATOM 11447 N N . GLU G 1 227 ? 12.729 119.070 16.455 1.00 73.12 227 GLU G N 1
ATOM 11448 C CA . GLU G 1 227 ? 13.150 119.411 17.847 1.00 79.91 227 GLU G CA 1
ATOM 11449 C C . GLU G 1 227 ? 13.872 120.772 17.933 1.00 78.03 227 GLU G C 1
ATOM 11450 O O . GLU G 1 227 ? 14.065 121.454 16.879 1.00 64.08 227 GLU G O 1
ATOM 11456 N N . ILE G 1 228 ? 14.224 121.154 19.175 1.00 78.28 228 ILE G N 1
ATOM 11457 C CA . ILE G 1 228 ? 14.898 122.431 19.580 1.00 77.97 228 ILE G CA 1
ATOM 11458 C C . ILE G 1 228 ? 16.383 122.145 19.864 1.00 74.73 228 ILE G C 1
ATOM 11459 O O . ILE G 1 228 ? 16.681 121.283 20.725 1.00 67.85 228 ILE G O 1
ATOM 11464 N N . LEU G 1 229 ? 17.266 122.859 19.163 1.00 68.72 229 LEU G N 1
ATOM 11465 C CA . LEU G 1 229 ? 18.736 122.646 19.160 1.00 70.88 229 LEU G CA 1
ATOM 11466 C C . LEU G 1 229 ? 19.425 123.881 19.747 1.00 72.87 229 LEU G C 1
ATOM 11467 O O . LEU G 1 229 ? 19.023 124.966 19.335 1.00 58.74 229 LEU G O 1
ATOM 11472 N N . LEU H 1 20 ? 24.747 52.752 1.746 1.00 62.03 20 LEU H N 1
ATOM 11473 C CA . LEU H 1 20 ? 24.368 53.403 3.027 1.00 57.03 20 LEU H CA 1
ATOM 11474 C C . LEU H 1 20 ? 23.621 54.688 2.700 1.00 54.19 20 LEU H C 1
ATOM 11475 O O . LEU H 1 20 ? 24.031 55.385 1.747 1.00 58.30 20 LEU H O 1
ATOM 11480 N N . ASP H 1 21 ? 22.668 55.080 3.527 1.00 51.93 21 ASP H N 1
ATOM 11481 C CA . ASP H 1 21 ? 22.052 56.430 3.416 1.00 48.96 21 ASP H CA 1
ATOM 11482 C C . ASP H 1 21 ? 22.580 57.297 4.568 1.00 47.22 21 ASP H C 1
ATOM 11483 O O . ASP H 1 21 ? 23.320 56.770 5.449 1.00 40.75 21 ASP H O 1
ATOM 11488 N N . ARG H 1 22 ? 22.214 58.574 4.555 1.00 41.48 22 ARG H N 1
ATOM 11489 C CA . ARG H 1 22 ? 22.644 59.564 5.573 1.00 42.61 22 ARG H CA 1
ATOM 11490 C C . ARG H 1 22 ? 22.265 59.048 6.964 1.00 34.54 22 ARG H C 1
ATOM 11491 O O . ARG H 1 22 ? 23.086 59.179 7.853 1.00 34.79 22 ARG H O 1
ATOM 11499 N N . ALA H 1 23 ? 21.066 58.505 7.146 1.00 32.38 23 ALA H N 1
ATOM 11500 C CA . ALA H 1 23 ? 20.577 58.058 8.466 1.00 32.60 23 ALA H CA 1
ATOM 11501 C C . ALA H 1 23 ? 21.524 56.984 9.021 1.00 31.39 23 ALA H C 1
ATOM 11502 O O . ALA H 1 23 ? 21.882 57.069 10.206 1.00 35.47 23 ALA H O 1
ATOM 11504 N N . ASP H 1 24 ? 21.955 56.039 8.190 1.00 32.77 24 ASP H N 1
ATOM 11505 C CA . ASP H 1 24 ? 22.847 54.926 8.624 1.00 37.17 24 ASP H CA 1
ATOM 11506 C C . ASP H 1 24 ? 24.219 55.494 9.019 1.00 30.28 24 ASP H C 1
ATOM 11507 O O . ASP H 1 24 ? 24.747 55.110 10.065 1.00 34.86 24 ASP H O 1
ATOM 11512 N N . ILE H 1 25 ? 24.767 56.380 8.183 1.00 32.02 25 ILE H N 1
ATOM 11513 C CA . ILE H 1 25 ? 26.111 56.983 8.423 1.00 29.63 25 ILE H CA 1
ATOM 11514 C C . ILE H 1 25 ? 26.073 57.763 9.736 1.00 31.55 25 ILE H C 1
ATOM 11515 O O . ILE H 1 25 ? 26.985 57.598 10.567 1.00 29.51 25 ILE H O 1
ATOM 11520 N N . LEU H 1 26 ? 25.056 58.607 9.936 1.00 30.79 26 LEU H N 1
ATOM 11521 C CA . LEU H 1 26 ? 24.980 59.465 11.131 1.00 32.81 26 LEU H CA 1
ATOM 11522 C C . LEU H 1 26 ? 24.759 58.597 12.383 1.00 30.58 26 LEU H C 1
ATOM 11523 O O . LEU H 1 26 ? 25.323 58.935 13.436 1.00 27.63 26 LEU H O 1
ATOM 11528 N N . TYR H 1 27 ? 23.990 57.517 12.258 1.00 32.75 27 TYR H N 1
ATOM 11529 C CA . TYR H 1 27 ? 23.801 56.526 13.348 1.00 33.79 27 TYR H CA 1
ATOM 11530 C C . TYR H 1 27 ? 25.153 55.907 13.720 1.00 30.75 27 TYR H C 1
ATOM 11531 O O . TYR H 1 27 ? 25.533 55.900 14.917 1.00 31.42 27 TYR H O 1
ATOM 11540 N N . ASN H 1 28 ? 25.888 55.425 12.719 1.00 34.27 28 ASN H N 1
ATOM 11541 C CA . ASN H 1 28 ? 27.213 54.769 12.925 1.00 32.10 28 ASN H CA 1
ATOM 11542 C C . ASN H 1 28 ? 28.161 55.747 13.621 1.00 33.99 28 ASN H C 1
ATOM 11543 O O . ASN H 1 28 ? 28.816 55.362 14.601 1.00 33.51 28 ASN H O 1
ATOM 11548 N N . ILE H 1 29 ? 28.222 56.992 13.151 1.00 28.90 29 ILE H N 1
ATOM 11549 C CA . ILE H 1 29 ? 29.099 58.032 13.757 1.00 29.73 29 ILE H CA 1
ATOM 11550 C C . ILE H 1 29 ? 28.657 58.284 15.201 1.00 27.85 29 ILE H C 1
ATOM 11551 O O . ILE H 1 29 ? 29.542 58.274 16.085 1.00 30.58 29 ILE H O 1
ATOM 11556 N N . ARG H 1 30 ? 27.370 58.509 15.460 1.00 30.65 30 ARG H N 1
ATOM 11557 C CA . ARG H 1 30 ? 26.884 58.815 16.827 1.00 32.06 30 ARG H CA 1
ATOM 11558 C C . ARG H 1 30 ? 27.252 57.639 17.762 1.00 34.08 30 ARG H C 1
ATOM 11559 O O . ARG H 1 30 ? 27.706 57.889 18.886 1.00 31.68 30 ARG H O 1
ATOM 11567 N N . GLN H 1 31 ? 27.146 56.398 17.289 1.00 34.40 31 GLN H N 1
ATOM 11568 C CA . GLN H 1 31 ? 27.359 55.186 18.131 1.00 36.55 31 GLN H CA 1
ATOM 11569 C C . GLN H 1 31 ? 28.850 54.917 18.400 1.00 36.85 31 GLN H C 1
ATOM 11570 O O . GLN H 1 31 ? 29.152 54.340 19.456 1.00 38.35 31 GLN H O 1
ATOM 11576 N N . THR H 1 32 ? 29.770 55.273 17.504 1.00 33.82 32 THR H N 1
ATOM 11577 C CA . THR H 1 32 ? 31.187 54.827 17.560 1.00 36.05 32 THR H CA 1
ATOM 11578 C C . THR H 1 32 ? 32.202 55.961 17.536 1.00 38.09 32 THR H C 1
ATOM 11579 O O . THR H 1 32 ? 33.414 55.605 17.499 1.00 35.69 32 THR H O 1
ATOM 11583 N N . SER H 1 33 ? 31.839 57.241 17.468 1.00 41.00 33 SER H N 1
ATOM 11584 C CA . SER H 1 33 ? 32.819 58.311 17.120 1.00 41.40 33 SER H CA 1
ATOM 11585 C C . SER H 1 33 ? 33.900 58.548 18.191 1.00 38.91 33 SER H C 1
ATOM 11586 O O . SER H 1 33 ? 34.967 59.103 17.777 1.00 35.16 33 SER H O 1
ATOM 11589 N N . ARG H 1 34 ? 33.625 58.240 19.479 1.00 34.05 34 ARG H N 1
ATOM 11590 C CA . ARG H 1 34 ? 34.487 58.501 20.649 1.00 37.25 34 ARG H CA 1
ATOM 11591 C C . ARG H 1 34 ? 34.916 59.969 20.669 1.00 36.59 34 ARG H C 1
ATOM 11592 O O . ARG H 1 34 ? 36.064 60.258 20.369 1.00 34.52 34 ARG H O 1
ATOM 11600 N N . PRO H 1 35 ? 34.025 60.930 20.991 1.00 36.20 35 PRO H N 1
ATOM 11601 C CA . PRO H 1 35 ? 34.355 62.362 20.900 1.00 36.00 35 PRO H CA 1
ATOM 11602 C C . PRO H 1 35 ? 35.465 62.796 21.865 1.00 36.58 35 PRO H C 1
ATOM 11603 O O . PRO H 1 35 ? 36.038 63.836 21.664 1.00 32.53 35 PRO H O 1
ATOM 11607 N N . ASP H 1 36 ? 35.728 61.998 22.903 1.00 32.27 36 ASP H N 1
ATOM 11608 C CA . ASP H 1 36 ? 36.772 62.319 23.905 1.00 33.28 36 ASP H CA 1
ATOM 11609 C C . ASP H 1 36 ? 38.119 61.774 23.459 1.00 32.25 36 ASP H C 1
ATOM 11610 O O . ASP H 1 36 ? 39.108 62.081 24.133 1.00 31.77 36 ASP H O 1
ATOM 11615 N N . VAL H 1 37 ? 38.190 61.045 22.341 1.00 29.42 37 VAL H N 1
ATOM 11616 C CA . VAL H 1 37 ? 39.413 60.295 21.953 1.00 29.96 37 VAL H CA 1
ATOM 11617 C C . VAL H 1 37 ? 40.064 60.952 20.741 1.00 28.39 37 VAL H C 1
ATOM 11618 O O . VAL H 1 37 ? 39.512 60.904 19.632 1.00 28.79 37 VAL H O 1
ATOM 11622 N N . ILE H 1 38 ? 41.233 61.545 20.957 1.00 29.26 38 ILE H N 1
ATOM 11623 C CA . ILE H 1 38 ? 42.048 62.144 19.873 1.00 30.99 38 ILE H CA 1
ATOM 11624 C C . ILE H 1 38 ? 42.396 61.044 18.867 1.00 33.51 38 ILE H C 1
ATOM 11625 O O . ILE H 1 38 ? 42.834 59.951 19.258 1.00 32.91 38 ILE H O 1
ATOM 11630 N N . PRO H 1 39 ? 42.129 61.236 17.557 1.00 31.17 39 PRO H N 1
ATOM 11631 C CA . PRO H 1 39 ? 42.314 60.162 16.574 1.00 33.40 39 PRO H CA 1
ATOM 11632 C C . PRO H 1 39 ? 43.744 60.038 16.039 1.00 35.25 39 PRO H C 1
ATOM 11633 O O . PRO H 1 39 ? 43.947 60.146 14.853 1.00 37.73 39 PRO H O 1
ATOM 11637 N N . THR H 1 40 ? 44.718 59.834 16.931 1.00 37.26 40 THR H N 1
ATOM 11638 C CA . THR H 1 40 ? 46.136 59.607 16.552 1.00 46.07 40 THR H CA 1
ATOM 11639 C C . THR H 1 40 ? 46.219 58.320 15.736 1.00 47.69 40 THR H C 1
ATOM 11640 O O . THR H 1 40 ? 45.450 57.402 16.015 1.00 48.19 40 THR H O 1
ATOM 11644 N N . GLN H 1 41 ? 47.069 58.308 14.709 1.00 57.08 41 GLN H N 1
ATOM 11645 C CA . GLN H 1 41 ? 47.362 57.122 13.864 1.00 68.68 41 GLN H CA 1
ATOM 11646 C C . GLN H 1 41 ? 48.792 56.692 14.180 1.00 64.53 41 GLN H C 1
ATOM 11647 O O . GLN H 1 41 ? 49.685 57.528 14.017 1.00 54.82 41 GLN H O 1
ATOM 11653 N N . ARG H 1 42 ? 48.977 55.465 14.676 1.00 68.48 42 ARG H N 1
ATOM 11654 C CA . ARG H 1 42 ? 50.308 54.840 14.899 1.00 71.75 42 ARG H CA 1
ATOM 11655 C C . ARG H 1 42 ? 51.225 55.859 15.599 1.00 67.88 42 ARG H C 1
ATOM 11656 O O . ARG H 1 42 ? 52.331 56.127 15.090 1.00 63.45 42 ARG H O 1
ATOM 11664 N N . ASP H 1 43 ? 50.729 56.445 16.696 1.00 66.85 43 ASP H N 1
ATOM 11665 C CA . ASP H 1 43 ? 51.446 57.384 17.606 1.00 71.33 43 ASP H CA 1
ATOM 11666 C C . ASP H 1 43 ? 52.113 58.545 16.846 1.00 66.82 43 ASP H C 1
ATOM 11667 O O . ASP H 1 43 ? 53.123 59.076 17.357 1.00 63.43 43 ASP H O 1
ATOM 11672 N N . ARG H 1 44 ? 51.564 58.964 15.699 1.00 55.19 44 ARG H N 1
ATOM 11673 C CA . ARG H 1 44 ? 51.899 60.265 15.054 1.00 52.71 44 ARG H CA 1
ATOM 11674 C C . ARG H 1 44 ? 50.912 61.303 15.582 1.00 41.69 44 ARG H C 1
ATOM 11675 O O . ARG H 1 44 ? 49.814 60.949 15.996 1.00 41.88 44 ARG H O 1
ATOM 11683 N N . PRO H 1 45 ? 51.255 62.601 15.611 1.00 37.00 45 PRO H N 1
ATOM 11684 C CA . PRO H 1 45 ? 50.304 63.628 16.033 1.00 36.53 45 PRO H CA 1
ATOM 11685 C C . PRO H 1 45 ? 49.147 63.742 15.012 1.00 33.84 45 PRO H C 1
ATOM 11686 O O . PRO H 1 45 ? 49.310 63.408 13.835 1.00 35.74 45 PRO H O 1
ATOM 11690 N N . VAL H 1 46 ? 48.000 64.221 15.476 1.00 31.11 46 VAL H N 1
ATOM 11691 C CA . VAL H 1 46 ? 46.886 64.606 14.577 1.00 28.56 46 VAL H CA 1
ATOM 11692 C C . VAL H 1 46 ? 47.246 65.932 13.899 1.00 27.89 46 VAL H C 1
ATOM 11693 O O . VAL H 1 46 ? 47.485 66.901 14.633 1.00 29.02 46 VAL H O 1
ATOM 11697 N N . ALA H 1 47 ? 47.260 65.950 12.569 1.00 30.52 47 ALA H N 1
ATOM 11698 C CA . ALA H 1 47 ? 47.579 67.166 11.789 1.00 29.67 47 ALA H CA 1
ATOM 11699 C C . ALA H 1 47 ? 46.310 68.020 11.659 1.00 28.05 47 ALA H C 1
ATOM 11700 O O . ALA H 1 47 ? 45.389 67.613 10.933 1.00 31.13 47 ALA H O 1
ATOM 11702 N N . VAL H 1 48 ? 46.275 69.133 12.357 1.00 25.74 48 VAL H N 1
ATOM 11703 C CA . VAL H 1 48 ? 45.149 70.091 12.319 1.00 27.26 48 VAL H CA 1
ATOM 11704 C C . VAL H 1 48 ? 45.581 71.286 11.465 1.00 28.74 48 VAL H C 1
ATOM 11705 O O . VAL H 1 48 ? 46.652 71.849 11.749 1.00 31.11 48 VAL H O 1
ATOM 11709 N N . SER H 1 49 ? 44.788 71.638 10.456 1.00 27.94 49 SER H N 1
ATOM 11710 C CA . SER H 1 49 ? 44.997 72.897 9.690 1.00 27.76 49 SER H CA 1
ATOM 11711 C C . SER H 1 49 ? 44.013 73.939 10.188 1.00 28.47 49 SER H C 1
ATOM 11712 O O . SER H 1 49 ? 42.813 73.618 10.408 1.00 27.76 49 SER H O 1
ATOM 11715 N N . VAL H 1 50 ? 44.495 75.163 10.356 1.00 28.91 50 VAL H N 1
ATOM 11716 C CA . VAL H 1 50 ? 43.704 76.320 10.827 1.00 30.85 50 VAL H CA 1
ATOM 11717 C C . VAL H 1 50 ? 43.969 77.495 9.896 1.00 31.61 50 VAL H C 1
ATOM 11718 O O . VAL H 1 50 ? 45.150 77.819 9.700 1.00 26.18 50 VAL H O 1
ATOM 11722 N N . SER H 1 51 ? 42.893 78.123 9.423 1.00 25.48 51 SER H N 1
ATOM 11723 C CA . SER H 1 51 ? 42.934 79.416 8.702 1.00 28.06 51 SER H CA 1
ATOM 11724 C C . SER H 1 51 ? 41.815 80.309 9.227 1.00 29.73 51 SER H C 1
ATOM 11725 O O . SER H 1 51 ? 40.668 79.831 9.262 1.00 29.94 51 SER H O 1
ATOM 11728 N N . LEU H 1 52 ? 42.109 81.547 9.603 1.00 27.42 52 LEU H N 1
ATOM 11729 C CA . LEU H 1 52 ? 41.064 82.534 9.953 1.00 27.34 52 LEU H CA 1
ATOM 11730 C C . LEU H 1 52 ? 40.689 83.340 8.702 1.00 29.86 52 LEU H C 1
ATOM 11731 O O . LEU H 1 52 ? 41.591 83.831 8.003 1.00 26.89 52 LEU H O 1
ATOM 11736 N N . LYS H 1 53 ? 39.394 83.432 8.429 1.00 26.47 53 LYS H N 1
ATOM 11737 C CA . LYS H 1 53 ? 38.836 84.332 7.382 1.00 25.67 53 LYS H CA 1
ATOM 11738 C C . LYS H 1 53 ? 38.173 85.487 8.104 1.00 28.95 53 LYS H C 1
ATOM 11739 O O . LYS H 1 53 ? 37.144 85.252 8.778 1.00 26.01 53 LYS H O 1
ATOM 11745 N N . PHE H 1 54 ? 38.743 86.687 8.023 1.00 28.96 54 PHE H N 1
ATOM 11746 C CA . PHE H 1 54 ? 38.215 87.853 8.758 1.00 26.85 54 PHE H CA 1
ATOM 11747 C C . PHE H 1 54 ? 36.957 88.349 8.064 1.00 24.74 54 PHE H C 1
ATOM 11748 O O . PHE H 1 54 ? 36.992 88.531 6.856 1.00 25.93 54 PHE H O 1
ATOM 11756 N N . ILE H 1 55 ? 35.905 88.568 8.841 1.00 24.52 55 ILE H N 1
ATOM 11757 C CA . ILE H 1 55 ? 34.571 89.010 8.340 1.00 25.58 55 ILE H CA 1
ATOM 11758 C C . ILE H 1 55 ? 34.328 90.444 8.781 1.00 26.28 55 ILE H C 1
ATOM 11759 O O . ILE H 1 55 ? 33.737 91.203 8.021 1.00 23.84 55 ILE H O 1
ATOM 11764 N N . ASN H 1 56 ? 34.694 90.792 10.004 1.00 26.25 56 ASN H N 1
ATOM 11765 C CA . ASN H 1 56 ? 34.436 92.152 10.497 1.00 24.67 56 ASN H CA 1
ATOM 11766 C C . ASN H 1 56 ? 35.398 92.495 11.631 1.00 29.72 56 ASN H C 1
ATOM 11767 O O . ASN H 1 56 ? 35.928 91.582 12.297 1.00 27.73 56 ASN H O 1
ATOM 11772 N N . ILE H 1 57 ? 35.658 93.784 11.784 1.00 26.84 57 ILE H N 1
ATOM 11773 C CA . ILE H 1 57 ? 36.361 94.394 12.937 1.00 28.56 57 ILE H CA 1
ATOM 11774 C C . ILE H 1 57 ? 35.373 95.391 13.517 1.00 32.05 57 ILE H C 1
ATOM 11775 O O . ILE H 1 57 ? 34.982 96.296 12.786 1.00 30.61 57 ILE H O 1
ATOM 11780 N N . LEU H 1 58 ? 34.903 95.153 14.743 1.00 33.19 58 LEU H N 1
ATOM 11781 C CA . LEU H 1 58 ? 33.660 95.781 15.272 1.00 33.97 58 LEU H CA 1
ATOM 11782 C C . LEU H 1 58 ? 33.999 96.927 16.203 1.00 40.36 58 LEU H C 1
ATOM 11783 O O . LEU H 1 58 ? 33.272 97.942 16.185 1.00 44.73 58 LEU H O 1
ATOM 11788 N N . GLU H 1 59 ? 34.971 96.710 17.063 1.00 38.03 59 GLU H N 1
ATOM 11789 C CA A GLU H 1 59 ? 35.369 97.704 18.086 0.50 39.16 59 GLU H CA 1
ATOM 11790 C CA B GLU H 1 59 ? 35.369 97.703 18.090 0.50 39.56 59 GLU H CA 1
ATOM 11791 C C . GLU H 1 59 ? 36.882 97.592 18.237 1.00 36.83 59 GLU H C 1
ATOM 11792 O O . GLU H 1 59 ? 37.419 96.456 18.224 1.00 37.36 59 GLU H O 1
ATOM 11803 N N . VAL H 1 60 ? 37.521 98.737 18.279 1.00 30.95 60 VAL H N 1
ATOM 11804 C CA . VAL H 1 60 ? 38.991 98.829 18.443 1.00 32.09 60 VAL H CA 1
ATOM 11805 C C . VAL H 1 60 ? 39.204 99.870 19.537 1.00 28.63 60 VAL H C 1
ATOM 11806 O O . VAL H 1 60 ? 38.484 100.872 19.523 1.00 31.70 60 VAL H O 1
ATOM 11810 N N . ASN H 1 61 ? 40.109 99.604 20.458 1.00 30.86 61 ASN H N 1
ATOM 11811 C CA . ASN H 1 61 ? 40.497 100.600 21.483 1.00 33.68 61 ASN H CA 1
ATOM 11812 C C . ASN H 1 61 ? 42.017 100.719 21.507 1.00 30.50 61 ASN H C 1
ATOM 11813 O O . ASN H 1 61 ? 42.683 99.774 21.938 1.00 31.94 61 ASN H O 1
ATOM 11818 N N . GLU H 1 62 ? 42.564 101.829 21.012 1.00 33.82 62 GLU H N 1
ATOM 11819 C CA . GLU H 1 62 ? 44.028 102.052 20.896 1.00 33.66 62 GLU H CA 1
ATOM 11820 C C . GLU H 1 62 ? 44.622 102.332 22.289 1.00 36.67 62 GLU H C 1
ATOM 11821 O O . GLU H 1 62 ? 45.811 102.047 22.478 1.00 39.60 62 GLU H O 1
ATOM 11827 N N . ILE H 1 63 ? 43.826 102.854 23.225 1.00 34.33 63 ILE H N 1
ATOM 11828 C CA . ILE H 1 63 ? 44.262 103.072 24.640 1.00 37.68 63 ILE H CA 1
ATOM 11829 C C . ILE H 1 63 ? 44.464 101.712 25.332 1.00 36.19 63 ILE H C 1
ATOM 11830 O O . ILE H 1 63 ? 45.524 101.523 25.944 1.00 34.73 63 ILE H O 1
ATOM 11835 N N . THR H 1 64 ? 43.488 100.794 25.228 1.00 36.82 64 THR H N 1
ATOM 11836 C CA . THR H 1 64 ? 43.491 99.505 25.980 1.00 35.00 64 THR H CA 1
ATOM 11837 C C . THR H 1 64 ? 44.163 98.394 25.159 1.00 30.40 64 THR H C 1
ATOM 11838 O O . THR H 1 64 ? 44.429 97.340 25.723 1.00 30.05 64 THR H O 1
ATOM 11842 N N . ASN H 1 65 ? 44.415 98.606 23.862 1.00 31.54 65 ASN H N 1
ATOM 11843 C CA . ASN H 1 65 ? 44.989 97.577 22.963 1.00 29.20 65 ASN H CA 1
ATOM 11844 C C . ASN H 1 65 ? 44.046 96.361 22.949 1.00 26.71 65 ASN H C 1
ATOM 11845 O O . ASN H 1 65 ? 44.513 95.235 23.167 1.00 25.85 65 ASN H O 1
ATOM 11850 N N . GLU H 1 66 ? 42.757 96.606 22.667 1.00 28.65 66 GLU H N 1
ATOM 11851 C CA . GLU H 1 66 ? 41.731 95.537 22.543 1.00 31.16 66 GLU H CA 1
ATOM 11852 C C . GLU H 1 66 ? 41.011 95.683 21.204 1.00 30.19 66 GLU H C 1
ATOM 11853 O O . GLU H 1 66 ? 40.801 96.836 20.740 1.00 30.50 66 GLU H O 1
ATOM 11859 N N . VAL H 1 67 ? 40.660 94.548 20.597 1.00 30.14 67 VAL H N 1
ATOM 11860 C CA . VAL H 1 67 ? 39.896 94.540 19.314 1.00 30.54 67 VAL H CA 1
ATOM 11861 C C . VAL H 1 67 ? 38.817 93.471 19.452 1.00 31.84 67 VAL H C 1
ATOM 11862 O O . VAL H 1 67 ? 39.082 92.441 20.076 1.00 33.75 67 VAL H O 1
ATOM 11866 N N . ASP H 1 68 ? 37.656 93.729 18.884 1.00 26.75 68 ASP H N 1
ATOM 11867 C CA . ASP H 1 68 ? 36.500 92.796 18.826 1.00 31.00 68 ASP H CA 1
ATOM 11868 C C . ASP H 1 68 ? 36.365 92.444 17.350 1.00 32.82 68 ASP H C 1
ATOM 11869 O O . ASP H 1 68 ? 36.205 93.379 16.541 1.00 34.73 68 ASP H O 1
ATOM 11874 N N . VAL H 1 69 ? 36.515 91.180 16.988 1.00 31.13 69 VAL H N 1
ATOM 11875 C CA A VAL H 1 69 ? 36.589 90.721 15.571 0.50 31.30 69 VAL H CA 1
ATOM 11876 C CA B VAL H 1 69 ? 36.576 90.723 15.574 0.50 28.98 69 VAL H CA 1
ATOM 11877 C C . VAL H 1 69 ? 35.566 89.598 15.359 1.00 29.83 69 VAL H C 1
ATOM 11878 O O . VAL H 1 69 ? 35.255 88.871 16.316 1.00 28.19 69 VAL H O 1
ATOM 11885 N N . VAL H 1 70 ? 35.073 89.489 14.140 1.00 27.11 70 VAL H N 1
ATOM 11886 C CA . VAL H 1 70 ? 34.268 88.341 13.667 1.00 26.29 70 VAL H CA 1
ATOM 11887 C C . VAL H 1 70 ? 35.100 87.641 12.608 1.00 28.93 70 VAL H C 1
ATOM 11888 O O . VAL H 1 70 ? 35.585 88.322 11.680 1.00 27.80 70 VAL H O 1
ATOM 11892 N N . PHE H 1 71 ? 35.290 86.330 12.744 1.00 26.34 71 PHE H N 1
ATOM 11893 C CA . PHE H 1 71 ? 36.098 85.545 11.794 1.00 24.76 71 PHE H CA 1
ATOM 11894 C C . PHE H 1 71 ? 35.503 84.151 11.658 1.00 24.69 71 PHE H C 1
ATOM 11895 O O . PHE H 1 71 ? 34.837 83.663 12.602 1.00 25.37 71 PHE H O 1
ATOM 11903 N N . TRP H 1 72 ? 35.714 83.550 10.497 1.00 23.49 72 TRP H N 1
ATOM 11904 C CA . TRP H 1 72 ? 35.424 82.121 10.252 1.00 25.05 72 TRP H CA 1
ATOM 11905 C C . TRP H 1 72 ? 36.689 81.337 10.584 1.00 25.53 72 TRP H C 1
ATOM 11906 O O . TRP H 1 72 ? 37.750 81.659 10.015 1.00 26.92 72 TRP H O 1
ATOM 11917 N N . GLN H 1 73 ? 36.597 80.404 11.540 1.00 25.39 73 GLN H N 1
ATOM 11918 C CA . GLN H 1 73 ? 37.785 79.635 11.967 1.00 26.27 73 GLN H CA 1
ATOM 11919 C C . GLN H 1 73 ? 37.811 78.310 11.217 1.00 27.04 73 GLN H C 1
ATOM 11920 O O . GLN H 1 73 ? 37.263 77.323 11.735 1.00 26.46 73 GLN H O 1
ATOM 11926 N N . GLN H 1 74 ? 38.416 78.285 10.051 1.00 24.25 74 GLN H N 1
ATOM 11927 C CA . GLN H 1 74 ? 38.437 77.100 9.185 1.00 27.16 74 GLN H CA 1
ATOM 11928 C C . GLN H 1 74 ? 39.386 76.079 9.805 1.00 29.94 74 GLN H C 1
ATOM 11929 O O . GLN H 1 74 ? 40.580 76.362 9.918 1.00 28.13 74 GLN H O 1
ATOM 11935 N N . THR H 1 75 ? 38.855 74.919 10.192 1.00 27.94 75 THR H N 1
ATOM 11936 C CA . THR H 1 75 ? 39.585 73.884 10.954 1.00 27.66 75 THR H CA 1
ATOM 11937 C C . THR H 1 75 ? 39.403 72.570 10.224 1.00 28.23 75 THR H C 1
ATOM 11938 O O . THR H 1 75 ? 38.233 72.177 9.994 1.00 26.85 75 THR H O 1
ATOM 11942 N N . THR H 1 76 ? 40.491 71.897 9.843 1.00 24.34 76 THR H N 1
ATOM 11943 C CA . THR H 1 76 ? 40.383 70.590 9.153 1.00 27.27 76 THR H CA 1
ATOM 11944 C C . THR H 1 76 ? 41.361 69.595 9.781 1.00 27.32 76 THR H C 1
ATOM 11945 O O . THR H 1 76 ? 42.449 69.993 10.272 1.00 28.61 76 THR H O 1
ATOM 11949 N N . TRP H 1 77 ? 40.974 68.327 9.773 1.00 26.42 77 TRP H N 1
ATOM 11950 C CA . TRP H 1 77 ? 41.791 67.211 10.304 1.00 26.67 77 TRP H CA 1
ATOM 11951 C C . TRP H 1 77 ? 41.160 65.934 9.769 1.00 29.11 77 TRP H C 1
ATOM 11952 O O . TRP H 1 77 ? 40.036 65.982 9.231 1.00 27.15 77 TRP H O 1
ATOM 11963 N N . SER H 1 78 ? 41.858 64.818 9.958 1.00 28.00 78 SER H N 1
ATOM 11964 C CA . SER H 1 78 ? 41.357 63.484 9.581 1.00 31.17 78 SER H CA 1
ATOM 11965 C C . SER H 1 78 ? 41.026 62.689 10.839 1.00 27.39 78 SER H C 1
ATOM 11966 O O . SER H 1 78 ? 41.810 62.747 11.801 1.00 28.44 78 SER H O 1
ATOM 11969 N N . ASP H 1 79 ? 39.913 61.971 10.818 1.00 28.96 79 ASP H N 1
ATOM 11970 C CA . ASP H 1 79 ? 39.564 60.955 11.841 1.00 31.37 79 ASP H CA 1
ATOM 11971 C C . ASP H 1 79 ? 39.083 59.722 11.093 1.00 33.63 79 ASP H C 1
ATOM 11972 O O . ASP H 1 79 ? 37.919 59.682 10.688 1.00 31.71 79 ASP H O 1
ATOM 11977 N N . ARG H 1 80 ? 39.988 58.764 10.893 1.00 34.28 80 ARG H N 1
ATOM 11978 C CA . ARG H 1 80 ? 39.720 57.535 10.081 1.00 39.70 80 ARG H CA 1
ATOM 11979 C C . ARG H 1 80 ? 38.571 56.722 10.692 1.00 35.90 80 ARG H C 1
ATOM 11980 O O . ARG H 1 80 ? 37.924 55.984 9.945 1.00 36.28 80 ARG H O 1
ATOM 11988 N N . THR H 1 81 ? 38.284 56.871 11.988 1.00 35.16 81 THR H N 1
ATOM 11989 C CA . THR H 1 81 ? 37.173 56.127 12.650 1.00 39.92 81 THR H CA 1
ATOM 11990 C C . THR H 1 81 ? 35.819 56.596 12.094 1.00 33.87 81 THR H C 1
ATOM 11991 O O . THR H 1 81 ? 34.825 55.891 12.306 1.00 38.82 81 THR H O 1
ATOM 11995 N N . LEU H 1 82 ? 35.761 57.725 11.385 1.00 33.50 82 LEU H N 1
ATOM 11996 C CA . LEU H 1 82 ? 34.479 58.236 10.812 1.00 31.78 82 LEU H CA 1
ATOM 11997 C C . LEU H 1 82 ? 34.206 57.669 9.404 1.00 30.35 82 LEU H C 1
ATOM 11998 O O . LEU H 1 82 ? 33.086 57.851 8.937 1.00 34.56 82 LEU H O 1
ATOM 12003 N N . ALA H 1 83 ? 35.197 57.048 8.756 1.00 34.26 83 ALA H N 1
ATOM 12004 C CA . ALA H 1 83 ? 35.168 56.739 7.305 1.00 32.51 83 ALA H CA 1
ATOM 12005 C C . ALA H 1 83 ? 34.077 55.711 6.959 1.00 35.02 83 ALA H C 1
ATOM 12006 O O . ALA H 1 83 ? 33.760 54.894 7.814 1.00 36.93 83 ALA H O 1
ATOM 12008 N N . TRP H 1 84 ? 33.526 55.786 5.756 1.00 34.95 84 TRP H N 1
ATOM 12009 C CA . TRP H 1 84 ? 32.574 54.786 5.199 1.00 33.68 84 TRP H CA 1
ATOM 12010 C C . TRP H 1 84 ? 32.838 54.566 3.703 1.00 38.04 84 TRP H C 1
ATOM 12011 O O . TRP H 1 84 ? 33.472 55.399 3.070 1.00 38.25 84 TRP H O 1
ATOM 12022 N N . ASN H 1 85 ? 32.327 53.452 3.177 1.00 45.04 85 ASN H N 1
ATOM 12023 C CA . ASN H 1 85 ? 32.324 53.116 1.731 1.00 44.73 85 ASN H CA 1
ATOM 12024 C C . ASN H 1 85 ? 31.314 54.033 1.018 1.00 45.36 85 ASN H C 1
ATOM 12025 O O . ASN H 1 85 ? 30.104 53.918 1.279 1.00 42.08 85 ASN H O 1
ATOM 12030 N N . SER H 1 86 ? 31.776 54.905 0.127 1.00 44.50 86 SER H N 1
ATOM 12031 C CA . SER H 1 86 ? 30.939 55.930 -0.555 1.00 51.66 86 SER H CA 1
ATOM 12032 C C . SER H 1 86 ? 30.232 55.361 -1.807 1.00 51.26 86 SER H C 1
ATOM 12033 O O . SER H 1 86 ? 29.491 56.132 -2.441 1.00 48.68 86 SER H O 1
ATOM 12036 N N . SER H 1 87 ? 30.407 54.097 -2.156 1.00 52.98 87 SER H N 1
ATOM 12037 C CA . SER H 1 87 ? 29.684 53.464 -3.310 1.00 50.47 87 SER H CA 1
ATOM 12038 C C . SER H 1 87 ? 28.180 53.454 -3.024 1.00 49.65 87 SER H C 1
ATOM 12039 O O . SER H 1 87 ? 27.799 52.898 -1.966 1.00 54.95 87 SER H O 1
ATOM 12042 N N . HIS H 1 88 ? 27.374 54.098 -3.862 1.00 46.86 88 HIS H N 1
ATOM 12043 C CA . HIS H 1 88 ? 25.902 54.251 -3.681 1.00 57.39 88 HIS H CA 1
ATOM 12044 C C . HIS H 1 88 ? 25.576 54.884 -2.313 1.00 58.61 88 HIS H C 1
ATOM 12045 O O . HIS H 1 88 ? 24.544 54.541 -1.723 1.00 53.80 88 HIS H O 1
ATOM 12052 N N . SER H 1 89 ? 26.425 55.799 -1.856 1.00 51.14 89 SER H N 1
ATOM 12053 C CA . SER H 1 89 ? 26.310 56.475 -0.537 1.00 51.05 89 SER H CA 1
ATOM 12054 C C . SER H 1 89 ? 26.669 57.944 -0.708 1.00 45.73 89 SER H C 1
ATOM 12055 O O . SER H 1 89 ? 27.414 58.302 -1.604 1.00 37.50 89 SER H O 1
ATOM 12058 N N . PRO H 1 90 ? 26.182 58.839 0.185 1.00 43.89 90 PRO H N 1
ATOM 12059 C CA . PRO H 1 90 ? 26.643 60.226 0.185 1.00 35.90 90 PRO H CA 1
ATOM 12060 C C . PRO H 1 90 ? 28.170 60.276 0.305 1.00 32.55 90 PRO H C 1
ATOM 12061 O O . PRO H 1 90 ? 28.730 59.425 0.970 1.00 37.95 90 PRO H O 1
ATOM 12065 N N . ASP H 1 91 ? 28.799 61.267 -0.312 1.00 31.27 91 ASP H N 1
ATOM 12066 C CA . ASP H 1 91 ? 30.262 61.480 -0.235 1.00 38.46 91 ASP H CA 1
ATOM 12067 C C . ASP H 1 91 ? 30.591 62.244 1.059 1.00 31.87 91 ASP H C 1
ATOM 12068 O O . ASP H 1 91 ? 31.760 62.211 1.487 1.00 31.18 91 ASP H O 1
ATOM 12073 N N . GLN H 1 92 ? 29.611 62.987 1.599 1.00 30.28 92 GLN H N 1
ATOM 12074 C CA . GLN H 1 92 ? 29.807 63.860 2.783 1.00 29.36 92 GLN H CA 1
ATOM 12075 C C . GLN H 1 92 ? 28.504 63.954 3.566 1.00 27.06 92 GLN H C 1
ATOM 12076 O O . GLN H 1 92 ? 27.418 63.908 2.953 1.00 30.75 92 GLN H O 1
ATOM 12082 N N . VAL H 1 93 ? 28.613 64.145 4.881 1.00 26.64 93 VAL H N 1
ATOM 12083 C CA . VAL H 1 93 ? 27.434 64.403 5.749 1.00 24.44 93 VAL H CA 1
ATOM 12084 C C . VAL H 1 93 ? 27.766 65.576 6.675 1.00 24.93 93 VAL H C 1
ATOM 12085 O O . VAL H 1 93 ? 28.952 65.856 6.933 1.00 27.24 93 VAL H O 1
ATOM 12089 N N . SER H 1 94 ? 26.718 66.237 7.144 1.00 24.39 94 SER H N 1
ATOM 12090 C CA . SER H 1 94 ? 26.806 67.274 8.188 1.00 26.88 94 SER H CA 1
ATOM 12091 C C . SER H 1 94 ? 26.559 66.587 9.532 1.00 26.08 94 SER H C 1
ATOM 12092 O O . SER H 1 94 ? 25.546 65.893 9.663 1.00 27.25 94 SER H O 1
ATOM 12095 N N . VAL H 1 95 ? 27.426 66.833 10.495 1.00 25.59 95 VAL H N 1
ATOM 12096 C CA . VAL H 1 95 ? 27.432 66.095 11.789 1.00 28.15 95 VAL H CA 1
ATOM 12097 C C . VAL H 1 95 ? 27.526 67.121 12.904 1.00 26.32 95 VAL H C 1
ATOM 12098 O O . VAL H 1 95 ? 28.385 67.997 12.896 1.00 25.97 95 VAL H O 1
ATOM 12102 N N . PRO H 1 96 ? 26.671 67.021 13.942 1.00 27.45 96 PRO H N 1
ATOM 12103 C CA . PRO H 1 96 ? 26.816 67.899 15.098 1.00 25.82 96 PRO H CA 1
ATOM 12104 C C . PRO H 1 96 ? 28.169 67.663 15.778 1.00 24.69 96 PRO H C 1
ATOM 12105 O O . PRO H 1 96 ? 28.579 66.524 15.924 1.00 24.34 96 PRO H O 1
ATOM 12109 N N . ILE H 1 97 ? 28.872 68.732 16.158 1.00 23.73 97 ILE H N 1
ATOM 12110 C CA . ILE H 1 97 ? 30.237 68.558 16.734 1.00 26.53 97 ILE H CA 1
ATOM 12111 C C . ILE H 1 97 ? 30.179 67.815 18.087 1.00 28.73 97 ILE H C 1
ATOM 12112 O O . ILE H 1 97 ? 31.189 67.227 18.448 1.00 25.16 97 ILE H O 1
ATOM 12117 N N . SER H 1 98 ? 29.022 67.758 18.761 1.00 28.33 98 SER H N 1
ATOM 12118 C CA . SER H 1 98 ? 28.882 66.937 20.000 1.00 32.34 98 SER H CA 1
ATOM 12119 C C . SER H 1 98 ? 29.076 65.449 19.677 1.00 33.60 98 SER H C 1
ATOM 12120 O O . SER H 1 98 ? 29.418 64.677 20.585 1.00 34.72 98 SER H O 1
ATOM 12123 N N . SER H 1 99 ? 28.920 65.023 18.419 1.00 28.22 99 SER H N 1
ATOM 12124 C CA . SER H 1 99 ? 29.114 63.611 18.004 1.00 31.58 99 SER H CA 1
ATOM 12125 C C . SER H 1 99 ? 30.535 63.343 17.480 1.00 29.28 99 SER H C 1
ATOM 12126 O O . SER H 1 99 ? 30.750 62.261 17.012 1.00 33.90 99 SER H O 1
ATOM 12129 N N . LEU H 1 100 ? 31.452 64.310 17.522 1.00 28.37 100 LEU H N 1
ATOM 12130 C CA . LEU H 1 100 ? 32.805 64.166 16.933 1.00 30.83 100 LEU H CA 1
ATOM 12131 C C . LEU H 1 100 ? 33.864 64.562 17.935 1.00 25.46 100 LEU H C 1
ATOM 12132 O O . LEU H 1 100 ? 33.627 65.479 18.682 1.00 27.98 100 LEU H O 1
ATOM 12137 N N . TRP H 1 101 ? 35.042 63.973 17.809 1.00 25.99 101 TRP H N 1
ATOM 12138 C CA . TRP H 1 101 ? 36.245 64.584 18.422 1.00 25.63 101 TRP H CA 1
ATOM 12139 C C . TRP H 1 101 ? 36.525 65.880 17.658 1.00 27.05 101 TRP H C 1
ATOM 12140 O O . TRP H 1 101 ? 36.523 65.830 16.426 1.00 26.95 101 TRP H O 1
ATOM 12151 N N . VAL H 1 102 ? 36.761 66.966 18.352 1.00 24.07 102 VAL H N 1
ATOM 12152 C CA A VAL H 1 102 ? 37.192 68.244 17.733 0.50 27.02 102 VAL H CA 1
ATOM 12153 C CA B VAL H 1 102 ? 37.198 68.241 17.727 0.50 26.17 102 VAL H CA 1
ATOM 12154 C C . VAL H 1 102 ? 38.449 68.689 18.469 1.00 25.44 102 VAL H C 1
ATOM 12155 O O . VAL H 1 102 ? 38.566 68.511 19.686 1.00 25.22 102 VAL H O 1
ATOM 12162 N N . PRO H 1 103 ? 39.418 69.301 17.760 1.00 27.78 103 PRO H N 1
ATOM 12163 C CA . PRO H 1 103 ? 40.609 69.811 18.434 1.00 27.22 103 PRO H CA 1
ATOM 12164 C C . PRO H 1 103 ? 40.239 70.875 19.463 1.00 27.75 103 PRO H C 1
ATOM 12165 O O . PRO H 1 103 ? 39.376 71.709 19.189 1.00 26.71 103 PRO H O 1
ATOM 12169 N N . ASP H 1 104 ? 40.929 70.850 20.598 1.00 26.92 104 ASP H N 1
ATOM 12170 C CA . ASP H 1 104 ? 40.697 71.769 21.738 1.00 25.70 104 ASP H CA 1
ATOM 12171 C C . ASP H 1 104 ? 41.472 73.071 21.500 1.00 27.90 104 ASP H C 1
ATOM 12172 O O . ASP H 1 104 ? 42.298 73.471 22.369 1.00 27.10 104 ASP H O 1
ATOM 12177 N N . LEU H 1 105 ? 41.168 73.758 20.389 1.00 27.10 105 LEU H N 1
ATOM 12178 C CA . LEU H 1 105 ? 41.854 75.012 20.021 1.00 25.95 105 LEU H CA 1
ATOM 12179 C C . LEU H 1 105 ? 41.397 76.150 20.924 1.00 28.09 105 LEU H C 1
ATOM 12180 O O . LEU H 1 105 ? 40.206 76.227 21.307 1.00 26.67 105 LEU H O 1
ATOM 12185 N N . ALA H 1 106 ? 42.334 77.016 21.277 1.00 27.36 106 ALA H N 1
ATOM 12186 C CA . ALA H 1 106 ? 42.056 78.267 21.997 1.00 26.13 106 ALA H CA 1
ATOM 12187 C C . ALA H 1 106 ? 42.920 79.361 21.375 1.00 26.12 106 ALA H C 1
ATOM 12188 O O . ALA H 1 106 ? 44.055 79.068 20.947 1.00 25.25 106 ALA H O 1
ATOM 12190 N N . ALA H 1 107 ? 42.418 80.576 21.399 1.00 27.62 107 ALA H N 1
ATOM 12191 C CA . ALA H 1 107 ? 43.196 81.793 21.104 1.00 27.55 107 ALA H CA 1
ATOM 12192 C C . ALA H 1 107 ? 43.876 82.239 22.392 1.00 26.80 107 ALA H C 1
ATOM 12193 O O . ALA H 1 107 ? 43.199 82.610 23.353 1.00 25.56 107 ALA H O 1
ATOM 12195 N N . TYR H 1 108 ? 45.200 82.137 22.418 1.00 26.36 108 TYR H N 1
ATOM 12196 C CA . TYR H 1 108 ? 46.019 82.325 23.636 1.00 27.89 108 TYR H CA 1
ATOM 12197 C C . TYR H 1 108 ? 45.926 83.765 24.136 1.00 29.26 108 TYR H C 1
ATOM 12198 O O . TYR H 1 108 ? 46.160 83.967 25.320 1.00 29.11 108 TYR H O 1
ATOM 12207 N N . ASN H 1 109 ? 45.575 84.744 23.289 1.00 27.47 109 ASN H N 1
ATOM 12208 C CA . ASN H 1 109 ? 45.489 86.174 23.676 1.00 27.03 109 ASN H CA 1
ATOM 12209 C C . ASN H 1 109 ? 44.025 86.639 23.624 1.00 25.25 109 ASN H C 1
ATOM 12210 O O . ASN H 1 109 ? 43.779 87.853 23.605 1.00 25.00 109 ASN H O 1
ATOM 12215 N N . ALA H 1 110 ? 43.063 85.725 23.654 1.00 25.15 110 ALA H N 1
ATOM 12216 C CA . ALA H 1 110 ? 41.630 86.090 23.754 1.00 26.55 110 ALA H CA 1
ATOM 12217 C C . ALA H 1 110 ? 41.358 86.613 25.167 1.00 25.67 110 ALA H C 1
ATOM 12218 O O . ALA H 1 110 ? 41.907 86.067 26.133 1.00 25.61 110 ALA H O 1
ATOM 12220 N N . ILE H 1 111 ? 40.510 87.627 25.278 1.00 26.00 111 ILE H N 1
ATOM 12221 C CA . ILE H 1 111 ? 40.066 88.204 26.570 1.00 27.84 111 ILE H CA 1
ATOM 12222 C C . ILE H 1 111 ? 38.537 88.084 26.704 1.00 26.81 111 ILE H C 1
ATOM 12223 O O . ILE H 1 111 ? 37.983 88.661 27.665 1.00 28.39 111 ILE H O 1
ATOM 12228 N N . SER H 1 112 ? 37.881 87.366 25.790 1.00 25.95 112 SER H N 1
ATOM 12229 C CA . SER H 1 112 ? 36.455 86.987 25.912 1.00 29.49 112 SER H CA 1
ATOM 12230 C C . SER H 1 112 ? 36.301 85.539 25.454 1.00 29.23 112 SER H C 1
ATOM 12231 O O . SER H 1 112 ? 37.180 85.029 24.742 1.00 30.36 112 SER H O 1
ATOM 12234 N N . LYS H 1 113 ? 35.235 84.855 25.878 1.00 31.31 113 LYS H N 1
ATOM 12235 C CA . LYS H 1 113 ? 34.956 83.500 25.364 1.00 35.81 113 LYS H CA 1
ATOM 12236 C C . LYS H 1 113 ? 34.602 83.628 23.899 1.00 32.58 113 LYS H C 1
ATOM 12237 O O . LYS H 1 113 ? 34.041 84.627 23.504 1.00 35.96 113 LYS H O 1
ATOM 12243 N N . PRO H 1 114 ? 34.912 82.626 23.058 1.00 29.99 114 PRO H N 1
ATOM 12244 C CA . PRO H 1 114 ? 34.495 82.678 21.670 1.00 29.64 114 PRO H CA 1
ATOM 12245 C C . PRO H 1 114 ? 32.961 82.604 21.627 1.00 31.23 114 PRO H C 1
ATOM 12246 O O . PRO H 1 114 ? 32.402 81.722 22.263 1.00 37.29 114 PRO H O 1
ATOM 12250 N N . GLU H 1 115 ? 32.318 83.552 20.967 1.00 27.12 115 GLU H N 1
ATOM 12251 C CA . GLU H 1 115 ? 30.841 83.556 20.757 1.00 29.50 115 GLU H CA 1
ATOM 12252 C C . GLU H 1 115 ? 30.592 82.915 19.398 1.00 29.10 115 GLU H C 1
ATOM 12253 O O . GLU H 1 115 ? 30.924 83.552 18.395 1.00 28.87 115 GLU H O 1
ATOM 12259 N N . VAL H 1 116 ? 30.046 81.690 19.376 1.00 26.37 116 VAL H N 1
ATOM 12260 C CA . VAL H 1 116 ? 29.814 80.986 18.086 1.00 26.93 116 VAL H CA 1
ATOM 12261 C C . VAL H 1 116 ? 28.468 81.450 17.518 1.00 28.23 116 VAL H C 1
ATOM 12262 O O . VAL H 1 116 ? 27.444 81.299 18.181 1.00 27.03 116 VAL H O 1
ATOM 12266 N N . LEU H 1 117 ? 28.490 82.036 16.327 1.00 24.74 117 LEU H N 1
ATOM 12267 C CA . LEU H 1 117 ? 27.307 82.711 15.722 1.00 27.41 117 LEU H CA 1
ATOM 12268 C C . LEU H 1 117 ? 26.531 81.726 14.843 1.00 28.34 117 LEU H C 1
ATOM 12269 O O . LEU H 1 117 ? 25.416 82.042 14.472 1.00 31.26 117 LEU H O 1
ATOM 12274 N N . THR H 1 118 ? 27.085 80.544 14.568 1.00 25.56 118 THR H N 1
ATOM 12275 C CA . THR H 1 118 ? 26.607 79.653 13.481 1.00 24.68 118 THR H CA 1
ATOM 12276 C C . THR H 1 118 ? 26.168 78.308 14.057 1.00 24.88 118 THR H C 1
ATOM 12277 O O . THR H 1 118 ? 26.607 77.928 15.140 1.00 26.38 118 THR H O 1
ATOM 12281 N N . PRO H 1 119 ? 25.336 77.552 13.319 1.00 24.47 119 PRO H N 1
ATOM 12282 C CA . PRO H 1 119 ? 25.010 76.167 13.713 1.00 24.61 119 PRO H CA 1
ATOM 12283 C C . PRO H 1 119 ? 26.259 75.311 13.916 1.00 26.11 119 PRO H C 1
ATOM 12284 O O . PRO H 1 119 ? 27.178 75.360 13.090 1.00 22.50 119 PRO H O 1
ATOM 12288 N N . GLN H 1 120 ? 26.271 74.516 14.990 1.00 22.95 120 GLN H N 1
ATOM 12289 C CA . GLN H 1 120 ? 27.517 73.822 15.451 1.00 28.05 120 GLN H CA 1
ATOM 12290 C C . GLN H 1 120 ? 27.596 72.455 14.758 1.00 25.99 120 GLN H C 1
ATOM 12291 O O . GLN H 1 120 ? 27.476 71.411 15.469 1.00 25.10 120 GLN H O 1
ATOM 12297 N N . LEU H 1 121 ? 27.743 72.486 13.438 1.00 23.51 121 LEU H N 1
ATOM 12298 C CA . LEU H 1 121 ? 27.817 71.300 12.570 1.00 24.74 121 LEU H CA 1
ATOM 12299 C C . LEU H 1 121 ? 29.167 71.348 11.851 1.00 25.40 121 LEU H C 1
ATOM 12300 O O . LEU H 1 121 ? 29.551 72.439 11.392 1.00 26.21 121 LEU H O 1
ATOM 12305 N N . ALA H 1 122 ? 29.761 70.186 11.669 1.00 21.98 122 ALA H N 1
ATOM 12306 C CA . ALA H 1 122 ? 30.965 69.966 10.842 1.00 23.02 122 ALA H CA 1
ATOM 12307 C C . ALA H 1 122 ? 30.584 69.134 9.628 1.00 24.62 122 ALA H C 1
ATOM 12308 O O . ALA H 1 122 ? 29.520 68.497 9.645 1.00 27.26 122 ALA H O 1
ATOM 12310 N N . ARG H 1 123 ? 31.396 69.204 8.586 1.00 24.83 123 ARG H N 1
ATOM 12311 C CA . ARG H 1 123 ? 31.209 68.413 7.365 1.00 27.71 123 ARG H CA 1
ATOM 12312 C C . ARG H 1 123 ? 32.205 67.256 7.434 1.00 28.24 123 ARG H C 1
ATOM 12313 O O . ARG H 1 123 ? 33.397 67.528 7.662 1.00 26.64 123 ARG H O 1
ATOM 12321 N N . VAL H 1 124 ? 31.733 66.032 7.280 1.00 24.86 124 VAL H N 1
ATOM 12322 C CA . VAL H 1 124 ? 32.599 64.824 7.337 1.00 27.94 124 VAL H CA 1
ATOM 12323 C C . VAL H 1 124 ? 32.560 64.186 5.955 1.00 25.65 124 VAL H C 1
ATOM 12324 O O . VAL H 1 124 ? 31.453 63.937 5.438 1.00 25.77 124 VAL H O 1
ATOM 12328 N N . VAL H 1 125 ? 33.740 63.954 5.389 1.00 26.80 125 VAL H N 1
ATOM 12329 C CA . VAL H 1 125 ? 33.914 63.262 4.078 1.00 28.19 125 VAL H CA 1
ATOM 12330 C C . VAL H 1 125 ? 34.037 61.756 4.322 1.00 27.11 125 VAL H C 1
ATOM 12331 O O . VAL H 1 125 ? 34.522 61.374 5.399 1.00 29.23 125 VAL H O 1
ATOM 12335 N N . SER H 1 126 ? 33.599 60.931 3.370 1.00 28.75 126 SER H N 1
ATOM 12336 C CA . SER H 1 126 ? 33.582 59.445 3.485 1.00 30.14 126 SER H CA 1
ATOM 12337 C C . SER H 1 126 ? 34.972 58.888 3.809 1.00 28.52 126 SER H C 1
ATOM 12338 O O . SER H 1 126 ? 35.019 57.772 4.316 1.00 29.40 126 SER H O 1
ATOM 12341 N N . ASP H 1 127 ? 36.056 59.608 3.538 1.00 30.64 127 ASP H N 1
ATOM 12342 C CA . ASP H 1 127 ? 37.429 59.133 3.886 1.00 35.50 127 ASP H CA 1
ATOM 12343 C C . ASP H 1 127 ? 37.813 59.541 5.321 1.00 41.71 127 ASP H C 1
ATOM 12344 O O . ASP H 1 127 ? 38.955 59.235 5.734 1.00 34.55 127 ASP H O 1
ATOM 12349 N N . GLY H 1 128 ? 36.930 60.206 6.073 1.00 30.96 128 GLY H N 1
ATOM 12350 C CA . GLY H 1 128 ? 37.227 60.631 7.462 1.00 32.41 128 GLY H CA 1
ATOM 12351 C C . GLY H 1 128 ? 37.796 62.039 7.587 1.00 31.63 128 GLY H C 1
ATOM 12352 O O . GLY H 1 128 ? 38.108 62.455 8.713 1.00 29.36 128 GLY H O 1
ATOM 12353 N N . GLU H 1 129 ? 37.907 62.789 6.494 1.00 31.30 129 GLU H N 1
ATOM 12354 C CA . GLU H 1 129 ? 38.349 64.208 6.598 1.00 29.30 129 GLU H CA 1
ATOM 12355 C C . GLU H 1 129 ? 37.185 65.009 7.210 1.00 28.79 129 GLU H C 1
ATOM 12356 O O . GLU H 1 129 ? 35.997 64.766 6.830 1.00 27.82 129 GLU H O 1
ATOM 12362 N N . VAL H 1 130 ? 37.492 65.893 8.153 1.00 26.04 130 VAL H N 1
ATOM 12363 C CA . VAL H 1 130 ? 36.478 66.756 8.819 1.00 25.28 130 VAL H CA 1
ATOM 12364 C C . VAL H 1 130 ? 36.784 68.199 8.473 1.00 28.11 130 VAL H C 1
ATOM 12365 O O . VAL H 1 130 ? 37.964 68.618 8.598 1.00 27.10 130 VAL H O 1
ATOM 12369 N N . LEU H 1 131 ? 35.759 68.966 8.132 1.00 24.47 131 LEU H N 1
ATOM 12370 C CA . LEU H 1 131 ? 35.851 70.439 8.031 1.00 27.53 131 LEU H CA 1
ATOM 12371 C C . LEU H 1 131 ? 34.897 71.050 9.050 1.00 24.21 131 LEU H C 1
ATOM 12372 O O . LEU H 1 131 ? 33.674 70.832 8.925 1.00 25.39 131 LEU H O 1
ATOM 12377 N N . TYR H 1 132 ? 35.430 71.794 10.006 1.00 22.05 132 TYR H N 1
ATOM 12378 C CA . TYR H 1 132 ? 34.601 72.555 10.964 1.00 24.11 132 TYR H CA 1
ATOM 12379 C C . TYR H 1 132 ? 34.948 74.030 10.838 1.00 24.58 132 TYR H C 1
ATOM 12380 O O . TYR H 1 132 ? 36.136 74.361 11.023 1.00 26.74 132 TYR H O 1
ATOM 12389 N N . MET H 1 133 ? 33.979 74.881 10.517 1.00 22.40 133 MET H N 1
ATOM 12390 C CA . MET H 1 133 ? 34.281 76.312 10.331 1.00 23.94 133 MET H CA 1
ATOM 12391 C C . MET H 1 133 ? 33.221 77.170 10.995 1.00 25.90 133 MET H C 1
ATOM 12392 O O . MET H 1 133 ? 32.299 77.668 10.337 1.00 26.36 133 MET H O 1
ATOM 12397 N N . PRO H 1 134 ? 33.321 77.377 12.314 1.00 24.50 134 PRO H N 1
ATOM 12398 C CA . PRO H 1 134 ? 32.369 78.258 12.992 1.00 26.25 134 PRO H CA 1
ATOM 12399 C C . PRO H 1 134 ? 32.663 79.714 12.667 1.00 25.83 134 PRO H C 1
ATOM 12400 O O . PRO H 1 134 ? 33.841 80.057 12.471 1.00 25.44 134 PRO H O 1
ATOM 12404 N N . SER H 1 135 ? 31.622 80.531 12.630 1.00 23.38 135 SER H N 1
ATOM 12405 C CA . SER H 1 135 ? 31.756 82.004 12.714 1.00 24.26 135 SER H CA 1
ATOM 12406 C C . SER H 1 135 ? 31.835 82.393 14.183 1.00 26.67 135 SER H C 1
ATOM 12407 O O . SER H 1 135 ? 30.913 82.049 14.968 1.00 25.39 135 SER H O 1
ATOM 12410 N N . ILE H 1 136 ? 32.914 83.061 14.553 1.00 24.12 136 ILE H N 1
ATOM 12411 C CA . ILE H 1 136 ? 33.224 83.421 15.960 1.00 23.34 136 ILE H CA 1
ATOM 12412 C C . ILE H 1 136 ? 33.329 84.946 16.080 1.00 24.77 136 ILE H C 1
ATOM 12413 O O . ILE H 1 136 ? 34.011 85.561 15.250 1.00 25.00 136 ILE H O 1
ATOM 12418 N N . ARG H 1 137 ? 32.687 85.488 17.109 1.00 24.91 137 ARG H N 1
ATOM 12419 C CA . ARG H 1 137 ? 32.957 86.857 17.587 1.00 25.12 137 ARG H CA 1
ATOM 12420 C C . ARG H 1 137 ? 33.763 86.754 18.884 1.00 27.11 137 ARG H C 1
ATOM 12421 O O . ARG H 1 137 ? 33.327 86.046 19.804 1.00 25.28 137 ARG H O 1
ATOM 12429 N N . GLN H 1 138 ? 34.907 87.418 18.937 1.00 26.71 138 GLN H N 1
ATOM 12430 C CA . GLN H 1 138 ? 35.834 87.272 20.077 1.00 26.74 138 GLN H CA 1
ATOM 12431 C C . GLN H 1 138 ? 36.661 88.546 20.209 1.00 28.24 138 GLN H C 1
ATOM 12432 O O . GLN H 1 138 ? 36.930 89.206 19.184 1.00 28.11 138 GLN H O 1
ATOM 12438 N N . ARG H 1 139 ? 37.039 88.874 21.456 1.00 27.29 139 ARG H N 1
ATOM 12439 C CA . ARG H 1 139 ? 37.838 90.061 21.800 1.00 27.75 139 ARG H CA 1
ATOM 12440 C C . ARG H 1 139 ? 39.262 89.596 22.112 1.00 24.72 139 ARG H C 1
ATOM 12441 O O . ARG H 1 139 ? 39.418 88.532 22.720 1.00 24.72 139 ARG H O 1
ATOM 12449 N N . PHE H 1 140 ? 40.262 90.373 21.697 1.00 25.07 140 PHE H N 1
ATOM 12450 C CA . PHE H 1 140 ? 41.693 90.029 21.815 1.00 27.39 140 PHE H CA 1
ATOM 12451 C C . PHE H 1 140 ? 42.470 91.214 22.384 1.00 28.39 140 PHE H C 1
ATOM 12452 O O . PHE H 1 140 ? 42.092 92.379 22.164 1.00 28.87 140 PHE H O 1
ATOM 12460 N N . SER H 1 141 ? 43.522 90.867 23.107 1.00 27.23 141 SER H N 1
ATOM 12461 C CA . SER H 1 141 ? 44.604 91.773 23.539 1.00 27.13 141 SER H CA 1
ATOM 12462 C C . SER H 1 141 ? 45.698 91.684 22.486 1.00 25.32 141 SER H C 1
ATOM 12463 O O . SER H 1 141 ? 46.309 90.612 22.327 1.00 27.94 141 SER H O 1
ATOM 12466 N N . CYS H 1 142 ? 45.941 92.771 21.769 1.00 27.51 142 CYS H N 1
ATOM 12467 C CA . CYS H 1 142 ? 46.977 92.792 20.716 1.00 27.44 142 CYS H CA 1
ATOM 12468 C C . CYS H 1 142 ? 47.345 94.245 20.399 1.00 28.52 142 CYS H C 1
ATOM 12469 O O . CYS H 1 142 ? 46.733 95.160 20.984 1.00 28.11 142 CYS H O 1
ATOM 12472 N N . ASP H 1 143 ? 48.351 94.429 19.533 1.00 31.61 143 ASP H N 1
ATOM 12473 C CA . ASP H 1 143 ? 48.917 95.776 19.273 1.00 29.22 143 ASP H CA 1
ATOM 12474 C C . ASP H 1 143 ? 47.989 96.539 18.350 1.00 30.61 143 ASP H C 1
ATOM 12475 O O . ASP H 1 143 ? 47.959 96.226 17.153 1.00 36.80 143 ASP H O 1
ATOM 12480 N N . VAL H 1 144 ? 47.275 97.525 18.896 1.00 26.32 144 VAL H N 1
ATOM 12481 C CA . VAL H 1 144 ? 46.321 98.376 18.139 1.00 27.75 144 VAL H CA 1
ATOM 12482 C C . VAL H 1 144 ? 47.001 99.704 17.762 1.00 27.66 144 VAL H C 1
ATOM 12483 O O . VAL H 1 144 ? 46.369 100.511 17.081 1.00 29.81 144 VAL H O 1
ATOM 12487 N N . SER H 1 145 ? 48.257 99.910 18.169 1.00 29.73 145 SER H N 1
ATOM 12488 C CA . SER H 1 145 ? 49.000 101.167 17.874 1.00 32.16 145 SER H CA 1
ATOM 12489 C C . SER H 1 145 ? 49.084 101.342 16.349 1.00 29.95 145 SER H C 1
ATOM 12490 O O . SER H 1 145 ? 49.423 100.391 15.641 1.00 29.68 145 SER H O 1
ATOM 12493 N N . GLY H 1 146 ? 48.783 102.545 15.869 1.00 32.77 146 GLY H N 1
ATOM 12494 C CA . GLY H 1 146 ? 48.844 102.922 14.458 1.00 35.09 146 GLY H CA 1
ATOM 12495 C C . GLY H 1 146 ? 47.553 102.663 13.706 1.00 33.87 146 GLY H C 1
ATOM 12496 O O . GLY H 1 146 ? 47.564 102.858 12.493 1.00 30.99 146 GLY H O 1
ATOM 12497 N N . VAL H 1 147 ? 46.468 102.259 14.377 1.00 32.41 147 VAL H N 1
ATOM 12498 C CA . VAL H 1 147 ? 45.192 101.919 13.673 1.00 31.48 147 VAL H CA 1
ATOM 12499 C C . VAL H 1 147 ? 44.674 103.118 12.851 1.00 33.25 147 VAL H C 1
ATOM 12500 O O . VAL H 1 147 ? 44.089 102.890 11.781 1.00 32.46 147 VAL H O 1
ATOM 12504 N N . ASP H 1 148 ? 44.862 104.341 13.337 1.00 33.19 148 ASP H N 1
ATOM 12505 C CA . ASP H 1 148 ? 44.336 105.576 12.685 1.00 35.53 148 ASP H CA 1
ATOM 12506 C C . ASP H 1 148 ? 45.410 106.196 11.781 1.00 38.84 148 ASP H C 1
ATOM 12507 O O . ASP H 1 148 ? 45.236 107.378 11.433 1.00 40.54 148 ASP H O 1
ATOM 12512 N N . THR H 1 149 ? 46.444 105.453 11.381 1.00 36.16 149 THR H N 1
ATOM 12513 C CA . THR H 1 149 ? 47.519 105.918 10.466 1.00 39.55 149 THR H CA 1
ATOM 12514 C C . THR H 1 149 ? 47.421 105.161 9.140 1.00 42.35 149 THR H C 1
ATOM 12515 O O . THR H 1 149 ? 46.657 104.151 9.049 1.00 35.76 149 THR H O 1
ATOM 12519 N N . GLU H 1 150 ? 48.169 105.624 8.137 1.00 38.97 150 GLU H N 1
ATOM 12520 C CA . GLU H 1 150 ? 48.159 105.014 6.781 1.00 37.48 150 GLU H CA 1
ATOM 12521 C C . GLU H 1 150 ? 48.736 103.593 6.853 1.00 34.18 150 GLU H C 1
ATOM 12522 O O . GLU H 1 150 ? 48.248 102.750 6.109 1.00 38.67 150 GLU H O 1
ATOM 12528 N N . SER H 1 151 ? 49.747 103.336 7.683 1.00 34.25 151 SER H N 1
ATOM 12529 C CA . SER H 1 151 ? 50.433 102.031 7.816 1.00 33.85 151 SER H CA 1
ATOM 12530 C C . SER H 1 151 ? 49.554 101.029 8.595 1.00 32.50 151 SER H C 1
ATOM 12531 O O . SER H 1 151 ? 49.770 99.794 8.452 1.00 30.07 151 SER H O 1
ATOM 12534 N N . GLY H 1 152 ? 48.643 101.562 9.419 1.00 32.42 152 GLY H N 1
ATOM 12535 C CA . GLY H 1 152 ? 47.669 100.789 10.207 1.00 34.78 152 GLY H CA 1
ATOM 12536 C C . GLY H 1 152 ? 48.289 100.090 11.396 1.00 32.61 152 GLY H C 1
ATOM 12537 O O . GLY H 1 152 ? 49.503 100.288 11.655 1.00 31.75 152 GLY H O 1
ATOM 12538 N N . ALA H 1 153 ? 47.486 99.309 12.120 1.00 30.26 153 ALA H N 1
ATOM 12539 C CA . ALA H 1 153 ? 47.925 98.462 13.255 1.00 27.99 153 ALA H CA 1
ATOM 12540 C C . ALA H 1 153 ? 48.210 97.053 12.740 1.00 31.02 153 ALA H C 1
ATOM 12541 O O . ALA H 1 153 ? 47.638 96.674 11.693 1.00 28.54 153 ALA H O 1
ATOM 12543 N N . THR H 1 154 ? 49.066 96.307 13.435 1.00 31.33 154 THR H N 1
ATOM 12544 C CA . THR H 1 154 ? 49.269 94.856 13.198 1.00 31.93 154 THR H CA 1
ATOM 12545 C C . THR H 1 154 ? 48.955 94.106 14.497 1.00 32.91 154 THR H C 1
ATOM 12546 O O . THR H 1 154 ? 49.761 94.177 15.452 1.00 30.64 154 THR H O 1
ATOM 12550 N N . CYS H 1 155 ? 47.799 93.444 14.518 1.00 30.83 155 CYS H N 1
ATOM 12551 C CA . CYS H 1 155 ? 47.253 92.671 15.669 1.00 29.95 155 CYS H CA 1
ATOM 12552 C C . CYS H 1 155 ? 47.556 91.194 15.419 1.00 31.62 155 CYS H C 1
ATOM 12553 O O . CYS H 1 155 ? 47.111 90.681 14.361 1.00 32.84 155 CYS H O 1
ATOM 12556 N N . ARG H 1 156 ? 48.311 90.548 16.313 1.00 27.66 156 ARG H N 1
ATOM 12557 C CA . ARG H 1 156 ? 48.666 89.116 16.176 1.00 28.12 156 ARG H CA 1
ATOM 12558 C C . ARG H 1 156 ? 47.718 88.281 17.061 1.00 28.36 156 ARG H C 1
ATOM 12559 O O . ARG H 1 156 ? 47.612 88.551 18.263 1.00 27.93 156 ARG H O 1
ATOM 12567 N N . ILE H 1 157 ? 47.095 87.275 16.469 1.00 27.64 157 ILE H N 1
ATOM 12568 C CA . ILE H 1 157 ? 46.203 86.307 17.177 1.00 27.89 157 ILE H CA 1
ATOM 12569 C C . ILE H 1 157 ? 46.863 84.934 17.087 1.00 26.74 157 ILE H C 1
ATOM 12570 O O . ILE H 1 157 ? 47.219 84.524 15.969 1.00 27.37 157 ILE H O 1
ATOM 12575 N N . LYS H 1 158 ? 47.061 84.273 18.221 1.00 27.67 158 LYS H N 1
ATOM 12576 C CA . LYS H 1 158 ? 47.768 82.984 18.335 1.00 26.47 158 LYS H CA 1
ATOM 12577 C C . LYS H 1 158 ? 46.767 81.893 18.716 1.00 28.86 158 LYS H C 1
ATOM 12578 O O . LYS H 1 158 ? 46.106 82.034 19.766 1.00 28.77 158 LYS H O 1
ATOM 12584 N N . ILE H 1 159 ? 46.631 80.870 17.884 1.00 28.74 159 ILE H N 1
ATOM 12585 C CA . ILE H 1 159 ? 45.645 79.772 18.106 1.00 30.41 159 ILE H CA 1
ATOM 12586 C C . ILE H 1 159 ? 46.389 78.442 18.133 1.00 31.06 159 ILE H C 1
ATOM 12587 O O . ILE H 1 159 ? 47.109 78.123 17.170 1.00 28.25 159 ILE H O 1
ATOM 12592 N N . GLY H 1 160 ? 46.162 77.665 19.194 1.00 28.07 160 GLY H N 1
ATOM 12593 C CA . GLY H 1 160 ? 46.698 76.305 19.285 1.00 26.90 160 GLY H CA 1
ATOM 12594 C C . GLY H 1 160 ? 45.914 75.470 20.268 1.00 27.39 160 GLY H C 1
ATOM 12595 O O . GLY H 1 160 ? 44.948 75.996 20.870 1.00 25.24 160 GLY H O 1
ATOM 12596 N N . SER H 1 161 ? 46.316 74.221 20.424 1.00 25.59 161 SER H N 1
ATOM 12597 C CA . SER H 1 161 ? 45.685 73.290 21.391 1.00 27.15 161 SER H CA 1
ATOM 12598 C C . SER H 1 161 ? 45.881 73.810 22.808 1.00 28.19 161 SER H C 1
ATOM 12599 O O . SER H 1 161 ? 46.992 74.242 23.161 1.00 30.21 161 SER H O 1
ATOM 12602 N N . TRP H 1 162 ? 44.858 73.735 23.632 1.00 27.62 162 TRP H N 1
ATOM 12603 C CA . TRP H 1 162 ? 44.981 74.085 25.070 1.00 25.79 162 TRP H CA 1
ATOM 12604 C C . TRP H 1 162 ? 45.710 72.981 25.846 1.00 27.52 162 TRP H C 1
ATOM 12605 O O . TRP H 1 162 ? 46.436 73.334 26.799 1.00 29.51 162 TRP H O 1
ATOM 12616 N N . THR H 1 163 ? 45.532 71.697 25.512 1.00 26.74 163 THR H N 1
ATOM 12617 C CA . THR H 1 163 ? 46.048 70.594 26.367 1.00 26.99 163 THR H CA 1
ATOM 12618 C C . THR H 1 163 ? 46.951 69.619 25.623 1.00 28.99 163 THR H C 1
ATOM 12619 O O . THR H 1 163 ? 47.536 68.795 26.313 1.00 31.90 163 THR H O 1
ATOM 12623 N N . HIS H 1 164 ? 46.997 69.628 24.292 1.00 28.58 164 HIS H N 1
ATOM 12624 C CA . HIS H 1 164 ? 47.741 68.612 23.511 1.00 26.60 164 HIS H CA 1
ATOM 12625 C C . HIS H 1 164 ? 49.011 69.241 22.946 1.00 29.77 164 HIS H C 1
ATOM 12626 O O . HIS H 1 164 ? 48.905 70.169 22.118 1.00 27.98 164 HIS H O 1
ATOM 12633 N N . HIS H 1 165 ? 50.176 68.780 23.393 1.00 29.02 165 HIS H N 1
ATOM 12634 C CA . HIS H 1 165 ? 51.485 69.289 22.897 1.00 29.97 165 HIS H CA 1
ATOM 12635 C C . HIS H 1 165 ? 51.778 68.698 21.501 1.00 29.20 165 HIS H C 1
ATOM 12636 O O . HIS H 1 165 ? 50.968 67.907 20.967 1.00 28.70 165 HIS H O 1
ATOM 12643 N N . SER H 1 166 ? 52.922 69.081 20.924 1.00 31.82 166 SER H N 1
ATOM 12644 C CA . SER H 1 166 ? 53.297 68.835 19.512 1.00 31.43 166 SER H CA 1
ATOM 12645 C C . SER H 1 166 ? 53.384 67.341 19.167 1.00 34.53 166 SER H C 1
ATOM 12646 O O . SER H 1 166 ? 53.257 67.012 17.975 1.00 30.30 166 SER H O 1
ATOM 12649 N N . ARG H 1 167 ? 53.558 66.427 20.131 1.00 30.33 167 ARG H N 1
ATOM 12650 C CA . ARG H 1 167 ? 53.570 64.973 19.813 1.00 32.99 167 ARG H CA 1
ATOM 12651 C C . ARG H 1 167 ? 52.143 64.439 19.631 1.00 30.61 167 ARG H C 1
ATOM 12652 O O . ARG H 1 167 ? 51.987 63.313 19.118 1.00 31.75 167 ARG H O 1
ATOM 12660 N N . GLU H 1 168 ? 51.124 65.230 20.000 1.00 27.70 168 GLU H N 1
ATOM 12661 C CA . GLU H 1 168 ? 49.706 64.785 19.966 1.00 28.56 168 GLU H CA 1
ATOM 12662 C C . GLU H 1 168 ? 48.910 65.557 18.908 1.00 25.80 168 GLU H C 1
ATOM 12663 O O . GLU H 1 168 ? 48.117 64.914 18.162 1.00 27.86 168 GLU H O 1
ATOM 12669 N N . ILE H 1 169 ? 49.103 66.870 18.841 1.00 27.23 169 ILE H N 1
ATOM 12670 C CA . ILE H 1 169 ? 48.468 67.720 17.793 1.00 26.93 169 ILE H CA 1
ATOM 12671 C C . ILE H 1 169 ? 49.546 68.587 17.153 1.00 27.94 169 ILE H C 1
ATOM 12672 O O . ILE H 1 169 ? 50.270 69.268 17.881 1.00 30.87 169 ILE H O 1
ATOM 12677 N N . SER H 1 170 ? 49.587 68.582 15.822 1.00 29.89 170 SER H N 1
ATOM 12678 C CA A SER H 1 170 ? 50.343 69.597 15.057 0.50 29.76 170 SER H CA 1
ATOM 12679 C CA B SER H 1 170 ? 50.340 69.579 15.024 0.50 29.87 170 SER H CA 1
ATOM 12680 C C . SER H 1 170 ? 49.339 70.597 14.481 1.00 28.95 170 SER H C 1
ATOM 12681 O O . SER H 1 170 ? 48.225 70.168 14.080 1.00 31.68 170 SER H O 1
ATOM 12686 N N . VAL H 1 171 ? 49.704 71.865 14.490 1.00 30.13 171 VAL H N 1
ATOM 12687 C CA . VAL H 1 171 ? 48.846 72.951 13.948 1.00 31.31 171 VAL H CA 1
ATOM 12688 C C . VAL H 1 171 ? 49.634 73.620 12.827 1.00 33.86 171 VAL H C 1
ATOM 12689 O O . VAL H 1 171 ? 50.831 73.966 13.020 1.00 35.19 171 VAL H O 1
ATOM 12693 N N . ASP H 1 172 ? 49.012 73.704 11.660 1.00 31.73 172 ASP H N 1
ATOM 12694 C CA . ASP H 1 172 ? 49.618 74.247 10.435 1.00 30.82 172 ASP H CA 1
ATOM 12695 C C . ASP H 1 172 ? 48.607 75.203 9.813 1.00 30.73 172 ASP H C 1
ATOM 12696 O O . ASP H 1 172 ? 47.392 74.951 9.812 1.00 28.04 172 ASP H O 1
ATOM 12701 N N . PRO H 1 173 ? 49.095 76.304 9.204 1.00 31.79 173 PRO H N 1
ATOM 12702 C CA . PRO H 1 173 ? 48.255 77.122 8.343 1.00 29.78 173 PRO H CA 1
ATOM 12703 C C . PRO H 1 173 ? 47.871 76.251 7.150 1.00 28.29 173 PRO H C 1
ATOM 12704 O O . PRO H 1 173 ? 48.548 75.255 6.855 1.00 28.40 173 PRO H O 1
ATOM 12708 N N . THR H 1 174 ? 46.760 76.592 6.524 1.00 26.62 174 THR H N 1
ATOM 12709 C CA . THR H 1 174 ? 46.333 75.958 5.268 1.00 28.79 174 THR H CA 1
ATOM 12710 C C . THR H 1 174 ? 47.317 76.368 4.174 1.00 31.50 174 THR H C 1
ATOM 12711 O O . THR H 1 174 ? 47.992 77.396 4.332 1.00 30.24 174 THR H O 1
ATOM 12715 N N . THR H 1 175 ? 47.422 75.528 3.153 1.00 33.56 175 THR H N 1
ATOM 12716 C CA . THR H 1 175 ? 48.314 75.754 1.994 1.00 37.37 175 THR H CA 1
ATOM 12717 C C . THR H 1 175 ? 47.773 76.938 1.172 1.00 35.28 175 THR H C 1
ATOM 12718 O O . THR H 1 175 ? 48.595 77.722 0.711 1.00 38.71 175 THR H O 1
ATOM 12722 N N . GLU H 1 176 ? 46.456 77.023 0.999 1.00 34.86 176 GLU H N 1
ATOM 12723 C CA . GLU H 1 176 ? 45.741 78.100 0.253 1.00 43.83 176 GLU H CA 1
ATOM 12724 C C . GLU H 1 176 ? 45.278 79.137 1.283 1.00 48.86 176 GLU H C 1
ATOM 12725 O O . GLU H 1 176 ? 44.627 78.731 2.292 1.00 52.07 176 GLU H O 1
ATOM 12731 N N . ASN H 1 177 ? 45.619 80.416 1.081 1.00 38.99 177 ASN H N 1
ATOM 12732 C CA . ASN H 1 177 ? 45.121 81.538 1.910 1.00 39.63 177 ASN H CA 1
ATOM 12733 C C . ASN H 1 177 ? 44.808 82.730 0.988 1.00 33.09 177 ASN H C 1
ATOM 12734 O O . ASN H 1 177 ? 44.768 83.826 1.513 1.00 35.67 177 ASN H O 1
ATOM 12739 N N . SER H 1 178 ? 44.413 82.467 -0.264 1.00 34.21 178 SER H N 1
ATOM 12740 C CA . SER H 1 178 ? 44.173 83.521 -1.286 1.00 36.10 178 SER H CA 1
ATOM 12741 C C . SER H 1 178 ? 42.870 84.248 -0.952 1.00 36.25 178 SER H C 1
ATOM 12742 O O . SER H 1 178 ? 42.677 85.370 -1.434 1.00 31.59 178 SER H O 1
ATOM 12745 N N . ASP H 1 179 ? 42.053 83.659 -0.064 1.00 32.90 179 ASP H N 1
ATOM 12746 C CA . ASP H 1 179 ? 40.683 84.150 0.268 1.00 31.50 179 ASP H CA 1
ATOM 12747 C C . ASP H 1 179 ? 40.614 84.729 1.678 1.00 31.99 179 ASP H C 1
ATOM 12748 O O . ASP H 1 179 ? 39.460 85.053 1.997 1.00 27.13 179 ASP H O 1
ATOM 12753 N N . ASP H 1 180 ? 41.723 84.969 2.391 1.00 32.19 180 ASP H N 1
ATOM 12754 C CA . ASP H 1 180 ? 41.742 85.470 3.781 1.00 35.30 180 ASP H CA 1
ATOM 12755 C C . ASP H 1 180 ? 40.933 86.759 3.959 1.00 31.87 180 ASP H C 1
ATOM 12756 O O . ASP H 1 180 ? 40.396 86.935 5.072 1.00 36.25 180 ASP H O 1
ATOM 12761 N N . SER H 1 181 ? 40.990 87.655 2.980 1.00 31.22 181 SER H N 1
ATOM 12762 C CA . SER H 1 181 ? 40.314 88.997 3.092 1.00 31.36 181 SER H CA 1
ATOM 12763 C C . SER H 1 181 ? 39.023 89.001 2.265 1.00 29.16 181 SER H C 1
ATOM 12764 O O . SER H 1 181 ? 38.329 89.997 2.258 1.00 31.42 181 SER H O 1
ATOM 12767 N N . GLU H 1 182 ? 38.757 87.910 1.542 1.00 27.96 182 GLU H N 1
ATOM 12768 C CA . GLU H 1 182 ? 37.734 87.899 0.462 1.00 30.58 182 GLU H CA 1
ATOM 12769 C C . GLU H 1 182 ? 36.364 88.161 1.066 1.00 32.67 182 GLU H C 1
ATOM 12770 O O . GLU H 1 182 ? 35.565 88.851 0.420 1.00 31.02 182 GLU H O 1
ATOM 12776 N N . TYR H 1 183 ? 36.084 87.775 2.291 1.00 27.13 183 TYR H N 1
ATOM 12777 C CA . TYR H 1 183 ? 34.715 87.746 2.877 1.00 28.43 183 TYR H CA 1
ATOM 12778 C C . TYR H 1 183 ? 34.557 88.888 3.888 1.00 27.95 183 TYR H C 1
ATOM 12779 O O . TYR H 1 183 ? 33.527 88.920 4.608 1.00 28.93 183 TYR H O 1
ATOM 12788 N N . PHE H 1 184 ? 35.537 89.808 3.946 1.00 26.84 184 PHE H N 1
ATOM 12789 C CA . PHE H 1 184 ? 35.497 90.943 4.889 1.00 29.00 184 PHE H CA 1
ATOM 12790 C C . PHE H 1 184 ? 34.382 91.915 4.511 1.00 27.44 184 PHE H C 1
ATOM 12791 O O . PHE H 1 184 ? 34.224 92.255 3.324 1.00 28.86 184 PHE H O 1
ATOM 12799 N N . SER H 1 185 ? 33.617 92.358 5.503 1.00 26.50 185 SER H N 1
ATOM 12800 C CA . SER H 1 185 ? 32.466 93.263 5.308 1.00 27.99 185 SER H CA 1
ATOM 12801 C C . SER H 1 185 ? 32.960 94.586 4.705 1.00 26.28 185 SER H C 1
ATOM 12802 O O . SER H 1 185 ? 33.804 95.266 5.318 1.00 28.78 185 SER H O 1
ATOM 12805 N N . GLN H 1 186 ? 32.305 95.000 3.619 1.00 31.92 186 GLN H N 1
ATOM 12806 C CA . GLN H 1 186 ? 32.552 96.313 2.984 1.00 31.99 186 GLN H CA 1
ATOM 12807 C C . GLN H 1 186 ? 32.037 97.423 3.904 1.00 31.50 186 GLN H C 1
ATOM 12808 O O . GLN H 1 186 ? 32.419 98.585 3.687 1.00 29.21 186 GLN H O 1
ATOM 12814 N N . TYR H 1 187 ? 31.230 97.106 4.930 1.00 30.99 187 TYR H N 1
ATOM 12815 C CA . TYR H 1 187 ? 30.562 98.115 5.786 1.00 30.48 187 TYR H CA 1
ATOM 12816 C C . TYR H 1 187 ? 31.315 98.365 7.088 1.00 30.35 187 TYR H C 1
ATOM 12817 O O . TYR H 1 187 ? 30.905 99.273 7.830 1.00 31.08 187 TYR H O 1
ATOM 12826 N N . SER H 1 188 ? 32.360 97.597 7.379 1.00 29.95 188 SER H N 1
ATOM 12827 C CA . SER H 1 188 ? 33.215 97.833 8.567 1.00 28.69 188 SER H CA 1
ATOM 12828 C C . SER H 1 188 ? 33.735 99.279 8.541 1.00 31.50 188 SER H C 1
ATOM 12829 O O . SER H 1 188 ? 33.952 99.788 7.433 1.00 29.66 188 SER H O 1
ATOM 12832 N N . ARG H 1 189 ? 33.963 99.885 9.705 1.00 28.94 189 ARG H N 1
ATOM 12833 C CA . ARG H 1 189 ? 34.691 101.166 9.833 1.00 30.39 189 ARG H CA 1
ATOM 12834 C C . ARG H 1 189 ? 36.177 100.954 9.483 1.00 26.77 189 ARG H C 1
ATOM 12835 O O . ARG H 1 189 ? 36.907 101.973 9.322 1.00 26.79 189 ARG H O 1
ATOM 12843 N N . PHE H 1 190 ? 36.630 99.709 9.446 1.00 27.53 190 PHE H N 1
ATOM 12844 C CA . PHE H 1 190 ? 38.056 99.356 9.266 1.00 26.30 190 PHE H CA 1
ATOM 12845 C C . PHE H 1 190 ? 38.225 98.618 7.933 1.00 27.30 190 PHE H C 1
ATOM 12846 O O . PHE H 1 190 ? 37.239 98.178 7.324 1.00 26.68 190 PHE H O 1
ATOM 12854 N N . GLU H 1 191 ? 39.462 98.536 7.483 1.00 27.99 191 GLU H N 1
ATOM 12855 C CA . GLU H 1 191 ? 39.821 97.843 6.222 1.00 29.46 191 GLU H CA 1
ATOM 12856 C C . GLU H 1 191 ? 41.105 97.066 6.482 1.00 29.12 191 GLU H C 1
ATOM 12857 O O . GLU H 1 191 ? 41.899 97.478 7.317 1.00 28.41 191 GLU H O 1
ATOM 12863 N N . ILE H 1 192 ? 41.237 95.955 5.774 1.00 27.36 192 ILE H N 1
ATOM 12864 C CA . ILE H 1 192 ? 42.377 95.023 5.877 1.00 28.80 192 ILE H CA 1
ATOM 12865 C C . ILE H 1 192 ? 43.434 95.451 4.858 1.00 30.62 192 ILE H C 1
ATOM 12866 O O . ILE H 1 192 ? 43.092 95.587 3.674 1.00 31.64 192 ILE H O 1
ATOM 12871 N N . LEU H 1 193 ? 44.667 95.647 5.309 1.00 29.64 193 LEU H N 1
ATOM 12872 C CA . LEU H 1 193 ? 45.839 95.915 4.444 1.00 31.19 193 LEU H CA 1
ATOM 12873 C C . LEU H 1 193 ? 46.546 94.591 4.136 1.00 31.74 193 LEU H C 1
ATOM 12874 O O . LEU H 1 193 ? 47.017 94.419 3.009 1.00 29.36 193 LEU H O 1
ATOM 12879 N N . ASP H 1 194 ? 46.633 93.675 5.102 1.00 29.03 194 ASP H N 1
ATOM 12880 C CA . ASP H 1 194 ? 47.360 92.381 4.915 1.00 28.21 194 ASP H CA 1
ATOM 12881 C C . ASP H 1 194 ? 46.917 91.382 5.998 1.00 30.35 194 ASP H C 1
ATOM 12882 O O . ASP H 1 194 ? 46.659 91.822 7.144 1.00 27.85 194 ASP H O 1
ATOM 12887 N N . VAL H 1 195 ? 46.943 90.107 5.656 1.00 29.13 195 VAL H N 1
ATOM 12888 C CA . VAL H 1 195 ? 46.853 88.991 6.633 1.00 27.07 195 VAL H CA 1
ATOM 12889 C C . VAL H 1 195 ? 47.981 88.019 6.334 1.00 29.29 195 VAL H C 1
ATOM 12890 O O . VAL H 1 195 ? 48.072 87.588 5.171 1.00 32.08 195 VAL H O 1
ATOM 12894 N N . THR H 1 196 ? 48.801 87.672 7.326 1.00 26.63 196 THR H N 1
ATOM 12895 C CA . THR H 1 196 ? 49.736 86.521 7.227 1.00 29.23 196 THR H CA 1
ATOM 12896 C C . THR H 1 196 ? 49.370 85.520 8.319 1.00 30.81 196 THR H C 1
ATOM 12897 O O . THR H 1 196 ? 48.964 85.968 9.392 1.00 31.01 196 THR H O 1
ATOM 12901 N N . GLN H 1 197 ? 49.492 84.239 8.004 1.00 28.21 197 GLN H N 1
ATOM 12902 C CA . GLN H 1 197 ? 49.169 83.133 8.955 1.00 30.94 197 GLN H CA 1
ATOM 12903 C C . GLN H 1 197 ? 50.358 82.175 8.904 1.00 30.83 197 GLN H C 1
ATOM 12904 O O . GLN H 1 197 ? 50.606 81.602 7.806 1.00 33.00 197 GLN H O 1
ATOM 12910 N N . LYS H 1 198 ? 51.115 82.090 9.987 1.00 29.66 198 LYS H N 1
ATOM 12911 C CA . LYS H 1 198 ? 52.439 81.402 10.032 1.00 34.19 198 LYS H CA 1
ATOM 12912 C C . LYS H 1 198 ? 52.446 80.413 11.201 1.00 34.49 198 LYS H C 1
ATOM 12913 O O . LYS H 1 198 ? 51.845 80.715 12.258 1.00 34.79 198 LYS H O 1
ATOM 12919 N N . LYS H 1 199 ? 53.169 79.310 11.034 1.00 32.50 199 LYS H N 1
ATOM 12920 C CA . LYS H 1 199 ? 53.395 78.293 12.078 1.00 37.15 199 LYS H CA 1
ATOM 12921 C C . LYS H 1 199 ? 54.318 78.855 13.163 1.00 37.58 199 LYS H C 1
ATOM 12922 O O . LYS H 1 199 ? 55.330 79.496 12.826 1.00 37.12 199 LYS H O 1
ATOM 12928 N N . ASN H 1 200 ? 53.973 78.646 14.441 1.00 34.60 200 ASN H N 1
ATOM 12929 C CA . ASN H 1 200 ? 54.889 78.947 15.561 1.00 31.59 200 ASN H CA 1
ATOM 12930 C C . ASN H 1 200 ? 54.756 77.831 16.603 1.00 32.13 200 ASN H C 1
ATOM 12931 O O . ASN H 1 200 ? 53.946 76.861 16.425 1.00 34.46 200 ASN H O 1
ATOM 12936 N N . SER H 1 201 ? 55.445 77.999 17.722 1.00 37.46 201 SER H N 1
ATOM 12937 C CA . SER H 1 201 ? 55.498 77.083 18.874 1.00 42.53 201 SER H CA 1
ATOM 12938 C C . SER H 1 201 ? 55.445 77.958 20.136 1.00 40.00 201 SER H C 1
ATOM 12939 O O . SER H 1 201 ? 56.024 79.042 20.145 1.00 37.55 201 SER H O 1
ATOM 12942 N N . VAL H 1 202 ? 54.713 77.533 21.172 1.00 35.34 202 VAL H N 1
ATOM 12943 C CA . VAL H 1 202 ? 54.745 78.136 22.531 1.00 38.02 202 VAL H CA 1
ATOM 12944 C C . VAL H 1 202 ? 55.135 77.061 23.551 1.00 37.86 202 VAL H C 1
ATOM 12945 O O . VAL H 1 202 ? 54.857 75.855 23.339 1.00 35.22 202 VAL H O 1
ATOM 12949 N N . THR H 1 203 ? 55.725 77.473 24.678 1.00 38.53 203 THR H N 1
ATOM 12950 C CA . THR H 1 203 ? 56.062 76.594 25.830 1.00 40.79 203 THR H CA 1
ATOM 12951 C C . THR H 1 203 ? 55.375 77.136 27.079 1.00 41.08 203 THR H C 1
ATOM 12952 O O . THR H 1 203 ? 55.321 78.366 27.223 1.00 35.51 203 THR H O 1
ATOM 12956 N N . TYR H 1 204 ? 54.820 76.273 27.928 1.00 42.09 204 TYR H N 1
ATOM 12957 C CA . TYR H 1 204 ? 54.293 76.655 29.259 1.00 43.91 204 TYR H CA 1
ATOM 12958 C C . TYR H 1 204 ? 55.253 76.106 30.330 1.00 47.18 204 TYR H C 1
ATOM 12959 O O . TYR H 1 204 ? 55.871 75.069 30.084 1.00 48.84 204 TYR H O 1
ATOM 12968 N N . SER H 1 205 ? 55.358 76.795 31.475 1.00 52.12 205 SER H N 1
ATOM 12969 C CA . SER H 1 205 ? 56.311 76.515 32.586 1.00 60.13 205 SER H CA 1
ATOM 12970 C C . SER H 1 205 ? 56.147 75.096 33.140 1.00 65.74 205 SER H C 1
ATOM 12971 O O . SER H 1 205 ? 57.181 74.531 33.547 1.00 72.53 205 SER H O 1
ATOM 12974 N N . CYS H 1 206 ? 54.935 74.537 33.144 1.00 64.94 206 CYS H N 1
ATOM 12975 C CA . CYS H 1 206 ? 54.591 73.225 33.776 1.00 75.92 206 CYS H CA 1
ATOM 12976 C C . CYS H 1 206 ? 55.432 72.092 33.190 1.00 79.57 206 CYS H C 1
ATOM 12977 O O . CYS H 1 206 ? 55.791 71.164 33.939 1.00 76.94 206 CYS H O 1
ATOM 12980 N N . CYS H 1 207 ? 55.730 72.188 31.888 1.00 78.41 207 CYS H N 1
ATOM 12981 C CA . CYS H 1 207 ? 55.965 71.044 31.003 1.00 77.64 207 CYS H CA 1
ATOM 12982 C C . CYS H 1 207 ? 57.072 71.387 30.012 1.00 73.20 207 CYS H C 1
ATOM 12983 O O . CYS H 1 207 ? 57.148 72.507 29.508 1.00 69.06 207 CYS H O 1
ATOM 12986 N N . PRO H 1 208 ? 57.960 70.422 29.683 1.00 62.29 208 PRO H N 1
ATOM 12987 C CA . PRO H 1 208 ? 58.998 70.642 28.676 1.00 62.38 208 PRO H CA 1
ATOM 12988 C C . PRO H 1 208 ? 58.474 70.666 27.230 1.00 57.12 208 PRO H C 1
ATOM 12989 O O . PRO H 1 208 ? 59.177 71.211 26.392 1.00 49.07 208 PRO H O 1
ATOM 12993 N N . GLU H 1 209 ? 57.285 70.121 26.969 1.00 52.90 209 GLU H N 1
ATOM 12994 C CA . GLU H 1 209 ? 56.771 69.985 25.585 1.00 52.83 209 GLU H CA 1
ATOM 12995 C C . GLU H 1 209 ? 56.261 71.335 25.040 1.00 47.97 209 GLU H C 1
ATOM 12996 O O . GLU H 1 209 ? 55.779 72.165 25.814 1.00 51.16 209 GLU H O 1
ATOM 13002 N N . ALA H 1 210 ? 56.441 71.537 23.735 1.00 40.99 210 ALA H N 1
ATOM 13003 C CA . ALA H 1 210 ? 55.981 72.704 22.975 1.00 38.06 210 ALA H CA 1
ATOM 13004 C C . ALA H 1 210 ? 54.559 72.427 22.462 1.00 32.03 210 ALA H C 1
ATOM 13005 O O . ALA H 1 210 ? 54.205 71.248 22.200 1.00 35.52 210 ALA H O 1
ATOM 13007 N N . TYR H 1 211 ? 53.799 73.514 22.305 1.00 34.52 211 TYR H N 1
ATOM 13008 C CA . TYR H 1 211 ? 52.450 73.516 21.684 1.00 31.51 211 TYR H CA 1
ATOM 13009 C C . TYR H 1 211 ? 52.570 74.275 20.374 1.00 29.80 211 TYR H C 1
ATOM 13010 O O . TYR H 1 211 ? 53.021 75.436 20.395 1.00 33.12 211 TYR H O 1
ATOM 13019 N N . GLU H 1 212 ? 52.147 73.656 19.282 1.00 35.26 212 GLU H N 1
ATOM 13020 C CA . GLU H 1 212 ? 52.214 74.311 17.966 1.00 34.96 212 GLU H CA 1
ATOM 13021 C C . GLU H 1 212 ? 51.017 75.242 17.831 1.00 34.74 212 GLU H C 1
ATOM 13022 O O . GLU H 1 212 ? 49.906 74.978 18.438 1.00 33.17 212 GLU H O 1
ATOM 13028 N N . ASP H 1 213 ? 51.228 76.333 17.107 1.00 30.63 213 ASP H N 1
ATOM 13029 C CA . ASP H 1 213 ? 50.161 77.329 16.984 1.00 30.30 213 ASP H CA 1
ATOM 13030 C C . ASP H 1 213 ? 50.238 77.895 15.576 1.00 33.06 213 ASP H C 1
ATOM 13031 O O . ASP H 1 213 ? 51.270 77.684 14.868 1.00 28.98 213 ASP H O 1
ATOM 13036 N N . VAL H 1 214 ? 49.139 78.523 15.186 1.00 29.30 214 VAL H N 1
ATOM 13037 C CA . VAL H 1 214 ? 49.143 79.432 14.012 1.00 31.87 214 VAL H CA 1
ATOM 13038 C C . VAL H 1 214 ? 49.094 80.848 14.569 1.00 31.72 214 VAL H C 1
ATOM 13039 O O . VAL H 1 214 ? 48.297 81.109 15.519 1.00 32.50 214 VAL H O 1
ATOM 13043 N N . GLU H 1 215 ? 49.984 81.696 14.079 1.00 29.10 215 GLU H N 1
ATOM 13044 C CA . GLU H 1 215 ? 50.016 83.115 14.480 1.00 30.76 215 GLU H CA 1
ATOM 13045 C C . GLU H 1 215 ? 49.499 83.896 13.282 1.00 28.21 215 GLU H C 1
ATOM 13046 O O . GLU H 1 215 ? 50.092 83.784 12.166 1.00 28.51 215 GLU H O 1
ATOM 13052 N N . VAL H 1 216 ? 48.378 84.571 13.487 1.00 26.00 216 VAL H N 1
ATOM 13053 C CA . VAL H 1 216 ? 47.662 85.312 12.429 1.00 27.44 216 VAL H CA 1
ATOM 13054 C C . VAL H 1 216 ? 47.945 86.794 12.654 1.00 27.69 216 VAL H C 1
ATOM 13055 O O . VAL H 1 216 ? 47.556 87.300 13.722 1.00 29.64 216 VAL H O 1
ATOM 13059 N N . SER H 1 217 ? 48.631 87.447 11.702 1.00 25.41 217 SER H N 1
ATOM 13060 C CA . SER H 1 217 ? 48.960 88.880 11.778 1.00 28.57 217 SER H CA 1
ATOM 13061 C C . SER H 1 217 ? 47.967 89.662 10.914 1.00 27.53 217 SER H C 1
ATOM 13062 O O . SER H 1 217 ? 47.989 89.482 9.688 1.00 30.91 217 SER H O 1
ATOM 13065 N N . LEU H 1 218 ? 47.099 90.432 11.550 1.00 26.09 218 LEU H N 1
ATOM 13066 C CA . LEU H 1 218 ? 46.034 91.207 10.896 1.00 29.63 218 LEU H CA 1
ATOM 13067 C C . LEU H 1 218 ? 46.514 92.659 10.836 1.00 30.22 218 LEU H C 1
ATOM 13068 O O . LEU H 1 218 ? 46.564 93.322 11.906 1.00 28.65 218 LEU H O 1
ATOM 13073 N N . ASN H 1 219 ? 46.912 93.117 9.639 1.00 25.19 219 ASN H N 1
ATOM 13074 C CA . ASN H 1 219 ? 47.308 94.533 9.410 1.00 27.55 219 ASN H CA 1
ATOM 13075 C C . ASN H 1 219 ? 46.052 95.256 8.927 1.00 26.63 219 ASN H C 1
ATOM 13076 O O . ASN H 1 219 ? 45.530 94.897 7.842 1.00 27.98 219 ASN H O 1
ATOM 13081 N N . PHE H 1 220 ? 45.529 96.178 9.744 1.00 27.68 220 PHE H N 1
ATOM 13082 C CA . PHE H 1 220 ? 44.238 96.832 9.440 1.00 27.27 220 PHE H CA 1
ATOM 13083 C C . PHE H 1 220 ? 44.331 98.298 9.853 1.00 25.15 220 PHE H C 1
ATOM 13084 O O . PHE H 1 220 ? 45.196 98.683 10.659 1.00 27.69 220 PHE H O 1
ATOM 13092 N N . ARG H 1 221 ? 43.412 99.100 9.338 1.00 26.73 221 ARG H N 1
ATOM 13093 C CA . ARG H 1 221 ? 43.365 100.538 9.701 1.00 27.17 221 ARG H CA 1
ATOM 13094 C C . ARG H 1 221 ? 41.943 101.042 9.618 1.00 24.36 221 ARG H C 1
ATOM 13095 O O . ARG H 1 221 ? 41.125 100.414 8.927 1.00 26.49 221 ARG H O 1
ATOM 13103 N N . LYS H 1 222 ? 41.689 102.158 10.295 1.00 24.90 222 LYS H N 1
ATOM 13104 C CA . LYS H 1 222 ? 40.426 102.929 10.181 1.00 30.19 222 LYS H CA 1
ATOM 13105 C C . LYS H 1 222 ? 40.342 103.493 8.761 1.00 31.10 222 LYS H C 1
ATOM 13106 O O . LYS H 1 222 ? 41.365 104.017 8.282 1.00 29.43 222 LYS H O 1
ATOM 13112 N N . LYS H 1 223 ? 39.186 103.349 8.111 1.00 30.85 223 LYS H N 1
ATOM 13113 C CA . LYS H 1 223 ? 38.987 103.845 6.731 1.00 34.42 223 LYS H CA 1
ATOM 13114 C C . LYS H 1 223 ? 39.090 105.368 6.695 1.00 34.82 223 LYS H C 1
ATOM 13115 O O . LYS H 1 223 ? 38.588 106.037 7.675 1.00 37.94 223 LYS H O 1
ATOM 13121 N N . GLY H 1 224 ? 39.820 105.838 5.685 1.00 40.00 224 GLY H N 1
ATOM 13122 C CA . GLY H 1 224 ? 39.954 107.271 5.402 1.00 43.10 224 GLY H CA 1
ATOM 13123 C C . GLY H 1 224 ? 38.881 107.603 4.404 1.00 44.98 224 GLY H C 1
ATOM 13124 O O . GLY H 1 224 ? 38.061 106.718 4.093 1.00 43.54 224 GLY H O 1
ATOM 13125 N N . ARG H 1 225 ? 38.897 108.826 3.895 1.00 44.89 225 ARG H N 1
ATOM 13126 C CA . ARG H 1 225 ? 37.935 109.286 2.876 1.00 49.25 225 ARG H CA 1
ATOM 13127 C C . ARG H 1 225 ? 38.702 109.193 1.558 1.00 44.11 225 ARG H C 1
ATOM 13128 O O . ARG H 1 225 ? 39.893 109.526 1.523 1.00 46.65 225 ARG H O 1
ATOM 13136 N N . SER H 1 226 ? 38.108 108.514 0.602 1.00 41.33 226 SER H N 1
ATOM 13137 C CA . SER H 1 226 ? 38.530 108.544 -0.823 1.00 39.54 226 SER H CA 1
ATOM 13138 C C . SER H 1 226 ? 37.296 108.878 -1.643 1.00 41.81 226 SER H C 1
ATOM 13139 O O . SER H 1 226 ? 36.222 108.327 -1.324 1.00 37.19 226 SER H O 1
ATOM 13142 N N . GLU H 1 227 ? 37.447 109.739 -2.661 1.00 38.42 227 GLU H N 1
ATOM 13143 C CA . GLU H 1 227 ? 36.360 110.023 -3.629 1.00 38.01 227 GLU H CA 1
ATOM 13144 C C . GLU H 1 227 ? 36.453 109.062 -4.833 1.00 37.70 227 GLU H C 1
ATOM 13145 O O . GLU H 1 227 ? 35.655 109.217 -5.794 1.00 39.78 227 GLU H O 1
ATOM 13151 N N . ILE H 1 228 ? 37.359 108.084 -4.831 1.00 35.75 228 ILE H N 1
ATOM 13152 C CA . ILE H 1 228 ? 37.439 107.105 -5.964 1.00 34.30 228 ILE H CA 1
ATOM 13153 C C . ILE H 1 228 ? 37.504 105.672 -5.456 1.00 38.24 228 ILE H C 1
ATOM 13154 O O . ILE H 1 228 ? 36.821 104.833 -6.071 1.00 38.03 228 ILE H O 1
ATOM 13159 N N . LEU H 1 229 ? 38.331 105.390 -4.438 1.00 37.31 229 LEU H N 1
ATOM 13160 C CA . LEU H 1 229 ? 38.432 104.025 -3.842 1.00 39.43 229 LEU H CA 1
ATOM 13161 C C . LEU H 1 229 ? 37.176 103.760 -3.002 1.00 42.62 229 LEU H C 1
ATOM 13162 O O . LEU H 1 229 ? 36.789 104.696 -2.243 1.00 39.38 229 LEU H O 1
ATOM 13167 N N . GLY H 1 230 ? 36.589 102.561 -3.143 1.00 45.55 230 GLY H N 1
ATOM 13168 C CA . GLY H 1 230 ? 35.635 101.955 -2.191 1.00 57.29 230 GLY H CA 1
ATOM 13169 C C . GLY H 1 230 ? 34.198 102.067 -2.663 1.00 70.05 230 GLY H C 1
ATOM 13170 O O . GLY H 1 230 ? 33.582 101.005 -2.917 1.00 76.99 230 GLY H O 1
ATOM 13171 N N . SER H 1 231 ? 33.717 103.311 -2.813 1.00 78.49 231 SER H N 1
ATOM 13172 C CA . SER H 1 231 ? 32.287 103.744 -2.868 1.00 82.95 231 SER H CA 1
ATOM 13173 C C . SER H 1 231 ? 31.874 104.329 -1.510 1.00 77.22 231 SER H C 1
ATOM 13174 O O . SER H 1 231 ? 31.994 105.533 -1.274 1.00 71.99 231 SER H O 1
ATOM 13177 N N . LEU I 1 20 ? 47.955 49.626 27.176 1.00 56.12 20 LEU I N 1
ATOM 13178 C CA . LEU I 1 20 ? 46.694 50.370 26.997 1.00 47.68 20 LEU I CA 1
ATOM 13179 C C . LEU I 1 20 ? 46.918 51.470 25.969 1.00 43.10 20 LEU I C 1
ATOM 13180 O O . LEU I 1 20 ? 47.994 52.088 26.006 1.00 45.65 20 LEU I O 1
ATOM 13185 N N . ASP I 1 21 ? 45.895 51.795 25.185 1.00 38.69 21 ASP I N 1
ATOM 13186 C CA . ASP I 1 21 ? 45.937 53.008 24.329 1.00 40.70 21 ASP I CA 1
ATOM 13187 C C . ASP I 1 21 ? 45.030 54.079 24.952 1.00 40.77 21 ASP I C 1
ATOM 13188 O O . ASP I 1 21 ? 44.343 53.793 25.965 1.00 36.16 21 ASP I O 1
ATOM 13193 N N . ARG I 1 22 ? 45.045 55.269 24.371 1.00 35.91 22 ARG I N 1
ATOM 13194 C CA . ARG I 1 22 ? 44.253 56.436 24.842 1.00 35.28 22 ARG I CA 1
ATOM 13195 C C . ARG I 1 22 ? 42.776 56.051 24.905 1.00 31.23 22 ARG I C 1
ATOM 13196 O O . ARG I 1 22 ? 42.144 56.421 25.885 1.00 34.05 22 ARG I O 1
ATOM 13204 N N . ALA I 1 23 ? 42.250 55.349 23.902 1.00 29.60 23 ALA I N 1
ATOM 13205 C CA . ALA I 1 23 ? 40.810 54.999 23.851 1.00 32.16 23 ALA I CA 1
ATOM 13206 C C . ALA I 1 23 ? 40.440 54.171 25.095 1.00 31.05 23 ALA I C 1
ATOM 13207 O O . ALA I 1 23 ? 39.404 54.446 25.713 1.00 30.07 23 ALA I O 1
ATOM 13209 N N . ASP I 1 24 ? 41.284 53.205 25.469 1.00 32.70 24 ASP I N 1
ATOM 13210 C CA . ASP I 1 24 ? 41.012 52.316 26.635 1.00 34.04 24 ASP I CA 1
ATOM 13211 C C . ASP I 1 24 ? 41.051 53.141 27.933 1.00 29.65 24 ASP I C 1
ATOM 13212 O O . ASP I 1 24 ? 40.163 52.978 28.773 1.00 29.68 24 ASP I O 1
ATOM 13217 N N . ILE I 1 25 ? 42.060 53.989 28.085 1.00 28.43 25 ILE I N 1
ATOM 13218 C CA . ILE I 1 25 ? 42.244 54.814 29.310 1.00 29.11 25 ILE I CA 1
ATOM 13219 C C . ILE I 1 25 ? 41.034 55.740 29.466 1.00 32.90 25 ILE I C 1
ATOM 13220 O O . ILE I 1 25 ? 40.466 55.826 30.577 1.00 30.47 25 ILE I O 1
ATOM 13225 N N . LEU I 1 26 ? 40.631 56.418 28.388 1.00 30.06 26 LEU I N 1
ATOM 13226 C CA . LEU I 1 26 ? 39.519 57.386 28.461 1.00 31.68 26 LEU I CA 1
ATOM 13227 C C . LEU I 1 26 ? 38.197 56.662 28.719 1.00 28.18 26 LEU I C 1
ATOM 13228 O O . LEU I 1 26 ? 37.377 57.203 29.463 1.00 30.52 26 LEU I O 1
ATOM 13233 N N . TYR I 1 27 ? 38.033 55.465 28.171 1.00 33.11 27 TYR I N 1
ATOM 13234 C CA . TYR I 1 27 ? 36.863 54.591 28.443 1.00 34.23 27 TYR I CA 1
ATOM 13235 C C . TYR I 1 27 ? 36.822 54.241 29.938 1.00 32.98 27 TYR I C 1
ATOM 13236 O O . TYR I 1 27 ? 35.767 54.442 30.593 1.00 31.85 27 TYR I O 1
ATOM 13245 N N . ASN I 1 28 ? 37.946 53.766 30.478 1.00 29.89 28 ASN I N 1
ATOM 13246 C CA . ASN I 1 28 ? 38.048 53.356 31.898 1.00 31.43 28 ASN I CA 1
ATOM 13247 C C . ASN I 1 28 ? 37.706 54.554 32.800 1.00 32.15 28 ASN I C 1
ATOM 13248 O O . ASN I 1 28 ? 36.880 54.400 33.742 1.00 28.67 28 ASN I O 1
ATOM 13253 N N . ILE I 1 29 ? 38.264 55.732 32.505 1.00 30.28 29 ILE I N 1
ATOM 13254 C CA . ILE I 1 29 ? 38.008 56.953 33.304 1.00 29.34 29 ILE I CA 1
ATOM 13255 C C . ILE I 1 29 ? 36.521 57.315 33.209 1.00 28.70 29 ILE I C 1
ATOM 13256 O O . ILE I 1 29 ? 35.906 57.544 34.286 1.00 31.66 29 ILE I O 1
ATOM 13261 N N . ARG I 1 30 ? 35.961 57.376 31.999 1.00 31.66 30 ARG I N 1
ATOM 13262 C CA . ARG I 1 30 ? 34.544 57.771 31.812 1.00 33.12 30 ARG I CA 1
ATOM 13263 C C . ARG I 1 30 ? 33.643 56.798 32.594 1.00 38.50 30 ARG I C 1
ATOM 13264 O O . ARG I 1 30 ? 32.708 57.272 33.255 1.00 31.45 30 ARG I O 1
ATOM 13272 N N . GLN I 1 31 ? 33.960 55.500 32.601 1.00 38.76 31 GLN I N 1
ATOM 13273 C CA . GLN I 1 31 ? 33.086 54.468 33.231 1.00 41.21 31 GLN I CA 1
ATOM 13274 C C . GLN I 1 31 ? 33.192 54.460 34.767 1.00 40.65 31 GLN I C 1
ATOM 13275 O O . GLN I 1 31 ? 32.211 54.072 35.405 1.00 47.71 31 GLN I O 1
ATOM 13281 N N . THR I 1 32 ? 34.309 54.852 35.379 1.00 37.01 32 THR I N 1
ATOM 13282 C CA . THR I 1 32 ? 34.573 54.661 36.825 1.00 39.66 32 THR I CA 1
ATOM 13283 C C . THR I 1 32 ? 34.905 55.954 37.594 1.00 44.48 32 THR I C 1
ATOM 13284 O O . THR I 1 32 ? 35.275 55.794 38.795 1.00 44.58 32 THR I O 1
ATOM 13288 N N . SER I 1 33 ? 34.977 57.152 37.003 1.00 48.87 33 SER I N 1
ATOM 13289 C CA . SER I 1 33 ? 35.722 58.268 37.674 1.00 53.86 33 SER I CA 1
ATOM 13290 C C . SER I 1 33 ? 35.046 58.862 38.938 1.00 43.09 33 SER I C 1
ATOM 13291 O O . SER I 1 33 ? 35.832 59.491 39.736 1.00 39.31 33 SER I O 1
ATOM 13294 N N . ARG I 1 34 ? 33.721 58.719 39.097 1.00 38.67 34 ARG I N 1
ATOM 13295 C CA A ARG I 1 34 ? 32.925 59.237 40.245 0.50 37.21 34 ARG I CA 1
ATOM 13296 C CA B ARG I 1 34 ? 32.920 59.244 40.242 0.50 38.39 34 ARG I CA 1
ATOM 13297 C C . ARG I 1 34 ? 33.173 60.745 40.426 1.00 35.07 34 ARG I C 1
ATOM 13298 O O . ARG I 1 34 ? 33.821 61.137 41.377 1.00 34.16 34 ARG I O 1
ATOM 13313 N N . PRO I 1 35 ? 32.647 61.613 39.547 1.00 33.82 35 PRO I N 1
ATOM 13314 C CA . PRO I 1 35 ? 32.961 63.047 39.596 1.00 36.80 35 PRO I CA 1
ATOM 13315 C C . PRO I 1 35 ? 32.428 63.752 40.848 1.00 33.37 35 PRO I C 1
ATOM 13316 O O . PRO I 1 35 ? 32.887 64.828 41.154 1.00 32.35 35 PRO I O 1
ATOM 13320 N N . ASP I 1 36 ? 31.464 63.142 41.529 1.00 33.92 36 ASP I N 1
ATOM 13321 C CA . ASP I 1 36 ? 30.867 63.724 42.757 1.00 33.81 36 ASP I CA 1
ATOM 13322 C C . ASP I 1 36 ? 31.667 63.301 43.981 1.00 30.96 36 ASP I C 1
ATOM 13323 O O . ASP I 1 36 ? 31.354 63.818 45.052 1.00 30.66 36 ASP I O 1
ATOM 13328 N N . VAL I 1 37 ? 32.681 62.432 43.838 1.00 27.98 37 VAL I N 1
ATOM 13329 C CA . VAL I 1 37 ? 33.355 61.818 45.003 1.00 28.70 37 VAL I CA 1
ATOM 13330 C C . VAL I 1 37 ? 34.772 62.374 45.161 1.00 32.90 37 VAL I C 1
ATOM 13331 O O . VAL I 1 37 ? 35.651 62.100 44.313 1.00 31.75 37 VAL I O 1
ATOM 13335 N N . ILE I 1 38 ? 34.992 63.140 46.221 1.00 32.16 38 ILE I N 1
ATOM 13336 C CA . ILE I 1 38 ? 36.336 63.670 46.569 1.00 30.95 38 ILE I CA 1
ATOM 13337 C C . ILE I 1 38 ? 37.296 62.491 46.766 1.00 34.82 38 ILE I C 1
ATOM 13338 O O . ILE I 1 38 ? 36.975 61.525 47.464 1.00 32.50 38 ILE I O 1
ATOM 13343 N N . PRO I 1 39 ? 38.473 62.489 46.111 1.00 32.20 39 PRO I N 1
ATOM 13344 C CA . PRO I 1 39 ? 39.382 61.336 46.179 1.00 37.25 39 PRO I CA 1
ATOM 13345 C C . PRO I 1 39 ? 40.324 61.341 47.388 1.00 39.14 39 PRO I C 1
ATOM 13346 O O . PRO I 1 39 ? 41.516 61.295 47.205 1.00 42.60 39 PRO I O 1
ATOM 13350 N N . THR I 1 40 ? 39.773 61.400 48.596 1.00 41.89 40 THR I N 1
ATOM 13351 C CA . THR I 1 40 ? 40.554 61.327 49.857 1.00 45.62 40 THR I CA 1
ATOM 13352 C C . THR I 1 40 ? 41.225 59.950 49.919 1.00 49.63 40 THR I C 1
ATOM 13353 O O . THR I 1 40 ? 40.624 58.976 49.434 1.00 51.87 40 THR I O 1
ATOM 13357 N N . GLN I 1 41 ? 42.454 59.903 50.430 1.00 52.55 41 GLN I N 1
ATOM 13358 C CA . GLN I 1 41 ? 43.200 58.645 50.701 1.00 62.96 41 GLN I CA 1
ATOM 13359 C C . GLN I 1 41 ? 43.287 58.497 52.217 1.00 64.18 41 GLN I C 1
ATOM 13360 O O . GLN I 1 41 ? 43.809 59.424 52.849 1.00 62.30 41 GLN I O 1
ATOM 13366 N N . ARG I 1 42 ? 42.730 57.412 52.770 1.00 73.44 42 ARG I N 1
ATOM 13367 C CA . ARG I 1 42 ? 42.872 57.037 54.203 1.00 74.78 42 ARG I CA 1
ATOM 13368 C C . ARG I 1 42 ? 42.599 58.276 55.066 1.00 71.49 42 ARG I C 1
ATOM 13369 O O . ARG I 1 42 ? 43.453 58.617 55.909 1.00 65.37 42 ARG I O 1
ATOM 13377 N N . ASP I 1 43 ? 41.479 58.962 54.795 1.00 80.23 43 ASP I N 1
ATOM 13378 C CA . ASP I 1 43 ? 40.955 60.144 55.542 1.00 85.01 43 ASP I CA 1
ATOM 13379 C C . ASP I 1 43 ? 42.022 61.234 55.757 1.00 73.60 43 ASP I C 1
ATOM 13380 O O . ASP I 1 43 ? 41.910 61.976 56.753 1.00 71.75 43 ASP I O 1
ATOM 13385 N N . ARG I 1 44 ? 42.980 61.371 54.833 1.00 65.67 44 ARG I N 1
ATOM 13386 C CA . ARG I 1 44 ? 43.843 62.582 54.716 1.00 60.31 44 ARG I CA 1
ATOM 13387 C C . ARG I 1 44 ? 43.151 63.534 53.750 1.00 43.94 44 ARG I C 1
ATOM 13388 O O . ARG I 1 44 ? 42.361 63.100 52.903 1.00 45.13 44 ARG I O 1
ATOM 13396 N N . PRO I 1 45 ? 43.389 64.859 53.846 1.00 43.96 45 PRO I N 1
ATOM 13397 C CA . PRO I 1 45 ? 42.780 65.795 52.905 1.00 37.58 45 PRO I CA 1
ATOM 13398 C C . PRO I 1 45 ? 43.367 65.605 51.512 1.00 37.28 45 PRO I C 1
ATOM 13399 O O . PRO I 1 45 ? 44.507 65.163 51.375 1.00 35.42 45 PRO I O 1
ATOM 13403 N N . VAL I 1 46 ? 42.607 65.993 50.499 1.00 30.10 46 VAL I N 1
ATOM 13404 C CA . VAL I 1 46 ? 43.162 66.144 49.126 1.00 30.20 46 VAL I CA 1
ATOM 13405 C C . VAL I 1 46 ? 43.953 67.447 49.106 1.00 31.78 46 VAL I C 1
ATOM 13406 O O . VAL I 1 46 ? 43.374 68.506 49.381 1.00 30.96 46 VAL I O 1
ATOM 13410 N N . ALA I 1 47 ? 45.245 67.366 48.784 1.00 28.63 47 ALA I N 1
ATOM 13411 C CA . ALA I 1 47 ? 46.137 68.533 48.650 1.00 29.57 47 ALA I CA 1
ATOM 13412 C C . ALA I 1 47 ? 45.917 69.124 47.261 1.00 29.73 47 ALA I C 1
ATOM 13413 O O . ALA I 1 47 ? 46.308 68.489 46.250 1.00 30.46 47 ALA I O 1
ATOM 13415 N N . VAL I 1 48 ? 45.287 70.300 47.219 1.00 28.53 48 VAL I N 1
ATOM 13416 C CA . VAL I 1 48 ? 45.050 71.025 45.957 1.00 27.00 48 VAL I CA 1
ATOM 13417 C C . VAL I 1 48 ? 46.059 72.169 45.914 1.00 30.45 48 VAL I C 1
ATOM 13418 O O . VAL I 1 48 ? 46.087 72.949 46.872 1.00 32.82 48 VAL I O 1
ATOM 13422 N N . SER I 1 49 ? 46.849 72.256 44.849 1.00 29.07 49 SER I N 1
ATOM 13423 C CA . SER I 1 49 ? 47.768 73.388 44.610 1.00 30.08 49 SER I CA 1
ATOM 13424 C C . SER I 1 49 ? 47.113 74.330 43.607 1.00 31.83 49 SER I C 1
ATOM 13425 O O . SER I 1 49 ? 46.555 73.862 42.600 1.00 30.91 49 SER I O 1
ATOM 13428 N N . VAL I 1 50 ? 47.167 75.622 43.913 1.00 30.60 50 VAL I N 1
ATOM 13429 C CA . VAL I 1 50 ? 46.580 76.691 43.080 1.00 33.35 50 VAL I CA 1
ATOM 13430 C C . VAL I 1 50 ? 47.653 77.764 42.925 1.00 37.00 50 VAL I C 1
ATOM 13431 O O . VAL I 1 50 ? 48.180 78.246 43.962 1.00 39.08 50 VAL I O 1
ATOM 13435 N N . SER I 1 51 ? 47.929 78.105 41.671 1.00 36.49 51 SER I N 1
ATOM 13436 C CA . SER I 1 51 ? 48.783 79.255 41.297 1.00 37.81 51 SER I CA 1
ATOM 13437 C C . SER I 1 51 ? 48.066 80.025 40.193 1.00 34.36 51 SER I C 1
ATOM 13438 O O . SER I 1 51 ? 47.687 79.409 39.186 1.00 35.11 51 SER I O 1
ATOM 13441 N N . LEU I 1 52 ? 47.861 81.326 40.386 1.00 31.09 52 LEU I N 1
ATOM 13442 C CA . LEU I 1 52 ? 47.315 82.206 39.329 1.00 34.17 52 LEU I CA 1
ATOM 13443 C C . LEU I 1 52 ? 48.475 82.798 38.527 1.00 37.14 52 LEU I C 1
ATOM 13444 O O . LEU I 1 52 ? 49.437 83.295 39.126 1.00 37.87 52 LEU I O 1
ATOM 13449 N N . LYS I 1 53 ? 48.400 82.658 37.203 1.00 33.68 53 LYS I N 1
ATOM 13450 C CA . LYS I 1 53 ? 49.319 83.312 36.246 1.00 35.02 53 LYS I CA 1
ATOM 13451 C C . LYS I 1 53 ? 48.495 84.422 35.614 1.00 33.08 53 LYS I C 1
ATOM 13452 O O . LYS I 1 53 ? 47.542 84.129 34.853 1.00 31.73 53 LYS I O 1
ATOM 13458 N N . PHE I 1 54 ? 48.826 85.683 35.919 1.00 28.82 54 PHE I N 1
ATOM 13459 C CA . PHE I 1 54 ? 48.051 86.826 35.423 1.00 30.42 54 PHE I CA 1
ATOM 13460 C C . PHE I 1 54 ? 48.417 87.034 33.965 1.00 29.64 54 PHE I C 1
ATOM 13461 O O . PHE I 1 54 ? 49.627 87.037 33.635 1.00 31.22 54 PHE I O 1
ATOM 13469 N N . ILE I 1 55 ? 47.401 87.205 33.128 1.00 30.56 55 ILE I N 1
ATOM 13470 C CA . ILE I 1 55 ? 47.568 87.382 31.655 1.00 31.52 55 ILE I CA 1
ATOM 13471 C C . ILE I 1 55 ? 47.223 88.823 31.314 1.00 33.19 55 ILE I C 1
ATOM 13472 O O . ILE I 1 55 ? 47.866 89.377 30.422 1.00 31.69 55 ILE I O 1
ATOM 13477 N N . ASN I 1 56 ? 46.187 89.385 31.930 1.00 32.54 56 ASN I N 1
ATOM 13478 C CA . ASN I 1 56 ? 45.789 90.752 31.588 1.00 33.45 56 ASN I CA 1
ATOM 13479 C C . ASN I 1 56 ? 45.022 91.378 32.744 1.00 32.17 56 ASN I C 1
ATOM 13480 O O . ASN I 1 56 ? 44.437 90.647 33.592 1.00 34.02 56 ASN I O 1
ATOM 13485 N N . ILE I 1 57 ? 45.096 92.698 32.813 1.00 32.96 57 ILE I N 1
ATOM 13486 C CA . ILE I 1 57 ? 44.256 93.553 33.695 1.00 32.18 57 ILE I CA 1
ATOM 13487 C C . ILE I 1 57 ? 43.531 94.493 32.744 1.00 36.93 57 ILE I C 1
ATOM 13488 O O . ILE I 1 57 ? 44.214 95.215 32.015 1.00 36.00 57 ILE I O 1
ATOM 13493 N N . LEU I 1 58 ? 42.204 94.388 32.684 1.00 37.29 58 LEU I N 1
ATOM 13494 C CA . LEU I 1 58 ? 41.404 94.894 31.538 1.00 41.73 58 LEU I CA 1
ATOM 13495 C C . LEU I 1 58 ? 40.728 96.197 31.914 1.00 44.42 58 LEU I C 1
ATOM 13496 O O . LEU I 1 58 ? 40.635 97.090 31.050 1.00 53.25 58 LEU I O 1
ATOM 13501 N N . GLU I 1 59 ? 40.175 96.247 33.109 1.00 41.55 59 GLU I N 1
ATOM 13502 C CA . GLU I 1 59 ? 39.453 97.434 33.609 1.00 49.22 59 GLU I CA 1
ATOM 13503 C C . GLU I 1 59 ? 39.761 97.545 35.096 1.00 49.13 59 GLU I C 1
ATOM 13504 O O . GLU I 1 59 ? 39.803 96.514 35.803 1.00 43.93 59 GLU I O 1
ATOM 13510 N N . VAL I 1 60 ? 40.039 98.763 35.520 1.00 40.99 60 VAL I N 1
ATOM 13511 C CA . VAL I 1 60 ? 40.326 99.100 36.929 1.00 43.92 60 VAL I CA 1
ATOM 13512 C C . VAL I 1 60 ? 39.457 100.314 37.236 1.00 46.28 60 VAL I C 1
ATOM 13513 O O . VAL I 1 60 ? 39.342 101.185 36.364 1.00 46.36 60 VAL I O 1
ATOM 13517 N N . ASN I 1 61 ? 38.805 100.324 38.387 1.00 47.81 61 ASN I N 1
ATOM 13518 C CA . ASN I 1 61 ? 37.972 101.487 38.809 1.00 49.54 61 ASN I CA 1
ATOM 13519 C C . ASN I 1 61 ? 38.388 101.839 40.237 1.00 49.09 61 ASN I C 1
ATOM 13520 O O . ASN I 1 61 ? 38.077 101.061 41.160 1.00 42.38 61 ASN I O 1
ATOM 13525 N N . GLU I 1 62 ? 39.107 102.960 40.409 1.00 44.18 62 GLU I N 1
ATOM 13526 C CA . GLU I 1 62 ? 39.673 103.364 41.724 1.00 51.89 62 GLU I CA 1
ATOM 13527 C C . GLU I 1 62 ? 38.543 103.909 42.613 1.00 54.20 62 GLU I C 1
ATOM 13528 O O . GLU I 1 62 ? 38.684 103.831 43.848 1.00 57.49 62 GLU I O 1
ATOM 13534 N N . ILE I 1 63 ? 37.457 104.414 42.020 1.00 49.18 63 ILE I N 1
ATOM 13535 C CA . ILE I 1 63 ? 36.259 104.899 42.772 1.00 55.70 63 ILE I CA 1
ATOM 13536 C C . ILE I 1 63 ? 35.546 103.694 43.407 1.00 54.25 63 ILE I C 1
ATOM 13537 O O . ILE I 1 63 ? 35.257 103.753 44.613 1.00 49.65 63 ILE I O 1
ATOM 13542 N N . THR I 1 64 ? 35.268 102.636 42.634 1.00 51.62 64 THR I N 1
ATOM 13543 C CA . THR I 1 64 ? 34.442 101.473 43.086 1.00 45.38 64 THR I CA 1
ATOM 13544 C C . THR I 1 64 ? 35.326 100.379 43.692 1.00 42.49 64 THR I C 1
ATOM 13545 O O . THR I 1 64 ? 34.767 99.469 44.307 1.00 41.92 64 THR I O 1
ATOM 13549 N N . ASN I 1 65 ? 36.651 100.445 43.534 1.00 37.07 65 ASN I N 1
ATOM 13550 C CA . ASN I 1 65 ? 37.586 99.381 43.987 1.00 41.15 65 ASN I CA 1
ATOM 13551 C C . ASN I 1 65 ? 37.181 98.054 43.315 1.00 39.59 65 ASN I C 1
ATOM 13552 O O . ASN I 1 65 ? 37.000 97.051 44.020 1.00 36.23 65 ASN I O 1
ATOM 13557 N N . GLU I 1 66 ? 37.079 98.066 41.985 1.00 40.96 66 GLU I N 1
ATOM 13558 C CA . GLU I 1 66 ? 36.775 96.861 41.169 1.00 38.96 66 GLU I CA 1
ATOM 13559 C C . GLU I 1 66 ? 37.850 96.707 40.097 1.00 42.29 66 GLU I C 1
ATOM 13560 O O . GLU I 1 66 ? 38.332 97.734 39.538 1.00 34.52 66 GLU I O 1
ATOM 13566 N N . VAL I 1 67 ? 38.218 95.461 39.816 1.00 39.44 67 VAL I N 1
ATOM 13567 C CA . VAL I 1 67 ? 39.197 95.130 38.745 1.00 40.15 67 VAL I CA 1
ATOM 13568 C C . VAL I 1 67 ? 38.621 93.966 37.945 1.00 36.52 67 VAL I C 1
ATOM 13569 O O . VAL I 1 67 ? 37.975 93.104 38.542 1.00 37.88 67 VAL I O 1
ATOM 13573 N N . ASP I 1 68 ? 38.856 93.981 36.640 1.00 37.55 68 ASP I N 1
ATOM 13574 C CA . ASP I 1 68 ? 38.502 92.899 35.695 1.00 35.19 68 ASP I CA 1
ATOM 13575 C C . ASP I 1 68 ? 39.839 92.310 35.241 1.00 35.95 68 ASP I C 1
ATOM 13576 O O . ASP I 1 68 ? 40.665 93.085 34.708 1.00 38.87 68 ASP I O 1
ATOM 13581 N N . VAL I 1 69 ? 40.097 91.033 35.529 1.00 34.14 69 VAL I N 1
ATOM 13582 C CA A VAL I 1 69 ? 41.416 90.389 35.276 0.50 33.25 69 VAL I CA 1
ATOM 13583 C CA B VAL I 1 69 ? 41.416 90.389 35.265 0.50 31.57 69 VAL I CA 1
ATOM 13584 C C . VAL I 1 69 ? 41.204 89.112 34.451 1.00 35.12 69 VAL I C 1
ATOM 13585 O O . VAL I 1 69 ? 40.132 88.491 34.571 1.00 29.07 69 VAL I O 1
ATOM 13592 N N . VAL I 1 70 ? 42.215 88.764 33.659 1.00 32.54 70 VAL I N 1
ATOM 13593 C CA . VAL I 1 70 ? 42.305 87.456 32.974 1.00 31.02 70 VAL I CA 1
ATOM 13594 C C . VAL I 1 70 ? 43.497 86.731 33.584 1.00 28.24 70 VAL I C 1
ATOM 13595 O O . VAL I 1 70 ? 44.589 87.329 33.649 1.00 31.02 70 VAL I O 1
ATOM 13599 N N . PHE I 1 71 ? 43.301 85.490 34.027 1.00 26.45 71 PHE I N 1
ATOM 13600 C CA . PHE I 1 71 ? 44.387 84.690 34.634 1.00 29.97 71 PHE I CA 1
ATOM 13601 C C . PHE I 1 71 ? 44.216 83.232 34.239 1.00 29.68 71 PHE I C 1
ATOM 13602 O O . PHE I 1 71 ? 43.075 82.794 33.981 1.00 27.00 71 PHE I O 1
ATOM 13610 N N . TRP I 1 72 ? 45.337 82.518 34.194 1.00 27.13 72 TRP I N 1
ATOM 13611 C CA . TRP I 1 72 ? 45.366 81.042 34.080 1.00 28.05 72 TRP I CA 1
ATOM 13612 C C . TRP I 1 72 ? 45.384 80.511 35.512 1.00 29.16 72 TRP I C 1
ATOM 13613 O O . TRP I 1 72 ? 46.271 80.900 36.315 1.00 33.78 72 TRP I O 1
ATOM 13624 N N . GLN I 1 73 ? 44.388 79.700 35.869 1.00 30.03 73 GLN I N 1
ATOM 13625 C CA . GLN I 1 73 ? 44.268 79.187 37.250 1.00 28.08 73 GLN I CA 1
ATOM 13626 C C . GLN I 1 73 ? 44.869 77.791 37.262 1.00 32.67 73 GLN I C 1
ATOM 13627 O O . GLN I 1 73 ? 44.132 76.833 37.047 1.00 30.02 73 GLN I O 1
ATOM 13633 N N . GLN I 1 74 ? 46.171 77.681 37.491 1.00 29.38 74 GLN I N 1
ATOM 13634 C CA . GLN I 1 74 ? 46.880 76.400 37.479 1.00 32.21 74 GLN I CA 1
ATOM 13635 C C . GLN I 1 74 ? 46.468 75.630 38.747 1.00 31.11 74 GLN I C 1
ATOM 13636 O O . GLN I 1 74 ? 46.739 76.093 39.867 1.00 30.76 74 GLN I O 1
ATOM 13642 N N . THR I 1 75 ? 45.820 74.489 38.559 1.00 30.28 75 THR I N 1
ATOM 13643 C CA . THR I 1 75 ? 45.174 73.715 39.638 1.00 28.42 75 THR I CA 1
ATOM 13644 C C . THR I 1 75 ? 45.660 72.278 39.511 1.00 30.07 75 THR I C 1
ATOM 13645 O O . THR I 1 75 ? 45.478 71.694 38.433 1.00 29.92 75 THR I O 1
ATOM 13649 N N . THR I 1 76 ? 46.285 71.737 40.554 1.00 27.17 76 THR I N 1
ATOM 13650 C CA . THR I 1 76 ? 46.783 70.356 40.519 1.00 26.20 76 THR I CA 1
ATOM 13651 C C . THR I 1 76 ? 46.384 69.624 41.806 1.00 26.62 76 THR I C 1
ATOM 13652 O O . THR I 1 76 ? 46.266 70.248 42.872 1.00 26.99 76 THR I O 1
ATOM 13656 N N . TRP I 1 77 ? 46.135 68.333 41.659 1.00 27.40 77 TRP I N 1
ATOM 13657 C CA . TRP I 1 77 ? 45.794 67.428 42.781 1.00 28.99 77 TRP I CA 1
ATOM 13658 C C . TRP I 1 77 ? 45.998 66.007 42.270 1.00 31.08 77 TRP I C 1
ATOM 13659 O O . TRP I 1 77 ? 46.164 65.813 41.056 1.00 29.86 77 TRP I O 1
ATOM 13670 N N . SER I 1 78 ? 45.953 65.051 43.170 1.00 27.99 78 SER I N 1
ATOM 13671 C CA . SER I 1 78 ? 46.059 63.609 42.861 1.00 29.72 78 SER I CA 1
ATOM 13672 C C . SER I 1 78 ? 44.693 62.956 43.021 1.00 28.34 78 SER I C 1
ATOM 13673 O O . SER I 1 78 ? 43.992 63.250 44.019 1.00 30.76 78 SER I O 1
ATOM 13676 N N . ASP I 1 79 ? 44.335 62.094 42.077 1.00 30.16 79 ASP I N 1
ATOM 13677 C CA . ASP I 1 79 ? 43.153 61.201 42.175 1.00 31.88 79 ASP I CA 1
ATOM 13678 C C . ASP I 1 79 ? 43.617 59.812 41.743 1.00 30.76 79 ASP I C 1
ATOM 13679 O O . ASP I 1 79 ? 43.665 59.538 40.534 1.00 31.96 79 ASP I O 1
ATOM 13684 N N . ARG I 1 80 ? 43.980 58.980 42.709 1.00 29.71 80 ARG I N 1
ATOM 13685 C CA . ARG I 1 80 ? 44.558 57.623 42.457 1.00 35.29 80 ARG I CA 1
ATOM 13686 C C . ARG I 1 80 ? 43.551 56.739 41.715 1.00 33.36 80 ARG I C 1
ATOM 13687 O O . ARG I 1 80 ? 44.003 55.817 41.042 1.00 36.62 80 ARG I O 1
ATOM 13695 N N . THR I 1 81 ? 42.247 57.037 41.759 1.00 33.20 81 THR I N 1
ATOM 13696 C CA . THR I 1 81 ? 41.226 56.228 41.030 1.00 35.24 81 THR I CA 1
ATOM 13697 C C . THR I 1 81 ? 41.411 56.398 39.506 1.00 37.79 81 THR I C 1
ATOM 13698 O O . THR I 1 81 ? 40.865 55.581 38.751 1.00 38.18 81 THR I O 1
ATOM 13702 N N . LEU I 1 82 ? 42.178 57.386 39.046 1.00 35.20 82 LEU I N 1
ATOM 13703 C CA . LEU I 1 82 ? 42.395 57.625 37.600 1.00 31.45 82 LEU I CA 1
ATOM 13704 C C . LEU I 1 82 ? 43.627 56.875 37.093 1.00 34.35 82 LEU I C 1
ATOM 13705 O O . LEU I 1 82 ? 43.815 56.843 35.864 1.00 35.34 82 LEU I O 1
ATOM 13710 N N . ALA I 1 83 ? 44.485 56.359 37.972 1.00 34.57 83 ALA I N 1
ATOM 13711 C CA . ALA I 1 83 ? 45.867 55.908 37.635 1.00 34.80 83 ALA I CA 1
ATOM 13712 C C . ALA I 1 83 ? 45.808 54.670 36.732 1.00 34.82 83 ALA I C 1
ATOM 13713 O O . ALA I 1 83 ? 44.825 53.903 36.807 1.00 34.55 83 ALA I O 1
ATOM 13715 N N . TRP I 1 84 ? 46.808 54.508 35.871 1.00 35.21 84 TRP I N 1
ATOM 13716 C CA . TRP I 1 84 ? 46.974 53.300 35.027 1.00 36.25 84 TRP I CA 1
ATOM 13717 C C . TRP I 1 84 ? 48.454 52.933 34.955 1.00 38.99 84 TRP I C 1
ATOM 13718 O O . TRP I 1 84 ? 49.326 53.801 35.231 1.00 36.75 84 TRP I O 1
ATOM 13729 N N . ASN I 1 85 ? 48.731 51.693 34.555 1.00 46.26 85 ASN I N 1
ATOM 13730 C CA . ASN I 1 85 ? 50.115 51.213 34.293 1.00 47.55 85 ASN I CA 1
ATOM 13731 C C . ASN I 1 85 ? 50.619 51.858 32.993 1.00 43.04 85 ASN I C 1
ATOM 13732 O O . ASN I 1 85 ? 50.044 51.568 31.938 1.00 49.62 85 ASN I O 1
ATOM 13737 N N . SER I 1 86 ? 51.660 52.696 33.060 1.00 49.85 86 SER I N 1
ATOM 13738 C CA . SER I 1 86 ? 52.167 53.482 31.906 1.00 59.29 86 SER I CA 1
ATOM 13739 C C . SER I 1 86 ? 53.129 52.663 31.034 1.00 59.21 86 SER I C 1
ATOM 13740 O O . SER I 1 86 ? 53.571 53.215 30.007 1.00 55.67 86 SER I O 1
ATOM 13743 N N . SER I 1 87 ? 53.440 51.400 31.384 1.00 62.64 87 SER I N 1
ATOM 13744 C CA . SER I 1 87 ? 54.300 50.532 30.533 1.00 65.85 87 SER I CA 1
ATOM 13745 C C . SER I 1 87 ? 53.585 50.284 29.195 1.00 52.42 87 SER I C 1
ATOM 13746 O O . SER I 1 87 ? 52.446 49.794 29.217 1.00 57.18 87 SER I O 1
ATOM 13749 N N . HIS I 1 88 ? 54.202 50.680 28.084 1.00 50.12 88 HIS I N 1
ATOM 13750 C CA . HIS I 1 88 ? 53.646 50.554 26.706 1.00 56.65 88 HIS I CA 1
ATOM 13751 C C . HIS I 1 88 ? 52.288 51.272 26.610 1.00 49.71 88 HIS I C 1
ATOM 13752 O O . HIS I 1 88 ? 51.413 50.807 25.864 1.00 49.04 88 HIS I O 1
ATOM 13759 N N . SER I 1 89 ? 52.136 52.378 27.332 1.00 44.06 89 SER I N 1
ATOM 13760 C CA . SER I 1 89 ? 50.898 53.191 27.397 1.00 41.43 89 SER I CA 1
ATOM 13761 C C . SER I 1 89 ? 51.265 54.670 27.384 1.00 37.49 89 SER I C 1
ATOM 13762 O O . SER I 1 89 ? 52.365 55.044 27.787 1.00 38.62 89 SER I O 1
ATOM 13765 N N . PRO I 1 90 ? 50.351 55.572 26.959 1.00 37.73 90 PRO I N 1
ATOM 13766 C CA . PRO I 1 90 ? 50.563 57.001 27.111 1.00 36.28 90 PRO I CA 1
ATOM 13767 C C . PRO I 1 90 ? 50.877 57.364 28.563 1.00 33.73 90 PRO I C 1
ATOM 13768 O O . PRO I 1 90 ? 50.358 56.715 29.439 1.00 36.60 90 PRO I O 1
ATOM 13772 N N . ASP I 1 91 ? 51.716 58.380 28.771 1.00 35.88 91 ASP I N 1
ATOM 13773 C CA . ASP I 1 91 ? 52.055 58.888 30.122 1.00 40.25 91 ASP I CA 1
ATOM 13774 C C . ASP I 1 91 ? 50.954 59.836 30.614 1.00 36.97 91 ASP I C 1
ATOM 13775 O O . ASP I 1 91 ? 50.882 60.036 31.826 1.00 33.51 91 ASP I O 1
ATOM 13780 N N . GLN I 1 92 ? 50.197 60.441 29.689 1.00 34.34 92 GLN I N 1
ATOM 13781 C CA . GLN I 1 92 ? 49.164 61.461 30.027 1.00 32.59 92 GLN I CA 1
ATOM 13782 C C . GLN I 1 92 ? 48.032 61.417 28.998 1.00 30.18 92 GLN I C 1
ATOM 13783 O O . GLN I 1 92 ? 48.311 61.100 27.831 1.00 28.61 92 GLN I O 1
ATOM 13789 N N . VAL I 1 93 ? 46.821 61.799 29.403 1.00 28.57 93 VAL I N 1
ATOM 13790 C CA . VAL I 1 93 ? 45.665 61.963 28.486 1.00 27.03 93 VAL I CA 1
ATOM 13791 C C . VAL I 1 93 ? 44.947 63.268 28.843 1.00 26.78 93 VAL I C 1
ATOM 13792 O O . VAL I 1 93 ? 45.080 63.760 29.980 1.00 25.19 93 VAL I O 1
ATOM 13796 N N . SER I 1 94 ? 44.202 63.800 27.872 1.00 26.76 94 SER I N 1
ATOM 13797 C CA . SER I 1 94 ? 43.319 64.963 28.070 1.00 25.61 94 SER I CA 1
ATOM 13798 C C . SER I 1 94 ? 41.922 64.436 28.366 1.00 23.11 94 SER I C 1
ATOM 13799 O O . SER I 1 94 ? 41.424 63.625 27.573 1.00 28.64 94 SER I O 1
ATOM 13802 N N . VAL I 1 95 ? 41.304 64.922 29.425 1.00 23.57 95 VAL I N 1
ATOM 13803 C CA . VAL I 1 95 ? 39.996 64.403 29.911 1.00 25.15 95 VAL I CA 1
ATOM 13804 C C . VAL I 1 95 ? 39.062 65.584 30.112 1.00 26.40 95 VAL I C 1
ATOM 13805 O O . VAL I 1 95 ? 39.412 66.555 30.782 1.00 26.71 95 VAL I O 1
ATOM 13809 N N . PRO I 1 96 ? 37.810 65.508 29.623 1.00 26.24 96 PRO I N 1
ATOM 13810 C CA . PRO I 1 96 ? 36.832 66.538 29.951 1.00 26.95 96 PRO I CA 1
ATOM 13811 C C . PRO I 1 96 ? 36.585 66.612 31.450 1.00 24.48 96 PRO I C 1
ATOM 13812 O O . PRO I 1 96 ? 36.453 65.576 32.081 1.00 25.98 96 PRO I O 1
ATOM 13816 N N . ILE I 1 97 ? 36.520 67.805 32.027 1.00 25.58 97 ILE I N 1
ATOM 13817 C CA . ILE I 1 97 ? 36.371 67.922 33.509 1.00 26.01 97 ILE I CA 1
ATOM 13818 C C . ILE I 1 97 ? 35.003 67.375 33.965 1.00 30.16 97 ILE I C 1
ATOM 13819 O O . ILE I 1 97 ? 34.895 66.983 35.127 1.00 25.98 97 ILE I O 1
ATOM 13824 N N . SER I 1 98 ? 34.014 67.269 33.070 1.00 28.14 98 SER I N 1
ATOM 13825 C CA . SER I 1 98 ? 32.712 66.634 33.409 1.00 32.07 98 SER I CA 1
ATOM 13826 C C . SER I 1 98 ? 32.921 65.148 33.755 1.00 32.94 98 SER I C 1
ATOM 13827 O O . SER I 1 98 ? 32.073 64.575 34.434 1.00 34.87 98 SER I O 1
ATOM 13830 N N . SER I 1 99 ? 34.034 64.524 33.345 1.00 28.97 99 SER I N 1
ATOM 13831 C CA . SER I 1 99 ? 34.323 63.105 33.658 1.00 30.12 99 SER I CA 1
ATOM 13832 C C . SER I 1 99 ? 35.226 62.950 34.896 1.00 33.05 99 SER I C 1
ATOM 13833 O O . SER I 1 99 ? 35.654 61.850 35.129 1.00 35.91 99 SER I O 1
ATOM 13836 N N . LEU I 1 100 ? 35.562 64.019 35.605 1.00 28.33 100 LEU I N 1
ATOM 13837 C CA . LEU I 1 100 ? 36.511 63.981 36.741 1.00 28.65 100 LEU I CA 1
ATOM 13838 C C . LEU I 1 100 ? 35.884 64.659 37.950 1.00 27.23 100 LEU I C 1
ATOM 13839 O O . LEU I 1 100 ? 35.174 65.654 37.778 1.00 25.98 100 LEU I O 1
ATOM 13844 N N . TRP I 1 101 ? 36.282 64.245 39.137 1.00 26.63 101 TRP I N 1
ATOM 13845 C CA . TRP I 1 101 ? 36.119 65.113 40.321 1.00 25.47 101 TRP I CA 1
ATOM 13846 C C . TRP I 1 101 ? 37.050 66.315 40.140 1.00 24.92 101 TRP I C 1
ATOM 13847 O O . TRP I 1 101 ? 38.224 66.109 39.804 1.00 25.59 101 TRP I O 1
ATOM 13858 N N . VAL I 1 102 ? 36.542 67.518 40.377 1.00 24.90 102 VAL I N 1
ATOM 13859 C CA . VAL I 1 102 ? 37.376 68.746 40.385 1.00 24.45 102 VAL I CA 1
ATOM 13860 C C . VAL I 1 102 ? 37.083 69.461 41.699 1.00 28.09 102 VAL I C 1
ATOM 13861 O O . VAL I 1 102 ? 35.957 69.452 42.195 1.00 26.84 102 VAL I O 1
ATOM 13865 N N . PRO I 1 103 ? 38.087 70.110 42.306 1.00 25.88 103 PRO I N 1
ATOM 13866 C CA . PRO I 1 103 ? 37.865 70.861 43.534 1.00 25.46 103 PRO I CA 1
ATOM 13867 C C . PRO I 1 103 ? 36.859 71.988 43.322 1.00 25.45 103 PRO I C 1
ATOM 13868 O O . PRO I 1 103 ? 36.893 72.666 42.271 1.00 24.77 103 PRO I O 1
ATOM 13872 N N . ASP I 1 104 ? 35.977 72.170 44.303 1.00 27.68 104 ASP I N 1
ATOM 13873 C CA . ASP I 1 104 ? 34.902 73.197 44.289 1.00 26.51 104 ASP I CA 1
ATOM 13874 C C . ASP I 1 104 ? 35.462 74.558 44.728 1.00 25.28 104 ASP I C 1
ATOM 13875 O O . ASP I 1 104 ? 34.955 75.154 45.707 1.00 25.89 104 ASP I O 1
ATOM 13880 N N . LEU I 1 105 ? 36.450 75.064 44.004 1.00 26.87 105 LEU I N 1
ATOM 13881 C CA . LEU I 1 105 ? 37.122 76.348 44.321 1.00 26.25 105 LEU I CA 1
ATOM 13882 C C . LEU I 1 105 ? 36.202 77.514 43.993 1.00 25.63 105 LEU I C 1
ATOM 13883 O O . LEU I 1 105 ? 35.468 77.488 42.964 1.00 27.29 105 LEU I O 1
ATOM 13888 N N . ALA I 1 106 ? 36.260 78.537 44.817 1.00 24.09 106 ALA I N 1
ATOM 13889 C CA . ALA I 1 106 ? 35.575 79.820 44.595 1.00 26.74 106 ALA I CA 1
ATOM 13890 C C . ALA I 1 106 ? 36.507 80.950 45.020 1.00 24.17 106 ALA I C 1
ATOM 13891 O O . ALA I 1 106 ? 37.251 80.755 45.979 1.00 26.38 106 ALA I O 1
ATOM 13893 N N . ALA I 1 107 ? 36.423 82.066 44.311 1.00 28.91 107 ALA I N 1
ATOM 13894 C CA . ALA I 1 107 ? 37.099 83.321 44.695 1.00 29.67 107 ALA I CA 1
ATOM 13895 C C . ALA I 1 107 ? 36.130 84.083 45.603 1.00 31.25 107 ALA I C 1
ATOM 13896 O O . ALA I 1 107 ? 35.072 84.528 45.133 1.00 29.72 107 ALA I O 1
ATOM 13898 N N . TYR I 1 108 ? 36.486 84.207 46.873 1.00 32.02 108 TYR I N 1
ATOM 13899 C CA . TYR I 1 108 ? 35.599 84.717 47.944 1.00 35.52 108 TYR I CA 1
ATOM 13900 C C . TYR I 1 108 ? 35.257 86.191 47.693 1.00 34.87 108 TYR I C 1
ATOM 13901 O O . TYR I 1 108 ? 34.200 86.611 48.162 1.00 41.12 108 TYR I O 1
ATOM 13910 N N . ASN I 1 109 ? 36.086 86.952 46.965 1.00 32.26 109 ASN I N 1
ATOM 13911 C CA . ASN I 1 109 ? 35.832 88.403 46.708 1.00 33.67 109 ASN I CA 1
ATOM 13912 C C . ASN I 1 109 ? 35.498 88.630 45.225 1.00 34.26 109 ASN I C 1
ATOM 13913 O O . ASN I 1 109 ? 35.573 89.779 44.752 1.00 33.01 109 ASN I O 1
ATOM 13918 N N . ALA I 1 110 ? 35.106 87.592 44.489 1.00 29.81 110 ALA I N 1
ATOM 13919 C CA . ALA I 1 110 ? 34.614 87.760 43.102 1.00 30.89 110 ALA I CA 1
ATOM 13920 C C . ALA I 1 110 ? 33.240 88.422 43.156 1.00 29.87 110 ALA I C 1
ATOM 13921 O O . ALA I 1 110 ? 32.456 88.108 44.044 1.00 31.54 110 ALA I O 1
ATOM 13923 N N . ILE I 1 111 ? 32.971 89.312 42.206 1.00 32.41 111 ILE I N 1
ATOM 13924 C CA . ILE I 1 111 ? 31.642 89.977 42.059 1.00 31.97 111 ILE I CA 1
ATOM 13925 C C . ILE I 1 111 ? 31.050 89.650 40.692 1.00 31.96 111 ILE I C 1
ATOM 13926 O O . ILE I 1 111 ? 30.000 90.214 40.367 1.00 34.32 111 ILE I O 1
ATOM 13931 N N . SER I 1 112 ? 31.661 88.736 39.938 1.00 33.11 112 SER I N 1
ATOM 13932 C CA . SER I 1 112 ? 31.083 88.170 38.690 1.00 31.39 112 SER I CA 1
ATOM 13933 C C . SER I 1 112 ? 31.361 86.664 38.697 1.00 30.71 112 SER I C 1
ATOM 13934 O O . SER I 1 112 ? 32.294 86.213 39.400 1.00 32.02 112 SER I O 1
ATOM 13937 N N . LYS I 1 113 ? 30.574 85.891 37.963 1.00 31.31 113 LYS I N 1
ATOM 13938 C CA . LYS I 1 113 ? 30.867 84.453 37.765 1.00 34.31 113 LYS I CA 1
ATOM 13939 C C . LYS I 1 113 ? 32.171 84.345 36.990 1.00 32.23 113 LYS I C 1
ATOM 13940 O O . LYS I 1 113 ? 32.475 85.199 36.171 1.00 35.01 113 LYS I O 1
ATOM 13946 N N . PRO I 1 114 ? 32.971 83.291 37.212 1.00 32.28 114 PRO I N 1
ATOM 13947 C CA . PRO I 1 114 ? 34.183 83.091 36.415 1.00 32.22 114 PRO I CA 1
ATOM 13948 C C . PRO I 1 114 ? 33.735 82.811 34.967 1.00 36.27 114 PRO I C 1
ATOM 13949 O O . PRO I 1 114 ? 32.881 81.973 34.762 1.00 35.66 114 PRO I O 1
ATOM 13953 N N . GLU I 1 115 ? 34.254 83.576 34.006 1.00 30.10 115 GLU I N 1
ATOM 13954 C CA . GLU I 1 115 ? 34.048 83.338 32.554 1.00 33.85 115 GLU I CA 1
ATOM 13955 C C . GLU I 1 115 ? 35.226 82.482 32.084 1.00 29.17 115 GLU I C 1
ATOM 13956 O O . GLU I 1 115 ? 36.348 82.988 32.026 1.00 31.62 115 GLU I O 1
ATOM 13962 N N . VAL I 1 116 ? 34.977 81.214 31.776 1.00 28.48 116 VAL I N 1
ATOM 13963 C CA . VAL I 1 116 ? 36.045 80.294 31.311 1.00 28.62 116 VAL I CA 1
ATOM 13964 C C . VAL I 1 116 ? 36.229 80.483 29.816 1.00 30.48 116 VAL I C 1
ATOM 13965 O O . VAL I 1 116 ? 35.264 80.278 29.062 1.00 31.29 116 VAL I O 1
ATOM 13969 N N . LEU I 1 117 ? 37.431 80.878 29.401 1.00 28.69 117 LEU I N 1
ATOM 13970 C CA . LEU I 1 117 ? 37.717 81.277 28.005 1.00 29.31 117 LEU I CA 1
ATOM 13971 C C . LEU I 1 117 ? 38.183 80.070 27.188 1.00 34.33 117 LEU I C 1
ATOM 13972 O O . LEU I 1 117 ? 38.250 80.191 25.972 1.00 38.58 117 LEU I O 1
ATOM 13977 N N . THR I 1 118 ? 38.505 78.949 27.835 1.00 29.44 118 THR I N 1
ATOM 13978 C CA . THR I 1 118 ? 39.292 77.850 27.225 1.00 26.49 118 THR I CA 1
ATOM 13979 C C . THR I 1 118 ? 38.491 76.552 27.240 1.00 29.35 118 THR I C 1
ATOM 13980 O O . THR I 1 118 ? 37.567 76.393 28.025 1.00 27.82 118 THR I O 1
ATOM 13984 N N . PRO I 1 119 ? 38.850 75.575 26.388 1.00 27.89 119 PRO I N 1
ATOM 13985 C CA . PRO I 1 119 ? 38.248 74.242 26.431 1.00 26.24 119 PRO I CA 1
ATOM 13986 C C . PRO I 1 119 ? 38.369 73.615 27.829 1.00 27.41 119 PRO I C 1
ATOM 13987 O O . PRO I 1 119 ? 39.419 73.664 28.441 1.00 24.48 119 PRO I O 1
ATOM 13991 N N . GLN I 1 120 ? 37.278 73.008 28.311 1.00 26.57 120 GLN I N 1
ATOM 13992 C CA . GLN I 1 120 ? 37.181 72.541 29.715 1.00 27.66 120 GLN I CA 1
ATOM 13993 C C . GLN I 1 120 ? 37.708 71.105 29.798 1.00 26.52 120 GLN I C 1
ATOM 13994 O O . GLN I 1 120 ? 36.923 70.157 30.060 1.00 26.52 120 GLN I O 1
ATOM 14000 N N . LEU I 1 121 ? 39.010 70.967 29.570 1.00 27.56 121 LEU I N 1
ATOM 14001 C CA . LEU I 1 121 ? 39.752 69.691 29.611 1.00 26.11 121 LEU I CA 1
ATOM 14002 C C . LEU I 1 121 ? 40.864 69.839 30.652 1.00 26.92 121 LEU I C 1
ATOM 14003 O O . LEU I 1 121 ? 41.469 70.925 30.731 1.00 27.87 121 LEU I O 1
ATOM 14008 N N . ALA I 1 122 ? 41.168 68.748 31.321 1.00 26.35 122 ALA I N 1
ATOM 14009 C CA . ALA I 1 122 ? 42.317 68.626 32.250 1.00 27.50 122 ALA I CA 1
ATOM 14010 C C . ALA I 1 122 ? 43.279 67.600 31.661 1.00 27.09 122 ALA I C 1
ATOM 14011 O O . ALA I 1 122 ? 42.864 66.784 30.814 1.00 28.92 122 ALA I O 1
ATOM 14013 N N . ARG I 1 123 ? 44.505 67.623 32.129 1.00 26.04 123 ARG I N 1
ATOM 14014 C CA . ARG I 1 123 ? 45.536 66.635 31.770 1.00 28.43 123 ARG I CA 1
ATOM 14015 C C . ARG I 1 123 ? 45.632 65.673 32.947 1.00 28.66 123 ARG I C 1
ATOM 14016 O O . ARG I 1 123 ? 45.768 66.141 34.089 1.00 28.99 123 ARG I O 1
ATOM 14024 N N . VAL I 1 124 ? 45.546 64.376 32.685 1.00 27.71 124 VAL I N 1
ATOM 14025 C CA . VAL I 1 124 ? 45.673 63.331 33.727 1.00 28.71 124 VAL I CA 1
ATOM 14026 C C . VAL I 1 124 ? 46.948 62.550 33.421 1.00 27.81 124 VAL I C 1
ATOM 14027 O O . VAL I 1 124 ? 47.089 62.073 32.284 1.00 26.24 124 VAL I O 1
ATOM 14031 N N . VAL I 1 125 ? 47.830 62.465 34.408 1.00 27.70 125 VAL I N 1
ATOM 14032 C CA . VAL I 1 125 ? 49.093 61.676 34.348 1.00 31.03 125 VAL I CA 1
ATOM 14033 C C . VAL I 1 125 ? 48.783 60.247 34.817 1.00 30.05 125 VAL I C 1
ATOM 14034 O O . VAL I 1 125 ? 47.882 60.056 35.637 1.00 30.65 125 VAL I O 1
ATOM 14038 N N . SER I 1 126 ? 49.506 59.258 34.301 1.00 30.86 126 SER I N 1
ATOM 14039 C CA . SER I 1 126 ? 49.304 57.818 34.597 1.00 30.96 126 SER I CA 1
ATOM 14040 C C . SER I 1 126 ? 49.363 57.510 36.104 1.00 28.98 126 SER I C 1
ATOM 14041 O O . SER I 1 126 ? 48.784 56.500 36.494 1.00 32.46 126 SER I O 1
ATOM 14044 N N . ASP I 1 127 ? 49.981 58.354 36.916 1.00 30.22 127 ASP I N 1
ATOM 14045 C CA . ASP I 1 127 ? 50.020 58.139 38.392 1.00 34.84 127 ASP I CA 1
ATOM 14046 C C . ASP I 1 127 ? 48.791 58.762 39.072 1.00 38.03 127 ASP I C 1
ATOM 14047 O O . ASP I 1 127 ? 48.701 58.669 40.308 1.00 35.57 127 ASP I O 1
ATOM 14052 N N . GLY I 1 128 ? 47.867 59.378 38.318 1.00 32.26 128 GLY I N 1
ATOM 14053 C CA . GLY I 1 128 ? 46.645 59.971 38.888 1.00 32.16 128 GLY I CA 1
ATOM 14054 C C . GLY I 1 128 ? 46.783 61.455 39.194 1.00 29.36 128 GLY I C 1
ATOM 14055 O O . GLY I 1 128 ? 45.840 62.037 39.713 1.00 30.99 128 GLY I O 1
ATOM 14056 N N . GLU I 1 129 ? 47.913 62.085 38.859 1.00 29.62 129 GLU I N 1
ATOM 14057 C CA . GLU I 1 129 ? 48.039 63.549 39.034 1.00 28.97 129 GLU I CA 1
ATOM 14058 C C . GLU I 1 129 ? 47.162 64.211 37.967 1.00 27.66 129 GLU I C 1
ATOM 14059 O O . GLU I 1 129 ? 47.171 63.772 36.800 1.00 27.56 129 GLU I O 1
ATOM 14065 N N . VAL I 1 130 ? 46.420 65.232 38.360 1.00 28.88 130 VAL I N 1
ATOM 14066 C CA . VAL I 1 130 ? 45.537 66.008 37.457 1.00 28.47 130 VAL I CA 1
ATOM 14067 C C . VAL I 1 130 ? 46.097 67.423 37.384 1.00 27.24 130 VAL I C 1
ATOM 14068 O O . VAL I 1 130 ? 46.386 68.008 38.444 1.00 25.82 130 VAL I O 1
ATOM 14072 N N . LEU I 1 131 ? 46.187 67.964 36.175 1.00 28.38 131 LEU I N 1
ATOM 14073 C CA . LEU I 1 131 ? 46.508 69.382 35.954 1.00 28.07 131 LEU I CA 1
ATOM 14074 C C . LEU I 1 131 ? 45.337 70.004 35.198 1.00 27.33 131 LEU I C 1
ATOM 14075 O O . LEU I 1 131 ? 45.079 69.613 34.054 1.00 28.52 131 LEU I O 1
ATOM 14080 N N . TYR I 1 132 ? 44.647 70.938 35.819 1.00 26.81 132 TYR I N 1
ATOM 14081 C CA . TYR I 1 132 ? 43.543 71.688 35.192 1.00 29.31 132 TYR I CA 1
ATOM 14082 C C . TYR I 1 132 ? 43.907 73.161 35.228 1.00 28.67 132 TYR I C 1
ATOM 14083 O O . TYR I 1 132 ? 44.158 73.685 36.318 1.00 26.06 132 TYR I O 1
ATOM 14092 N N . MET I 1 133 ? 43.952 73.808 34.064 1.00 26.25 133 MET I N 1
ATOM 14093 C CA . MET I 1 133 ? 44.374 75.234 34.027 1.00 23.83 133 MET I CA 1
ATOM 14094 C C . MET I 1 133 ? 43.478 76.001 33.090 1.00 23.60 133 MET I C 1
ATOM 14095 O O . MET I 1 133 ? 43.833 76.264 31.939 1.00 25.39 133 MET I O 1
ATOM 14100 N N . PRO I 1 134 ? 42.276 76.397 33.553 1.00 25.91 134 PRO I N 1
ATOM 14101 C CA . PRO I 1 134 ? 41.406 77.220 32.733 1.00 26.92 134 PRO I CA 1
ATOM 14102 C C . PRO I 1 134 ? 41.958 78.643 32.667 1.00 27.60 134 PRO I C 1
ATOM 14103 O O . PRO I 1 134 ? 42.576 79.107 33.637 1.00 26.07 134 PRO I O 1
ATOM 14107 N N . SER I 1 135 ? 41.719 79.293 31.536 1.00 27.36 135 SER I N 1
ATOM 14108 C CA . SER I 1 135 ? 41.842 80.768 31.421 1.00 28.56 135 SER I CA 1
ATOM 14109 C C . SER I 1 135 ? 40.510 81.365 31.875 1.00 28.60 135 SER I C 1
ATOM 14110 O O . SER I 1 135 ? 39.456 80.999 31.302 1.00 26.77 135 SER I O 1
ATOM 14113 N N . ILE I 1 136 ? 40.565 82.222 32.892 1.00 26.86 136 ILE I N 1
ATOM 14114 C CA . ILE I 1 136 ? 39.358 82.824 33.504 1.00 28.81 136 ILE I CA 1
ATOM 14115 C C . ILE I 1 136 ? 39.411 84.343 33.390 1.00 28.27 136 ILE I C 1
ATOM 14116 O O . ILE I 1 136 ? 40.473 84.927 33.680 1.00 27.69 136 ILE I O 1
ATOM 14121 N N . ARG I 1 137 ? 38.291 84.933 33.005 1.00 25.58 137 ARG I N 1
ATOM 14122 C CA . ARG I 1 137 ? 38.046 86.380 33.135 1.00 28.75 137 ARG I CA 1
ATOM 14123 C C . ARG I 1 137 ? 37.047 86.566 34.266 1.00 27.32 137 ARG I C 1
ATOM 14124 O O . ARG I 1 137 ? 35.966 85.937 34.251 1.00 29.31 137 ARG I O 1
ATOM 14132 N N . GLN I 1 138 ? 37.395 87.408 35.240 1.00 28.25 138 GLN I N 1
ATOM 14133 C CA . GLN I 1 138 ? 36.552 87.565 36.442 1.00 28.14 138 GLN I CA 1
ATOM 14134 C C . GLN I 1 138 ? 36.774 88.961 37.012 1.00 31.35 138 GLN I C 1
ATOM 14135 O O . GLN I 1 138 ? 37.906 89.510 36.865 1.00 29.17 138 GLN I O 1
ATOM 14141 N N . ARG I 1 139 ? 35.721 89.493 37.626 1.00 31.00 139 ARG I N 1
ATOM 14142 C CA A ARG I 1 139 ? 35.738 90.833 38.269 0.50 32.35 139 ARG I CA 1
ATOM 14143 C CA B ARG I 1 139 ? 35.734 90.836 38.265 0.50 32.70 139 ARG I CA 1
ATOM 14144 C C . ARG I 1 139 ? 35.800 90.631 39.782 1.00 30.06 139 ARG I C 1
ATOM 14145 O O . ARG I 1 139 ? 35.153 89.702 40.297 1.00 30.75 139 ARG I O 1
ATOM 14160 N N . PHE I 1 140 ? 36.586 91.460 40.462 1.00 31.59 140 PHE I N 1
ATOM 14161 C CA . PHE I 1 140 ? 36.855 91.350 41.910 1.00 29.84 140 PHE I CA 1
ATOM 14162 C C . PHE I 1 140 ? 36.661 92.708 42.584 1.00 32.60 140 PHE I C 1
ATOM 14163 O O . PHE I 1 140 ? 36.890 93.760 41.956 1.00 32.46 140 PHE I O 1
ATOM 14171 N N . SER I 1 141 ? 36.263 92.625 43.844 1.00 34.14 141 SER I N 1
ATOM 14172 C CA . SER I 1 141 ? 36.283 93.720 44.830 1.00 35.44 141 SER I CA 1
ATOM 14173 C C . SER I 1 141 ? 37.611 93.638 45.569 1.00 32.81 141 SER I C 1
ATOM 14174 O O . SER I 1 141 ? 37.835 92.660 46.295 1.00 33.54 141 SER I O 1
ATOM 14177 N N . CYS I 1 142 ? 38.491 94.615 45.360 1.00 33.65 142 CYS I N 1
ATOM 14178 C CA . CYS I 1 142 ? 39.806 94.632 46.036 1.00 33.64 142 CYS I CA 1
ATOM 14179 C C . CYS I 1 142 ? 40.376 96.057 46.023 1.00 35.40 142 CYS I C 1
ATOM 14180 O O . CYS I 1 142 ? 39.751 96.945 45.441 1.00 37.53 142 CYS I O 1
ATOM 14183 N N . ASP I 1 143 ? 41.506 96.251 46.702 1.00 41.26 143 ASP I N 1
ATOM 14184 C CA . ASP I 1 143 ? 42.074 97.604 46.932 1.00 39.59 143 ASP I CA 1
ATOM 14185 C C . ASP I 1 143 ? 42.763 98.079 45.651 1.00 40.65 143 ASP I C 1
ATOM 14186 O O . ASP I 1 143 ? 43.846 97.558 45.335 1.00 41.01 143 ASP I O 1
ATOM 14191 N N . VAL I 1 144 ? 42.154 99.039 44.965 1.00 38.32 144 VAL I N 1
ATOM 14192 C CA . VAL I 1 144 ? 42.694 99.636 43.712 1.00 40.92 144 VAL I CA 1
ATOM 14193 C C . VAL I 1 144 ? 43.425 100.949 44.032 1.00 43.33 144 VAL I C 1
ATOM 14194 O O . VAL I 1 144 ? 44.019 101.539 43.101 1.00 44.59 144 VAL I O 1
ATOM 14198 N N . SER I 1 145 ? 43.431 101.379 45.297 1.00 44.48 145 SER I N 1
ATOM 14199 C CA . SER I 1 145 ? 44.088 102.648 45.708 1.00 47.37 145 SER I CA 1
ATOM 14200 C C . SER I 1 145 ? 45.578 102.589 45.358 1.00 45.22 145 SER I C 1
ATOM 14201 O O . SER I 1 145 ? 46.220 101.586 45.661 1.00 44.42 145 SER I O 1
ATOM 14204 N N . GLY I 1 146 ? 46.099 103.643 44.722 1.00 46.96 146 GLY I N 1
ATOM 14205 C CA . GLY I 1 146 ? 47.537 103.762 44.409 1.00 44.83 146 GLY I CA 1
ATOM 14206 C C . GLY I 1 146 ? 47.881 103.218 43.033 1.00 50.58 146 GLY I C 1
ATOM 14207 O O . GLY I 1 146 ? 49.076 103.188 42.702 1.00 43.44 146 GLY I O 1
ATOM 14208 N N . VAL I 1 147 ? 46.889 102.803 42.236 1.00 47.05 147 VAL I N 1
ATOM 14209 C CA . VAL I 1 147 ? 47.155 102.191 40.898 1.00 49.65 147 VAL I CA 1
ATOM 14210 C C . VAL I 1 147 ? 47.946 103.167 40.007 1.00 50.60 147 VAL I C 1
ATOM 14211 O O . VAL I 1 147 ? 48.766 102.687 39.205 1.00 45.46 147 VAL I O 1
ATOM 14215 N N . ASP I 1 148 ? 47.709 104.476 40.128 1.00 53.23 148 ASP I N 1
ATOM 14216 C CA . ASP I 1 148 ? 48.354 105.509 39.268 1.00 57.68 148 ASP I CA 1
ATOM 14217 C C . ASP I 1 148 ? 49.635 106.055 39.920 1.00 53.27 148 ASP I C 1
ATOM 14218 O O . ASP I 1 148 ? 50.085 107.112 39.468 1.00 55.02 148 ASP I O 1
ATOM 14223 N N . THR I 1 149 ? 50.203 105.369 40.916 1.00 48.72 149 THR I N 1
ATOM 14224 C CA . THR I 1 149 ? 51.439 105.783 41.634 1.00 48.84 149 THR I CA 1
ATOM 14225 C C . THR I 1 149 ? 52.561 104.787 41.331 1.00 56.84 149 THR I C 1
ATOM 14226 O O . THR I 1 149 ? 52.289 103.714 40.758 1.00 49.04 149 THR I O 1
ATOM 14230 N N . GLU I 1 150 ? 53.788 105.137 41.722 1.00 53.33 150 GLU I N 1
ATOM 14231 C CA . GLU I 1 150 ? 54.995 104.317 41.460 1.00 55.21 150 GLU I CA 1
ATOM 14232 C C . GLU I 1 150 ? 54.889 103.004 42.249 1.00 49.65 150 GLU I C 1
ATOM 14233 O O . GLU I 1 150 ? 55.335 101.973 41.718 1.00 48.35 150 GLU I O 1
ATOM 14239 N N . SER I 1 151 ? 54.358 103.027 43.473 1.00 47.09 151 SER I N 1
ATOM 14240 C CA . SER I 1 151 ? 54.282 101.827 44.353 1.00 51.00 151 SER I CA 1
ATOM 14241 C C . SER I 1 151 ? 53.087 100.945 43.937 1.00 51.49 151 SER I C 1
ATOM 14242 O O . SER I 1 151 ? 53.085 99.753 44.294 1.00 42.93 151 SER I O 1
ATOM 14245 N N . GLY I 1 152 ? 52.123 101.511 43.210 1.00 49.20 152 GLY I N 1
ATOM 14246 C CA . GLY I 1 152 ? 50.995 100.783 42.589 1.00 49.84 152 GLY I CA 1
ATOM 14247 C C . GLY I 1 152 ? 49.922 100.393 43.594 1.00 51.42 152 GLY I C 1
ATOM 14248 O O . GLY I 1 152 ? 50.030 100.770 44.762 1.00 43.47 152 GLY I O 1
ATOM 14249 N N . ALA I 1 153 ? 48.906 99.654 43.133 1.00 48.95 153 ALA I N 1
ATOM 14250 C CA . ALA I 1 153 ? 47.823 99.076 43.965 1.00 44.92 153 ALA I CA 1
ATOM 14251 C C . ALA I 1 153 ? 48.201 97.638 44.327 1.00 41.78 153 ALA I C 1
ATOM 14252 O O . ALA I 1 153 ? 49.002 97.035 43.595 1.00 36.40 153 ALA I O 1
ATOM 14254 N N . THR I 1 154 ? 47.682 97.130 45.436 1.00 46.01 154 THR I N 1
ATOM 14255 C CA . THR I 1 154 ? 47.779 95.695 45.808 1.00 43.66 154 THR I CA 1
ATOM 14256 C C . THR I 1 154 ? 46.358 95.147 45.970 1.00 48.63 154 THR I C 1
ATOM 14257 O O . THR I 1 154 ? 45.699 95.483 46.955 1.00 44.70 154 THR I O 1
ATOM 14261 N N . CYS I 1 155 ? 45.918 94.355 44.986 1.00 43.97 155 CYS I N 1
ATOM 14262 C CA . CYS I 1 155 ? 44.604 93.687 44.920 1.00 38.92 155 CYS I CA 1
ATOM 14263 C C . CYS I 1 155 ? 44.771 92.243 45.417 1.00 40.65 155 CYS I C 1
ATOM 14264 O O . CYS I 1 155 ? 45.579 91.515 44.840 1.00 36.51 155 CYS I O 1
ATOM 14267 N N . ARG I 1 156 ? 44.086 91.866 46.501 1.00 39.68 156 ARG I N 1
ATOM 14268 C CA . ARG I 1 156 ? 44.169 90.521 47.111 1.00 39.63 156 ARG I CA 1
ATOM 14269 C C . ARG I 1 156 ? 42.961 89.702 46.640 1.00 32.76 156 ARG I C 1
ATOM 14270 O O . ARG I 1 156 ? 41.834 90.165 46.786 1.00 34.98 156 ARG I O 1
ATOM 14278 N N . ILE I 1 157 ? 43.226 88.522 46.094 1.00 33.34 157 ILE I N 1
ATOM 14279 C CA . ILE I 1 157 ? 42.187 87.556 45.632 1.00 34.92 157 ILE I CA 1
ATOM 14280 C C . ILE I 1 157 ? 42.313 86.326 46.518 1.00 29.09 157 ILE I C 1
ATOM 14281 O O . ILE I 1 157 ? 43.425 85.785 46.602 1.00 34.84 157 ILE I O 1
ATOM 14286 N N . LYS I 1 158 ? 41.223 85.917 47.155 1.00 31.57 158 LYS I N 1
ATOM 14287 C CA . LYS I 1 158 ? 41.184 84.750 48.067 1.00 33.16 158 LYS I CA 1
ATOM 14288 C C . LYS I 1 158 ? 40.406 83.606 47.394 1.00 29.87 158 LYS I C 1
ATOM 14289 O O . LYS I 1 158 ? 39.248 83.812 47.046 1.00 29.12 158 LYS I O 1
ATOM 14295 N N . ILE I 1 159 ? 41.051 82.466 47.227 1.00 28.77 159 ILE I N 1
ATOM 14296 C CA . ILE I 1 159 ? 40.475 81.274 46.552 1.00 30.17 159 ILE I CA 1
ATOM 14297 C C . ILE I 1 159 ? 40.531 80.097 47.519 1.00 31.88 159 ILE I C 1
ATOM 14298 O O . ILE I 1 159 ? 41.600 79.771 48.030 1.00 27.51 159 ILE I O 1
ATOM 14303 N N . GLY I 1 160 ? 39.414 79.416 47.719 1.00 29.44 160 GLY I N 1
ATOM 14304 C CA . GLY I 1 160 ? 39.343 78.214 48.544 1.00 28.21 160 GLY I CA 1
ATOM 14305 C C . GLY I 1 160 ? 38.171 77.348 48.154 1.00 28.14 160 GLY I C 1
ATOM 14306 O O . GLY I 1 160 ? 37.325 77.807 47.350 1.00 27.47 160 GLY I O 1
ATOM 14307 N N . SER I 1 161 ? 38.117 76.165 48.760 1.00 26.48 161 SER I N 1
ATOM 14308 C CA . SER I 1 161 ? 36.961 75.244 48.627 1.00 27.74 161 SER I CA 1
ATOM 14309 C C . SER I 1 161 ? 35.719 75.943 49.197 1.00 29.84 161 SER I C 1
ATOM 14310 O O . SER I 1 161 ? 35.785 76.518 50.314 1.00 30.20 161 SER I O 1
ATOM 14313 N N . TRP I 1 162 ? 34.604 75.852 48.479 1.00 26.88 162 TRP I N 1
ATOM 14314 C CA . TRP I 1 162 ? 33.326 76.403 48.962 1.00 27.50 162 TRP I CA 1
ATOM 14315 C C . TRP I 1 162 ? 32.727 75.515 50.060 1.00 29.13 162 TRP I C 1
ATOM 14316 O O . TRP I 1 162 ? 32.087 76.086 50.981 1.00 31.24 162 TRP I O 1
ATOM 14327 N N . THR I 1 163 ? 32.873 74.189 50.002 1.00 28.63 163 THR I N 1
ATOM 14328 C CA . THR I 1 163 ? 32.136 73.290 50.915 1.00 28.10 163 THR I CA 1
ATOM 14329 C C . THR I 1 163 ? 33.040 72.346 51.701 1.00 28.68 163 THR I C 1
ATOM 14330 O O . THR I 1 163 ? 32.500 71.675 52.574 1.00 27.90 163 THR I O 1
ATOM 14334 N N . HIS I 1 164 ? 34.322 72.203 51.348 1.00 24.99 164 HIS I N 1
ATOM 14335 C CA . HIS I 1 164 ? 35.203 71.212 51.990 1.00 24.97 164 HIS I CA 1
ATOM 14336 C C . HIS I 1 164 ? 36.142 71.958 52.964 1.00 26.88 164 HIS I C 1
ATOM 14337 O O . HIS I 1 164 ? 36.946 72.813 52.494 1.00 28.09 164 HIS I O 1
ATOM 14344 N N . HIS I 1 165 ? 36.063 71.608 54.252 1.00 26.89 165 HIS I N 1
ATOM 14345 C CA . HIS I 1 165 ? 36.971 72.152 55.286 1.00 28.81 165 HIS I CA 1
ATOM 14346 C C . HIS I 1 165 ? 38.338 71.477 55.189 1.00 29.11 165 HIS I C 1
ATOM 14347 O O . HIS I 1 165 ? 38.519 70.539 54.350 1.00 27.86 165 HIS I O 1
ATOM 14354 N N . SER I 1 166 ? 39.283 71.912 56.041 1.00 29.57 166 SER I N 1
ATOM 14355 C CA . SER I 1 166 ? 40.725 71.573 55.961 1.00 32.07 166 SER I CA 1
ATOM 14356 C C . SER I 1 166 ? 40.979 70.070 56.125 1.00 31.68 166 SER I C 1
ATOM 14357 O O . SER I 1 166 ? 42.037 69.626 55.684 1.00 32.53 166 SER I O 1
ATOM 14360 N N . ARG I 1 167 ? 40.087 69.292 56.733 1.00 31.53 167 ARG I N 1
ATOM 14361 C CA . ARG I 1 167 ? 40.313 67.828 56.861 1.00 35.71 167 ARG I CA 1
ATOM 14362 C C . ARG I 1 167 ? 39.965 67.111 55.545 1.00 31.51 167 ARG I C 1
ATOM 14363 O O . ARG I 1 167 ? 40.327 65.935 55.408 1.00 33.67 167 ARG I O 1
ATOM 14371 N N . GLU I 1 168 ? 39.347 67.813 54.579 1.00 28.95 168 GLU I N 1
ATOM 14372 C CA . GLU I 1 168 ? 38.928 67.211 53.290 1.00 28.57 168 GLU I CA 1
ATOM 14373 C C . GLU I 1 168 ? 39.725 67.794 52.129 1.00 26.45 168 GLU I C 1
ATOM 14374 O O . GLU I 1 168 ? 40.143 66.998 51.263 1.00 30.08 168 GLU I O 1
ATOM 14380 N N . ILE I 1 169 ? 39.904 69.109 52.097 1.00 29.38 169 ILE I N 1
ATOM 14381 C CA . ILE I 1 169 ? 40.726 69.783 51.062 1.00 29.89 169 ILE I CA 1
ATOM 14382 C C . ILE I 1 169 ? 41.692 70.722 51.752 1.00 27.67 169 ILE I C 1
ATOM 14383 O O . ILE I 1 169 ? 41.223 71.589 52.536 1.00 30.37 169 ILE I O 1
ATOM 14388 N N . SER I 1 170 ? 42.963 70.613 51.413 1.00 30.02 170 SER I N 1
ATOM 14389 C CA . SER I 1 170 ? 43.956 71.666 51.726 1.00 33.41 170 SER I CA 1
ATOM 14390 C C . SER I 1 170 ? 44.247 72.423 50.434 1.00 38.05 170 SER I C 1
ATOM 14391 O O . SER I 1 170 ? 44.300 71.792 49.356 1.00 36.99 170 SER I O 1
ATOM 14394 N N . VAL I 1 171 ? 44.328 73.747 50.542 1.00 39.77 171 VAL I N 1
ATOM 14395 C CA . VAL I 1 171 ? 44.657 74.613 49.370 1.00 46.15 171 VAL I CA 1
ATOM 14396 C C . VAL I 1 171 ? 45.995 75.284 49.663 1.00 49.93 171 VAL I C 1
ATOM 14397 O O . VAL I 1 171 ? 46.205 75.811 50.808 1.00 61.18 171 VAL I O 1
ATOM 14401 N N . ASP I 1 172 ? 46.919 75.109 48.734 1.00 43.81 172 ASP I N 1
ATOM 14402 C CA . ASP I 1 172 ? 48.348 75.457 48.956 1.00 43.63 172 ASP I CA 1
ATOM 14403 C C . ASP I 1 172 ? 48.816 76.155 47.689 1.00 43.67 172 ASP I C 1
ATOM 14404 O O . ASP I 1 172 ? 48.467 75.762 46.565 1.00 36.24 172 ASP I O 1
ATOM 14409 N N . PRO I 1 173 ? 49.592 77.253 47.843 1.00 41.03 173 PRO I N 1
ATOM 14410 C CA . PRO I 1 173 ? 50.268 77.846 46.694 1.00 44.43 173 PRO I CA 1
ATOM 14411 C C . PRO I 1 173 ? 51.275 76.811 46.186 1.00 49.44 173 PRO I C 1
ATOM 14412 O O . PRO I 1 173 ? 51.647 75.889 46.958 1.00 52.30 173 PRO I O 1
ATOM 14416 N N . THR I 1 174 ? 51.609 76.883 44.910 1.00 49.65 174 THR I N 1
ATOM 14417 C CA . THR I 1 174 ? 52.649 76.009 44.319 1.00 56.73 174 THR I CA 1
ATOM 14418 C C . THR I 1 174 ? 53.995 76.471 44.876 1.00 64.68 174 THR I C 1
ATOM 14419 O O . THR I 1 174 ? 54.091 77.630 45.365 1.00 61.58 174 THR I O 1
ATOM 14423 N N . THR I 1 175 ? 54.963 75.567 44.883 1.00 79.33 175 THR I N 1
ATOM 14424 C CA . THR I 1 175 ? 56.346 75.850 45.345 1.00 83.63 175 THR I CA 1
ATOM 14425 C C . THR I 1 175 ? 57.023 76.738 44.301 1.00 80.82 175 THR I C 1
ATOM 14426 O O . THR I 1 175 ? 57.749 77.650 44.729 1.00 83.76 175 THR I O 1
ATOM 14430 N N . SER I 1 178 ? 58.189 80.854 38.379 1.00 107.63 178 SER I N 1
ATOM 14431 C CA . SER I 1 178 ? 58.669 81.644 37.215 1.00 107.61 178 SER I CA 1
ATOM 14432 C C . SER I 1 178 ? 58.418 83.140 37.449 1.00 102.55 178 SER I C 1
ATOM 14433 O O . SER I 1 178 ? 57.811 83.484 38.476 1.00 94.22 178 SER I O 1
ATOM 14436 N N . ASP I 1 179 ? 58.855 83.991 36.518 1.00 101.78 179 ASP I N 1
ATOM 14437 C CA . ASP I 1 179 ? 58.615 85.460 36.531 1.00 95.69 179 ASP I CA 1
ATOM 14438 C C . ASP I 1 179 ? 57.109 85.734 36.669 1.00 92.24 179 ASP I C 1
ATOM 14439 O O . ASP I 1 179 ? 56.329 85.130 35.927 1.00 98.84 179 ASP I O 1
ATOM 14444 N N . ASP I 1 180 ? 56.727 86.639 37.580 1.00 78.96 180 ASP I N 1
ATOM 14445 C CA . ASP I 1 180 ? 55.321 87.061 37.830 1.00 80.15 180 ASP I CA 1
ATOM 14446 C C . ASP I 1 180 ? 54.663 87.588 36.553 1.00 73.24 180 ASP I C 1
ATOM 14447 O O . ASP I 1 180 ? 53.444 87.459 36.428 1.00 55.00 180 ASP I O 1
ATOM 14452 N N . SER I 1 181 ? 55.440 88.182 35.645 1.00 70.42 181 SER I N 1
ATOM 14453 C CA . SER I 1 181 ? 54.957 88.807 34.390 1.00 69.67 181 SER I CA 1
ATOM 14454 C C . SER I 1 181 ? 55.200 87.875 33.208 1.00 63.58 181 SER I C 1
ATOM 14455 O O . SER I 1 181 ? 55.068 88.363 32.063 1.00 67.11 181 SER I O 1
ATOM 14458 N N . GLU I 1 182 ? 55.563 86.609 33.440 1.00 58.96 182 GLU I N 1
ATOM 14459 C CA . GLU I 1 182 ? 56.085 85.740 32.351 1.00 50.08 182 GLU I CA 1
ATOM 14460 C C . GLU I 1 182 ? 55.029 85.628 31.239 1.00 42.73 182 GLU I C 1
ATOM 14461 O O . GLU I 1 182 ? 55.434 85.621 30.059 1.00 48.63 182 GLU I O 1
ATOM 14467 N N . TYR I 1 183 ? 53.741 85.519 31.591 1.00 35.37 183 TYR I N 1
ATOM 14468 C CA . TYR I 1 183 ? 52.661 85.348 30.584 1.00 37.77 183 TYR I CA 1
ATOM 14469 C C . TYR I 1 183 ? 51.801 86.599 30.506 1.00 35.24 183 TYR I C 1
ATOM 14470 O O . TYR I 1 183 ? 50.815 86.586 29.733 1.00 32.77 183 TYR I O 1
ATOM 14479 N N . PHE I 1 184 ? 52.149 87.649 31.247 1.00 31.92 184 PHE I N 1
ATOM 14480 C CA . PHE I 1 184 ? 51.345 88.893 31.288 1.00 35.35 184 PHE I CA 1
ATOM 14481 C C . PHE I 1 184 ? 51.477 89.637 29.959 1.00 36.15 184 PHE I C 1
ATOM 14482 O O . PHE I 1 184 ? 52.591 89.771 29.421 1.00 31.01 184 PHE I O 1
ATOM 14490 N N . SER I 1 185 ? 50.346 90.100 29.430 1.00 31.95 185 SER I N 1
ATOM 14491 C CA . SER I 1 185 ? 50.280 90.784 28.116 1.00 36.38 185 SER I CA 1
ATOM 14492 C C . SER I 1 185 ? 51.140 92.055 28.146 1.00 33.51 185 SER I C 1
ATOM 14493 O O . SER I 1 185 ? 50.893 92.934 28.995 1.00 33.54 185 SER I O 1
ATOM 14496 N N . GLN I 1 186 ? 52.015 92.184 27.148 1.00 39.49 186 GLN I N 1
ATOM 14497 C CA . GLN I 1 186 ? 52.813 93.416 26.926 1.00 39.44 186 GLN I CA 1
ATOM 14498 C C . GLN I 1 186 ? 51.885 94.564 26.496 1.00 39.85 186 GLN I C 1
ATOM 14499 O O . GLN I 1 186 ? 52.316 95.724 26.584 1.00 34.14 186 GLN I O 1
ATOM 14505 N N . TYR I 1 187 ? 50.636 94.281 26.098 1.00 37.86 187 TYR I N 1
ATOM 14506 C CA . TYR I 1 187 ? 49.709 95.292 25.537 1.00 35.63 187 TYR I CA 1
ATOM 14507 C C . TYR I 1 187 ? 48.737 95.838 26.580 1.00 34.94 187 TYR I C 1
ATOM 14508 O O . TYR I 1 187 ? 48.025 96.792 26.258 1.00 38.93 187 TYR I O 1
ATOM 14517 N N . SER I 1 188 ? 48.705 95.283 27.785 1.00 31.63 188 SER I N 1
ATOM 14518 C CA . SER I 1 188 ? 47.900 95.834 28.895 1.00 35.44 188 SER I CA 1
ATOM 14519 C C . SER I 1 188 ? 48.297 97.296 29.130 1.00 32.42 188 SER I C 1
ATOM 14520 O O . SER I 1 188 ? 49.473 97.601 28.939 1.00 34.29 188 SER I O 1
ATOM 14523 N N . ARG I 1 189 ? 47.357 98.129 29.572 1.00 35.10 189 ARG I N 1
ATOM 14524 C CA . ARG I 1 189 ? 47.612 99.498 30.084 1.00 40.36 189 ARG I CA 1
ATOM 14525 C C . ARG I 1 189 ? 48.376 99.407 31.414 1.00 41.31 189 ARG I C 1
ATOM 14526 O O . ARG I 1 189 ? 48.899 100.455 31.877 1.00 39.46 189 ARG I O 1
ATOM 14534 N N . PHE I 1 190 ? 48.400 98.230 32.045 1.00 39.38 190 PHE I N 1
ATOM 14535 C CA . PHE I 1 190 ? 48.964 98.040 33.403 1.00 36.56 190 PHE I CA 1
ATOM 14536 C C . PHE I 1 190 ? 50.192 97.148 33.316 1.00 36.84 190 PHE I C 1
ATOM 14537 O O . PHE I 1 190 ? 50.411 96.477 32.285 1.00 35.22 190 PHE I O 1
ATOM 14545 N N . GLU I 1 191 ? 51.002 97.183 34.368 1.00 33.38 191 GLU I N 1
ATOM 14546 C CA . GLU I 1 191 ? 52.158 96.285 34.527 1.00 33.48 191 GLU I CA 1
ATOM 14547 C C . GLU I 1 191 ? 52.146 95.728 35.943 1.00 33.53 191 GLU I C 1
ATOM 14548 O O . GLU I 1 191 ? 51.651 96.402 36.852 1.00 39.80 191 GLU I O 1
ATOM 14554 N N . ILE I 1 192 ? 52.666 94.530 36.097 1.00 36.15 192 ILE I N 1
ATOM 14555 C CA . ILE I 1 192 ? 52.766 93.807 37.384 1.00 37.38 192 ILE I CA 1
ATOM 14556 C C . ILE I 1 192 ? 54.109 94.162 38.024 1.00 43.57 192 ILE I C 1
ATOM 14557 O O . ILE I 1 192 ? 55.132 94.021 37.374 1.00 38.63 192 ILE I O 1
ATOM 14562 N N . LEU I 1 193 ? 54.065 94.586 39.278 1.00 43.37 193 LEU I N 1
ATOM 14563 C CA . LEU I 1 193 ? 55.264 94.859 40.114 1.00 46.97 193 LEU I CA 1
ATOM 14564 C C . LEU I 1 193 ? 55.613 93.609 40.915 1.00 50.23 193 LEU I C 1
ATOM 14565 O O . LEU I 1 193 ? 56.805 93.305 41.055 1.00 46.36 193 LEU I O 1
ATOM 14570 N N . ASP I 1 194 ? 54.605 92.884 41.411 1.00 44.32 194 ASP I N 1
ATOM 14571 C CA . ASP I 1 194 ? 54.840 91.705 42.278 1.00 41.96 194 ASP I CA 1
ATOM 14572 C C . ASP I 1 194 ? 53.558 90.870 42.380 1.00 40.84 194 ASP I C 1
ATOM 14573 O O . ASP I 1 194 ? 52.458 91.446 42.367 1.00 39.42 194 ASP I O 1
ATOM 14578 N N . VAL I 1 195 ? 53.731 89.565 42.515 1.00 37.83 195 VAL I N 1
ATOM 14579 C CA . VAL I 1 195 ? 52.646 88.615 42.871 1.00 40.94 195 VAL I CA 1
ATOM 14580 C C . VAL I 1 195 ? 53.169 87.757 44.014 1.00 42.92 195 VAL I C 1
ATOM 14581 O O . VAL I 1 195 ? 54.240 87.162 43.856 1.00 46.07 195 VAL I O 1
ATOM 14585 N N . THR I 1 196 ? 52.438 87.700 45.125 1.00 39.71 196 THR I N 1
ATOM 14586 C CA . THR I 1 196 ? 52.704 86.726 46.218 1.00 42.61 196 THR I CA 1
ATOM 14587 C C . THR I 1 196 ? 51.445 85.882 46.396 1.00 39.57 196 THR I C 1
ATOM 14588 O O . THR I 1 196 ? 50.350 86.428 46.192 1.00 35.28 196 THR I O 1
ATOM 14592 N N . GLN I 1 197 ? 51.620 84.603 46.692 1.00 40.00 197 GLN I N 1
ATOM 14593 C CA . GLN I 1 197 ? 50.491 83.632 46.841 1.00 41.91 197 GLN I CA 1
ATOM 14594 C C . GLN I 1 197 ? 50.755 82.879 48.144 1.00 42.93 197 GLN I C 1
ATOM 14595 O O . GLN I 1 197 ? 51.743 82.154 48.172 1.00 48.47 197 GLN I O 1
ATOM 14601 N N . LYS I 1 198 ? 49.944 83.090 49.181 1.00 43.41 198 LYS I N 1
ATOM 14602 C CA . LYS I 1 198 ? 50.215 82.641 50.581 1.00 43.47 198 LYS I CA 1
ATOM 14603 C C . LYS I 1 198 ? 49.000 81.885 51.134 1.00 45.76 198 LYS I C 1
ATOM 14604 O O . LYS I 1 198 ? 47.850 82.237 50.792 1.00 35.91 198 LYS I O 1
ATOM 14610 N N . LYS I 1 199 ? 49.263 80.880 51.965 1.00 40.36 199 LYS I N 1
ATOM 14611 C CA A LYS I 1 199 ? 48.198 80.055 52.593 0.50 38.15 199 LYS I CA 1
ATOM 14612 C CA B LYS I 1 199 ? 48.251 80.025 52.643 0.50 38.49 199 LYS I CA 1
ATOM 14613 C C . LYS I 1 199 ? 47.495 80.859 53.686 1.00 39.39 199 LYS I C 1
ATOM 14614 O O . LYS I 1 199 ? 48.175 81.564 54.473 1.00 42.45 199 LYS I O 1
ATOM 14625 N N . ASN I 1 200 ? 46.175 80.775 53.757 1.00 33.00 200 ASN I N 1
ATOM 14626 C CA . ASN I 1 200 ? 45.364 81.339 54.862 1.00 38.34 200 ASN I CA 1
ATOM 14627 C C . ASN I 1 200 ? 44.362 80.271 55.327 1.00 39.93 200 ASN I C 1
ATOM 14628 O O . ASN I 1 200 ? 44.045 79.373 54.550 1.00 35.28 200 ASN I O 1
ATOM 14633 N N . SER I 1 201 ? 43.955 80.362 56.593 1.00 38.65 201 SER I N 1
ATOM 14634 C CA . SER I 1 201 ? 42.943 79.446 57.185 1.00 39.99 201 SER I CA 1
ATOM 14635 C C . SER I 1 201 ? 41.908 80.297 57.915 1.00 47.00 201 SER I C 1
ATOM 14636 O O . SER I 1 201 ? 42.344 81.282 58.573 1.00 48.41 201 SER I O 1
ATOM 14639 N N . VAL I 1 202 ? 40.624 80.049 57.689 1.00 36.76 202 VAL I N 1
ATOM 14640 C CA . VAL I 1 202 ? 39.542 80.854 58.320 1.00 43.26 202 VAL I CA 1
ATOM 14641 C C . VAL I 1 202 ? 38.629 79.883 59.054 1.00 46.55 202 VAL I C 1
ATOM 14642 O O . VAL I 1 202 ? 38.316 78.817 58.495 1.00 43.10 202 VAL I O 1
ATOM 14646 N N . THR I 1 203 ? 38.327 80.202 60.308 1.00 42.04 203 THR I N 1
ATOM 14647 C CA . THR I 1 203 ? 37.347 79.457 61.131 1.00 42.79 203 THR I CA 1
ATOM 14648 C C . THR I 1 203 ? 36.228 80.451 61.429 1.00 49.64 203 THR I C 1
ATOM 14649 O O . THR I 1 203 ? 36.483 81.617 61.794 1.00 48.41 203 THR I O 1
ATOM 14653 N N . TYR I 1 204 ? 35.009 80.028 61.134 1.00 51.06 204 TYR I N 1
ATOM 14654 C CA . TYR I 1 204 ? 33.776 80.840 61.288 1.00 57.12 204 TYR I CA 1
ATOM 14655 C C . TYR I 1 204 ? 33.115 80.443 62.614 1.00 50.05 204 TYR I C 1
ATOM 14656 O O . TYR I 1 204 ? 33.345 79.311 63.066 1.00 53.94 204 TYR I O 1
ATOM 14665 N N . SER I 1 205 ? 32.332 81.334 63.231 1.00 63.85 205 SER I N 1
ATOM 14666 C CA . SER I 1 205 ? 31.595 81.104 64.516 1.00 64.57 205 SER I CA 1
ATOM 14667 C C . SER I 1 205 ? 30.651 79.889 64.409 1.00 78.52 205 SER I C 1
ATOM 14668 O O . SER I 1 205 ? 30.460 79.201 65.422 1.00 77.97 205 SER I O 1
ATOM 14671 N N . CYS I 1 206 ? 30.090 79.630 63.223 1.00 81.66 206 CYS I N 1
ATOM 14672 C CA . CYS I 1 206 ? 29.089 78.566 62.938 1.00 87.63 206 CYS I CA 1
ATOM 14673 C C . CYS I 1 206 ? 29.614 77.183 63.322 1.00 91.56 206 CYS I C 1
ATOM 14674 O O . CYS I 1 206 ? 28.810 76.360 63.775 1.00 99.32 206 CYS I O 1
ATOM 14677 N N . CYS I 1 207 ? 30.914 76.952 63.142 1.00 94.39 207 CYS I N 1
ATOM 14678 C CA . CYS I 1 207 ? 31.488 75.627 62.823 1.00 89.06 207 CYS I CA 1
ATOM 14679 C C . CYS I 1 207 ? 32.847 75.509 63.496 1.00 83.50 207 CYS I C 1
ATOM 14680 O O . CYS I 1 207 ? 33.634 76.456 63.484 1.00 87.90 207 CYS I O 1
ATOM 14683 N N . PRO I 1 208 ? 33.220 74.315 64.011 1.00 81.80 208 PRO I N 1
ATOM 14684 C CA . PRO I 1 208 ? 34.575 74.085 64.518 1.00 76.38 208 PRO I CA 1
ATOM 14685 C C . PRO I 1 208 ? 35.652 73.998 63.415 1.00 69.86 208 PRO I C 1
ATOM 14686 O O . PRO I 1 208 ? 36.805 74.171 63.710 1.00 56.88 208 PRO I O 1
ATOM 14690 N N . GLU I 1 209 ? 35.256 73.692 62.180 1.00 60.65 209 GLU I N 1
ATOM 14691 C CA . GLU I 1 209 ? 36.214 73.318 61.114 1.00 60.23 209 GLU I CA 1
ATOM 14692 C C . GLU I 1 209 ? 36.780 74.578 60.481 1.00 46.97 209 GLU I C 1
ATOM 14693 O O . GLU I 1 209 ? 36.039 75.596 60.369 1.00 49.28 209 GLU I O 1
ATOM 14699 N N . ALA I 1 210 ? 38.063 74.528 60.116 1.00 44.52 210 ALA I N 1
ATOM 14700 C CA . ALA I 1 210 ? 38.762 75.633 59.414 1.00 40.05 210 ALA I CA 1
ATOM 14701 C C . ALA I 1 210 ? 38.657 75.380 57.900 1.00 37.90 210 ALA I C 1
ATOM 14702 O O . ALA I 1 210 ? 38.637 74.197 57.524 1.00 39.38 210 ALA I O 1
ATOM 14704 N N . TYR I 1 211 ? 38.557 76.447 57.109 1.00 37.63 211 TYR I N 1
ATOM 14705 C CA . TYR I 1 211 ? 38.584 76.427 55.631 1.00 38.63 211 TYR I CA 1
ATOM 14706 C C . TYR I 1 211 ? 39.852 77.097 55.146 1.00 49.05 211 TYR I C 1
ATOM 14707 O O . TYR I 1 211 ? 40.180 78.240 55.576 1.00 50.48 211 TYR I O 1
ATOM 14716 N N . GLU I 1 212 ? 40.571 76.380 54.292 1.00 44.33 212 GLU I N 1
ATOM 14717 C CA . GLU I 1 212 ? 41.831 76.906 53.743 1.00 45.16 212 GLU I CA 1
ATOM 14718 C C . GLU I 1 212 ? 41.506 77.808 52.564 1.00 50.66 212 GLU I C 1
ATOM 14719 O O . GLU I 1 212 ? 40.463 77.655 51.880 1.00 42.82 212 GLU I O 1
ATOM 14725 N N . ASP I 1 213 ? 42.386 78.753 52.339 1.00 37.49 213 ASP I N 1
ATOM 14726 C CA . ASP I 1 213 ? 42.388 79.523 51.087 1.00 37.97 213 ASP I CA 1
ATOM 14727 C C . ASP I 1 213 ? 43.844 79.782 50.704 1.00 41.03 213 ASP I C 1
ATOM 14728 O O . ASP I 1 213 ? 44.774 79.588 51.521 1.00 37.17 213 ASP I O 1
ATOM 14733 N N . VAL I 1 214 ? 44.034 80.172 49.465 1.00 36.94 214 VAL I N 1
ATOM 14734 C CA . VAL I 1 214 ? 45.260 80.865 48.997 1.00 34.62 214 VAL I CA 1
ATOM 14735 C C . VAL I 1 214 ? 44.857 82.318 48.813 1.00 36.21 214 VAL I C 1
ATOM 14736 O O . VAL I 1 214 ? 43.772 82.609 48.266 1.00 33.72 214 VAL I O 1
ATOM 14740 N N . GLU I 1 215 ? 45.691 83.216 49.326 1.00 34.83 215 GLU I N 1
ATOM 14741 C CA . GLU I 1 215 ? 45.516 84.658 49.143 1.00 34.54 215 GLU I CA 1
ATOM 14742 C C . GLU I 1 215 ? 46.569 85.107 48.144 1.00 32.18 215 GLU I C 1
ATOM 14743 O O . GLU I 1 215 ? 47.770 84.895 48.405 1.00 31.80 215 GLU I O 1
ATOM 14749 N N . VAL I 1 216 ? 46.123 85.589 46.997 1.00 30.42 216 VAL I N 1
ATOM 14750 C CA . VAL I 1 216 ? 47.005 86.022 45.879 1.00 32.51 216 VAL I CA 1
ATOM 14751 C C . VAL I 1 216 ? 47.030 87.548 45.897 1.00 34.08 216 VAL I C 1
ATOM 14752 O O . VAL I 1 216 ? 45.959 88.165 45.745 1.00 35.72 216 VAL I O 1
ATOM 14756 N N . SER I 1 217 ? 48.201 88.142 46.141 1.00 32.89 217 SER I N 1
ATOM 14757 C CA . SER I 1 217 ? 48.374 89.613 46.228 1.00 36.57 217 SER I CA 1
ATOM 14758 C C . SER I 1 217 ? 48.986 90.099 44.916 1.00 36.16 217 SER I C 1
ATOM 14759 O O . SER I 1 217 ? 50.128 89.735 44.649 1.00 38.53 217 SER I O 1
ATOM 14762 N N . LEU I 1 218 ? 48.206 90.828 44.128 1.00 32.89 218 LEU I N 1
ATOM 14763 C CA . LEU I 1 218 ? 48.612 91.349 42.806 1.00 36.96 218 LEU I CA 1
ATOM 14764 C C . LEU I 1 218 ? 48.975 92.826 43.000 1.00 37.47 218 LEU I C 1
ATOM 14765 O O . LEU I 1 218 ? 48.063 93.641 43.177 1.00 34.28 218 LEU I O 1
ATOM 14770 N N . ASN I 1 219 ? 50.267 93.131 42.982 1.00 38.90 219 ASN I N 1
ATOM 14771 C CA . ASN I 1 219 ? 50.787 94.520 43.063 1.00 37.23 219 ASN I CA 1
ATOM 14772 C C . ASN I 1 219 ? 51.000 94.987 41.618 1.00 34.40 219 ASN I C 1
ATOM 14773 O O . ASN I 1 219 ? 51.818 94.375 40.916 1.00 34.63 219 ASN I O 1
ATOM 14778 N N . PHE I 1 220 ? 50.229 95.965 41.174 1.00 34.28 220 PHE I N 1
ATOM 14779 C CA . PHE I 1 220 ? 50.228 96.410 39.756 1.00 38.83 220 PHE I CA 1
ATOM 14780 C C . PHE I 1 220 ? 50.058 97.916 39.701 1.00 41.87 220 PHE I C 1
ATOM 14781 O O . PHE I 1 220 ? 49.595 98.540 40.682 1.00 41.95 220 PHE I O 1
ATOM 14789 N N . ARG I 1 221 ? 50.397 98.508 38.561 1.00 36.97 221 ARG I N 1
ATOM 14790 C CA . ARG I 1 221 ? 50.211 99.963 38.371 1.00 38.95 221 ARG I CA 1
ATOM 14791 C C . ARG I 1 221 ? 49.954 100.257 36.899 1.00 38.23 221 ARG I C 1
ATOM 14792 O O . ARG I 1 221 ? 50.308 99.431 36.037 1.00 38.60 221 ARG I O 1
ATOM 14800 N N . LYS I 1 222 ? 49.362 101.417 36.645 1.00 40.87 222 LYS I N 1
ATOM 14801 C CA . LYS I 1 222 ? 49.185 101.981 35.287 1.00 44.90 222 LYS I CA 1
ATOM 14802 C C . LYS I 1 222 ? 50.570 102.323 34.722 1.00 44.44 222 LYS I C 1
ATOM 14803 O O . LYS I 1 222 ? 51.394 102.883 35.462 1.00 42.40 222 LYS I O 1
ATOM 14809 N N . LYS I 1 223 ? 50.835 101.931 33.479 1.00 44.86 223 LYS I N 1
ATOM 14810 C CA . LYS I 1 223 ? 52.123 102.240 32.807 1.00 52.26 223 LYS I CA 1
ATOM 14811 C C . LYS I 1 223 ? 52.218 103.749 32.545 1.00 48.59 223 LYS I C 1
ATOM 14812 O O . LYS I 1 223 ? 51.178 104.372 32.250 1.00 51.07 223 LYS I O 1
ATOM 14818 N N . GLY I 1 224 ? 53.433 104.294 32.625 1.00 62.02 224 GLY I N 1
ATOM 14819 C CA . GLY I 1 224 ? 53.707 105.737 32.462 1.00 69.01 224 GLY I CA 1
ATOM 14820 C C . GLY I 1 224 ? 53.850 106.112 30.997 1.00 72.17 224 GLY I C 1
ATOM 14821 O O . GLY I 1 224 ? 54.381 105.299 30.244 1.00 73.36 224 GLY I O 1
ATOM 14822 N N . LEU J 1 20 ? 30.147 52.949 56.134 1.00 57.81 20 LEU J N 1
ATOM 14823 C CA . LEU J 1 20 ? 29.959 53.527 54.784 1.00 51.58 20 LEU J CA 1
ATOM 14824 C C . LEU J 1 20 ? 31.114 54.480 54.505 1.00 45.37 20 LEU J C 1
ATOM 14825 O O . LEU J 1 20 ? 31.510 55.194 55.435 1.00 49.03 20 LEU J O 1
ATOM 14830 N N . ASP J 1 21 ? 31.539 54.590 53.255 1.00 44.62 21 ASP J N 1
ATOM 14831 C CA . ASP J 1 21 ? 32.469 55.672 52.849 1.00 45.45 21 ASP J CA 1
ATOM 14832 C C . ASP J 1 21 ? 31.684 56.715 52.039 1.00 41.32 21 ASP J C 1
ATOM 14833 O O . ASP J 1 21 ? 30.474 56.487 51.747 1.00 39.65 21 ASP J O 1
ATOM 14838 N N . ARG J 1 22 ? 32.362 57.803 51.679 1.00 41.79 22 ARG J N 1
ATOM 14839 C CA . ARG J 1 22 ? 31.773 58.935 50.927 1.00 38.44 22 ARG J CA 1
ATOM 14840 C C . ARG J 1 22 ? 31.169 58.415 49.630 1.00 35.16 22 ARG J C 1
ATOM 14841 O O . ARG J 1 22 ? 30.075 58.845 49.287 1.00 34.72 22 ARG J O 1
ATOM 14849 N N . ALA J 1 23 ? 31.877 57.526 48.912 1.00 33.18 23 ALA J N 1
ATOM 14850 C CA . ALA J 1 23 ? 31.436 57.041 47.594 1.00 29.93 23 ALA J CA 1
ATOM 14851 C C . ALA J 1 23 ? 30.075 56.344 47.756 1.00 31.72 23 ALA J C 1
ATOM 14852 O O . ALA J 1 23 ? 29.186 56.596 46.916 1.00 34.34 23 ALA J O 1
ATOM 14854 N N . ASP J 1 24 ? 29.904 55.531 48.802 1.00 33.63 24 ASP J N 1
ATOM 14855 C CA . ASP J 1 24 ? 28.644 54.770 49.018 1.00 35.53 24 ASP J CA 1
ATOM 14856 C C . ASP J 1 24 ? 27.508 55.752 49.341 1.00 30.16 24 ASP J C 1
ATOM 14857 O O . ASP J 1 24 ? 26.425 55.602 48.771 1.00 29.26 24 ASP J O 1
ATOM 14862 N N . ILE J 1 25 ? 27.762 56.713 50.225 1.00 35.65 25 ILE J N 1
ATOM 14863 C CA . ILE J 1 25 ? 26.730 57.701 50.652 1.00 32.07 25 ILE J CA 1
ATOM 14864 C C . ILE J 1 25 ? 26.281 58.510 49.431 1.00 30.61 25 ILE J C 1
ATOM 14865 O O . ILE J 1 25 ? 25.063 58.682 49.225 1.00 28.99 25 ILE J O 1
ATOM 14870 N N . LEU J 1 26 ? 27.226 59.000 48.627 1.00 26.89 26 LEU J N 1
ATOM 14871 C CA . LEU J 1 26 ? 26.889 59.848 47.465 1.00 29.72 26 LEU J CA 1
ATOM 14872 C C . LEU J 1 26 ? 26.146 59.028 46.405 1.00 26.41 26 LEU J C 1
ATOM 14873 O O . LEU J 1 26 ? 25.218 59.570 45.778 1.00 28.69 26 LEU J O 1
ATOM 14878 N N . TYR J 1 27 ? 26.524 57.768 46.243 1.00 29.48 27 TYR J N 1
ATOM 14879 C CA . TYR J 1 27 ? 25.817 56.821 45.338 1.00 32.58 27 TYR J CA 1
ATOM 14880 C C . TYR J 1 27 ? 24.366 56.646 45.818 1.00 28.93 27 TYR J C 1
ATOM 14881 O O . TYR J 1 27 ? 23.434 56.812 45.007 1.00 34.55 27 TYR J O 1
ATOM 14890 N N . ASN J 1 28 ? 24.178 56.371 47.103 1.00 32.06 28 ASN J N 1
ATOM 14891 C CA . ASN J 1 28 ? 22.838 56.152 47.705 1.00 30.98 28 ASN J CA 1
ATOM 14892 C C . ASN J 1 28 ? 21.973 57.395 47.492 1.00 30.48 28 ASN J C 1
ATOM 14893 O O . ASN J 1 28 ? 20.810 57.264 47.041 1.00 32.35 28 ASN J O 1
ATOM 14898 N N . ILE J 1 29 ? 22.520 58.576 47.762 1.00 30.46 29 ILE J N 1
ATOM 14899 C CA . ILE J 1 29 ? 21.778 59.856 47.589 1.00 28.90 29 ILE J CA 1
ATOM 14900 C C . ILE J 1 29 ? 21.424 60.041 46.111 1.00 29.22 29 ILE J C 1
ATOM 14901 O O . ILE J 1 29 ? 20.249 60.305 45.828 1.00 31.23 29 ILE J O 1
ATOM 14906 N N . ARG J 1 30 ? 22.384 59.894 45.204 1.00 28.65 30 ARG J N 1
ATOM 14907 C CA . ARG J 1 30 ? 22.143 60.089 43.754 1.00 32.89 30 ARG J CA 1
ATOM 14908 C C . ARG J 1 30 ? 21.037 59.115 43.288 1.00 36.26 30 ARG J C 1
ATOM 14909 O O . ARG J 1 30 ? 20.160 59.518 42.538 1.00 35.14 30 ARG J O 1
ATOM 14917 N N . GLN J 1 31 ? 21.042 57.880 43.770 1.00 36.91 31 GLN J N 1
ATOM 14918 C CA . GLN J 1 31 ? 20.122 56.807 43.291 1.00 38.41 31 GLN J CA 1
ATOM 14919 C C . GLN J 1 31 ? 18.716 56.955 43.862 1.00 38.57 31 GLN J C 1
ATOM 14920 O O . GLN J 1 31 ? 17.789 56.488 43.179 1.00 46.95 31 GLN J O 1
ATOM 14926 N N . THR J 1 32 ? 18.522 57.537 45.039 1.00 34.44 32 THR J N 1
ATOM 14927 C CA . THR J 1 32 ? 17.202 57.562 45.737 1.00 37.79 32 THR J CA 1
ATOM 14928 C C . THR J 1 32 ? 16.716 58.993 45.971 1.00 47.49 32 THR J C 1
ATOM 14929 O O . THR J 1 32 ? 15.747 59.206 46.731 1.00 50.61 32 THR J O 1
ATOM 14933 N N . SER J 1 33 ? 17.458 59.895 45.317 1.00 58.49 33 SER J N 1
ATOM 14934 C CA . SER J 1 33 ? 17.180 61.337 45.186 1.00 57.83 33 SER J CA 1
ATOM 14935 C C . SER J 1 33 ? 15.840 61.452 44.494 1.00 53.19 33 SER J C 1
ATOM 14936 O O . SER J 1 33 ? 15.653 60.962 43.314 1.00 48.97 33 SER J O 1
ATOM 14939 N N . ARG J 1 34 ? 14.921 62.006 45.260 1.00 40.63 34 ARG J N 1
ATOM 14940 C CA . ARG J 1 34 ? 13.616 62.535 44.770 1.00 41.40 34 ARG J CA 1
ATOM 14941 C C . ARG J 1 34 ? 13.697 64.059 44.883 1.00 33.33 34 ARG J C 1
ATOM 14942 O O . ARG J 1 34 ? 13.084 64.641 45.766 1.00 32.96 34 ARG J O 1
ATOM 14950 N N . PRO J 1 35 ? 14.422 64.764 43.980 1.00 34.29 35 PRO J N 1
ATOM 14951 C CA . PRO J 1 35 ? 14.588 66.217 44.075 1.00 33.42 35 PRO J CA 1
ATOM 14952 C C . PRO J 1 35 ? 13.277 66.993 43.883 1.00 35.20 35 PRO J C 1
ATOM 14953 O O . PRO J 1 35 ? 13.235 68.135 44.261 1.00 29.79 35 PRO J O 1
ATOM 14957 N N . ASP J 1 36 ? 12.255 66.357 43.298 1.00 30.44 36 ASP J N 1
ATOM 14958 C CA . ASP J 1 36 ? 10.940 67.010 43.110 1.00 32.12 36 ASP J CA 1
ATOM 14959 C C . ASP J 1 36 ? 10.046 66.793 44.321 1.00 30.74 36 ASP J C 1
ATOM 14960 O O . ASP J 1 36 ? 8.939 67.362 44.313 1.00 30.94 36 ASP J O 1
ATOM 14965 N N . VAL J 1 37 ? 10.488 66.061 45.340 1.00 30.37 37 VAL J N 1
ATOM 14966 C CA . VAL J 1 37 ? 9.594 65.671 46.478 1.00 33.26 37 VAL J CA 1
ATOM 14967 C C . VAL J 1 37 ? 9.984 66.439 47.745 1.00 32.63 37 VAL J C 1
ATOM 14968 O O . VAL J 1 37 ? 11.055 66.172 48.316 1.00 30.49 37 VAL J O 1
ATOM 14972 N N . ILE J 1 38 ? 9.128 67.366 48.169 1.00 29.94 38 ILE J N 1
ATOM 14973 C CA . ILE J 1 38 ? 9.309 68.120 49.436 1.00 29.99 38 ILE J CA 1
ATOM 14974 C C . ILE J 1 38 ? 9.359 67.118 50.589 1.00 30.56 38 ILE J C 1
ATOM 14975 O O . ILE J 1 38 ? 8.508 66.236 50.686 1.00 33.73 38 ILE J O 1
ATOM 14980 N N . PRO J 1 39 ? 10.391 67.168 51.466 1.00 30.53 39 PRO J N 1
ATOM 14981 C CA . PRO J 1 39 ? 10.540 66.171 52.527 1.00 37.07 39 PRO J CA 1
ATOM 14982 C C . PRO J 1 39 ? 9.741 66.468 53.802 1.00 35.52 39 PRO J C 1
ATOM 14983 O O . PRO J 1 39 ? 10.322 66.563 54.863 1.00 39.03 39 PRO J O 1
ATOM 14987 N N . THR J 1 40 ? 8.427 66.629 53.682 1.00 40.41 40 THR J N 1
ATOM 14988 C CA . THR J 1 40 ? 7.525 66.824 54.850 1.00 42.66 40 THR J CA 1
ATOM 14989 C C . THR J 1 40 ? 7.565 65.559 55.718 1.00 45.13 40 THR J C 1
ATOM 14990 O O . THR J 1 40 ? 7.727 64.482 55.167 1.00 46.95 40 THR J O 1
ATOM 14994 N N . GLN J 1 41 ? 7.522 65.724 57.030 1.00 55.90 41 GLN J N 1
ATOM 14995 C CA . GLN J 1 41 ? 7.456 64.633 58.038 1.00 61.65 41 GLN J CA 1
ATOM 14996 C C . GLN J 1 41 ? 6.072 64.714 58.679 1.00 62.13 41 GLN J C 1
ATOM 14997 O O . GLN J 1 41 ? 5.753 65.779 59.230 1.00 62.55 41 GLN J O 1
ATOM 15003 N N . ARG J 1 42 ? 5.274 63.648 58.582 1.00 69.43 42 ARG J N 1
ATOM 15004 C CA . ARG J 1 42 ? 3.980 63.494 59.304 1.00 75.48 42 ARG J CA 1
ATOM 15005 C C . ARG J 1 42 ? 3.165 64.786 59.126 1.00 73.26 42 ARG J C 1
ATOM 15006 O O . ARG J 1 42 ? 2.725 65.362 60.139 1.00 57.31 42 ARG J O 1
ATOM 15014 N N . ASP J 1 43 ? 3.041 65.251 57.877 1.00 74.50 43 ASP J N 1
ATOM 15015 C CA . ASP J 1 43 ? 2.238 66.432 57.441 1.00 77.57 43 ASP J CA 1
ATOM 15016 C C . ASP J 1 43 ? 2.543 67.694 58.268 1.00 70.15 43 ASP J C 1
ATOM 15017 O O . ASP J 1 43 ? 1.642 68.552 58.369 1.00 62.38 43 ASP J O 1
ATOM 15022 N N . ARG J 1 44 ? 3.760 67.838 58.810 1.00 54.44 44 ARG J N 1
ATOM 15023 C CA . ARG J 1 44 ? 4.281 69.125 59.345 1.00 50.65 44 ARG J CA 1
ATOM 15024 C C . ARG J 1 44 ? 5.008 69.826 58.207 1.00 39.73 44 ARG J C 1
ATOM 15025 O O . ARG J 1 44 ? 5.475 69.184 57.272 1.00 34.96 44 ARG J O 1
ATOM 15033 N N . PRO J 1 45 ? 5.133 71.168 58.242 1.00 37.36 45 PRO J N 1
ATOM 15034 C CA . PRO J 1 45 ? 5.878 71.871 57.193 1.00 34.68 45 PRO J CA 1
ATOM 15035 C C . PRO J 1 45 ? 7.360 71.557 57.300 1.00 34.45 45 PRO J C 1
ATOM 15036 O O . PRO J 1 45 ? 7.852 71.215 58.391 1.00 32.73 45 PRO J O 1
ATOM 15040 N N . VAL J 1 46 ? 8.070 71.702 56.188 1.00 30.20 46 VAL J N 1
ATOM 15041 C CA . VAL J 1 46 ? 9.558 71.726 56.227 1.00 30.77 46 VAL J CA 1
ATOM 15042 C C . VAL J 1 46 ? 9.978 73.080 56.789 1.00 26.61 46 VAL J C 1
ATOM 15043 O O . VAL J 1 46 ? 9.616 74.108 56.186 1.00 28.37 46 VAL J O 1
ATOM 15047 N N . ALA J 1 47 ? 10.736 73.072 57.891 1.00 27.75 47 ALA J N 1
ATOM 15048 C CA . ALA J 1 47 ? 11.256 74.301 58.524 1.00 29.23 47 ALA J CA 1
ATOM 15049 C C . ALA J 1 47 ? 12.531 74.679 57.776 1.00 27.48 47 ALA J C 1
ATOM 15050 O O . ALA J 1 47 ? 13.548 73.971 57.913 1.00 32.65 47 ALA J O 1
ATOM 15052 N N . VAL J 1 48 ? 12.461 75.767 57.019 1.00 26.38 48 VAL J N 1
ATOM 15053 C CA . VAL J 1 48 ? 13.612 76.298 56.262 1.00 27.56 48 VAL J CA 1
ATOM 15054 C C . VAL J 1 48 ? 14.127 77.508 57.021 1.00 30.33 48 VAL J C 1
ATOM 15055 O O . VAL J 1 48 ? 13.331 78.397 57.320 1.00 33.58 48 VAL J O 1
ATOM 15059 N N . SER J 1 49 ? 15.415 77.526 57.359 1.00 29.40 49 SER J N 1
ATOM 15060 C CA . SER J 1 49 ? 16.077 78.718 57.950 1.00 32.25 49 SER J CA 1
ATOM 15061 C C . SER J 1 49 ? 16.837 79.437 56.856 1.00 35.92 49 SER J C 1
ATOM 15062 O O . SER J 1 49 ? 17.519 78.757 56.047 1.00 35.97 49 SER J O 1
ATOM 15065 N N . VAL J 1 50 ? 16.705 80.756 56.814 1.00 34.68 50 VAL J N 1
ATOM 15066 C CA . VAL J 1 50 ? 17.334 81.625 55.791 1.00 33.14 50 VAL J CA 1
ATOM 15067 C C . VAL J 1 50 ? 17.975 82.792 56.527 1.00 40.49 50 VAL J C 1
ATOM 15068 O O . VAL J 1 50 ? 17.281 83.470 57.287 1.00 38.64 50 VAL J O 1
ATOM 15072 N N . SER J 1 51 ? 19.246 83.029 56.260 1.00 36.69 51 SER J N 1
ATOM 15073 C CA . SER J 1 51 ? 20.028 84.181 56.793 1.00 41.34 51 SER J CA 1
ATOM 15074 C C . SER J 1 51 ? 20.895 84.715 55.659 1.00 37.97 51 SER J C 1
ATOM 15075 O O . SER J 1 51 ? 21.616 83.903 55.054 1.00 39.23 51 SER J O 1
ATOM 15078 N N . LEU J 1 52 ? 20.804 86.015 55.370 1.00 31.42 52 LEU J N 1
ATOM 15079 C CA . LEU J 1 52 ? 21.665 86.656 54.357 1.00 35.72 52 LEU J CA 1
ATOM 15080 C C . LEU J 1 52 ? 22.893 87.238 55.062 1.00 37.18 52 LEU J C 1
ATOM 15081 O O . LEU J 1 52 ? 22.736 87.934 56.098 1.00 38.59 52 LEU J O 1
ATOM 15086 N N . LYS J 1 53 ? 24.073 86.910 54.564 1.00 37.40 53 LYS J N 1
ATOM 15087 C CA . LYS J 1 53 ? 25.361 87.514 55.002 1.00 36.54 53 LYS J CA 1
ATOM 15088 C C . LYS J 1 53 ? 25.790 88.431 53.854 1.00 40.90 53 LYS J C 1
ATOM 15089 O O . LYS J 1 53 ? 26.118 87.931 52.766 1.00 35.17 53 LYS J O 1
ATOM 15095 N N . PHE J 1 54 ? 25.753 89.741 54.070 1.00 34.77 54 PHE J N 1
ATOM 15096 C CA . PHE J 1 54 ? 26.053 90.716 53.005 1.00 36.35 54 PHE J CA 1
ATOM 15097 C C . PHE J 1 54 ? 27.561 90.760 52.801 1.00 35.25 54 PHE J C 1
ATOM 15098 O O . PHE J 1 54 ? 28.306 90.863 53.788 1.00 35.16 54 PHE J O 1
ATOM 15106 N N . ILE J 1 55 ? 27.976 90.681 51.539 1.00 34.23 55 ILE J N 1
ATOM 15107 C CA . ILE J 1 55 ? 29.404 90.659 51.128 1.00 36.33 55 ILE J CA 1
ATOM 15108 C C . ILE J 1 55 ? 29.740 91.976 50.441 1.00 33.18 55 ILE J C 1
ATOM 15109 O O . ILE J 1 55 ? 30.872 92.466 50.617 1.00 34.33 55 ILE J O 1
ATOM 15114 N N . ASN J 1 56 ? 28.845 92.502 49.625 1.00 33.27 56 ASN J N 1
ATOM 15115 C CA . ASN J 1 56 ? 29.158 93.740 48.885 1.00 34.75 56 ASN J CA 1
ATOM 15116 C C . ASN J 1 56 ? 27.864 94.446 48.477 1.00 37.96 56 ASN J C 1
ATOM 15117 O O . ASN J 1 56 ? 26.794 93.791 48.374 1.00 37.94 56 ASN J O 1
ATOM 15122 N N . ILE J 1 57 ? 27.963 95.765 48.329 1.00 34.60 57 ILE J N 1
ATOM 15123 C CA . ILE J 1 57 ? 26.934 96.632 47.708 1.00 35.16 57 ILE J CA 1
ATOM 15124 C C . ILE J 1 57 ? 27.653 97.324 46.567 1.00 38.41 57 ILE J C 1
ATOM 15125 O O . ILE J 1 57 ? 28.649 98.013 46.845 1.00 37.26 57 ILE J O 1
ATOM 15130 N N . LEU J 1 58 ? 27.252 97.048 45.329 1.00 40.49 58 LEU J N 1
ATOM 15131 C CA . LEU J 1 58 ? 28.107 97.298 44.134 1.00 46.13 58 LEU J CA 1
ATOM 15132 C C . LEU J 1 58 ? 27.666 98.553 43.411 1.00 50.52 58 LEU J C 1
ATOM 15133 O O . LEU J 1 58 ? 28.521 99.279 42.901 1.00 61.98 58 LEU J O 1
ATOM 15138 N N . GLU J 1 59 ? 26.354 98.684 43.261 1.00 42.47 59 GLU J N 1
ATOM 15139 C CA . GLU J 1 59 ? 25.753 99.799 42.506 1.00 51.30 59 GLU J CA 1
ATOM 15140 C C . GLU J 1 59 ? 24.474 100.179 43.227 1.00 53.66 59 GLU J C 1
ATOM 15141 O O . GLU J 1 59 ? 23.747 99.276 43.704 1.00 52.10 59 GLU J O 1
ATOM 15147 N N . VAL J 1 60 ? 24.290 101.469 43.392 1.00 44.35 60 VAL J N 1
ATOM 15148 C CA . VAL J 1 60 ? 23.113 102.042 44.084 1.00 45.19 60 VAL J CA 1
ATOM 15149 C C . VAL J 1 60 ? 22.636 103.162 43.168 1.00 45.03 60 VAL J C 1
ATOM 15150 O O . VAL J 1 60 ? 23.486 103.889 42.646 1.00 41.83 60 VAL J O 1
ATOM 15154 N N . ASN J 1 61 ? 21.339 103.260 42.940 1.00 41.21 61 ASN J N 1
ATOM 15155 C CA . ASN J 1 61 ? 20.758 104.360 42.131 1.00 41.72 61 ASN J CA 1
ATOM 15156 C C . ASN J 1 61 ? 19.617 104.973 42.939 1.00 38.17 61 ASN J C 1
ATOM 15157 O O . ASN J 1 61 ? 18.574 104.310 43.094 1.00 41.66 61 ASN J O 1
ATOM 15162 N N . GLU J 1 62 ? 19.826 106.186 43.474 1.00 43.14 62 GLU J N 1
ATOM 15163 C CA . GLU J 1 62 ? 18.851 106.857 44.371 1.00 42.00 62 GLU J CA 1
ATOM 15164 C C . GLU J 1 62 ? 17.672 107.383 43.539 1.00 38.08 62 GLU J C 1
ATOM 15165 O O . GLU J 1 62 ? 16.568 107.508 44.103 1.00 43.28 62 GLU J O 1
ATOM 15171 N N . ILE J 1 63 ? 17.881 107.663 42.253 1.00 42.37 63 ILE J N 1
ATOM 15172 C CA . ILE J 1 63 ? 16.793 108.094 41.319 1.00 44.01 63 ILE J CA 1
ATOM 15173 C C . ILE J 1 63 ? 15.838 106.916 41.076 1.00 42.76 63 ILE J C 1
ATOM 15174 O O . ILE J 1 63 ? 14.617 107.118 41.214 1.00 43.09 63 ILE J O 1
ATOM 15179 N N . THR J 1 64 ? 16.362 105.731 40.729 1.00 41.33 64 THR J N 1
ATOM 15180 C CA . THR J 1 64 ? 15.539 104.559 40.310 1.00 40.87 64 THR J CA 1
ATOM 15181 C C . THR J 1 64 ? 15.182 103.677 41.511 1.00 36.58 64 THR J C 1
ATOM 15182 O O . THR J 1 64 ? 14.323 102.811 41.341 1.00 38.57 64 THR J O 1
ATOM 15186 N N . ASN J 1 65 ? 15.800 103.882 42.679 1.00 35.78 65 ASN J N 1
ATOM 15187 C CA . ASN J 1 65 ? 15.596 103.022 43.872 1.00 36.36 65 ASN J CA 1
ATOM 15188 C C . ASN J 1 65 ? 15.955 101.565 43.496 1.00 35.29 65 ASN J C 1
ATOM 15189 O O . ASN J 1 65 ? 15.138 100.656 43.727 1.00 36.53 65 ASN J O 1
ATOM 15194 N N . GLU J 1 66 ? 17.156 101.371 42.961 1.00 34.55 66 GLU J N 1
ATOM 15195 C CA . GLU J 1 66 ? 17.704 100.027 42.608 1.00 34.18 66 GLU J CA 1
ATOM 15196 C C . GLU J 1 66 ? 19.069 99.857 43.269 1.00 36.69 66 GLU J C 1
ATOM 15197 O O . GLU J 1 66 ? 19.837 100.847 43.371 1.00 36.11 66 GLU J O 1
ATOM 15203 N N . VAL J 1 67 ? 19.354 98.639 43.731 1.00 31.66 67 VAL J N 1
ATOM 15204 C CA . VAL J 1 67 ? 20.659 98.304 44.357 1.00 33.57 67 VAL J CA 1
ATOM 15205 C C . VAL J 1 67 ? 21.096 96.961 43.773 1.00 37.28 67 VAL J C 1
ATOM 15206 O O . VAL J 1 67 ? 20.234 96.105 43.535 1.00 38.27 67 VAL J O 1
ATOM 15210 N N . ASP J 1 68 ? 22.392 96.806 43.573 1.00 34.94 68 ASP J N 1
ATOM 15211 C CA . ASP J 1 68 ? 23.044 95.549 43.144 1.00 38.56 68 ASP J CA 1
ATOM 15212 C C . ASP J 1 68 ? 23.854 95.065 44.337 1.00 42.03 68 ASP J C 1
ATOM 15213 O O . ASP J 1 68 ? 24.721 95.849 44.787 1.00 47.92 68 ASP J O 1
ATOM 15218 N N . VAL J 1 69 ? 23.511 93.902 44.903 1.00 37.22 69 VAL J N 1
ATOM 15219 C CA . VAL J 1 69 ? 24.130 93.413 46.167 1.00 38.03 69 VAL J CA 1
ATOM 15220 C C . VAL J 1 69 ? 24.689 92.003 45.944 1.00 39.10 69 VAL J C 1
ATOM 15221 O O . VAL J 1 69 ? 24.155 91.264 45.093 1.00 33.39 69 VAL J O 1
ATOM 15225 N N . VAL J 1 70 ? 25.730 91.669 46.685 1.00 33.67 70 VAL J N 1
ATOM 15226 C CA . VAL J 1 70 ? 26.294 90.300 46.754 1.00 35.76 70 VAL J CA 1
ATOM 15227 C C . VAL J 1 70 ? 26.085 89.825 48.179 1.00 34.81 70 VAL J C 1
ATOM 15228 O O . VAL J 1 70 ? 26.459 90.551 49.115 1.00 31.96 70 VAL J O 1
ATOM 15232 N N . PHE J 1 71 ? 25.499 88.645 48.358 1.00 32.20 71 PHE J N 1
ATOM 15233 C CA . PHE J 1 71 ? 25.238 88.067 49.692 1.00 31.23 71 PHE J CA 1
ATOM 15234 C C . PHE J 1 71 ? 25.413 86.556 49.639 1.00 32.35 71 PHE J C 1
ATOM 15235 O O . PHE J 1 71 ? 25.211 85.958 48.571 1.00 33.18 71 PHE J O 1
ATOM 15243 N N . TRP J 1 72 ? 25.758 85.978 50.778 1.00 31.95 72 TRP J N 1
ATOM 15244 C CA . TRP J 1 72 ? 25.706 84.510 51.017 1.00 33.04 72 TRP J CA 1
ATOM 15245 C C . TRP J 1 72 ? 24.321 84.203 51.564 1.00 31.52 72 TRP J C 1
ATOM 15246 O O . TRP J 1 72 ? 23.930 84.812 52.576 1.00 36.19 72 TRP J O 1
ATOM 15257 N N . GLN J 1 73 ? 23.586 83.331 50.891 1.00 27.62 73 GLN J N 1
ATOM 15258 C CA . GLN J 1 73 ? 22.210 82.985 51.315 1.00 29.39 73 GLN J CA 1
ATOM 15259 C C . GLN J 1 73 ? 22.296 81.688 52.097 1.00 31.44 73 GLN J C 1
ATOM 15260 O O . GLN J 1 73 ? 22.140 80.621 51.478 1.00 34.69 73 GLN J O 1
ATOM 15266 N N . GLN J 1 74 ? 22.515 81.766 53.410 1.00 31.15 74 GLN J N 1
ATOM 15267 C CA . GLN J 1 74 ? 22.614 80.566 54.262 1.00 32.95 74 GLN J CA 1
ATOM 15268 C C . GLN J 1 74 ? 21.221 79.954 54.389 1.00 33.96 74 GLN J C 1
ATOM 15269 O O . GLN J 1 74 ? 20.308 80.614 54.909 1.00 32.13 74 GLN J O 1
ATOM 15275 N N . THR J 1 75 ? 21.068 78.723 53.902 1.00 31.21 75 THR J N 1
ATOM 15276 C CA . THR J 1 75 ? 19.759 78.037 53.787 1.00 30.28 75 THR J CA 1
ATOM 15277 C C . THR J 1 75 ? 19.907 76.666 54.420 1.00 28.33 75 THR J C 1
ATOM 15278 O O . THR J 1 75 ? 20.794 75.918 53.978 1.00 31.38 75 THR J O 1
ATOM 15282 N N . THR J 1 76 ? 19.103 76.340 55.432 1.00 28.90 76 THR J N 1
ATOM 15283 C CA . THR J 1 76 ? 19.173 75.023 56.086 1.00 26.68 76 THR J CA 1
ATOM 15284 C C . THR J 1 76 ? 17.771 74.446 56.265 1.00 29.37 76 THR J C 1
ATOM 15285 O O . THR J 1 76 ? 16.818 75.195 56.435 1.00 29.84 76 THR J O 1
ATOM 15289 N N . TRP J 1 77 ? 17.685 73.125 56.190 1.00 27.13 77 TRP J N 1
ATOM 15290 C CA . TRP J 1 77 ? 16.445 72.355 56.377 1.00 28.45 77 TRP J CA 1
ATOM 15291 C C . TRP J 1 77 ? 16.848 70.911 56.612 1.00 31.77 77 TRP J C 1
ATOM 15292 O O . TRP J 1 77 ? 18.017 70.560 56.380 1.00 30.33 77 TRP J O 1
ATOM 15303 N N . SER J 1 78 ? 15.897 70.099 57.023 1.00 30.05 78 SER J N 1
ATOM 15304 C CA . SER J 1 78 ? 16.091 68.655 57.263 1.00 29.81 78 SER J CA 1
ATOM 15305 C C . SER J 1 78 ? 15.398 67.864 56.153 1.00 31.03 78 SER J C 1
ATOM 15306 O O . SER J 1 78 ? 14.267 68.200 55.782 1.00 28.81 78 SER J O 1
ATOM 15309 N N . ASP J 1 79 ? 16.078 66.831 55.664 1.00 28.82 79 ASP J N 1
ATOM 15310 C CA . ASP J 1 79 ? 15.524 65.836 54.728 1.00 30.50 79 ASP J CA 1
ATOM 15311 C C . ASP J 1 79 ? 15.964 64.472 55.238 1.00 34.15 79 ASP J C 1
ATOM 15312 O O . ASP J 1 79 ? 17.094 64.048 54.929 1.00 31.08 79 ASP J O 1
ATOM 15317 N N . ARG J 1 80 ? 15.107 63.829 56.029 1.00 36.16 80 ARG J N 1
ATOM 15318 C CA . ARG J 1 80 ? 15.418 62.549 56.715 1.00 43.02 80 ARG J CA 1
ATOM 15319 C C . ARG J 1 80 ? 15.681 61.448 55.680 1.00 37.84 80 ARG J C 1
ATOM 15320 O O . ARG J 1 80 ? 16.373 60.495 56.038 1.00 38.51 80 ARG J O 1
ATOM 15328 N N . THR J 1 81 ? 15.224 61.586 54.430 1.00 35.64 81 THR J N 1
ATOM 15329 C CA . THR J 1 81 ? 15.472 60.567 53.375 1.00 38.81 81 THR J CA 1
ATOM 15330 C C . THR J 1 81 ? 16.973 60.528 53.026 1.00 39.23 81 THR J C 1
ATOM 15331 O O . THR J 1 81 ? 17.409 59.546 52.407 1.00 38.09 81 THR J O 1
ATOM 15335 N N . LEU J 1 82 ? 17.763 61.529 53.426 1.00 35.17 82 LEU J N 1
ATOM 15336 C CA . LEU J 1 82 ? 19.208 61.579 53.105 1.00 35.50 82 LEU J CA 1
ATOM 15337 C C . LEU J 1 82 ? 20.036 60.903 54.202 1.00 35.41 82 LEU J C 1
ATOM 15338 O O . LEU J 1 82 ? 21.254 60.711 53.959 1.00 37.74 82 LEU J O 1
ATOM 15343 N N . ALA J 1 83 ? 19.453 60.633 55.386 1.00 36.44 83 ALA J N 1
ATOM 15344 C CA . ALA J 1 83 ? 20.209 60.320 56.623 1.00 35.92 83 ALA J CA 1
ATOM 15345 C C . ALA J 1 83 ? 20.927 58.978 56.478 1.00 32.84 83 ALA J C 1
ATOM 15346 O O . ALA J 1 83 ? 20.429 58.108 55.736 1.00 37.43 83 ALA J O 1
ATOM 15348 N N . TRP J 1 84 ? 22.058 58.821 57.150 1.00 33.29 84 TRP J N 1
ATOM 15349 C CA . TRP J 1 84 ? 22.798 57.531 57.230 1.00 40.72 84 TRP J CA 1
ATOM 15350 C C . TRP J 1 84 ? 23.344 57.339 58.644 1.00 43.17 84 TRP J C 1
ATOM 15351 O O . TRP J 1 84 ? 23.454 58.329 59.408 1.00 42.35 84 TRP J O 1
ATOM 15362 N N . ASN J 1 85 ? 23.702 56.099 58.970 1.00 50.31 85 ASN J N 1
ATOM 15363 C CA . ASN J 1 85 ? 24.394 55.747 60.234 1.00 53.89 85 ASN J CA 1
ATOM 15364 C C . ASN J 1 85 ? 25.838 56.267 60.170 1.00 52.95 85 ASN J C 1
ATOM 15365 O O . ASN J 1 85 ? 26.602 55.775 59.333 1.00 62.34 85 ASN J O 1
ATOM 15370 N N . SER J 1 86 ? 26.211 57.218 61.029 1.00 54.28 86 SER J N 1
ATOM 15371 C CA . SER J 1 86 ? 27.538 57.891 61.002 1.00 62.25 86 SER J CA 1
ATOM 15372 C C . SER J 1 86 ? 28.608 57.075 61.751 1.00 61.53 86 SER J C 1
ATOM 15373 O O . SER J 1 86 ? 29.766 57.519 61.751 1.00 57.61 86 SER J O 1
ATOM 15376 N N . SER J 1 87 ? 28.274 55.924 62.351 1.00 61.71 87 SER J N 1
ATOM 15377 C CA . SER J 1 87 ? 29.279 55.051 63.023 1.00 68.17 87 SER J CA 1
ATOM 15378 C C . SER J 1 87 ? 30.253 54.523 61.956 1.00 56.69 87 SER J C 1
ATOM 15379 O O . SER J 1 87 ? 29.792 53.915 60.973 1.00 58.85 87 SER J O 1
ATOM 15382 N N . HIS J 1 88 ? 31.546 54.809 62.117 1.00 57.62 88 HIS J N 1
ATOM 15383 C CA . HIS J 1 88 ? 32.636 54.435 61.174 1.00 64.38 88 HIS J CA 1
ATOM 15384 C C . HIS J 1 88 ? 32.331 54.980 59.766 1.00 59.24 88 HIS J C 1
ATOM 15385 O O . HIS J 1 88 ? 32.690 54.320 58.770 1.00 57.76 88 HIS J O 1
ATOM 15392 N N . SER J 1 89 ? 31.704 56.155 59.685 1.00 54.93 89 SER J N 1
ATOM 15393 C CA . SER J 1 89 ? 31.293 56.816 58.419 1.00 48.60 89 SER J CA 1
ATOM 15394 C C . SER J 1 89 ? 31.557 58.310 58.518 1.00 41.86 89 SER J C 1
ATOM 15395 O O . SER J 1 89 ? 31.603 58.859 59.613 1.00 39.33 89 SER J O 1
ATOM 15398 N N . PRO J 1 90 ? 31.706 59.034 57.385 1.00 38.93 90 PRO J N 1
ATOM 15399 C CA . PRO J 1 90 ? 31.782 60.498 57.433 1.00 38.30 90 PRO J CA 1
ATOM 15400 C C . PRO J 1 90 ? 30.547 61.072 58.140 1.00 35.20 90 PRO J C 1
ATOM 15401 O O . PRO J 1 90 ? 29.489 60.484 58.041 1.00 40.41 90 PRO J O 1
ATOM 15405 N N . ASP J 1 91 ? 30.695 62.189 58.826 1.00 39.30 91 ASP J N 1
ATOM 15406 C CA . ASP J 1 91 ? 29.581 62.893 59.512 1.00 43.53 91 ASP J CA 1
ATOM 15407 C C . ASP J 1 91 ? 28.841 63.777 58.495 1.00 39.10 91 ASP J C 1
ATOM 15408 O O . ASP J 1 91 ? 27.695 64.143 58.774 1.00 35.06 91 ASP J O 1
ATOM 15413 N N . GLN J 1 92 ? 29.505 64.165 57.404 1.00 36.03 92 GLN J N 1
ATOM 15414 C CA . GLN J 1 92 ? 28.949 65.101 56.385 1.00 31.12 92 GLN J CA 1
ATOM 15415 C C . GLN J 1 92 ? 29.539 64.792 55.009 1.00 31.38 92 GLN J C 1
ATOM 15416 O O . GLN J 1 92 ? 30.684 64.347 54.948 1.00 32.46 92 GLN J O 1
ATOM 15422 N N . VAL J 1 93 ? 28.801 65.091 53.945 1.00 29.59 93 VAL J N 1
ATOM 15423 C CA . VAL J 1 93 ? 29.293 65.002 52.542 1.00 28.29 93 VAL J CA 1
ATOM 15424 C C . VAL J 1 93 ? 28.838 66.243 51.773 1.00 29.08 93 VAL J C 1
ATOM 15425 O O . VAL J 1 93 ? 27.862 66.900 52.181 1.00 29.85 93 VAL J O 1
ATOM 15429 N N . SER J 1 94 ? 29.548 66.567 50.704 1.00 26.27 94 SER J N 1
ATOM 15430 C CA . SER J 1 94 ? 29.185 67.633 49.748 1.00 26.52 94 SER J CA 1
ATOM 15431 C C . SER J 1 94 ? 28.404 66.993 48.604 1.00 26.66 94 SER J C 1
ATOM 15432 O O . SER J 1 94 ? 28.905 66.066 48.013 1.00 27.45 94 SER J O 1
ATOM 15435 N N . VAL J 1 95 ? 27.241 67.525 48.279 1.00 25.73 95 VAL J N 1
ATOM 15436 C CA . VAL J 1 95 ? 26.296 66.930 47.304 1.00 27.42 95 VAL J CA 1
ATOM 15437 C C . VAL J 1 95 ? 25.878 67.997 46.317 1.00 27.77 95 VAL J C 1
ATOM 15438 O O . VAL J 1 95 ? 25.474 69.077 46.692 1.00 28.04 95 VAL J O 1
ATOM 15442 N N . PRO J 1 96 ? 25.894 67.708 45.005 1.00 28.92 96 PRO J N 1
ATOM 15443 C CA . PRO J 1 96 ? 25.348 68.645 44.033 1.00 29.58 96 PRO J CA 1
ATOM 15444 C C . PRO J 1 96 ? 23.850 68.881 44.292 1.00 26.95 96 PRO J C 1
ATOM 15445 O O . PRO J 1 96 ? 23.129 67.932 44.547 1.00 27.95 96 PRO J O 1
ATOM 15449 N N . ILE J 1 97 ? 23.397 70.120 44.241 1.00 25.31 97 ILE J N 1
ATOM 15450 C CA . ILE J 1 97 ? 21.972 70.431 44.554 1.00 29.09 97 ILE J CA 1
ATOM 15451 C C . ILE J 1 97 ? 21.042 69.808 43.504 1.00 28.14 97 ILE J C 1
ATOM 15452 O O . ILE J 1 97 ? 19.876 69.595 43.833 1.00 27.35 97 ILE J O 1
ATOM 15457 N N . SER J 1 98 ? 21.534 69.448 42.315 1.00 30.09 98 SER J N 1
ATOM 15458 C CA . SER J 1 98 ? 20.714 68.718 41.306 1.00 32.85 98 SER J CA 1
ATOM 15459 C C . SER J 1 98 ? 20.307 67.347 41.855 1.00 30.38 98 SER J C 1
ATOM 15460 O O . SER J 1 98 ? 19.302 66.793 41.384 1.00 33.42 98 SER J O 1
ATOM 15463 N N . SER J 1 99 ? 21.002 66.805 42.858 1.00 28.69 99 SER J N 1
ATOM 15464 C CA . SER J 1 99 ? 20.661 65.500 43.483 1.00 30.25 99 SER J CA 1
ATOM 15465 C C . SER J 1 99 ? 19.774 65.658 44.727 1.00 32.16 99 SER J C 1
ATOM 15466 O O . SER J 1 99 ? 19.540 64.646 45.371 1.00 34.99 99 SER J O 1
ATOM 15469 N N . LEU J 1 100 ? 19.337 66.867 45.088 1.00 27.02 100 LEU J N 1
ATOM 15470 C CA . LEU J 1 100 ? 18.578 67.111 46.344 1.00 25.03 100 LEU J CA 1
ATOM 15471 C C . LEU J 1 100 ? 17.307 67.885 46.026 1.00 24.56 100 LEU J C 1
ATOM 15472 O O . LEU J 1 100 ? 17.336 68.738 45.160 1.00 25.05 100 LEU J O 1
ATOM 15477 N N . TRP J 1 101 ? 16.271 67.680 46.835 1.00 27.60 101 TRP J N 1
ATOM 15478 C CA . TRP J 1 101 ? 15.189 68.688 46.922 1.00 26.81 101 TRP J CA 1
ATOM 15479 C C . TRP J 1 101 ? 15.780 69.957 47.536 1.00 24.02 101 TRP J C 1
ATOM 15480 O O . TRP J 1 101 ? 16.475 69.859 48.545 1.00 25.68 101 TRP J O 1
ATOM 15491 N N . VAL J 1 102 ? 15.482 71.102 46.954 1.00 26.11 102 VAL J N 1
ATOM 15492 C CA . VAL J 1 102 ? 15.862 72.419 47.537 1.00 26.99 102 VAL J CA 1
ATOM 15493 C C . VAL J 1 102 ? 14.593 73.261 47.596 1.00 27.61 102 VAL J C 1
ATOM 15494 O O . VAL J 1 102 ? 13.741 73.187 46.700 1.00 24.40 102 VAL J O 1
ATOM 15498 N N . PRO J 1 103 ? 14.436 74.100 48.635 1.00 27.73 103 PRO J N 1
ATOM 15499 C CA . PRO J 1 103 ? 13.265 74.977 48.701 1.00 24.89 103 PRO J CA 1
ATOM 15500 C C . PRO J 1 103 ? 13.241 75.946 47.519 1.00 27.43 103 PRO J C 1
ATOM 15501 O O . PRO J 1 103 ? 14.288 76.464 47.115 1.00 27.03 103 PRO J O 1
ATOM 15505 N N . ASP J 1 104 ? 12.047 76.184 46.981 1.00 25.20 104 ASP J N 1
ATOM 15506 C CA . ASP J 1 104 ? 11.781 77.073 45.831 1.00 25.83 104 ASP J CA 1
ATOM 15507 C C . ASP J 1 104 ? 11.704 78.542 46.277 1.00 25.56 104 ASP J C 1
ATOM 15508 O O . ASP J 1 104 ? 10.673 79.231 45.999 1.00 28.63 104 ASP J O 1
ATOM 15513 N N . LEU J 1 105 ? 12.773 79.035 46.897 1.00 27.07 105 LEU J N 1
ATOM 15514 C CA . LEU J 1 105 ? 12.825 80.415 47.435 1.00 27.55 105 LEU J CA 1
ATOM 15515 C C . LEU J 1 105 ? 12.951 81.410 46.280 1.00 29.27 105 LEU J C 1
ATOM 15516 O O . LEU J 1 105 ? 13.647 81.153 45.259 1.00 28.28 105 LEU J O 1
ATOM 15521 N N . ALA J 1 106 ? 12.282 82.543 46.429 1.00 27.02 106 ALA J N 1
ATOM 15522 C CA . ALA J 1 106 ? 12.374 83.673 45.495 1.00 27.65 106 ALA J CA 1
ATOM 15523 C C . ALA J 1 106 ? 12.457 84.953 46.325 1.00 29.24 106 ALA J C 1
ATOM 15524 O O . ALA J 1 106 ? 11.813 85.002 47.384 1.00 28.33 106 ALA J O 1
ATOM 15526 N N . ALA J 1 107 ? 13.215 85.910 45.828 1.00 28.40 107 ALA J N 1
ATOM 15527 C CA . ALA J 1 107 ? 13.239 87.279 46.387 1.00 28.46 107 ALA J CA 1
ATOM 15528 C C . ALA J 1 107 ? 12.140 88.063 45.682 1.00 28.92 107 ALA J C 1
ATOM 15529 O O . ALA J 1 107 ? 12.237 88.296 44.461 1.00 27.84 107 ALA J O 1
ATOM 15531 N N . TYR J 1 108 ? 11.113 88.442 46.438 1.00 30.92 108 TYR J N 1
ATOM 15532 C CA . TYR J 1 108 ? 9.850 88.997 45.900 1.00 34.22 108 TYR J CA 1
ATOM 15533 C C . TYR J 1 108 ? 10.111 90.351 45.214 1.00 32.67 108 TYR J C 1
ATOM 15534 O O . TYR J 1 108 ? 9.360 90.690 44.298 1.00 33.20 108 TYR J O 1
ATOM 15543 N N . ASN J 1 109 ? 11.149 91.086 45.626 1.00 29.65 109 ASN J N 1
ATOM 15544 C CA . ASN J 1 109 ? 11.454 92.432 45.073 1.00 31.55 109 ASN J CA 1
ATOM 15545 C C . ASN J 1 109 ? 12.754 92.386 44.257 1.00 31.13 109 ASN J C 1
ATOM 15546 O O . ASN J 1 109 ? 13.301 93.450 43.968 1.00 31.44 109 ASN J O 1
ATOM 15551 N N . ALA J 1 110 ? 13.212 91.201 43.828 1.00 29.61 110 ALA J N 1
ATOM 15552 C CA . ALA J 1 110 ? 14.317 91.101 42.857 1.00 30.13 110 ALA J CA 1
ATOM 15553 C C . ALA J 1 110 ? 13.836 91.604 41.496 1.00 26.41 110 ALA J C 1
ATOM 15554 O O . ALA J 1 110 ? 12.700 91.330 41.118 1.00 30.55 110 ALA J O 1
ATOM 15556 N N . ILE J 1 111 ? 14.707 92.312 40.781 1.00 28.85 111 ILE J N 1
ATOM 15557 C CA . ILE J 1 111 ? 14.455 92.771 39.394 1.00 29.40 111 ILE J CA 1
ATOM 15558 C C . ILE J 1 111 ? 15.482 92.156 38.436 1.00 32.23 111 ILE J C 1
ATOM 15559 O O . ILE J 1 111 ? 15.437 92.504 37.252 1.00 31.73 111 ILE J O 1
ATOM 15564 N N . SER J 1 112 ? 16.312 91.224 38.911 1.00 32.43 112 SER J N 1
ATOM 15565 C CA . SER J 1 112 ? 17.202 90.412 38.042 1.00 33.59 112 SER J CA 1
ATOM 15566 C C . SER J 1 112 ? 17.191 88.971 38.554 1.00 31.91 112 SER J C 1
ATOM 15567 O O . SER J 1 112 ? 16.805 88.731 39.695 1.00 28.47 112 SER J O 1
ATOM 15570 N N . LYS J 1 113 ? 17.538 88.017 37.695 1.00 35.29 113 LYS J N 1
ATOM 15571 C CA . LYS J 1 113 ? 17.714 86.612 38.111 1.00 35.82 113 LYS J CA 1
ATOM 15572 C C . LYS J 1 113 ? 18.881 86.562 39.089 1.00 34.91 113 LYS J C 1
ATOM 15573 O O . LYS J 1 113 ? 19.819 87.338 38.981 1.00 36.58 113 LYS J O 1
ATOM 15579 N N . PRO J 1 114 ? 18.858 85.655 40.082 1.00 29.60 114 PRO J N 1
ATOM 15580 C CA . PRO J 1 114 ? 19.999 85.508 40.977 1.00 33.69 114 PRO J CA 1
ATOM 15581 C C . PRO J 1 114 ? 21.185 84.984 40.150 1.00 37.47 114 PRO J C 1
ATOM 15582 O O . PRO J 1 114 ? 21.011 84.026 39.410 1.00 39.83 114 PRO J O 1
ATOM 15586 N N . GLU J 1 115 ? 22.324 85.655 40.221 1.00 35.20 115 GLU J N 1
ATOM 15587 C CA . GLU J 1 115 ? 23.601 85.202 39.597 1.00 37.63 115 GLU J CA 1
ATOM 15588 C C . GLU J 1 115 ? 24.368 84.429 40.668 1.00 32.70 115 GLU J C 1
ATOM 15589 O O . GLU J 1 115 ? 24.852 85.053 41.626 1.00 31.43 115 GLU J O 1
ATOM 15595 N N . VAL J 1 116 ? 24.456 83.107 40.532 1.00 32.34 116 VAL J N 1
ATOM 15596 C CA . VAL J 1 116 ? 25.128 82.264 41.555 1.00 32.88 116 VAL J CA 1
ATOM 15597 C C . VAL J 1 116 ? 26.618 82.242 41.234 1.00 31.96 116 VAL J C 1
ATOM 15598 O O . VAL J 1 116 ? 26.988 81.815 40.130 1.00 31.46 116 VAL J O 1
ATOM 15602 N N . LEU J 1 117 ? 27.445 82.720 42.160 1.00 31.28 117 LEU J N 1
ATOM 15603 C CA . LEU J 1 117 ? 28.893 82.932 41.915 1.00 31.75 117 LEU J CA 1
ATOM 15604 C C . LEU J 1 117 ? 29.690 81.693 42.320 1.00 31.98 117 LEU J C 1
ATOM 15605 O O . LEU J 1 117 ? 30.878 81.647 41.999 1.00 37.68 117 LEU J O 1
ATOM 15610 N N . THR J 1 118 ? 29.070 80.723 42.988 1.00 28.90 118 THR J N 1
ATOM 15611 C CA . THR J 1 118 ? 29.801 79.649 43.714 1.00 26.75 118 THR J CA 1
ATOM 15612 C C . THR J 1 118 ? 29.383 78.288 43.166 1.00 27.42 118 THR J C 1
ATOM 15613 O O . THR J 1 118 ? 28.309 78.143 42.584 1.00 28.88 118 THR J O 1
ATOM 15617 N N . PRO J 1 119 ? 30.209 77.247 43.383 1.00 30.22 119 PRO J N 1
ATOM 15618 C CA . PRO J 1 119 ? 29.839 75.877 43.027 1.00 29.65 119 PRO J CA 1
ATOM 15619 C C . PRO J 1 119 ? 28.518 75.458 43.676 1.00 26.90 119 PRO J C 1
ATOM 15620 O O . PRO J 1 119 ? 28.315 75.723 44.858 1.00 26.92 119 PRO J O 1
ATOM 15624 N N . GLN J 1 120 ? 27.650 74.809 42.903 1.00 27.78 120 GLN J N 1
ATOM 15625 C CA . GLN J 1 120 ? 26.241 74.538 43.325 1.00 29.65 120 GLN J CA 1
ATOM 15626 C C . GLN J 1 120 ? 26.195 73.213 44.086 1.00 27.00 120 GLN J C 1
ATOM 15627 O O . GLN J 1 120 ? 25.590 72.229 43.604 1.00 25.67 120 GLN J O 1
ATOM 15633 N N . LEU J 1 121 ? 26.838 73.195 45.243 1.00 26.82 121 LEU J N 1
ATOM 15634 C CA . LEU J 1 121 ? 26.966 72.047 46.156 1.00 26.95 121 LEU J CA 1
ATOM 15635 C C . LEU J 1 121 ? 26.380 72.462 47.502 1.00 28.80 121 LEU J C 1
ATOM 15636 O O . LEU J 1 121 ? 26.563 73.639 47.916 1.00 27.98 121 LEU J O 1
ATOM 15641 N N . ALA J 1 122 ? 25.729 71.527 48.152 1.00 25.82 122 ALA J N 1
ATOM 15642 C CA . ALA J 1 122 ? 25.245 71.646 49.539 1.00 27.60 122 ALA J CA 1
ATOM 15643 C C . ALA J 1 122 ? 26.029 70.682 50.413 1.00 28.23 122 ALA J C 1
ATOM 15644 O O . ALA J 1 122 ? 26.597 69.718 49.896 1.00 30.49 122 ALA J O 1
ATOM 15646 N N . ARG J 1 123 ? 25.993 70.914 51.707 1.00 25.89 123 ARG J N 1
ATOM 15647 C CA . ARG J 1 123 ? 26.568 70.011 52.725 1.00 29.64 123 ARG J CA 1
ATOM 15648 C C . ARG J 1 123 ? 25.411 69.220 53.307 1.00 31.65 123 ARG J C 1
ATOM 15649 O O . ARG J 1 123 ? 24.394 69.847 53.668 1.00 35.61 123 ARG J O 1
ATOM 15657 N N . VAL J 1 124 ? 25.515 67.900 53.347 1.00 27.42 124 VAL J N 1
ATOM 15658 C CA . VAL J 1 124 ? 24.483 67.028 53.950 1.00 30.46 124 VAL J CA 1
ATOM 15659 C C . VAL J 1 124 ? 25.118 66.375 55.174 1.00 30.37 124 VAL J C 1
ATOM 15660 O O . VAL J 1 124 ? 26.200 65.764 55.043 1.00 30.40 124 VAL J O 1
ATOM 15664 N N . VAL J 1 125 ? 24.471 66.521 56.321 1.00 28.79 125 VAL J N 1
ATOM 15665 C CA . VAL J 1 125 ? 24.881 65.903 57.613 1.00 29.29 125 VAL J CA 1
ATOM 15666 C C . VAL J 1 125 ? 24.209 64.533 57.716 1.00 28.81 125 VAL J C 1
ATOM 15667 O O . VAL J 1 125 ? 23.120 64.358 57.167 1.00 29.34 125 VAL J O 1
ATOM 15671 N N . SER J 1 126 ? 24.842 63.577 58.386 1.00 29.06 126 SER J N 1
ATOM 15672 C CA . SER J 1 126 ? 24.370 62.178 58.524 1.00 34.10 126 SER J CA 1
ATOM 15673 C C . SER J 1 126 ? 22.952 62.113 59.124 1.00 32.58 126 SER J C 1
ATOM 15674 O O . SER J 1 126 ? 22.298 61.098 58.901 1.00 34.89 126 SER J O 1
ATOM 15677 N N . ASP J 1 127 ? 22.489 63.137 59.831 1.00 32.57 127 ASP J N 1
ATOM 15678 C CA . ASP J 1 127 ? 21.105 63.151 60.387 1.00 35.22 127 ASP J CA 1
ATOM 15679 C C . ASP J 1 127 ? 20.108 63.711 59.359 1.00 37.52 127 ASP J C 1
ATOM 15680 O O . ASP J 1 127 ? 18.913 63.797 59.688 1.00 36.71 127 ASP J O 1
ATOM 15685 N N . GLY J 1 128 ? 20.551 64.085 58.157 1.00 34.81 128 GLY J N 1
ATOM 15686 C CA . GLY J 1 128 ? 19.666 64.613 57.102 1.00 31.80 128 GLY J CA 1
ATOM 15687 C C . GLY J 1 128 ? 19.564 66.124 57.088 1.00 31.09 128 GLY J C 1
ATOM 15688 O O . GLY J 1 128 ? 18.813 66.643 56.269 1.00 34.42 128 GLY J O 1
ATOM 15689 N N . GLU J 1 129 ? 20.332 66.838 57.913 1.00 30.23 129 GLU J N 1
ATOM 15690 C CA . GLU J 1 129 ? 20.365 68.316 57.815 1.00 32.83 129 GLU J CA 1
ATOM 15691 C C . GLU J 1 129 ? 21.095 68.681 56.512 1.00 33.15 129 GLU J C 1
ATOM 15692 O O . GLU J 1 129 ? 22.149 68.083 56.226 1.00 32.04 129 GLU J O 1
ATOM 15698 N N . VAL J 1 130 ? 20.559 69.633 55.778 1.00 28.70 130 VAL J N 1
ATOM 15699 C CA . VAL J 1 130 ? 21.157 70.150 54.524 1.00 28.26 130 VAL J CA 1
ATOM 15700 C C . VAL J 1 130 ? 21.528 71.602 54.775 1.00 29.77 130 VAL J C 1
ATOM 15701 O O . VAL J 1 130 ? 20.680 72.371 55.274 1.00 30.82 130 VAL J O 1
ATOM 15705 N N . LEU J 1 131 ? 22.754 71.964 54.425 1.00 27.07 131 LEU J N 1
ATOM 15706 C CA A LEU J 1 131 ? 23.217 73.372 54.455 0.50 30.39 131 LEU J CA 1
ATOM 15707 C CA B LEU J 1 131 ? 23.242 73.352 54.476 0.50 29.44 131 LEU J CA 1
ATOM 15708 C C . LEU J 1 131 ? 23.591 73.761 53.031 1.00 30.32 131 LEU J C 1
ATOM 15709 O O . LEU J 1 131 ? 24.536 73.193 52.489 1.00 30.08 131 LEU J O 1
ATOM 15718 N N . TYR J 1 132 ? 22.858 74.686 52.451 1.00 28.09 132 TYR J N 1
ATOM 15719 C CA . TYR J 1 132 ? 23.138 75.210 51.104 1.00 29.46 132 TYR J CA 1
ATOM 15720 C C . TYR J 1 132 ? 23.383 76.702 51.237 1.00 29.63 132 TYR J C 1
ATOM 15721 O O . TYR J 1 132 ? 22.495 77.413 51.748 1.00 29.66 132 TYR J O 1
ATOM 15730 N N . MET J 1 133 ? 24.556 77.165 50.821 1.00 28.15 133 MET J N 1
ATOM 15731 C CA . MET J 1 133 ? 24.877 78.603 50.995 1.00 27.53 133 MET J CA 1
ATOM 15732 C C . MET J 1 133 ? 25.533 79.148 49.737 1.00 30.45 133 MET J C 1
ATOM 15733 O O . MET J 1 133 ? 26.751 79.322 49.675 1.00 29.93 133 MET J O 1
ATOM 15738 N N . PRO J 1 134 ? 24.740 79.453 48.700 1.00 26.41 134 PRO J N 1
ATOM 15739 C CA . PRO J 1 134 ? 25.278 80.081 47.508 1.00 25.92 134 PRO J CA 1
ATOM 15740 C C . PRO J 1 134 ? 25.664 81.533 47.784 1.00 30.25 134 PRO J C 1
ATOM 15741 O O . PRO J 1 134 ? 24.994 82.192 48.584 1.00 31.12 134 PRO J O 1
ATOM 15745 N N . SER J 1 135 ? 26.703 81.988 47.099 1.00 30.41 135 SER J N 1
ATOM 15746 C CA . SER J 1 135 ? 26.993 83.428 46.956 1.00 32.80 135 SER J CA 1
ATOM 15747 C C . SER J 1 135 ? 26.204 83.926 45.749 1.00 30.57 135 SER J C 1
ATOM 15748 O O . SER J 1 135 ? 26.361 83.368 44.635 1.00 31.60 135 SER J O 1
ATOM 15751 N N . ILE J 1 136 ? 25.357 84.922 45.968 1.00 26.78 136 ILE J N 1
ATOM 15752 C CA . ILE J 1 136 ? 24.424 85.445 44.942 1.00 27.49 136 ILE J CA 1
ATOM 15753 C C . ILE J 1 136 ? 24.702 86.930 44.711 1.00 30.48 136 ILE J C 1
ATOM 15754 O O . ILE J 1 136 ? 24.813 87.675 45.704 1.00 28.87 136 ILE J O 1
ATOM 15759 N N . ARG J 1 137 ? 24.761 87.327 43.452 1.00 28.88 137 ARG J N 1
ATOM 15760 C CA . ARG J 1 137 ? 24.668 88.743 43.042 1.00 31.05 137 ARG J CA 1
ATOM 15761 C C . ARG J 1 137 ? 23.296 88.950 42.428 1.00 30.92 137 ARG J C 1
ATOM 15762 O O . ARG J 1 137 ? 22.908 88.213 41.507 1.00 30.59 137 ARG J O 1
ATOM 15770 N N . GLN J 1 138 ? 22.562 89.950 42.916 1.00 29.58 138 GLN J N 1
ATOM 15771 C CA . GLN J 1 138 ? 21.179 90.183 42.430 1.00 28.89 138 GLN J CA 1
ATOM 15772 C C . GLN J 1 138 ? 20.843 91.664 42.595 1.00 30.16 138 GLN J C 1
ATOM 15773 O O . GLN J 1 138 ? 21.403 92.313 43.515 1.00 30.11 138 GLN J O 1
ATOM 15779 N N . ARG J 1 139 ? 19.969 92.155 41.722 1.00 30.60 139 ARG J N 1
ATOM 15780 C CA . ARG J 1 139 ? 19.494 93.562 41.731 1.00 30.71 139 ARG J CA 1
ATOM 15781 C C . ARG J 1 139 ? 18.085 93.590 42.344 1.00 31.30 139 ARG J C 1
ATOM 15782 O O . ARG J 1 139 ? 17.298 92.671 42.091 1.00 28.68 139 ARG J O 1
ATOM 15790 N N . PHE J 1 140 ? 17.804 94.605 43.152 1.00 30.95 140 PHE J N 1
ATOM 15791 C CA . PHE J 1 140 ? 16.550 94.747 43.918 1.00 31.22 140 PHE J CA 1
ATOM 15792 C C . PHE J 1 140 ? 15.971 96.143 43.720 1.00 34.34 140 PHE J C 1
ATOM 15793 O O . PHE J 1 140 ? 16.731 97.120 43.534 1.00 32.64 140 PHE J O 1
ATOM 15801 N N . SER J 1 141 ? 14.645 96.186 43.774 1.00 34.15 141 SER J N 1
ATOM 15802 C CA . SER J 1 141 ? 13.836 97.416 43.931 1.00 33.90 141 SER J CA 1
ATOM 15803 C C . SER J 1 141 ? 13.608 97.601 45.423 1.00 33.99 141 SER J C 1
ATOM 15804 O O . SER J 1 141 ? 12.900 96.778 46.045 1.00 31.14 141 SER J O 1
ATOM 15807 N N . CYS J 1 142 ? 14.184 98.649 45.997 1.00 35.44 142 CYS J N 1
ATOM 15808 C CA . CYS J 1 142 ? 14.019 98.929 47.441 1.00 36.05 142 CYS J CA 1
ATOM 15809 C C . CYS J 1 142 ? 14.358 100.404 47.710 1.00 37.03 142 CYS J C 1
ATOM 15810 O O . CYS J 1 142 ? 14.762 101.109 46.775 1.00 36.42 142 CYS J O 1
ATOM 15813 N N . ASP J 1 143 ? 14.125 100.849 48.939 1.00 37.50 143 ASP J N 1
ATOM 15814 C CA . ASP J 1 143 ? 14.244 102.281 49.307 1.00 38.65 143 ASP J CA 1
ATOM 15815 C C . ASP J 1 143 ? 15.728 102.642 49.449 1.00 32.19 143 ASP J C 1
ATOM 15816 O O . ASP J 1 143 ? 16.361 102.207 50.432 1.00 41.52 143 ASP J O 1
ATOM 15821 N N . VAL J 1 144 ? 16.244 103.402 48.492 1.00 36.52 144 VAL J N 1
ATOM 15822 C CA . VAL J 1 144 ? 17.660 103.874 48.474 1.00 37.39 144 VAL J CA 1
ATOM 15823 C C . VAL J 1 144 ? 17.736 105.309 49.030 1.00 39.23 144 VAL J C 1
ATOM 15824 O O . VAL J 1 144 ? 18.854 105.823 49.176 1.00 38.65 144 VAL J O 1
ATOM 15828 N N . SER J 1 145 ? 16.603 105.917 49.374 1.00 40.87 145 SER J N 1
ATOM 15829 C CA . SER J 1 145 ? 16.563 107.314 49.894 1.00 43.87 145 SER J CA 1
ATOM 15830 C C . SER J 1 145 ? 17.392 107.398 51.179 1.00 46.30 145 SER J C 1
ATOM 15831 O O . SER J 1 145 ? 17.236 106.526 52.056 1.00 44.93 145 SER J O 1
ATOM 15834 N N . GLY J 1 146 ? 18.271 108.406 51.272 1.00 48.76 146 GLY J N 1
ATOM 15835 C CA . GLY J 1 146 ? 19.072 108.653 52.488 1.00 47.07 146 GLY J CA 1
ATOM 15836 C C . GLY J 1 146 ? 20.421 107.960 52.445 1.00 45.22 146 GLY J C 1
ATOM 15837 O O . GLY J 1 146 ? 21.151 108.041 53.445 1.00 43.38 146 GLY J O 1
ATOM 15838 N N . VAL J 1 147 ? 20.777 107.307 51.332 1.00 44.70 147 VAL J N 1
ATOM 15839 C CA . VAL J 1 147 ? 22.059 106.542 51.236 1.00 42.82 147 VAL J CA 1
ATOM 15840 C C . VAL J 1 147 ? 23.255 107.471 51.495 1.00 47.08 147 VAL J C 1
ATOM 15841 O O . VAL J 1 147 ? 24.243 106.983 52.070 1.00 53.44 147 VAL J O 1
ATOM 15845 N N . ASP J 1 148 ? 23.187 108.744 51.096 1.00 57.47 148 ASP J N 1
ATOM 15846 C CA . ASP J 1 148 ? 24.322 109.703 51.232 1.00 60.19 148 ASP J CA 1
ATOM 15847 C C . ASP J 1 148 ? 24.226 110.499 52.540 1.00 55.45 148 ASP J C 1
ATOM 15848 O O . ASP J 1 148 ? 24.934 111.498 52.637 1.00 57.95 148 ASP J O 1
ATOM 15853 N N . THR J 1 149 ? 23.419 110.060 53.510 1.00 52.83 149 THR J N 1
ATOM 15854 C CA . THR J 1 149 ? 23.222 110.740 54.820 1.00 47.49 149 THR J CA 1
ATOM 15855 C C . THR J 1 149 ? 23.797 109.875 55.939 1.00 56.93 149 THR J C 1
ATOM 15856 O O . THR J 1 149 ? 24.137 108.696 55.681 1.00 47.42 149 THR J O 1
ATOM 15860 N N . GLU J 1 150 ? 23.901 110.445 57.138 1.00 54.50 150 GLU J N 1
ATOM 15861 C CA . GLU J 1 150 ? 24.501 109.767 58.311 1.00 59.30 150 GLU J CA 1
ATOM 15862 C C . GLU J 1 150 ? 23.617 108.572 58.707 1.00 52.19 150 GLU J C 1
ATOM 15863 O O . GLU J 1 150 ? 24.179 107.547 59.116 1.00 48.47 150 GLU J O 1
ATOM 15869 N N . SER J 1 151 ? 22.288 108.706 58.623 1.00 52.02 151 SER J N 1
ATOM 15870 C CA . SER J 1 151 ? 21.334 107.650 59.055 1.00 53.76 151 SER J CA 1
ATOM 15871 C C . SER J 1 151 ? 21.212 106.566 57.965 1.00 46.44 151 SER J C 1
ATOM 15872 O O . SER J 1 151 ? 20.766 105.461 58.294 1.00 47.70 151 SER J O 1
ATOM 15875 N N . GLY J 1 152 ? 21.596 106.885 56.733 1.00 48.00 152 GLY J N 1
ATOM 15876 C CA . GLY J 1 152 ? 21.713 105.928 55.606 1.00 48.72 152 GLY J CA 1
ATOM 15877 C C . GLY J 1 152 ? 20.362 105.547 55.017 1.00 48.16 152 GLY J C 1
ATOM 15878 O O . GLY J 1 152 ? 19.338 106.107 55.441 1.00 44.46 152 GLY J O 1
ATOM 15879 N N . ALA J 1 153 ? 20.363 104.619 54.054 1.00 42.07 153 ALA J N 1
ATOM 15880 C CA . ALA J 1 153 ? 19.159 104.035 53.433 1.00 38.48 153 ALA J CA 1
ATOM 15881 C C . ALA J 1 153 ? 18.831 102.725 54.140 1.00 35.83 153 ALA J C 1
ATOM 15882 O O . ALA J 1 153 ? 19.737 102.126 54.740 1.00 36.42 153 ALA J O 1
ATOM 15884 N N . THR J 1 154 ? 17.566 102.312 54.100 1.00 37.46 154 THR J N 1
ATOM 15885 C CA . THR J 1 154 ? 17.117 100.976 54.575 1.00 39.67 154 THR J CA 1
ATOM 15886 C C . THR J 1 154 ? 16.437 100.266 53.398 1.00 42.47 154 THR J C 1
ATOM 15887 O O . THR J 1 154 ? 15.313 100.645 53.031 1.00 42.20 154 THR J O 1
ATOM 15891 N N . CYS J 1 155 ? 17.143 99.288 52.828 1.00 37.45 155 CYS J N 1
ATOM 15892 C CA . CYS J 1 155 ? 16.690 98.439 51.700 1.00 36.84 155 CYS J CA 1
ATOM 15893 C C . CYS J 1 155 ? 16.171 97.114 52.270 1.00 33.71 155 CYS J C 1
ATOM 15894 O O . CYS J 1 155 ? 16.917 96.428 52.966 1.00 33.39 155 CYS J O 1
ATOM 15897 N N . ARG J 1 156 ? 14.882 96.809 52.065 1.00 32.18 156 ARG J N 1
ATOM 15898 C CA . ARG J 1 156 ? 14.208 95.611 52.614 1.00 32.07 156 ARG J CA 1
ATOM 15899 C C . ARG J 1 156 ? 14.139 94.558 51.486 1.00 32.44 156 ARG J C 1
ATOM 15900 O O . ARG J 1 156 ? 13.655 94.891 50.396 1.00 36.16 156 ARG J O 1
ATOM 15908 N N . ILE J 1 157 ? 14.634 93.362 51.756 1.00 32.11 157 ILE J N 1
ATOM 15909 C CA . ILE J 1 157 ? 14.624 92.223 50.789 1.00 33.09 157 ILE J CA 1
ATOM 15910 C C . ILE J 1 157 ? 13.744 91.140 51.413 1.00 28.96 157 ILE J C 1
ATOM 15911 O O . ILE J 1 157 ? 14.043 90.744 52.577 1.00 32.96 157 ILE J O 1
ATOM 15916 N N . LYS J 1 158 ? 12.743 90.674 50.662 1.00 30.15 158 LYS J N 1
ATOM 15917 C CA . LYS J 1 158 ? 11.792 89.653 51.125 1.00 29.97 158 LYS J CA 1
ATOM 15918 C C . LYS J 1 158 ? 12.027 88.354 50.356 1.00 29.60 158 LYS J C 1
ATOM 15919 O O . LYS J 1 158 ? 11.934 88.378 49.111 1.00 31.31 158 LYS J O 1
ATOM 15925 N N . ILE J 1 159 ? 12.270 87.274 51.074 1.00 28.29 159 ILE J N 1
ATOM 15926 C CA . ILE J 1 159 ? 12.536 85.930 50.476 1.00 28.96 159 ILE J CA 1
ATOM 15927 C C . ILE J 1 159 ? 11.554 84.927 51.046 1.00 28.03 159 ILE J C 1
ATOM 15928 O O . ILE J 1 159 ? 11.442 84.788 52.275 1.00 28.21 159 ILE J O 1
ATOM 15933 N N . GLY J 1 160 ? 10.875 84.177 50.193 1.00 27.43 160 GLY J N 1
ATOM 15934 C CA . GLY J 1 160 ? 9.968 83.097 50.620 1.00 31.66 160 GLY J CA 1
ATOM 15935 C C . GLY J 1 160 ? 9.746 82.106 49.508 1.00 30.03 160 GLY J C 1
ATOM 15936 O O . GLY J 1 160 ? 10.228 82.348 48.377 1.00 25.61 160 GLY J O 1
ATOM 15937 N N . SER J 1 161 ? 9.041 81.026 49.828 1.00 27.48 161 SER J N 1
ATOM 15938 C CA . SER J 1 161 ? 8.679 79.972 48.855 1.00 28.08 161 SER J CA 1
ATOM 15939 C C . SER J 1 161 ? 7.783 80.593 47.792 1.00 28.92 161 SER J C 1
ATOM 15940 O O . SER J 1 161 ? 6.810 81.349 48.144 1.00 28.26 161 SER J O 1
ATOM 15943 N N . TRP J 1 162 ? 8.045 80.285 46.528 1.00 26.42 162 TRP J N 1
ATOM 15944 C CA . TRP J 1 162 ? 7.170 80.742 45.429 1.00 26.77 162 TRP J CA 1
ATOM 15945 C C . TRP J 1 162 ? 5.857 79.944 45.401 1.00 27.83 162 TRP J C 1
ATOM 15946 O O . TRP J 1 162 ? 4.814 80.552 45.042 1.00 29.65 162 TRP J O 1
ATOM 15957 N N . THR J 1 163 ? 5.861 78.644 45.714 1.00 27.88 163 THR J N 1
ATOM 15958 C CA . THR J 1 163 ? 4.659 77.792 45.477 1.00 26.23 163 THR J CA 1
ATOM 15959 C C . THR J 1 163 ? 4.165 77.076 46.733 1.00 26.94 163 THR J C 1
ATOM 15960 O O . THR J 1 163 ? 3.078 76.495 46.632 1.00 28.46 163 THR J O 1
ATOM 15964 N N . HIS J 1 164 ? 4.933 77.038 47.825 1.00 27.55 164 HIS J N 1
ATOM 15965 C CA . HIS J 1 164 ? 4.554 76.248 49.026 1.00 26.84 164 HIS J CA 1
ATOM 15966 C C . HIS J 1 164 ? 4.042 77.233 50.108 1.00 27.61 164 HIS J C 1
ATOM 15967 O O . HIS J 1 164 ? 4.824 78.106 50.559 1.00 26.75 164 HIS J O 1
ATOM 15974 N N . HIS J 1 165 ? 2.790 77.052 50.524 1.00 29.31 165 HIS J N 1
ATOM 15975 C CA . HIS J 1 165 ? 2.200 77.791 51.666 1.00 29.17 165 HIS J CA 1
ATOM 15976 C C . HIS J 1 165 ? 2.721 77.268 52.997 1.00 29.02 165 HIS J C 1
ATOM 15977 O O . HIS J 1 165 ? 3.482 76.288 53.026 1.00 26.39 165 HIS J O 1
ATOM 15984 N N . SER J 1 166 ? 2.294 77.896 54.100 1.00 29.50 166 SER J N 1
ATOM 15985 C CA . SER J 1 166 ? 2.862 77.728 55.471 1.00 27.96 166 SER J CA 1
ATOM 15986 C C . SER J 1 166 ? 2.668 76.308 55.983 1.00 28.72 166 SER J C 1
ATOM 15987 O O . SER J 1 166 ? 3.404 75.924 56.886 1.00 31.59 166 SER J O 1
ATOM 15990 N N . ARG J 1 167 ? 1.708 75.521 55.473 1.00 28.82 167 ARG J N 1
ATOM 15991 C CA . ARG J 1 167 ? 1.542 74.127 55.948 1.00 29.47 167 ARG J CA 1
ATOM 15992 C C . ARG J 1 167 ? 2.565 73.212 55.263 1.00 28.55 167 ARG J C 1
ATOM 15993 O O . ARG J 1 167 ? 2.711 72.062 55.724 1.00 29.43 167 ARG J O 1
ATOM 16001 N N . GLU J 1 168 ? 3.314 73.709 54.271 1.00 27.81 168 GLU J N 1
ATOM 16002 C CA . GLU J 1 168 ? 4.310 72.900 53.518 1.00 26.77 168 GLU J CA 1
ATOM 16003 C C . GLU J 1 168 ? 5.727 73.403 53.781 1.00 26.30 168 GLU J C 1
ATOM 16004 O O . GLU J 1 168 ? 6.594 72.560 54.003 1.00 28.33 168 GLU J O 1
ATOM 16010 N N . ILE J 1 169 ? 5.943 74.718 53.746 1.00 26.66 169 ILE J N 1
ATOM 16011 C CA . ILE J 1 169 ? 7.259 75.326 54.071 1.00 27.52 169 ILE J CA 1
ATOM 16012 C C . ILE J 1 169 ? 7.037 76.448 55.077 1.00 28.08 169 ILE J C 1
ATOM 16013 O O . ILE J 1 169 ? 6.219 77.338 54.792 1.00 32.10 169 ILE J O 1
ATOM 16018 N N . SER J 1 170 ? 7.778 76.426 56.163 1.00 27.11 170 SER J N 1
ATOM 16019 C CA . SER J 1 170 ? 7.927 77.605 57.047 1.00 27.63 170 SER J CA 1
ATOM 16020 C C . SER J 1 170 ? 9.317 78.189 56.812 1.00 30.98 170 SER J C 1
ATOM 16021 O O . SER J 1 170 ? 10.255 77.418 56.598 1.00 32.43 170 SER J O 1
ATOM 16024 N N . VAL J 1 171 ? 9.420 79.514 56.786 1.00 28.73 171 VAL J N 1
ATOM 16025 C CA . VAL J 1 171 ? 10.732 80.215 56.669 1.00 33.45 171 VAL J CA 1
ATOM 16026 C C . VAL J 1 171 ? 10.962 81.022 57.950 1.00 40.48 171 VAL J C 1
ATOM 16027 O O . VAL J 1 171 ? 10.046 81.724 58.360 1.00 38.64 171 VAL J O 1
ATOM 16031 N N . ASP J 1 172 ? 12.137 80.860 58.544 1.00 35.94 172 ASP J N 1
ATOM 16032 C CA . ASP J 1 172 ? 12.557 81.582 59.754 1.00 38.07 172 ASP J CA 1
ATOM 16033 C C . ASP J 1 172 ? 13.948 82.151 59.552 1.00 37.61 172 ASP J C 1
ATOM 16034 O O . ASP J 1 172 ? 14.808 81.465 58.977 1.00 35.62 172 ASP J O 1
ATOM 16039 N N . PRO J 1 173 ? 14.199 83.381 60.042 1.00 33.86 173 PRO J N 1
ATOM 16040 C CA . PRO J 1 173 ? 15.575 83.848 60.158 1.00 41.21 173 PRO J CA 1
ATOM 16041 C C . PRO J 1 173 ? 16.294 82.974 61.194 1.00 43.19 173 PRO J C 1
ATOM 16042 O O . PRO J 1 173 ? 15.636 82.374 61.989 1.00 49.97 173 PRO J O 1
ATOM 16046 N N . THR J 1 174 ? 17.626 82.913 61.194 1.00 50.82 174 THR J N 1
ATOM 16047 C CA . THR J 1 174 ? 18.416 82.131 62.200 1.00 57.54 174 THR J CA 1
ATOM 16048 C C . THR J 1 174 ? 18.553 82.898 63.522 1.00 59.07 174 THR J C 1
ATOM 16049 O O . THR J 1 174 ? 18.486 84.140 63.470 1.00 64.18 174 THR J O 1
ATOM 16053 N N . SER J 1 178 ? 26.168 87.370 65.477 1.00 104.70 178 SER J N 1
ATOM 16054 C CA . SER J 1 178 ? 27.529 87.891 65.183 1.00 103.36 178 SER J CA 1
ATOM 16055 C C . SER J 1 178 ? 27.468 88.987 64.093 1.00 94.77 178 SER J C 1
ATOM 16056 O O . SER J 1 178 ? 26.376 89.228 63.573 1.00 90.76 178 SER J O 1
ATOM 16059 N N . ASP J 1 179 ? 28.598 89.635 63.825 1.00 101.34 179 ASP J N 1
ATOM 16060 C CA . ASP J 1 179 ? 28.661 91.029 63.299 1.00 107.95 179 ASP J CA 1
ATOM 16061 C C . ASP J 1 179 ? 27.980 91.083 61.929 1.00 100.92 179 ASP J C 1
ATOM 16062 O O . ASP J 1 179 ? 28.309 90.256 61.068 1.00 82.13 179 ASP J O 1
ATOM 16067 N N . ASP J 1 180 ? 27.085 92.063 61.729 1.00 96.89 180 ASP J N 1
ATOM 16068 C CA . ASP J 1 180 ? 26.358 92.310 60.453 1.00 91.74 180 ASP J CA 1
ATOM 16069 C C . ASP J 1 180 ? 27.331 92.506 59.288 1.00 81.25 180 ASP J C 1
ATOM 16070 O O . ASP J 1 180 ? 26.972 92.179 58.160 1.00 84.04 180 ASP J O 1
ATOM 16075 N N . SER J 1 181 ? 28.518 93.052 59.549 1.00 73.51 181 SER J N 1
ATOM 16076 C CA . SER J 1 181 ? 29.546 93.400 58.544 1.00 71.76 181 SER J CA 1
ATOM 16077 C C . SER J 1 181 ? 30.657 92.353 58.550 1.00 68.27 181 SER J C 1
ATOM 16078 O O . SER J 1 181 ? 31.756 92.657 57.988 1.00 69.47 181 SER J O 1
ATOM 16081 N N . GLU J 1 182 ? 30.457 91.200 59.189 1.00 62.60 182 GLU J N 1
ATOM 16082 C CA . GLU J 1 182 ? 31.578 90.258 59.470 1.00 61.94 182 GLU J CA 1
ATOM 16083 C C . GLU J 1 182 ? 32.255 89.847 58.160 1.00 56.65 182 GLU J C 1
ATOM 16084 O O . GLU J 1 182 ? 33.487 89.704 58.171 1.00 66.25 182 GLU J O 1
ATOM 16090 N N . TYR J 1 183 ? 31.496 89.635 57.080 1.00 45.70 183 TYR J N 1
ATOM 16091 C CA . TYR J 1 183 ? 32.056 89.166 55.783 1.00 47.39 183 TYR J CA 1
ATOM 16092 C C . TYR J 1 183 ? 31.983 90.279 54.739 1.00 40.57 183 TYR J C 1
ATOM 16093 O O . TYR J 1 183 ? 32.321 90.030 53.565 1.00 37.77 183 TYR J O 1
ATOM 16102 N N . PHE J 1 184 ? 31.523 91.466 55.124 1.00 37.85 184 PHE J N 1
ATOM 16103 C CA . PHE J 1 184 ? 31.294 92.586 54.182 1.00 39.77 184 PHE J CA 1
ATOM 16104 C C . PHE J 1 184 ? 32.634 93.149 53.725 1.00 41.43 184 PHE J C 1
ATOM 16105 O O . PHE J 1 184 ? 33.541 93.352 54.557 1.00 40.11 184 PHE J O 1
ATOM 16113 N N . SER J 1 185 ? 32.764 93.402 52.424 1.00 37.73 185 SER J N 1
ATOM 16114 C CA . SER J 1 185 ? 34.010 93.908 51.818 1.00 37.97 185 SER J CA 1
ATOM 16115 C C . SER J 1 185 ? 34.375 95.273 52.413 1.00 40.41 185 SER J C 1
ATOM 16116 O O . SER J 1 185 ? 33.566 96.215 52.321 1.00 34.40 185 SER J O 1
ATOM 16119 N N . GLN J 1 186 ? 35.604 95.405 52.882 1.00 43.01 186 GLN J N 1
ATOM 16120 C CA . GLN J 1 186 ? 36.152 96.699 53.365 1.00 45.60 186 GLN J CA 1
ATOM 16121 C C . GLN J 1 186 ? 36.351 97.642 52.169 1.00 46.58 186 GLN J C 1
ATOM 16122 O O . GLN J 1 186 ? 36.520 98.850 52.403 1.00 44.93 186 GLN J O 1
ATOM 16128 N N . TYR J 1 187 ? 36.296 97.145 50.926 1.00 38.92 187 TYR J N 1
ATOM 16129 C CA . TYR J 1 187 ? 36.606 97.940 49.710 1.00 37.99 187 TYR J CA 1
ATOM 16130 C C . TYR J 1 187 ? 35.345 98.480 49.034 1.00 40.87 187 TYR J C 1
ATOM 16131 O O . TYR J 1 187 ? 35.470 99.273 48.093 1.00 44.00 187 TYR J O 1
ATOM 16140 N N . SER J 1 188 ? 34.158 98.084 49.488 1.00 38.05 188 SER J N 1
ATOM 16141 C CA . SER J 1 188 ? 32.884 98.658 49.005 1.00 35.00 188 SER J CA 1
ATOM 16142 C C . SER J 1 188 ? 32.921 100.179 49.198 1.00 41.49 188 SER J C 1
ATOM 16143 O O . SER J 1 188 ? 33.546 100.624 50.177 1.00 38.32 188 SER J O 1
ATOM 16146 N N . ARG J 1 189 ? 32.245 100.926 48.328 1.00 41.74 189 ARG J N 1
ATOM 16147 C CA . ARG J 1 189 ? 31.994 102.384 48.511 1.00 45.59 189 ARG J CA 1
ATOM 16148 C C . ARG J 1 189 ? 31.019 102.590 49.672 1.00 47.10 189 ARG J C 1
ATOM 16149 O O . ARG J 1 189 ? 30.867 103.746 50.126 1.00 42.51 189 ARG J O 1
ATOM 16157 N N . PHE J 1 190 ? 30.338 101.525 50.113 1.00 42.71 190 PHE J N 1
ATOM 16158 C CA . PHE J 1 190 ? 29.261 101.597 51.127 1.00 36.93 190 PHE J CA 1
ATOM 16159 C C . PHE J 1 190 ? 29.707 100.871 52.388 1.00 38.92 190 PHE J C 1
ATOM 16160 O O . PHE J 1 190 ? 30.684 100.105 52.367 1.00 38.74 190 PHE J O 1
ATOM 16168 N N . GLU J 1 191 ? 28.996 101.135 53.482 1.00 37.55 191 GLU J N 1
ATOM 16169 C CA . GLU J 1 191 ? 29.210 100.456 54.771 1.00 39.54 191 GLU J CA 1
ATOM 16170 C C . GLU J 1 191 ? 27.849 100.101 55.342 1.00 38.76 191 GLU J C 1
ATOM 16171 O O . GLU J 1 191 ? 26.867 100.804 55.041 1.00 40.03 191 GLU J O 1
ATOM 16177 N N . ILE J 1 192 ? 27.818 99.027 56.126 1.00 38.50 192 ILE J N 1
ATOM 16178 C CA . ILE J 1 192 ? 26.584 98.521 56.773 1.00 41.68 192 ILE J CA 1
ATOM 16179 C C . ILE J 1 192 ? 26.497 99.170 58.150 1.00 42.33 192 ILE J C 1
ATOM 16180 O O . ILE J 1 192 ? 27.469 99.024 58.927 1.00 42.48 192 ILE J O 1
ATOM 16185 N N . LEU J 1 193 ? 25.354 99.777 58.446 1.00 43.66 193 LEU J N 1
ATOM 16186 C CA . LEU J 1 193 ? 25.036 100.353 59.773 1.00 44.99 193 LEU J CA 1
ATOM 16187 C C . LEU J 1 193 ? 24.299 99.303 60.594 1.00 45.04 193 LEU J C 1
ATOM 16188 O O . LEU J 1 193 ? 24.561 99.221 61.818 1.00 43.18 193 LEU J O 1
ATOM 16193 N N . ASP J 1 194 ? 23.412 98.523 59.956 1.00 42.12 194 ASP J N 1
ATOM 16194 C CA . ASP J 1 194 ? 22.593 97.537 60.693 1.00 46.39 194 ASP J CA 1
ATOM 16195 C C . ASP J 1 194 ? 21.929 96.568 59.712 1.00 44.77 194 ASP J C 1
ATOM 16196 O O . ASP J 1 194 ? 21.591 96.975 58.584 1.00 39.90 194 ASP J O 1
ATOM 16201 N N . VAL J 1 195 ? 21.719 95.342 60.165 1.00 43.95 195 VAL J N 1
ATOM 16202 C CA . VAL J 1 195 ? 20.890 94.328 59.459 1.00 46.73 195 VAL J CA 1
ATOM 16203 C C . VAL J 1 195 ? 19.925 93.747 60.479 1.00 45.69 195 VAL J C 1
ATOM 16204 O O . VAL J 1 195 ? 20.396 93.298 61.527 1.00 48.31 195 VAL J O 1
ATOM 16208 N N . THR J 1 196 ? 18.627 93.774 60.196 1.00 46.22 196 THR J N 1
ATOM 16209 C CA . THR J 1 196 ? 17.586 93.133 61.029 1.00 42.82 196 THR J CA 1
ATOM 16210 C C . THR J 1 196 ? 16.797 92.178 60.126 1.00 41.86 196 THR J C 1
ATOM 16211 O O . THR J 1 196 ? 16.679 92.449 58.902 1.00 41.19 196 THR J O 1
ATOM 16215 N N . GLN J 1 197 ? 16.287 91.087 60.692 1.00 40.14 197 GLN J N 1
ATOM 16216 C CA . GLN J 1 197 ? 15.620 89.992 59.957 1.00 46.66 197 GLN J CA 1
ATOM 16217 C C . GLN J 1 197 ? 14.340 89.635 60.711 1.00 48.31 197 GLN J C 1
ATOM 16218 O O . GLN J 1 197 ? 14.493 89.191 61.870 1.00 61.02 197 GLN J O 1
ATOM 16224 N N . LYS J 1 198 ? 13.155 89.777 60.081 1.00 39.42 198 LYS J N 1
ATOM 16225 C CA . LYS J 1 198 ? 11.872 89.335 60.672 1.00 39.26 198 LYS J CA 1
ATOM 16226 C C . LYS J 1 198 ? 11.139 88.324 59.784 1.00 38.08 198 LYS J C 1
ATOM 16227 O O . LYS J 1 198 ? 11.200 88.417 58.574 1.00 39.71 198 LYS J O 1
ATOM 16233 N N . LYS J 1 199 ? 10.440 87.377 60.390 1.00 41.26 199 LYS J N 1
ATOM 16234 C CA . LYS J 1 199 ? 9.432 86.521 59.712 1.00 39.18 199 LYS J CA 1
ATOM 16235 C C . LYS J 1 199 ? 8.194 87.366 59.406 1.00 41.15 199 LYS J C 1
ATOM 16236 O O . LYS J 1 199 ? 7.728 88.068 60.302 1.00 43.68 199 LYS J O 1
ATOM 16242 N N . ASN J 1 200 ? 7.642 87.234 58.190 1.00 33.58 200 ASN J N 1
ATOM 16243 C CA . ASN J 1 200 ? 6.245 87.660 57.863 1.00 31.40 200 ASN J CA 1
ATOM 16244 C C . ASN J 1 200 ? 5.432 86.481 57.314 1.00 35.10 200 ASN J C 1
ATOM 16245 O O . ASN J 1 200 ? 6.010 85.646 56.730 1.00 33.95 200 ASN J O 1
ATOM 16250 N N . SER J 1 201 ? 4.141 86.451 57.670 1.00 33.44 201 SER J N 1
ATOM 16251 C CA . SER J 1 201 ? 3.173 85.441 57.179 1.00 30.92 201 SER J CA 1
ATOM 16252 C C . SER J 1 201 ? 1.985 86.190 56.570 1.00 35.87 201 SER J C 1
ATOM 16253 O O . SER J 1 201 ? 1.538 87.192 57.226 1.00 35.57 201 SER J O 1
ATOM 16256 N N . VAL J 1 202 ? 1.741 85.964 55.292 1.00 32.55 202 VAL J N 1
ATOM 16257 C CA . VAL J 1 202 ? 0.862 86.864 54.482 1.00 34.99 202 VAL J CA 1
ATOM 16258 C C . VAL J 1 202 ? -0.184 85.943 53.865 1.00 38.07 202 VAL J C 1
ATOM 16259 O O . VAL J 1 202 ? 0.188 84.877 53.322 1.00 31.66 202 VAL J O 1
ATOM 16263 N N . THR J 1 203 ? -1.441 86.329 54.034 1.00 35.32 203 THR J N 1
ATOM 16264 C CA . THR J 1 203 ? -2.563 85.732 53.284 1.00 34.75 203 THR J CA 1
ATOM 16265 C C . THR J 1 203 ? -3.041 86.776 52.285 1.00 38.38 203 THR J C 1
ATOM 16266 O O . THR J 1 203 ? -3.251 87.940 52.665 1.00 33.20 203 THR J O 1
ATOM 16270 N N . TYR J 1 204 ? -3.031 86.380 51.016 1.00 37.39 204 TYR J N 1
ATOM 16271 C CA . TYR J 1 204 ? -3.423 87.251 49.882 1.00 41.90 204 TYR J CA 1
ATOM 16272 C C . TYR J 1 204 ? -4.907 86.992 49.581 1.00 39.67 204 TYR J C 1
ATOM 16273 O O . TYR J 1 204 ? -5.392 85.881 49.926 1.00 47.14 204 TYR J O 1
ATOM 16282 N N . SER J 1 205 ? -5.634 87.969 49.037 1.00 50.35 205 SER J N 1
ATOM 16283 C CA . SER J 1 205 ? -7.106 87.891 48.755 1.00 50.97 205 SER J CA 1
ATOM 16284 C C . SER J 1 205 ? -7.437 86.714 47.814 1.00 53.64 205 SER J C 1
ATOM 16285 O O . SER J 1 205 ? -8.511 86.121 47.949 1.00 56.14 205 SER J O 1
ATOM 16288 N N . CYS J 1 206 ? -6.533 86.388 46.893 1.00 53.75 206 CYS J N 1
ATOM 16289 C CA . CYS J 1 206 ? -6.701 85.351 45.834 1.00 54.48 206 CYS J CA 1
ATOM 16290 C C . CYS J 1 206 ? -6.972 83.975 46.444 1.00 55.61 206 CYS J C 1
ATOM 16291 O O . CYS J 1 206 ? -7.723 83.209 45.839 1.00 54.97 206 CYS J O 1
ATOM 16294 N N . CYS J 1 207 ? -6.379 83.674 47.587 1.00 52.92 207 CYS J N 1
ATOM 16295 C CA . CYS J 1 207 ? -5.947 82.300 47.977 1.00 53.79 207 CYS J CA 1
ATOM 16296 C C . CYS J 1 207 ? -6.103 82.112 49.486 1.00 49.27 207 CYS J C 1
ATOM 16297 O O . CYS J 1 207 ? -5.840 83.038 50.244 1.00 42.82 207 CYS J O 1
ATOM 16300 N N . PRO J 1 208 ? -6.584 80.947 49.957 1.00 46.27 208 PRO J N 1
ATOM 16301 C CA . PRO J 1 208 ? -6.924 80.774 51.373 1.00 47.29 208 PRO J CA 1
ATOM 16302 C C . PRO J 1 208 ? -5.704 80.613 52.298 1.00 51.37 208 PRO J C 1
ATOM 16303 O O . PRO J 1 208 ? -5.799 80.788 53.467 1.00 46.74 208 PRO J O 1
ATOM 16307 N N . GLU J 1 209 ? -4.566 80.163 51.759 1.00 41.90 209 GLU J N 1
ATOM 16308 C CA . GLU J 1 209 ? -3.403 79.745 52.587 1.00 38.97 209 GLU J CA 1
ATOM 16309 C C . GLU J 1 209 ? -2.548 80.946 52.924 1.00 33.51 209 GLU J C 1
ATOM 16310 O O . GLU J 1 209 ? -2.548 81.889 52.130 1.00 34.47 209 GLU J O 1
ATOM 16316 N N . ALA J 1 210 ? -1.782 80.879 54.007 1.00 31.10 210 ALA J N 1
ATOM 16317 C CA . ALA J 1 210 ? -0.722 81.859 54.350 1.00 30.49 210 ALA J CA 1
ATOM 16318 C C . ALA J 1 210 ? 0.623 81.442 53.726 1.00 27.87 210 ALA J C 1
ATOM 16319 O O . ALA J 1 210 ? 0.842 80.248 53.665 1.00 35.07 210 ALA J O 1
ATOM 16321 N N . TYR J 1 211 ? 1.421 82.398 53.278 1.00 27.96 211 TYR J N 1
ATOM 16322 C CA . TYR J 1 211 ? 2.795 82.237 52.756 1.00 30.09 211 TYR J CA 1
ATOM 16323 C C . TYR J 1 211 ? 3.784 82.973 53.641 1.00 34.36 211 TYR J C 1
ATOM 16324 O O . TYR J 1 211 ? 3.537 84.134 54.041 1.00 34.56 211 TYR J O 1
ATOM 16333 N N . GLU J 1 212 ? 4.844 82.273 53.991 1.00 30.02 212 GLU J N 1
ATOM 16334 C CA . GLU J 1 212 ? 5.871 82.839 54.889 1.00 31.42 212 GLU J CA 1
ATOM 16335 C C . GLU J 1 212 ? 6.902 83.534 54.038 1.00 32.24 212 GLU J C 1
ATOM 16336 O O . GLU J 1 212 ? 7.213 83.072 52.929 1.00 33.79 212 GLU J O 1
ATOM 16342 N N . ASP J 1 213 ? 7.500 84.573 54.581 1.00 28.50 213 ASP J N 1
ATOM 16343 C CA . ASP J 1 213 ? 8.770 85.120 54.024 1.00 29.39 213 ASP J CA 1
ATOM 16344 C C . ASP J 1 213 ? 9.634 85.612 55.169 1.00 35.89 213 ASP J C 1
ATOM 16345 O O . ASP J 1 213 ? 9.152 85.697 56.293 1.00 37.57 213 ASP J O 1
ATOM 16350 N N . VAL J 1 214 ? 10.906 85.790 54.894 1.00 31.64 214 VAL J N 1
ATOM 16351 C CA . VAL J 1 214 ? 11.875 86.461 55.801 1.00 29.37 214 VAL J CA 1
ATOM 16352 C C . VAL J 1 214 ? 12.164 87.804 55.158 1.00 33.08 214 VAL J C 1
ATOM 16353 O O . VAL J 1 214 ? 12.389 87.860 53.917 1.00 31.39 214 VAL J O 1
ATOM 16357 N N . GLU J 1 215 ? 12.046 88.865 55.931 1.00 29.53 215 GLU J N 1
ATOM 16358 C CA . GLU J 1 215 ? 12.260 90.236 55.478 1.00 31.29 215 GLU J CA 1
ATOM 16359 C C . GLU J 1 215 ? 13.574 90.677 56.115 1.00 31.54 215 GLU J C 1
ATOM 16360 O O . GLU J 1 215 ? 13.639 90.721 57.357 1.00 33.62 215 GLU J O 1
ATOM 16366 N N . VAL J 1 216 ? 14.558 90.958 55.266 1.00 31.69 216 VAL J N 1
ATOM 16367 C CA . VAL J 1 216 ? 15.900 91.409 55.712 1.00 33.37 216 VAL J CA 1
ATOM 16368 C C . VAL J 1 216 ? 15.990 92.910 55.449 1.00 34.17 216 VAL J C 1
ATOM 16369 O O . VAL J 1 216 ? 15.841 93.328 54.266 1.00 35.23 216 VAL J O 1
ATOM 16373 N N . SER J 1 217 ? 16.198 93.704 56.506 1.00 34.26 217 SER J N 1
ATOM 16374 C CA . SER J 1 217 ? 16.366 95.184 56.376 1.00 35.59 217 SER J CA 1
ATOM 16375 C C . SER J 1 217 ? 17.851 95.538 56.433 1.00 33.67 217 SER J C 1
ATOM 16376 O O . SER J 1 217 ? 18.464 95.310 57.472 1.00 39.11 217 SER J O 1
ATOM 16379 N N . LEU J 1 218 ? 18.403 95.993 55.318 1.00 35.11 218 LEU J N 1
ATOM 16380 C CA . LEU J 1 218 ? 19.832 96.370 55.180 1.00 35.41 218 LEU J CA 1
ATOM 16381 C C . LEU J 1 218 ? 19.920 97.901 55.297 1.00 33.50 218 LEU J C 1
ATOM 16382 O O . LEU J 1 218 ? 19.493 98.607 54.361 1.00 35.33 218 LEU J O 1
ATOM 16387 N N . ASN J 1 219 ? 20.423 98.377 56.426 1.00 38.11 219 ASN J N 1
ATOM 16388 C CA . ASN J 1 219 ? 20.647 99.829 56.679 1.00 37.34 219 ASN J CA 1
ATOM 16389 C C . ASN J 1 219 ? 22.102 100.105 56.314 1.00 33.92 219 ASN J C 1
ATOM 16390 O O . ASN J 1 219 ? 23.008 99.517 56.953 1.00 36.95 219 ASN J O 1
ATOM 16395 N N . PHE J 1 220 ? 22.323 100.888 55.266 1.00 36.14 220 PHE J N 1
ATOM 16396 C CA . PHE J 1 220 ? 23.678 101.111 54.713 1.00 35.80 220 PHE J CA 1
ATOM 16397 C C . PHE J 1 220 ? 23.811 102.565 54.278 1.00 37.77 220 PHE J C 1
ATOM 16398 O O . PHE J 1 220 ? 22.797 103.256 54.070 1.00 36.55 220 PHE J O 1
ATOM 16406 N N . ARG J 1 221 ? 25.052 103.007 54.117 1.00 38.43 221 ARG J N 1
ATOM 16407 C CA . ARG J 1 221 ? 25.299 104.379 53.618 1.00 43.71 221 ARG J CA 1
ATOM 16408 C C . ARG J 1 221 ? 26.594 104.417 52.820 1.00 43.26 221 ARG J C 1
ATOM 16409 O O . ARG J 1 221 ? 27.443 103.528 53.008 1.00 43.67 221 ARG J O 1
ATOM 16417 N N . LYS J 1 222 ? 26.712 105.442 51.981 1.00 47.17 222 LYS J N 1
ATOM 16418 C CA . LYS J 1 222 ? 27.960 105.787 51.265 1.00 51.93 222 LYS J CA 1
ATOM 16419 C C . LYS J 1 222 ? 29.000 106.218 52.297 1.00 52.24 222 LYS J C 1
ATOM 16420 O O . LYS J 1 222 ? 28.670 106.992 53.203 1.00 46.78 222 LYS J O 1
ATOM 16426 N N . LYS J 1 223 ? 30.214 105.691 52.196 1.00 51.98 223 LYS J N 1
ATOM 16427 C CA . LYS J 1 223 ? 31.355 106.156 53.019 1.00 57.69 223 LYS J CA 1
ATOM 16428 C C . LYS J 1 223 ? 31.738 107.540 52.500 1.00 57.07 223 LYS J C 1
ATOM 16429 O O . LYS J 1 223 ? 31.972 108.325 53.386 1.00 76.52 223 LYS J O 1
#

Solvent-accessible surface area: 83092 Å² total; per-residue (Å²): 82,58,40,15,36,3,10,50,51,6,162,54,20,6,38,59,47,19,7,12,36,76,148,139,129,56,7,68,2,31,1,4,4,62,3,17,4,3,19,110,29,55,80,121,28,26,39,2,7,0,2,0,21,22,54,3,26,6,60,3,123,80,6,37,32,99,44,71,134,19,26,94,57,0,8,1,22,31,94,16,3,13,46,13,9,25,10,16,35,29,9,3,6,106,56,57,24,18,13,33,70,38,0,20,0,29,16,75,0,64,0,59,24,64,3,8,10,50,9,97,0,6,1,45,0,63,19,6,92,74,153,93,12,1,60,0,70,0,63,3,0,3,35,13,8,13,32,149,8,2,18,0,48,38,113,99,99,58,48,99,50,27,20,124,41,6,102,11,55,19,65,60,21,62,47,116,110,71,62,47,90,22,75,64,27,128,45,30,28,37,0,0,15,1,17,0,30,0,68,66,99,96,83,56,39,15,12,3,4,42,47,8,101,49,29,28,50,46,53,21,8,19,36,76,172,123,142,59,9,64,0,29,0,4,4,49,2,13,4,3,21,76,27,46,101,116,30,26,20,0,9,0,1,0,28,23,18,4,26,6,55,8,118,102,15,47,30,80,45,70,144,20,26,96,62,1,8,1,22,27,94,14,6,16,50,12,10,27,10,17,36,30,10,2,26,109,61,72,35,15,13,36,88,39,0,17,0,41,15,89,0,80,0,39,24,25,4,7,9,44,8,53,0,6,0,43,0,74,27,5,70,65,116,87,11,0,61,0,66,0,62,3,0,3,32,9,8,12,31,148,7,1,14,0,42,41,99,146,64,47,97,48,21,20,124,39,4,100,16,58,20,64,61,20,71,44,97,98,65,64,50,88,21,68,59,30,130,50,30,30,29,0,0,7,0,15,1,30,0,42,60,81,66,83,96,171,202,83,54,31,15,33,3,9,49,50,6,100,50,22,6,37,58,54,19,7,16,41,71,186,140,143,52,8,64,0,23,2,21,4,44,8,15,4,3,19,106,29,54,78,122,31,26,34,2,7,0,1,0,30,22,32,2,30,2,45,2,130,84,6,48,31,111,50,68,144,22,24,83,61,0,9,1,24,32,96,20,5,13,41,8,10,26,8,18,36,28,8,2,8,124,58,57,34,16,13,35,86,39,0,14,0,35,11,94,0,70,1,44,20,26,3,7,10,52,8,98,0,7,1,45,0,62,20,6,89,71,152,87,11,0,63,0,79,0,60,3,0,3,34,9,8,10,34,164,8,1,15,0,38,23,140,133,62,52,92,47,25,18,121,39,5,110,14,53,20,65,62,20,56,46,136,101,70,62,46,87,22,53,65,24,125,44,29,29,29,0,0,29,1,24,0,31,0,64,86,82,129,84,56,37,17,18,2,9,24,46,8,97,42,25,25,50,51,51,21,8,20,42,88,158,139,128,55,7,62,0,30,0,5,4,37,2,15,3,3,13,115,34,66,80,123,28,26,44,3,3,0,1,1,29,21,20,2,29,2,36,8,134,100,13,47,30,96,46,63,142,20,27,94,57,0,8,1,22,27,94,17,5,17,47,12,10,28,9,18,38,19,8,4,5,111,60,48,45,13,14,38,84,37,1,17,0,41,15,73,0,68,0,42,22,25,3,7,10,31,9,108,0,6,1,42,0,62,20,4,92,72,149,88,12,0,64,0,71,0,70,3,0,2,29,14,8,12,30,146,7,1,14,1,40,37,54,189,115,104,58,45,86,47,26,19,121,40,6,93,2,54,18,65,62,18,48,44,132,97,53,74,55,83,37,116,92,40,124,46,25,45,27,8,0,30,0,23,0,30,0,63,75,85,127,81,54,37,14,33,4,8,46,50,7,84,51,28,26,69,51,46,20,7,15,43,67,163,145,131,57,8,64,0,31,0,0,0,32,0,15,3,3,18,96,31,53,81,124,32,26,18,0,17,0,2,1,22,22,34,2,25,6,40,8,142,98,15,48,31,96,46,71,132,21,26,94,57,0,9,1,23,31,94,15,7,16,41,9,9,27,8,18,54,30,6,3,28,109,62,53,37,17,13,36,86,39,1,18,0,28,15,71,0,66,0,56,20,56,3,6,10,51,10,44,0,8,2,42,0,62,19,6,100,75,152,92,13,0,58,0,79,0,68,4,0,2,27,11,8,11,26,148,6,2,13,0,40,38,106,127,32,50,98,67,32,19,123,40,5,82,10,53,30,66,73,22,71,32,116,90,30,73,50,87,51,107,92,45,125,46,26,45,25,13,0,8,1,20,0,30,0,70,83,122,84,57,42,16,35,3,11,53,52,6,168,54,18,5,42,59,56,23,6,14,32,58,156,128,130,60,10,67,0,28,0,2,5,20,1,16,4,2,14,105,32,49,109,100,26,30,19,0,17,0,2,1,22,20,39,2,20,7,64,2,130,72,6,49,31,113,49,70,136,23,28,83,54,1,8,2,22,37,96,14,4,13,40,8,10,26,12,17,34,29,7,1,28,102,56,51,30,17,14,34,69,36,0,18,0,20,11,97,0,63,0,56,19,62,3,8,11,41,9,44,0,8,1,42,0,75,29,6,93,72,152,80,12,0,60,0,78,0,59,1,0,3,30,13,8,8,34,168,7,1,16,0,48,48,27,135,44,149,25,94,46,45,95,44,26,21,121,41,5,85,9,54,19,64,62,21,75,54,108,97,62,65,44,81,23,57,54,38,121,37,33,37,30,0,0,11,0,20,0,31,1,71,87,132,84,54,30,11,32,3,12,35,49,9,113,44,31,27,53,48,53,21,7,14,42,70,160,140,108,57,8,67,1,32,1,7,5,25,2,10,4,4,8,98,33,64,79,114,31,25,17,0,7,0,0,1,26,24,18,3,38,7,45,9,140,105,15,47,32,84,45,62,140,19,23,92,44,0,8,1,24,32,95,16,6,16,42,8,10,27,10,17,35,28,9,2,29,104,62,65,36,15,14,36,87,38,0,18,0,37,16,57,0,85,1,45,20,27,2,6,9,55,9,56,0,6,1,41,0,62,20,6,101,70,152,85,11,0,60,0,89,0,66,3,0,3,34,12,8,16,33,165,8,2,15,0,50,45,20,137,112,155,42,92,36,43,100,52,23,20,122,34,4,70,8,53,20,66,62,12,71,28,152,86,66,62,44,93,22,72,54,24,130,38,26,24,28,0,0,10,1,23,0,30,1,62,90,72,86,157,120,118,180,196,82,52,34,15,33,3,7,53,52,7,97,52,17,5,55,49,50,25,7,23,44,110,171,142,170,56,8,68,1,31,0,0,0,3,0,12,4,3,18,86,29,50,77,118,31,26,18,0,14,0,1,0,29,24,22,3,42,9,65,2,119,78,6,33,32,93,44,71,142,18,26,93,50,0,8,1,21,38,95,15,5,13,40,8,11,24,10,15,34,27,9,2,23,84,55,60,32,16,13,37,95,39,1,18,0,42,17,76,0,89,2,36,21,23,4,7,9,59,9,38,0,6,1,45,0,63,19,5,98,76,141,92,12,0,64,0,102,0,75,2,0,3,32,10,8,12,33,160,7,1,14,0,45,36,25,146,138,43,116,8,11,61,120,42,33,19,125,50,4,96,11,48,32,68,73,22,47,19,131,100,70,59,45,90,21,61,56,30,127,47,29,26,30,0,0,9,0,16,0,30,1,51,88,76,64,252,52,194,158,140,82,149,83,58,40,11,32,3,12,72,49,6,154,56,19,7,38,63,49,20,7,11,34,73,153,132,134,58,9,64,0,29,0,5,3,37,2,15,3,4,16,108,30,57,81,127,29,27,42,3,7,0,0,0,30,23,23,2,28,2,48,2,118,80,6,40,32,101,45,71,139,19,28,95,54,0,7,1,24,32,96,18,5,12,40,9,11,26,9,19,44,28,8,3,7,112,61,51,34,13,13,36,84,38,1,16,0,42,15,76,0,67,0,36,18,25,3,6,10,49,9,97,0,5,0,41,0,62,20,6,92,71,152,88,11,0,58,0,73,0,67,3,0,3,31,10,9,9,29,147,8,2,17,1,41,36,52,189,105,104,57,45,86,44,24,19,134,59,5,87,13,53,18,64,63,18,49,42,135,92,47,66,53,86,37,96,97,34,124,44,23,41,25,10,0,29,0,24,0,30,0,65,79,82,126,79,53,33,15,33,3,8,45,50,8,85,55,26,26,70,50,45,21,7,13,45,90,167,131,170,50,8,67,1,31,0,4,6,58,2,14,3,3,15,95,32,52,80,120,30,26,17,1,17,0,2,1,21,23,32,3,23,6,40,9,122,98,13,38,30,110,45,72,133,19,25,92,64,1,9,2,24,35,93,14,7,16,42,8,11,27,8,19,52,32,7,3,28,109,61,54,33,17,13,37,96,40,0,14,0,35,16,76,0,77,0,55,21,43,4,7,10,39,9,41,0,5,1,43,0,63,20,5,98,71,149,87,11,0,58,0,76,0,66,3,0,3,26,14,8,12,27,150,6,3,15,0,49,33,104,128,102,58,46,78,57,21,20,123,41,6,80,7,52,21,66,62,20,75,53,118,82,30,69,48,87,50,102,73,44,126,46,24,46,24,11,0,7,1,21,0,30,0,62,87,132

Sequence (2041 aa):
LDRADILYNIRQTSRRPDVIPTQRDRPVAVSVSLKFINILEVNEITNEVDVVFWQQTTTWSSDRTLAWNSSHSPDQVSVPISSLWVPDLAAYNAISKPEVLTPQLARVVSDGEVLYMPSIRQRFSCDVSGVDTESGATCRIKIGSWTHHSREISVDPTSDDSEYFSQYSRFEILDVTQKKNSVTYSCCPEAYEDVVEVSLNFRKKGLDRADILYNIRQTSRPDVIPTQRDRPVAVSVSLKFINILEVNEITNEVVDVVFWQQTTWSDRTLAWNSSHSPDQVSVPISSLWVPDLAAYNAISKPEVLTPQLARVVSDGEVLYMPSIRQRFSCDVSGVDTESGATCRIKIGSWTHHSREISVDPTDDSEYFSQYSRFEILDVTQKKNSVTYSCCPEAYEDVEVSLNFRKKGRSEILDRADILYNIRQTSRPDVIPTQRDRPVAVSVSLKFINILEVNEITNEVDVVFWQQTTWSDRTLAWNSSHSPDQVSVPISSLWVPDLAAYNAISKPEVLTPQLARVVSDGEVLYMPSIRQRFSCDVSGVDTESGATCRIKIGSWTHHSREISVDPTDDSEYFSQYSRFEILDVTQKKNSVTYSCCPEAYEDVEVSLNFRKKGLDRADILYNIRQTSRPDVIPTQRDRPVAVSVSLKFINILEVNEITNEVDVVFWQQTTWSSDRTLAWNSSHSPDQVSVPISSLWVPDLAAYNAISKPEVLTPQLARVVSDGEVLYMPSIRQRRFSCDVSGVDTESGATCRIKIGSWTHHSREISVDPTTSDDSEYFSQYSRFEILDVTQKKNSVTYSCCPEAYEDVEVSLNFRKKGLDRADILYNIRQTSRPDVIPTQRDRPVAVSVSLKFINILEVNEITNEVDVVFWQQTTWSDRTLAWNSSHSPDQVSVPISSLWVPDLAAYNAISKPEVLTPQLARVVSDGEVLYMPSIRQRRFSCDVSGVDTESGATCRRIKIGSWTHHSREISVDPTDDSEYFSQYSRFEILDVTQKKNSVTYSCCPEAYEDVEVSLNFRKKLDRADILYNIRQTSRPDVIPTQRDRPVAVSVSLKFINILEVNEITNEVDVVFWQQTTWSSDRTLAWNSSHSPDQVSVPISSLWVVPDLAAYNAISKPEVLTPQLARVVSDGEVLYMPSIRQRFSCDVSGVDTESGATCRIKIGSWTHHSREISVDPTTENSDDSEYFSQYSRFEILDVTQKKNSVTYSCCPEAYEDVEVSLNFRKKLDRADILYNIRQTSRPDVIPTQRDRPVAVSVSLKFINILEVNEITNEVDVVFWQQTTWSSDRTLAWNSSHSPDQVSVPISSLWVVPDLAAYNAISKPEVLTPQQLARVVSDGEVLYMPSIRQRFSCDVSGVDTESGATCRIKIGSWTHHSRREISVDPTTENSDDSEYFSQYSRFEILDVTQKKNSVTYSCCPEAYEDVVEVSLNFRKKGRSEILLDRADILYNIRQTSRPDVIPTQRDRPVAVSVSLKFINILEEVNEITNEVDVVVFWQQTTWSDRTLAWNSSHSPDQVSVPISSLWVVPDLAAYNAISKPEVLTPQLARVVSDGEVLYMPSIRQRFSCDVSGVDTESGATCRIKIGSWTHHSREISSVDPTTENSDDSEYFSQYSRFEILDVTQKKNSVTYSCCPEAYEDVEVSLNFRKKGRSEILGSLDRADILYNIRQTSRRPDVIPTQRDRPVAVSVSLKFINILEVNEITNEVDVVVFWQQTTWSDRTLAWNSSHSPDQVSVPISSLWVPDLAAYNAISKPEVLTPQLARVVSDGEVLYMPSIRQRRFSCDVSGVDTESGATCRIKIGSWTHHSREISVDPTTSDDSEYFSQYSRFEILDVTQKKKNSVTYSCCPEAYEDVEVSLNFRKKGLDRADILYNIRQTSRPDVIPTQRDRPVAVSVSLKFINILEVNEITNEVDVVFWQQTTWSDRTLAWNSSHSPDQVSVPISSLWVPDLAAYNAISKPEVLTPQLARVVSDGEVLLYMPSIRQRFSCDVSGVDTESGATCRIKIGSWTHHSREISVDPTSDDSEYFSQYSRFEILDVTQKKNSVTYSCCPEAYEDVEVSLNFRKK

Foldseek 3Di:
DEQVVLQVQLLVFAPQVDQQDDPLAAWEKAWAWQWAAWADADQVQQKTKTKTKTKIKTFRQSSAADCVVYDQKDKYASVSHHDFQKDWPFFPDDWDFPDRRIWMAGNRRMIIGITTTITMGRANQPQQADPQHTKGKIKMWGPPDFNSHYAYHYDPDSCPNYDPPYQKDFPDKDKDKDWDDDPVDPGIIIIIIIITGMHGPD/DEQVVLQVQLQVPQPQVDQQDDPLAAWEKAWDWQWAAWADADQVQQKTKTKTWIKIKTFRQSSAADCVVYDQKDKYASVSHHDFQKDFPFFPDDWDFPDRRIWIAGNRRMIIGITTTITMGRARQPQQLDPQHTKGKIKMWGPPDFNSHYAYHHDVSCPNYDPPYQKDWPDKDKGKDWDDDPVDDTIIIIIIIITGMHGPPNDDD/DEQVVLQVQLLVFAPQVDQQDDPLAAWEKAWAWAWAAWADADQVQQKTKTKTWIKIKTFRQSSADDCVVYDQKDKHQSVSHHDFQKDWPFFPDDWDFPDRRIWMAGNRRMIIGITTTITMGRARQPQQADPQHTKGKIKMWGPPDFNSHYAYHHPQHCPNYDPPYQKHFPHKDWDKDWDDDPVDDTIIIIIIIITGMHGDD/DEQVVLQVQLQVQQPQVDQQDDPLAAWEKAWDWQWAAWADADQVQQKTKTKTWTKIKTFRQSSAADCVVYDQKDKHASVSHHDFQKDWPFFPDDWDFPDRRIWMAGNRRMIIGITTTITMGRANQPQQADPQHTKGKIKMFGPPDFNSHYAYAYDDADSCRNYDPPYQKDWPDKDWGKDWDDDPVDDTITIIIIIITGMHGDD/DEQVVLQVQLQVQQPQVDQQDDPLAAWEKAWAWQWAAWADADQVQQKTKTKTWTKIKTFRQSSAADCVVYDQKYKYQSVSHHDFQKDWPFFPDDWDFPDRRIWIAGNNRMIIGITTTITMGRANQPQQADPQHTKGKIKMWGPPDFNSHYAYAYDVSHPNYDPPYQKHWPDKDKGKDWDDDPVDDTITIIIIIITGMHGD/DEQVVLQVQLLVFQPQVDQQDDPLAAWEKAWDWQWAAWADQDQVQQKTKTKIWIKIKTFRQSSAADCVVYDQKDKHASVSHHDFQKDFPFFPDPWDFPDRRIWMAGNRRMIIGITTTITMGRANQPQQADPQHTKGKTKMWGPPAFNSHYAYHHDPDDDDSCPNYDPPYQKDWPDKDKDKDWDDDPPDDTIIIIIIIITGMHGD/DEQVVLQVQLQVVQPQVDQQDDPLAAWEKAWDWQWAAWADADQVQQKTKTKTKIKIKTFRQSSAADCVVYPQKDKHASVSHHDFQKDFPFFPDDWDFPDRRIWIAGNRRMIIGITTTITMGRARQPQQADPQHTKGKIKMWGPPDFNSHYAYHYDDDPDDSCPNYDPPYQKDFPDKDKDWDWDDDPPDPGTIIIIIIITGMHGDDDDDDD/DEQVVLQVQLLVFAPQVDQQDDPLAAWEKAWAWAWAAWADADQVQQKTKTKTWIKIKTFRQSSADDCVVYDQKDKYQSVSHHDFQKDFPFWPDDWDFPDRRIWIAGNRRMIIGITTTITMGRANQPQQAHPQHTKGKIKMWGPPDFNSHYAYAYDPDCVRSHVNYDLPYQKHFPDKDWGKDWDDDPVDPTIIIIIIIITGMHGDDDDPPPRD/DEQVVLQVQLQVFAPQVDQQDDPLAAWEKAWDWQWAAWADADQVQQKTKTKTWTKIKTFRQSSAADCVVYDQKDKYASVSHHDFQKDFPFFPDDWDFPDRRIWMAGNRRMIIGITTTITMGRARQPQQAHPQHTKGKIKMFGPPDFNSHYAYAYDPDDSCPNYDPPYQKDWPDKDWGKDWDDDPVDPTITIIIIIITGMHGDD/DEQVVLQVQLQVQQPQVDQQDDPLAAWEKAWAWQWAAWADADQVQQKTKTKTWTKIKTFRQSSAADCVVYDQKYKYASVSHHDFQKDWPFFPDDWDFPDRRIWMAGNNRMIIGITTTITMGRANQPQQADPQHTKGKIKMWGPPDFNSHYAYHYDPDSCPNYDPPYQKDFPDKDKDKDWDDDPVDDTITIIIIIITGMHGD

Radius of gyration: 40.45 Å; Cα contacts (8 Å, |Δi|>4): 5520; chains: 10; bounding box: 80×137×72 Å

Secondary structure (DSSP, 8-state):
--HHHHHHHHHHH--TTS---BTTBPEEEEEEEEEEEEEEEETTTTEEEEEEEEEEEEE-GGG----TTS-SEEEEEGGGS----EEETTBSS--EE-S--EEEEETTSEEEE--EEEEEEE---TTTTSSS-EEEEEEEEESS--TTTEEEE----TTTTS-TTSSEEEEEEEEEEEEEE-TT-S-EEEEEEEEEEEEE--/--HHHHHHHHHHH--TTS---BTTBPEEEEEEEEEEEEEEEETTTTEEEEEEEEEEEEE-GGG----TTS-SEEEEEGGGS----EEETTBSS--EE-S--EEEEETTSEEEE--EEEEEEE---TTTTSSS-EEEEEEEEESS--TTTEEEE---TTTTS-TTSSEEEEEEEEEEEEEE-TT-S-EEEEEEEEEEEEES-----/--HHHHHHHHHHH--TTS---BTTBPEEEEEEEEEEEEEEEETTTTEEEEEEEEEEEEE-GGG----TTS-SEEEEEGGGS----EEETTBSS--EE-S--EEEEETTSEEEE--EEEEEEE---TTTTSSS-EEEEEEEEESS--TTTEEEE---TTTTS-TTSSEEEEEEEEEEEEEE-TT-S-EEEEEEEEEEEEE--/--HHHHHHHHHHH--TTS---BTTBPEEEEEEEEEEEEEEEETTTTEEEEEEEEEEEEE-GGG----TTS-SEEEEEGGGS----EEETTBSS--EE-S--EEEEETTSEEEE--EEEEEEE---TTTTSSS-EEEEEEEEESS--TTTEEEE-----TTTT--TTSSEEEEEEEEEEEEEE-TT-S-EEEEEEEEEEEEE--/--HHHHHHHHHHH--TTS---BTTBPEEEEEEEEEEEEEEEETTTTEEEEEEEEEEEEE-GGG----TTS-SEEEEEGGGS----EEETTBSS--EE-S--EEEEETTSEEEE--EEEEEEE---TTTTSSS-EEEEEEEEESS--TTTEEEE---TTTT--TTSSEEEEEEEEEEEEEE-TT-SSEEEEEEEEEEEEE-/--HHHHHHHHHHH--TTS---STTPPEEEEEEEEEEEE---BTTTTEEEEEEEEEEEEE-GGG----TTS-SEEEEEGGGS----EEETTBSS--EE-S--EEEEETTSEEEE--EEEEEEE---TTTTSSS-EEEEEEEEESS--TTTEEEE--S----TTTT--TTSSEEEEEEEEEEEEEE-TT-S-EEEEEEEEEEEEE-/--HHHHHHHHHHH--TTS---BTTBPEEEEEEEEEEEEEEEETTTTEEEEEEEEEEEEE-GGG----TTS-SEEEEEGGGS----EEETTBSS--EE-S--EEEEETTSEEEE--EEEEEEE---TTTTSSS-EEEEEEEEESS--TTTEEEEPPPP-S-TTTTS-TTSSEEEEEEEEEEEEE--TT-SS-EEEEEEEEEEEEPP-----/--HHHHHHHHHHH--TTS---BTTBPEEEEEEEEEEEEEEEETTTTEEEEEEEEEEEEE-GGG----TTS-SEEEEEGGGS----EEETTBSS--EE-S--EEEEETTSEEEE--EEEEEEE---TTTTSSS-EEEEEEEEESS--TTTEEEE--S--TTTTTT--TTSSEEEEEEEEEEEEEE-TT-S-EEEEEEEEEEEEE----SSS--/--HHHHHHHHHHH--TTS---BTTBPEEEEEEEEEEEEEEEETTTTEEEEEEEEEEEEE-GGG----TTS-SEEEEEGGGS----EEETTBSS--EE-S--EEEEETTSEEEE--EEEEEEE---TTTTSSS-EEEEEEEEESS--TTTEEEE-----TTTTS-TTSSEEEEEEEEEEEEEE-TT-S-EEEEEEEEEEEEE--/--HHHHHHHHHHH--TTS---BTTBPEEEEEEEEEEEEEEEETTTTEEEEEEEEEEEEE-GGG----TTS-SEEEEEGGGS----EEETTBSS--EE-S--EEEEETTSEEEE--EEEEEEE---TTTTSSS-EEEEEEEEESS--TTTEEEE----TTTTS-TTSSEEEEEEEEEEEEEE-TT-SSEEEEEEEEEEEEE-